Protein 3HRD (pdb70)

Solvent-accessible surface area: 78324 Å² total; per-residue (Å²): 105,134,116,43,17,9,9,10,106,91,56,53,16,51,12,2,74,10,5,0,24,6,61,3,48,3,0,17,8,47,72,58,114,115,19,6,51,12,11,12,30,31,1,79,15,5,0,0,104,44,82,55,50,52,10,65,115,0,130,86,32,140,10,17,74,12,2,20,26,82,131,19,18,63,30,85,22,71,3,2,36,70,72,103,13,24,23,9,0,4,46,73,25,0,16,24,57,1,2,9,1,0,0,0,0,0,101,56,83,81,35,10,68,85,0,26,81,25,10,66,40,95,42,88,115,48,79,24,0,32,69,23,122,59,4,60,87,122,116,8,42,31,0,27,78,120,43,4,64,23,37,87,52,50,0,55,34,52,68,0,86,47,8,25,168,119,24,79,38,55,19,117,53,53,2,20,8,18,26,2,3,1,3,4,4,1,8,1,1,0,0,0,31,76,32,46,81,38,16,4,1,0,2,0,2,0,3,2,2,15,42,0,12,28,5,0,2,18,0,5,72,63,32,24,5,62,3,44,0,36,12,4,33,2,0,1,1,32,8,5,4,0,8,40,15,0,1,7,12,0,0,0,0,0,77,76,26,83,76,20,0,12,7,75,11,61,9,108,44,1,4,20,10,12,1,0,4,1,19,0,42,0,71,4,68,3,0,0,35,151,77,0,113,6,44,0,5,54,2,86,1,42,0,6,0,0,0,2,0,0,15,0,14,28,2,0,19,4,0,0,1,0,1,7,0,0,3,52,4,58,25,0,50,0,59,3,62,0,0,16,0,0,4,10,8,0,2,3,5,14,0,10,1,0,0,1,0,0,6,0,7,0,12,2,3,22,16,0,2,163,69,47,68,56,43,38,0,59,0,0,41,58,6,5,5,101,88,46,16,110,5,9,5,34,16,68,8,136,48,2,25,9,0,44,60,0,0,88,78,0,63,119,60,0,80,124,25,15,57,64,140,112,76,144,3,66,5,1,0,0,0,5,0,0,1,0,52,17,7,105,49,12,26,0,0,0,0,1,5,7,5,56,57,3,0,0,3,0,2,0,1,0,0,6,21,2,49,2,5,0,0,6,0,0,0,0,0,0,22,20,0,0,0,48,13,99,59,2,28,14,15,50,0,14,1,28,5,1,0,46,0,25,24,11,20,1,18,4,9,35,0,0,0,0,13,0,0,10,63,0,0,133,38,1,37,111,40,0,28,122,4,0,11,104,62,140,52,75,79,89,16,88,16,14,76,176,37,30,0,21,18,47,54,95,47,85,118,110,51,25,67,4,49,102,0,10,61,40,1,160,79,40,9,50,22,1,10,0,9,5,34,48,42,3,119,32,68,45,41,32,109,118,51,5,45,13,60,0,0,29,4,5,0,1,0,0,0,0,0,9,0,32,0,2,9,54,0,0,38,30,41,3,45,56,0,0,0,0,1,1,3,1,10,5,10,2,99,12,27,14,51,3,16,0,9,2,0,0,7,5,0,4,0,3,0,14,13,1,59,9,88,27,30,93,158,39,3,12,12,116,6,11,23,0,18,118,1,15,1,2,0,21,76,9,24,8,87,20,41,30,28,32,0,64,12,109,56,14,48,8,0,57,14,2,8,4,18,22,20,1,0,0,0,0,0,0,5,0,0,11,8,0,0,20,88,11,8,55,40,88,21,15,95,9,16,3,24,34,126,44,0,7,62,19,20,95,80,85,95,213,46,73,81,5,36,20,52,30,5,128,60,32,120,88,0,26,33,28,1,74,116,48,72,129,59,59,6,16,57,3,14,3,7,29,58,24,0,31,48,5,52,98,122,77,64,132,12,73,9,0,0,3,9,40,41,0,135,84,8,44,42,33,125,51,88,141,104,39,0,39,0,0,4,1,0,10,4,31,72,0,27,72,41,95,35,0,95,69,98,1,69,0,0,38,52,0,0,16,64,18,20,0,17,0,23,7,25,6,5,5,0,6,25,24,0,21,27,0,44,45,19,7,12,0,0,1,0,0,3,0,24,56,0,23,0,15,0,32,7,68,154,36,96,87,119,40,72,1,33,70,0,5,103,22,121,24,74,71,194,67,2,8,18,67,15,6,11,3,8,5,22,0,22,3,85,92,32,74,104,63,20,6,6,0,9,52,21,3,22,84,10,112,10,9,12,91,5,27,0,1,0,0,0,4,2,69,17,50,135,92,28,52,2,78,75,10,7,0,28,0,2,13,1,13,98,46,5,16,73,1,115,99,0,16,100,82,1,69,58,36,85,21,53,59,136,32,0,56,54,0,11,78,31,0,39,82,20,0,98,68,125,1,165,100,65,137,47,12,112,23,17,26,27,0,0,36,0,0,0,57,51,2,0,74,52,0,31,96,65,48,157,89,104,123,32,75,0,74,9,49,4,43,66,100,91,88,76,33,95,5,58,0,17,32,14,0,1,36,0,0,31,107,62,28,50,22,20,0,2,3,54,1,10,22,32,2,21,3,1,1,5,1,0,6,32,80,35,46,11,2,0,0,3,0,4,0,0,4,16,0,32,126,3,66,0,41,0,0,56,29,11,31,101,109,44,112,37,8,67,12,0,54,0,1,15,67,19,20,2,3,15,6,3,10,9,2,3,0,2,0,1,2,0,41,3,27,32,94,125,47,86,96,2,77,74,117,78,0,29,45,18,8,1,0,1,0,7,11,10,3,1,12,55,23,4,42,44,0,0,56,91,2,3,90,88,65,58,122,82,91,144,113,128,114,50,0,5,7,9,103,89,58,54,18,50,10,2,77,8,6,0,22,5,66,3,65,2,0,15,8,39,74,60,113,118,22,8,49,12,11,12,30,30,2,81,14,5,0,0,104,48,85,52,52,48,10,64,110,0,121,86,29,141,6,14,71,12,1,22,26,84,132,20,18,66,30,77,23,67,3,3,33,72,70,99,13,26,22,6,0,5,58,71,22,0,12,27,59,3,2,10,1,0,0,0,0,0,93,56,81,74,33,10,67,91,0,27,86,25,12,63,45,97,47,84,114,58,77,22,0,31,65,24,114,52,3,55,85,169,109,14,41,31,1,26,76,137,61,8,62,24,35,87,59,61,0,49,32,56,76,0,81,48,9,33,161,133,22,93,39,52,21,106,55,55,0,23,4,18,24,1,3,0,2,4,5,1,8,2,1,0,0,0,30,74,30,58,88,37,17,3,1,0,3,0,2,0,3,3,1,16,41,0,12,25,4,0,1,23,0,7,74,61,33,25,4,61,2,43,0,39,11,4,32,2,0,1,0,33,9,6,5,1,9,41,19,0,2,7,12,0,0,0,0,0,74,77,25,79,72,21,0,14,6,71,9,59,4,98,43,1,4,20,12,12,0,0,3,1,19,0,34,0,75,7,66,5,0,0,21,150,75,0,122,7,46,0,5,56,1,80,1,42,0,7,0,0,0,2,0,0,14,0,14,17,2,0,15,1,0,0,2,0,1,8,2,0,6,51,6,59,22,0,57,0,51,3,62,0,2,16,0,0,6,10,9,0,2,2,4,15,0,6,2,0,0,0,0,0,2,0,9,1,9,2,4,21,10,0,5,148,56,49,79,48,46,35,0,61,0,0,35,62,5,3,6,92,92,51,21,102,5,11,4,32,14,64,6,135,46,3,28,8,0,42,61,0,0,77,89,0,62,110,59,0,78,124,32,13,50,74,150,101,66,136,0,65,3,2,0,0,0,4,0,0,1,1,44,10,8,106,48,11,24,0,0,0,1,0,4,9,7,59,60,4,0,0,3,0,4,0,1,0,0,6,22,2,48,2,4,0,0,6,0,0,0,0,0,0,9,19,0,0,0,36,15,89,63,1,31,14,17,48,0,16,1,29,4,1,0,41,1,20,23,11,17,0,19,2,10,35,0,0,0,0,12,0,0,10,66,0,0,130,38,0,32,112,35,0,26,112,2,1,10,100,105,138,41,89,99,56,10,75,9,26,86,116,37,36,2,47,26,87,98,59,83,92,70,168,33,16,59,5,53,84,0,14,62,22,3,156,76,41,5,50,26,3,11,0,6,6,34,48,37,2,120,34,66,48,37,27,122,126,45,5,40,14,62,0,0,31,4,4,1,1,0,0,0,0,0,0,0,39,0,3,8,47,0,0,29,30,34,9,41,41,0,0,0,0,2,1,3,1,14,5,11,2,98,14,27,15,52,4,19,0,11,2,0,0,9,4,0,7,0,2,0,16,14,1,60,10,83,26,36,90,156,40,2,11,14,108,6,12,23,0,24,113,0,13,1,3,0,22,82,15,28,6,100,24,50,33,31,34,2,76,16,120,40,29,44,7,0,56,8,1,8,5,18,24,21,1,0,0,0,0,0,0,4,0,0,8,10,0,0,15,86,6,6,44,43,71,27,20,100,12,14,3,33,29,122,48,0,5,62,15,28,84,86,74,118,230,50,67,88,4,39,20,50,34,2,129,69,26,136,90,0,29,34,28,2,72,120,58,57,132,56,65,12,20,55,2,13,5,7,27,67,26,0,34,55,4,57,94,124,65,69,136,14,74,11,0,0,3,10,32,47,0,130,89,2,46,42,21,117,53,83,147,95,46,0,37,1,0,3,2,0,8,6,32,75,0,32,92,37,108,29,0,122,72,77,0,78,0,2,26,58,1,0,21,65,18,20,0,19,0,27,10,28,6,7,3,1,6,30,29,0,23,28,1,53,59,23,10,12,1,1,1,0,0,5,0,17,40,0,17,0,19,0,34,8,69,128,39,93,90,108,41,68,0,38,75,0,6,102,20,115,25,77,68,200,62,0,11,18,65,13,3,7,4,9,7,21,1,21,3,70,96,15,72,114,83,16,6,2,0,5,44,17,4,23,63,10,106,12,9,11,87,2,32,0,2,0,0,0,9,2,50,15,56,130,102,33,46,4,78,88,2,6,1,36,0,4,22,5,21,106,54,9,13,67,2,109,127,0,19,96,84,5,49,55,38,79,24,59,57,127,33,1,66,60,0,18,75,36,0,42,81,20,1,95,99,107,19,136,102,115,116,46,7,128,28,20,36,25,0,0,29,0,0,0,62,56,2,0,76,55,1,37,98,66,53,107,124,82,106,127,31,80,0,72,9,50,5,38,68,94,95,98,73,40,88,8,61,0,20,40,13,0,0,37,0,0,26,105,57,33,48,20,25,0,2,3,53,1,9,22,33,2,21,4,1,1,4,1,0,5,29,73,36,43,14,1,0,0,4,0,2,0,0,5,17,0,31,122,6,61,0,42,0,0,58,30,13,28,103,115,41,114,33,10,65,14,0,56,0,1,16,75,20,21,2,4,16,6,3,7,10,2,3,0,2,0,1,3,0,47,4,27,25,96,128,41,87,108,2,72,76,105,78,0,26,41,19,8,1,0,2,0,7,12,9,3,2,12,55,22,4,40,46,0,0,48,96,0,4,93,94,60,84,167

Foldseek 3Di:
DDDDPPPPDPDDDPPVVCVVVVNADAAVNDDDPPAWEKDFQWAQALKWFWPDKDQPQLCPDPFWDDKAFLVLFPFDQFDFPPDRHAGPADDGIHHAGGRTGIMTIGRDPVSNVVSSVRMDTDTDDDDFFDDVVLQQPQVHDDLDDRGQFDDKDKFWFADQVVQQVVFPDKDWDKAKFDKAFQPQVFFWKKKWAQDPVRATEMETQADDQLSLLVVQCRRNVHDSVRYYYHHGPHRDDQFQRHDDDCSNVQSSVCVVVNHMYIYGDDNVSRRQATAIAWIKMKIKMWGHYLVLETAEIEIEMETEQESDCAAVVQQQVVLQQDLLHQFQYNTYIYIYIYGYGSYHGHYGGNQSNVVRSCVRNLVRLVVSCVVSVHDSLVSCLVGGQDQQGQGSNRDGHHDDGDPNVCSVVVVVVCCVPPVD/DKFKFKFKFKDKAFADFFQDWFKWKKKKFADLQGAIEIATAEDDPPLQLQLLLLLLLCQLQQGDSVRYHYDYNDVVPHTGGGYPDRLHRQFRVVVNSNQFQVQLCQLLQQLLCVQPHGDQFCQHHNQWGASPNPDSPPIGGVNRSSVSCVVVVHTRMGMGMDTFDWHAADPPPRDTGGHNDMKMKMKMWMWMADQPQLDIATAEMEIEIAFQDDSDVVSLVVLLQVQLQQLVCFAEFADFDADPVVGDTPQPDDVRGDGDDPVRRYHYHYHYHHDDDASGSNRGGGDNNVSNPGSNRGSQRRLCRRQVHHDPDGRCYSVNSNVVSVVVPD/DAEAAEEEDQEPQVLLVVLVVCLPLQEAEDFLCPPPVVCVVVPVDHHRHYYYHPNHCVQQDWDDDDWKIKGWQNHFLVNQLPDVLCVPAVALSNVLSPADAAVSRRVRHGLNVLLVVLALQRSSLQSLVQLQKKWWKDHPVGIDIGTSVQQCCDAEPHNRGNDHSSIGTTIIMGTGADPFKHKHWDFDFDDRHRTGGCWTWIKIWDADVVQQTAFIFTWTRNLASGTDTLPVLGVQRHGGHQDLVSNLVCLVSLLVVSCVRSVPPPCSVPCSPVVSVRVSVRSVRSVVVND/DAWAKAWEAELNRIDIDTGRFPDFLLCCCCPVVVPPQQDDDDLPQQAQLNWKQKQLATDRRSVGTNNVSHPIYIYFLVSCADPNHQDLLRVLCVPLVVDDPCSLVRRLSRLLVSCCVVPLADDLVVSCVSSVSHDDDPDPCPSSSVSSVVSSVVVVVPPD/DPDDDPPPDPDDDPPVVCVVVVVADAQVNDDDPVEKEKDFQWAQALWWAWPDKDLPQLCPDVFWPDKDFLVLFPFDQFDFPPDRHAGPADDPIHHAGRRGHMMTIGRDPVSNVVSNVRMDTDTGGDDFFDDVVLQQPLPHDDLDDNHFWDDKDKFWFDDQVPLLPVFPDKDWDKAWFDKFFQPQVFFWKKKWAQDPVRATEMETAADDQLSLLVVQCRRRVHPSVRYYYHNGPHRDCQFQRHTDDCSNVQSSVCVVSNHMYIYGDDSVSRRQATAIAKIKMKIKMWGHYQVQATAEIEIAMETEQESDCHQVNQLQVVLQQPLQDQFFYNTYIYIYIYGYGSPGGHYGGNQSNNVSSCCNNLVVLVVVCVVNVHDSLVSCLVRHADQQGAGSVRDGRHDDGCVNVCSVVVVVVCCVPPND/DKFKFKFKFKDKAFADFFADWFKWKKKKFADLVRAIEIATAEDDPPLQLQLLLLLLLCALQAHDSVSYYYDYNDVVPHTGGGYNDSLHSQFRVVVNSSQFQVQLCQLLQVLQCVQPHGPFWDNHHNAWTAGNVGPPPGTGGNNRSSVSCVVVVHTRMGMGMDIFDWHHADPPPGDTGGHPDMKMKMKMWMWIADLPQGDIATAEMEMEIEQQDDSDVVSLVVLLQVQLQQLCCFAEQADWDADVPVRDTDPPDDVRGDGDDPVRRHHYHYHYHHDDDDDGSVRGGGDNNVSNPRNNVNVQNRLCRRQVHHDDDGHRYSVNSNVSSVVVDD/DAEAAEAEDQEPVRQLCVLVVCQVLFEAEDFLCPVVVVCVVVPVDRGRYYYYHNNHPVQADWDDDPWKIKGWQNHFLVNQLPPPQCVPFVALQNVLSPAPAAPSRRVRHGLNVLLVVLAQQRSSQLSLVLQQKKWWKDHPVGIDMDTSVQQCPAAEVHNRGNDGSSIGTTIIMGTRGDLQKHWHWDFDFDDRHRTGGCKTWIKIWGADPPQATAWIWTFIGSQPSGGQTLPVLTVQRHGGHQDLVSNLVSLVSLLCSQCPVPVVPPCNVPCSPVVNVGVSVVSVVRVVSNDD/DAWAKAWEAELNRTDIDTGRQPAFLLCCCCPVVVNPQQDDDDLPQAAQLNWWCKQLRTGRRSPGTNRVRHHIYIYWLVSCADVNHQDLLRVLCVVLVVDDPSSQVRRLSRLLVSCCVPPLADDLVCSCVSRVSHDDPPDPCVSSSVSSNVSSVVSVD

GO terms:
  GO:1901848 nicotinate catabolic process (P, IDA)
  GO:0050138 nicotinate dehydrogenase activity (F, IDA)

Organism: Eubacterium barkeri (NCBI:txid1528)

InterPro domains:
  IPR000674 Aldehyde oxidase/xanthine dehydrogenase, a/b hammerhead [PF01315] (23-128)
  IPR000674 Aldehyde oxidase/xanthine dehydrogenase, a/b hammerhead [SM01008] (22-128)
  IPR008274 Aldehyde oxidase/xanthine dehydrogenase, first molybdopterin binding domain [PF02738] (149-385)
  IPR016208 Aldehyde oxidase/xanthine dehydrogenase-like [PTHR11908] (3-413)
  IPR036856 Aldehyde oxidase/xanthine dehydrogenase, a/b hammerhead superfamily [SSF54665] (3-148)
  IPR037165 Aldehyde oxidase/xanthine dehydrogenase, molybdopterin binding domain superfamily [SSF56003] (120-415)

Secondary structure (DSSP, 8-state):
----SSTB--PPPTTHHHHHHT---BGGG---TT-EEEEEEE-SSSSEEEEEEE-HHHHTSTTEEEEE-GGG-SS---B-SSS--B-SS-SS-B-STT-EEEEEEESSHHHHHHHHHH-EEEEEE-PPP--HHHHHSTTS--SSTT-SEEEEEEEEES-HHHHHHT-SEEEEEEEEE-------SS--EEEEEE-TT--EEEEE--S-HHHHHHHHHHHTT--GGGEEEEEPBP---TTTTSS-SSHHHHHHHHHHH-S-EEEE--HHHHHHHS-BPPPEEEEEEEEE-TT--EEEEEEEEEEEEESS-TTHHHHHHHHHHHTT-SB--S-EEEEEEEEE-SSSPB---TTTTHHHHHHHHHHHHHHHHHHTT--HHHHHHHHB--TTPBPTTS-B--S---HHHHHHHHHHHHHHHH--/-EEEEEEEEEEEEE-SSTTS---EEEEEEE-TTS-EEEEE----SSS-HHHHHHHHHHHHHT--GGGEEEEESBTTTS-----S-TT-HHHHHHHHHHHHHHHHHHHHHHHHHSSS--SSS---SSSB----SS-S-S--BHHHHHHHHHHTT--EEEEEEE-----PPPTTT--S---S-EEEEEEEEEEEEETTT--EEEEEEEEEEEEES-SBHHHHHHHHHHHHHHHHHHHHT----B-TTT--BS--STTTS----TTT--EEEEEEEE-S--SSGGG----TTTTTTTHHHHHHHHHHHHHTS---BS---HHHHHHHHHHH--/----EEE--SSHHHHHHHHHHTTTS--EEESS-TTHHHHHHTTS---SEEEE-TT-GGG--EEE-SSEEEEETT-BHHHHHH-HHHHHH-HHHHHHHHTSS-HHHHHH-BHHHHHHHT-TT-HHHHHHHHTT-EEEEEETTEEEEEEHHHHHH--SSSSSSS--TT-EEEEEEEEPP-TTEEEEEEEE-SSSSS---SEEEEEEEEEETTTEEEEEEEEEETSSSS-EE-HHHHHHHTTSB--HHHHHTTHHHHHHHHHHHTTT-TTHHHHHHHHHHHHHHHHHHHHHHH-/---EEEEEEETTEEEEEEE-SSSBHHHIIIIIS--TTS--SSSSSSS-TTEEEETTEEEEGGGSBGGGGTTEEEE-GGGTSBTTB--HHHHHHHHHT--SS-SSHHHHHHHHHHHHTT-SS--HHHHHHHHTT---SSS-SHHHHHHHHHHHHHHHH---/----SSTBS-PPPTTHHHHHHT---BGGG---TT-EEEEEEE-SSSSB-EEEEE-HHHHTSTTEEEEE-GGG-SS---B-SSS--B-SS-SS-B-STT-EEEEEEESSHHHHHHHHHT-EEEE-------SHHHHHSTTSPPSSTT-SEEEEEEEEES-HHHHTTS-SEEEEEEEEE-------SSPPEEEEEE-TTS-EEEEE--S-HHHHHHHHHHHHT--GGGEEEEE-B----TTTTSS-SSHHHHHHHHHHH-S-EEEE--HHHHHHHS-B---EEEEEEEEE-TT--EEEEEEEEEEEEESS-TTHHHHHHHHHHHSS-SB--S-EEEEEEEEE-SSS-B---TTTTHHHHHHHHHHHHHHHHHTTT--TTHHHHHHB--TT-B-TTS-B--S---HHHHHHHHHHHHHHHH--/-EEEEEEEEEEEEE-SSTTS---EEEEEEE-TTS-EEEEE----SSS-HHHHHHHHHHHHHT--GGGEEEEESBTTTS-----S-TT-HHHHHHHHHHHHHHHHHHHHHHHHHTTS-SS-----STTB---SSSSSS---BHHHHHHHHHHTT--EEEEEEE-----PPPTTT--S---S-EEEEEEEEEEEEETTT--EEEEEEEEEEE-SS-SBHHHHHHHHHHHHHHHHHHHHT----EETTTTEES--STTTS----TTTPPEEEEEEE---S--SGGG----TTTTTTTHHHHHHHHHHHHHT----BS---HHHHHHHHHTT--/----EEE--SSHHHHHHHHHHTSSS--EEESS-TTHHHHHHTTS---SEEEE-TT-GGG--EEE-SSEEEEETT-BHHHHHH-TTTTTT-HHHHHHHTTSS-HHHHHH-BHHHHHHHT-TT-HHHHHHHHTT-EEEEE-SS--B--BHHHHHH--SSBTTB---TT-EEEEEEEEPPPTTEEEEEEEE-SSSSS---SEEEEEEEEE-TTSBEEEEEEEETTSTTTTEE-HHHHHHHTTSB--HHHHHTSHHHHHHHHHHTTSSSTTHHHHHHHHHHHHHHHHHHHHHHH--/---EEEEEEETTEEEEEEE-SSSBHHHIIIIIS--TTS--SSSSSSS-TTEEEETTEEEEGGGSBGGGGTTEEEE-GGGTSBTTB--HHHHHHHHHT--SS-SSHHHHHHHHHHHHTT-SS--HHHHHHHHTT---SSS-SHHHHHHHHHHHHHHH-

B-factor: mean 35.69, std 20.02, range [1.0, 131.92]

CATH classification: 3.30.365.10

Structure (mmCIF, N/CA/C/O backbone):
data_3HRD
#
_entry.id   3HRD
#
_cell.length_a   97.069
_cell.length_b   71.700
_cell.length_c   214.485
_cell.angle_alpha   90.000
_cell.angle_beta   90.230
_cell.angle_gamma   90.000
#
_symmetry.space_group_name_H-M   'P 1 21 1'
#
loop_
_entity.id
_entity.type
_entity.pdbx_description
1 polymer 'Nicotinate dehydrogenase large molybdopterin subunit'
2 polymer 'Nicotinate dehydrogenase medium molybdopterin subunit'
3 polymer 'Nicotinate dehydrogenase FAD-subunit'
4 polymer 'Nicotinate dehydrogenase small FeS subunit'
5 non-polymer 'SELENIUM ATOM'
6 non-polymer 'NITRATE ION'
7 non-polymer 'MAGNESIUM ION'
8 non-polymer 'DIOXOTHIOMOLYBDENUM(VI) ION'
9 non-polymer 'PTERIN CYTOSINE DINUCLEOTIDE'
10 non-polymer 'NICOTINIC ACID'
11 non-polymer 'FLAVIN-ADENINE DINUCLEOTIDE'
12 non-polymer 'FE2/S2 (INORGANIC) CLUSTER'
13 non-polymer 'CALCIUM ION'
14 water water
#
loop_
_atom_site.group_PDB
_atom_site.id
_atom_site.type_symbol
_atom_site.label_atom_id
_atom_site.label_alt_id
_atom_site.label_comp_id
_atom_site.label_asym_id
_atom_site.label_entity_id
_atom_site.label_seq_id
_atom_site.pdbx_PDB_ins_code
_atom_site.Cartn_x
_atom_site.Cartn_y
_atom_site.Cartn_z
_atom_site.occupancy
_atom_site.B_iso_or_equiv
_atom_site.auth_seq_id
_atom_site.auth_comp_id
_atom_site.auth_asym_id
_atom_site.auth_atom_id
_atom_site.pdbx_PDB_model_num
ATOM 1 N N . GLY A 1 2 ? 11.030 20.916 -31.128 1.00 69.42 2 GLY A N 1
ATOM 2 C CA . GLY A 1 2 ? 10.704 19.503 -31.476 1.00 69.20 2 GLY A CA 1
ATOM 3 C C . GLY A 1 2 ? 10.187 19.355 -32.894 1.00 68.66 2 GLY A C 1
ATOM 4 O O . GLY A 1 2 ? 8.978 19.321 -33.118 1.00 69.11 2 GLY A O 1
ATOM 5 N N . LYS A 1 3 ? 11.107 19.265 -33.850 1.00 67.86 3 LYS A N 1
ATOM 6 C CA . LYS A 1 3 ? 10.761 19.120 -35.262 1.00 66.03 3 LYS A CA 1
ATOM 7 C C . LYS A 1 3 ? 9.893 20.275 -35.753 1.00 63.65 3 LYS A C 1
ATOM 8 O O . LYS A 1 3 ? 8.748 20.433 -35.330 1.00 63.93 3 LYS A O 1
ATOM 14 N N . ASP A 1 4 ? 10.450 21.079 -36.652 1.00 60.41 4 ASP A N 1
ATOM 15 C CA . ASP A 1 4 ? 9.743 22.230 -37.198 1.00 56.37 4 ASP A CA 1
ATOM 16 C C . ASP A 1 4 ? 8.780 21.838 -38.311 1.00 52.41 4 ASP A C 1
ATOM 17 O O . ASP A 1 4 ? 9.131 21.858 -39.491 1.00 52.17 4 ASP A O 1
ATOM 22 N N . TYR A 1 5 ? 7.559 21.488 -37.928 1.00 47.22 5 TYR A N 1
ATOM 23 C CA . TYR A 1 5 ? 6.546 21.100 -38.896 1.00 42.77 5 TYR A CA 1
ATOM 24 C C . TYR A 1 5 ? 5.947 22.323 -39.579 1.00 40.91 5 TYR A C 1
ATOM 25 O O . TYR A 1 5 ? 5.765 23.362 -38.957 1.00 41.36 5 TYR A O 1
ATOM 34 N N . GLN A 1 6 ? 5.647 22.187 -40.864 1.00 39.83 6 GLN A N 1
ATOM 35 C CA . GLN A 1 6 ? 5.051 23.263 -41.647 1.00 38.23 6 GLN A CA 1
ATOM 36 C C . GLN A 1 6 ? 3.663 23.618 -41.115 1.00 36.72 6 GLN A C 1
ATOM 37 O O . GLN A 1 6 ? 3.344 24.793 -40.931 1.00 35.07 6 GLN A O 1
ATOM 43 N N . VAL A 1 7 ? 2.842 22.600 -40.867 1.00 34.70 7 VAL A N 1
ATOM 44 C CA . VAL A 1 7 ? 1.490 22.825 -40.367 1.00 33.72 7 VAL A CA 1
ATOM 45 C C . VAL A 1 7 ? 1.094 21.908 -39.213 1.00 31.87 7 VAL A C 1
ATOM 46 O O . VAL A 1 7 ? 0.205 22.238 -38.437 1.00 32.34 7 VAL A O 1
ATOM 50 N N . LEU A 1 8 ? 1.755 20.762 -39.097 1.00 29.79 8 LEU A N 1
ATOM 51 C CA . LEU A 1 8 ? 1.432 19.817 -38.037 1.00 27.85 8 LEU A CA 1
ATOM 52 C C . LEU A 1 8 ? 1.507 20.458 -36.646 1.00 26.25 8 LEU A C 1
ATOM 53 O O . LEU A 1 8 ? 2.400 21.256 -36.360 1.00 23.30 8 LEU A O 1
ATOM 58 N N . GLY A 1 9 ? 0.555 20.098 -35.788 1.00 24.25 9 GLY A N 1
ATOM 59 C CA . GLY A 1 9 ? 0.516 20.635 -34.439 1.00 22.84 9 GLY A CA 1
ATOM 60 C C . GLY A 1 9 ? -0.260 21.937 -34.302 1.00 22.39 9 GLY A C 1
ATOM 61 O O . GLY A 1 9 ? -0.757 22.267 -33.218 1.00 22.52 9 GLY A O 1
ATOM 62 N N . LYS A 1 10 ? -0.375 22.681 -35.397 1.00 22.58 10 LYS A N 1
ATOM 63 C CA . LYS A 1 10 ? -1.081 23.957 -35.363 1.00 24.06 10 LYS A CA 1
ATOM 64 C C . LYS A 1 10 ? -2.588 23.864 -35.143 1.00 22.20 10 LYS A C 1
ATOM 65 O O . LYS A 1 10 ? -3.251 22.946 -35.622 1.00 22.67 10 LYS A O 1
ATOM 71 N N . ASN A 1 11 ? -3.116 24.834 -34.409 1.00 21.90 11 ASN A N 1
ATOM 72 C CA . ASN A 1 11 ? -4.536 24.879 -34.093 1.00 21.09 11 ASN A CA 1
ATOM 73 C C . ASN A 1 11 ? -5.336 25.420 -35.266 1.00 20.48 11 ASN A C 1
ATOM 74 O O . ASN A 1 11 ? -5.994 26.452 -35.164 1.00 19.63 11 ASN A O 1
ATOM 79 N N . LYS A 1 12 ? -5.260 24.702 -36.379 1.00 20.48 12 LYS A N 1
ATOM 80 C CA . LYS A 1 12 ? -5.964 25.070 -37.593 1.00 20.88 12 LYS A CA 1
ATOM 81 C C . LYS A 1 12 ? -7.465 24.887 -37.428 1.00 22.04 12 LYS A C 1
ATOM 82 O O . LYS A 1 12 ? -7.916 23.907 -36.823 1.00 22.32 12 LYS A O 1
ATOM 88 N N . VAL A 1 13 ? -8.235 25.831 -37.961 1.00 20.62 13 VAL A N 1
ATOM 89 C CA . VAL A 1 13 ? -9.687 25.747 -37.894 1.00 19.77 13 VAL A CA 1
ATOM 90 C C . VAL A 1 13 ? -10.083 24.495 -38.662 1.00 19.42 13 VAL A C 1
ATOM 91 O O . VAL A 1 13 ? -9.626 24.278 -39.786 1.00 18.98 13 VAL A O 1
ATOM 95 N N . LYS A 1 14 ? -10.922 23.670 -38.040 1.00 19.36 14 LYS A N 1
ATOM 96 C CA . LYS A 1 14 ? -11.364 22.407 -38.630 1.00 18.62 14 LYS A CA 1
ATOM 97 C C . LYS A 1 14 ? -12.077 22.585 -39.969 1.00 19.24 14 LYS A C 1
ATOM 98 O O . LYS A 1 14 ? -12.847 23.535 -40.153 1.00 19.97 14 LYS A O 1
ATOM 104 N N . VAL A 1 15 ? -11.819 21.671 -40.901 1.00 17.75 15 VAL A N 1
ATOM 105 C CA . VAL A 1 15 ? -12.421 21.749 -42.233 1.00 18.88 15 VAL A CA 1
ATOM 106 C C . VAL A 1 15 ? -13.940 21.642 -42.218 1.00 19.11 15 VAL A C 1
ATOM 107 O O . VAL A 1 15 ? -14.586 21.929 -43.226 1.00 19.73 15 VAL A O 1
ATOM 111 N N . ASP A 1 16 ? -14.506 21.233 -41.084 1.00 18.52 16 ASP A N 1
ATOM 112 C CA . ASP A 1 16 ? -15.953 21.073 -40.974 1.00 19.05 16 ASP A CA 1
ATOM 113 C C . ASP A 1 16 ? -16.620 21.945 -39.919 1.00 18.31 16 ASP A C 1
ATOM 114 O O . ASP A 1 16 ? -17.820 21.824 -39.680 1.00 20.66 16 ASP A O 1
ATOM 119 N N . SER A 1 17 ? -15.854 22.829 -39.296 1.00 17.76 17 SER A N 1
ATOM 120 C CA . SER A 1 17 ? -16.404 23.708 -38.271 1.00 18.10 17 SER A CA 1
ATOM 121 C C . SER A 1 17 ? -17.286 24.826 -38.819 1.00 17.71 17 SER A C 1
ATOM 122 O O . SER A 1 17 ? -18.233 25.261 -38.150 1.00 17.08 17 SER A O 1
ATOM 125 N N . LEU A 1 18 ? -16.989 25.292 -40.027 1.00 18.59 18 LEU A N 1
ATOM 126 C CA . LEU A 1 18 ? -17.784 26.369 -40.618 1.00 19.95 18 LEU A CA 1
ATOM 127 C C . LEU A 1 18 ? -19.280 26.052 -40.682 1.00 18.85 18 LEU A C 1
ATOM 128 O O . LEU A 1 18 ? -20.096 26.860 -40.234 1.00 17.39 18 LEU A O 1
ATOM 133 N N . GLU A 1 19 ? -19.634 24.888 -41.232 1.00 18.13 19 GLU A N 1
ATOM 134 C CA . GLU A 1 19 ? -21.044 24.494 -41.354 1.00 19.98 19 GLU A CA 1
ATOM 135 C C . GLU A 1 19 ? -21.700 24.344 -39.999 1.00 19.84 19 GLU A C 1
ATOM 136 O O . GLU A 1 19 ? -22.903 24.584 -39.851 1.00 18.71 19 GLU A O 1
ATOM 142 N N . LYS A 1 20 ? -20.908 23.930 -39.016 1.00 17.76 20 LYS A N 1
ATOM 143 C CA . LYS A 1 20 ? -21.433 23.740 -37.680 1.00 16.69 20 LYS A CA 1
ATOM 144 C C . LYS A 1 20 ? -21.748 25.066 -36.988 1.00 16.51 20 LYS A C 1
ATOM 145 O O . LYS A 1 20 ? -22.767 25.182 -36.308 1.00 16.96 20 LYS A O 1
ATOM 151 N N . VAL A 1 21 ? -20.897 26.072 -37.159 1.00 16.37 21 VAL A N 1
ATOM 152 C CA . VAL A 1 21 ? -21.168 27.355 -36.506 1.00 17.54 21 VAL A CA 1
ATOM 153 C C . VAL A 1 21 ? -22.206 28.195 -37.255 1.00 16.72 21 VAL A C 1
ATOM 154 O O . VAL A 1 21 ? -22.819 29.096 -36.677 1.00 16.75 21 VAL A O 1
ATOM 158 N N . MET A 1 22 ? -22.409 27.881 -38.531 1.00 16.75 22 MET A N 1
ATOM 159 C CA . MET A 1 22 ? -23.361 28.608 -39.370 1.00 18.39 22 MET A CA 1
ATOM 160 C C . MET A 1 22 ? -24.746 27.971 -39.371 1.00 19.29 22 MET A C 1
ATOM 161 O O . MET A 1 22 ? -25.708 28.575 -39.836 1.00 20.16 22 MET A O 1
ATOM 166 N N . GLY A 1 23 ? -24.845 26.752 -38.852 1.00 19.17 23 GLY A N 1
ATOM 167 C CA . GLY A 1 23 ? -26.131 26.081 -38.804 1.00 18.28 23 GLY A CA 1
ATOM 168 C C . GLY A 1 23 ? -26.575 25.450 -40.111 1.00 19.45 23 GLY A C 1
ATOM 169 O O . GLY A 1 23 ? -27.742 25.075 -40.253 1.00 18.34 23 GLY A O 1
ATOM 170 N N . THR A 1 24 ? -25.654 25.324 -41.064 1.00 18.69 24 THR A N 1
ATOM 171 C CA . THR A 1 24 ? -25.971 24.723 -42.356 1.00 17.73 24 THR A CA 1
ATOM 172 C C . THR A 1 24 ? -25.622 23.234 -42.358 1.00 17.76 24 THR A C 1
ATOM 173 O O . THR A 1 24 ? -26.149 22.465 -43.171 1.00 16.58 24 THR A O 1
ATOM 177 N N . ALA A 1 25 ? -24.722 22.837 -41.461 1.00 15.95 25 ALA A N 1
ATOM 178 C CA . ALA A 1 25 ? -24.319 21.440 -41.360 1.00 16.66 25 ALA A CA 1
ATOM 179 C C . ALA A 1 25 ? -25.572 20.608 -41.141 1.00 17.55 25 ALA A C 1
ATOM 180 O O . ALA A 1 25 ? -26.396 20.939 -40.292 1.00 16.69 25 ALA A O 1
ATOM 182 N N . LYS A 1 26 ? -25.721 19.538 -41.915 1.00 16.58 26 LYS A N 1
ATOM 183 C CA . LYS A 1 26 ? -26.885 18.685 -41.787 1.00 15.55 26 LYS A CA 1
ATOM 184 C C . LYS A 1 26 ? -26.614 17.331 -41.141 1.00 15.85 26 LYS A C 1
ATOM 185 O O . LYS A 1 26 ? -25.828 16.524 -41.639 1.00 14.71 26 LYS A O 1
ATOM 191 N N . PHE A 1 27 ? -27.276 17.097 -40.017 1.00 12.81 27 PHE A N 1
ATOM 192 C CA . PHE A 1 27 ? -27.162 15.832 -39.328 1.00 12.51 27 PHE A CA 1
ATOM 193 C C . PHE A 1 27 ? -28.272 14.992 -39.967 1.00 12.41 27 PHE A C 1
ATOM 194 O O . PHE A 1 27 ? -29.184 15.536 -40.591 1.00 14.15 27 PHE A O 1
ATOM 202 N N . ALA A 1 28 ? -28.194 13.677 -39.852 1.00 10.61 28 ALA A N 1
ATOM 203 C CA . ALA A 1 28 ? -29.196 12.827 -40.483 1.00 12.80 28 ALA A CA 1
ATOM 204 C C . ALA A 1 28 ? -30.654 13.306 -40.369 1.00 13.53 28 ALA A C 1
ATOM 205 O O . ALA A 1 28 ? -31.371 13.343 -41.371 1.00 15.80 28 ALA A O 1
ATOM 207 N N . ALA A 1 29 ? -31.103 13.674 -39.175 1.00 12.03 29 ALA A N 1
ATOM 208 C CA . ALA A 1 29 ? -32.494 14.107 -39.024 1.00 13.47 29 ALA A CA 1
ATOM 209 C C . ALA A 1 29 ? -32.831 15.400 -39.761 1.00 14.56 29 ALA A C 1
ATOM 210 O O . ALA A 1 29 ? -34.005 15.731 -39.919 1.00 14.89 29 ALA A O 1
ATOM 212 N N . ASP A 1 30 ? -31.812 16.125 -40.215 1.00 13.93 30 ASP A N 1
ATOM 213 C CA . ASP A 1 30 ? -32.033 17.383 -40.927 1.00 14.11 30 ASP A CA 1
ATOM 214 C C . ASP A 1 30 ? -32.308 17.178 -42.414 1.00 16.40 30 ASP A C 1
ATOM 215 O O . ASP A 1 30 ? -32.533 18.144 -43.144 1.00 15.16 30 ASP A O 1
ATOM 220 N N . TYR A 1 31 ? -32.284 15.924 -42.859 1.00 16.76 31 TYR A N 1
ATOM 221 C CA . TYR A 1 31 ? -32.534 15.608 -44.263 1.00 18.54 31 TYR A CA 1
ATOM 222 C C . TYR A 1 31 ? -34.002 15.321 -44.511 1.00 18.96 31 TYR A C 1
ATOM 223 O O . TYR A 1 31 ? -34.652 14.640 -43.722 1.00 19.61 31 TYR A O 1
ATOM 232 N N . SER A 1 32 ? -34.506 15.830 -45.628 1.00 20.38 32 SER A N 1
ATOM 233 C CA . SER A 1 32 ? -35.889 15.625 -46.028 1.00 23.54 32 SER A CA 1
ATOM 234 C C . SER A 1 32 ? -35.917 15.505 -47.541 1.00 23.64 32 SER A C 1
ATOM 235 O O . SER A 1 32 ? -35.182 16.203 -48.239 1.00 22.22 32 SER A O 1
ATOM 238 N N . PHE A 1 33 ? -36.758 14.614 -48.048 1.00 23.86 33 PHE A N 1
ATOM 239 C CA . PHE A 1 33 ? -36.856 14.413 -49.488 1.00 24.64 33 PHE A CA 1
ATOM 240 C C . PHE A 1 33 ? -38.305 14.398 -49.921 1.00 24.71 33 PHE A C 1
ATOM 241 O O . PHE A 1 33 ? -39.203 14.170 -49.111 1.00 24.53 33 PHE A O 1
ATOM 249 N N . PRO A 1 34 ? -38.557 14.659 -51.210 1.00 26.01 34 PRO A N 1
ATOM 250 C CA . PRO A 1 34 ? -39.934 14.654 -51.711 1.00 26.18 34 PRO A CA 1
ATOM 251 C C . PRO A 1 34 ? -40.503 13.239 -51.622 1.00 26.48 34 PRO A C 1
ATOM 252 O O . PRO A 1 34 ? -39.812 12.266 -51.947 1.00 24.64 34 PRO A O 1
ATOM 256 N N . ASP A 1 35 ? -41.746 13.138 -51.152 1.00 27.71 35 ASP A N 1
ATOM 257 C CA . ASP A 1 35 ? -42.461 11.865 -51.017 1.00 27.17 35 ASP A CA 1
ATOM 258 C C . ASP A 1 35 ? -41.901 10.949 -49.936 1.00 25.20 35 ASP A C 1
ATOM 259 O O . ASP A 1 35 ? -42.255 9.773 -49.854 1.00 24.28 35 ASP A O 1
ATOM 264 N N . MET A 1 36 ? -41.031 11.504 -49.108 1.00 23.63 36 MET A N 1
ATOM 265 C CA . MET A 1 36 ? -40.395 10.774 -48.024 1.00 21.51 36 MET A CA 1
ATOM 266 C C . MET A 1 36 ? -41.416 10.267 -46.999 1.00 22.47 36 MET A C 1
ATOM 267 O O . MET A 1 36 ? -42.333 10.989 -46.615 1.00 23.41 36 MET A O 1
ATOM 272 N N . LEU A 1 37 ? -41.264 9.016 -46.569 1.00 20.83 37 LEU A N 1
ATOM 273 C CA . LEU A 1 37 ? -42.158 8.442 -45.571 1.00 19.28 37 LEU A CA 1
ATOM 274 C C . LEU A 1 37 ? -41.409 8.424 -44.243 1.00 19.20 37 LEU A C 1
ATOM 275 O O . LEU A 1 37 ? -40.179 8.536 -44.211 1.00 19.91 37 LEU A O 1
ATOM 280 N N . TYR A 1 38 ? -42.145 8.289 -43.149 1.00 16.27 38 TYR A N 1
ATOM 281 C CA . TYR A 1 38 ? -41.531 8.247 -41.835 1.00 15.39 38 TYR A CA 1
ATOM 282 C C . TYR A 1 38 ? -41.630 6.814 -41.320 1.00 15.95 38 TYR A C 1
ATOM 283 O O . TYR A 1 38 ? -42.580 6.105 -41.638 1.00 13.62 38 TYR A O 1
ATOM 292 N N . ALA A 1 39 ? -40.650 6.379 -40.536 1.00 16.86 39 ALA A N 1
ATOM 293 C CA . ALA A 1 39 ? -40.667 5.010 -40.033 1.00 17.71 39 ALA A CA 1
ATOM 294 C C . ALA A 1 39 ? -40.478 4.865 -38.530 1.00 19.08 39 ALA A C 1
ATOM 295 O O . ALA A 1 39 ? -39.856 5.702 -37.874 1.00 19.66 39 ALA A O 1
ATOM 297 N N . GLY A 1 40 ? -41.016 3.768 -38.006 1.00 18.47 40 GLY A N 1
ATOM 298 C CA . GLY A 1 40 ? -40.911 3.469 -36.596 1.00 19.00 40 GLY A CA 1
ATOM 299 C C . GLY A 1 40 ? -40.763 1.971 -36.438 1.00 18.36 40 GLY A C 1
ATOM 300 O O . GLY A 1 40 ? -40.997 1.222 -37.380 1.00 17.51 40 GLY A O 1
ATOM 301 N N . VAL A 1 41 ? -40.399 1.528 -35.243 1.00 18.52 41 VAL A N 1
ATOM 302 C CA . VAL A 1 41 ? -40.214 0.112 -34.998 1.00 18.56 41 VAL A CA 1
ATOM 303 C C . VAL A 1 41 ? -41.098 -0.407 -33.868 1.00 20.37 41 VAL A C 1
ATOM 304 O O . VAL A 1 41 ? -41.258 0.252 -32.838 1.00 21.47 41 VAL A O 1
ATOM 308 N N . PHE A 1 42 ? -41.697 -1.577 -34.068 1.00 19.21 42 PHE A N 1
ATOM 309 C CA . PHE A 1 42 ? -42.514 -2.173 -33.018 1.00 18.75 42 PHE A CA 1
ATOM 310 C C . PHE A 1 42 ? -41.523 -3.037 -32.250 1.00 19.91 42 PHE A C 1
ATOM 311 O O . PHE A 1 42 ? -40.940 -3.963 -32.816 1.00 20.85 42 PHE A O 1
ATOM 319 N N . ARG A 1 43 ? -41.325 -2.741 -30.970 1.00 20.40 43 ARG A N 1
ATOM 320 C CA . ARG A 1 43 ? -40.355 -3.490 -30.179 1.00 19.42 43 ARG A CA 1
ATOM 321 C C . ARG A 1 43 ? -40.941 -4.285 -29.020 1.00 19.68 43 ARG A C 1
ATOM 322 O O . ARG A 1 43 ? -41.993 -3.945 -28.469 1.00 19.86 43 ARG A O 1
ATOM 330 N N . SER A 1 44 ? -40.233 -5.346 -28.651 1.00 19.19 44 SER A N 1
ATOM 331 C CA . SER A 1 44 ? -40.657 -6.219 -27.573 1.00 17.50 44 SER A CA 1
ATOM 332 C C . SER A 1 44 ? -40.692 -5.484 -26.247 1.00 18.46 44 SER A C 1
ATOM 333 O O . SER A 1 44 ? -39.873 -4.594 -25.996 1.00 17.12 44 SER A O 1
ATOM 336 N N . THR A 1 45 ? -41.637 -5.883 -25.398 1.00 17.68 45 THR A N 1
ATOM 337 C CA . THR A 1 45 ? -41.782 -5.310 -24.067 1.00 17.52 45 THR A CA 1
ATOM 338 C C . THR A 1 45 ? -41.450 -6.385 -23.030 1.00 17.90 45 THR A C 1
ATOM 339 O O . THR A 1 45 ? -41.634 -6.191 -21.826 1.00 20.34 45 THR A O 1
ATOM 343 N N . VAL A 1 46 ? -40.977 -7.529 -23.512 1.00 16.90 46 VAL A N 1
ATOM 344 C CA . VAL A 1 46 ? -40.575 -8.626 -22.642 1.00 16.88 46 VAL A CA 1
ATOM 345 C C . VAL A 1 46 ? -39.105 -8.912 -22.942 1.00 16.98 46 VAL A C 1
ATOM 346 O O . VAL A 1 46 ? -38.632 -8.653 -24.048 1.00 16.76 46 VAL A O 1
ATOM 350 N N . PRO A 1 47 ? -38.362 -9.440 -21.958 1.00 16.76 47 PRO A N 1
ATOM 351 C CA . PRO A 1 47 ? -36.934 -9.744 -22.109 1.00 17.15 47 PRO A CA 1
ATOM 352 C C . PRO A 1 47 ? -36.500 -11.021 -22.826 1.00 19.63 47 PRO A C 1
ATOM 353 O O . PRO A 1 47 ? -35.479 -11.032 -23.521 1.00 17.49 47 PRO A O 1
ATOM 357 N N . HIS A 1 48 ? -37.255 -12.097 -22.651 1.00 20.57 48 HIS A N 1
ATOM 358 C CA . HIS A 1 48 ? -36.911 -13.368 -23.272 1.00 20.47 48 HIS A CA 1
ATOM 359 C C . HIS A 1 48 ? -38.198 -14.109 -23.596 1.00 22.08 48 HIS A C 1
ATOM 360 O O . HIS A 1 48 ? -38.935 -14.498 -22.684 1.00 23.80 48 HIS A O 1
ATOM 367 N N . ALA A 1 49 ? -38.481 -14.311 -24.878 1.00 22.62 49 ALA A N 1
ATOM 368 C CA . ALA A 1 49 ? -39.714 -14.996 -25.238 1.00 23.09 49 ALA A CA 1
ATOM 369 C C . ALA A 1 49 ? -39.914 -15.266 -26.718 1.00 23.59 49 ALA A C 1
ATOM 370 O O . ALA A 1 49 ? -39.387 -14.567 -27.575 1.00 22.57 49 ALA A O 1
ATOM 372 N N . ARG A 1 50 ? -40.697 -16.299 -27.000 1.00 24.93 50 ARG A N 1
ATOM 373 C CA . ARG A 1 50 ? -41.032 -16.658 -28.366 1.00 26.42 50 ARG A CA 1
ATOM 374 C C . ARG A 1 50 ? -42.318 -15.911 -28.697 1.00 25.73 50 ARG A C 1
ATOM 375 O O . ARG A 1 50 ? -43.119 -15.612 -27.808 1.00 24.82 50 ARG A O 1
ATOM 383 N N . ILE A 1 51 ? -42.512 -15.595 -29.970 1.00 24.78 51 ILE A N 1
ATOM 384 C CA . ILE A 1 51 ? -43.713 -14.891 -30.378 1.00 26.88 51 ILE A CA 1
ATOM 385 C C . ILE A 1 51 ? -44.764 -15.904 -30.819 1.00 27.11 51 ILE A C 1
ATOM 386 O O . ILE A 1 51 ? -44.580 -16.604 -31.811 1.00 26.80 51 ILE A O 1
ATOM 391 N N . VAL A 1 52 ? -45.853 -15.985 -30.062 1.00 28.17 52 VAL A N 1
ATOM 392 C CA . VAL A 1 52 ? -46.942 -16.906 -30.365 1.00 30.12 52 VAL A CA 1
ATOM 393 C C . VAL A 1 52 ? -47.730 -16.384 -31.554 1.00 30.29 52 VAL A C 1
ATOM 394 O O . VAL A 1 52 ? -48.028 -17.122 -32.494 1.00 30.82 52 VAL A O 1
ATOM 398 N N . SER A 1 53 ? -48.070 -15.103 -31.511 1.00 29.41 53 SER A N 1
ATOM 399 C CA . SER A 1 53 ? -48.814 -14.501 -32.602 1.00 28.87 53 SER A CA 1
ATOM 400 C C . SER A 1 53 ? -48.470 -13.036 -32.770 1.00 26.29 53 SER A C 1
ATOM 401 O O . SER A 1 53 ? -48.103 -12.355 -31.819 1.00 26.98 53 SER A O 1
ATOM 404 N N . LEU A 1 54 ? -48.591 -12.566 -34.002 1.00 25.46 54 LEU A N 1
ATOM 405 C CA . LEU A 1 54 ? -48.310 -11.183 -34.344 1.00 24.86 54 LEU A CA 1
ATOM 406 C C . LEU A 1 54 ? -49.335 -10.738 -35.382 1.00 25.06 54 LEU A C 1
ATOM 407 O O . LEU A 1 54 ? -49.404 -11.306 -36.475 1.00 23.87 54 LEU A O 1
ATOM 412 N N . ASP A 1 55 ? -50.133 -9.732 -35.036 1.00 25.49 55 ASP A N 1
ATOM 413 C CA . ASP A 1 55 ? -51.145 -9.224 -35.950 1.00 26.89 55 ASP A CA 1
ATOM 414 C C . ASP A 1 55 ? -50.763 -7.844 -36.460 1.00 27.64 55 ASP A C 1
ATOM 415 O O . ASP A 1 55 ? -50.641 -6.891 -35.696 1.00 29.97 55 ASP A O 1
ATOM 420 N N . LEU A 1 56 ? -50.582 -7.751 -37.770 1.00 27.61 56 LEU A N 1
ATOM 421 C CA . LEU A 1 56 ? -50.194 -6.507 -38.408 1.00 28.05 56 LEU A CA 1
ATOM 422 C C . LEU A 1 56 ? -51.311 -5.986 -39.297 1.00 28.62 56 LEU A C 1
ATOM 423 O O . LEU A 1 56 ? -51.192 -4.904 -39.873 1.00 28.75 56 LEU A O 1
ATOM 428 N N . SER A 1 57 ? -52.395 -6.754 -39.399 1.00 29.44 57 SER A N 1
ATOM 429 C CA . SER A 1 57 ? -53.526 -6.388 -40.254 1.00 29.91 57 SER A CA 1
ATOM 430 C C . SER A 1 57 ? -54.156 -5.046 -39.909 1.00 29.37 57 SER A C 1
ATOM 431 O O . SER A 1 57 ? -54.387 -4.217 -40.787 1.00 28.74 57 SER A O 1
ATOM 434 N N . LYS A 1 58 ? -54.436 -4.823 -38.634 1.00 30.89 58 LYS A N 1
ATOM 435 C CA . LYS A 1 58 ? -55.046 -3.566 -38.232 1.00 31.95 58 LYS A CA 1
ATOM 436 C C . LYS A 1 58 ? -54.121 -2.371 -38.468 1.00 30.89 58 LYS A C 1
ATOM 437 O O . LYS A 1 58 ? -54.580 -1.266 -38.750 1.00 31.01 58 LYS A O 1
ATOM 443 N N . ALA A 1 59 ? -52.817 -2.596 -38.374 1.00 30.56 59 ALA A N 1
ATOM 444 C CA . ALA A 1 59 ? -51.858 -1.518 -38.586 1.00 28.59 59 ALA A CA 1
ATOM 445 C C . ALA A 1 59 ? -51.805 -1.184 -40.063 1.00 28.22 59 ALA A C 1
ATOM 446 O O . ALA A 1 59 ? -51.700 -0.019 -40.446 1.00 26.63 59 ALA A O 1
ATOM 448 N N . ARG A 1 60 ? -51.881 -2.226 -40.885 1.00 27.51 60 ARG A N 1
ATOM 449 C CA . ARG A 1 60 ? -51.838 -2.092 -42.329 1.00 27.47 60 ARG A CA 1
ATOM 450 C C . ARG A 1 60 ? -53.076 -1.409 -42.893 1.00 28.70 60 ARG A C 1
ATOM 451 O O . ARG A 1 60 ? -53.008 -0.739 -43.924 1.00 29.41 60 ARG A O 1
ATOM 459 N N . ALA A 1 61 ? -54.202 -1.572 -42.204 1.00 29.17 61 ALA A N 1
ATOM 460 C CA . ALA A 1 61 ? -55.469 -1.003 -42.645 1.00 28.73 61 ALA A CA 1
ATOM 461 C C . ALA A 1 61 ? -55.601 0.500 -42.446 1.00 28.20 61 ALA A C 1
ATOM 462 O O . ALA A 1 61 ? -56.499 1.116 -43.015 1.00 28.22 61 ALA A O 1
ATOM 464 N N . ILE A 1 62 ? -54.722 1.091 -41.641 1.00 28.00 62 ILE A N 1
ATOM 465 C CA . ILE A 1 62 ? -54.794 2.529 -41.388 1.00 28.53 62 ILE A CA 1
ATOM 466 C C . ILE A 1 62 ? -54.416 3.329 -42.624 1.00 30.50 62 ILE A C 1
ATOM 467 O O . ILE A 1 62 ? -53.334 3.152 -43.190 1.00 32.61 62 ILE A O 1
ATOM 472 N N . ASP A 1 63 ? -55.316 4.208 -43.047 1.00 31.57 63 ASP A N 1
ATOM 473 C CA . ASP A 1 63 ? -55.074 5.032 -44.223 1.00 33.61 63 ASP A CA 1
ATOM 474 C C . ASP A 1 63 ? -53.906 5.958 -43.945 1.00 31.97 63 ASP A C 1
ATOM 475 O O . ASP A 1 63 ? -53.975 6.797 -43.048 1.00 32.05 63 ASP A O 1
ATOM 480 N N . GLY A 1 64 ? -52.836 5.799 -44.714 1.00 30.74 64 GLY A N 1
ATOM 481 C CA . GLY A 1 64 ? -51.656 6.620 -44.515 1.00 29.56 64 GLY A CA 1
ATOM 482 C C . GLY A 1 64 ? -50.425 5.782 -44.201 1.00 29.81 64 GLY A C 1
ATOM 483 O O . GLY A 1 64 ? -49.300 6.287 -44.217 1.00 29.36 64 GLY A O 1
ATOM 484 N N . VAL A 1 65 ? -50.640 4.501 -43.907 1.00 28.19 65 VAL A N 1
ATOM 485 C CA . VAL A 1 65 ? -49.551 3.579 -43.609 1.00 27.89 65 VAL A CA 1
ATOM 486 C C . VAL A 1 65 ? -49.254 2.775 -44.878 1.00 27.81 65 VAL A C 1
ATOM 487 O O . VAL A 1 65 ? -50.115 2.062 -45.382 1.00 28.44 65 VAL A O 1
ATOM 491 N N . GLU A 1 66 ? -48.030 2.898 -45.383 1.00 27.99 66 GLU A N 1
ATOM 492 C CA . GLU A 1 66 ? -47.599 2.230 -46.613 1.00 26.57 66 GLU A CA 1
ATOM 493 C C . GLU A 1 66 ? -47.071 0.804 -46.441 1.00 25.57 66 GLU A C 1
ATOM 494 O O . GLU A 1 66 ? -47.207 -0.026 -47.342 1.00 24.57 66 GLU A O 1
ATOM 500 N N . ALA A 1 67 ? -46.446 0.526 -45.301 1.00 23.17 67 ALA A N 1
ATOM 501 C CA . ALA A 1 67 ? -45.894 -0.797 -45.058 1.00 21.74 67 ALA A CA 1
ATOM 502 C C . ALA A 1 67 ? -45.743 -1.115 -43.582 1.00 21.02 67 ALA A C 1
ATOM 503 O O . ALA A 1 67 ? -45.470 -0.236 -42.772 1.00 21.16 67 ALA A O 1
ATOM 505 N N . VAL A 1 68 ? -45.937 -2.387 -43.256 1.00 20.89 68 VAL A N 1
ATOM 506 C CA . VAL A 1 68 ? -45.801 -2.910 -41.903 1.00 20.72 68 VAL A CA 1
ATOM 507 C C . VAL A 1 68 ? -45.162 -4.273 -42.142 1.00 21.90 68 VAL A C 1
ATOM 508 O O . VAL A 1 68 ? -45.839 -5.226 -42.536 1.00 22.79 68 VAL A O 1
ATOM 512 N N . LEU A 1 69 ? -43.857 -4.359 -41.899 1.00 20.53 69 LEU A N 1
ATOM 513 C CA . LEU A 1 69 ? -43.118 -5.583 -42.170 1.00 20.61 69 LEU A CA 1
ATOM 514 C C . LEU A 1 69 ? -42.498 -6.301 -40.975 1.00 21.51 69 LEU A C 1
ATOM 515 O O . LEU A 1 69 ? -42.131 -5.675 -39.977 1.00 22.02 69 LEU A O 1
ATOM 520 N N . ASP A 1 70 ? -42.390 -7.625 -41.098 1.00 22.20 70 ASP A N 1
ATOM 521 C CA . ASP A 1 70 ? -41.745 -8.465 -40.093 1.00 20.24 70 ASP A CA 1
ATOM 522 C C . ASP A 1 70 ? -40.588 -9.170 -40.819 1.00 19.74 70 ASP A C 1
ATOM 523 O O . ASP A 1 70 ? -40.337 -8.881 -41.991 1.00 17.15 70 ASP A O 1
ATOM 528 N N . TYR A 1 71 ? -39.888 -10.086 -40.154 1.00 19.09 71 TYR A N 1
ATOM 529 C CA . TYR A 1 71 ? -38.751 -10.736 -40.799 1.00 20.36 71 TYR A CA 1
ATOM 530 C C . TYR A 1 71 ? -39.039 -11.359 -42.170 1.00 20.92 71 TYR A C 1
ATOM 531 O O . TYR A 1 71 ? -38.135 -11.485 -43.002 1.00 20.32 71 TYR A O 1
ATOM 540 N N . HIS A 1 72 ? -40.287 -11.731 -42.419 1.00 20.25 72 HIS A N 1
ATOM 541 C CA . HIS A 1 72 ? -40.634 -12.336 -43.705 1.00 22.44 72 HIS A CA 1
ATOM 542 C C . HIS A 1 72 ? -40.364 -11.419 -44.903 1.00 20.68 72 HIS A C 1
ATOM 543 O O . HIS A 1 72 ? -40.201 -11.895 -46.019 1.00 20.86 72 HIS A O 1
ATOM 550 N N . ALA A 1 73 ? -40.296 -10.111 -44.671 1.00 20.03 73 ALA A N 1
ATOM 551 C CA . ALA A 1 73 ? -40.063 -9.156 -45.754 1.00 18.02 73 ALA A CA 1
ATOM 552 C C . ALA A 1 73 ? -38.602 -9.021 -46.194 1.00 18.15 73 ALA A C 1
ATOM 553 O O . ALA A 1 73 ? -38.310 -8.415 -47.229 1.00 17.42 73 ALA A O 1
ATOM 555 N N . ILE A 1 74 ? -37.685 -9.582 -45.416 1.00 18.39 74 ILE A N 1
ATOM 556 C CA . ILE A 1 74 ? -36.266 -9.502 -45.750 1.00 19.59 74 ILE A CA 1
ATOM 557 C C . ILE A 1 74 ? -35.924 -10.514 -46.836 1.00 20.41 74 ILE A C 1
ATOM 558 O O . ILE A 1 74 ? -36.125 -11.712 -46.658 1.00 22.27 74 ILE A O 1
ATOM 563 N N . PRO A 1 75 ? -35.385 -10.045 -47.969 1.00 21.01 75 PRO A N 1
ATOM 564 C CA . PRO A 1 75 ? -35.017 -10.922 -49.082 1.00 21.70 75 PRO A CA 1
ATOM 565 C C . PRO A 1 75 ? -33.668 -11.615 -48.901 1.00 23.28 75 PRO A C 1
ATOM 566 O O . PRO A 1 75 ? -33.430 -12.679 -49.476 1.00 24.41 75 PRO A O 1
ATOM 570 N N . GLY A 1 76 ? -32.788 -11.010 -48.106 1.00 22.97 76 GLY A N 1
ATOM 571 C CA . GLY A 1 76 ? -31.474 -11.589 -47.883 1.00 21.61 76 GLY A CA 1
ATOM 572 C C . GLY A 1 76 ? -31.331 -12.233 -46.519 1.00 22.91 76 GLY A C 1
ATOM 573 O O . GLY A 1 76 ? -32.219 -12.964 -46.067 1.00 22.67 76 GLY A O 1
ATOM 574 N N . LYS A 1 77 ? -30.211 -11.969 -45.854 1.00 22.39 77 LYS A N 1
ATOM 575 C CA . LYS A 1 77 ? -29.978 -12.546 -44.538 1.00 24.71 77 LYS A CA 1
ATOM 576 C C . LYS A 1 77 ? -30.638 -11.741 -43.418 1.00 23.24 77 LYS A C 1
ATOM 577 O O . LYS A 1 77 ? -30.981 -10.571 -43.600 1.00 23.48 77 LYS A O 1
ATOM 583 N N . ASN A 1 78 ? -30.832 -12.386 -42.269 1.00 20.75 78 ASN A N 1
ATOM 584 C CA . ASN A 1 78 ? -31.442 -11.739 -41.111 1.00 18.62 78 ASN A CA 1
ATOM 585 C C . ASN A 1 78 ? -30.603 -11.923 -39.839 1.00 18.00 78 ASN A C 1
ATOM 586 O O . ASN A 1 78 ? -31.134 -12.044 -38.733 1.00 16.03 78 ASN A O 1
ATOM 591 N N . ARG A 1 79 ? -29.289 -11.965 -40.018 1.00 17.33 79 ARG A N 1
ATOM 592 C CA . ARG A 1 79 ? -28.350 -12.080 -38.909 1.00 17.35 79 ARG A CA 1
ATOM 593 C C . ARG A 1 79 ? -27.220 -11.092 -39.182 1.00 16.64 79 ARG A C 1
ATOM 594 O O . ARG A 1 79 ? -26.631 -11.089 -40.261 1.00 14.84 79 ARG A O 1
ATOM 602 N N . PHE A 1 80 ? -26.950 -10.236 -38.199 1.00 15.20 80 PHE A N 1
ATOM 603 C CA . PHE A 1 80 ? -25.937 -9.194 -38.315 1.00 14.52 80 PHE A CA 1
ATOM 604 C C . PHE A 1 80 ? -25.135 -9.081 -37.036 1.00 14.82 80 PHE A C 1
ATOM 605 O O . PHE A 1 80 ? -25.424 -9.759 -36.052 1.00 15.86 80 PHE A O 1
ATOM 613 N N . GLY A 1 81 ? -24.133 -8.211 -37.053 1.00 12.93 81 GLY A N 1
ATOM 614 C CA . GLY A 1 81 ? -23.305 -8.026 -35.882 1.00 14.15 81 GLY A CA 1
ATOM 615 C C . GLY A 1 81 ? -21.935 -7.526 -36.281 1.00 16.20 81 GLY A C 1
ATOM 616 O O . GLY A 1 81 ? -21.368 -7.982 -37.271 1.00 15.50 81 GLY A O 1
ATOM 617 N N . ILE A 1 82 ? -21.393 -6.596 -35.503 1.00 18.44 82 ILE A N 1
ATOM 618 C CA . ILE A 1 82 ? -20.095 -6.033 -35.812 1.00 21.01 82 ILE A CA 1
ATOM 619 C C . ILE A 1 82 ? -19.014 -7.109 -35.826 1.00 22.53 82 ILE A C 1
ATOM 620 O O . ILE A 1 82 ? -18.155 -7.110 -36.706 1.00 25.09 82 ILE A O 1
ATOM 625 N N . ILE A 1 83 ? -19.064 -8.036 -34.869 1.00 21.75 83 ILE A N 1
ATOM 626 C CA . ILE A 1 83 ? -18.072 -9.109 -34.797 1.00 19.04 83 ILE A CA 1
ATOM 627 C C . ILE A 1 83 ? -18.718 -10.488 -34.980 1.00 20.83 83 ILE A C 1
ATOM 628 O O . ILE A 1 83 ? -18.284 -11.273 -35.817 1.00 20.38 83 ILE A O 1
ATOM 633 N N . ILE A 1 84 ? -19.747 -10.779 -34.185 1.00 20.53 84 ILE A N 1
ATOM 634 C CA . ILE A 1 84 ? -20.457 -12.053 -34.260 1.00 21.38 84 ILE A CA 1
ATOM 635 C C . ILE A 1 84 ? -21.858 -11.786 -34.801 1.00 21.41 84 ILE A C 1
ATOM 636 O O . ILE A 1 84 ? -22.565 -10.919 -34.290 1.00 21.76 84 ILE A O 1
ATOM 641 N N . LYS A 1 85 ? -22.252 -12.537 -35.826 1.00 19.82 85 LYS A N 1
ATOM 642 C CA . LYS A 1 85 ? -23.564 -12.382 -36.441 1.00 19.05 85 LYS A CA 1
ATOM 643 C C . LYS A 1 85 ? -24.676 -13.019 -35.596 1.00 18.59 85 LYS A C 1
ATOM 644 O O . LYS A 1 85 ? -25.316 -13.976 -36.030 1.00 18.99 85 LYS A O 1
ATOM 650 N N . ASP A 1 86 ? -24.928 -12.482 -34.405 1.00 16.96 86 ASP A N 1
ATOM 651 C CA . ASP A 1 86 ? -25.964 -13.046 -33.544 1.00 15.92 86 ASP A CA 1
ATOM 652 C C . ASP A 1 86 ? -27.198 -12.146 -33.366 1.00 17.13 86 ASP A C 1
ATOM 653 O O . ASP A 1 86 ? -28.118 -12.479 -32.616 1.00 15.66 86 ASP A O 1
ATOM 658 N N . GLU A 1 87 ? -27.214 -11.019 -34.072 1.00 16.72 87 GLU A N 1
ATOM 659 C CA . GLU A 1 87 ? -28.316 -10.059 -34.011 1.00 13.26 87 GLU A CA 1
ATOM 660 C C . GLU A 1 87 ? -29.224 -10.137 -35.229 1.00 14.26 87 GLU A C 1
ATOM 661 O O . GLU A 1 87 ? -28.760 -10.189 -36.366 1.00 12.59 87 GLU A O 1
ATOM 667 N N . PRO A 1 88 ? -30.541 -10.133 -35.007 1.00 14.34 88 PRO A N 1
ATOM 668 C CA . PRO A 1 88 ? -31.451 -10.192 -36.150 1.00 16.58 88 PRO A CA 1
ATOM 669 C C . PRO A 1 88 ? -31.721 -8.758 -36.613 1.00 16.89 88 PRO A C 1
ATOM 670 O O . PRO A 1 88 ? -31.326 -7.799 -35.948 1.00 16.90 88 PRO A O 1
ATOM 674 N N . CYS A 1 89 ? -32.353 -8.611 -37.769 1.00 16.14 89 CYS A N 1
ATOM 675 C CA . CYS A 1 89 ? -32.735 -7.288 -38.226 1.00 17.41 89 CYS A CA 1
ATOM 676 C C . CYS A 1 89 ? -34.120 -7.151 -37.597 1.00 17.73 89 CYS A C 1
ATOM 677 O O . CYS A 1 89 ? -34.449 -6.152 -36.966 1.00 21.07 89 CYS A O 1
ATOM 680 N N . LEU A 1 90 ? -34.918 -8.193 -37.792 1.00 16.60 90 LEU A N 1
ATOM 681 C CA . LEU A 1 90 ? -36.253 -8.288 -37.236 1.00 17.25 90 LEU A CA 1
ATOM 682 C C . LEU A 1 90 ? -36.296 -9.678 -36.619 1.00 17.76 90 LEU A C 1
ATOM 683 O O . LEU A 1 90 ? -35.909 -10.662 -37.265 1.00 17.82 90 LEU A O 1
ATOM 688 N N . VAL A 1 91 ? -36.752 -9.759 -35.372 1.00 15.70 91 VAL A N 1
ATOM 689 C CA . VAL A 1 91 ? -36.814 -11.030 -34.665 1.00 18.44 91 VAL A CA 1
ATOM 690 C C . VAL A 1 91 ? -37.539 -12.143 -35.421 1.00 20.93 91 VAL A C 1
ATOM 691 O O . VAL A 1 91 ? -38.650 -11.943 -35.916 1.00 20.61 91 VAL A O 1
ATOM 695 N N . ASP A 1 92 ? -36.901 -13.311 -35.509 1.00 21.16 92 ASP A N 1
ATOM 696 C CA . ASP A 1 92 ? -37.534 -14.461 -36.136 1.00 21.00 92 ASP A CA 1
ATOM 697 C C . ASP A 1 92 ? -37.794 -15.571 -35.117 1.00 21.20 92 ASP A C 1
ATOM 698 O O . ASP A 1 92 ? -38.945 -15.830 -34.760 1.00 21.05 92 ASP A O 1
ATOM 703 N N . ASP A 1 93 ? -36.731 -16.202 -34.624 1.00 20.74 93 ASP A N 1
ATOM 704 C CA . ASP A 1 93 ? -36.877 -17.299 -33.670 1.00 19.57 93 ASP A CA 1
ATOM 705 C C . ASP A 1 93 ? -37.340 -16.876 -32.278 1.00 18.40 93 ASP A C 1
ATOM 706 O O . ASP A 1 93 ? -38.242 -17.498 -31.709 1.00 19.75 93 ASP A O 1
ATOM 711 N N . LYS A 1 94 ? -36.735 -15.835 -31.718 0.50 14.40 94 LYS A N 1
ATOM 712 C CA . LYS A 1 94 ? -37.156 -15.389 -30.400 0.50 10.62 94 LYS A CA 1
ATOM 713 C C . LYS A 1 94 ? -36.557 -14.079 -29.938 0.50 10.78 94 LYS A C 1
ATOM 714 O O . LYS A 1 94 ? -35.482 -13.664 -30.367 0.50 9.09 94 LYS A O 1
ATOM 720 N N . VAL A 1 95 ? -37.289 -13.444 -29.037 1.00 12.14 95 VAL A N 1
ATOM 721 C CA . VAL A 1 95 ? -36.892 -12.197 -28.411 1.00 14.61 95 VAL A CA 1
ATOM 722 C C . VAL A 1 95 ? -35.837 -12.529 -27.365 1.00 15.50 95 VAL A C 1
ATOM 723 O O . VAL A 1 95 ? -36.006 -13.469 -26.579 1.00 14.31 95 VAL A O 1
ATOM 727 N N . ARG A 1 96 ? -34.762 -11.744 -27.349 1.00 15.85 96 ARG A N 1
ATOM 728 C CA . ARG A 1 96 ? -33.676 -11.944 -26.407 1.00 14.54 96 ARG A CA 1
ATOM 729 C C . ARG A 1 96 ? -33.432 -10.766 -25.456 1.00 14.99 96 ARG A C 1
ATOM 730 O O . ARG A 1 96 ? -32.632 -10.861 -24.529 1.00 14.84 96 ARG A O 1
ATOM 738 N N . ARG A 1 97 ? -34.136 -9.662 -25.674 1.00 16.42 97 ARG A N 1
ATOM 739 C CA . ARG A 1 97 ? -33.986 -8.480 -24.828 1.00 14.84 97 ARG A CA 1
ATOM 740 C C . ARG A 1 97 ? -35.237 -7.622 -24.902 1.00 14.62 97 ARG A C 1
ATOM 741 O O . ARG A 1 97 ? -36.082 -7.820 -25.767 1.00 13.85 97 ARG A O 1
ATOM 749 N N . TYR A 1 98 ? -35.337 -6.657 -23.993 1.00 15.28 98 TYR A N 1
ATOM 750 C CA . TYR A 1 98 ? -36.445 -5.714 -24.010 1.00 14.78 98 TYR A CA 1
ATOM 751 C C . TYR A 1 98 ? -36.088 -4.764 -25.139 1.00 14.45 98 TYR A C 1
ATOM 752 O O . TYR A 1 98 ? -34.928 -4.388 -25.275 1.00 16.40 98 TYR A O 1
ATOM 761 N N . GLY A 1 99 ? -37.066 -4.375 -25.949 1.00 15.60 99 GLY A N 1
ATOM 762 C CA . GLY A 1 99 ? -36.785 -3.454 -27.040 1.00 15.90 99 GLY A CA 1
ATOM 763 C C . GLY A 1 99 ? -36.300 -4.122 -28.320 1.00 16.64 99 GLY A C 1
ATOM 764 O O . GLY A 1 99 ? -35.818 -3.446 -29.241 1.00 16.45 99 GLY A O 1
ATOM 765 N N . ASP A 1 100 ? -36.415 -5.447 -28.378 1.00 14.15 100 ASP A N 1
ATOM 766 C CA . ASP A 1 100 ? -36.010 -6.193 -29.556 1.00 13.81 100 ASP A CA 1
ATOM 767 C C . ASP A 1 100 ? -36.900 -5.752 -30.703 1.00 15.34 100 ASP A C 1
ATOM 768 O O . ASP A 1 100 ? -38.118 -5.621 -30.536 1.00 16.49 100 ASP A O 1
ATOM 773 N N . ALA A 1 101 ? -36.298 -5.525 -31.865 1.00 13.38 101 ALA A N 1
ATOM 774 C CA . ALA A 1 101 ? -37.040 -5.105 -33.045 1.00 13.61 101 ALA A CA 1
ATOM 775 C C . ALA A 1 101 ? -37.814 -6.276 -33.661 1.00 17.02 101 ALA A C 1
ATOM 776 O O . ALA A 1 101 ? -37.220 -7.266 -34.091 1.00 16.49 101 ALA A O 1
ATOM 778 N N . ILE A 1 102 ? -39.138 -6.146 -33.723 1.00 17.00 102 ILE A N 1
ATOM 779 C CA . ILE A 1 102 ? -39.992 -7.193 -34.261 1.00 16.15 102 ILE A CA 1
ATOM 780 C C . ILE A 1 102 ? -40.611 -6.870 -35.625 1.00 17.40 102 ILE A C 1
ATOM 781 O O . ILE A 1 102 ? -40.650 -7.720 -36.513 1.00 16.33 102 ILE A O 1
ATOM 786 N N . ALA A 1 103 ? -41.101 -5.647 -35.792 1.00 17.98 103 ALA A N 1
ATOM 787 C CA . ALA A 1 103 ? -41.707 -5.250 -37.053 1.00 15.89 103 ALA A CA 1
ATOM 788 C C . ALA A 1 103 ? -41.435 -3.773 -37.291 1.00 16.29 103 ALA A C 1
ATOM 789 O O . ALA A 1 103 ? -41.145 -3.038 -36.352 1.00 16.58 103 ALA A O 1
ATOM 791 N N . VAL A 1 104 ? -41.514 -3.342 -38.544 1.00 14.37 104 VAL A N 1
ATOM 792 C CA . VAL A 1 104 ? -41.277 -1.944 -38.857 1.00 16.42 104 VAL A CA 1
ATOM 793 C C . VAL A 1 104 ? -42.455 -1.356 -39.612 1.00 16.86 104 VAL A C 1
ATOM 794 O O . VAL A 1 104 ? -43.196 -2.071 -40.289 1.00 16.91 104 VAL A O 1
ATOM 798 N N . VAL A 1 105 ? -42.612 -0.044 -39.492 1.00 16.96 105 VAL A N 1
ATOM 799 C CA . VAL A 1 105 ? -43.700 0.667 -40.146 1.00 16.72 105 VAL A CA 1
ATOM 800 C C . VAL A 1 105 ? -43.208 1.883 -40.917 1.00 15.49 105 VAL A C 1
ATOM 801 O O . VAL A 1 105 ? -42.315 2.595 -40.469 1.00 15.63 105 VAL A O 1
ATOM 805 N N . ALA A 1 106 ? -43.804 2.115 -42.077 1.00 16.22 106 ALA A N 1
ATOM 806 C CA . ALA A 1 106 ? -43.483 3.271 -42.906 1.00 15.88 106 ALA A CA 1
ATOM 807 C C . ALA A 1 106 ? -44.823 3.955 -43.170 1.00 17.66 106 ALA A C 1
ATOM 808 O O . ALA A 1 106 ? -45.778 3.304 -43.599 1.00 18.98 106 ALA A O 1
ATOM 810 N N . ALA A 1 107 ? -44.902 5.257 -42.917 1.00 17.18 107 ALA A N 1
ATOM 811 C CA . ALA A 1 107 ? -46.148 5.981 -43.117 1.00 18.26 107 ALA A CA 1
ATOM 812 C C . ALA A 1 107 ? -45.899 7.419 -43.529 1.00 20.77 107 ALA A C 1
ATOM 813 O O . ALA A 1 107 ? -44.768 7.901 -43.474 1.00 21.59 107 ALA A O 1
ATOM 815 N N . GLN A 1 108 ? -46.968 8.107 -43.923 1.00 22.42 108 GLN A N 1
ATOM 816 C CA . GLN A 1 108 ? -46.873 9.487 -44.386 1.00 24.46 108 GLN A CA 1
ATOM 817 C C . GLN A 1 108 ? -46.493 10.515 -43.332 1.00 23.40 108 GLN A C 1
ATOM 818 O O . GLN A 1 108 ? -45.984 11.580 -43.675 1.00 25.38 108 GLN A O 1
ATOM 824 N N . THR A 1 109 ? -46.739 10.216 -42.058 1.00 22.85 109 THR A N 1
ATOM 825 C CA . THR A 1 109 ? -46.391 11.150 -40.981 1.00 23.16 109 THR A CA 1
ATOM 826 C C . THR A 1 109 ? -45.986 10.414 -39.714 1.00 22.66 109 THR A C 1
ATOM 827 O O . THR A 1 109 ? -46.358 9.261 -39.513 1.00 22.66 109 THR A O 1
ATOM 831 N N . PRO A 1 110 ? -45.221 11.080 -38.832 1.00 23.86 110 PRO A N 1
ATOM 832 C CA . PRO A 1 110 ? -44.790 10.454 -37.580 1.00 24.19 110 PRO A CA 1
ATOM 833 C C . PRO A 1 110 ? -45.999 9.993 -36.754 1.00 23.92 110 PRO A C 1
ATOM 834 O O . PRO A 1 110 ? -45.945 8.961 -36.085 1.00 24.66 110 PRO A O 1
ATOM 838 N N . ASP A 1 111 ? -47.088 10.758 -36.801 1.00 23.45 111 ASP A N 1
ATOM 839 C CA . ASP A 1 111 ? -48.290 10.387 -36.055 1.00 25.11 111 ASP A CA 1
ATOM 840 C C . ASP A 1 111 ? -48.910 9.103 -36.604 1.00 23.71 111 ASP A C 1
ATOM 841 O O . ASP A 1 111 ? -49.407 8.275 -35.844 1.00 24.30 111 ASP A O 1
ATOM 846 N N . LEU A 1 112 ? -48.891 8.937 -37.922 1.00 23.00 112 LEU A N 1
ATOM 847 C CA . LEU A 1 112 ? -49.442 7.725 -38.523 1.00 23.17 112 LEU A CA 1
ATOM 848 C C . LEU A 1 112 ? -48.599 6.513 -38.104 1.00 22.08 112 LEU A C 1
ATOM 849 O O . LEU A 1 112 ? -49.134 5.446 -37.779 1.00 22.34 112 LEU A O 1
ATOM 854 N N . VAL A 1 113 ? -47.281 6.690 -38.084 1.00 19.29 113 VAL A N 1
ATOM 855 C CA . VAL A 1 113 ? -46.395 5.618 -37.667 1.00 18.15 113 VAL A CA 1
ATOM 856 C C . VAL A 1 113 ? -46.774 5.156 -36.268 1.00 18.40 113 VAL A C 1
ATOM 857 O O . VAL A 1 113 ? -46.995 3.969 -36.037 1.00 17.87 113 VAL A O 1
ATOM 861 N N . GLN A 1 114 ? -46.851 6.101 -35.335 1.00 19.77 114 GLN A N 1
ATOM 862 C CA . GLN A 1 114 ? -47.199 5.777 -33.958 1.00 21.20 114 GLN A CA 1
ATOM 863 C C . GLN A 1 114 ? -48.560 5.094 -33.889 1.00 21.08 114 GLN A C 1
ATOM 864 O O . GLN A 1 114 ? -48.753 4.145 -33.136 1.00 20.02 114 GLN A O 1
ATOM 870 N N . GLU A 1 115 ? -49.498 5.574 -34.692 1.00 22.55 115 GLU A N 1
ATOM 871 C CA . GLU A 1 115 ? -50.835 5.001 -34.732 1.00 24.57 115 GLU A CA 1
ATOM 872 C C . GLU A 1 115 ? -50.752 3.532 -35.164 1.00 25.02 115 GLU A C 1
ATOM 873 O O . GLU A 1 115 ? -51.444 2.670 -34.612 1.00 24.24 115 GLU A O 1
ATOM 879 N N . ALA A 1 116 ? -49.895 3.266 -36.150 1.00 24.34 116 ALA A N 1
ATOM 880 C CA . ALA A 1 116 ? -49.677 1.918 -36.671 1.00 22.84 116 ALA A CA 1
ATOM 881 C C . ALA A 1 116 ? -49.086 1.015 -35.590 1.00 22.60 116 ALA A C 1
ATOM 882 O O . ALA A 1 116 ? -49.520 -0.123 -35.420 1.00 19.89 116 ALA A O 1
ATOM 884 N N . LEU A 1 117 ? -48.084 1.524 -34.875 1.00 22.88 117 LEU A N 1
ATOM 885 C CA . LEU A 1 117 ? -47.454 0.765 -33.798 1.00 25.46 117 LEU A CA 1
ATOM 886 C C . LEU A 1 117 ? -48.491 0.439 -32.719 1.00 26.29 117 LEU A C 1
ATOM 887 O O . LEU A 1 117 ? -48.555 -0.695 -32.240 1.00 28.12 117 LEU A O 1
ATOM 892 N N . ASP A 1 118 ? -49.301 1.428 -32.340 1.00 25.96 118 ASP A N 1
ATOM 893 C CA . ASP A 1 118 ? -50.330 1.220 -31.318 1.00 25.27 118 ASP A CA 1
ATOM 894 C C . ASP A 1 118 ? -51.366 0.173 -31.733 1.00 24.24 118 ASP A C 1
ATOM 895 O O . ASP A 1 118 ? -51.981 -0.473 -30.882 1.00 24.93 118 ASP A O 1
ATOM 900 N N . ALA A 1 119 ? -51.560 0.010 -33.037 1.00 22.42 119 ALA A N 1
ATOM 901 C CA . ALA A 1 119 ? -52.537 -0.945 -33.543 1.00 21.70 119 ALA A CA 1
ATOM 902 C C . ALA A 1 119 ? -52.010 -2.366 -33.681 1.00 22.87 119 ALA A C 1
ATOM 903 O O . ALA A 1 119 ? -52.783 -3.285 -33.926 1.00 25.17 119 ALA A O 1
ATOM 905 N N . ILE A 1 120 ? -50.703 -2.555 -33.540 1.00 23.10 120 ILE A N 1
ATOM 906 C CA . ILE A 1 120 ? -50.131 -3.895 -33.654 1.00 22.14 120 ILE A CA 1
ATOM 907 C C . ILE A 1 120 ? -50.299 -4.613 -32.328 1.00 22.79 120 ILE A C 1
ATOM 908 O O . ILE A 1 120 ? -50.040 -4.036 -31.278 1.00 24.12 120 ILE A O 1
ATOM 913 N N . THR A 1 121 ? -50.739 -5.865 -32.377 1.00 22.69 121 THR A N 1
ATOM 914 C CA . THR A 1 121 ? -50.905 -6.647 -31.162 1.00 24.57 121 THR A CA 1
ATOM 915 C C . THR A 1 121 ? -50.011 -7.873 -31.266 1.00 24.01 121 THR A C 1
ATOM 916 O O . THR A 1 121 ? -49.658 -8.295 -32.366 1.00 26.06 121 THR A O 1
ATOM 920 N N . ILE A 1 122 ? -49.636 -8.435 -30.122 1.00 25.16 122 ILE A N 1
ATOM 921 C CA . ILE A 1 122 ? -48.761 -9.598 -30.109 1.00 24.78 122 ILE A CA 1
ATOM 922 C C . ILE A 1 122 ? -48.954 -10.435 -28.850 1.00 25.19 122 ILE A C 1
ATOM 923 O O . ILE A 1 122 ? -49.391 -9.927 -27.818 1.00 25.03 122 ILE A O 1
ATOM 928 N N . GLU A 1 123 ? -48.626 -11.720 -28.948 1.00 27.02 123 GLU A N 1
ATOM 929 C CA . GLU A 1 123 ? -48.725 -12.634 -27.816 1.00 28.98 123 GLU A CA 1
ATOM 930 C C . GLU A 1 123 ? -47.392 -13.356 -27.641 1.00 26.64 123 GLU A C 1
ATOM 931 O O . GLU A 1 123 ? -46.896 -13.988 -28.564 1.00 24.99 123 GLU A O 1
ATOM 937 N N . TYR A 1 124 ? -46.811 -13.257 -26.453 1.00 26.67 124 TYR A N 1
ATOM 938 C CA . TYR A 1 124 ? -45.539 -13.911 -26.195 1.00 26.48 124 TYR A CA 1
ATOM 939 C C . TYR A 1 124 ? -45.697 -15.182 -25.376 1.00 27.62 124 TYR A C 1
ATOM 940 O O . TYR A 1 124 ? -46.691 -15.385 -24.684 1.00 27.58 124 TYR A O 1
ATOM 949 N N . GLU A 1 125 ? -44.692 -16.036 -25.481 1.00 27.66 125 GLU A N 1
ATOM 950 C CA . GLU A 1 125 ? -44.623 -17.258 -24.707 1.00 29.71 125 GLU A CA 1
ATOM 951 C C . GLU A 1 125 ? -43.326 -16.928 -23.974 1.00 29.01 125 GLU A C 1
ATOM 952 O O . GLU A 1 125 ? -42.239 -17.220 -24.466 1.00 29.74 125 GLU A O 1
ATOM 958 N N . GLU A 1 126 ? -43.442 -16.291 -22.816 1.00 29.11 126 GLU A N 1
ATOM 959 C CA . GLU A 1 126 ? -42.261 -15.873 -22.070 1.00 29.49 126 GLU A CA 1
ATOM 960 C C . GLU A 1 126 ? -41.372 -16.949 -21.470 1.00 29.70 126 GLU A C 1
ATOM 961 O O . GLU A 1 126 ? -41.837 -17.857 -20.774 1.00 30.66 126 GLU A O 1
ATOM 967 N N . LEU A 1 127 ? -40.079 -16.825 -21.747 1.00 26.60 127 LEU A N 1
ATOM 968 C CA . LEU A 1 127 ? -39.092 -17.740 -21.211 1.00 25.70 127 LEU A CA 1
ATOM 969 C C . LEU A 1 127 ? -38.506 -17.020 -20.001 1.00 25.08 127 LEU A C 1
ATOM 970 O O . LEU A 1 127 ? -38.898 -15.899 -19.695 1.00 24.30 127 LEU A O 1
ATOM 975 N N . GLU A 1 128 ? -37.574 -17.658 -19.308 1.00 25.80 128 GLU A N 1
ATOM 976 C CA . GLU A 1 128 ? -36.955 -17.046 -18.137 1.00 25.01 128 GLU A CA 1
ATOM 977 C C . GLU A 1 128 ? -35.978 -15.933 -18.525 1.00 25.37 128 GLU A C 1
ATOM 978 O O . GLU A 1 128 ? -35.046 -16.148 -19.310 1.00 25.31 128 GLU A O 1
ATOM 984 N N . GLY A 1 129 ? -36.199 -14.742 -17.982 1.00 23.27 129 GLY A N 1
ATOM 985 C CA . GLY A 1 129 ? -35.300 -13.637 -18.265 1.00 22.53 129 GLY A CA 1
ATOM 986 C C . GLY A 1 129 ? -34.083 -13.749 -17.361 1.00 21.81 129 GLY A C 1
ATOM 987 O O . GLY A 1 129 ? -34.217 -13.812 -16.139 1.00 21.01 129 GLY A O 1
ATOM 988 N N . ILE A 1 130 ? -32.894 -13.791 -17.956 1.00 20.81 130 ILE A N 1
ATOM 989 C CA . ILE A 1 130 ? -31.661 -13.906 -17.186 1.00 20.37 130 ILE A CA 1
ATOM 990 C C . ILE A 1 130 ? -31.045 -12.520 -16.987 1.00 20.92 130 ILE A C 1
ATOM 991 O O . ILE A 1 130 ? -30.764 -11.810 -17.961 1.00 21.31 130 ILE A O 1
ATOM 996 N N . PHE A 1 131 ? -30.833 -12.141 -15.728 1.00 19.68 131 PHE A N 1
ATOM 997 C CA . PHE A 1 131 ? -30.289 -10.824 -15.410 1.00 20.24 131 PHE A CA 1
ATOM 998 C C . PHE A 1 131 ? -29.044 -10.793 -14.532 1.00 18.98 131 PHE A C 1
ATOM 999 O O . PHE A 1 131 ? -28.550 -9.721 -14.190 1.00 20.71 131 PHE A O 1
ATOM 1007 N N . THR A 1 132 ? -28.539 -11.960 -14.163 1.00 19.79 132 THR A N 1
ATOM 1008 C CA . THR A 1 132 ? -27.340 -12.048 -13.336 1.00 21.23 132 THR A CA 1
ATOM 1009 C C . THR A 1 132 ? -26.366 -12.991 -14.027 1.00 21.97 132 THR A C 1
ATOM 1010 O O . THR A 1 132 ? -26.785 -13.952 -14.679 1.00 21.36 132 THR A O 1
ATOM 1014 N N . MET A 1 133 ? -25.071 -12.716 -13.901 1.00 21.87 133 MET A N 1
ATOM 1015 C CA . MET A 1 133 ? -24.077 -13.575 -14.527 1.00 24.03 133 MET A CA 1
ATOM 1016 C C . MET A 1 133 ? -24.054 -14.920 -13.812 1.00 24.33 133 MET A C 1
ATOM 1017 O O . MET A 1 133 ? -23.716 -15.948 -14.402 1.00 23.99 133 MET A O 1
ATOM 1022 N N . GLU A 1 134 ? -24.425 -14.906 -12.538 1.00 26.39 134 GLU A N 1
ATOM 1023 C CA . GLU A 1 134 ? -24.463 -16.124 -11.741 1.00 29.10 134 GLU A CA 1
ATOM 1024 C C . GLU A 1 134 ? -25.471 -17.107 -12.336 1.00 27.86 134 GLU A C 1
ATOM 1025 O O . GLU A 1 134 ? -25.168 -18.284 -12.535 1.00 26.66 134 GLU A O 1
ATOM 1031 N N . ARG A 1 135 ? -26.671 -16.622 -12.626 1.00 26.70 135 ARG A N 1
ATOM 1032 C CA . ARG A 1 135 ? -27.700 -17.479 -13.194 1.00 27.86 135 ARG A CA 1
ATOM 1033 C C . ARG A 1 135 ? -27.340 -17.885 -14.618 1.00 28.57 135 ARG A C 1
ATOM 1034 O O . ARG A 1 135 ? -27.623 -19.009 -15.048 1.00 28.86 135 ARG A O 1
ATOM 1042 N N . ALA A 1 136 ? -26.706 -16.970 -15.344 1.00 27.57 136 ALA A N 1
ATOM 1043 C CA . ALA A 1 136 ? -26.309 -17.234 -16.717 1.00 28.06 136 ALA A CA 1
ATOM 1044 C C . ALA A 1 136 ? -25.341 -18.404 -16.794 1.00 27.98 136 ALA A C 1
ATOM 1045 O O . ALA A 1 136 ? -25.421 -19.219 -17.710 1.00 28.50 136 ALA A O 1
ATOM 1047 N N . LEU A 1 137 ? -24.430 -18.487 -15.831 1.00 28.81 137 LEU A N 1
ATOM 1048 C CA . LEU A 1 137 ? -23.441 -19.561 -15.807 1.00 30.38 137 LEU A CA 1
ATOM 1049 C C . LEU A 1 137 ? -23.996 -20.912 -15.359 1.00 31.81 137 LEU A C 1
ATOM 1050 O O . LEU A 1 137 ? -23.370 -21.945 -15.576 1.00 30.05 137 LEU A O 1
ATOM 1055 N N . GLU A 1 138 ? -25.162 -20.909 -14.724 1.00 33.40 138 GLU A N 1
ATOM 1056 C CA . GLU A 1 138 ? -25.778 -22.162 -14.306 1.00 36.16 138 GLU A CA 1
ATOM 1057 C C . GLU A 1 138 ? -26.198 -22.864 -15.600 1.00 38.18 138 GLU A C 1
ATOM 1058 O O . GLU A 1 138 ? -27.029 -22.354 -16.350 1.00 37.55 138 GLU A O 1
ATOM 1064 N N . GLU A 1 139 ? -25.619 -24.030 -15.866 1.00 40.91 139 GLU A N 1
ATOM 1065 C CA . GLU A 1 139 ? -25.915 -24.741 -17.104 1.00 43.64 139 GLU A CA 1
ATOM 1066 C C . GLU A 1 139 ? -27.355 -25.209 -17.303 1.00 42.96 139 GLU A C 1
ATOM 1067 O O . GLU A 1 139 ? -27.734 -25.585 -18.414 1.00 42.11 139 GLU A O 1
ATOM 1073 N N . ASP A 1 140 ? -28.161 -25.192 -16.246 1.00 41.40 140 ASP A N 1
ATOM 1074 C CA . ASP A 1 140 ? -29.555 -25.595 -16.397 1.00 39.65 140 ASP A CA 1
ATOM 1075 C C . ASP A 1 140 ? -30.380 -24.387 -16.838 1.00 37.48 140 ASP A C 1
ATOM 1076 O O . ASP A 1 140 ? -31.554 -24.525 -17.169 1.00 35.35 140 ASP A O 1
ATOM 1081 N N . SER A 1 141 ? -29.767 -23.203 -16.824 1.00 34.43 141 SER A N 1
ATOM 1082 C CA . SER A 1 141 ? -30.460 -21.983 -17.238 1.00 32.31 141 SER A CA 1
ATOM 1083 C C . SER A 1 141 ? -30.618 -22.006 -18.756 1.00 30.06 141 SER A C 1
ATOM 1084 O O . SER A 1 141 ? -29.759 -22.534 -19.473 1.00 30.20 141 SER A O 1
ATOM 1087 N N . PRO A 1 142 ? -31.722 -21.441 -19.271 1.00 27.20 142 PRO A N 1
ATOM 1088 C CA . PRO A 1 142 ? -31.916 -21.440 -20.722 1.00 25.21 142 PRO A CA 1
ATOM 1089 C C . PRO A 1 142 ? -30.772 -20.766 -21.476 1.00 23.09 142 PRO A C 1
ATOM 1090 O O . PRO A 1 142 ? -30.173 -19.808 -20.991 1.00 22.83 142 PRO A O 1
ATOM 1094 N N . ALA A 1 143 ? -30.456 -21.288 -22.655 1.00 22.96 143 ALA A N 1
ATOM 1095 C CA . ALA A 1 143 ? -29.391 -20.713 -23.471 1.00 21.42 143 ALA A CA 1
ATOM 1096 C C . ALA A 1 143 ? -29.992 -19.663 -24.395 1.00 20.43 143 ALA A C 1
ATOM 1097 O O . ALA A 1 143 ? -30.795 -19.979 -25.272 1.00 17.99 143 ALA A O 1
ATOM 1099 N N . ILE A 1 144 ? -29.600 -18.411 -24.180 1.00 19.06 144 ILE A N 1
ATOM 1100 C CA . ILE A 1 144 ? -30.088 -17.302 -24.984 1.00 17.20 144 ILE A CA 1
ATOM 1101 C C . ILE A 1 144 ? -29.668 -17.481 -26.439 1.00 17.79 144 ILE A C 1
ATOM 1102 O O . ILE A 1 144 ? -30.409 -17.120 -27.351 1.00 18.68 144 ILE A O 1
ATOM 1107 N N . HIS A 1 145 ? -28.478 -18.043 -26.636 1.00 17.32 145 HIS A N 1
ATOM 1108 C CA . HIS A 1 145 ? -27.914 -18.323 -27.962 1.00 18.15 145 HIS A CA 1
ATOM 1109 C C . HIS A 1 145 ? -27.262 -19.699 -27.863 1.00 19.50 145 HIS A C 1
ATOM 1110 O O . HIS A 1 145 ? -26.615 -20.006 -26.862 1.00 19.24 145 HIS A O 1
ATOM 1117 N N . GLY A 1 146 ? -27.426 -20.519 -28.894 1.00 21.40 146 GLY A N 1
ATOM 1118 C CA . GLY A 1 146 ? -26.804 -21.832 -28.896 1.00 22.46 146 GLY A CA 1
ATOM 1119 C C . GLY A 1 146 ? -27.105 -22.721 -27.705 1.00 23.79 146 GLY A C 1
ATOM 1120 O O . GLY A 1 146 ? -28.263 -22.855 -27.289 1.00 23.18 146 GLY A O 1
ATOM 1121 N N . ASP A 1 147 ? -26.056 -23.314 -27.139 1.00 24.14 147 ASP A N 1
ATOM 1122 C CA . ASP A 1 147 ? -26.212 -24.238 -26.014 1.00 25.99 147 ASP A CA 1
ATOM 1123 C C . ASP A 1 147 ? -25.632 -23.783 -24.679 1.00 24.74 147 ASP A C 1
ATOM 1124 O O . ASP A 1 147 ? -25.637 -24.538 -23.705 1.00 23.71 147 ASP A O 1
ATOM 1129 N N . THR A 1 148 ? -25.129 -22.556 -24.629 1.00 23.98 148 THR A N 1
ATOM 1130 C CA . THR A 1 148 ? -24.541 -22.041 -23.399 1.00 21.03 148 THR A CA 1
ATOM 1131 C C . THR A 1 148 ? -24.651 -20.531 -23.371 1.00 21.36 148 THR A C 1
ATOM 1132 O O . THR A 1 148 ? -24.804 -19.901 -24.416 1.00 20.70 148 THR A O 1
ATOM 1136 N N . ASN A 1 149 ? -24.574 -19.953 -22.177 1.00 20.25 149 ASN A N 1
ATOM 1137 C CA . ASN A 1 149 ? -24.640 -18.504 -22.044 1.00 20.06 149 ASN A CA 1
ATOM 1138 C C . ASN A 1 149 ? -23.236 -17.931 -21.932 1.00 19.38 149 ASN A C 1
ATOM 1139 O O . ASN A 1 149 ? -23.044 -16.727 -21.778 1.00 16.48 149 ASN A O 1
ATOM 1144 N N . ILE A 1 150 ? -22.244 -18.811 -22.001 1.00 20.53 150 ILE A N 1
ATOM 1145 C CA . ILE A 1 150 ? -20.864 -18.358 -21.951 1.00 21.25 150 ILE A CA 1
ATOM 1146 C C . ILE A 1 150 ? -20.593 -17.829 -23.352 1.00 19.66 150 ILE A C 1
ATOM 1147 O O . ILE A 1 150 ? -20.733 -18.554 -24.335 1.00 19.35 150 ILE A O 1
ATOM 1152 N N . HIS A 1 151 ? -20.247 -16.550 -23.436 1.00 18.67 151 HIS A N 1
ATOM 1153 C CA . HIS A 1 151 ? -19.979 -15.907 -24.716 1.00 18.04 151 HIS A CA 1
ATOM 1154 C C . HIS A 1 151 ? -18.507 -15.954 -25.134 1.00 18.50 151 HIS A C 1
ATOM 1155 O O . HIS A 1 151 ? -18.188 -16.307 -26.273 1.00 18.48 151 HIS A O 1
ATOM 1162 N N . GLN A 1 152 ? -17.615 -15.583 -24.220 1.00 17.10 152 GLN A N 1
ATOM 1163 C CA . GLN A 1 152 ? -16.189 -15.570 -24.527 1.00 18.47 152 GLN A CA 1
ATOM 1164 C C . GLN A 1 152 ? -15.361 -15.947 -23.319 1.00 18.43 152 GLN A C 1
ATOM 1165 O O . GLN A 1 152 ? -15.767 -15.731 -22.177 1.00 17.68 152 GLN A O 1
ATOM 1171 N N . VAL A 1 153 ? -14.189 -16.507 -23.588 1.00 18.68 153 VAL A N 1
ATOM 1172 C CA . VAL A 1 153 ? -13.276 -16.912 -22.537 1.00 18.17 153 VAL A CA 1
ATOM 1173 C C . VAL A 1 153 ? -11.855 -16.660 -23.026 1.00 18.38 153 VAL A C 1
ATOM 1174 O O . VAL A 1 153 ? -11.513 -16.917 -24.184 1.00 14.63 153 VAL A O 1
ATOM 1178 N N . LYS A 1 154 ? -11.034 -16.120 -22.138 1.00 18.24 154 LYS A N 1
ATOM 1179 C CA . LYS A 1 154 ? -9.653 -15.836 -22.476 1.00 17.28 154 LYS A CA 1
ATOM 1180 C C . LYS A 1 154 ? -8.800 -16.204 -21.286 1.00 18.60 154 LYS A C 1
ATOM 1181 O O . LYS A 1 154 ? -9.259 -16.189 -20.130 1.00 17.87 154 LYS A O 1
ATOM 1187 N N . HIS A 1 155 ? -7.556 -16.551 -21.569 1.00 19.45 155 HIS A N 1
ATOM 1188 C CA . HIS A 1 155 ? -6.631 -16.873 -20.510 1.00 19.88 155 HIS A CA 1
ATOM 1189 C C . HIS A 1 155 ? -5.265 -16.401 -20.925 1.00 20.85 155 HIS A C 1
ATOM 1190 O O . HIS A 1 155 ? -4.758 -16.786 -21.981 1.00 18.79 155 HIS A O 1
ATOM 1197 N N . LEU A 1 156 ? -4.681 -15.544 -20.095 1.00 22.00 156 LEU A N 1
ATOM 1198 C CA . LEU A 1 156 ? -3.352 -15.031 -20.356 1.00 21.30 156 LEU A CA 1
ATOM 1199 C C . LEU A 1 156 ? -2.457 -15.622 -19.279 1.00 21.56 156 LEU A C 1
ATOM 1200 O O . LEU A 1 156 ? -2.705 -15.450 -18.090 1.00 19.69 156 LEU A O 1
ATOM 1205 N N . GLU A 1 157 ? -1.429 -16.342 -19.711 1.00 22.46 157 GLU A N 1
ATOM 1206 C CA . GLU A 1 157 ? -0.490 -16.963 -18.790 1.00 22.61 157 GLU A CA 1
ATOM 1207 C C . GLU A 1 157 ? 0.894 -16.455 -19.156 1.00 22.71 157 GLU A C 1
ATOM 1208 O O . GLU A 1 157 ? 1.374 -16.683 -20.271 1.00 21.50 157 GLU A O 1
ATOM 1214 N N . TYR A 1 158 ? 1.527 -15.761 -18.213 1.00 21.73 158 TYR A N 1
ATOM 1215 C CA . TYR A 1 158 ? 2.854 -15.198 -18.417 1.00 20.14 158 TYR A CA 1
ATOM 1216 C C . TYR A 1 158 ? 3.720 -15.488 -17.196 1.00 21.03 158 TYR A C 1
ATOM 1217 O O . TYR A 1 158 ? 3.286 -15.266 -16.064 1.00 17.99 158 TYR A O 1
ATOM 1226 N N . GLY A 1 159 ? 4.943 -15.973 -17.421 1.00 20.38 159 GLY A N 1
ATOM 1227 C CA . GLY A 1 159 ? 5.813 -16.294 -16.299 1.00 20.99 159 GLY A CA 1
ATOM 1228 C C . GLY A 1 159 ? 5.131 -17.305 -15.387 1.00 23.13 159 GLY A C 1
ATOM 1229 O O . GLY A 1 159 ? 4.495 -18.243 -15.876 1.00 22.87 159 GLY A O 1
ATOM 1230 N N . ASP A 1 160 ? 5.235 -17.114 -14.071 1.00 22.49 160 ASP A N 1
ATOM 1231 C CA . ASP A 1 160 ? 4.621 -18.040 -13.115 1.00 23.30 160 ASP A CA 1
ATOM 1232 C C . ASP A 1 160 ? 4.166 -17.346 -11.827 1.00 23.29 160 ASP A C 1
ATOM 1233 O O . ASP A 1 160 ? 4.950 -17.207 -10.890 1.00 20.50 160 ASP A O 1
ATOM 1238 N N . VAL A 1 161 ? 2.896 -16.945 -11.771 1.00 23.15 161 VAL A N 1
ATOM 1239 C CA . VAL A 1 161 ? 2.359 -16.262 -10.596 1.00 23.95 161 VAL A CA 1
ATOM 1240 C C . VAL A 1 161 ? 2.300 -17.096 -9.312 1.00 24.98 161 VAL A C 1
ATOM 1241 O O . VAL A 1 161 ? 2.406 -16.551 -8.212 1.00 24.21 161 VAL A O 1
ATOM 1245 N N . ASP A 1 162 ? 2.109 -18.404 -9.435 1.00 26.15 162 ASP A N 1
ATOM 1246 C CA . ASP A 1 162 ? 2.061 -19.252 -8.245 1.00 28.26 162 ASP A CA 1
ATOM 1247 C C . ASP A 1 162 ? 3.395 -19.178 -7.498 1.00 27.60 162 ASP A C 1
ATOM 1248 O O . ASP A 1 162 ? 3.428 -19.066 -6.276 1.00 26.96 162 ASP A O 1
ATOM 1253 N N . ALA A 1 163 ? 4.491 -19.241 -8.247 1.00 27.05 163 ALA A N 1
ATOM 1254 C CA . ALA A 1 163 ? 5.822 -19.162 -7.662 1.00 27.30 163 ALA A CA 1
ATOM 1255 C C . ALA A 1 163 ? 6.106 -17.732 -7.201 1.00 27.56 163 ALA A C 1
ATOM 1256 O O . ALA A 1 163 ? 6.628 -17.506 -6.107 1.00 27.88 163 ALA A O 1
ATOM 1258 N N . ALA A 1 164 ? 5.743 -16.768 -8.040 1.00 27.96 164 ALA A N 1
ATOM 1259 C CA . ALA A 1 164 ? 5.983 -15.362 -7.747 1.00 27.35 164 ALA A CA 1
ATOM 1260 C C . ALA A 1 164 ? 5.388 -14.878 -6.432 1.00 27.07 164 ALA A C 1
ATOM 1261 O O . ALA A 1 164 ? 6.107 -14.322 -5.601 1.00 27.82 164 ALA A O 1
ATOM 1263 N N . PHE A 1 165 ? 4.088 -15.084 -6.233 1.00 27.44 165 PHE A N 1
ATOM 1264 C CA . PHE A 1 165 ? 3.437 -14.637 -4.997 1.00 28.99 165 PHE A CA 1
ATOM 1265 C C . PHE A 1 165 ? 4.160 -15.081 -3.725 1.00 29.82 165 PHE A C 1
ATOM 1266 O O . PHE A 1 165 ? 4.093 -14.408 -2.699 1.00 30.42 165 PHE A O 1
ATOM 1274 N N . LYS A 1 166 ? 4.850 -16.213 -3.788 1.00 30.03 166 LYS A N 1
ATOM 1275 C CA . LYS A 1 166 ? 5.567 -16.708 -2.622 1.00 30.49 166 LYS A CA 1
ATOM 1276 C C . LYS A 1 166 ? 6.820 -15.885 -2.327 1.00 28.73 166 LYS A C 1
ATOM 1277 O O . LYS A 1 166 ? 7.319 -15.898 -1.202 1.00 29.17 166 LYS A O 1
ATOM 1283 N N . GLN A 1 167 ? 7.304 -15.149 -3.327 1.00 26.97 167 GLN A N 1
ATOM 1284 C CA . GLN A 1 167 ? 8.498 -14.310 -3.167 1.00 25.48 167 GLN A CA 1
ATOM 1285 C C . GLN A 1 167 ? 8.147 -12.866 -2.799 1.00 25.90 167 GLN A C 1
ATOM 1286 O O . GLN A 1 167 ? 9.038 -12.026 -2.664 1.00 26.21 167 GLN A O 1
ATOM 1292 N N . CYS A 1 168 ? 6.858 -12.573 -2.642 1.00 25.74 168 CYS A N 1
ATOM 1293 C CA . CYS A 1 168 ? 6.437 -11.205 -2.348 1.00 24.64 168 CYS A CA 1
ATOM 1294 C C . CYS A 1 168 ? 6.410 -10.824 -0.876 1.00 24.48 168 CYS A C 1
ATOM 1295 O O . CYS A 1 168 ? 6.124 -11.648 -0.009 1.00 22.32 168 CYS A O 1
ATOM 1298 N N . ASP A 1 169 ? 6.709 -9.553 -0.613 1.00 24.37 169 ASP A N 1
ATOM 1299 C CA . ASP A 1 169 ? 6.703 -9.017 0.742 1.00 25.88 169 ASP A CA 1
ATOM 1300 C C . ASP A 1 169 ? 5.323 -8.436 1.025 1.00 26.15 169 ASP A C 1
ATOM 1301 O O . ASP A 1 169 ? 4.903 -8.325 2.178 1.00 24.89 169 ASP A O 1
ATOM 1306 N N . ILE A 1 170 ? 4.623 -8.073 -0.048 1.00 26.34 170 ILE A N 1
ATOM 1307 C CA . ILE A 1 170 ? 3.289 -7.499 0.060 1.00 26.57 170 ILE A CA 1
ATOM 1308 C C . ILE A 1 170 ? 2.374 -7.986 -1.065 1.00 26.55 170 ILE A C 1
ATOM 1309 O O . ILE A 1 170 ? 2.788 -8.121 -2.225 1.00 26.18 170 ILE A O 1
ATOM 1314 N N . VAL A 1 171 ? 1.130 -8.266 -0.697 1.00 24.92 171 VAL A N 1
ATOM 1315 C CA . VAL A 1 171 ? 0.130 -8.719 -1.644 1.00 23.74 171 VAL A CA 1
ATOM 1316 C C . VAL A 1 171 ? -1.206 -8.069 -1.312 1.00 23.86 171 VAL A C 1
ATOM 1317 O O . VAL A 1 171 ? -1.722 -8.223 -0.205 1.00 25.79 171 VAL A O 1
ATOM 1321 N N . VAL A 1 172 ? -1.757 -7.315 -2.254 1.00 23.33 172 VAL A N 1
ATOM 1322 C CA . VAL A 1 172 ? -3.054 -6.690 -2.026 1.00 22.87 172 VAL A CA 1
ATOM 1323 C C . VAL A 1 172 ? -4.056 -7.444 -2.881 1.00 21.50 172 VAL A C 1
ATOM 1324 O O . VAL A 1 172 ? -3.779 -7.762 -4.036 1.00 17.78 172 VAL A O 1
ATOM 1328 N N . GLU A 1 173 ? -5.207 -7.749 -2.294 1.00 20.59 173 GLU A N 1
ATOM 1329 C CA . GLU A 1 173 ? -6.245 -8.497 -2.980 1.00 20.77 173 GLU A CA 1
ATOM 1330 C C . GLU A 1 173 ? -7.580 -7.824 -2.727 1.00 20.40 173 GLU A C 1
ATOM 1331 O O . GLU A 1 173 ? -7.925 -7.533 -1.589 1.00 18.64 173 GLU A O 1
ATOM 1337 N N . ASP A 1 174 ? -8.322 -7.579 -3.800 1.00 19.43 174 ASP A N 1
ATOM 1338 C CA . ASP A 1 174 ? -9.620 -6.928 -3.710 1.00 20.40 174 ASP A CA 1
ATOM 1339 C C . ASP A 1 174 ? -10.456 -7.258 -4.936 1.00 19.25 174 ASP A C 1
ATOM 1340 O O . ASP A 1 174 ? -9.926 -7.613 -5.992 1.00 17.77 174 ASP A O 1
ATOM 1345 N N . THR A 1 175 ? -11.770 -7.152 -4.784 1.00 18.32 175 THR A N 1
ATOM 1346 C CA . THR A 1 175 ? -12.685 -7.399 -5.888 1.00 17.43 175 THR A CA 1
ATOM 1347 C C . THR A 1 175 ? -13.182 -6.033 -6.333 1.00 17.43 175 THR A C 1
ATOM 1348 O O . THR A 1 175 ? -13.660 -5.244 -5.521 1.00 18.54 175 THR A O 1
ATOM 1352 N N . TYR A 1 176 ? -13.063 -5.763 -7.624 1.00 19.05 176 TYR A N 1
ATOM 1353 C CA . TYR A 1 176 ? -13.492 -4.497 -8.203 1.00 19.03 176 TYR A CA 1
ATOM 1354 C C . TYR A 1 176 ? -14.637 -4.740 -9.175 1.00 18.42 176 TYR A C 1
ATOM 1355 O O . TYR A 1 176 ? -14.767 -5.834 -9.730 1.00 17.95 176 TYR A O 1
ATOM 1364 N N . SER A 1 177 ? -15.464 -3.722 -9.378 1.00 15.22 177 SER A N 1
ATOM 1365 C CA . SER A 1 177 ? -16.558 -3.836 -10.322 1.00 13.96 177 SER A CA 1
ATOM 1366 C C . SER A 1 177 ? -16.984 -2.463 -10.795 1.00 14.59 177 SER A C 1
ATOM 1367 O O . SER A 1 177 ? -16.897 -1.476 -10.060 1.00 13.92 177 SER A O 1
ATOM 1370 N N . THR A 1 178 ? -17.411 -2.407 -12.051 1.00 14.46 178 THR A N 1
ATOM 1371 C CA . THR A 1 178 ? -17.877 -1.178 -12.643 1.00 14.54 178 THR A CA 1
ATOM 1372 C C . THR A 1 178 ? -19.300 -1.422 -13.120 1.00 15.58 178 THR A C 1
ATOM 1373 O O . THR A 1 178 ? -19.746 -2.568 -13.229 1.00 14.21 178 THR A O 1
ATOM 1377 N N . HIS A 1 179 ? -20.005 -0.337 -13.404 1.00 14.53 179 HIS A N 1
ATOM 1378 C CA . HIS A 1 179 ? -21.405 -0.408 -13.780 1.00 14.83 179 HIS A CA 1
ATOM 1379 C C . HIS A 1 179 ? -21.724 -0.325 -15.259 1.00 13.96 179 HIS A C 1
ATOM 1380 O O . HIS A 1 179 ? -20.846 -0.405 -16.121 1.00 13.71 179 HIS A O 1
ATOM 1387 N N . ARG A 1 180 ? -23.012 -0.163 -15.532 1.00 13.16 180 ARG A N 1
ATOM 1388 C CA . ARG A 1 180 ? -23.519 -0.063 -16.888 1.00 13.32 180 ARG A CA 1
ATOM 1389 C C . ARG A 1 180 ? -23.740 1.419 -17.199 1.00 12.41 180 ARG A C 1
ATOM 1390 O O . ARG A 1 180 ? -24.380 2.136 -16.432 1.00 11.90 180 ARG A O 1
ATOM 1398 N N . LEU A 1 181 ? -23.202 1.880 -18.321 1.00 13.35 181 LEU A N 1
ATOM 1399 C CA . LEU A 1 181 ? -23.354 3.280 -18.707 1.00 13.34 181 LEU A CA 1
ATOM 1400 C C . LEU A 1 181 ? -23.835 3.403 -20.145 1.00 14.29 181 LEU A C 1
ATOM 1401 O O . LEU A 1 181 ? -23.775 2.432 -20.907 1.00 14.08 181 LEU A O 1
ATOM 1406 N N . THR A 1 182 ? -24.322 4.588 -20.517 1.00 13.37 182 THR A N 1
ATOM 1407 C CA . THR A 1 182 ? -24.799 4.802 -21.884 1.00 14.30 182 THR A CA 1
ATOM 1408 C C . THR A 1 182 ? -24.033 5.983 -22.506 1.00 13.89 182 THR A C 1
ATOM 1409 O O . THR A 1 182 ? -23.716 6.951 -21.824 1.00 14.37 182 THR A O 1
ATOM 1413 N N . HIS A 1 183 ? -23.729 5.896 -23.796 1.00 13.37 183 HIS A N 1
ATOM 1414 C CA . HIS A 1 183 ? -22.950 6.939 -24.463 1.00 13.93 183 HIS A CA 1
ATOM 1415 C C . HIS A 1 183 ? -23.461 8.358 -24.326 1.00 14.70 183 HIS A C 1
ATOM 1416 O O . HIS A 1 183 ? -22.703 9.282 -24.057 1.00 16.25 183 HIS A O 1
ATOM 1423 N N . MET A 1 184 ? -24.754 8.522 -24.522 1.00 15.17 184 MET A N 1
ATOM 1424 C CA . MET A 1 184 ? -25.395 9.816 -24.427 1.00 14.87 184 MET A CA 1
ATOM 1425 C C . MET A 1 184 ? -24.776 10.913 -25.291 1.00 15.63 184 MET A C 1
ATOM 1426 O O . MET A 1 184 ? -24.470 12.013 -24.812 1.00 13.80 184 MET A O 1
ATOM 1431 N N . PHE A 1 185 ? -24.578 10.588 -26.566 1.00 13.93 185 PHE A N 1
ATOM 1432 C CA . PHE A 1 185 ? -24.096 11.550 -27.544 1.00 12.12 185 PHE A CA 1
ATOM 1433 C C . PHE A 1 185 ? -25.318 12.467 -27.593 1.00 11.87 185 PHE A C 1
ATOM 1434 O O . PHE A 1 185 ? -26.441 11.996 -27.388 1.00 10.85 185 PHE A O 1
ATOM 1442 N N . ILE A 1 186 ? -25.138 13.755 -27.860 1.00 11.36 186 ILE A N 1
ATOM 1443 C CA . ILE A 1 186 ? -26.292 14.647 -27.852 1.00 11.59 186 ILE A CA 1
ATOM 1444 C C . ILE A 1 186 ? -27.279 14.439 -29.011 1.00 14.65 186 ILE A C 1
ATOM 1445 O O . ILE A 1 186 ? -28.476 14.762 -28.878 1.00 13.25 186 ILE A O 1
ATOM 1450 N N . GLU A 1 187 ? -26.795 13.911 -30.138 1.00 11.15 187 GLU A N 1
ATOM 1451 C CA . GLU A 1 187 ? -27.677 13.652 -31.279 1.00 11.82 187 GLU A CA 1
ATOM 1452 C C . GLU A 1 187 ? -28.212 12.218 -31.287 1.00 13.56 187 GLU A C 1
ATOM 1453 O O . GLU A 1 187 ? -27.444 11.267 -31.445 1.00 12.54 187 GLU A O 1
ATOM 1459 N N . PRO A 1 188 ? -29.538 12.048 -31.133 1.00 13.03 188 PRO A N 1
ATOM 1460 C CA . PRO A 1 188 ? -30.169 10.721 -31.135 1.00 13.67 188 PRO A CA 1
ATOM 1461 C C . PRO A 1 188 ? -29.994 10.064 -32.504 1.00 15.52 188 PRO A C 1
ATOM 1462 O O . PRO A 1 188 ? -29.854 10.763 -33.509 1.00 15.90 188 PRO A O 1
ATOM 1466 N N . ASP A 1 189 ? -30.002 8.731 -32.540 1.00 13.97 189 ASP A N 1
ATOM 1467 C CA . ASP A 1 189 ? -29.854 7.993 -33.789 1.00 13.68 189 ASP A CA 1
ATOM 1468 C C . ASP A 1 189 ? -30.851 8.476 -34.826 1.00 12.90 189 ASP A C 1
ATOM 1469 O O . ASP A 1 189 ? -32.031 8.681 -34.526 1.00 12.40 189 ASP A O 1
ATOM 1474 N N . ALA A 1 190 ? -30.370 8.647 -36.053 1.00 13.27 190 ALA A N 1
ATOM 1475 C CA . ALA A 1 190 ? -31.210 9.111 -37.151 1.00 11.53 190 ALA A CA 1
ATOM 1476 C C . ALA A 1 190 ? -30.645 8.697 -38.505 1.00 12.43 190 ALA A C 1
ATOM 1477 O O . ALA A 1 190 ? -29.431 8.606 -38.700 1.00 13.47 190 ALA A O 1
ATOM 1479 N N . GLY A 1 191 ? -31.543 8.455 -39.446 1.00 14.42 191 GLY A N 1
ATOM 1480 C CA . GLY A 1 191 ? -31.129 8.062 -40.772 1.00 12.93 191 GLY A CA 1
ATOM 1481 C C . GLY A 1 191 ? -32.273 8.189 -41.751 1.00 14.90 191 GLY A C 1
ATOM 1482 O O . GLY A 1 191 ? -33.442 8.308 -41.361 1.00 14.12 191 GLY A O 1
ATOM 1483 N N . VAL A 1 192 ? -31.924 8.172 -43.033 1.00 15.37 192 VAL A N 1
ATOM 1484 C CA . VAL A 1 192 ? -32.889 8.266 -44.119 1.00 15.14 192 VAL A CA 1
ATOM 1485 C C . VAL A 1 192 ? -32.323 7.496 -45.300 1.00 16.48 192 VAL A C 1
ATOM 1486 O O . VAL A 1 192 ? -31.147 7.662 -45.651 1.00 16.33 192 VAL A O 1
ATOM 1490 N N . SER A 1 193 ? -33.145 6.648 -45.909 1.00 15.39 193 SER A N 1
ATOM 1491 C CA . SER A 1 193 ? -32.696 5.889 -47.062 1.00 15.82 193 SER A CA 1
ATOM 1492 C C . SER A 1 193 ? -33.579 6.226 -48.250 1.00 17.05 193 SER A C 1
ATOM 1493 O O . SER A 1 193 ? -34.698 6.735 -48.086 1.00 17.12 193 SER A O 1
ATOM 1496 N N . TYR A 1 194 ? -33.074 5.940 -49.446 1.00 16.86 194 TYR A N 1
ATOM 1497 C CA . TYR A 1 194 ? -33.807 6.207 -50.678 1.00 16.86 194 TYR A CA 1
ATOM 1498 C C . TYR A 1 194 ? -32.998 5.717 -51.871 1.00 16.95 194 TYR A C 1
ATOM 1499 O O . TYR A 1 194 ? -31.819 5.386 -51.743 1.00 16.80 194 TYR A O 1
ATOM 1508 N N . TYR A 1 195 ? -33.646 5.666 -53.030 1.00 16.96 195 TYR A N 1
ATOM 1509 C CA . TYR A 1 195 ? -32.975 5.290 -54.263 1.00 18.14 195 TYR A CA 1
ATOM 1510 C C . TYR A 1 195 ? -32.702 6.658 -54.881 1.00 19.16 195 TYR A C 1
ATOM 1511 O O . TYR A 1 195 ? -33.618 7.478 -54.962 1.00 16.91 195 TYR A O 1
ATOM 1520 N N . ASP A 1 196 ? -31.468 6.939 -55.294 1.00 18.83 196 ASP A N 1
ATOM 1521 C CA . ASP A 1 196 ? -31.230 8.254 -55.868 1.00 21.45 196 ASP A CA 1
ATOM 1522 C C . ASP A 1 196 ? -31.678 8.349 -57.316 1.00 23.80 196 ASP A C 1
ATOM 1523 O O . ASP A 1 196 ? -32.261 7.412 -57.859 1.00 24.31 196 ASP A O 1
ATOM 1528 N N . ASN A 1 197 ? -31.416 9.494 -57.931 1.00 26.05 197 ASN A N 1
ATOM 1529 C CA . ASN A 1 197 ? -31.819 9.733 -59.310 1.00 29.69 197 ASN A CA 1
ATOM 1530 C C . ASN A 1 197 ? -31.416 8.627 -60.272 1.00 29.65 197 ASN A C 1
ATOM 1531 O O . ASN A 1 197 ? -32.163 8.306 -61.195 1.00 28.57 197 ASN A O 1
ATOM 1536 N N . GLU A 1 198 ? -30.243 8.043 -60.055 1.00 29.53 198 GLU A N 1
ATOM 1537 C CA . GLU A 1 198 ? -29.765 6.976 -60.923 1.00 28.91 198 GLU A CA 1
ATOM 1538 C C . GLU A 1 198 ? -30.099 5.576 -60.409 1.00 26.74 198 GLU A C 1
ATOM 1539 O O . GLU A 1 198 ? -29.484 4.597 -60.831 1.00 27.81 198 GLU A O 1
ATOM 1545 N N . GLY A 1 199 ? -31.067 5.480 -59.500 1.00 25.46 199 GLY A N 1
ATOM 1546 C CA . GLY A 1 199 ? -31.463 4.184 -58.962 1.00 22.28 199 GLY A CA 1
ATOM 1547 C C . GLY A 1 199 ? -30.576 3.583 -57.877 1.00 22.07 199 GLY A C 1
ATOM 1548 O O . GLY A 1 199 ? -30.776 2.438 -57.476 1.00 20.71 199 GLY A O 1
ATOM 1549 N N . MET A 1 200 ? -29.605 4.351 -57.393 1.00 22.77 200 MET A N 1
ATOM 1550 C CA . MET A 1 200 ? -28.676 3.884 -56.361 1.00 24.15 200 MET A CA 1
ATOM 1551 C C . MET A 1 200 ? -29.301 3.822 -54.964 1.00 24.61 200 MET A C 1
ATOM 1552 O O . MET A 1 200 ? -29.737 4.837 -54.421 1.00 23.24 200 MET A O 1
ATOM 1557 N N . LEU A 1 201 ? -29.343 2.626 -54.385 1.00 25.10 201 LEU A N 1
ATOM 1558 C CA . LEU A 1 201 ? -29.905 2.455 -53.048 1.00 25.19 201 LEU A CA 1
ATOM 1559 C C . LEU A 1 201 ? -28.977 3.199 -52.104 1.00 23.51 201 LEU A C 1
ATOM 1560 O O . LEU A 1 201 ? -27.775 2.942 -52.083 1.00 21.43 201 LEU A O 1
ATOM 1565 N N . THR A 1 202 ? -29.533 4.112 -51.318 1.00 22.03 202 THR A N 1
ATOM 1566 C CA . THR A 1 202 ? -28.709 4.922 -50.437 1.00 21.44 202 THR A CA 1
ATOM 1567 C C . THR A 1 202 ? -29.229 5.082 -49.006 1.00 19.78 202 THR A C 1
ATOM 1568 O O . THR A 1 202 ? -30.429 5.037 -48.759 1.00 18.39 202 THR A O 1
ATOM 1572 N N . VAL A 1 203 ? -28.301 5.266 -48.072 1.00 18.54 203 VAL A N 1
ATOM 1573 C CA . VAL A 1 203 ? -28.639 5.472 -46.672 1.00 17.03 203 VAL A CA 1
ATOM 1574 C C . VAL A 1 203 ? -27.734 6.560 -46.080 1.00 18.12 203 VAL A C 1
ATOM 1575 O O . VAL A 1 203 ? -26.508 6.388 -46.022 1.00 17.01 203 VAL A O 1
ATOM 1579 N N . VAL A 1 204 ? -28.339 7.685 -45.688 1.00 15.73 204 VAL A N 1
ATOM 1580 C CA . VAL A 1 204 ? -27.626 8.795 -45.050 1.00 14.99 204 VAL A CA 1
ATOM 1581 C C . VAL A 1 204 ? -27.856 8.534 -43.575 1.00 15.51 204 VAL A C 1
ATOM 1582 O O . VAL A 1 204 ? -29.006 8.538 -43.112 1.00 17.24 204 VAL A O 1
ATOM 1586 N N . VAL A 1 205 ? -26.787 8.337 -42.819 1.00 13.86 205 VAL A N 1
ATOM 1587 C CA . VAL A 1 205 ? -26.976 8.000 -41.422 1.00 11.62 205 VAL A CA 1
ATOM 1588 C C . VAL A 1 205 ? -25.918 8.523 -40.453 1.00 11.56 205 VAL A C 1
ATOM 1589 O O . VAL A 1 205 ? -24.793 8.857 -40.841 1.00 9.93 205 VAL A O 1
ATOM 1593 N N . SER A 1 206 ? -26.316 8.600 -39.186 1.00 10.88 206 SER A N 1
ATOM 1594 C CA . SER A 1 206 ? -25.438 9.021 -38.102 1.00 12.23 206 SER A CA 1
ATOM 1595 C C . SER A 1 206 ? -24.703 7.732 -37.749 1.00 13.24 206 SER A C 1
ATOM 1596 O O . SER A 1 206 ? -25.288 6.821 -37.162 1.00 13.88 206 SER A O 1
ATOM 1599 N N . THR A 1 207 ? -23.429 7.646 -38.119 1.00 12.29 207 THR A N 1
ATOM 1600 C CA . THR A 1 207 ? -22.663 6.432 -37.879 1.00 12.91 207 THR A CA 1
ATOM 1601 C C . THR A 1 207 ? -21.168 6.688 -37.695 1.00 12.75 207 THR A C 1
ATOM 1602 O O . THR A 1 207 ? -20.672 7.792 -37.951 1.00 10.70 207 THR A O 1
ATOM 1606 N N . GLN A 1 208 ? -20.463 5.654 -37.246 1.00 11.88 208 GLN A N 1
ATOM 1607 C CA . GLN A 1 208 ? -19.024 5.737 -37.035 1.00 12.80 208 GLN A CA 1
ATOM 1608 C C . GLN A 1 208 ? -18.300 4.827 -38.036 1.00 14.65 208 GLN A C 1
ATOM 1609 O O . GLN A 1 208 ? -17.074 4.856 -38.131 1.00 15.81 208 GLN A O 1
ATOM 1615 N N . ASN A 1 209 ? -19.064 4.032 -38.781 1.00 13.76 209 ASN A N 1
ATOM 1616 C CA . ASN A 1 209 ? -18.497 3.059 -39.708 1.00 13.04 209 ASN A CA 1
ATOM 1617 C C . ASN A 1 209 ? -19.371 2.737 -40.925 1.00 12.24 209 ASN A C 1
ATOM 1618 O O . ASN A 1 209 ? -19.869 1.616 -41.067 1.00 11.20 209 ASN A O 1
ATOM 1623 N N . PRO A 1 210 ? -19.527 3.701 -41.841 1.00 13.24 210 PRO A N 1
ATOM 1624 C CA . PRO A 1 210 ? -20.340 3.527 -43.051 1.00 12.87 210 PRO A CA 1
ATOM 1625 C C . PRO A 1 210 ? -20.058 2.268 -43.878 1.00 14.34 210 PRO A C 1
ATOM 1626 O O . PRO A 1 210 ? -20.993 1.631 -44.366 1.00 11.56 210 PRO A O 1
ATOM 1630 N N . HIS A 1 211 ? -18.784 1.915 -44.046 1.00 12.63 211 HIS A N 1
ATOM 1631 C CA . HIS A 1 211 ? -18.448 0.727 -44.829 1.00 13.38 211 HIS A CA 1
ATOM 1632 C C . HIS A 1 211 ? -18.962 -0.559 -44.198 1.00 12.39 211 HIS A C 1
ATOM 1633 O O . HIS A 1 211 ? -19.333 -1.497 -44.893 1.00 14.67 211 HIS A O 1
ATOM 1640 N N . TYR A 1 212 ? -18.978 -0.611 -42.877 1.00 14.09 212 TYR A N 1
ATOM 1641 C CA . TYR A 1 212 ? -19.518 -1.779 -42.200 1.00 14.19 212 TYR A CA 1
ATOM 1642 C C . TYR A 1 212 ? -21.035 -1.800 -42.460 1.00 14.18 212 TYR A C 1
ATOM 1643 O O . TYR A 1 212 ? -21.599 -2.825 -42.843 1.00 14.78 212 TYR A O 1
ATOM 1652 N N . ASP A 1 213 ? -21.677 -0.656 -42.238 1.00 13.26 213 ASP A N 1
ATOM 1653 C CA . ASP A 1 213 ? -23.114 -0.505 -42.427 1.00 13.83 213 ASP A CA 1
ATOM 1654 C C . ASP A 1 213 ? -23.531 -1.016 -43.800 1.00 16.29 213 ASP A C 1
ATOM 1655 O O . ASP A 1 213 ? -24.555 -1.690 -43.946 1.00 14.29 213 ASP A O 1
ATOM 1660 N N . ARG A 1 214 ? -22.735 -0.661 -44.804 1.00 17.24 214 ARG A N 1
ATOM 1661 C CA . ARG A 1 214 ? -23.009 -1.040 -46.177 1.00 17.82 214 ARG A CA 1
ATOM 1662 C C . ARG A 1 214 ? -23.078 -2.553 -46.347 1.00 19.55 214 ARG A C 1
ATOM 1663 O O . ARG A 1 214 ? -24.063 -3.084 -46.862 1.00 18.89 214 ARG A O 1
ATOM 1671 N N . GLY A 1 215 ? -22.034 -3.246 -45.906 1.00 20.20 215 GLY A N 1
ATOM 1672 C CA . GLY A 1 215 ? -22.012 -4.691 -46.030 1.00 19.46 215 GLY A CA 1
ATOM 1673 C C . GLY A 1 215 ? -23.247 -5.338 -45.437 1.00 19.92 215 GLY A C 1
ATOM 1674 O O . GLY A 1 215 ? -23.778 -6.306 -45.980 1.00 19.11 215 GLY A O 1
ATOM 1675 N N . GLU A 1 216 ? -23.719 -4.801 -44.318 1.00 20.52 216 GLU A N 1
ATOM 1676 C CA . GLU A 1 216 ? -24.893 -5.367 -43.671 1.00 20.18 216 GLU A CA 1
ATOM 1677 C C . GLU A 1 216 ? -26.146 -5.134 -44.518 1.00 20.22 216 GLU A C 1
ATOM 1678 O O . GLU A 1 216 ? -26.913 -6.070 -44.778 1.00 19.22 216 GLU A O 1
ATOM 1684 N N . VAL A 1 217 ? -26.345 -3.896 -44.962 1.00 17.98 217 VAL A N 1
ATOM 1685 C CA . VAL A 1 217 ? -27.505 -3.566 -45.774 1.00 17.65 217 VAL A CA 1
ATOM 1686 C C . VAL A 1 217 ? -27.520 -4.385 -47.067 1.00 19.07 217 VAL A C 1
ATOM 1687 O O . VAL A 1 217 ? -28.555 -4.928 -47.460 1.00 19.16 217 VAL A O 1
ATOM 1691 N N . ALA A 1 218 ? -26.368 -4.469 -47.724 1.00 17.68 218 ALA A N 1
ATOM 1692 C CA . ALA A 1 218 ? -26.248 -5.231 -48.961 1.00 16.61 218 ALA A CA 1
ATOM 1693 C C . ALA A 1 218 ? -26.577 -6.697 -48.700 1.00 17.67 218 ALA A C 1
ATOM 1694 O O . ALA A 1 218 ? -27.190 -7.360 -49.536 1.00 18.09 218 ALA A O 1
ATOM 1696 N N . GLY A 1 219 ? -26.165 -7.195 -47.536 1.00 16.43 219 GLY A N 1
ATOM 1697 C CA . GLY A 1 219 ? -26.417 -8.580 -47.193 1.00 17.03 219 GLY A CA 1
ATOM 1698 C C . GLY A 1 219 ? -27.883 -8.829 -46.919 1.00 18.37 219 GLY A C 1
ATOM 1699 O O . GLY A 1 219 ? -28.401 -9.913 -47.182 1.00 18.29 219 GLY A O 1
ATOM 1700 N N . MET A 1 220 ? -28.561 -7.826 -46.383 1.00 18.21 220 MET A N 1
ATOM 1701 C CA . MET A 1 220 ? -29.971 -7.977 -46.092 1.00 19.75 220 MET A CA 1
ATOM 1702 C C . MET A 1 220 ? -30.755 -7.984 -47.388 1.00 20.07 220 MET A C 1
ATOM 1703 O O . MET A 1 220 ? -31.632 -8.813 -47.591 1.00 19.90 220 MET A O 1
ATOM 1708 N N . LEU A 1 221 ? -30.430 -7.053 -48.270 1.00 19.68 221 LEU A N 1
ATOM 1709 C CA . LEU A 1 221 ? -31.128 -6.952 -49.539 1.00 21.05 221 LEU A CA 1
ATOM 1710 C C . LEU A 1 221 ? -30.549 -7.835 -50.637 1.00 20.55 221 LEU A C 1
ATOM 1711 O O . LEU A 1 221 ? -30.996 -7.779 -51.776 1.00 21.70 221 LEU A O 1
ATOM 1716 N N . ALA A 1 222 ? -29.568 -8.659 -50.289 1.00 21.21 222 ALA A N 1
ATOM 1717 C CA . ALA A 1 222 ? -28.936 -9.547 -51.258 1.00 22.58 222 ALA A CA 1
ATOM 1718 C C . ALA A 1 222 ? -28.437 -8.745 -52.464 1.00 22.65 222 ALA A C 1
ATOM 1719 O O . ALA A 1 222 ? -28.804 -9.017 -53.605 1.00 23.95 222 ALA A O 1
ATOM 1721 N N . LEU A 1 223 ? -27.601 -7.748 -52.194 1.00 22.76 223 LEU A N 1
ATOM 1722 C CA . LEU A 1 223 ? -27.052 -6.894 -53.239 1.00 22.70 223 LEU A CA 1
ATOM 1723 C C . LEU A 1 223 ? -25.540 -6.810 -53.089 1.00 22.46 223 LEU A C 1
ATOM 1724 O O . LEU A 1 223 ? -25.008 -7.013 -52.001 1.00 24.28 223 LEU A O 1
ATOM 1729 N N . PRO A 1 224 ? -24.824 -6.541 -54.190 1.00 21.78 224 PRO A N 1
ATOM 1730 C CA . PRO A 1 224 ? -23.369 -6.439 -54.066 1.00 22.64 224 PRO A CA 1
ATOM 1731 C C . PRO A 1 224 ? -23.036 -5.128 -53.352 1.00 23.45 224 PRO A C 1
ATOM 1732 O O . PRO A 1 224 ? -23.803 -4.165 -53.413 1.00 23.07 224 PRO A O 1
ATOM 1736 N N . ASN A 1 225 ? -21.901 -5.097 -52.665 1.00 24.47 225 ASN A N 1
ATOM 1737 C CA . ASN A 1 225 ? -21.500 -3.913 -51.926 1.00 25.01 225 ASN A CA 1
ATOM 1738 C C . ASN A 1 225 ? -21.421 -2.660 -52.779 1.00 26.13 225 ASN A C 1
ATOM 1739 O O . ASN A 1 225 ? -21.710 -1.564 -52.299 1.00 25.04 225 ASN A O 1
ATOM 1744 N N . SER A 1 226 ? -21.051 -2.819 -54.045 1.00 25.72 226 SER A N 1
ATOM 1745 C CA . SER A 1 226 ? -20.931 -1.671 -54.935 1.00 26.86 226 SER A CA 1
ATOM 1746 C C . SER A 1 226 ? -22.278 -1.060 -55.306 1.00 25.60 226 SER A C 1
ATOM 1747 O O . SER A 1 226 ? -22.329 0.020 -55.893 1.00 27.64 226 SER A O 1
ATOM 1750 N N . LYS A 1 227 ? -23.364 -1.740 -54.958 1.00 24.13 227 LYS A N 1
ATOM 1751 C CA . LYS A 1 227 ? -24.692 -1.243 -55.281 1.00 22.20 227 LYS A CA 1
ATOM 1752 C C . LYS A 1 227 ? -25.477 -0.734 -54.072 1.00 22.57 227 LYS A C 1
ATOM 1753 O O . LYS A 1 227 ? -26.705 -0.591 -54.127 1.00 19.96 227 LYS A O 1
ATOM 1759 N N . VAL A 1 228 ? -24.774 -0.476 -52.973 1.00 21.13 228 VAL A N 1
ATOM 1760 C CA . VAL A 1 228 ? -25.417 0.061 -51.779 1.00 20.87 228 VAL A CA 1
ATOM 1761 C C . VAL A 1 228 ? -24.557 1.209 -51.286 1.00 21.15 228 VAL A C 1
ATOM 1762 O O . VAL A 1 228 ? -23.407 1.009 -50.897 1.00 21.92 228 VAL A O 1
ATOM 1766 N N . ARG A 1 229 ? -25.110 2.414 -51.302 1.00 19.85 229 ARG A N 1
ATOM 1767 C CA . ARG A 1 229 ? -24.350 3.577 -50.872 1.00 20.05 229 ARG A CA 1
ATOM 1768 C C . ARG A 1 229 ? -24.673 4.035 -49.462 1.00 19.33 229 ARG A C 1
ATOM 1769 O O . ARG A 1 229 ? -25.828 4.313 -49.126 1.00 21.27 229 ARG A O 1
ATOM 1777 N N . ILE A 1 230 ? -23.640 4.103 -48.633 1.00 19.01 230 ILE A N 1
ATOM 1778 C CA . ILE A 1 230 ? -23.802 4.565 -47.271 1.00 16.91 230 ILE A CA 1
ATOM 1779 C C . ILE A 1 230 ? -23.065 5.886 -47.150 1.00 18.73 230 ILE A C 1
ATOM 1780 O O . ILE A 1 230 ? -21.865 5.978 -47.452 1.00 18.53 230 ILE A O 1
ATOM 1785 N N . ILE A 1 231 ? -23.794 6.915 -46.732 1.00 16.82 231 ILE A N 1
ATOM 1786 C CA . ILE A 1 231 ? -23.211 8.232 -46.559 1.00 18.62 231 ILE A CA 1
ATOM 1787 C C . ILE A 1 231 ? -23.291 8.617 -45.089 1.00 17.91 231 ILE A C 1
ATOM 1788 O O . ILE A 1 231 ? -24.385 8.738 -44.524 1.00 16.92 231 ILE A O 1
ATOM 1793 N N . GLN A 1 232 ? -22.126 8.780 -44.468 1.00 16.69 232 GLN A N 1
ATOM 1794 C CA . GLN A 1 232 ? -22.067 9.166 -43.071 1.00 15.19 232 GLN A CA 1
ATOM 1795 C C . GLN A 1 232 ? -22.380 10.645 -43.029 1.00 15.46 232 GLN A C 1
ATOM 1796 O O . GLN A 1 232 ? -21.611 11.454 -43.541 1.00 15.29 232 GLN A O 1
ATOM 1802 N N . ALA A 1 233 ? -23.516 10.998 -42.438 1.00 14.28 233 ALA A N 1
ATOM 1803 C CA . ALA A 1 233 ? -23.909 12.398 -42.330 1.00 14.10 233 ALA A CA 1
ATOM 1804 C C . ALA A 1 233 ? -23.070 13.037 -41.232 1.00 12.85 233 ALA A C 1
ATOM 1805 O O . ALA A 1 233 ? -22.370 12.336 -40.502 1.00 13.25 233 ALA A O 1
ATOM 1807 N N . THR A 1 234 ? -23.124 14.362 -41.133 1.00 13.86 234 THR A N 1
ATOM 1808 C CA . THR A 1 234 ? -22.417 15.064 -40.071 1.00 14.29 234 THR A CA 1
ATOM 1809 C C . THR A 1 234 ? -22.980 14.343 -38.856 1.00 15.37 234 THR A C 1
ATOM 1810 O O . THR A 1 234 ? -24.203 14.318 -38.655 1.00 16.60 234 THR A O 1
ATOM 1814 N N . THR A 1 235 ? -22.093 13.757 -38.061 1.00 14.41 235 THR A N 1
ATOM 1815 C CA . THR A 1 235 ? -22.478 12.963 -36.907 1.00 13.87 235 THR A CA 1
ATOM 1816 C C . THR A 1 235 ? -22.301 13.638 -35.559 1.00 14.31 235 THR A C 1
ATOM 1817 O O . THR A 1 235 ? -21.200 14.080 -35.213 1.00 13.22 235 THR A O 1
ATOM 1821 N N . GLY A 1 236 ? -23.398 13.694 -34.800 1.00 12.40 236 GLY A N 1
ATOM 1822 C CA . GLY A 1 236 ? -23.381 14.326 -33.496 1.00 12.24 236 GLY A CA 1
ATOM 1823 C C . GLY A 1 236 ? -22.830 13.472 -32.369 1.00 13.15 236 GLY A C 1
ATOM 1824 O O . GLY A 1 236 ? -23.461 13.341 -31.320 1.00 10.37 236 GLY A O 1
ATOM 1825 N N . GLY A 1 237 ? -21.651 12.893 -32.584 1.00 13.83 237 GLY A N 1
ATOM 1826 C CA . GLY A 1 237 ? -21.028 12.066 -31.566 1.00 14.12 237 GLY A CA 1
ATOM 1827 C C . GLY A 1 237 ? -21.460 10.611 -31.588 1.00 14.91 237 GLY A C 1
ATOM 1828 O O . GLY A 1 237 ? -22.576 10.286 -32.008 1.00 16.62 237 GLY A O 1
ATOM 1829 N N . GLY A 1 238 ? -20.564 9.742 -31.123 1.00 14.27 238 GLY A N 1
ATOM 1830 C CA . GLY A 1 238 ? -20.823 8.315 -31.081 1.00 12.99 238 GLY A CA 1
ATOM 1831 C C . GLY A 1 238 ? -20.223 7.662 -29.848 1.00 14.22 238 GLY A C 1
ATOM 1832 O O . GLY A 1 238 ? -20.925 6.991 -29.100 1.00 15.89 238 GLY A O 1
ATOM 1833 N N . PHE A 1 239 ? -18.921 7.845 -29.642 1.00 14.43 239 PHE A N 1
ATOM 1834 C CA . PHE A 1 239 ? -18.225 7.288 -28.482 1.00 14.46 239 PHE A CA 1
ATOM 1835 C C . PHE A 1 239 ? -18.325 5.762 -28.430 1.00 14.50 239 PHE A C 1
ATOM 1836 O O . PHE A 1 239 ? -18.150 5.152 -27.374 1.00 14.78 239 PHE A O 1
ATOM 1844 N N . GLY A 1 240 ? -18.606 5.158 -29.581 1.00 13.96 240 GLY A N 1
ATOM 1845 C CA . GLY A 1 240 ? -18.701 3.714 -29.657 1.00 12.32 240 GLY A CA 1
ATOM 1846 C C . GLY A 1 240 ? -20.115 3.209 -29.815 1.00 13.30 240 GLY A C 1
ATOM 1847 O O . GLY A 1 240 ? -20.323 2.103 -30.312 1.00 13.56 240 GLY A O 1
ATOM 1848 N N . GLY A 1 241 ? -21.083 4.025 -29.400 1.00 12.72 241 GLY A N 1
ATOM 1849 C CA . GLY A 1 241 ? -22.483 3.650 -29.487 1.00 11.71 241 GLY A CA 1
ATOM 1850 C C . GLY A 1 241 ? -23.087 3.676 -30.880 1.00 13.05 241 GLY A C 1
ATOM 1851 O O . GLY A 1 241 ? -24.227 3.245 -31.069 1.00 13.11 241 GLY A O 1
ATOM 1852 N N . LYS A 1 242 ? -22.347 4.176 -31.862 1.00 12.73 242 LYS A N 1
ATOM 1853 C CA . LYS A 1 242 ? -22.868 4.214 -33.217 1.00 13.16 242 LYS A CA 1
ATOM 1854 C C . LYS A 1 242 ? -22.063 3.336 -34.188 1.00 14.20 242 LYS A C 1
ATOM 1855 O O . LYS A 1 242 ? -21.950 3.619 -35.378 1.00 15.81 242 LYS A O 1
ATOM 1861 N N . LEU A 1 243 ? -21.505 2.258 -33.655 1.00 14.17 243 LEU A N 1
ATOM 1862 C CA . LEU A 1 243 ? -20.763 1.295 -34.454 1.00 15.14 243 LEU A CA 1
ATOM 1863 C C . LEU A 1 243 ? -21.744 0.219 -34.888 1.00 15.68 243 LEU A C 1
ATOM 1864 O O . LEU A 1 243 ? -21.740 -0.216 -36.036 1.00 16.35 243 LEU A O 1
ATOM 1869 N N . ASP A 1 244 ? -22.600 -0.198 -33.959 1.00 17.36 244 ASP A N 1
ATOM 1870 C CA . ASP A 1 244 ? -23.609 -1.216 -34.248 1.00 16.47 244 ASP A CA 1
ATOM 1871 C C . ASP A 1 244 ? -24.668 -0.593 -35.147 1.00 17.22 244 ASP A C 1
ATOM 1872 O O . ASP A 1 244 ? -24.845 0.628 -35.167 1.00 19.49 244 ASP A O 1
ATOM 1877 N N . LEU A 1 245 ? -25.366 -1.434 -35.897 1.00 13.54 245 LEU A N 1
ATOM 1878 C CA . LEU A 1 245 ? -26.414 -0.952 -36.764 1.00 13.04 245 LEU A CA 1
ATOM 1879 C C . LEU A 1 245 ? -27.513 -0.305 -35.928 1.00 13.85 245 LEU A C 1
ATOM 1880 O O . LEU A 1 245 ? -27.906 -0.820 -34.880 1.00 10.80 245 LEU A O 1
ATOM 1885 N N . SER A 1 246 ? -27.993 0.845 -36.373 1.00 15.11 246 SER A N 1
ATOM 1886 C CA . SER A 1 246 ? -29.090 1.472 -35.671 1.00 14.82 246 SER A CA 1
ATOM 1887 C C . SER A 1 246 ? -30.299 1.383 -36.599 1.00 16.20 246 SER A C 1
ATOM 1888 O O . SER A 1 246 ? -31.044 0.402 -36.559 1.00 16.27 246 SER A O 1
ATOM 1891 N N . VAL A 1 247 ? -30.456 2.363 -37.480 1.00 16.37 247 VAL A N 1
ATOM 1892 C CA . VAL A 1 247 ? -31.612 2.400 -38.368 1.00 16.28 247 VAL A CA 1
ATOM 1893 C C . VAL A 1 247 ? -31.374 2.015 -39.822 1.00 16.36 247 VAL A C 1
ATOM 1894 O O . VAL A 1 247 ? -32.331 1.875 -40.579 1.00 15.15 247 VAL A O 1
ATOM 1898 N N . GLN A 1 248 ? -30.110 1.857 -40.211 1.00 17.15 248 GLN A N 1
ATOM 1899 C CA . GLN A 1 248 ? -29.754 1.537 -41.592 1.00 15.73 248 GLN A CA 1
ATOM 1900 C C . GLN A 1 248 ? -30.593 0.461 -42.284 1.00 16.77 248 GLN A C 1
ATOM 1901 O O . GLN A 1 248 ? -31.141 0.685 -43.366 1.00 17.49 248 GLN A O 1
ATOM 1907 N N . CYS A 1 249 ? -30.688 -0.709 -41.672 1.00 16.87 249 CYS A N 1
ATOM 1908 C CA . CYS A 1 249 ? -31.446 -1.795 -42.269 1.00 17.79 249 CYS A CA 1
ATOM 1909 C C . CYS A 1 249 ? -32.957 -1.587 -42.258 1.00 18.38 249 CYS A C 1
ATOM 1910 O O . CYS A 1 249 ? -33.624 -1.785 -43.274 1.00 18.95 249 CYS A O 1
ATOM 1913 N N . HIS A 1 250 ? -33.513 -1.185 -41.125 1.00 16.43 250 HIS A N 1
ATOM 1914 C CA . HIS A 1 250 ? -34.945 -0.970 -41.091 1.00 16.73 250 HIS A CA 1
ATOM 1915 C C . HIS A 1 250 ? -35.345 0.035 -42.176 1.00 17.80 250 HIS A C 1
ATOM 1916 O O . HIS A 1 250 ? -36.314 -0.186 -42.892 1.00 15.83 250 HIS A O 1
ATOM 1923 N N . CYS A 1 251 ? -34.587 1.123 -42.317 1.00 18.29 251 CYS A N 1
ATOM 1924 C CA . CYS A 1 251 ? -34.887 2.120 -43.342 1.00 17.76 251 CYS A CA 1
ATOM 1925 C C . CYS A 1 251 ? -34.738 1.537 -44.750 1.00 18.26 251 CYS A C 1
ATOM 1926 O O . CYS A 1 251 ? -35.659 1.606 -45.566 1.00 16.29 251 CYS A O 1
ATOM 1929 N N . ALA A 1 252 ? -33.568 0.969 -45.028 1.00 19.46 252 ALA A N 1
ATOM 1930 C CA . ALA A 1 252 ? -33.288 0.386 -46.338 1.00 20.14 252 ALA A CA 1
ATOM 1931 C C . ALA A 1 252 ? -34.355 -0.636 -46.732 1.00 20.55 252 ALA A C 1
ATOM 1932 O O . ALA A 1 252 ? -34.813 -0.669 -47.873 1.00 19.76 252 ALA A O 1
ATOM 1934 N N . LEU A 1 253 ? -34.750 -1.466 -45.778 1.00 21.10 253 LEU A N 1
ATOM 1935 C CA . LEU A 1 253 ? -35.769 -2.477 -46.027 1.00 21.38 253 LEU A CA 1
ATOM 1936 C C . LEU A 1 253 ? -37.110 -1.852 -46.403 1.00 21.55 253 LEU A C 1
ATOM 1937 O O . LEU A 1 253 ? -37.801 -2.337 -47.298 1.00 21.23 253 LEU A O 1
ATOM 1942 N N . LEU A 1 254 ? -37.483 -0.786 -45.706 1.00 20.30 254 LEU A N 1
ATOM 1943 C CA . LEU A 1 254 ? -38.748 -0.126 -45.990 1.00 20.65 254 LEU A CA 1
ATOM 1944 C C . LEU A 1 254 ? -38.688 0.597 -47.326 1.00 20.30 254 LEU A C 1
ATOM 1945 O O . LEU A 1 254 ? -39.704 0.772 -47.997 1.00 19.98 254 LEU A O 1
ATOM 1950 N N . THR A 1 255 ? -37.491 1.017 -47.709 1.00 19.68 255 THR A N 1
ATOM 1951 C CA . THR A 1 255 ? -37.312 1.702 -48.975 1.00 20.22 255 THR A CA 1
ATOM 1952 C C . THR A 1 255 ? -37.308 0.684 -50.107 1.00 19.97 255 THR A C 1
ATOM 1953 O O . THR A 1 255 ? -37.848 0.926 -51.178 1.00 20.05 255 THR A O 1
ATOM 1957 N N . TYR A 1 256 ? -36.694 -0.461 -49.857 1.00 21.81 256 TYR A N 1
ATOM 1958 C CA . TYR A 1 256 ? -36.631 -1.521 -50.851 1.00 22.15 256 TYR A CA 1
ATOM 1959 C C . TYR A 1 256 ? -38.053 -1.926 -51.234 1.00 22.55 256 TYR A C 1
ATOM 1960 O O . TYR A 1 256 ? -38.338 -2.170 -52.399 1.00 22.08 256 TYR A O 1
ATOM 1969 N N . HIS A 1 257 ? -38.942 -1.976 -50.244 1.00 21.36 257 HIS A N 1
ATOM 1970 C CA . HIS A 1 257 ? -40.328 -2.363 -50.474 1.00 21.24 257 HIS A CA 1
ATOM 1971 C C . HIS A 1 257 ? -41.263 -1.262 -50.969 1.00 21.95 257 HIS A C 1
ATOM 1972 O O . HIS A 1 257 ? -42.141 -1.528 -51.783 1.00 22.24 257 HIS A O 1
ATOM 1979 N N . THR A 1 258 ? -41.101 -0.035 -50.479 1.00 22.55 258 THR A N 1
ATOM 1980 C CA . THR A 1 258 ? -41.970 1.063 -50.912 1.00 22.29 258 THR A CA 1
ATOM 1981 C C . THR A 1 258 ? -41.361 1.856 -52.062 1.00 23.63 258 THR A C 1
ATOM 1982 O O . THR A 1 258 ? -42.061 2.594 -52.752 1.00 21.84 258 THR A O 1
ATOM 1986 N N . LYS A 1 259 ? -40.053 1.704 -52.243 1.00 24.60 259 LYS A N 1
ATOM 1987 C CA . LYS A 1 259 ? -39.305 2.403 -53.285 1.00 26.43 259 LYS A CA 1
ATOM 1988 C C . LYS A 1 259 ? -39.234 3.903 -53.015 1.00 25.59 259 LYS A C 1
ATOM 1989 O O . LYS A 1 259 ? -38.732 4.669 -53.837 1.00 27.33 259 LYS A O 1
ATOM 1995 N N . LYS A 1 260 ? -39.728 4.317 -51.854 1.00 23.50 260 LYS A N 1
ATOM 1996 C CA . LYS A 1 260 ? -39.724 5.725 -51.479 1.00 21.36 260 LYS A CA 1
ATOM 1997 C C . LYS A 1 260 ? -38.699 5.998 -50.390 1.00 19.94 260 LYS A C 1
ATOM 1998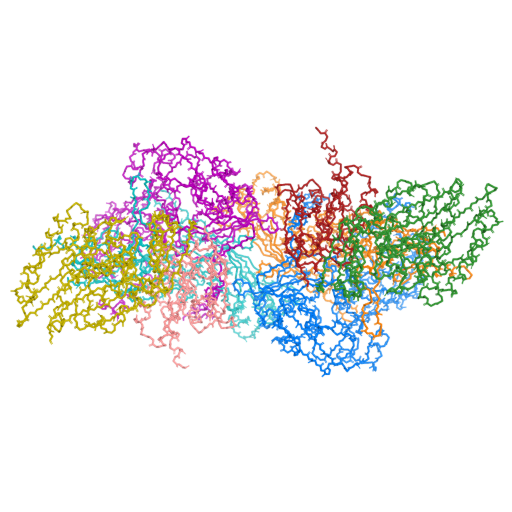 O O . LYS A 1 260 ? -38.177 5.072 -49.769 1.00 17.90 260 LYS A O 1
ATOM 2004 N N . PRO A 1 261 ? -38.384 7.283 -50.157 1.00 18.98 261 PRO A N 1
ATOM 2005 C CA . PRO A 1 261 ? -37.417 7.634 -49.114 1.00 17.63 261 PRO A CA 1
ATOM 2006 C C . PRO A 1 261 ? -38.061 7.317 -47.760 1.00 17.74 261 PRO A C 1
ATOM 2007 O O . PRO A 1 261 ? -39.268 7.530 -47.566 1.00 17.41 261 PRO A O 1
ATOM 2011 N N . VAL A 1 262 ? -37.266 6.792 -46.837 1.00 15.31 262 VAL A N 1
ATOM 2012 C CA . VAL A 1 262 ? -37.767 6.448 -45.515 1.00 14.29 262 VAL A CA 1
ATOM 2013 C C . VAL A 1 262 ? -36.882 7.079 -44.438 1.00 15.09 262 VAL A C 1
ATOM 2014 O O . VAL A 1 262 ? -35.697 6.761 -44.315 1.00 12.52 262 VAL A O 1
ATOM 2018 N N . LYS A 1 263 ? -37.470 7.972 -43.654 1.00 14.95 263 LYS A N 1
ATOM 2019 C CA . LYS A 1 263 ? -36.729 8.654 -42.606 1.00 16.73 263 LYS A CA 1
ATOM 2020 C C . LYS A 1 263 ? -37.071 8.093 -41.230 1.00 17.16 263 LYS A C 1
ATOM 2021 O O . LYS A 1 263 ? -38.244 7.886 -40.898 1.00 16.54 263 LYS A O 1
ATOM 2027 N N . MET A 1 264 ? -36.038 7.844 -40.434 1.00 17.13 264 MET A N 1
ATOM 2028 C CA . MET A 1 264 ? -36.227 7.315 -39.092 1.00 17.55 264 MET A CA 1
ATOM 2029 C C . MET A 1 264 ? -35.340 8.071 -38.109 1.00 16.89 264 MET A C 1
ATOM 2030 O O . MET A 1 264 ? -34.109 8.013 -38.171 1.00 18.59 264 MET A O 1
ATOM 2035 N N . VAL A 1 265 ? -35.984 8.810 -37.219 1.00 15.26 265 VAL A N 1
ATOM 2036 C CA . VAL A 1 265 ? -35.290 9.570 -36.199 1.00 15.09 265 VAL A CA 1
ATOM 2037 C C . VAL A 1 265 ? -35.764 8.990 -34.884 1.00 14.79 265 VAL A C 1
ATOM 2038 O O . VAL A 1 265 ? -36.954 8.958 -34.618 1.00 12.94 265 VAL A O 1
ATOM 2042 N N . ARG A 1 266 ? -34.836 8.514 -34.068 1.00 17.35 266 ARG A N 1
ATOM 2043 C CA . ARG A 1 266 ? -35.204 7.932 -32.789 1.00 16.08 266 ARG A CA 1
ATOM 2044 C C . ARG A 1 266 ? -35.377 8.964 -31.704 1.00 16.74 266 ARG A C 1
ATOM 2045 O O . ARG A 1 266 ? -34.694 9.985 -31.680 1.00 15.21 266 ARG A O 1
ATOM 2053 N N . SER A 1 267 ? -36.319 8.691 -30.813 1.00 17.16 267 SER A N 1
ATOM 2054 C CA . SER A 1 267 ? -36.544 9.553 -29.673 1.00 16.41 267 SER A CA 1
ATOM 2055 C C . SER A 1 267 ? -35.325 9.215 -28.819 1.00 16.07 267 SER A C 1
ATOM 2056 O O . SER A 1 267 ? -34.749 8.136 -28.963 1.00 15.69 267 SER A O 1
ATOM 2059 N N . ARG A 1 268 ? -34.924 10.132 -27.951 1.00 16.57 268 ARG A N 1
ATOM 2060 C CA . ARG A 1 268 ? -33.784 9.902 -27.081 1.00 15.45 268 ARG A CA 1
ATOM 2061 C C . ARG A 1 268 ? -33.990 8.592 -26.332 1.00 16.27 268 ARG A C 1
ATOM 2062 O O . ARG A 1 268 ? -33.076 7.777 -26.207 1.00 15.07 268 ARG A O 1
ATOM 2070 N N . GLU A 1 269 ? -35.209 8.402 -25.845 1.00 16.26 269 GLU A N 1
ATOM 2071 C CA . GLU A 1 269 ? -35.570 7.211 -25.092 1.00 17.33 269 GLU A CA 1
ATOM 2072 C C . GLU A 1 269 ? -35.289 5.912 -25.836 1.00 14.64 269 GLU A C 1
ATOM 2073 O O . GLU A 1 269 ? -34.582 5.039 -25.329 1.00 16.34 269 GLU A O 1
ATOM 2079 N N . GLU A 1 270 ? -35.864 5.766 -27.023 1.00 13.40 270 GLU A N 1
ATOM 2080 C CA . GLU A 1 270 ? -35.648 4.565 -27.812 1.00 14.17 270 GLU A CA 1
ATOM 2081 C C . GLU A 1 270 ? -34.166 4.417 -28.165 1.00 15.28 270 GLU A C 1
ATOM 2082 O O . GLU A 1 270 ? -33.638 3.301 -28.175 1.00 14.09 270 GLU A O 1
ATOM 2088 N N . SER A 1 271 ? -33.497 5.534 -28.449 1.00 14.40 271 SER A N 1
ATOM 2089 C CA . SER A 1 271 ? -32.074 5.481 -28.788 1.00 16.24 271 SER A CA 1
ATOM 2090 C C . SER A 1 271 ? -31.270 4.856 -27.646 1.00 16.23 271 SER A C 1
ATOM 2091 O O . SER A 1 271 ? -30.414 3.991 -27.864 1.00 16.73 271 SER A O 1
ATOM 2094 N N . THR A 1 272 ? -31.554 5.285 -26.423 1.00 15.77 272 THR A N 1
ATOM 2095 C CA . THR A 1 272 ? -30.842 4.755 -25.271 1.00 15.64 272 THR A CA 1
ATOM 2096 C C . THR A 1 272 ? -31.236 3.302 -24.998 1.00 17.91 272 THR A C 1
ATOM 2097 O O . THR A 1 272 ? -30.375 2.446 -24.762 1.00 18.10 272 THR A O 1
ATOM 2101 N N . THR A 1 273 ? -32.541 3.032 -25.048 1.00 15.96 273 THR A N 1
ATOM 2102 C CA . THR A 1 273 ? -33.075 1.700 -24.790 1.00 16.04 273 THR A CA 1
ATOM 2103 C C . THR A 1 273 ? -32.530 0.620 -25.719 1.00 15.91 273 THR A C 1
ATOM 2104 O O . THR A 1 273 ? -32.302 -0.520 -25.305 1.00 14.27 273 THR A O 1
ATOM 2108 N N . VAL A 1 274 ? -32.311 0.997 -26.969 1.00 14.77 274 VAL A N 1
ATOM 2109 C CA . VAL A 1 274 ? -31.869 0.066 -27.992 1.00 15.54 274 VAL A CA 1
ATOM 2110 C C . VAL A 1 274 ? -30.380 0.012 -28.334 1.00 12.87 274 VAL A C 1
ATOM 2111 O O . VAL A 1 274 ? -29.896 -1.023 -28.781 1.00 11.78 274 VAL A O 1
ATOM 2115 N N . SER A 1 275 ? -29.659 1.106 -28.125 1.00 13.32 275 SER A N 1
ATOM 2116 C CA . SER A 1 275 ? -28.230 1.143 -28.444 1.00 13.26 275 SER A CA 1
ATOM 2117 C C . SER A 1 275 ? -27.386 0.414 -27.400 1.00 14.01 275 SER A C 1
ATOM 2118 O O . SER A 1 275 ? -27.851 0.149 -26.289 1.00 12.03 275 SER A O 1
ATOM 2121 N N . SER A 1 276 ? -26.135 0.110 -27.746 1.00 11.59 276 SER A N 1
ATOM 2122 C CA . SER A 1 276 ? -25.268 -0.621 -26.831 1.00 13.02 276 SER A CA 1
ATOM 2123 C C . SER A 1 276 ? 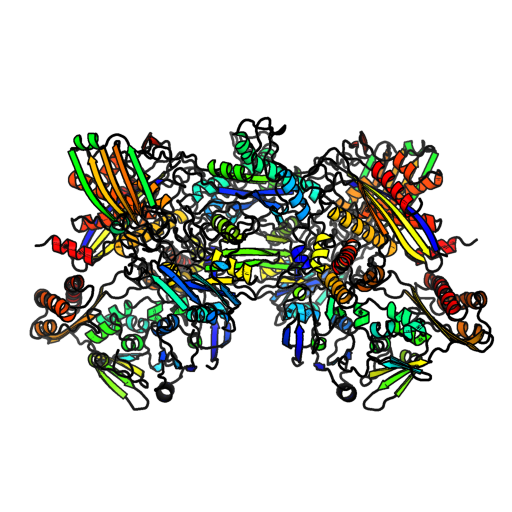-24.994 0.124 -25.531 1.00 12.14 276 SER A C 1
ATOM 2124 O O . SER A 1 276 ? -25.370 1.288 -25.374 1.00 11.82 276 SER A O 1
ATOM 2127 N N . LYS A 1 277 ? -24.344 -0.571 -24.600 1.00 10.72 277 LYS A N 1
ATOM 2128 C CA . LYS A 1 277 ? -23.984 -0.006 -23.300 1.00 12.70 277 LYS A CA 1
ATOM 2129 C C . LYS A 1 277 ? -22.586 -0.493 -22.920 1.00 12.78 277 LYS A C 1
ATOM 2130 O O . LYS A 1 277 ? -22.046 -1.409 -23.546 1.00 13.78 277 LYS A O 1
ATOM 2136 N N . ARG A 1 278 ? -21.988 0.125 -21.907 1.00 13.71 278 ARG A N 1
ATOM 2137 C CA . ARG A 1 278 ? -20.664 -0.303 -21.479 1.00 14.12 278 ARG A CA 1
ATOM 2138 C C . ARG A 1 278 ? -20.814 -1.572 -20.663 1.00 12.97 278 ARG A C 1
ATOM 2139 O O . ARG A 1 278 ? -21.707 -1.673 -19.821 1.00 14.34 278 ARG A O 1
ATOM 2147 N N . HIS A 1 279 ? -19.932 -2.533 -20.903 1.00 12.84 279 HIS A N 1
ATOM 2148 C CA . HIS A 1 279 ? -19.976 -3.794 -20.178 1.00 12.79 279 HIS A CA 1
ATOM 2149 C C . HIS A 1 279 ? -19.757 -3.662 -18.684 1.00 14.58 279 HIS A C 1
ATOM 2150 O O . HIS A 1 279 ? -18.718 -3.156 -18.247 1.00 13.43 279 HIS A O 1
ATOM 2157 N N . PRO A 1 280 ? -20.743 -4.065 -17.877 1.00 13.07 280 PRO A N 1
ATOM 2158 C CA . PRO A 1 280 ? -20.409 -3.933 -16.461 1.00 15.66 280 PRO A CA 1
ATOM 2159 C C . PRO A 1 280 ? -19.493 -5.149 -16.206 1.00 17.58 280 PRO A C 1
ATOM 2160 O O . PRO A 1 280 ? -19.710 -6.227 -16.776 1.00 16.24 280 PRO A O 1
ATOM 2164 N N . MET A 1 281 ? -18.459 -4.971 -15.387 1.00 17.61 281 MET A N 1
ATOM 2165 C CA . MET A 1 281 ? -17.516 -6.052 -15.105 1.00 17.67 281 MET A CA 1
ATOM 2166 C C . MET A 1 281 ? -17.173 -6.119 -13.621 1.00 16.92 281 MET A C 1
ATOM 2167 O O . MET A 1 281 ? -17.280 -5.126 -12.903 1.00 14.68 281 MET A O 1
ATOM 2172 N N . THR A 1 282 ? -16.788 -7.304 -13.163 1.00 17.75 282 THR A N 1
ATOM 2173 C CA . THR A 1 282 ? -16.364 -7.490 -11.782 1.00 18.46 282 THR A CA 1
ATOM 2174 C C . THR A 1 282 ? -15.008 -8.177 -11.914 1.00 17.32 282 THR A C 1
ATOM 2175 O O . THR A 1 282 ? -14.901 -9.233 -12.537 1.00 18.06 282 THR A O 1
ATOM 2179 N N . MET A 1 283 ? -13.975 -7.569 -11.343 1.00 17.48 283 MET A N 1
ATOM 2180 C CA . MET A 1 283 ? -12.617 -8.112 -11.429 1.00 19.57 283 MET A CA 1
ATOM 2181 C C . MET A 1 283 ? -11.996 -8.448 -10.066 1.00 20.22 283 MET A C 1
ATOM 2182 O O . MET A 1 283 ? -11.840 -7.577 -9.206 1.00 19.78 283 MET A O 1
ATOM 2187 N N . HIS A 1 284 ? -11.654 -9.721 -9.871 1.00 21.61 284 HIS A N 1
ATOM 2188 C CA . HIS A 1 284 ? -11.020 -10.170 -8.629 1.00 22.14 284 HIS A CA 1
ATOM 2189 C C . HIS A 1 284 ? -9.518 -10.095 -8.907 1.00 21.50 284 HIS A C 1
ATOM 2190 O O . HIS A 1 284 ? -9.021 -10.758 -9.814 1.00 19.33 284 HIS A O 1
ATOM 2197 N N . CYS A 1 285 ? -8.798 -9.285 -8.138 1.00 21.91 285 CYS A N 1
ATOM 2198 C CA . CYS A 1 285 ? -7.374 -9.148 -8.362 1.00 21.18 285 CYS A CA 1
ATOM 2199 C C . CYS A 1 285 ? -6.504 -9.347 -7.134 1.00 21.06 285 CYS A C 1
ATOM 2200 O O . CYS A 1 285 ? -6.855 -8.973 -6.020 1.00 17.43 285 CYS A O 1
ATOM 2203 N N . LYS A 1 286 ? -5.344 -9.935 -7.380 1.00 21.43 286 LYS A N 1
ATOM 2204 C CA . LYS A 1 286 ? -4.355 -10.210 -6.357 1.00 21.45 286 LYS A CA 1
ATOM 2205 C C . LYS A 1 286 ? -3.060 -9.684 -7.001 1.00 19.74 286 LYS A C 1
ATOM 2206 O O . LYS A 1 286 ? -2.643 -10.167 -8.055 1.00 15.18 286 LYS A O 1
ATOM 2212 N N . THR A 1 287 ? -2.456 -8.672 -6.384 1.00 19.24 287 THR A N 1
ATOM 2213 C CA . THR A 1 287 ? -1.237 -8.065 -6.919 1.00 21.36 287 THR A CA 1
ATOM 2214 C C . THR A 1 287 ? -0.116 -8.163 -5.900 1.00 23.04 287 THR A C 1
ATOM 2215 O O . THR A 1 287 ? -0.276 -7.735 -4.757 1.00 23.97 287 THR A O 1
ATOM 2219 N N . GLY A 1 288 ? 1.021 -8.718 -6.314 1.00 23.95 288 GLY A N 1
ATOM 2220 C CA . GLY A 1 288 ? 2.134 -8.865 -5.391 1.00 25.21 288 GLY A CA 1
ATOM 2221 C C . GLY A 1 288 ? 3.388 -8.094 -5.760 1.00 25.86 288 GLY A C 1
ATOM 2222 O O . GLY A 1 288 ? 3.659 -7.858 -6.939 1.00 25.82 288 GLY A O 1
ATOM 2223 N N . ALA A 1 289 ? 4.161 -7.717 -4.743 1.00 25.92 289 ALA A N 1
ATOM 2224 C CA . ALA A 1 289 ? 5.397 -6.964 -4.943 1.00 26.67 289 ALA A CA 1
ATOM 2225 C C . ALA A 1 289 ? 6.350 -7.090 -3.750 1.00 26.16 289 ALA A C 1
ATOM 2226 O O . ALA A 1 289 ? 5.953 -7.520 -2.668 1.00 25.51 289 ALA A O 1
ATOM 2228 N N . THR A 1 290 ? 7.609 -6.710 -3.960 1.00 28.64 290 THR A N 1
ATOM 2229 C CA . THR A 1 290 ? 8.614 -6.749 -2.900 1.00 29.83 290 THR A CA 1
ATOM 2230 C C . THR A 1 290 ? 8.570 -5.431 -2.129 1.00 31.01 290 THR A C 1
ATOM 2231 O O . THR A 1 290 ? 7.856 -4.509 -2.524 1.00 29.43 290 THR A O 1
ATOM 2235 N N . LYS A 1 291 ? 9.323 -5.348 -1.032 1.00 32.96 291 LYS A N 1
ATOM 2236 C CA . LYS A 1 291 ? 9.346 -4.150 -0.192 1.00 33.85 291 LYS A CA 1
ATOM 2237 C C . LYS A 1 291 ? 9.717 -2.867 -0.916 1.00 31.90 291 LYS A C 1
ATOM 2238 O O . LYS A 1 291 ? 9.186 -1.806 -0.599 1.00 33.78 291 LYS A O 1
ATOM 2244 N N . ASP A 1 292 ? 10.634 -2.953 -1.872 1.00 31.08 292 ASP A N 1
ATOM 2245 C CA . ASP A 1 292 ? 11.054 -1.776 -2.627 1.00 31.17 292 ASP A CA 1
ATOM 2246 C C . ASP A 1 292 ? 9.932 -1.280 -3.545 1.00 31.48 292 ASP A C 1
ATOM 2247 O O . ASP A 1 292 ? 10.117 -0.336 -4.320 1.00 32.06 292 ASP A O 1
ATOM 2252 N N . GLY A 1 293 ? 8.773 -1.927 -3.459 1.00 30.13 293 GLY A N 1
ATOM 2253 C CA . GLY A 1 293 ? 7.644 -1.527 -4.279 1.00 29.76 293 GLY A CA 1
ATOM 2254 C C . GLY A 1 293 ? 7.637 -2.059 -5.702 1.00 29.42 293 GLY A C 1
ATOM 2255 O O . GLY A 1 293 ? 6.824 -1.625 -6.513 1.00 29.09 293 GLY A O 1
ATOM 2256 N N . ARG A 1 294 ? 8.533 -2.988 -6.019 1.00 30.15 294 ARG A N 1
ATOM 2257 C CA . ARG A 1 294 ? 8.577 -3.554 -7.364 1.00 30.47 294 ARG A CA 1
ATOM 2258 C C . ARG A 1 294 ? 7.552 -4.667 -7.520 1.00 29.85 294 ARG A C 1
ATOM 2259 O O . ARG A 1 294 ? 7.448 -5.561 -6.666 1.00 26.75 294 ARG A O 1
ATOM 2267 N N . LEU A 1 295 ? 6.801 -4.599 -8.618 1.00 27.00 295 LEU A N 1
ATOM 2268 C CA . LEU A 1 295 ? 5.769 -5.582 -8.924 1.00 24.82 295 LEU A CA 1
ATOM 2269 C C . LEU A 1 295 ? 6.400 -6.916 -9.329 1.00 23.58 295 LEU A C 1
ATOM 2270 O O . LEU A 1 295 ? 7.361 -6.958 -10.107 1.00 22.60 295 LEU A O 1
ATOM 2275 N N . GLN A 1 296 ? 5.856 -8.003 -8.794 1.00 21.82 296 GLN A N 1
ATOM 2276 C CA . GLN A 1 296 ? 6.362 -9.332 -9.113 1.00 22.68 296 GLN A CA 1
ATOM 2277 C C . GLN A 1 296 ? 5.305 -10.165 -9.830 1.00 23.87 296 GLN A C 1
ATOM 2278 O O . GLN A 1 296 ? 5.625 -10.969 -10.703 1.00 23.97 296 GLN A O 1
ATOM 2284 N N . ALA A 1 297 ? 4.041 -9.964 -9.469 1.00 22.96 297 ALA A N 1
ATOM 2285 C CA . ALA A 1 297 ? 2.971 -10.738 -10.078 1.00 23.16 297 ALA A CA 1
ATOM 2286 C C . ALA A 1 297 ? 1.574 -10.137 -9.968 1.00 22.28 297 ALA A C 1
ATOM 2287 O O . ALA A 1 297 ? 1.218 -9.521 -8.961 1.00 21.57 297 ALA A O 1
ATOM 2289 N N . VAL A 1 298 ? 0.787 -10.340 -11.023 1.00 20.71 298 VAL A N 1
ATOM 2290 C CA . VAL A 1 298 ? -0.591 -9.877 -11.060 1.00 19.46 298 VAL A CA 1
ATOM 2291 C C . VAL A 1 298 ? -1.478 -11.034 -11.496 1.00 19.08 298 VAL A C 1
ATOM 2292 O O . VAL A 1 298 ? -1.168 -11.757 -12.444 1.00 18.66 298 VAL A O 1
ATOM 2296 N N . GLN A 1 299 ? -2.585 -11.204 -10.794 1.00 18.30 299 GLN A N 1
ATOM 2297 C CA . GLN A 1 299 ? -3.517 -12.260 -11.118 1.00 20.90 299 GLN A CA 1
ATOM 2298 C C . GLN A 1 299 ? -4.918 -11.680 -11.080 1.00 21.00 299 GLN A C 1
ATOM 2299 O O . GLN A 1 299 ? -5.343 -11.100 -10.073 1.00 22.12 299 GLN A O 1
ATOM 2305 N N . VAL A 1 300 ? -5.623 -11.828 -12.194 1.00 20.91 300 VAL A N 1
ATOM 2306 C CA . VAL A 1 300 ? -6.972 -11.315 -12.312 1.00 19.71 300 VAL A CA 1
ATOM 2307 C C . VAL A 1 300 ? -7.938 -12.392 -12.778 1.00 19.69 300 VAL A C 1
ATOM 2308 O O . VAL A 1 300 ? -7.621 -13.190 -13.646 1.00 19.12 300 VAL A O 1
ATOM 2312 N N . GLU A 1 301 ? -9.109 -12.423 -12.160 1.00 20.69 301 GLU A N 1
ATOM 2313 C CA . GLU A 1 301 ? -10.164 -13.347 -12.544 1.00 22.26 301 GLU A CA 1
ATOM 2314 C C . GLU A 1 301 ? -11.363 -12.429 -12.723 1.00 20.38 301 GLU A C 1
ATOM 2315 O O . GLU A 1 301 ? -11.907 -11.919 -11.742 1.00 19.98 301 GLU A O 1
ATOM 2321 N N . MET A 1 302 ? -11.767 -12.214 -13.971 1.00 19.64 302 MET A N 1
ATOM 2322 C CA . MET A 1 302 ? -12.869 -11.309 -14.242 1.00 19.87 302 MET A CA 1
ATOM 2323 C C . MET A 1 302 ? -14.043 -11.861 -15.045 1.00 18.76 302 MET A C 1
ATOM 2324 O O . MET A 1 302 ? -13.933 -12.851 -15.768 1.00 15.73 302 MET A O 1
ATOM 2329 N N . PHE A 1 303 ? -15.166 -11.165 -14.910 1.00 18.09 303 PHE A N 1
ATOM 2330 C CA . PHE A 1 303 ? -16.415 -11.522 -15.550 1.00 17.97 303 PHE A CA 1
ATOM 2331 C C . PHE A 1 303 ? -17.059 -10.295 -16.175 1.00 18.69 303 PHE A C 1
ATOM 2332 O O . PHE A 1 303 ? -16.992 -9.200 -15.622 1.00 17.37 303 PHE A O 1
ATOM 2340 N N . GLY A 1 304 ? -17.691 -10.497 -17.324 1.00 18.67 304 GLY A N 1
ATOM 2341 C CA . GLY A 1 304 ? -18.350 -9.408 -18.017 1.00 18.83 304 GLY A CA 1
ATOM 2342 C C . GLY A 1 304 ? -19.735 -9.804 -18.509 1.00 18.32 304 GLY A C 1
ATOM 2343 O O . GLY A 1 304 ? -19.944 -10.917 -19.001 1.00 19.05 304 GLY A O 1
ATOM 2344 N N . ASP A 1 305 ? -20.681 -8.885 -18.363 1.00 14.29 305 ASP A N 1
ATOM 2345 C CA . ASP A 1 305 ? -22.053 -9.096 -18.790 1.00 12.67 305 ASP A CA 1
ATOM 2346 C C . ASP A 1 305 ? -22.188 -8.453 -20.154 1.00 9.78 305 ASP A C 1
ATOM 2347 O O . ASP A 1 305 ? -22.290 -7.230 -20.268 1.00 9.73 305 ASP A O 1
ATOM 2352 N N . THR A 1 306 ? -22.200 -9.263 -21.200 1.00 11.20 306 THR A N 1
ATOM 2353 C CA . THR A 1 306 ? -22.293 -8.710 -22.546 1.00 10.62 306 THR A CA 1
ATOM 2354 C C . THR A 1 306 ? -23.719 -8.414 -22.981 1.00 11.90 306 THR A C 1
ATOM 2355 O O . THR A 1 306 ? -23.941 -7.882 -24.062 1.00 11.06 306 THR A O 1
ATOM 2359 N N . GLY A 1 307 ? -24.694 -8.740 -22.132 1.00 14.05 307 GLY A N 1
ATOM 2360 C CA . GLY A 1 307 ? -26.078 -8.476 -22.498 1.00 14.29 307 GLY A CA 1
ATOM 2361 C C . GLY A 1 307 ? -26.620 -9.472 -23.512 1.00 14.38 307 GLY A C 1
ATOM 2362 O O . GLY A 1 307 ? -26.030 -10.530 -23.726 1.00 13.67 307 GLY A O 1
ATOM 2363 N N . ALA A 1 308 ? -27.730 -9.117 -24.155 1.00 15.69 308 ALA A N 1
ATOM 2364 C CA . ALA A 1 308 ? -28.397 -9.988 -25.124 1.00 16.20 308 ALA A CA 1
ATOM 2365 C C . ALA A 1 308 ? -27.637 -10.339 -26.397 1.00 15.97 308 ALA A C 1
ATOM 2366 O O . ALA A 1 308 ? -27.831 -11.418 -26.950 1.00 17.13 308 ALA A O 1
ATOM 2368 N N . TYR A 1 309 ? -26.798 -9.437 -26.887 1.00 14.80 309 TYR A N 1
ATOM 2369 C CA . TYR A 1 309 ? -26.049 -9.732 -28.097 1.00 14.88 309 TYR A CA 1
ATOM 2370 C C . TYR A 1 309 ? -24.584 -9.423 -27.893 1.00 15.10 309 TYR A C 1
ATOM 2371 O O . TYR A 1 309 ? -24.228 -8.626 -27.032 1.00 14.99 309 TYR A O 1
ATOM 2380 N N . ALA A 1 310 ? -23.739 -10.058 -28.696 1.00 14.28 310 ALA A N 1
ATOM 2381 C CA . ALA A 1 310 ? -22.299 -9.894 -28.581 1.00 12.76 310 ALA A CA 1
ATOM 2382 C C . ALA A 1 310 ? -21.766 -8.482 -28.775 1.00 11.51 310 ALA A C 1
ATOM 2383 O O . ALA A 1 310 ? -21.006 -7.989 -27.951 1.00 13.03 310 ALA A O 1
ATOM 2385 N N . SER A 1 311 ? -22.179 -7.826 -29.851 1.00 11.89 311 SER A N 1
ATOM 2386 C CA . SER A 1 311 ? -21.665 -6.503 -30.169 1.00 13.09 311 SER A CA 1
ATOM 2387 C C . SER A 1 311 ? -20.153 -6.624 -29.994 1.00 14.68 311 SER A C 1
ATOM 2388 O O . SER A 1 311 ? -19.567 -7.624 -30.419 1.00 15.51 311 SER A O 1
ATOM 2391 N N . TYR A 1 312 ? -19.519 -5.651 -29.344 1.00 16.18 312 TYR A N 1
ATOM 2392 C CA . TYR A 1 312 ? -18.067 -5.715 -29.172 1.00 16.85 312 TYR A CA 1
ATOM 2393 C C . TYR A 1 312 ? -17.581 -6.608 -28.045 1.00 16.42 312 TYR A C 1
ATOM 2394 O O . TYR A 1 312 ? -16.421 -6.529 -27.650 1.00 17.27 312 TYR A O 1
ATOM 2403 N N . GLY A 1 313 ? -18.467 -7.463 -27.544 1.00 15.33 313 GLY A N 1
ATOM 2404 C CA . GLY A 1 313 ? -18.107 -8.375 -26.472 1.00 15.46 313 GLY A CA 1
ATOM 2405 C C . GLY A 1 313 ? -16.739 -9.002 -26.678 1.00 14.76 313 GLY A C 1
ATOM 2406 O O . GLY A 1 313 ? -15.934 -9.034 -25.748 1.00 15.81 313 GLY A O 1
ATOM 2407 N N . PRO A 1 314 ? -16.450 -9.527 -27.880 1.00 16.45 314 PRO A N 1
ATOM 2408 C CA . PRO A 1 314 ? -15.142 -10.144 -28.153 1.00 17.70 314 PRO A CA 1
ATOM 2409 C C . PRO A 1 314 ? -14.001 -9.157 -27.986 1.00 17.69 314 PRO A C 1
ATOM 2410 O O . PRO A 1 314 ? -13.013 -9.453 -27.328 1.00 20.95 314 PRO A O 1
ATOM 2414 N N . ALA A 1 315 ? -14.157 -7.976 -28.573 1.00 17.87 315 ALA A N 1
ATOM 2415 C CA . ALA A 1 315 ? -13.141 -6.930 -28.505 1.00 16.54 315 ALA A CA 1
ATOM 2416 C C . ALA A 1 315 ? -12.879 -6.449 -27.077 1.00 15.81 315 ALA A C 1
ATOM 2417 O O . ALA A 1 315 ? -11.752 -6.115 -26.715 1.00 16.38 315 ALA A O 1
ATOM 2419 N N . VAL A 1 316 ? -13.927 -6.422 -26.268 1.00 15.18 316 VAL A N 1
ATOM 2420 C CA . VAL A 1 316 ? -13.816 -5.958 -24.898 1.00 15.77 316 VAL A CA 1
ATOM 2421 C C . VAL A 1 316 ? -13.097 -6.945 -23.979 1.00 17.06 316 VAL A C 1
ATOM 2422 O O . VAL A 1 316 ? -12.185 -6.561 -23.244 1.00 17.87 316 VAL A O 1
ATOM 2426 N N . ILE A 1 317 ? -13.492 -8.214 -24.020 1.00 16.10 317 ILE A N 1
ATOM 2427 C CA . ILE A 1 317 ? -12.865 -9.204 -23.163 1.00 15.93 317 ILE A CA 1
ATOM 2428 C C . ILE A 1 317 ? -11.363 -9.358 -23.431 1.00 16.64 317 ILE A C 1
ATOM 2429 O O . ILE A 1 317 ? -10.587 -9.488 -22.481 1.00 18.12 317 ILE A O 1
ATOM 2434 N N . THR A 1 318 ? -10.940 -9.326 -24.697 1.00 14.70 318 THR A N 1
ATOM 2435 C CA . THR A 1 318 ? -9.516 -9.492 -24.981 1.00 17.51 318 THR A CA 1
ATOM 2436 C C . THR A 1 318 ? -8.721 -8.236 -24.661 1.00 18.43 318 THR A C 1
ATOM 2437 O O . THR A 1 318 ? -7.656 -8.315 -24.051 1.00 20.12 318 THR A O 1
ATOM 2441 N N . ARG A 1 319 ? -9.225 -7.075 -25.065 1.00 18.49 319 ARG A N 1
ATOM 2442 C CA . ARG A 1 319 ? -8.523 -5.839 -24.770 1.00 17.91 319 ARG A CA 1
ATOM 2443 C C . ARG A 1 319 ? -8.376 -5.726 -23.247 1.00 18.01 319 ARG A C 1
ATOM 2444 O O . ARG A 1 319 ? -7.283 -5.495 -22.741 1.00 19.52 319 ARG A O 1
ATOM 2452 N N . ALA A 1 320 ? -9.467 -5.915 -22.510 1.00 16.43 320 ALA A N 1
ATOM 2453 C CA . ALA A 1 320 ? -9.401 -5.837 -21.053 1.00 16.53 320 ALA A CA 1
ATOM 2454 C C . ALA A 1 320 ? -8.407 -6.854 -20.476 1.00 17.75 320 ALA A C 1
ATOM 2455 O O . ALA A 1 320 ? -7.741 -6.585 -19.469 1.00 15.68 320 ALA A O 1
ATOM 2457 N N . THR A 1 321 ? -8.322 -8.025 -21.106 1.00 16.82 321 THR A N 1
ATOM 2458 C CA . THR A 1 321 ? -7.416 -9.077 -20.650 1.00 17.57 321 THR A CA 1
ATOM 2459 C C . THR A 1 321 ? -5.961 -8.698 -20.902 1.00 17.39 321 THR A C 1
ATOM 2460 O O . THR A 1 321 ? -5.092 -8.934 -20.062 1.00 17.13 321 THR A O 1
ATOM 2464 N N . VAL A 1 322 ? -5.703 -8.094 -22.054 1.00 18.13 322 VAL A N 1
ATOM 2465 C CA . VAL A 1 322 ? -4.349 -7.683 -22.404 1.00 21.17 322 VAL A CA 1
ATOM 2466 C C . VAL A 1 322 ? -3.827 -6.476 -21.612 1.00 22.26 322 VAL A C 1
ATOM 2467 O O . VAL A 1 322 ? -2.614 -6.311 -21.477 1.00 21.71 322 VAL A O 1
ATOM 2471 N N . HIS A 1 323 ? -4.723 -5.642 -21.075 1.00 21.13 323 HIS A N 1
ATOM 2472 C CA . HIS A 1 323 ? -4.277 -4.449 -20.346 1.00 19.50 323 HIS A CA 1
ATOM 2473 C C . HIS A 1 323 ? -4.479 -4.461 -18.845 1.00 18.09 323 HIS A C 1
ATOM 2474 O O . HIS A 1 323 ? -3.955 -3.581 -18.164 1.00 16.79 323 HIS A O 1
ATOM 2481 N N . CYS A 1 324 ? -5.231 -5.428 -18.325 1.00 16.07 324 CYS A N 1
ATOM 2482 C CA . CYS A 1 324 ? -5.544 -5.428 -16.903 1.00 15.29 324 CYS A CA 1
ATOM 2483 C C . CYS A 1 324 ? -4.421 -5.460 -15.876 1.00 16.65 324 CYS A C 1
ATOM 2484 O O . CYS A 1 324 ? -4.709 -5.360 -14.682 1.00 14.71 324 CYS A O 1
ATOM 2487 N N . MET A 1 325 ? -3.160 -5.593 -16.301 1.00 15.52 325 MET A N 1
ATOM 2488 C CA . MET A 1 325 ? -2.076 -5.570 -15.316 1.00 14.77 325 MET A CA 1
ATOM 2489 C C . MET A 1 325 ? -1.620 -4.126 -15.170 1.00 15.11 325 MET A C 1
ATOM 2490 O O . MET A 1 325 ? -0.890 -3.784 -14.238 1.00 15.71 325 MET A O 1
ATOM 2495 N N . GLY A 1 326 ? -2.082 -3.279 -16.088 1.00 13.89 326 GLY A N 1
ATOM 2496 C CA . GLY A 1 326 ? -1.719 -1.874 -16.064 1.00 14.87 326 GLY A CA 1
ATOM 2497 C C . GLY A 1 326 ? -0.481 -1.576 -16.903 1.00 15.75 326 GLY A C 1
ATOM 2498 O O . GLY A 1 326 ? 0.169 -2.496 -17.406 1.00 15.98 326 GLY A O 1
ATOM 2499 N N . PRO A 1 327 ? -0.130 -0.293 -17.074 1.00 15.42 327 PRO A N 1
ATOM 2500 C CA . PRO A 1 327 ? 1.037 0.145 -17.858 1.00 16.78 327 PRO A CA 1
ATOM 2501 C C . PRO A 1 327 ? 2.351 -0.074 -17.095 1.00 17.59 327 PRO A C 1
ATOM 2502 O O . PRO A 1 327 ? 3.223 0.794 -17.077 1.00 16.21 327 PRO A O 1
ATOM 2506 N N . TYR A 1 328 ? 2.489 -1.254 -16.494 1.00 18.21 328 TYR A N 1
ATOM 2507 C CA . TYR A 1 328 ? 3.648 -1.578 -15.670 1.00 18.32 328 TYR A CA 1
ATOM 2508 C C . TYR A 1 328 ? 4.322 -2.895 -16.040 1.00 20.33 328 TYR A C 1
ATOM 2509 O O . TYR A 1 328 ? 3.661 -3.841 -16.478 1.00 22.02 328 TYR A O 1
ATOM 2518 N N . VAL A 1 329 ? 5.638 -2.950 -15.858 1.00 19.38 329 VAL A N 1
ATOM 2519 C CA . VAL A 1 329 ? 6.397 -4.163 -16.133 1.00 19.07 329 VAL A CA 1
ATOM 2520 C C . VAL A 1 329 ? 6.101 -5.131 -14.989 1.00 20.51 329 VAL A C 1
ATOM 2521 O O . VAL A 1 329 ? 6.442 -4.860 -13.840 1.00 19.94 329 VAL A O 1
ATOM 2525 N N . VAL A 1 330 ? 5.444 -6.245 -15.309 1.00 20.85 330 VAL A N 1
ATOM 2526 C CA . VAL A 1 330 ? 5.105 -7.273 -14.325 1.00 22.16 330 VAL A CA 1
ATOM 2527 C C . VAL A 1 330 ? 5.641 -8.576 -14.918 1.00 22.93 330 VAL A C 1
ATOM 2528 O O . VAL A 1 330 ? 5.119 -9.077 -15.912 1.00 25.99 330 VAL A O 1
ATOM 2532 N N . PRO A 1 331 ? 6.700 -9.138 -14.322 1.00 22.71 331 PRO A N 1
ATOM 2533 C CA . PRO A 1 331 ? 7.297 -10.380 -14.822 1.00 21.67 331 PRO A CA 1
ATOM 2534 C C . PRO A 1 331 ? 6.422 -11.639 -14.748 1.00 21.75 331 PRO A C 1
ATOM 2535 O O . PRO A 1 331 ? 6.729 -12.648 -15.380 1.00 23.07 331 PRO A O 1
ATOM 2539 N N . ASN A 1 332 ? 5.335 -11.580 -13.986 1.00 21.42 332 ASN A N 1
ATOM 2540 C CA . ASN A 1 332 ? 4.445 -12.731 -13.848 1.00 21.81 332 ASN A CA 1
ATOM 2541 C C . ASN A 1 332 ? 2.968 -12.297 -13.814 1.00 20.61 332 ASN A C 1
ATOM 2542 O O . ASN A 1 332 ? 2.536 -11.578 -12.904 1.00 19.19 332 ASN A O 1
ATOM 2547 N N . VAL A 1 333 ? 2.202 -12.750 -14.804 1.00 18.74 333 VAL A N 1
ATOM 2548 C CA . VAL A 1 333 ? 0.787 -12.415 -14.897 1.00 18.78 333 VAL A CA 1
ATOM 2549 C C . VAL A 1 333 ? -0.102 -13.586 -15.340 1.00 19.37 333 VAL A C 1
ATOM 2550 O O . VAL A 1 333 ? 0.265 -14.373 -16.205 1.00 18.37 333 VAL A O 1
ATOM 2554 N N . ARG A 1 334 ? -1.271 -13.691 -14.723 1.00 19.23 334 ARG A N 1
ATOM 2555 C CA . ARG A 1 334 ? -2.233 -14.712 -15.085 1.00 19.29 334 ARG A CA 1
ATOM 2556 C C . ARG A 1 334 ? -3.574 -14.012 -15.148 1.00 18.50 334 ARG A C 1
ATOM 2557 O O . ARG A 1 334 ? -3.937 -13.260 -14.244 1.00 18.47 334 ARG A O 1
ATOM 2565 N N . VAL A 1 335 ? -4.306 -14.249 -16.225 1.00 18.18 335 VAL A N 1
ATOM 2566 C CA . VAL A 1 335 ? -5.599 -13.626 -16.375 1.00 17.83 335 VAL A CA 1
ATOM 2567 C C . VAL A 1 335 ? -6.661 -14.584 -16.899 1.00 18.40 335 VAL A C 1
ATOM 2568 O O . VAL A 1 335 ? -6.478 -15.239 -17.924 1.00 18.16 335 VAL A O 1
ATOM 2572 N N . ASP A 1 336 ? -7.762 -14.670 -16.162 1.00 16.77 336 ASP A N 1
ATOM 2573 C CA . ASP A 1 336 ? -8.896 -15.488 -16.555 1.00 19.98 336 ASP A CA 1
ATOM 2574 C C . ASP A 1 336 ? -10.065 -14.520 -16.739 1.00 21.25 336 ASP A C 1
ATOM 2575 O O . ASP A 1 336 ? -10.373 -13.722 -15.844 1.00 22.66 336 ASP A O 1
ATOM 2580 N N . ALA A 1 337 ? -10.701 -14.579 -17.901 1.00 19.07 337 ALA A N 1
ATOM 2581 C CA . ALA A 1 337 ? -11.818 -13.699 -18.179 1.00 17.84 337 ALA A CA 1
ATOM 2582 C C . ALA A 1 337 ? -12.944 -14.474 -18.850 1.00 17.07 337 ALA A C 1
ATOM 2583 O O . ALA A 1 337 ? -12.718 -15.244 -19.777 1.00 15.46 337 ALA A O 1
ATOM 2585 N N . LYS A 1 338 ? -14.158 -14.259 -18.358 1.00 17.21 338 LYS A N 1
ATOM 2586 C CA . LYS A 1 338 ? -15.346 -14.928 -18.873 1.00 16.04 338 LYS A CA 1
ATOM 2587 C C . LYS A 1 338 ? -16.482 -13.914 -19.033 1.00 14.79 338 LYS A C 1
ATOM 2588 O O . LYS A 1 338 ? -16.921 -13.293 -18.058 1.00 10.91 338 LYS A O 1
ATOM 2594 N N . PHE A 1 339 ? -16.929 -13.734 -20.272 1.00 15.02 339 PHE A N 1
ATOM 2595 C CA . PHE A 1 339 ? -18.023 -12.817 -20.582 1.00 16.57 339 PHE A CA 1
ATOM 2596 C C . PHE A 1 339 ? -19.247 -13.675 -20.897 1.00 16.31 339 PHE A C 1
ATOM 2597 O O . PHE A 1 339 ? -19.147 -14.644 -21.638 1.00 17.60 339 PHE A O 1
ATOM 2605 N N . VAL A 1 340 ? -20.398 -13.326 -20.331 1.00 17.86 340 VAL A N 1
ATOM 2606 C CA . VAL A 1 340 ? -21.599 -14.125 -20.536 1.00 17.86 340 VAL A CA 1
ATOM 2607 C C . VAL A 1 340 ? -22.773 -13.367 -21.135 1.00 17.88 340 VAL A C 1
ATOM 2608 O O . VAL A 1 340 ? -22.896 -12.156 -20.955 1.00 18.31 340 VAL A O 1
ATOM 2612 N N . TYR A 1 341 ? -23.623 -14.100 -21.850 1.00 14.84 341 TYR A N 1
ATOM 2613 C CA . TYR A 1 341 ? -24.836 -13.551 -22.444 1.00 16.58 341 TYR A CA 1
ATOM 2614 C C . TYR A 1 341 ? -25.916 -13.497 -21.351 1.00 15.30 341 TYR A C 1
ATOM 2615 O O . TYR A 1 341 ? -26.036 -14.425 -20.553 1.00 15.62 341 TYR A O 1
ATOM 2624 N N . THR A 1 342 ? -26.696 -12.422 -21.326 1.00 14.13 342 THR A N 1
ATOM 2625 C CA . THR A 1 342 ? -27.809 -12.285 -20.385 1.00 13.92 342 THR A CA 1
ATOM 2626 C C . THR A 1 342 ? -28.886 -11.505 -21.141 1.00 14.23 342 THR A C 1
ATOM 2627 O O . THR A 1 342 ? -28.628 -11.005 -22.234 1.00 12.37 342 THR A O 1
ATOM 2631 N N . ASN A 1 343 ? -30.082 -11.394 -20.568 1.00 13.60 343 ASN A N 1
ATOM 2632 C CA . ASN A 1 343 ? -31.152 -10.653 -21.221 1.00 12.29 343 ASN A CA 1
ATOM 2633 C C . ASN A 1 343 ? -31.098 -9.184 -20.804 1.00 12.19 343 ASN A C 1
ATOM 2634 O O . ASN A 1 343 ? -32.066 -8.440 -20.956 1.00 8.77 343 ASN A O 1
ATOM 2639 N N . ASN A 1 344 ? -29.957 -8.778 -20.263 1.00 12.28 344 ASN A N 1
ATOM 2640 C CA . ASN A 1 344 ? -29.764 -7.388 -19.872 1.00 15.59 344 ASN A CA 1
ATOM 2641 C C . ASN A 1 344 ? -29.530 -6.651 -21.180 1.00 15.53 344 ASN A C 1
ATOM 2642 O O . ASN A 1 344 ? -29.345 -7.285 -22.220 1.00 15.65 344 ASN A O 1
ATOM 2647 N N . PRO A 1 345 ? -29.551 -5.309 -21.154 1.00 15.66 345 PRO A N 1
ATOM 2648 C CA . PRO A 1 345 ? -29.326 -4.547 -22.387 1.00 15.09 345 PRO A CA 1
ATOM 2649 C C . PRO A 1 345 ? -27.986 -4.931 -23.010 1.00 15.23 345 PRO A C 1
ATOM 2650 O O . PRO A 1 345 ? -27.034 -5.250 -22.297 1.00 14.84 345 PRO A O 1
ATOM 2654 N N . MET A 1 346 ? -27.926 -4.902 -24.337 1.00 14.11 346 MET A N 1
ATOM 2655 C CA . MET A 1 346 ? -26.719 -5.259 -25.090 1.00 14.36 346 MET A CA 1
ATOM 2656 C C . MET A 1 346 ? -25.481 -4.426 -24.728 1.00 15.35 346 MET A C 1
ATOM 2657 O O . MET A 1 346 ? -25.504 -3.190 -24.810 1.00 15.46 346 MET A O 1
ATOM 2662 N N . SER A 1 347 ? -24.408 -5.101 -24.321 1.00 13.20 347 SER A N 1
ATOM 2663 C CA . SER A 1 347 ? -23.160 -4.422 -23.981 1.00 13.47 347 SER A CA 1
ATOM 2664 C C . SER A 1 347 ? -22.292 -4.344 -25.231 1.00 14.01 347 SER A C 1
ATOM 2665 O O . SER A 1 347 ? -22.117 -5.335 -25.933 1.00 13.67 347 SER A O 1
ATOM 2668 N N . GLY A 1 348 ? -21.728 -3.182 -25.514 1.00 13.98 348 GLY A N 1
ATOM 2669 C CA . GLY A 1 348 ? -20.913 -3.094 -26.711 1.00 15.08 348 GLY A CA 1
ATOM 2670 C C . GLY A 1 348 ? -19.664 -2.276 -26.525 1.00 15.17 348 GLY A C 1
ATOM 2671 O O . GLY A 1 348 ? -18.939 -2.447 -25.546 1.00 14.52 348 GLY A O 1
ATOM 2672 N N . ALA A 1 349 ? -19.416 -1.380 -27.471 1.00 15.92 349 ALA A N 1
ATOM 2673 C CA . ALA A 1 349 ? -18.250 -0.516 -27.407 1.00 16.56 349 ALA A CA 1
ATOM 2674 C C . ALA A 1 349 ? -18.599 0.840 -26.813 1.00 16.93 349 ALA A C 1
ATOM 2675 O O . ALA A 1 349 ? -19.518 1.512 -27.273 1.00 18.61 349 ALA A O 1
ATOM 2677 N N . PHE A 1 350 ? -17.864 1.222 -25.774 1.00 16.92 350 PHE A N 1
ATOM 2678 C CA . PHE A 1 350 ? -18.028 2.521 -25.138 1.00 14.97 350 PHE A CA 1
ATOM 2679 C C . PHE A 1 350 ? -16.610 2.943 -24.793 1.00 13.87 350 PHE A C 1
ATOM 2680 O O . PHE A 1 350 ? -15.901 2.238 -24.082 1.00 14.52 350 PHE A O 1
ATOM 2688 N N . ARG A 1 351 ? -16.206 4.082 -25.341 1.00 13.95 351 ARG A N 1
ATOM 2689 C CA . ARG A 1 351 ? -14.878 4.673 -25.148 1.00 14.10 351 ARG A CA 1
ATOM 2690 C C . ARG A 1 351 ? -13.966 3.941 -24.152 1.00 14.12 351 ARG A C 1
ATOM 2691 O O . ARG A 1 351 ? -14.096 4.097 -22.938 1.00 10.14 351 ARG A O 1
ATOM 2699 N N . GLY A 1 352 ? -13.037 3.143 -24.666 1.00 14.93 352 GLY A N 1
ATOM 2700 C CA . GLY A 1 352 ? -12.153 2.427 -23.768 1.00 15.37 352 GLY A CA 1
ATOM 2701 C C . GLY A 1 352 ? -12.124 0.919 -23.955 1.00 16.01 352 GLY A C 1
ATOM 2702 O O . GLY A 1 352 ? -11.163 0.274 -23.535 1.00 14.08 352 GLY A O 1
ATOM 2703 N N . PHE A 1 353 ? -13.168 0.343 -24.550 1.00 17.11 353 PHE A N 1
ATOM 2704 C CA . PHE A 1 353 ? -13.190 -1.106 -24.805 1.00 20.02 353 PHE A CA 1
ATOM 2705 C C . PHE A 1 353 ? -12.733 -1.970 -23.632 1.00 19.94 353 PHE A C 1
ATOM 2706 O O . PHE A 1 353 ? -11.840 -2.802 -23.807 1.00 21.43 353 PHE A O 1
ATOM 2714 N N . GLY A 1 354 ? -13.318 -1.783 -22.453 1.00 17.97 354 GLY A N 1
ATOM 2715 C CA . GLY A 1 354 ? -12.932 -2.588 -21.306 1.00 17.68 354 GLY A CA 1
ATOM 2716 C C . GLY A 1 354 ? -11.754 -2.098 -20.479 1.00 18.73 354 GLY A C 1
ATOM 2717 O O . GLY A 1 354 ? -11.527 -2.593 -19.377 1.00 17.17 354 GLY A O 1
ATOM 2718 N N . VAL A 1 355 ? -10.993 -1.136 -20.990 1.00 18.01 355 VAL A N 1
ATOM 2719 C CA . VAL A 1 355 ? -9.848 -0.638 -20.230 1.00 17.08 355 VAL A CA 1
ATOM 2720 C C . VAL A 1 355 ? -10.256 0.302 -19.099 1.00 15.41 355 VAL A C 1
ATOM 2721 O O . VAL A 1 355 ? -9.592 0.366 -18.071 1.00 15.82 355 VAL A O 1
ATOM 2725 N N . PRO A 1 356 ? -11.348 1.059 -19.275 1.00 15.69 356 PRO A N 1
ATOM 2726 C CA . PRO A 1 356 ? -11.719 1.925 -18.158 1.00 13.82 356 PRO A CA 1
ATOM 2727 C C . PRO A 1 356 ? -11.977 1.035 -16.935 1.00 15.23 356 PRO A C 1
ATOM 2728 O O . PRO A 1 356 ? -11.560 1.350 -15.818 1.00 13.73 356 PRO A O 1
ATOM 2732 N N . GLN A 1 357 ? -12.664 -0.083 -17.166 1.00 14.42 357 GLN A N 1
ATOM 2733 C CA . GLN A 1 357 ? -12.986 -1.018 -16.099 1.00 14.16 357 GLN A CA 1
ATOM 2734 C C . GLN A 1 357 ? -11.698 -1.640 -15.578 1.00 14.74 357 GLN A C 1
ATOM 2735 O O . GLN A 1 357 ? -11.521 -1.813 -14.372 1.00 14.55 357 GLN A O 1
ATOM 2741 N N . ALA A 1 358 ? -10.791 -1.971 -16.487 1.00 14.48 358 ALA A N 1
ATOM 2742 C CA . ALA A 1 358 ? -9.523 -2.566 -16.084 1.00 15.74 358 ALA A CA 1
ATOM 2743 C C . ALA A 1 358 ? -8.665 -1.609 -15.248 1.00 15.53 358 ALA A C 1
ATOM 2744 O O . ALA A 1 358 ? -8.020 -2.028 -14.284 1.00 15.94 358 ALA A O 1
ATOM 2746 N N . SER A 1 359 ? -8.661 -0.330 -15.610 1.00 14.88 359 SER A N 1
ATOM 2747 C CA . SER A 1 359 ? -7.853 0.652 -14.897 1.00 15.20 359 SER A CA 1
ATOM 2748 C C . SER A 1 359 ? -8.344 0.824 -13.468 1.00 14.89 359 SER A C 1
ATOM 2749 O O . SER A 1 359 ? -7.546 0.995 -12.543 1.00 11.25 359 SER A O 1
ATOM 2752 N N . VAL A 1 360 ? -9.661 0.803 -13.284 1.00 14.91 360 VAL A N 1
ATOM 2753 C CA . VAL A 1 360 ? -10.203 0.920 -11.939 1.00 14.18 360 VAL A CA 1
ATOM 2754 C C . VAL A 1 360 ? -9.496 -0.137 -11.097 1.00 15.44 360 VAL A C 1
ATOM 2755 O O . VAL A 1 360 ? -9.115 0.103 -9.947 1.00 14.26 360 VAL A O 1
ATOM 2759 N N . CYS A 1 361 ? -9.295 -1.308 -11.693 1.00 15.46 361 CYS A N 1
ATOM 2760 C CA . CYS A 1 361 ? -8.629 -2.399 -11.002 1.00 16.47 361 CYS A CA 1
ATOM 2761 C C . CYS A 1 361 ? -7.120 -2.211 -10.827 1.00 15.82 361 CYS A C 1
ATOM 2762 O O . CYS A 1 361 ? -6.634 -2.145 -9.697 1.00 14.02 361 CYS A O 1
ATOM 2765 N N . HIS A 1 362 ? -6.366 -2.105 -11.921 1.00 16.08 362 HIS A N 1
ATOM 2766 C CA . HIS A 1 362 ? -4.915 -1.980 -11.758 1.00 17.51 362 HIS A CA 1
ATOM 2767 C C . HIS A 1 362 ? -4.437 -0.749 -10.984 1.00 17.51 362 HIS A C 1
ATOM 2768 O O . HIS A 1 362 ? -3.449 -0.828 -10.251 1.00 18.50 362 HIS A O 1
ATOM 2775 N N . GLU A 1 363 ? -5.148 0.371 -11.112 1.00 17.68 363 GLU A N 1
ATOM 2776 C CA . GLU A 1 363 ? -4.786 1.590 -10.394 1.00 15.85 363 GLU A CA 1
ATOM 2777 C C . GLU A 1 363 ? -5.201 1.508 -8.932 1.00 17.35 363 GLU A C 1
ATOM 2778 O O . GLU A 1 363 ? -4.552 2.087 -8.062 1.00 16.95 363 GLU A O 1
ATOM 2784 N N . GLY A 1 364 ? -6.297 0.802 -8.662 1.00 17.59 364 GLY A N 1
ATOM 2785 C CA . GLY A 1 364 ? -6.732 0.646 -7.288 1.00 16.13 364 GLY A CA 1
ATOM 2786 C C . GLY A 1 364 ? -5.661 -0.156 -6.569 1.00 16.77 364 GLY A C 1
ATOM 2787 O O . GLY A 1 364 ? -5.330 0.117 -5.411 1.00 17.11 364 GLY A O 1
ATOM 2788 N N . GLN A 1 365 ? -5.111 -1.147 -7.268 1.00 16.19 365 GLN A N 1
ATOM 2789 C CA . GLN A 1 365 ? -4.065 -1.999 -6.707 1.00 19.35 365 GLN A CA 1
ATOM 2790 C C . GLN A 1 365 ? -2.782 -1.188 -6.449 1.00 19.48 365 GLN A C 1
ATOM 2791 O O . GLN A 1 365 ? -2.201 -1.270 -5.370 1.00 19.93 365 GLN A O 1
ATOM 2797 N N . MET A 1 366 ? -2.354 -0.403 -7.435 1.00 20.12 366 MET A N 1
ATOM 2798 C CA . MET A 1 366 ? -1.144 0.404 -7.294 1.00 20.60 366 MET A CA 1
ATOM 2799 C C . MET A 1 366 ? -1.237 1.393 -6.138 1.00 21.74 366 MET A C 1
ATOM 2800 O O . MET A 1 366 ? -0.261 1.603 -5.409 1.00 21.53 366 MET A O 1
ATOM 2805 N N . ASN A 1 367 ? -2.406 2.001 -5.959 1.00 19.96 367 ASN A N 1
ATOM 2806 C CA . ASN A 1 367 ? -2.569 2.953 -4.876 1.00 19.97 367 ASN A CA 1
ATOM 2807 C C . ASN A 1 367 ? -2.566 2.284 -3.502 1.00 18.74 367 ASN A C 1
ATOM 2808 O O . ASN A 1 367 ? -2.106 2.876 -2.528 1.00 17.28 367 ASN A O 1
ATOM 2813 N N . ALA A 1 368 ? -3.060 1.050 -3.412 1.00 19.91 368 ALA A N 1
ATOM 2814 C CA . ALA A 1 368 ? -3.072 0.360 -2.118 1.00 18.44 368 ALA A CA 1
ATOM 2815 C C . ALA A 1 368 ? -1.644 -0.050 -1.800 1.00 18.39 368 ALA A C 1
ATOM 2816 O O . ALA A 1 368 ? -1.224 -0.046 -0.645 1.00 18.63 368 ALA A O 1
ATOM 2818 N N . LEU A 1 369 ? -0.894 -0.396 -2.840 1.00 18.39 369 LEU A N 1
ATOM 2819 C CA . LEU A 1 369 ? 0.501 -0.769 -2.666 1.00 18.49 369 LEU A CA 1
ATOM 2820 C C . LEU A 1 369 ? 1.290 0.432 -2.165 1.00 18.94 369 LEU A C 1
ATOM 2821 O O . LEU A 1 369 ? 2.005 0.353 -1.162 1.00 19.52 369 LEU A O 1
ATOM 2826 N N . ALA A 1 370 ? 1.145 1.550 -2.865 1.00 21.29 370 ALA A N 1
ATOM 2827 C CA . ALA A 1 370 ? 1.846 2.778 -2.507 1.00 23.19 370 ALA A CA 1
ATOM 2828 C C . ALA A 1 370 ? 1.523 3.215 -1.089 1.00 23.90 370 ALA A C 1
ATOM 2829 O O . ALA A 1 370 ? 2.405 3.638 -0.347 1.00 24.70 370 ALA A O 1
ATOM 2831 N N . LYS A 1 371 ? 0.255 3.111 -0.709 1.00 24.22 371 LYS A N 1
ATOM 2832 C CA . LYS A 1 371 ? -0.149 3.507 0.629 1.00 24.71 371 LYS A CA 1
ATOM 2833 C C . LYS A 1 371 ? 0.475 2.596 1.687 1.00 26.10 371 LYS A C 1
ATOM 2834 O O . LYS A 1 371 ? 1.064 3.072 2.662 1.00 25.13 371 LYS A O 1
ATOM 2840 N N . ALA A 1 372 ? 0.353 1.287 1.491 1.00 25.99 372 ALA A N 1
ATOM 2841 C CA . ALA A 1 372 ? 0.913 0.327 2.438 1.00 26.91 372 ALA A CA 1
ATOM 2842 C C . ALA A 1 372 ? 2.445 0.429 2.538 1.00 26.70 372 ALA A C 1
ATOM 2843 O O . ALA A 1 372 ? 3.001 0.348 3.634 1.00 27.79 372 ALA A O 1
ATOM 2845 N N . LEU A 1 373 ? 3.123 0.599 1.405 1.00 25.23 373 LEU A N 1
ATOM 2846 C CA . LEU A 1 373 ? 4.578 0.721 1.412 1.00 26.18 373 LEU A CA 1
ATOM 2847 C C . LEU A 1 373 ? 4.982 2.163 1.692 1.00 28.32 373 LEU A C 1
ATOM 2848 O O . LEU A 1 373 ? 6.159 2.516 1.611 1.00 29.90 373 LEU A O 1
ATOM 2853 N N . GLY A 1 374 ? 3.997 2.996 2.012 1.00 29.06 374 GLY A N 1
ATOM 2854 C CA . GLY A 1 374 ? 4.268 4.393 2.309 1.00 29.24 374 GLY A CA 1
ATOM 2855 C C . GLY A 1 374 ? 5.037 5.115 1.219 1.00 28.77 374 GLY A C 1
ATOM 2856 O O . GLY A 1 374 ? 5.891 5.952 1.502 1.00 28.07 374 GLY A O 1
ATOM 2857 N N . MET A 1 375 ? 4.746 4.783 -0.033 1.00 27.94 375 MET A N 1
ATOM 2858 C CA . MET A 1 375 ? 5.414 5.423 -1.154 1.00 28.28 375 MET A CA 1
ATOM 2859 C C . MET A 1 375 ? 4.486 6.450 -1.779 1.00 28.61 375 MET A C 1
ATOM 2860 O O . MET A 1 375 ? 3.279 6.431 -1.549 1.00 26.74 375 MET A O 1
ATOM 2865 N N . ASP A 1 376 ? 5.062 7.349 -2.571 1.00 28.48 376 ASP A N 1
ATOM 2866 C CA . ASP A 1 376 ? 4.275 8.355 -3.266 1.00 27.95 376 ASP A CA 1
ATOM 2867 C C . ASP A 1 376 ? 3.631 7.639 -4.457 1.00 25.37 376 ASP A C 1
ATOM 2868 O O . ASP A 1 376 ? 4.319 6.996 -5.250 1.00 25.91 376 ASP A O 1
ATOM 2873 N N . PRO A 1 377 ? 2.305 7.752 -4.602 1.00 23.32 377 PRO A N 1
ATOM 2874 C CA . PRO A 1 377 ? 1.634 7.082 -5.721 1.00 21.55 377 PRO A CA 1
ATOM 2875 C C . PRO A 1 377 ? 2.312 7.258 -7.095 1.00 18.96 377 PRO A C 1
ATOM 2876 O O . PRO A 1 377 ? 2.321 6.333 -7.903 1.00 15.79 377 PRO A O 1
ATOM 2880 N N . ILE A 1 378 ? 2.883 8.429 -7.353 1.00 17.46 378 ILE A N 1
ATOM 2881 C CA . ILE A 1 378 ? 3.564 8.672 -8.628 1.00 20.31 378 ILE A CA 1
ATOM 2882 C C . ILE A 1 378 ? 4.890 7.916 -8.724 1.00 20.30 378 ILE A C 1
ATOM 2883 O O . ILE A 1 378 ? 5.251 7.421 -9.796 1.00 20.57 378 ILE A O 1
ATOM 2888 N N . ASP A 1 379 ? 5.609 7.839 -7.604 1.00 20.73 379 ASP A N 1
ATOM 2889 C CA . ASP A 1 379 ? 6.896 7.140 -7.560 1.00 21.74 379 ASP A CA 1
ATOM 2890 C C . ASP A 1 379 ? 6.765 5.643 -7.777 1.00 20.11 379 ASP A C 1
ATOM 2891 O O . ASP A 1 379 ? 7.530 5.061 -8.537 1.00 21.95 379 ASP A O 1
ATOM 2896 N N . ILE A 1 380 ? 5.804 5.017 -7.103 1.00 19.98 380 ILE A N 1
ATOM 2897 C CA . ILE A 1 380 ? 5.617 3.581 -7.247 1.00 19.30 380 ILE A CA 1
ATOM 2898 C C . ILE A 1 380 ? 5.286 3.248 -8.697 1.00 19.16 380 ILE A C 1
ATOM 2899 O O . ILE A 1 380 ? 5.578 2.150 -9.167 1.00 19.94 380 ILE A O 1
ATOM 2904 N N . ARG A 1 381 ? 4.696 4.212 -9.406 1.00 18.74 381 ARG A N 1
ATOM 2905 C CA . ARG A 1 381 ? 4.357 4.033 -10.816 1.00 18.49 381 ARG A CA 1
ATOM 2906 C C . ARG A 1 381 ? 5.573 4.268 -11.727 1.00 17.78 381 ARG A C 1
ATOM 2907 O O . ARG A 1 381 ? 5.744 3.568 -12.728 1.00 17.40 381 ARG A O 1
ATOM 2915 N N . ILE A 1 382 ? 6.405 5.255 -11.395 1.00 18.26 382 ILE A N 1
ATOM 2916 C CA . ILE A 1 382 ? 7.605 5.548 -12.190 1.00 19.60 382 ILE A CA 1
ATOM 2917 C C . ILE A 1 382 ? 8.560 4.354 -12.103 1.00 20.20 382 ILE A C 1
ATOM 2918 O O . ILE A 1 382 ? 9.195 3.970 -13.084 1.00 21.78 382 ILE A O 1
ATOM 2923 N N . LEU A 1 383 ? 8.634 3.767 -10.916 1.00 20.87 383 LEU A N 1
ATOM 2924 C CA . LEU A 1 383 ? 9.478 2.606 -10.649 1.00 22.20 383 LEU A CA 1
ATOM 2925 C C . LEU A 1 383 ? 9.151 1.400 -11.521 1.00 21.99 383 LEU A C 1
ATOM 2926 O O . LEU A 1 383 ? 10.043 0.748 -12.049 1.00 21.62 383 LEU A O 1
ATOM 2931 N N . ASN A 1 384 ? 7.864 1.109 -11.669 1.00 23.07 384 ASN A N 1
ATOM 2932 C CA . ASN A 1 384 ? 7.407 -0.038 -12.451 1.00 22.99 384 ASN A CA 1
ATOM 2933 C C . ASN A 1 384 ? 6.979 0.315 -13.864 1.00 22.68 384 ASN A C 1
ATOM 2934 O O . ASN A 1 384 ? 6.590 -0.558 -14.637 1.00 23.70 384 ASN A O 1
ATOM 2939 N N . ALA A 1 385 ? 7.038 1.593 -14.202 1.00 22.18 385 ALA A N 1
ATOM 2940 C CA . ALA A 1 385 ? 6.602 2.035 -15.515 1.00 23.36 385 ALA A CA 1
ATOM 2941 C C . ALA A 1 385 ? 7.261 1.350 -16.698 1.00 25.55 385 ALA A C 1
ATOM 2942 O O . ALA A 1 385 ? 8.423 0.912 -16.636 1.00 24.95 385 ALA A O 1
ATOM 2944 N N . HIS A 1 386 ? 6.491 1.271 -17.781 1.00 25.59 386 HIS A N 1
ATOM 2945 C CA . HIS A 1 386 ? 6.960 0.699 -19.029 1.00 25.38 386 HIS A CA 1
ATOM 2946 C C . HIS A 1 386 ? 7.988 1.648 -19.605 1.00 24.54 386 HIS A C 1
ATOM 2947 O O . HIS A 1 386 ? 7.883 2.854 -19.436 1.00 25.00 386 HIS A O 1
ATOM 2954 N N . GLN A 1 387 ? 8.986 1.098 -20.279 1.00 26.34 387 GLN A N 1
ATOM 2955 C CA . GLN A 1 387 ? 10.017 1.907 -20.912 1.00 26.72 387 GLN A CA 1
ATOM 2956 C C . GLN A 1 387 ? 10.367 1.146 -22.171 1.00 26.76 387 GLN A C 1
ATOM 2957 O O . GLN A 1 387 ? 10.076 -0.043 -22.269 1.00 27.79 387 GLN A O 1
ATOM 2963 N N . VAL A 1 388 ? 10.976 1.820 -23.137 1.00 26.66 388 VAL A N 1
ATOM 2964 C CA . VAL A 1 388 ? 11.378 1.143 -24.354 1.00 27.11 388 VAL A CA 1
ATOM 2965 C C . VAL A 1 388 ? 12.243 -0.018 -23.887 1.00 27.39 388 VAL A C 1
ATOM 2966 O O . VAL A 1 388 ? 13.179 0.179 -23.113 1.00 29.16 388 VAL A O 1
ATOM 2970 N N . GLY A 1 389 ? 11.914 -1.227 -24.327 1.00 24.42 389 GLY A N 1
ATOM 2971 C CA . GLY A 1 389 ? 12.690 -2.382 -23.921 1.00 23.67 389 GLY A CA 1
ATOM 2972 C C . GLY A 1 389 ? 11.984 -3.318 -22.953 1.00 22.58 389 GLY A C 1
ATOM 2973 O O . GLY A 1 389 ? 12.360 -4.484 -22.830 1.00 21.30 389 GLY A O 1
ATOM 2974 N N . ALA A 1 390 ? 10.964 -2.823 -22.261 1.00 21.13 390 ALA A N 1
ATOM 2975 C CA . ALA A 1 390 ? 10.248 -3.662 -21.306 1.00 21.27 390 ALA A CA 1
ATOM 2976 C C . ALA A 1 390 ? 9.550 -4.831 -21.993 1.00 20.69 390 ALA A C 1
ATOM 2977 O O . ALA A 1 390 ? 9.098 -4.720 -23.137 1.00 22.40 390 ALA A O 1
ATOM 2979 N N . LYS A 1 391 ? 9.469 -5.955 -21.292 1.00 19.66 391 LYS A N 1
ATOM 2980 C CA . LYS A 1 391 ? 8.818 -7.134 -21.839 1.00 20.67 391 LYS A CA 1
ATOM 2981 C C . LYS A 1 391 ? 7.374 -7.184 -21.343 1.00 19.47 391 LYS A C 1
ATOM 2982 O O . LYS A 1 391 ? 7.112 -7.147 -20.140 1.00 18.33 391 LYS A O 1
ATOM 2988 N N . LEU A 1 392 ? 6.445 -7.267 -22.289 1.00 20.74 392 LEU A N 1
ATOM 2989 C CA . LEU A 1 392 ? 5.020 -7.305 -21.994 1.00 18.14 392 LEU A CA 1
ATOM 2990 C C . LEU A 1 392 ? 4.526 -8.715 -21.700 1.00 18.71 392 LEU A C 1
ATOM 2991 O O . LEU A 1 392 ? 5.145 -9.703 -22.098 1.00 16.50 392 LEU A O 1
ATOM 2996 N N . ALA A 1 393 ? 3.392 -8.786 -21.006 1.00 19.17 393 ALA A N 1
ATOM 2997 C CA . ALA A 1 393 ? 2.777 -10.042 -20.599 1.00 18.19 393 ALA A CA 1
ATOM 2998 C C . ALA A 1 393 ? 2.351 -10.954 -21.745 1.00 18.90 393 ALA A C 1
ATOM 2999 O O . ALA A 1 393 ? 1.941 -12.090 -21.513 1.00 19.87 393 ALA A O 1
ATOM 3001 N N . THR A 1 394 ? 2.435 -10.463 -22.977 1.00 19.87 394 THR A N 1
ATOM 3002 C CA . THR A 1 394 ? 2.082 -11.280 -24.133 1.00 19.75 394 THR A CA 1
ATOM 3003 C C . THR A 1 394 ? 3.361 -11.704 -24.859 1.00 21.08 394 THR A C 1
ATOM 3004 O O . THR A 1 394 ? 3.309 -12.311 -25.928 1.00 21.22 394 THR A O 1
ATOM 3008 N N . GLY A 1 395 ? 4.505 -11.367 -24.273 1.00 22.30 395 GLY A N 1
ATOM 3009 C CA . GLY A 1 395 ? 5.780 -11.729 -24.871 1.00 22.93 395 GLY A CA 1
ATOM 3010 C C . GLY A 1 395 ? 6.365 -10.599 -25.681 1.00 24.10 395 GLY A C 1
ATOM 3011 O O . GLY A 1 395 ? 7.543 -10.625 -26.049 1.00 24.59 395 GLY A O 1
ATOM 3012 N N . GLN A 1 396 ? 5.536 -9.596 -25.952 1.00 24.16 396 GLN A N 1
ATOM 3013 C CA . GLN A 1 396 ? 5.957 -8.439 -26.729 1.00 24.89 396 GLN A CA 1
ATOM 3014 C C . GLN A 1 396 ? 6.910 -7.512 -25.981 1.00 24.47 396 GLN A C 1
ATOM 3015 O O . GLN A 1 396 ? 6.721 -7.218 -24.800 1.00 23.94 396 GLN A O 1
ATOM 3021 N N . VAL A 1 397 ? 7.943 -7.060 -26.685 1.00 24.63 397 VAL A N 1
ATOM 3022 C CA . VAL A 1 397 ? 8.918 -6.132 -26.127 1.00 25.85 397 VAL A CA 1
ATOM 3023 C C . VAL A 1 397 ? 8.680 -4.763 -26.769 1.00 25.57 397 VAL A C 1
ATOM 3024 O O . VAL A 1 397 ? 8.579 -4.654 -27.995 1.00 25.08 397 VAL A O 1
ATOM 3028 N N . LEU A 1 398 ? 8.583 -3.723 -25.943 1.00 25.17 398 LEU A N 1
ATOM 3029 C CA . LEU A 1 398 ? 8.359 -2.366 -26.445 1.00 23.51 398 LEU A CA 1
ATOM 3030 C C . LEU A 1 398 ? 9.615 -1.875 -27.169 1.00 23.90 398 LEU A C 1
ATOM 3031 O O . LEU A 1 398 ? 10.700 -1.878 -26.602 1.00 23.26 398 LEU A O 1
ATOM 3036 N N . GLU A 1 399 ? 9.462 -1.455 -28.421 1.00 26.24 399 GLU A N 1
ATOM 3037 C CA . GLU A 1 399 ? 10.597 -0.982 -29.224 1.00 28.17 399 GLU A CA 1
ATOM 3038 C C . GLU A 1 399 ? 10.669 0.530 -29.441 1.00 27.24 399 GLU A C 1
ATOM 3039 O O . GLU A 1 399 ? 11.733 1.061 -29.767 1.00 25.35 399 GLU A O 1
ATOM 3045 N N . ASN A 1 400 ? 9.547 1.224 -29.256 1.00 25.49 400 ASN A N 1
ATOM 3046 C CA . ASN A 1 400 ? 9.522 2.661 -29.485 1.00 24.52 400 ASN A CA 1
ATOM 3047 C C . ASN A 1 400 ? 8.284 3.358 -28.914 1.00 23.44 400 ASN A C 1
ATOM 3048 O O . ASN A 1 400 ? 7.380 2.719 -28.388 1.00 22.32 400 ASN A O 1
ATOM 3053 N N . SER A 1 401 ? 8.276 4.682 -29.027 1.00 23.82 401 SER A N 1
ATOM 3054 C CA . SER A 1 401 ? 7.184 5.535 -28.569 1.00 24.06 401 SER A CA 1
ATOM 3055 C C . SER A 1 401 ? 6.561 5.147 -27.236 1.00 24.01 401 SER A C 1
ATOM 3056 O O . SER A 1 401 ? 5.418 4.682 -27.180 1.00 25.24 401 SER A O 1
ATOM 3059 N N . VAL A 1 402 ? 7.316 5.358 -26.165 1.00 24.59 402 VAL A N 1
ATOM 3060 C CA . VAL A 1 402 ? 6.873 5.044 -24.813 1.00 23.47 402 VAL A CA 1
ATOM 3061 C C . VAL A 1 402 ? 7.234 6.218 -23.914 1.00 24.80 402 VAL A C 1
ATOM 3062 O O . VAL A 1 402 ? 8.400 6.410 -23.577 1.00 25.98 402 VAL A O 1
ATOM 3066 N N . GLY A 1 403 ? 6.230 7.001 -23.530 1.00 25.81 403 GLY A N 1
ATOM 3067 C CA . GLY A 1 403 ? 6.476 8.155 -22.685 1.00 23.89 403 GLY A CA 1
ATOM 3068 C C . GLY A 1 403 ? 5.636 8.178 -21.426 1.00 23.57 403 GLY A C 1
ATOM 3069 O O . GLY A 1 403 ? 5.152 9.234 -21.013 1.00 23.67 403 GLY A O 1
ATOM 3070 N N . LEU A 1 404 ? 5.461 7.017 -20.806 1.00 22.30 404 LEU A N 1
ATOM 3071 C CA . LEU A 1 404 ? 4.674 6.932 -19.582 1.00 22.47 404 LEU A CA 1
ATOM 3072 C C . LEU A 1 404 ? 5.320 7.700 -18.427 1.00 22.99 404 LEU A C 1
ATOM 3073 O O . LEU A 1 404 ? 4.636 8.403 -17.676 1.00 22.86 404 LEU A O 1
ATOM 3078 N N . ILE A 1 405 ? 6.636 7.572 -18.283 1.00 21.60 405 ILE A N 1
ATOM 3079 C CA . ILE A 1 405 ? 7.324 8.264 -17.199 1.00 21.62 405 ILE A CA 1
ATOM 3080 C C . ILE A 1 405 ? 7.242 9.787 -17.344 1.00 21.20 405 ILE A C 1
ATOM 3081 O O . ILE A 1 405 ? 7.223 10.510 -16.350 1.00 20.79 405 ILE A O 1
ATOM 3086 N N . GLU A 1 406 ? 7.173 10.281 -18.573 1.00 21.72 406 GLU A N 1
ATOM 3087 C CA . GLU A 1 406 ? 7.072 11.721 -18.756 1.00 23.26 406 GLU A CA 1
ATOM 3088 C C . GLU A 1 406 ? 5.679 12.211 -18.321 1.00 22.60 406 GLU A C 1
ATOM 3089 O O . GLU A 1 406 ? 5.551 13.295 -17.746 1.00 22.85 406 GLU A O 1
ATOM 3095 N N . THR A 1 407 ? 4.637 11.421 -18.582 1.00 20.08 407 THR A N 1
ATOM 3096 C CA . THR A 1 407 ? 3.291 11.825 -18.170 1.00 18.08 407 THR A CA 1
ATOM 3097 C C . THR A 1 407 ? 3.285 11.888 -16.648 1.00 19.06 407 THR A C 1
ATOM 3098 O O . THR A 1 407 ? 2.781 12.837 -16.053 1.00 18.78 407 THR A O 1
ATOM 3102 N N . LEU A 1 408 ? 3.862 10.863 -16.027 1.00 20.51 408 LEU A N 1
ATOM 3103 C CA . LEU A 1 408 ? 3.956 10.781 -14.569 1.00 19.66 408 LEU A CA 1
ATOM 3104 C C . LEU A 1 408 ? 4.672 12.005 -13.982 1.00 19.63 408 LEU A C 1
ATOM 3105 O O . LEU A 1 408 ? 4.138 12.678 -13.105 1.00 18.73 408 LEU A O 1
ATOM 3110 N N . GLU A 1 409 ? 5.879 12.291 -14.464 1.00 20.01 409 GLU A N 1
ATOM 3111 C CA . GLU A 1 409 ? 6.631 13.438 -13.963 1.00 23.74 409 GLU A CA 1
ATOM 3112 C C . GLU A 1 409 ? 5.943 14.772 -14.268 1.00 22.30 409 GLU A C 1
ATOM 3113 O O . GLU A 1 409 ? 5.730 15.589 -13.368 1.00 23.54 409 GLU A O 1
ATOM 3119 N N . LYS A 1 410 ? 5.593 14.996 -15.530 1.00 20.59 410 LYS A N 1
ATOM 3120 C CA . LYS A 1 410 ? 4.943 16.248 -15.906 1.00 20.74 410 LYS A CA 1
ATOM 3121 C C . LYS A 1 410 ? 3.656 16.455 -15.116 1.00 20.62 410 LYS A C 1
ATOM 3122 O O . LYS A 1 410 ? 3.378 17.564 -14.658 1.00 20.55 410 LYS A O 1
ATOM 3128 N N . ALA A 1 411 ? 2.881 15.385 -14.947 1.00 18.87 411 ALA A N 1
ATOM 3129 C CA . ALA A 1 411 ? 1.619 15.470 -14.217 1.00 21.34 411 ALA A CA 1
ATOM 3130 C C . ALA A 1 411 ? 1.822 15.916 -12.773 1.00 20.55 411 ALA A C 1
ATOM 3131 O O . ALA A 1 411 ? 1.150 16.828 -12.296 1.00 20.25 411 ALA A O 1
ATOM 3133 N N . ARG A 1 412 ? 2.753 15.272 -12.080 1.00 21.69 412 ARG A N 1
ATOM 3134 C CA . ARG A 1 412 ? 3.041 15.612 -10.693 1.00 21.35 412 ARG A CA 1
ATOM 3135 C C . ARG A 1 412 ? 3.594 17.029 -10.605 1.00 21.75 412 ARG A C 1
ATOM 3136 O O . ARG A 1 412 ? 3.193 17.805 -9.743 1.00 22.17 412 ARG A O 1
ATOM 3144 N N . GLU A 1 413 ? 4.513 17.372 -11.497 1.00 23.60 413 GLU A N 1
ATOM 3145 C CA . GLU A 1 413 ? 5.081 18.711 -11.471 1.00 26.06 413 GLU A CA 1
ATOM 3146 C C . GLU A 1 413 ? 3.973 19.754 -11.597 1.00 25.47 413 GLU A C 1
ATOM 3147 O O . GLU A 1 413 ? 3.966 20.745 -10.871 1.00 25.24 413 GLU A O 1
ATOM 3153 N N . LYS A 1 414 ? 3.034 19.526 -12.514 1.00 25.57 414 LYS A N 1
ATOM 3154 C CA . LYS A 1 414 ? 1.927 20.461 -12.722 1.00 24.55 414 LYS A CA 1
ATOM 3155 C C . LYS A 1 414 ? 0.988 20.510 -11.511 1.00 24.50 414 LYS A C 1
ATOM 3156 O O . LYS A 1 414 ? 0.564 21.593 -11.086 1.00 23.60 414 LYS A O 1
ATOM 3162 N N . ALA A 1 415 ? 0.674 19.341 -10.952 1.00 22.19 415 ALA A N 1
ATOM 3163 C CA . ALA A 1 415 ? -0.217 19.261 -9.796 1.00 22.90 415 ALA A CA 1
ATOM 3164 C C . ALA A 1 415 ? 0.381 19.948 -8.563 1.00 23.80 415 ALA A C 1
ATOM 3165 O O . ALA A 1 415 ? -0.339 20.581 -7.780 1.00 24.14 415 ALA A O 1
ATOM 3167 N N . VAL A 1 416 ? 1.691 19.808 -8.379 1.00 23.67 416 VAL A N 1
ATOM 3168 C CA . VAL A 1 416 ? 2.366 20.441 -7.248 1.00 24.26 416 VAL A CA 1
ATOM 3169 C C . VAL A 1 416 ? 2.055 21.926 -7.340 1.00 25.19 416 VAL A C 1
ATOM 3170 O O . VAL A 1 416 ? 1.702 22.574 -6.358 1.00 25.89 416 VAL A O 1
ATOM 3174 N N . GLU A 1 417 ? 2.176 22.441 -8.556 1.00 27.01 417 GLU A N 1
ATOM 3175 C CA . GLU A 1 417 ? 1.944 23.846 -8.849 1.00 28.24 417 GLU A CA 1
ATOM 3176 C C . GLU A 1 417 ? 0.495 24.323 -8.808 1.00 28.14 417 GLU A C 1
ATOM 3177 O O . GLU A 1 417 ? 0.216 25.381 -8.247 1.00 28.51 417 GLU A O 1
ATOM 3183 N N . VAL A 1 418 ? -0.424 23.560 -9.400 1.00 27.06 418 VAL A N 1
ATOM 3184 C CA . VAL A 1 418 ? -1.819 23.986 -9.449 1.00 24.37 418 VAL A CA 1
ATOM 3185 C C . VAL A 1 418 ? -2.757 23.471 -8.368 1.00 24.77 418 VAL A C 1
ATOM 3186 O O . VAL A 1 418 ? -3.825 24.047 -8.168 1.00 24.32 418 VAL A O 1
ATOM 3190 N N . MET A 1 419 ? -2.395 22.392 -7.676 1.00 24.40 419 MET A N 1
ATOM 3191 C CA . MET A 1 419 ? -3.281 21.898 -6.628 1.00 24.28 419 MET A CA 1
ATOM 3192 C C . MET A 1 419 ? -2.589 21.614 -5.303 1.00 25.39 419 MET A C 1
ATOM 3193 O O . MET A 1 419 ? -3.222 21.153 -4.360 1.00 28.33 419 MET A O 1
ATOM 3198 N N . GLY A 1 420 ? -1.292 21.888 -5.226 1.00 26.68 420 GLY A N 1
ATOM 3199 C CA . GLY A 1 420 ? -0.577 21.666 -3.981 1.00 25.96 420 GLY A CA 1
ATOM 3200 C C . GLY A 1 420 ? -0.191 20.228 -3.694 1.00 26.80 420 GLY A C 1
ATOM 3201 O O . GLY A 1 420 ? -0.138 19.812 -2.533 1.00 25.89 420 GLY A O 1
ATOM 3202 N N . TYR A 1 421 ? 0.070 19.464 -4.749 1.00 27.15 421 TYR A N 1
ATOM 3203 C CA . TYR A 1 421 ? 0.480 18.073 -4.602 1.00 27.98 421 TYR A CA 1
ATOM 3204 C C . TYR A 1 421 ? 1.745 18.055 -3.741 1.00 27.94 421 TYR A C 1
ATOM 3205 O O . TYR A 1 421 ? 2.676 18.813 -4.074 1.00 27.25 421 TYR A O 1
ATOM 3214 N N . MET B 2 1 ? -18.804 17.429 7.239 1.00 31.39 1 MET B N 1
ATOM 3215 C CA . MET B 2 1 ? -17.735 18.415 6.910 1.00 31.50 1 MET B CA 1
ATOM 3216 C C . MET B 2 1 ? -17.163 18.150 5.523 1.00 29.14 1 MET B C 1
ATOM 3217 O O . MET B 2 1 ? -17.403 17.096 4.938 1.00 28.61 1 MET B O 1
ATOM 3222 N N . LYS B 2 2 ? -16.411 19.113 5.002 1.00 26.25 2 LYS B N 1
ATOM 3223 C CA . LYS B 2 2 ? -15.802 18.990 3.680 1.00 27.02 2 LYS B CA 1
ATOM 3224 C C . LYS B 2 2 ? -14.366 18.469 3.761 1.00 25.09 2 LYS B C 1
ATOM 3225 O O . LYS B 2 2 ? -13.540 19.010 4.490 1.00 25.32 2 LYS B O 1
ATOM 3231 N N . LYS B 2 3 ? -14.079 17.416 3.009 1.00 24.28 3 LYS B N 1
ATOM 3232 C CA . LYS B 2 3 ? -12.740 16.838 2.975 1.00 23.44 3 LYS B CA 1
ATOM 3233 C C . LYS B 2 3 ? -12.249 16.715 1.535 1.00 22.73 3 LYS B C 1
ATOM 3234 O O . LYS B 2 3 ? -12.950 16.180 0.680 1.00 20.90 3 LYS B O 1
ATOM 3240 N N . ARG B 2 4 ? -11.047 17.220 1.273 1.00 22.11 4 ARG B N 1
ATOM 3241 C CA . ARG B 2 4 ? -10.466 17.149 -0.062 1.00 22.51 4 ARG B CA 1
ATOM 3242 C C . ARG B 2 4 ? -9.414 16.064 -0.117 1.00 22.09 4 ARG B C 1
ATOM 3243 O O . ARG B 2 4 ? -8.841 15.684 0.906 1.00 23.16 4 ARG B O 1
ATOM 3251 N N . GLY B 2 5 ? -9.153 15.580 -1.323 1.00 21.61 5 GLY B N 1
ATOM 3252 C CA . GLY B 2 5 ? -8.148 14.550 -1.516 1.00 20.47 5 GLY B CA 1
ATOM 3253 C C . GLY B 2 5 ? -7.648 14.600 -2.945 1.00 19.51 5 GLY B C 1
ATOM 3254 O O . GLY B 2 5 ? -8.281 15.215 -3.801 1.00 17.77 5 GLY B O 1
ATOM 3255 N N . LYS B 2 6 ? -6.507 13.972 -3.200 1.00 18.33 6 LYS B N 1
ATOM 3256 C CA . LYS B 2 6 ? -5.932 13.931 -4.539 1.00 19.09 6 LYS B CA 1
ATOM 3257 C C . LYS B 2 6 ? -5.647 12.475 -4.874 1.00 18.99 6 LYS B C 1
ATOM 3258 O O . LYS B 2 6 ? -5.244 11.703 -4.000 1.00 19.86 6 LYS B O 1
ATOM 3264 N N . GLY B 2 7 ? -5.854 12.103 -6.132 1.00 18.32 7 GLY B N 1
ATOM 3265 C CA . GLY B 2 7 ? -5.612 10.733 -6.544 1.00 17.52 7 GLY B CA 1
ATOM 3266 C C . GLY B 2 7 ? -4.987 10.671 -7.924 1.00 19.10 7 GLY B C 1
ATOM 3267 O O . GLY B 2 7 ? -5.235 11.530 -8.771 1.00 18.89 7 GLY B O 1
ATOM 3268 N N . VAL B 2 8 ? -4.167 9.651 -8.150 1.00 18.94 8 VAL B N 1
ATOM 3269 C CA . VAL B 2 8 ? -3.503 9.482 -9.426 1.00 19.16 8 VAL B CA 1
ATOM 3270 C C . VAL B 2 8 ? -3.954 8.222 -10.158 1.00 19.60 8 VAL B C 1
ATOM 3271 O O . VAL B 2 8 ? -4.203 7.176 -9.550 1.00 18.87 8 VAL B O 1
ATOM 3275 N N . GLY B 2 9 ? -4.057 8.344 -11.477 1.00 18.81 9 GLY B N 1
ATOM 3276 C CA . GLY B 2 9 ? -4.461 7.228 -12.304 1.00 17.30 9 GLY B CA 1
ATOM 3277 C C . GLY B 2 9 ? -3.632 7.243 -13.566 1.00 17.09 9 GLY B C 1
ATOM 3278 O O . GLY B 2 9 ? -3.577 8.254 -14.264 1.00 16.94 9 GLY B O 1
ATOM 3279 N N . SER B 2 10 ? -2.956 6.139 -13.849 1.00 15.06 10 SER B N 1
ATOM 3280 C CA . SER B 2 10 ? -2.155 6.059 -15.056 1.00 17.04 10 SER B CA 1
ATOM 3281 C C . SER B 2 10 ? -2.720 4.937 -15.898 1.00 16.42 10 SER B C 1
ATOM 3282 O O . SER B 2 10 ? -3.282 3.979 -15.370 1.00 17.32 10 SER B O 1
ATOM 3285 N N . MET B 2 11 ? -2.573 5.049 -17.208 1.00 17.63 11 MET B N 1
ATOM 3286 C CA . MET B 2 11 ? -3.095 4.022 -18.085 1.00 17.02 11 MET B CA 1
ATOM 3287 C C . MET B 2 11 ? -2.241 3.760 -19.312 1.00 17.14 11 MET B C 1
ATOM 3288 O O . MET B 2 11 ? -1.339 4.515 -19.663 1.00 15.76 11 MET B O 1
ATOM 3293 N N . TRP B 2 12 ? -2.589 2.669 -19.967 1.00 17.24 12 TRP B N 1
ATOM 3294 C CA . TRP B 2 12 ? -1.915 2.160 -21.140 1.00 18.05 12 TRP B CA 1
ATOM 3295 C C . TRP B 2 12 ? -3.064 1.826 -22.099 1.00 17.54 12 TRP B C 1
ATOM 3296 O O . TRP B 2 12 ? -4.143 1.440 -21.652 1.00 18.73 12 TRP B O 1
ATOM 3307 N N . TYR B 2 13 ? -2.857 1.999 -23.399 1.00 16.22 13 TYR B N 1
ATOM 3308 C CA . TYR B 2 13 ? -3.908 1.697 -24.362 1.00 14.32 13 TYR B CA 1
ATOM 3309 C C . TYR B 2 13 ? -3.343 1.377 -25.734 1.00 14.97 13 TYR B C 1
ATOM 3310 O O . TYR B 2 13 ? -2.781 2.248 -26.400 1.00 15.69 13 TYR B O 1
ATOM 3319 N N . GLY B 2 14 ? -3.494 0.124 -26.152 1.00 14.87 14 GLY B N 1
ATOM 3320 C CA . GLY B 2 14 ? -3.021 -0.285 -27.463 1.00 15.60 14 GLY B CA 1
ATOM 3321 C C . GLY B 2 14 ? -3.834 0.409 -28.542 1.00 16.67 14 GLY B C 1
ATOM 3322 O O . GLY B 2 14 ? -5.058 0.544 -28.420 1.00 16.66 14 GLY B O 1
ATOM 3323 N N . ILE B 2 15 ? -3.155 0.855 -29.595 1.00 14.09 15 ILE B N 1
ATOM 3324 C CA . ILE B 2 15 ? -3.802 1.555 -30.691 1.00 15.32 15 ILE B CA 1
ATOM 3325 C C . ILE B 2 15 ? -4.118 0.618 -31.866 1.00 17.94 15 ILE B C 1
ATOM 3326 O O . ILE B 2 15 ? -3.252 -0.114 -32.347 1.00 18.74 15 ILE B O 1
ATOM 3331 N N . GLY B 2 16 ? -5.373 0.640 -32.314 1.00 16.60 16 GLY B N 1
ATOM 3332 C CA . GLY B 2 16 ? -5.786 -0.235 -33.397 1.00 17.47 16 GLY B CA 1
ATOM 3333 C C . GLY B 2 16 ? -6.428 -1.495 -32.830 1.00 17.23 16 GLY B C 1
ATOM 3334 O O . GLY B 2 16 ? -6.378 -1.731 -31.621 1.00 16.61 16 GLY B O 1
ATOM 3335 N N . ASN B 2 17 ? -7.040 -2.305 -33.686 1.00 18.29 17 ASN B N 1
ATOM 3336 C CA . ASN B 2 17 ? -7.679 -3.538 -33.229 1.00 20.62 17 ASN B CA 1
ATOM 3337 C C . ASN B 2 17 ? -6.641 -4.504 -32.648 1.00 21.18 17 ASN B C 1
ATOM 3338 O O . ASN B 2 17 ? -5.544 -4.662 -33.186 1.00 20.96 17 ASN B O 1
ATOM 3343 N N . THR B 2 18 ? -7.005 -5.151 -31.549 1.00 20.09 18 THR B N 1
ATOM 3344 C CA . THR B 2 18 ? -6.122 -6.079 -30.852 1.00 22.69 18 THR B CA 1
ATOM 3345 C C . THR B 2 18 ? -5.713 -7.334 -31.636 1.00 22.74 18 THR B C 1
ATOM 3346 O O . THR B 2 18 ? -6.507 -8.256 -31.807 1.00 23.78 18 THR B O 1
ATOM 3350 N N . GLY B 2 19 ? -4.464 -7.356 -32.098 1.00 24.29 19 GLY B N 1
ATOM 3351 C CA . GLY B 2 19 ? -3.938 -8.493 -32.842 1.00 23.41 19 GLY B CA 1
ATOM 3352 C C . GLY B 2 19 ? -4.829 -8.996 -33.959 1.00 23.66 19 GLY B C 1
ATOM 3353 O O . GLY B 2 19 ? -5.059 -10.197 -34.102 1.00 23.47 19 GLY B O 1
ATOM 3354 N N . LEU B 2 20 ? -5.326 -8.068 -34.763 1.00 23.98 20 LEU B N 1
ATOM 3355 C CA . LEU B 2 20 ? -6.204 -8.405 -35.870 1.00 23.28 20 LEU B CA 1
ATOM 3356 C C . LEU B 2 20 ? -5.932 -7.444 -37.007 1.00 21.92 20 LEU B C 1
ATOM 3357 O O . LEU B 2 20 ? -5.486 -6.324 -36.787 1.00 22.81 20 LEU B O 1
ATOM 3362 N N . PRO B 2 21 ? -6.165 -7.877 -38.246 1.00 22.52 21 PRO B N 1
ATOM 3363 C CA . PRO B 2 21 ? -5.913 -6.929 -39.331 1.00 21.85 21 PRO B CA 1
ATOM 3364 C C . PRO B 2 21 ? -7.054 -5.912 -39.310 1.00 21.96 21 PRO B C 1
ATOM 3365 O O . PRO B 2 21 ? -8.201 -6.258 -39.032 1.00 21.77 21 PRO B O 1
ATOM 3369 N N . ASN B 2 22 ? -6.735 -4.650 -39.553 1.00 21.72 22 ASN B N 1
ATOM 3370 C CA . ASN B 2 22 ? -7.753 -3.609 -39.569 1.00 20.75 22 ASN B CA 1
ATOM 3371 C C . ASN B 2 22 ? -7.172 -2.416 -40.292 1.00 19.83 22 ASN B C 1
ATOM 3372 O O . ASN B 2 22 ? -6.804 -1.415 -39.688 1.00 22.70 22 ASN B O 1
ATOM 3377 N N . PRO B 2 23 ? -7.078 -2.520 -41.622 1.00 19.32 23 PRO B N 1
ATOM 3378 C CA . PRO B 2 23 ? -6.535 -1.468 -42.472 1.00 19.42 23 PRO B CA 1
ATOM 3379 C C . PRO B 2 23 ? -7.508 -0.347 -42.793 1.00 18.26 23 PRO B C 1
ATOM 3380 O O . PRO B 2 23 ? -8.667 -0.343 -42.369 1.00 20.19 23 PRO B O 1
ATOM 3384 N N . ALA B 2 24 ? -7.001 0.611 -43.547 1.00 18.23 24 ALA B N 1
ATOM 3385 C CA . ALA B 2 24 ? -7.771 1.759 -43.986 1.00 18.64 24 ALA B CA 1
ATOM 3386 C C . ALA B 2 24 ? -7.085 2.218 -45.265 1.00 19.00 24 ALA B C 1
ATOM 3387 O O . ALA B 2 24 ? -5.887 1.974 -45.454 1.00 15.07 24 ALA B O 1
ATOM 3389 N N . ALA B 2 25 ? -7.833 2.879 -46.139 1.00 18.80 25 ALA B N 1
ATOM 3390 C CA . ALA B 2 25 ? -7.267 3.343 -47.390 1.00 20.05 25 ALA B CA 1
ATOM 3391 C C . ALA B 2 25 ? -7.611 4.798 -47.656 1.00 20.96 25 ALA B C 1
ATOM 3392 O O . ALA B 2 25 ? -8.459 5.384 -46.977 1.00 20.80 25 ALA B O 1
ATOM 3394 N N . ALA B 2 26 ? -6.942 5.376 -48.650 1.00 20.17 26 ALA B N 1
ATOM 3395 C CA . ALA B 2 26 ? -7.165 6.765 -49.017 1.00 19.84 26 ALA B CA 1
ATOM 3396 C C . ALA B 2 26 ? -6.735 7.031 -50.452 1.00 20.33 26 ALA B C 1
ATOM 3397 O O . ALA B 2 26 ? -5.929 6.281 -51.015 1.00 18.62 26 ALA B O 1
ATOM 3399 N N . PHE B 2 27 ? -7.291 8.092 -51.036 1.00 20.53 27 PHE B N 1
ATOM 3400 C CA . PHE B 2 27 ? -6.961 8.513 -52.397 1.00 22.97 27 PHE B CA 1
ATOM 3401 C C . PHE B 2 27 ? -6.540 9.978 -52.339 1.00 25.17 27 PHE B C 1
ATOM 3402 O O . PHE B 2 27 ? -7.044 10.733 -51.499 1.00 24.93 27 PHE B O 1
ATOM 3410 N N . VAL B 2 28 ? -5.626 10.378 -53.224 1.00 24.35 28 VAL B N 1
ATOM 3411 C CA . VAL B 2 28 ? -5.167 11.762 -53.269 1.00 25.91 28 VAL B CA 1
ATOM 3412 C C . VAL B 2 28 ? -4.890 12.239 -54.685 1.00 26.16 28 VAL B C 1
ATOM 3413 O O . VAL B 2 28 ? -4.445 11.467 -55.539 1.00 26.37 28 VAL B O 1
ATOM 3417 N N . GLU B 2 29 ? -5.167 13.518 -54.922 1.00 25.48 29 GLU B N 1
ATOM 3418 C CA . GLU B 2 29 ? -4.932 14.144 -56.217 1.00 26.54 29 GLU B CA 1
ATOM 3419 C C . GLU B 2 29 ? -4.494 15.587 -56.034 1.00 27.51 29 GLU B C 1
ATOM 3420 O O . GLU B 2 29 ? -5.190 16.379 -55.391 1.00 26.75 29 GLU B O 1
ATOM 3426 N N . ILE B 2 30 ? -3.340 15.928 -56.600 1.00 28.99 30 ILE B N 1
ATOM 3427 C CA . ILE B 2 30 ? -2.829 17.287 -56.504 1.00 29.44 30 ILE B CA 1
ATOM 3428 C C . ILE B 2 30 ? -3.232 17.993 -57.787 1.00 30.06 30 ILE B C 1
ATOM 3429 O O . ILE B 2 30 ? -2.972 17.492 -58.880 1.00 31.20 30 ILE B O 1
ATOM 3434 N N . HIS B 2 31 ? -3.875 19.149 -57.654 1.00 30.22 31 HIS B N 1
ATOM 3435 C CA . HIS B 2 31 ? -4.332 19.908 -58.815 1.00 31.32 31 HIS B CA 1
ATOM 3436 C C . HIS B 2 31 ? -3.241 20.799 -59.397 1.00 31.40 31 HIS B C 1
ATOM 3437 O O . HIS B 2 31 ? -2.240 21.081 -58.737 1.00 32.59 31 HIS B O 1
ATOM 3444 N N . GLY B 2 32 ? -3.467 21.249 -60.630 1.00 31.21 32 GLY B N 1
ATOM 3445 C CA . GLY B 2 32 ? -2.513 22.089 -61.333 1.00 30.82 32 GLY B CA 1
ATOM 3446 C C . GLY B 2 32 ? -2.165 23.416 -60.688 1.00 31.19 32 GLY B C 1
ATOM 3447 O O . GLY B 2 32 ? -1.160 24.022 -61.053 1.00 30.88 32 GLY B O 1
ATOM 3448 N N . ASP B 2 33 ? -2.978 23.873 -59.737 1.00 29.47 33 ASP B N 1
ATOM 3449 C CA . ASP B 2 33 ? -2.716 25.144 -59.069 1.00 27.64 33 ASP B CA 1
ATOM 3450 C C . ASP B 2 33 ? -2.130 24.946 -57.676 1.00 26.87 33 ASP B C 1
ATOM 3451 O O . ASP B 2 33 ? -2.145 25.857 -56.855 1.00 26.61 33 ASP B O 1
ATOM 3456 N N . GLY B 2 34 ? -1.627 23.750 -57.399 1.00 26.58 34 GLY B N 1
ATOM 3457 C CA . GLY B 2 34 ? -1.045 23.506 -56.096 1.00 27.26 34 GLY B CA 1
ATOM 3458 C C . GLY B 2 34 ? -2.014 23.263 -54.950 1.00 28.63 34 GLY B C 1
ATOM 3459 O O . GLY B 2 34 ? -1.654 23.466 -53.793 1.00 29.61 34 GLY B O 1
ATOM 3460 N N . SER B 2 35 ? -3.244 22.855 -55.252 1.00 28.76 35 SER B N 1
ATOM 3461 C CA . SER B 2 35 ? -4.215 22.548 -54.203 1.00 29.18 35 SER B CA 1
ATOM 3462 C C . SER B 2 35 ? -4.504 21.057 -54.362 1.00 29.71 35 SER B C 1
ATOM 3463 O O . SER B 2 35 ? -3.926 20.418 -55.241 1.00 30.29 35 SER B O 1
ATOM 3466 N N . ALA B 2 36 ? -5.374 20.484 -53.536 1.00 29.30 36 ALA B N 1
ATOM 3467 C CA . ALA B 2 36 ? -5.631 19.054 -53.675 1.00 28.20 36 ALA B CA 1
ATOM 3468 C C . ALA B 2 36 ? -6.862 18.481 -52.981 1.00 27.67 36 ALA B C 1
ATOM 3469 O O . ALA B 2 36 ? -7.469 19.109 -52.103 1.00 27.40 36 ALA B O 1
ATOM 3471 N N . ASN B 2 37 ? -7.210 17.264 -53.396 1.00 25.16 37 ASN B N 1
ATOM 3472 C CA . ASN B 2 37 ? -8.333 16.531 -52.832 1.00 24.71 37 ASN B CA 1
ATOM 3473 C C . ASN B 2 37 ? -7.814 15.282 -52.151 1.00 23.84 37 ASN B C 1
ATOM 3474 O O . ASN B 2 37 ? -6.835 14.677 -52.601 1.00 23.04 37 ASN B O 1
ATOM 3479 N N . VAL B 2 38 ? -8.491 14.895 -51.076 1.00 21.87 38 VAL B N 1
ATOM 3480 C CA . VAL B 2 38 ? -8.159 13.681 -50.354 1.00 21.25 38 VAL B CA 1
ATOM 3481 C C . VAL B 2 38 ? -9.489 12.969 -50.079 1.00 21.03 38 VAL B C 1
ATOM 3482 O O . VAL B 2 38 ? -10.473 13.600 -49.683 1.00 19.53 38 VAL B O 1
ATOM 3486 N N . MET B 2 39 ? -9.515 11.664 -50.332 1.00 20.10 39 MET B N 1
ATOM 3487 C CA . MET B 2 39 ? -10.695 10.840 -50.120 1.00 20.08 39 MET B CA 1
ATOM 3488 C C . MET B 2 39 ? -10.330 9.671 -49.206 1.00 21.48 39 MET B C 1
ATOM 3489 O O . MET B 2 39 ? -9.393 8.925 -49.487 1.00 20.32 39 MET B O 1
ATOM 3494 N N . PHE B 2 40 ? -11.063 9.518 -48.108 1.00 20.21 40 PHE B N 1
ATOM 3495 C CA . PHE B 2 40 ? -10.825 8.411 -47.195 1.00 19.02 40 PHE B CA 1
ATOM 3496 C C . PHE B 2 40 ? -12.130 8.054 -46.508 1.00 19.00 40 PHE B C 1
ATOM 3497 O O . PHE B 2 40 ? -12.954 8.925 -46.219 1.00 18.55 40 PHE B O 1
ATOM 3505 N N . GLY B 2 41 ? -12.322 6.767 -46.251 1.00 17.98 41 GLY B N 1
ATOM 3506 C CA . GLY B 2 41 ? -13.555 6.331 -45.631 1.00 17.41 41 GLY B CA 1
ATOM 3507 C C . GLY B 2 41 ? -13.740 6.649 -44.162 1.00 16.72 41 GLY B C 1
ATOM 3508 O O . GLY B 2 41 ? -14.873 6.695 -43.691 1.00 16.70 41 GLY B O 1
ATOM 3509 N N . ALA B 2 42 ? -12.642 6.870 -43.443 1.00 15.61 42 ALA B N 1
ATOM 3510 C CA . ALA B 2 42 ? -12.699 7.148 -42.017 1.00 14.01 42 ALA B CA 1
ATOM 3511 C C . ALA B 2 42 ? -13.758 8.172 -41.639 1.00 16.01 42 ALA B C 1
ATOM 3512 O O . ALA B 2 42 ? -13.762 9.311 -42.115 1.00 16.27 42 ALA B O 1
ATOM 3514 N N . ALA B 2 43 ? -14.665 7.746 -40.772 1.00 16.80 43 ALA B N 1
ATOM 3515 C CA . ALA B 2 43 ? -15.745 8.604 -40.313 1.00 17.88 43 ALA B CA 1
ATOM 3516 C C . ALA B 2 43 ? -15.262 9.592 -39.263 1.00 17.40 43 ALA B C 1
ATOM 3517 O O . ALA B 2 43 ? -14.539 9.219 -38.335 1.00 16.63 43 ALA B O 1
ATOM 3519 N N . ASP B 2 44 ? -15.642 10.858 -39.426 1.00 16.03 44 ASP B N 1
ATOM 3520 C CA . ASP B 2 44 ? -15.294 11.877 -38.444 1.00 16.09 44 ASP B CA 1
ATOM 3521 C C . ASP B 2 44 ? -16.573 12.010 -37.618 1.00 15.44 44 ASP B C 1
ATOM 3522 O O . ASP B 2 44 ? -17.614 12.406 -38.135 1.00 13.67 44 ASP B O 1
ATOM 3527 N N . ILE B 2 45 ? -16.502 11.666 -36.344 1.00 16.11 45 ILE B N 1
ATOM 3528 C CA . ILE B 2 45 ? -17.677 11.755 -35.492 1.00 17.54 45 ILE B CA 1
ATOM 3529 C C . ILE B 2 45 ? -17.519 12.855 -34.454 1.00 17.08 45 ILE B C 1
ATOM 3530 O O . ILE B 2 45 ? -18.075 12.777 -33.352 1.00 19.77 45 ILE B O 1
ATOM 3535 N N . GLY B 2 46 ? -16.760 13.885 -34.817 1.00 14.70 46 GLY B N 1
ATOM 3536 C CA . GLY B 2 46 ? -16.555 15.001 -33.913 1.00 14.71 46 GLY B CA 1
ATOM 3537 C C . GLY B 2 46 ? -15.144 15.128 -33.372 1.00 14.98 46 GLY B C 1
ATOM 3538 O O . GLY B 2 46 ? -14.738 16.215 -32.950 1.00 13.91 46 GLY B O 1
ATOM 3539 N N . GLN B 2 47 ? -14.399 14.022 -33.380 1.00 15.49 47 GLN B N 1
ATOM 3540 C CA . GLN B 2 47 ? -13.025 14.009 -32.875 1.00 16.22 47 GLN B CA 1
ATOM 3541 C C . GLN B 2 47 ? -12.069 14.798 -33.773 1.00 15.48 47 GLN B C 1
ATOM 3542 O O . GLN B 2 47 ? -11.048 15.292 -33.302 1.00 18.12 47 GLN B O 1
ATOM 3548 N N . GLY B 2 48 ? -12.384 14.900 -35.061 1.00 15.18 48 GLY B N 1
ATOM 3549 C CA . GLY B 2 48 ? -11.540 15.685 -35.951 1.00 16.80 48 GLY B CA 1
ATOM 3550 C C . GLY B 2 48 ? -10.679 14.993 -36.987 1.00 17.79 48 GLY B C 1
ATOM 3551 O O . GLY B 2 48 ? -9.770 15.611 -37.547 1.00 20.49 48 GLY B O 1
ATOM 3552 N N . SER B 2 49 ? -10.962 13.725 -37.252 1.00 16.72 49 SER B N 1
ATOM 3553 C CA . SER B 2 49 ? -10.207 12.941 -38.222 1.00 16.59 49 SER B CA 1
ATOM 3554 C C . SER B 2 49 ? -10.077 13.603 -39.601 1.00 17.86 49 SER B C 1
ATOM 3555 O O . SER B 2 49 ? -9.032 13.492 -40.245 1.00 17.09 49 SER B O 1
ATOM 3558 N N . GLY B 2 50 ? -11.135 14.275 -40.057 1.00 17.58 50 GLY B N 1
ATOM 3559 C CA . GLY B 2 50 ? -11.095 14.926 -41.357 1.00 17.30 50 GLY B CA 1
ATOM 3560 C C . GLY B 2 50 ? -10.048 16.029 -41.395 1.00 19.58 50 GLY B C 1
ATOM 3561 O O . GLY B 2 50 ? -9.306 16.197 -42.375 1.00 15.44 50 GLY B O 1
ATOM 3562 N N . THR B 2 51 ? -9.996 16.791 -40.310 1.00 19.40 51 THR B N 1
ATOM 3563 C CA . THR B 2 51 ? -9.036 17.883 -40.176 1.00 20.48 51 THR B CA 1
ATOM 3564 C C . THR B 2 51 ? -7.620 17.319 -40.037 1.00 20.34 51 THR B C 1
ATOM 3565 O O . THR B 2 51 ? -6.671 17.845 -40.623 1.00 20.63 51 THR B O 1
ATOM 3569 N N . ALA B 2 52 ? -7.484 16.246 -39.265 1.00 18.96 52 ALA B N 1
ATOM 3570 C CA . ALA B 2 52 ? -6.180 15.630 -39.059 1.00 19.59 52 ALA B CA 1
ATOM 3571 C C . ALA B 2 52 ? -5.594 15.159 -40.386 1.00 20.66 52 ALA B C 1
ATOM 3572 O O . ALA B 2 52 ? -4.427 15.410 -40.693 1.00 20.41 52 ALA B O 1
ATOM 3574 N N . MET B 2 53 ? -6.404 14.473 -41.178 1.00 19.92 53 MET B N 1
ATOM 3575 C CA . MET B 2 53 ? -5.935 13.993 -42.461 1.00 22.45 53 MET B CA 1
ATOM 3576 C C . MET B 2 53 ? -5.492 15.159 -43.350 1.00 23.91 53 MET B C 1
ATOM 3577 O O . MET B 2 53 ? -4.502 15.054 -44.080 1.00 22.93 53 MET B O 1
ATOM 3582 N N . ALA B 2 54 ? -6.220 16.270 -43.286 1.00 22.36 54 ALA B N 1
ATOM 3583 C CA . ALA B 2 54 ? -5.869 17.438 -44.084 1.00 21.68 54 ALA B CA 1
ATOM 3584 C C . ALA B 2 54 ? -4.505 17.987 -43.665 1.00 22.20 54 ALA B C 1
ATOM 3585 O O . ALA B 2 54 ? -3.655 18.250 -44.517 1.00 23.89 54 ALA B O 1
ATOM 3587 N N . GLN B 2 55 ? -4.292 18.161 -42.361 1.00 20.31 55 GLN B N 1
ATOM 3588 C CA . GLN B 2 55 ? -3.012 18.677 -41.879 1.00 20.08 55 GLN B CA 1
ATOM 3589 C C . GLN B 2 55 ? -1.875 17.724 -42.216 1.00 20.07 55 GLN B C 1
ATOM 3590 O O . GLN B 2 55 ? -0.766 18.156 -42.527 1.00 19.03 55 GLN B O 1
ATOM 3596 N N . ILE B 2 56 ? -2.161 16.428 -42.153 1.00 18.66 56 ILE B N 1
ATOM 3597 C CA . ILE B 2 56 ? -1.173 15.412 -42.455 1.00 19.85 56 ILE B CA 1
ATOM 3598 C C . ILE B 2 56 ? -0.810 15.484 -43.937 1.00 21.28 56 ILE B C 1
ATOM 3599 O O . ILE B 2 56 ? 0.371 15.489 -44.297 1.00 21.79 56 ILE B O 1
ATOM 3604 N N . ALA B 2 57 ? -1.826 15.567 -44.791 1.00 21.10 57 ALA B N 1
ATOM 3605 C CA . ALA B 2 57 ? -1.605 15.654 -46.224 1.00 22.37 57 ALA B CA 1
ATOM 3606 C C . ALA B 2 57 ? -0.838 16.938 -46.561 1.00 24.45 57 ALA B C 1
ATOM 3607 O O . ALA B 2 57 ? 0.037 16.945 -47.435 1.00 24.23 57 ALA B O 1
ATOM 3609 N N . ALA B 2 58 ? -1.175 18.020 -45.867 1.00 24.45 58 ALA B N 1
ATOM 3610 C CA . ALA B 2 58 ? -0.521 19.305 -46.085 1.00 25.87 58 ALA B CA 1
ATOM 3611 C C . ALA B 2 58 ? 0.971 19.218 -45.770 1.00 26.50 58 ALA B C 1
ATOM 3612 O O . ALA B 2 58 ? 1.818 19.605 -46.578 1.00 25.46 58 ALA B O 1
ATOM 3614 N N . GLU B 2 59 ? 1.278 18.705 -44.585 1.00 27.74 59 GLU B N 1
ATOM 3615 C CA . GLU B 2 59 ? 2.654 18.562 -44.134 1.00 29.16 59 GLU B CA 1
ATOM 3616 C C . GLU B 2 59 ? 3.450 17.675 -45.090 1.00 30.79 59 GLU B C 1
ATOM 3617 O O . GLU B 2 59 ? 4.526 18.046 -45.550 1.00 32.31 59 GLU B O 1
ATOM 3623 N N . GLU B 2 60 ? 2.900 16.503 -45.383 1.00 30.89 60 GLU B N 1
ATOM 3624 C CA . GLU B 2 60 ? 3.530 15.531 -46.261 1.00 30.12 60 GLU B CA 1
ATOM 3625 C C . GLU B 2 60 ? 3.748 16.020 -47.693 1.00 30.19 60 GLU B C 1
ATOM 3626 O O . GLU B 2 60 ? 4.786 15.728 -48.300 1.00 28.47 60 GLU B O 1
ATOM 3632 N N . LEU B 2 61 ? 2.769 16.745 -48.230 1.00 29.65 61 LEU B N 1
ATOM 3633 C CA . LEU B 2 61 ? 2.835 17.262 -49.600 1.00 30.21 61 LEU B CA 1
ATOM 3634 C C . LEU B 2 61 ? 3.537 18.612 -49.695 1.00 30.01 61 LEU B C 1
ATOM 3635 O O . LEU B 2 61 ? 4.000 19.005 -50.764 1.00 29.59 61 LEU B O 1
ATOM 3640 N N . GLY B 2 62 ? 3.609 19.322 -48.577 1.00 30.69 62 GLY B N 1
ATOM 3641 C CA . GLY B 2 62 ? 4.249 20.624 -48.578 1.00 31.42 62 GLY B CA 1
ATOM 3642 C C . GLY B 2 62 ? 3.359 21.695 -49.182 1.00 33.36 62 GLY B C 1
ATOM 3643 O O . GLY B 2 62 ? 3.847 22.614 -49.839 1.00 34.00 62 GLY B O 1
ATOM 3644 N N . LEU B 2 63 ? 2.051 21.570 -48.961 1.00 33.74 63 LEU B N 1
ATOM 3645 C CA . LEU B 2 63 ? 1.067 22.524 -49.465 1.00 32.88 63 LEU B CA 1
ATOM 3646 C C . LEU B 2 63 ? 0.368 23.167 -48.275 1.00 31.81 63 LEU B C 1
ATOM 3647 O O . LEU B 2 63 ? 0.471 22.671 -47.152 1.00 32.35 63 LEU B O 1
ATOM 3652 N N . ASP B 2 64 ? -0.339 24.266 -48.514 1.00 29.67 64 ASP B N 1
ATOM 3653 C CA . ASP B 2 64 ? -1.051 24.935 -47.434 1.00 29.08 64 ASP B CA 1
ATOM 3654 C C . ASP B 2 64 ? -2.253 24.113 -46.997 1.00 25.40 64 ASP B C 1
ATOM 3655 O O . ASP B 2 64 ? -2.944 23.514 -47.819 1.00 20.55 64 ASP B O 1
ATOM 3660 N N . TYR B 2 65 ? -2.492 24.103 -45.691 1.00 25.46 65 TYR B N 1
ATOM 3661 C CA . TYR B 2 65 ? -3.623 23.392 -45.112 1.00 24.10 65 TYR B CA 1
ATOM 3662 C C . TYR B 2 65 ? -4.906 23.848 -45.795 1.00 24.18 65 TYR B C 1
ATOM 3663 O O . TYR B 2 65 ? -5.739 23.033 -46.191 1.00 23.14 65 TYR B O 1
ATOM 3672 N N . GLU B 2 66 ? -5.046 25.166 -45.922 1.00 25.15 66 GLU B N 1
ATOM 3673 C CA . GLU B 2 66 ? -6.213 25.787 -46.534 1.00 27.25 66 GLU B CA 1
ATOM 3674 C C . GLU B 2 66 ? -6.431 25.374 -47.991 1.00 26.20 66 GLU B C 1
ATOM 3675 O O . GLU B 2 66 ? -7.508 25.583 -48.547 1.00 25.73 66 GLU B O 1
ATOM 3681 N N . LYS B 2 67 ? -5.409 24.798 -48.609 1.00 26.56 67 LYS B N 1
ATOM 3682 C CA . LYS B 2 67 ? -5.514 24.373 -49.998 1.00 27.37 67 LYS B CA 1
ATOM 3683 C C . LYS B 2 67 ? -5.964 22.921 -50.140 1.00 26.67 67 LYS B C 1
ATOM 3684 O O . LYS B 2 67 ? -6.189 22.441 -51.251 1.00 27.11 67 LYS B O 1
ATOM 3690 N N . ILE B 2 68 ? -6.097 22.217 -49.023 1.00 23.82 68 ILE B N 1
ATOM 3691 C CA . ILE B 2 68 ? -6.516 20.827 -49.082 1.00 23.43 68 ILE B CA 1
ATOM 3692 C C . ILE B 2 68 ? -8.020 20.663 -48.900 1.00 24.48 68 ILE B C 1
ATOM 3693 O O . ILE B 2 68 ? -8.611 21.258 -48.002 1.00 25.46 68 ILE B O 1
ATOM 3698 N N . HIS B 2 69 ? -8.653 19.884 -49.771 1.00 24.45 69 HIS B N 1
ATOM 3699 C CA . HIS B 2 69 ? -10.070 19.612 -49.576 1.00 23.83 69 HIS B CA 1
ATOM 3700 C C . HIS B 2 69 ? -10.183 18.126 -49.251 1.00 24.03 69 HIS B C 1
ATOM 3701 O O . HIS B 2 69 ? -9.443 17.296 -49.790 1.00 23.35 69 HIS B O 1
ATOM 3708 N N . VAL B 2 70 ? -11.115 17.800 -48.368 1.00 21.95 70 VAL B N 1
ATOM 3709 C CA . VAL B 2 70 ? -11.291 16.432 -47.924 1.00 20.70 70 VAL B CA 1
ATOM 3710 C C . VAL B 2 70 ? -12.735 15.945 -48.022 1.00 21.08 70 VAL B C 1
ATOM 3711 O O . VAL B 2 70 ? -13.684 16.698 -47.763 1.00 20.29 70 VAL B O 1
ATOM 3715 N N . THR B 2 71 ? -12.883 14.678 -48.402 1.00 20.73 71 THR B N 1
ATOM 3716 C CA . THR B 2 71 ? -14.183 14.024 -48.503 1.00 20.70 71 THR B CA 1
ATOM 3717 C C . THR B 2 71 ? -14.061 12.685 -47.785 1.00 20.87 71 THR B C 1
ATOM 3718 O O . THR B 2 71 ? -13.106 11.939 -48.004 1.00 21.58 71 THR B O 1
ATOM 3722 N N . TRP B 2 72 ? -15.027 12.369 -46.933 1.00 20.07 72 TRP B N 1
ATOM 3723 C CA . TRP B 2 72 ? -14.958 11.125 -46.186 1.00 18.75 72 TRP B CA 1
ATOM 3724 C C . TRP B 2 72 ? -16.320 10.477 -45.948 1.00 18.43 72 TRP B C 1
ATOM 3725 O O . TRP B 2 72 ? -17.357 11.086 -46.186 1.00 17.34 72 TRP B O 1
ATOM 3736 N N . GLY B 2 73 ? -16.290 9.230 -45.488 1.00 17.39 73 GLY B N 1
ATOM 3737 C CA . GLY B 2 73 ? -17.500 8.500 -45.142 1.00 18.24 73 GLY B CA 1
ATOM 3738 C C . GLY B 2 73 ? -18.601 8.290 -46.156 1.00 18.27 73 GLY B C 1
ATOM 3739 O O . GLY B 2 73 ? -19.775 8.215 -45.793 1.00 18.04 73 GLY B O 1
ATOM 3740 N N . ASP B 2 74 ? -18.227 8.189 -47.422 1.00 18.16 74 ASP B N 1
ATOM 3741 C CA . ASP B 2 74 ? -19.184 7.966 -48.500 1.00 18.76 74 ASP B CA 1
ATOM 3742 C C . ASP B 2 74 ? -18.675 6.720 -49.231 1.00 19.94 74 ASP B C 1
ATOM 3743 O O . ASP B 2 74 ? -17.713 6.796 -50.002 1.00 20.33 74 ASP B O 1
ATOM 3748 N N . THR B 2 75 ? -19.308 5.577 -48.986 1.00 18.60 75 THR B N 1
ATOM 3749 C CA . THR B 2 75 ? -18.859 4.328 -49.592 1.00 19.98 75 THR B CA 1
ATOM 3750 C C . THR B 2 75 ? -18.802 4.290 -51.115 1.00 21.33 75 THR B C 1
ATOM 3751 O O . THR B 2 75 ? -18.142 3.420 -51.681 1.00 20.44 75 THR B O 1
ATOM 3755 N N . MET B 2 76 ? -19.474 5.224 -51.782 1.00 22.15 76 MET B N 1
ATOM 3756 C CA . MET B 2 76 ? -19.474 5.229 -53.239 1.00 21.13 76 MET B CA 1
ATOM 3757 C C . MET B 2 76 ? -18.199 5.837 -53.839 1.00 22.30 76 MET B C 1
ATOM 3758 O O . MET B 2 76 ? -17.737 5.408 -54.905 1.00 20.98 76 MET B O 1
ATOM 3763 N N . VAL B 2 77 ? -17.622 6.823 -53.156 1.00 20.97 77 VAL B N 1
ATOM 3764 C CA . VAL B 2 77 ? -16.420 7.471 -53.669 1.00 21.95 77 VAL B CA 1
ATOM 3765 C C . VAL B 2 77 ? -15.212 7.546 -52.737 1.00 22.55 77 VAL B C 1
ATOM 3766 O O . VAL B 2 77 ? -14.216 8.162 -53.093 1.00 25.11 77 VAL B O 1
ATOM 3770 N N . THR B 2 78 ? -15.303 6.960 -51.546 1.00 21.16 78 THR B N 1
ATOM 3771 C CA . THR B 2 78 ? -14.164 6.941 -50.623 1.00 22.04 78 THR B CA 1
ATOM 3772 C C . THR B 2 78 ? -13.901 5.483 -50.270 1.00 23.17 78 THR B C 1
ATOM 3773 O O . THR B 2 78 ? -14.838 4.721 -50.019 1.00 23.90 78 THR B O 1
ATOM 3777 N N . PRO B 2 79 ? -12.621 5.068 -50.269 1.00 24.06 79 PRO B N 1
ATOM 3778 C CA . PRO B 2 79 ? -12.238 3.688 -49.950 1.00 23.88 79 PRO B CA 1
ATOM 3779 C C . PRO B 2 79 ? -12.439 3.379 -48.475 1.00 23.72 79 PRO B C 1
ATOM 3780 O O . PRO B 2 79 ? -12.332 4.267 -47.629 1.00 24.34 79 PRO B O 1
ATOM 3784 N N . ASP B 2 80 ? -12.718 2.111 -48.181 1.00 23.62 80 ASP B N 1
ATOM 3785 C CA . ASP B 2 80 ? -12.960 1.656 -46.819 1.00 21.88 80 ASP B CA 1
ATOM 3786 C C . ASP B 2 80 ? -11.919 2.201 -45.863 1.00 21.28 80 ASP B C 1
ATOM 3787 O O . ASP B 2 80 ? -10.721 2.071 -46.099 1.00 22.52 80 ASP B O 1
ATOM 3792 N N . GLY B 2 81 ? -12.381 2.811 -44.778 1.00 20.23 81 GLY B N 1
ATOM 3793 C CA . GLY B 2 81 ? -11.455 3.341 -43.797 1.00 19.09 81 GLY B CA 1
ATOM 3794 C C . GLY B 2 81 ? -11.524 2.564 -42.498 1.00 17.29 81 GLY B C 1
ATOM 3795 O O . GLY B 2 81 ? -10.948 2.963 -41.493 1.00 17.60 81 GLY B O 1
ATOM 3796 N N . GLY B 2 82 ? -12.215 1.432 -42.514 1.00 17.95 82 GLY B N 1
ATOM 3797 C CA . GLY B 2 82 ? -12.354 0.670 -41.289 1.00 16.92 82 GLY B CA 1
ATOM 3798 C C . GLY B 2 82 ? -13.219 1.492 -40.348 1.00 16.55 82 GLY B C 1
ATOM 3799 O O . GLY B 2 82 ? -13.590 2.626 -40.664 1.00 15.65 82 GLY B O 1
ATOM 3800 N N . ALA B 2 83 ? -13.536 0.945 -39.184 1.00 15.57 83 ALA B N 1
ATOM 3801 C CA . ALA B 2 83 ? -14.374 1.670 -38.246 1.00 13.56 83 ALA B CA 1
ATOM 3802 C C . ALA B 2 83 ? -13.607 2.739 -37.494 1.00 13.86 83 ALA B C 1
ATOM 3803 O O . ALA B 2 83 ? -12.412 2.610 -37.232 1.00 12.18 83 ALA B O 1
ATOM 3805 N N . THR B 2 84 ? -14.301 3.818 -37.168 1.00 14.07 84 THR B N 1
ATOM 3806 C CA . THR B 2 84 ? -13.687 4.862 -36.382 1.00 14.71 84 THR B CA 1
ATOM 3807 C C . THR B 2 84 ? -13.909 4.415 -34.939 1.00 15.25 84 THR B C 1
ATOM 3808 O O . THR B 2 84 ? -14.924 4.726 -34.318 1.00 14.64 84 THR B O 1
ATOM 3812 N N . SER B 2 85 ? -12.968 3.616 -34.448 1.00 17.98 85 SER B N 1
ATOM 3813 C CA . SER B 2 85 ? -12.989 3.091 -33.087 1.00 17.17 85 SER B CA 1
ATOM 3814 C C . SER B 2 85 ? -11.570 2.659 -32.773 1.00 17.22 85 SER B C 1
ATOM 3815 O O . SER B 2 85 ? -10.708 2.657 -33.654 1.00 15.18 85 SER B O 1
ATOM 3818 N N . ALA B 2 86 ? -11.332 2.305 -31.515 1.00 18.54 86 ALA B N 1
ATOM 3819 C CA . ALA B 2 86 ? -10.018 1.857 -31.069 1.00 19.70 86 ALA B CA 1
ATOM 3820 C C . ALA B 2 86 ? -8.956 2.942 -31.199 1.00 20.09 86 ALA B C 1
ATOM 3821 O O . ALA B 2 86 ? -7.762 2.636 -31.292 1.00 19.32 86 ALA B O 1
ATOM 3823 N N . SER B 2 87 ? -9.396 4.203 -31.199 1.00 20.08 87 SER B N 1
ATOM 3824 C CA . SER B 2 87 ? -8.488 5.347 -31.307 1.00 17.53 87 SER B CA 1
ATOM 3825 C C . SER B 2 87 ? -7.432 5.035 -32.367 1.00 17.51 87 SER B C 1
ATOM 3826 O O . SER B 2 87 ? -6.252 5.298 -32.173 1.00 18.27 87 SER B O 1
ATOM 3829 N N . ARG B 2 88 ? -7.886 4.499 -33.499 1.00 18.44 88 ARG B N 1
ATOM 3830 C CA . ARG B 2 88 ? -7.011 4.063 -34.596 1.00 17.67 88 ARG B CA 1
ATOM 3831 C C . ARG B 2 88 ? -6.887 4.924 -35.851 1.00 17.58 88 ARG B C 1
ATOM 3832 O O . ARG B 2 88 ? -5.918 4.779 -36.589 1.00 18.80 88 ARG B O 1
ATOM 3840 N N . GLN B 2 89 ? -7.850 5.800 -36.116 1.00 17.64 89 GLN B N 1
ATOM 3841 C CA . GLN B 2 89 ? -7.815 6.576 -37.358 1.00 20.02 89 GLN B CA 1
ATOM 3842 C C . GLN B 2 89 ? -6.598 7.453 -37.658 1.00 19.75 89 GLN B C 1
ATOM 3843 O O . GLN B 2 89 ? -6.121 7.478 -38.795 1.00 19.57 89 GLN B O 1
ATOM 3849 N N . THR B 2 90 ? -6.107 8.181 -36.662 1.00 20.28 90 THR B N 1
ATOM 3850 C CA . THR B 2 90 ? -4.959 9.047 -36.886 1.00 19.29 90 THR B CA 1
ATOM 3851 C C . THR B 2 90 ? -3.796 8.183 -37.328 1.00 19.19 90 THR B C 1
ATOM 3852 O O . THR B 2 90 ? -3.036 8.552 -38.203 1.00 17.70 90 THR B O 1
ATOM 3856 N N . LEU B 2 91 ? -3.668 7.022 -36.706 1.00 19.73 91 LEU B N 1
ATOM 3857 C CA . LEU B 2 91 ? -2.597 6.098 -37.043 1.00 19.52 91 LEU B CA 1
ATOM 3858 C C . LEU B 2 91 ? -2.785 5.427 -38.401 1.00 19.23 91 LEU B C 1
ATOM 3859 O O . LEU B 2 91 ? -1.988 5.617 -39.315 1.00 21.66 91 LEU B O 1
ATOM 3864 N N . ILE B 2 92 ? -3.853 4.652 -38.529 1.00 16.98 92 ILE B N 1
ATOM 3865 C CA . ILE B 2 92 ? -4.101 3.897 -39.744 1.00 16.45 92 ILE B CA 1
ATOM 3866 C C . ILE B 2 92 ? -4.520 4.681 -40.975 1.00 18.26 92 ILE B C 1
ATOM 3867 O O . ILE B 2 92 ? -3.911 4.538 -42.043 1.00 18.78 92 ILE B O 1
ATOM 3872 N N . THR B 2 93 ? -5.557 5.497 -40.859 1.00 18.34 93 THR B N 1
ATOM 3873 C CA . THR B 2 93 ? -5.977 6.278 -42.013 1.00 18.56 93 THR B CA 1
ATOM 3874 C C . THR B 2 93 ? -4.932 7.359 -42.248 1.00 18.76 93 THR B C 1
ATOM 3875 O O . THR B 2 93 ? -4.647 7.727 -43.390 1.00 18.69 93 THR B O 1
ATOM 3879 N N . GLY B 2 94 ? -4.347 7.844 -41.155 1.00 18.58 94 GLY B N 1
ATOM 3880 C CA . GLY B 2 94 ? -3.316 8.858 -41.256 1.00 19.77 94 GLY B CA 1
ATOM 3881 C C . GLY B 2 94 ? -2.153 8.368 -42.100 1.00 20.35 94 GLY B C 1
ATOM 3882 O O . GLY B 2 94 ? -1.659 9.089 -42.976 1.00 19.65 94 GLY B O 1
ATOM 3883 N N . ASN B 2 95 ? -1.702 7.142 -41.836 1.00 21.01 95 ASN B N 1
ATOM 3884 C CA . ASN B 2 95 ? -0.600 6.568 -42.603 1.00 20.50 95 ASN B CA 1
ATOM 3885 C C . ASN B 2 95 ? -1.058 6.283 -44.032 1.00 21.08 95 ASN B C 1
ATOM 3886 O O . ASN B 2 95 ? -0.281 6.402 -44.986 1.00 20.00 95 ASN B O 1
ATOM 3891 N N . ALA B 2 96 ? -2.330 5.914 -44.171 1.00 19.78 96 ALA B N 1
ATOM 3892 C CA . ALA B 2 96 ? -2.892 5.607 -45.481 1.00 18.82 96 ALA B CA 1
ATOM 3893 C C . ALA B 2 96 ? -2.911 6.860 -46.352 1.00 18.30 96 ALA B C 1
ATOM 3894 O O . ALA B 2 96 ? -2.838 6.781 -47.581 1.00 17.77 96 ALA B O 1
ATOM 3896 N N . VAL B 2 97 ? -3.019 8.018 -45.711 1.00 18.98 97 VAL B N 1
ATOM 3897 C CA . VAL B 2 97 ? -3.032 9.276 -46.443 1.00 18.56 97 VAL B CA 1
ATOM 3898 C C . VAL B 2 97 ? -1.608 9.604 -46.863 1.00 20.30 97 VAL B C 1
ATOM 3899 O O . VAL B 2 97 ? -1.375 10.065 -47.975 1.00 22.70 97 VAL B O 1
ATOM 3903 N N . ILE B 2 98 ? -0.658 9.353 -45.967 1.00 22.48 98 ILE B N 1
ATOM 3904 C CA . ILE B 2 98 ? 0.745 9.602 -46.258 1.00 22.92 98 ILE B CA 1
ATOM 3905 C C . ILE B 2 98 ? 1.199 8.754 -47.447 1.00 23.54 98 ILE B C 1
ATOM 3906 O O . ILE B 2 98 ? 1.841 9.258 -48.361 1.00 23.14 98 ILE B O 1
ATOM 3911 N N . LEU B 2 99 ? 0.856 7.469 -47.431 1.00 25.12 99 LEU B N 1
ATOM 3912 C CA . LEU B 2 99 ? 1.221 6.569 -48.518 1.00 25.96 99 LEU B CA 1
ATOM 3913 C C . LEU B 2 99 ? 0.598 7.063 -49.813 1.00 27.37 99 LEU B C 1
ATOM 3914 O O . LEU B 2 99 ? 1.241 7.080 -50.866 1.00 26.69 99 LEU B O 1
ATOM 3919 N N . ALA B 2 100 ? -0.662 7.472 -49.731 1.00 27.34 100 ALA B N 1
ATOM 3920 C CA . ALA B 2 100 ? -1.357 7.982 -50.901 1.00 27.23 100 ALA B CA 1
ATOM 3921 C C . ALA B 2 100 ? -0.607 9.191 -51.444 1.00 27.44 100 ALA B C 1
ATOM 3922 O O . ALA B 2 100 ? -0.416 9.320 -52.655 1.00 27.91 100 ALA B O 1
ATOM 3924 N N . CYS B 2 101 ? -0.182 10.075 -50.543 1.00 26.65 101 CYS B N 1
ATOM 3925 C CA . CYS B 2 101 ? 0.543 11.276 -50.948 1.00 26.29 101 CYS B CA 1
ATOM 3926 C C . CYS B 2 101 ? 1.911 10.939 -51.541 1.00 26.24 101 CYS B C 1
ATOM 3927 O O . CYS B 2 101 ? 2.374 11.614 -52.453 1.00 25.34 101 CYS B O 1
ATOM 3930 N N . ARG B 2 102 ? 2.550 9.892 -51.032 1.00 26.36 102 ARG B N 1
ATOM 3931 C CA . ARG B 2 102 ? 3.861 9.502 -51.533 1.00 28.51 102 ARG B CA 1
ATOM 3932 C C . ARG B 2 102 ? 3.807 9.027 -52.975 1.00 30.06 102 ARG B C 1
ATOM 3933 O O . ARG B 2 102 ? 4.667 9.383 -53.788 1.00 30.23 102 ARG B O 1
ATOM 3941 N N . GLN B 2 103 ? 2.803 8.223 -53.300 1.00 31.76 103 GLN B N 1
ATOM 3942 C CA . GLN B 2 103 ? 2.671 7.750 -54.669 1.00 33.31 103 GLN B CA 1
ATOM 3943 C C . GLN B 2 103 ? 2.489 8.978 -55.558 1.00 34.79 103 GLN B C 1
ATOM 3944 O O . GLN B 2 103 ? 3.170 9.139 -56.573 1.00 34.43 103 GLN B O 1
ATOM 3950 N N . ALA B 2 104 ? 1.574 9.854 -55.157 1.00 34.65 104 ALA B N 1
ATOM 3951 C CA . ALA B 2 104 ? 1.299 11.064 -55.920 1.00 35.41 104 ALA B CA 1
ATOM 3952 C C . ALA B 2 104 ? 2.559 11.903 -56.101 1.00 36.43 104 ALA B C 1
ATOM 3953 O O . ALA B 2 104 ? 2.738 12.546 -57.137 1.00 34.71 104 ALA B O 1
ATOM 3955 N N . LYS B 2 105 ? 3.429 11.894 -55.092 1.00 36.77 105 LYS B N 1
ATOM 3956 C CA . LYS B 2 105 ? 4.665 12.665 -55.147 1.00 38.75 105 LYS B CA 1
ATOM 3957 C C . LYS B 2 105 ? 5.698 12.087 -56.110 1.00 39.67 105 LYS B C 1
ATOM 3958 O O . LYS B 2 105 ? 6.621 12.786 -56.524 1.00 39.55 105 LYS B O 1
ATOM 3964 N N . GLU B 2 106 ? 5.541 10.817 -56.469 1.00 40.17 106 GLU B N 1
ATOM 3965 C CA . GLU B 2 106 ? 6.477 10.172 -57.384 1.00 40.70 106 GLU B CA 1
ATOM 3966 C C . GLU B 2 106 ? 6.696 11.028 -58.629 1.00 39.73 106 GLU B C 1
ATOM 3967 O O . GLU B 2 106 ? 7.825 11.407 -58.935 1.00 39.82 106 GLU B O 1
ATOM 3973 N N . THR B 2 107 ? 5.616 11.341 -59.340 1.00 38.52 107 THR B N 1
ATOM 3974 C CA . THR B 2 107 ? 5.719 12.160 -60.540 1.00 38.47 107 THR B CA 1
ATOM 3975 C C . THR B 2 107 ? 6.195 13.571 -60.204 1.00 38.63 107 THR B C 1
ATOM 3976 O O . THR B 2 107 ? 7.020 14.141 -60.915 1.00 37.91 107 THR B O 1
ATOM 3980 N N . LEU B 2 108 ? 5.668 14.134 -59.121 1.00 38.84 108 LEU B N 1
ATOM 3981 C CA . LEU B 2 108 ? 6.053 15.476 -58.696 1.00 38.81 108 LEU B CA 1
ATOM 3982 C C . LEU B 2 108 ? 7.555 15.526 -58.465 1.00 40.10 108 LEU B C 1
ATOM 3983 O O . LEU B 2 108 ? 8.228 16.472 -58.875 1.00 39.74 108 LEU B O 1
ATOM 3988 N N . ALA B 2 109 ? 8.073 14.500 -57.799 1.00 41.06 109 ALA B N 1
ATOM 3989 C CA . ALA B 2 109 ? 9.496 14.422 -57.506 1.00 42.46 109 ALA B CA 1
ATOM 3990 C C . ALA B 2 109 ? 10.304 14.219 -58.781 1.00 43.30 109 ALA B C 1
ATOM 3991 O O . ALA B 2 109 ? 11.389 14.777 -58.924 1.00 43.91 109 ALA B O 1
ATOM 3993 N N . LYS B 2 110 ? 9.776 13.425 -59.708 1.00 43.85 110 LYS B N 1
ATOM 3994 C CA . LYS B 2 110 ? 10.479 13.168 -60.960 1.00 44.57 110 LYS B CA 1
ATOM 3995 C C . LYS B 2 110 ? 10.557 14.427 -61.813 1.00 43.94 110 LYS B C 1
ATOM 3996 O O . LYS B 2 110 ? 11.578 14.688 -62.449 1.00 44.10 110 LYS B O 1
ATOM 4002 N N . THR B 2 111 ? 9.475 15.199 -61.829 1.00 42.00 111 THR B N 1
ATOM 4003 C CA . THR B 2 111 ? 9.435 16.429 -62.602 1.00 41.33 111 THR B CA 1
ATOM 4004 C C . THR B 2 111 ? 10.323 17.455 -61.912 1.00 42.48 111 THR B C 1
ATOM 4005 O O . THR B 2 111 ? 11.055 18.202 -62.563 1.00 42.10 111 THR B O 1
ATOM 4009 N N . ALA B 2 112 ? 10.248 17.495 -60.587 1.00 43.96 112 ALA B N 1
ATOM 4010 C CA . ALA B 2 112 ? 11.068 18.420 -59.816 1.00 46.63 112 ALA B CA 1
ATOM 4011 C C . ALA B 2 112 ? 12.514 18.003 -60.031 1.00 48.23 112 ALA B C 1
ATOM 4012 O O . ALA B 2 112 ? 13.405 18.842 -60.179 1.00 47.32 112 ALA B O 1
ATOM 4014 N N . ALA B 2 113 ? 12.729 16.691 -60.051 1.00 49.38 113 ALA B N 1
ATOM 4015 C CA . ALA B 2 113 ? 14.052 16.137 -60.258 1.00 51.41 113 ALA B CA 1
ATOM 4016 C C . ALA B 2 113 ? 14.616 16.740 -61.530 1.00 53.19 113 ALA B C 1
ATOM 4017 O O . ALA B 2 113 ? 15.737 17.250 -61.535 1.00 52.98 113 ALA B O 1
ATOM 4019 N N . GLU B 2 114 ? 13.828 16.679 -62.602 1.00 55.17 114 GLU B N 1
ATOM 4020 C CA . GLU B 2 114 ? 14.234 17.222 -63.893 1.00 57.14 114 GLU B CA 1
ATOM 4021 C C . GLU B 2 114 ? 14.605 18.685 -63.720 1.00 59.12 114 GLU B C 1
ATOM 4022 O O . GLU B 2 114 ? 13.864 19.596 -64.094 1.00 57.82 114 GLU B O 1
ATOM 4028 N N . LYS B 2 115 ? 15.781 18.877 -63.136 1.00 61.87 115 LYS B N 1
ATOM 4029 C CA . LYS B 2 115 ? 16.334 20.185 -62.840 1.00 64.39 115 LYS B CA 1
ATOM 4030 C C . LYS B 2 115 ? 17.614 19.896 -62.054 1.00 65.26 115 LYS B C 1
ATOM 4031 O O . LYS B 2 115 ? 17.975 20.626 -61.131 1.00 65.58 115 LYS B O 1
ATOM 4037 N N . LEU B 2 116 ? 18.272 18.798 -62.425 1.00 66.43 116 LEU B N 1
ATOM 4038 C CA . LEU B 2 116 ? 19.521 18.347 -61.811 1.00 67.16 116 LEU B CA 1
ATOM 4039 C C . LEU B 2 116 ? 19.383 17.736 -60.418 1.00 68.48 116 LEU B C 1
ATOM 4040 O O . LEU B 2 116 ? 19.410 18.443 -59.413 1.00 68.65 116 LEU B O 1
ATOM 4045 N N . ASP B 2 117 ? 19.238 16.410 -60.401 1.00 70.07 117 ASP B N 1
ATOM 4046 C CA . ASP B 2 117 ? 19.109 15.567 -59.205 1.00 71.98 117 ASP B CA 1
ATOM 4047 C C . ASP B 2 117 ? 17.985 14.558 -59.410 1.00 73.93 117 ASP B C 1
ATOM 4048 O O . ASP B 2 117 ? 17.514 14.373 -60.531 1.00 73.63 117 ASP B O 1
ATOM 4053 N N . CYS B 2 118 ? 17.557 13.903 -58.334 1.00 76.72 118 CYS B N 1
ATOM 4054 C CA . CYS B 2 118 ? 16.492 12.907 -58.437 1.00 79.50 118 CYS B CA 1
ATOM 4055 C C . CYS B 2 118 ? 15.757 12.698 -57.119 1.00 80.29 118 CYS B C 1
ATOM 4056 O O . CYS B 2 118 ? 15.174 13.632 -56.568 1.00 80.36 118 CYS B O 1
ATOM 4059 N N . ALA B 2 119 ? 15.783 11.465 -56.621 1.00 81.60 119 ALA B N 1
ATOM 4060 C CA . ALA B 2 119 ? 15.121 11.134 -55.367 1.00 83.14 119 ALA B CA 1
ATOM 4061 C C . ALA B 2 119 ? 15.572 12.075 -54.250 1.00 84.10 119 ALA B C 1
ATOM 4062 O O . ALA B 2 119 ? 14.833 12.984 -53.877 1.00 83.76 119 ALA B O 1
ATOM 4064 N N . PRO B 2 120 ? 16.794 11.886 -53.712 1.00 85.54 120 PRO B N 1
ATOM 4065 C CA . PRO B 2 120 ? 17.257 12.773 -52.638 1.00 86.45 120 PRO B CA 1
ATOM 4066 C C . PRO B 2 120 ? 16.987 14.250 -52.931 1.00 87.06 120 PRO B C 1
ATOM 4067 O O . PRO B 2 120 ? 17.727 14.905 -53.669 1.00 87.01 120 PRO B O 1
ATOM 4071 N N . GLU B 2 121 ? 15.913 14.756 -52.332 1.00 87.98 121 GLU B N 1
ATOM 4072 C CA . GLU B 2 121 ? 15.473 16.135 -52.508 1.00 88.61 121 GLU B CA 1
ATOM 4073 C C . GLU B 2 121 ? 14.248 16.380 -51.630 1.00 89.89 121 GLU B C 1
ATOM 4074 O O . GLU B 2 121 ? 13.185 15.817 -51.881 1.00 90.05 121 GLU B O 1
ATOM 4080 N N . GLU B 2 122 ? 14.393 17.217 -50.607 1.00 91.18 122 GLU B N 1
ATOM 4081 C CA . GLU B 2 122 ? 13.278 17.503 -49.709 1.00 92.25 122 GLU B CA 1
ATOM 4082 C C . GLU B 2 122 ? 12.176 18.335 -50.349 1.00 91.31 122 GLU B C 1
ATOM 4083 O O . GLU B 2 122 ? 12.053 19.533 -50.099 1.00 91.16 122 GLU B O 1
ATOM 4089 N N . LEU B 2 123 ? 11.381 17.680 -51.184 1.00 90.25 123 LEU B N 1
ATOM 4090 C CA . LEU B 2 123 ? 10.258 18.322 -51.849 1.00 88.58 123 LEU B CA 1
ATOM 4091 C C . LEU B 2 123 ? 9.234 18.566 -50.751 1.00 87.33 123 LEU B C 1
ATOM 4092 O O . LEU B 2 123 ? 9.273 17.908 -49.708 1.00 87.52 123 LEU B O 1
ATOM 4097 N N . SER B 2 124 ? 8.336 19.516 -50.977 1.00 85.46 124 SER B N 1
ATOM 4098 C CA . SER B 2 124 ? 7.291 19.817 -50.013 1.00 83.23 124 SER B CA 1
ATOM 4099 C C . SER B 2 124 ? 7.756 20.626 -48.807 1.00 80.47 124 SER B C 1
ATOM 4100 O O . SER B 2 124 ? 8.597 20.175 -48.033 1.00 80.12 124 SER B O 1
ATOM 4103 N N . PHE B 2 125 ? 7.179 21.817 -48.661 1.00 77.90 125 PHE B N 1
ATOM 4104 C CA . PHE B 2 125 ? 7.454 22.733 -47.558 1.00 74.81 125 PHE B CA 1
ATOM 4105 C C . PHE B 2 125 ? 7.152 24.152 -48.013 1.00 72.17 125 PHE B C 1
ATOM 4106 O O . PHE B 2 125 ? 7.868 24.715 -48.835 1.00 72.06 125 PHE B O 1
ATOM 4114 N N . ARG B 2 126 ? 6.070 24.712 -47.483 1.00 69.16 126 ARG B N 1
ATOM 4115 C CA . ARG B 2 126 ? 5.642 26.068 -47.804 1.00 66.35 126 ARG B CA 1
ATOM 4116 C C . ARG B 2 126 ? 5.393 26.319 -49.289 1.00 63.05 126 ARG B C 1
ATOM 4117 O O . ARG B 2 126 ? 5.784 27.351 -49.827 1.00 62.41 126 ARG B O 1
ATOM 4125 N N . ASP B 2 127 ? 4.740 25.367 -49.944 1.00 59.72 127 ASP B N 1
ATOM 4126 C CA . ASP B 2 127 ? 4.402 25.482 -51.359 1.00 57.13 127 ASP B CA 1
ATOM 4127 C C . ASP B 2 127 ? 5.561 25.564 -52.344 1.00 57.24 127 ASP B C 1
ATOM 4128 O O . ASP B 2 127 ? 5.513 26.340 -53.299 1.00 55.46 127 ASP B O 1
ATOM 4133 N N . ASN B 2 128 ? 6.599 24.767 -52.124 1.00 58.74 128 ASN B N 1
ATOM 4134 C CA . ASN B 2 128 ? 7.730 24.767 -53.040 1.00 61.03 128 ASN B CA 1
ATOM 4135 C C . ASN B 2 128 ? 8.660 23.579 -52.861 1.00 62.84 128 ASN B C 1
ATOM 4136 O O . ASN B 2 128 ? 8.949 23.155 -51.741 1.00 62.21 128 ASN B O 1
ATOM 4141 N N . THR B 2 129 ? 9.107 23.041 -53.992 1.00 66.17 129 THR B N 1
ATOM 4142 C CA . THR B 2 129 ? 10.008 21.902 -54.020 1.00 70.15 129 THR B CA 1
ATOM 4143 C C . THR B 2 129 ? 11.426 22.428 -53.933 1.00 74.50 129 THR B C 1
ATOM 4144 O O . THR B 2 129 ? 11.992 22.891 -54.924 1.00 74.10 129 THR B O 1
ATOM 4148 N N . VAL B 2 130 ? 11.989 22.365 -52.735 1.00 80.53 130 VAL B N 1
ATOM 4149 C CA . VAL B 2 130 ? 13.341 22.838 -52.505 1.00 87.36 130 VAL B CA 1
ATOM 4150 C C . VAL B 2 130 ? 14.328 21.738 -52.864 1.00 92.86 130 VAL B C 1
ATOM 4151 O O . VAL B 2 130 ? 14.145 20.581 -52.482 1.00 92.98 130 VAL B O 1
ATOM 4155 N N . PHE B 2 131 ? 15.367 22.099 -53.611 1.00 99.75 131 PHE B N 1
ATOM 4156 C CA . PHE B 2 131 ? 16.382 21.130 -53.997 1.00 106.73 131 PHE B CA 1
ATOM 4157 C C . PHE B 2 131 ? 17.074 20.610 -52.747 1.00 108.77 131 PHE B C 1
ATOM 4158 O O . PHE B 2 131 ? 17.774 19.598 -52.789 1.00 109.02 131 PHE B O 1
ATOM 4166 N N . ILE B 2 132 ? 16.871 21.314 -51.636 1.00 111.00 132 ILE B N 1
ATOM 4167 C CA . ILE B 2 132 ? 17.476 20.945 -50.364 1.00 113.16 132 ILE B CA 1
ATOM 4168 C C . ILE B 2 132 ? 17.749 19.454 -50.255 1.00 113.40 132 ILE B C 1
ATOM 4169 O O . ILE B 2 132 ? 16.916 18.616 -50.606 1.00 113.50 132 ILE B O 1
ATOM 4174 N N . THR B 2 133 ? 18.941 19.151 -49.761 1.00 113.47 133 THR B N 1
ATOM 4175 C CA . THR B 2 133 ? 19.429 17.795 -49.576 1.00 113.25 133 THR B CA 1
ATOM 4176 C C . THR B 2 133 ? 20.910 18.018 -49.321 1.00 112.82 133 THR B C 1
ATOM 4177 O O . THR B 2 133 ? 21.655 17.099 -48.978 1.00 113.23 133 THR B O 1
ATOM 4181 N N . ALA B 2 134 ? 21.306 19.276 -49.492 1.00 111.91 134 ALA B N 1
ATOM 4182 C CA . ALA B 2 134 ? 22.676 19.726 -49.301 1.00 110.71 134 ALA B CA 1
ATOM 4183 C C . ALA B 2 134 ? 22.747 21.192 -49.717 1.00 109.57 134 ALA B C 1
ATOM 4184 O O . ALA B 2 134 ? 23.670 21.912 -49.336 1.00 110.00 134 ALA B O 1
ATOM 4186 N N . ASP B 2 135 ? 21.760 21.627 -50.497 1.00 108.09 135 ASP B N 1
ATOM 4187 C CA . ASP B 2 135 ? 21.709 23.003 -50.977 1.00 106.53 135 ASP B CA 1
ATOM 4188 C C . ASP B 2 135 ? 20.276 23.496 -51.152 1.00 105.41 135 ASP B C 1
ATOM 4189 O O . ASP B 2 135 ? 19.674 23.324 -52.211 1.00 104.98 135 ASP B O 1
ATOM 4194 N N . PRO B 2 136 ? 19.713 24.122 -50.107 1.00 104.76 136 PRO B N 1
ATOM 4195 C CA . PRO B 2 136 ? 18.345 24.651 -50.131 1.00 103.99 136 PRO B CA 1
ATOM 4196 C C . PRO B 2 136 ? 18.092 25.578 -51.317 1.00 103.27 136 PRO B C 1
ATOM 4197 O O . PRO B 2 136 ? 16.958 25.984 -51.570 1.00 102.99 136 PRO B O 1
ATOM 4201 N N . GLU B 2 137 ? 19.155 25.917 -52.037 1.00 102.55 137 GLU B N 1
ATOM 4202 C CA . GLU B 2 137 ? 19.031 26.793 -53.191 1.00 101.51 137 GLU B CA 1
ATOM 4203 C C . GLU B 2 137 ? 18.489 25.988 -54.367 1.00 99.20 137 GLU B C 1
ATOM 4204 O O . GLU B 2 137 ? 18.125 24.821 -54.206 1.00 99.28 137 GLU B O 1
ATOM 4210 N N . ARG B 2 138 ? 18.442 26.605 -55.544 1.00 96.35 138 ARG B N 1
ATOM 4211 C CA . ARG B 2 138 ? 17.918 25.941 -56.734 1.00 92.69 138 ARG B CA 1
ATOM 4212 C C . ARG B 2 138 ? 16.492 25.480 -56.449 1.00 89.63 138 ARG B C 1
ATOM 4213 O O . ARG B 2 138 ? 16.075 24.396 -56.858 1.00 89.82 138 ARG B O 1
ATOM 4221 N N . SER B 2 139 ? 15.751 26.325 -55.740 1.00 85.40 139 SER B N 1
ATOM 4222 C CA . SER B 2 139 ? 14.374 26.035 -55.373 1.00 80.42 139 SER B CA 1
ATOM 4223 C C . SER B 2 139 ? 13.462 25.936 -56.587 1.00 76.21 139 SER B C 1
ATOM 4224 O O . SER B 2 139 ? 13.924 25.827 -57.722 1.00 76.41 139 SER B O 1
ATOM 4227 N N . MET B 2 140 ? 12.159 25.979 -56.328 1.00 70.59 140 MET B N 1
ATOM 4228 C CA . MET B 2 140 ? 11.140 25.892 -57.365 1.00 64.66 140 MET B CA 1
ATOM 4229 C C . MET B 2 140 ? 9.779 25.895 -56.678 1.00 60.82 140 MET B C 1
ATOM 4230 O O . MET B 2 140 ? 9.536 25.103 -55.768 1.00 60.06 140 MET B O 1
ATOM 4235 N N . THR B 2 141 ? 8.896 26.791 -57.103 1.00 56.74 141 THR B N 1
ATOM 4236 C CA . THR B 2 141 ? 7.568 26.876 -56.504 1.00 52.75 141 THR B CA 1
ATOM 4237 C C . THR B 2 141 ? 6.627 25.803 -57.041 1.00 49.85 141 THR B C 1
ATOM 4238 O O . THR B 2 141 ? 6.820 25.280 -58.142 1.00 49.05 141 THR B O 1
ATOM 4242 N N . TYR B 2 142 ? 5.611 25.482 -56.245 1.00 45.53 142 TYR B N 1
ATOM 4243 C CA . TYR B 2 142 ? 4.620 24.482 -56.617 1.00 42.70 142 TYR B CA 1
ATOM 4244 C C . TYR B 2 142 ? 3.883 24.962 -57.863 1.00 41.86 142 TYR B C 1
ATOM 4245 O O . TYR B 2 142 ? 3.410 24.158 -58.671 1.00 40.40 142 TYR B O 1
ATOM 4254 N N . GLY B 2 143 ? 3.784 26.281 -58.010 1.00 41.23 143 GLY B N 1
ATOM 4255 C CA . GLY B 2 143 ? 3.124 26.837 -59.174 1.00 42.20 143 GLY B CA 1
ATOM 4256 C C . GLY B 2 143 ? 3.974 26.512 -60.388 1.00 42.70 143 GLY B C 1
ATOM 4257 O O . GLY B 2 143 ? 3.467 26.153 -61.457 1.00 42.21 143 GLY B O 1
ATOM 4258 N N . GLU B 2 144 ? 5.286 26.630 -60.205 1.00 42.67 144 GLU B N 1
ATOM 4259 C CA . GLU B 2 144 ? 6.236 26.344 -61.266 1.00 43.11 144 GLU B CA 1
ATOM 4260 C C . GLU B 2 144 ? 6.332 24.846 -61.510 1.00 41.87 144 GLU B C 1
ATOM 4261 O O . GLU B 2 144 ? 6.507 24.409 -62.645 1.00 42.67 144 GLU B O 1
ATOM 4267 N N . LEU B 2 145 ? 6.228 24.058 -60.446 1.00 38.89 145 LEU B N 1
ATOM 4268 C CA . LEU B 2 145 ? 6.316 22.611 -60.595 1.00 37.83 145 LEU B CA 1
ATOM 4269 C C . LEU B 2 145 ? 5.131 22.018 -61.361 1.00 37.67 145 LEU B C 1
ATOM 4270 O O . LEU B 2 145 ? 5.310 21.120 -62.184 1.00 37.14 145 LEU B O 1
ATOM 4275 N N . MET B 2 146 ? 3.925 22.508 -61.092 1.00 38.04 146 MET B N 1
ATOM 4276 C CA . MET B 2 146 ? 2.749 21.988 -61.780 1.00 38.06 146 MET B CA 1
ATOM 4277 C C . MET B 2 146 ? 2.770 22.367 -63.256 1.00 38.58 146 MET B C 1
ATOM 4278 O O . MET B 2 146 ? 2.242 21.644 -64.104 1.00 38.05 146 MET B O 1
ATOM 4283 N N . ALA B 2 147 ? 3.382 23.506 -63.559 1.00 39.75 147 ALA B N 1
ATOM 4284 C CA . ALA B 2 147 ? 3.490 23.960 -64.937 1.00 40.08 147 ALA B CA 1
ATOM 4285 C C . ALA B 2 147 ? 4.311 22.923 -65.699 1.00 40.07 147 ALA B C 1
ATOM 4286 O O . ALA B 2 147 ? 3.967 22.535 -66.820 1.00 40.57 147 ALA B O 1
ATOM 4288 N N . ALA B 2 148 ? 5.394 22.475 -65.071 1.00 38.87 148 ALA B N 1
ATOM 4289 C CA . ALA B 2 148 ? 6.274 21.474 -65.657 1.00 39.11 148 ALA B CA 1
ATOM 4290 C C . ALA B 2 148 ? 5.543 20.138 -65.745 1.00 40.20 148 ALA B C 1
ATOM 4291 O O . ALA B 2 148 ? 5.664 19.409 -66.734 1.00 39.73 148 ALA B O 1
ATOM 4293 N N . MET B 2 149 ? 4.786 19.827 -64.696 1.00 40.58 149 MET B N 1
ATOM 4294 C CA . MET B 2 149 ? 4.016 18.592 -64.622 1.00 40.78 149 MET B CA 1
ATOM 4295 C C . MET B 2 149 ? 3.074 18.529 -65.826 1.00 40.75 149 MET B C 1
ATOM 4296 O O . MET B 2 149 ? 2.994 17.509 -66.516 1.00 41.38 149 MET B O 1
ATOM 4301 N N . LYS B 2 150 ? 2.367 19.626 -66.077 1.00 39.62 150 LYS B N 1
ATOM 4302 C CA . LYS B 2 150 ? 1.437 19.695 -67.201 1.00 39.78 150 LYS B CA 1
ATOM 4303 C C . LYS B 2 150 ? 2.167 19.530 -68.535 1.00 39.75 150 LYS B C 1
ATOM 4304 O O . LYS B 2 150 ? 1.778 18.715 -69.371 1.00 39.00 150 LYS B O 1
ATOM 4310 N N . ALA B 2 151 ? 3.227 20.307 -68.726 1.00 39.63 151 ALA B N 1
ATOM 4311 C CA . ALA B 2 151 ? 4.004 20.248 -69.959 1.00 39.55 151 ALA B CA 1
ATOM 4312 C C . ALA B 2 151 ? 4.510 18.835 -70.231 1.00 38.81 151 ALA B C 1
ATOM 4313 O O . ALA B 2 151 ? 4.780 18.478 -71.376 1.00 39.22 151 ALA B O 1
ATOM 4315 N N . ALA B 2 152 ? 4.620 18.028 -69.180 1.00 38.33 152 ALA B N 1
ATOM 4316 C CA . ALA B 2 152 ? 5.110 16.660 -69.326 1.00 39.16 152 ALA B CA 1
ATOM 4317 C C . ALA B 2 152 ? 4.007 15.613 -69.437 1.00 40.04 152 ALA B C 1
ATOM 4318 O O . ALA B 2 152 ? 4.288 14.431 -69.628 1.00 41.34 152 ALA B O 1
ATOM 4320 N N . GLY B 2 153 ? 2.755 16.040 -69.316 1.00 41.09 153 GLY B N 1
ATOM 4321 C CA . GLY B 2 153 ? 1.658 15.092 -69.394 1.00 39.91 153 GLY B CA 1
ATOM 4322 C C . GLY B 2 153 ? 1.672 14.154 -68.203 1.00 39.21 153 GLY B C 1
ATOM 4323 O O . GLY B 2 153 ? 1.480 12.952 -68.347 1.00 39.04 153 GLY B O 1
ATOM 4324 N N . ARG B 2 154 ? 1.910 14.710 -67.019 1.00 39.68 154 ARG B N 1
ATOM 4325 C CA . ARG B 2 154 ? 1.946 13.924 -65.792 1.00 39.79 154 ARG B CA 1
ATOM 4326 C C . ARG B 2 154 ? 0.916 14.440 -64.798 1.00 39.41 154 ARG B C 1
ATOM 4327 O O . ARG B 2 154 ? 0.653 15.642 -64.731 1.00 40.28 154 ARG B O 1
ATOM 4335 N N . MET B 2 155 ? 0.334 13.527 -64.029 1.00 37.04 155 MET B N 1
ATOM 4336 C CA . MET B 2 155 ? -0.656 13.890 -63.025 1.00 35.82 155 MET B CA 1
ATOM 4337 C C . MET B 2 155 ? -0.252 13.322 -61.683 1.00 34.31 155 MET B C 1
ATOM 4338 O O . MET B 2 155 ? 0.294 12.223 -61.602 1.00 35.83 155 MET B O 1
ATOM 4343 N N . ALA B 2 156 ? -0.528 14.072 -60.626 1.00 31.98 156 ALA B N 1
ATOM 4344 C CA . ALA B 2 156 ? -0.181 13.631 -59.291 1.00 28.87 156 ALA B CA 1
ATOM 4345 C C . ALA B 2 156 ? -1.374 12.985 -58.585 1.00 29.56 156 ALA B C 1
ATOM 4346 O O . ALA B 2 156 ? -2.181 13.661 -57.935 1.00 28.10 156 ALA B O 1
ATOM 4348 N N . VAL B 2 157 ? -1.480 11.668 -58.733 1.00 28.43 157 VAL B N 1
ATOM 4349 C CA . VAL B 2 157 ? -2.545 10.898 -58.104 1.00 26.90 157 VAL B CA 1
ATOM 4350 C C . VAL B 2 157 ? -1.937 9.749 -57.306 1.00 26.41 157 VAL B C 1
ATOM 4351 O O . VAL B 2 157 ? -0.866 9.245 -57.645 1.00 24.18 157 VAL B O 1
ATOM 4355 N N . GLY B 2 158 ? -2.621 9.339 -56.243 1.00 25.14 158 GLY B N 1
ATOM 4356 C CA . GLY B 2 158 ? -2.106 8.258 -55.432 1.00 23.46 158 GLY B CA 1
ATOM 4357 C C . GLY B 2 158 ? -3.172 7.525 -54.653 1.00 24.35 158 GLY B C 1
ATOM 4358 O O . GLY B 2 158 ? -4.231 8.070 -54.338 1.00 23.14 158 GLY B O 1
ATOM 4359 N N . ALA B 2 159 ? -2.883 6.268 -54.341 1.00 23.87 159 ALA B N 1
ATOM 4360 C CA . ALA B 2 159 ? -3.800 5.441 -53.576 1.00 22.02 159 ALA B CA 1
ATOM 4361 C C . ALA B 2 159 ? -2.963 4.755 -52.510 1.00 23.36 159 ALA B C 1
ATOM 4362 O O . ALA B 2 159 ? -1.856 4.290 -52.787 1.00 23.84 159 ALA B O 1
ATOM 4364 N N . GLY B 2 160 ? -3.480 4.708 -51.287 1.00 24.00 160 GLY B N 1
ATOM 4365 C CA . GLY B 2 160 ? -2.745 4.076 -50.210 1.00 22.60 160 GLY B CA 1
ATOM 4366 C C . GLY B 2 160 ? -3.621 3.333 -49.219 1.00 22.95 160 GLY B C 1
ATOM 4367 O O . GLY B 2 160 ? -4.824 3.584 -49.098 1.00 23.05 160 GLY B O 1
ATOM 4368 N N . SER B 2 161 ? -3.002 2.401 -48.512 1.00 21.47 161 SER B N 1
ATOM 4369 C CA . SER B 2 161 ? -3.686 1.603 -47.514 1.00 23.29 161 SER B CA 1
ATOM 4370 C C . SER B 2 161 ? -2.634 1.157 -46.509 1.00 23.36 161 SER B C 1
ATOM 4371 O O . SER B 2 161 ? -1.476 0.938 -46.864 1.00 22.84 161 SER B O 1
ATOM 4374 N N . TYR B 2 162 ? -3.032 1.035 -45.250 1.00 23.67 162 TYR B N 1
ATOM 4375 C CA . TYR B 2 162 ? -2.097 0.644 -44.210 1.00 23.94 162 TYR B CA 1
ATOM 4376 C C . TYR B 2 162 ? -2.735 -0.285 -43.192 1.00 25.03 162 TYR B C 1
ATOM 4377 O O . TYR B 2 162 ? -3.928 -0.193 -42.913 1.00 26.62 162 TYR B O 1
ATOM 4386 N N . ASN B 2 163 ? -1.929 -1.180 -42.638 1.00 24.19 163 ASN B N 1
ATOM 4387 C CA . ASN B 2 163 ? -2.403 -2.099 -41.623 1.00 25.40 163 ASN B CA 1
ATOM 4388 C C . ASN B 2 163 ? -1.337 -2.185 -40.551 1.00 25.53 163 ASN B C 1
ATOM 4389 O O . ASN B 2 163 ? -0.156 -2.375 -40.844 1.00 26.76 163 ASN B O 1
ATOM 4394 N N . PRO B 2 164 ? -1.734 -2.015 -39.287 1.00 25.11 164 PRO B N 1
ATOM 4395 C CA . PRO B 2 164 ? -0.736 -2.097 -38.221 1.00 25.00 164 PRO B CA 1
ATOM 4396 C C . PRO B 2 164 ? -0.034 -3.458 -38.282 1.00 24.51 164 PRO B C 1
ATOM 4397 O O . PRO B 2 164 ? -0.641 -4.462 -38.667 1.00 21.05 164 PRO B O 1
ATOM 4401 N N . ASN B 2 165 ? 1.244 -3.484 -37.917 1.00 24.53 165 ASN B N 1
ATOM 4402 C CA . ASN B 2 165 ? 2.006 -4.726 -37.920 1.00 25.55 165 ASN B CA 1
ATOM 4403 C C . ASN B 2 165 ? 1.769 -5.421 -36.583 1.00 23.43 165 ASN B C 1
ATOM 4404 O O . ASN B 2 165 ? 2.353 -5.046 -35.571 1.00 23.67 165 ASN B O 1
ATOM 4409 N N . THR B 2 166 ? 0.896 -6.421 -36.582 1.00 22.23 166 THR B N 1
ATOM 4410 C CA . THR B 2 166 ? 0.579 -7.151 -35.361 1.00 22.96 166 THR B CA 1
ATOM 4411 C C . THR B 2 166 ? 0.477 -8.647 -35.613 1.00 22.86 166 THR B C 1
ATOM 4412 O O . THR B 2 166 ? 0.432 -9.097 -36.751 1.00 23.58 166 THR B O 1
ATOM 4416 N N . THR B 2 167 ? 0.425 -9.401 -34.524 1.00 23.68 167 THR B N 1
ATOM 4417 C CA . THR B 2 167 ? 0.323 -10.853 -34.559 1.00 25.93 167 THR B CA 1
ATOM 4418 C C . THR B 2 167 ? -0.952 -11.249 -33.821 1.00 27.26 167 THR B C 1
ATOM 4419 O O . THR B 2 167 ? -1.420 -10.518 -32.946 1.00 29.21 167 THR B O 1
ATOM 4423 N N . GLY B 2 168 ? -1.533 -12.386 -34.183 1.00 26.21 168 GLY B N 1
ATOM 4424 C CA . GLY B 2 168 ? -2.719 -12.829 -33.482 1.00 25.32 168 GLY B CA 1
ATOM 4425 C C . GLY B 2 168 ? -2.254 -13.306 -32.119 1.00 24.92 168 GLY B C 1
ATOM 4426 O O . GLY B 2 168 ? -1.057 -13.478 -31.898 1.00 23.63 168 GLY B O 1
ATOM 4427 N N . LEU B 2 169 ? -3.181 -13.519 -31.196 1.00 26.03 169 LEU B N 1
ATOM 4428 C CA . LEU B 2 169 ? -2.814 -13.981 -29.866 1.00 27.03 169 LEU B CA 1
ATOM 4429 C C . LEU B 2 169 ? -3.129 -15.465 -29.713 1.00 28.51 169 LEU B C 1
ATOM 4430 O O . LEU B 2 169 ? -4.200 -15.922 -30.120 1.00 29.35 169 LEU B O 1
ATOM 4435 N N . ALA B 2 170 ? -2.192 -16.221 -29.143 1.00 29.24 170 ALA B N 1
ATOM 4436 C CA . ALA B 2 170 ? -2.395 -17.653 -28.935 1.00 29.49 170 ALA B CA 1
ATOM 4437 C C . ALA B 2 170 ? -3.497 -17.827 -27.889 1.00 31.04 170 ALA B C 1
ATOM 4438 O O . ALA B 2 170 ? -3.505 -17.142 -26.869 1.00 33.52 170 ALA B O 1
ATOM 4440 N N . PRO B 2 171 ? -4.440 -18.749 -28.127 1.00 31.47 171 PRO B N 1
ATOM 4441 C CA . PRO B 2 171 ? -5.546 -18.989 -27.193 1.00 32.93 171 PRO B CA 1
ATOM 4442 C C . PRO B 2 171 ? -5.190 -19.552 -25.817 1.00 33.38 171 PRO B C 1
ATOM 4443 O O . PRO B 2 171 ? -5.917 -19.333 -24.846 1.00 33.76 171 PRO B O 1
ATOM 4447 N N . GLU B 2 172 ? -4.073 -20.265 -25.730 1.00 33.18 172 GLU B N 1
ATOM 4448 C CA . GLU B 2 172 ? -3.650 -20.872 -24.473 1.00 32.74 172 GLU B CA 1
ATOM 4449 C C . GLU B 2 172 ? -3.107 -19.868 -23.456 1.00 31.00 172 GLU B C 1
ATOM 4450 O O . GLU B 2 172 ? -3.481 -19.898 -22.276 1.00 29.45 172 GLU B O 1
ATOM 4456 N N . ASN B 2 173 ? -2.235 -18.974 -23.918 1.00 28.00 173 ASN B N 1
ATOM 4457 C CA . ASN B 2 173 ? -1.619 -17.987 -23.036 1.00 25.60 173 ASN B CA 1
ATOM 4458 C C . ASN B 2 173 ? -1.747 -16.529 -23.475 1.00 23.31 173 ASN B C 1
ATOM 4459 O O . ASN B 2 173 ? -1.221 -15.645 -22.799 1.00 21.96 173 ASN B O 1
ATOM 4464 N N . MET B 2 174 ? -2.430 -16.291 -24.599 1.00 22.20 174 MET B N 1
ATOM 4465 C CA . MET B 2 174 ? -2.637 -14.945 -25.149 1.00 21.30 174 MET B CA 1
ATOM 4466 C C . MET B 2 174 ? -1.330 -14.302 -25.585 1.00 20.26 174 MET B C 1
ATOM 4467 O O . MET B 2 174 ? -1.216 -13.078 -25.607 1.00 17.67 174 MET B O 1
ATOM 4472 N N . SER B 2 175 ? -0.340 -15.120 -25.928 1.00 20.57 175 SER B N 1
ATOM 4473 C CA . SER B 2 175 ? 0.953 -14.583 -26.343 1.00 21.20 175 SER B CA 1
ATOM 4474 C C . SER B 2 175 ? 0.957 -14.111 -27.801 1.00 19.48 175 SER B C 1
ATOM 4475 O O . SER B 2 175 ? 0.281 -14.685 -28.654 1.00 19.54 175 SER B O 1
ATOM 4478 N N . GLY B 2 176 ? 1.720 -13.053 -28.071 1.00 19.52 176 GLY B N 1
ATOM 4479 C CA . GLY B 2 176 ? 1.799 -12.497 -29.414 1.00 18.61 176 GLY B CA 1
ATOM 4480 C C . GLY B 2 176 ? 2.043 -10.992 -29.411 1.00 19.31 176 GLY B C 1
ATOM 4481 O O . GLY B 2 176 ? 2.458 -10.428 -28.395 1.00 19.81 176 GLY B O 1
ATOM 4482 N N . ILE B 2 177 ? 1.763 -10.342 -30.539 1.00 20.62 177 ILE B N 1
ATOM 4483 C CA . ILE B 2 177 ? 1.965 -8.898 -30.695 1.00 21.99 177 ILE B CA 1
ATOM 4484 C C . ILE B 2 177 ? 0.650 -8.213 -31.053 1.00 22.58 177 ILE B C 1
ATOM 4485 O O . ILE B 2 177 ? 0.416 -7.873 -32.215 1.00 24.65 177 ILE B O 1
ATOM 4490 N N . PRO B 2 178 ? -0.214 -7.976 -30.051 1.00 22.41 178 PRO B N 1
ATOM 4491 C CA . PRO B 2 178 ? -1.524 -7.342 -30.232 1.00 20.97 178 PRO B CA 1
ATOM 4492 C C . PRO B 2 178 ? -1.566 -5.921 -30.798 1.00 21.01 178 PRO B C 1
ATOM 4493 O O . PRO B 2 178 ? -2.479 -5.594 -31.558 1.00 18.73 178 PRO B O 1
ATOM 4497 N N . PHE B 2 179 ? -0.597 -5.081 -30.438 1.00 19.94 179 PHE B N 1
ATOM 4498 C CA . PHE B 2 179 ? -0.569 -3.698 -30.936 1.00 20.90 179 PHE B CA 1
ATOM 4499 C C . PHE B 2 179 ? 0.839 -3.288 -31.368 1.00 20.89 179 PHE B C 1
ATOM 4500 O O . PHE B 2 179 ? 1.815 -3.744 -30.791 1.00 21.50 179 PHE B O 1
ATOM 4508 N N . GLU B 2 180 ? 0.944 -2.432 -32.381 1.00 20.89 180 GLU B N 1
ATOM 4509 C CA . GLU B 2 180 ? 2.258 -1.970 -32.832 1.00 21.35 180 GLU B CA 1
ATOM 4510 C C . GLU B 2 180 ? 2.655 -0.681 -32.120 1.00 19.65 180 GLU B C 1
ATOM 4511 O O . GLU B 2 180 ? 3.772 -0.188 -32.282 1.00 18.44 180 GLU B O 1
ATOM 4517 N N . VAL B 2 181 ? 1.733 -0.129 -31.337 1.00 17.51 181 VAL B N 1
ATOM 4518 C CA . VAL B 2 181 ? 2.022 1.086 -30.589 1.00 17.71 181 VAL B CA 1
ATOM 4519 C C . VAL B 2 181 ? 0.993 1.268 -29.472 1.00 18.50 181 VAL B C 1
ATOM 4520 O O . VAL B 2 181 ? -0.170 0.889 -29.621 1.00 18.67 181 VAL B O 1
ATOM 4524 N N . TYR B 2 182 ? 1.436 1.809 -28.339 1.00 19.03 182 TYR B N 1
ATOM 4525 C CA . TYR B 2 182 ? 0.555 2.017 -27.191 1.00 18.56 182 TYR B CA 1
ATOM 4526 C C . TYR B 2 182 ? 0.618 3.456 -26.707 1.00 19.74 182 TYR B C 1
ATOM 4527 O O . TYR B 2 182 ? 1.672 4.096 -26.763 1.00 20.72 182 TYR B O 1
ATOM 4536 N N . SER B 2 183 ? -0.508 3.962 -26.219 1.00 17.88 183 SER B N 1
ATOM 4537 C CA . SER B 2 183 ? -0.553 5.315 -25.692 1.00 15.76 183 SER B CA 1
ATOM 4538 C C . SER B 2 183 ? -0.504 5.226 -24.172 1.00 16.62 183 SER B C 1
ATOM 4539 O O . SER B 2 183 ? -0.917 4.216 -23.586 1.00 15.03 183 SER B O 1
ATOM 4542 N N . TYR B 2 184 ? 0.001 6.281 -23.542 1.00 14.90 184 TYR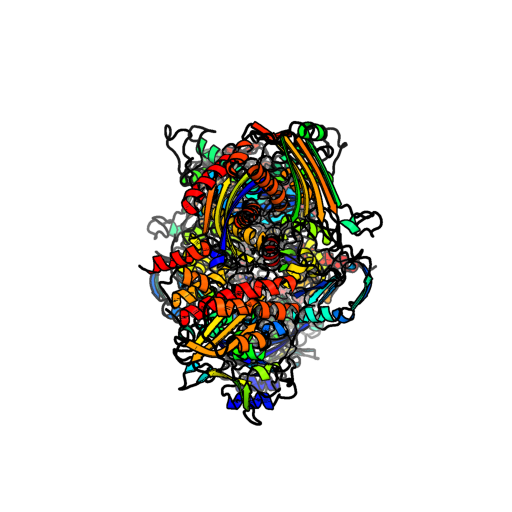 B N 1
ATOM 4543 C CA . TYR B 2 184 ? 0.124 6.318 -22.094 1.00 15.75 184 TYR B CA 1
ATOM 4544 C C . TYR B 2 184 ? -0.409 7.615 -21.519 1.00 15.55 184 TYR B C 1
ATOM 4545 O O . TYR B 2 184 ? -0.477 8.629 -22.207 1.00 16.09 184 TYR B O 1
ATOM 4554 N N . ALA B 2 185 ? -0.785 7.585 -20.248 1.00 16.33 185 ALA B N 1
ATOM 4555 C CA . ALA B 2 185 ? -1.300 8.784 -19.612 1.00 15.59 185 ALA B CA 1
ATOM 4556 C C . ALA B 2 185 ? -1.277 8.691 -18.098 1.00 16.70 185 ALA B C 1
ATOM 4557 O O . ALA B 2 185 ? -1.279 7.604 -17.514 1.00 15.84 185 ALA B O 1
ATOM 4559 N N . THR B 2 186 ? -1.240 9.855 -17.471 1.00 17.22 186 THR B N 1
ATOM 4560 C CA . THR B 2 186 ? -1.246 9.957 -16.028 1.00 18.41 186 THR B CA 1
ATOM 4561 C C . THR B 2 186 ? -2.102 11.162 -15.721 1.00 18.62 186 THR B C 1
ATOM 4562 O O . THR B 2 186 ? -1.868 12.241 -16.246 1.00 18.33 186 THR B O 1
ATOM 4566 N N . THR B 2 187 ? -3.116 10.975 -14.894 1.00 19.92 187 THR B N 1
ATOM 4567 C CA . THR B 2 187 ? -3.963 12.088 -14.529 1.00 19.40 187 THR B CA 1
ATOM 4568 C C . THR B 2 187 ? -4.048 12.105 -13.020 1.00 17.03 187 THR B C 1
ATOM 4569 O O . THR B 2 187 ? -4.153 11.053 -12.381 1.00 14.44 187 THR B O 1
ATOM 4573 N N . ILE B 2 188 ? -3.959 13.307 -12.461 1.00 15.85 188 ILE B N 1
ATOM 4574 C CA . ILE B 2 188 ? -4.036 13.504 -11.027 1.00 16.69 188 ILE B CA 1
ATOM 4575 C C . ILE B 2 188 ? -5.265 14.374 -10.818 1.00 18.41 188 ILE B C 1
ATOM 4576 O O . ILE B 2 188 ? -5.446 15.379 -11.507 1.00 19.72 188 ILE B O 1
ATOM 4581 N N . ALA B 2 189 ? -6.119 13.992 -9.879 1.00 19.22 189 ALA B N 1
ATOM 4582 C CA . ALA B 2 189 ? -7.334 14.754 -9.647 1.00 17.38 189 ALA B CA 1
ATOM 4583 C C . ALA B 2 189 ? -7.524 15.155 -8.203 1.00 17.30 189 ALA B C 1
ATOM 4584 O O . ALA B 2 189 ? -7.125 14.436 -7.287 1.00 17.17 189 ALA B O 1
ATOM 4586 N N . GLU B 2 190 ? -8.131 16.318 -8.006 1.00 15.09 190 GLU B N 1
ATOM 4587 C CA . GLU B 2 190 ? -8.421 16.795 -6.668 1.00 14.59 190 GLU B CA 1
ATOM 4588 C C . GLU B 2 190 ? -9.942 16.908 -6.546 1.00 14.66 190 GLU B C 1
ATOM 4589 O O . GLU B 2 190 ? -10.607 17.417 -7.448 1.00 13.85 190 GLU B O 1
ATOM 4595 N N . VAL B 2 191 ? -10.484 16.422 -5.432 1.00 14.21 191 VAL B N 1
ATOM 4596 C CA . VAL B 2 191 ? -11.920 16.465 -5.189 1.00 12.46 191 VAL B CA 1
ATOM 4597 C C . VAL B 2 191 ? -12.201 16.955 -3.785 1.00 13.82 191 VAL B C 1
ATOM 4598 O O . VAL B 2 191 ? -11.303 17.030 -2.955 1.00 13.51 191 VAL B O 1
ATOM 4602 N N . GLU B 2 192 ? -13.457 17.296 -3.529 1.00 13.67 192 GLU B N 1
ATOM 4603 C CA . GLU B 2 192 ? -13.863 17.711 -2.209 1.00 14.89 192 GLU B CA 1
ATOM 4604 C C . GLU B 2 192 ? -15.120 16.917 -1.892 1.00 15.83 192 GLU B C 1
ATOM 4605 O O . GLU B 2 192 ? -16.128 17.014 -2.586 1.00 12.66 192 GLU B O 1
ATOM 4611 N N . VAL B 2 193 ? -15.047 16.115 -0.841 1.00 15.89 193 VAL B N 1
ATOM 4612 C CA . VAL B 2 193 ? -16.167 15.296 -0.459 1.00 13.77 193 VAL B CA 1
ATOM 4613 C C . VAL B 2 193 ? -16.841 15.843 0.773 1.00 15.39 193 VAL B C 1
ATOM 4614 O O . VAL B 2 193 ? -16.185 16.205 1.754 1.00 16.71 193 VAL B O 1
ATOM 4618 N N . ASP B 2 194 ? -18.164 15.924 0.706 1.00 16.97 194 ASP B N 1
ATOM 4619 C CA . ASP B 2 194 ? -18.960 16.385 1.833 1.00 18.15 194 ASP B CA 1
ATOM 4620 C C . ASP B 2 194 ? -19.288 15.083 2.575 1.00 18.26 194 ASP B C 1
ATOM 4621 O O . ASP B 2 194 ? -19.974 14.220 2.034 1.00 16.37 194 ASP B O 1
ATOM 4626 N N . THR B 2 195 ? -18.773 14.937 3.793 1.00 18.74 195 THR B N 1
ATOM 4627 C CA . THR B 2 195 ? -18.980 13.723 4.576 1.00 20.39 195 THR B CA 1
ATOM 4628 C C . THR B 2 195 ? -20.392 13.499 5.091 1.00 20.62 195 THR B C 1
ATOM 4629 O O . THR B 2 195 ? -20.741 12.380 5.455 1.00 20.17 195 THR B O 1
ATOM 4633 N N . GLU B 2 196 ? -21.207 14.545 5.122 1.00 22.67 196 GLU B N 1
ATOM 4634 C CA . GLU B 2 196 ? -22.563 14.404 5.637 1.00 26.10 196 GLU B CA 1
ATOM 4635 C C . GLU B 2 196 ? -23.671 14.307 4.582 1.00 25.71 196 GLU B C 1
ATOM 4636 O O . GLU B 2 196 ? -24.734 13.729 4.847 1.00 26.62 196 GLU B O 1
ATOM 4642 N N . THR B 2 197 ? -23.433 14.871 3.397 1.00 23.46 197 THR B N 1
ATOM 4643 C CA . THR B 2 197 ? -24.419 14.807 2.319 1.00 19.26 197 THR B CA 1
ATOM 4644 C C . THR B 2 197 ? -23.946 13.836 1.260 1.00 17.57 197 THR B C 1
ATOM 4645 O O . THR B 2 197 ? -24.725 13.398 0.424 1.00 16.55 197 THR B O 1
ATOM 4649 N N . GLY B 2 198 ? -22.655 13.523 1.290 1.00 15.90 198 GLY B N 1
ATOM 4650 C CA . GLY B 2 198 ? -22.094 12.599 0.324 1.00 15.97 198 GLY B CA 1
ATOM 4651 C C . GLY B 2 198 ? -21.770 13.211 -1.024 1.00 15.58 198 GLY B C 1
ATOM 4652 O O . GLY B 2 198 ? -21.387 12.502 -1.947 1.00 14.37 198 GLY B O 1
ATOM 4653 N N . GLU B 2 199 ? -21.929 14.527 -1.141 1.00 16.56 199 GLU B N 1
ATOM 4654 C CA . GLU B 2 199 ? -21.646 15.232 -2.390 1.00 14.44 199 GLU B CA 1
ATOM 4655 C C . GLU B 2 199 ? -20.152 15.212 -2.718 1.00 14.44 199 GLU B C 1
ATOM 4656 O O . GLU B 2 199 ? -19.309 15.363 -1.831 1.00 12.21 199 GLU B O 1
ATOM 4662 N N . VAL B 2 200 ? -19.830 15.010 -3.991 1.00 13.47 200 VAL B N 1
ATOM 4663 C CA . VAL B 2 200 ? -18.443 14.997 -4.423 1.00 15.22 200 VAL B CA 1
ATOM 4664 C C . VAL B 2 200 ? -18.237 16.011 -5.526 1.00 16.65 200 VAL B C 1
ATOM 4665 O O . VAL B 2 200 ? -18.798 15.896 -6.620 1.00 17.72 200 VAL B O 1
ATOM 4669 N N . ASP B 2 201 ? -17.410 17.001 -5.224 1.00 17.56 201 ASP B N 1
ATOM 4670 C CA . ASP B 2 201 ? -17.092 18.077 -6.145 1.00 17.31 201 ASP B CA 1
ATOM 4671 C C . ASP B 2 201 ? -15.679 17.844 -6.697 1.00 14.17 201 ASP B C 1
ATOM 4672 O O . ASP B 2 201 ? -14.747 17.661 -5.928 1.00 13.32 201 ASP B O 1
ATOM 4677 N N . VAL B 2 202 ? -15.528 17.814 -8.019 1.00 13.56 202 VAL B N 1
ATOM 4678 C CA . VAL B 2 202 ? -14.206 17.624 -8.629 1.00 13.87 202 VAL B CA 1
ATOM 4679 C C . VAL B 2 202 ? -13.658 19.026 -8.858 1.00 15.35 202 VAL B C 1
ATOM 4680 O O . VAL B 2 202 ? -14.165 19.768 -9.698 1.00 16.43 202 VAL B O 1
ATOM 4684 N N . LEU B 2 203 ? -12.631 19.394 -8.098 1.00 14.74 203 LEU B N 1
ATOM 4685 C CA . LEU B 2 203 ? -12.065 20.737 -8.187 1.00 14.71 203 LEU B CA 1
ATOM 4686 C C . LEU B 2 203 ? -11.058 20.974 -9.297 1.00 14.49 203 LEU B C 1
ATOM 4687 O O . LEU B 2 203 ? -11.219 21.906 -10.085 1.00 14.94 203 LEU B O 1
ATOM 4692 N N . LYS B 2 204 ? -10.024 20.138 -9.355 1.00 15.52 204 LYS B N 1
ATOM 4693 C CA . LYS B 2 204 ? -8.965 20.292 -10.355 1.00 15.66 204 LYS B CA 1
ATOM 4694 C C . LYS B 2 204 ? -8.427 18.974 -10.890 1.00 15.31 204 LYS B C 1
ATOM 4695 O O . LYS B 2 204 ? -8.352 17.974 -10.172 1.00 16.66 204 LYS B O 1
ATOM 4701 N N . VAL B 2 205 ? -8.035 18.993 -12.158 1.00 13.82 205 VAL B N 1
ATOM 4702 C CA . VAL B 2 205 ? -7.490 17.820 -12.806 1.00 13.64 205 VAL B CA 1
ATOM 4703 C C . VAL B 2 205 ? -6.300 18.187 -13.685 1.00 14.93 205 VAL B C 1
ATOM 4704 O O . VAL B 2 205 ? -6.302 19.207 -14.372 1.00 14.16 205 VAL B O 1
ATOM 4708 N N . VAL B 2 206 ? -5.281 17.340 -13.648 1.00 15.76 206 VAL B N 1
ATOM 4709 C CA . VAL B 2 206 ? -4.106 17.514 -14.475 1.00 16.01 206 VAL B CA 1
ATOM 4710 C C . VAL B 2 206 ? -4.039 16.203 -15.236 1.00 15.61 206 VAL B C 1
ATOM 4711 O O . VAL B 2 206 ? -3.949 15.131 -14.637 1.00 16.31 206 VAL B O 1
ATOM 4715 N N . SER B 2 207 ? -4.110 16.283 -16.554 1.00 14.74 207 SER B N 1
ATOM 4716 C CA . SER B 2 207 ? -4.085 15.080 -17.359 1.00 15.49 207 SER B CA 1
ATOM 4717 C C . SER B 2 207 ? -2.993 15.159 -18.417 1.00 15.60 207 SER B C 1
ATOM 4718 O O . SER B 2 207 ? -3.037 16.014 -19.299 1.00 16.58 207 SER B O 1
ATOM 4721 N N . ALA B 2 208 ? -2.016 14.262 -18.322 1.00 16.12 208 ALA B N 1
ATOM 4722 C CA . ALA B 2 208 ? -0.897 14.216 -19.267 1.00 15.10 208 ALA B CA 1
ATOM 4723 C C . ALA B 2 208 ? -1.017 13.012 -20.195 1.00 15.05 208 ALA B C 1
ATOM 4724 O O . ALA B 2 208 ? -1.150 11.873 -19.742 1.00 14.48 208 ALA B O 1
ATOM 4726 N N . HIS B 2 209 ? -0.950 13.267 -21.499 1.00 15.90 209 HIS B N 1
ATOM 4727 C CA . HIS B 2 209 ? -1.076 12.201 -22.477 1.00 16.88 209 HIS B CA 1
ATOM 4728 C C . HIS B 2 209 ? 0.061 12.104 -23.502 1.00 18.20 209 HIS B C 1
ATOM 4729 O O . HIS B 2 209 ? 0.418 13.081 -24.164 1.00 17.75 209 HIS B O 1
ATOM 4736 N N . ASP B 2 210 ? 0.629 10.907 -23.615 1.00 17.97 210 ASP B N 1
ATOM 4737 C CA . ASP B 2 210 ? 1.689 10.646 -24.576 1.00 18.81 210 ASP B CA 1
ATOM 4738 C C . ASP B 2 210 ? 1.002 10.372 -25.907 1.00 19.47 210 ASP B C 1
ATOM 4739 O O . ASP B 2 210 ? 0.427 9.299 -26.114 1.00 21.88 210 ASP B O 1
ATOM 4744 N N . VAL B 2 211 ? 1.056 11.343 -26.809 1.00 19.13 211 VAL B N 1
ATOM 4745 C CA . VAL B 2 211 ? 0.407 11.197 -28.104 1.00 18.80 211 VAL B CA 1
ATOM 4746 C C . VAL B 2 211 ? 1.373 11.024 -29.273 1.00 19.47 211 VAL B C 1
ATOM 4747 O O . VAL B 2 211 ? 0.950 11.049 -30.429 1.00 20.42 211 VAL B O 1
ATOM 4751 N N . GLY B 2 212 ? 2.655 10.817 -28.978 1.00 18.79 212 GLY B N 1
ATOM 4752 C CA . GLY B 2 212 ? 3.642 10.680 -30.043 1.00 18.37 212 GLY B CA 1
ATOM 4753 C C . GLY B 2 212 ? 3.976 12.106 -30.435 1.00 20.04 212 GLY B C 1
ATOM 4754 O O . GLY B 2 212 ? 4.975 12.688 -29.992 1.00 17.45 212 GLY B O 1
ATOM 4755 N N . THR B 2 213 ? 3.113 12.666 -31.276 1.00 21.25 213 THR B N 1
ATOM 4756 C CA . THR B 2 213 ? 3.207 14.051 -31.715 1.00 21.62 213 THR B CA 1
ATOM 4757 C C . THR B 2 213 ? 1.768 14.436 -32.042 1.00 20.97 213 THR B C 1
ATOM 4758 O O . THR B 2 213 ? 1.037 13.662 -32.663 1.00 22.15 213 THR B O 1
ATOM 4762 N N . PRO B 2 214 ? 1.333 15.628 -31.618 1.00 20.45 214 PRO B N 1
ATOM 4763 C CA . PRO B 2 214 ? -0.048 16.036 -31.900 1.00 20.05 214 PRO B CA 1
ATOM 4764 C C . PRO B 2 214 ? -0.243 16.610 -33.300 1.00 20.33 214 PRO B C 1
ATOM 4765 O O . PRO B 2 214 ? 0.541 17.439 -33.746 1.00 22.60 214 PRO B O 1
ATOM 4769 N N . ILE B 2 215 ? -1.288 16.164 -33.992 1.00 18.16 215 ILE B N 1
ATOM 4770 C CA . ILE B 2 215 ? -1.572 16.657 -35.334 1.00 17.32 215 ILE B CA 1
ATOM 4771 C C . ILE B 2 215 ? -2.181 18.064 -35.228 1.00 19.29 215 ILE B C 1
ATOM 4772 O O . ILE B 2 215 ? -1.973 18.924 -36.090 1.00 17.28 215 ILE B O 1
ATOM 4777 N N . ASN B 2 216 ? -2.934 18.284 -34.156 1.00 19.13 216 ASN B N 1
ATOM 4778 C CA . ASN B 2 216 ? -3.575 19.571 -33.899 1.00 20.10 216 ASN B CA 1
ATOM 4779 C C . ASN B 2 216 ? -3.713 19.659 -32.384 1.00 20.65 216 ASN B C 1
ATOM 4780 O O . ASN B 2 216 ? -4.548 18.966 -31.788 1.00 20.35 216 ASN B O 1
ATOM 4785 N N . ARG B 2 217 ? -2.886 20.497 -31.763 1.00 19.75 217 ARG B N 1
ATOM 4786 C CA . ARG B 2 217 ? -2.897 20.639 -30.313 1.00 20.65 217 ARG B CA 1
ATOM 4787 C C . ARG B 2 217 ? -4.270 20.937 -29.722 1.00 19.82 217 ARG B C 1
ATOM 4788 O O . ARG B 2 217 ? -4.669 20.305 -28.738 1.00 18.25 217 ARG B O 1
ATOM 4796 N N . SER B 2 218 ? -4.988 21.882 -30.325 1.00 18.18 218 SER B N 1
ATOM 4797 C CA . SER B 2 218 ? -6.305 22.259 -29.834 1.00 18.04 218 SER B CA 1
ATOM 4798 C C . SER B 2 218 ? -7.280 21.087 -29.876 1.00 17.12 218 SER B C 1
ATOM 4799 O O . SER B 2 218 ? -8.030 20.879 -28.923 1.00 15.83 218 SER B O 1
ATOM 4802 N N . MET B 2 219 ? -7.276 20.328 -30.971 1.00 16.56 219 MET B N 1
ATOM 4803 C CA . MET B 2 219 ? -8.162 19.171 -31.062 1.00 17.59 219 MET B CA 1
ATOM 4804 C C . MET B 2 219 ? -7.795 18.116 -30.013 1.00 16.75 219 MET B C 1
ATOM 4805 O O . MET B 2 219 ? -8.678 17.492 -29.432 1.00 19.10 219 MET B O 1
ATOM 4810 N N . VAL B 2 220 ? -6.505 17.912 -29.760 1.00 16.67 220 VAL B N 1
ATOM 4811 C CA . VAL B 2 220 ? -6.095 16.926 -28.749 1.00 16.48 220 VAL B CA 1
ATOM 4812 C C . VAL B 2 220 ? -6.563 17.371 -27.362 1.00 15.99 220 VAL B C 1
ATOM 4813 O O . VAL B 2 220 ? -7.032 16.559 -26.557 1.00 17.03 220 VAL B O 1
ATOM 4817 N N . GLU B 2 221 ? -6.420 18.662 -27.084 1.00 14.39 221 GLU B N 1
ATOM 4818 C CA . GLU B 2 221 ? -6.839 19.206 -25.802 1.00 14.16 221 GLU B CA 1
ATOM 4819 C C . GLU B 2 221 ? -8.343 19.034 -25.588 1.00 13.13 221 GLU B C 1
ATOM 4820 O O . GLU B 2 221 ? -8.792 18.809 -24.464 1.00 10.86 221 GLU B O 1
ATOM 4826 N N . GLY B 2 222 ? -9.108 19.140 -26.676 1.00 14.45 222 GLY B N 1
ATOM 4827 C CA . GLY B 2 222 ? -10.547 18.990 -26.594 1.00 14.91 222 GLY B CA 1
ATOM 4828 C C . GLY B 2 222 ? -10.904 17.559 -26.259 1.00 13.26 222 GLY B C 1
ATOM 4829 O O . GLY B 2 222 ? -11.839 17.286 -25.500 1.00 10.92 222 GLY B O 1
ATOM 4830 N N . GLN B 2 223 ? -10.147 16.635 -26.832 1.00 14.34 223 GLN B N 1
ATOM 4831 C CA . GLN B 2 223 ? -10.371 15.225 -26.561 1.00 14.95 223 GLN B CA 1
ATOM 4832 C C . GLN B 2 223 ? -10.161 14.993 -25.079 1.00 16.08 223 GLN B C 1
ATOM 4833 O O . GLN B 2 223 ? -10.982 14.356 -24.418 1.00 17.65 223 GLN B O 1
ATOM 4839 N N . ILE B 2 224 ? -9.069 15.545 -24.555 1.00 16.00 224 ILE B N 1
ATOM 4840 C CA . ILE B 2 224 ? -8.722 15.395 -23.144 1.00 15.60 224 ILE B CA 1
ATOM 4841 C C . ILE B 2 224 ? -9.761 16.031 -22.202 1.00 17.31 224 ILE B C 1
ATOM 4842 O O . ILE B 2 224 ? -10.158 15.439 -21.188 1.00 16.25 224 ILE B O 1
ATOM 4847 N N . GLU B 2 225 ? -10.191 17.241 -22.538 1.00 15.56 225 GLU B N 1
ATOM 4848 C CA . GLU B 2 225 ? -11.152 17.950 -21.717 1.00 15.22 225 GLU B CA 1
ATOM 4849 C C . GLU B 2 225 ? -12.493 17.238 -21.741 1.00 15.67 225 GLU B C 1
ATOM 4850 O O . GLU B 2 225 ? -13.171 17.139 -20.713 1.00 15.98 225 GLU B O 1
ATOM 4856 N N . GLY B 2 226 ? -12.868 16.740 -22.915 1.00 16.56 226 GLY B N 1
ATOM 4857 C CA . GLY B 2 226 ? -14.111 16.005 -23.039 1.00 15.55 226 GLY B CA 1
ATOM 4858 C C . GLY B 2 226 ? -13.971 14.686 -22.291 1.00 15.08 226 GLY B C 1
ATOM 4859 O O . GLY B 2 226 ? -14.872 14.281 -21.556 1.00 15.48 226 GLY B O 1
ATOM 4860 N N . GLY B 2 227 ? -12.830 14.023 -22.466 1.00 13.28 227 GLY B N 1
ATOM 4861 C CA . GLY B 2 227 ? -12.594 12.758 -21.791 1.00 13.73 227 GLY B CA 1
ATOM 4862 C C . GLY B 2 227 ? -12.623 12.843 -20.270 1.00 16.22 227 GLY B C 1
ATOM 4863 O O . GLY B 2 227 ? -13.213 11.982 -19.612 1.00 16.35 227 GLY B O 1
ATOM 4864 N N . VAL B 2 228 ? -11.982 13.869 -19.707 1.00 16.15 228 VAL B N 1
ATOM 4865 C CA . VAL B 2 228 ? -11.935 14.069 -18.257 1.00 13.83 228 VAL B CA 1
ATOM 4866 C C . VAL B 2 228 ? -13.357 14.270 -17.714 1.00 14.80 228 VAL B C 1
ATOM 4867 O O . VAL B 2 228 ? -13.720 13.757 -16.645 1.00 11.57 228 VAL B O 1
ATOM 4871 N N . THR B 2 229 ? -14.154 15.028 -18.458 1.00 13.45 229 THR B N 1
ATOM 4872 C CA . THR B 2 229 ? -15.529 15.297 -18.068 1.00 14.00 229 THR B CA 1
ATOM 4873 C C . THR B 2 229 ? -16.352 14.004 -18.141 1.00 14.81 229 THR B C 1
ATOM 4874 O O . THR B 2 229 ? -17.187 13.734 -17.269 1.00 13.47 229 THR B O 1
ATOM 4878 N N . MET B 2 230 ? -16.102 13.201 -19.171 1.00 12.47 230 MET B N 1
ATOM 4879 C CA . MET B 2 230 ? -16.811 11.940 -19.327 1.00 15.10 230 MET B CA 1
ATOM 4880 C C . MET B 2 230 ? -16.407 11.009 -18.178 1.00 16.14 230 MET B C 1
ATOM 4881 O O . MET B 2 230 ? -17.196 10.174 -17.734 1.00 17.25 230 MET B O 1
ATOM 4886 N N . GLY B 2 231 ? -15.176 11.172 -17.699 1.00 15.76 231 GLY B N 1
ATOM 4887 C CA . GLY B 2 231 ? -14.680 10.357 -16.597 1.00 16.19 231 GLY B CA 1
ATOM 4888 C C . GLY B 2 231 ? -15.347 10.750 -15.290 1.00 16.05 231 GLY B C 1
ATOM 4889 O O . GLY B 2 231 ? -15.774 9.896 -14.508 1.00 15.48 231 GLY B O 1
ATOM 4890 N N . GLN B 2 232 ? -15.428 12.052 -15.049 1.00 13.18 232 GLN B N 1
ATOM 4891 C CA . GLN B 2 232 ? -16.081 12.557 -13.856 1.00 13.43 232 GLN B CA 1
ATOM 4892 C C . GLN B 2 232 ? -17.490 11.966 -13.792 1.00 11.71 232 GLN B C 1
ATOM 4893 O O . GLN B 2 232 ? -17.894 11.449 -12.765 1.00 13.17 232 GLN B O 1
ATOM 4899 N N . GLY B 2 233 ? -18.223 12.031 -14.902 1.00 12.19 233 GLY B N 1
ATOM 4900 C CA . GLY B 2 233 ? -19.576 11.497 -14.940 1.00 10.74 233 GLY B CA 1
ATOM 4901 C C . GLY B 2 233 ? -19.637 10.001 -14.689 1.00 11.46 233 GLY B C 1
ATOM 4902 O O . GLY B 2 233 ? -20.551 9.511 -14.024 1.00 11.66 233 GLY B O 1
ATOM 4903 N N . PHE B 2 234 ? -18.660 9.285 -15.240 1.00 11.69 234 PHE B N 1
ATOM 4904 C CA . PHE B 2 234 ? -18.531 7.834 -15.103 1.00 11.36 234 PHE B CA 1
ATOM 4905 C C . PHE B 2 234 ? -18.569 7.436 -13.634 1.00 12.27 234 PHE B C 1
ATOM 4906 O O . PHE B 2 234 ? -19.285 6.512 -13.229 1.00 10.42 234 PHE B O 1
ATOM 4914 N N . VAL B 2 235 ? -17.803 8.156 -12.828 1.00 12.92 235 VAL B N 1
ATOM 4915 C CA . VAL B 2 235 ? -17.699 7.821 -11.419 1.00 12.59 235 VAL B CA 1
ATOM 4916 C C . VAL B 2 235 ? -18.741 8.400 -10.465 1.00 12.41 235 VAL B C 1
ATOM 4917 O O . VAL B 2 235 ? -19.181 7.725 -9.535 1.00 8.82 235 VAL B O 1
ATOM 4921 N N . LEU B 2 236 ? -19.158 9.634 -10.715 1.00 13.36 236 LEU B N 1
ATOM 4922 C CA . LEU B 2 236 ? -20.073 10.307 -9.810 1.00 12.29 236 LEU B CA 1
ATOM 4923 C C . LEU B 2 236 ? -21.512 10.547 -10.228 1.00 12.73 236 LEU B C 1
ATOM 4924 O O . LEU B 2 236 ? -22.350 10.852 -9.377 1.00 11.68 236 LEU B O 1
ATOM 4929 N N . MET B 2 237 ? -21.815 10.406 -11.512 1.00 11.75 237 MET B N 1
ATOM 4930 C CA . MET B 2 237 ? -23.160 10.713 -11.966 1.00 12.18 237 MET B CA 1
ATOM 4931 C C . MET B 2 237 ? -23.875 9.702 -12.837 1.00 12.09 237 MET B C 1
ATOM 4932 O O . MET B 2 237 ? -25.063 9.473 -12.656 1.00 10.99 237 MET B O 1
ATOM 4937 N N . GLU B 2 238 ? -23.159 9.127 -13.797 1.00 14.23 238 GLU B N 1
ATOM 4938 C CA . GLU B 2 238 ? -23.748 8.192 -14.751 1.00 14.48 238 GLU B CA 1
ATOM 4939 C C . GLU B 2 238 ? -23.997 6.772 -14.281 1.00 15.28 238 GLU B C 1
ATOM 4940 O O . GLU B 2 238 ? -23.091 6.088 -13.833 1.00 13.68 238 GLU B O 1
ATOM 4946 N N . GLU B 2 239 ? -25.239 6.321 -14.413 1.00 17.30 239 GLU B N 1
ATOM 4947 C CA . GLU B 2 239 ? -25.572 4.962 -14.019 1.00 19.81 239 GLU B CA 1
ATOM 4948 C C . GLU B 2 239 ? -26.883 4.512 -14.629 1.00 18.95 239 GLU B C 1
ATOM 4949 O O . GLU B 2 239 ? -27.940 5.048 -14.304 1.00 19.24 239 GLU B O 1
ATOM 4955 N N . ILE B 2 240 ? -26.807 3.541 -15.530 1.00 16.21 240 ILE B N 1
ATOM 4956 C CA . ILE B 2 240 ? -28.001 2.990 -16.152 1.00 15.90 240 ILE B CA 1
ATOM 4957 C C . ILE B 2 240 ? -28.586 1.963 -15.181 1.00 17.03 240 ILE B C 1
ATOM 4958 O O . ILE B 2 240 ? -27.862 1.118 -14.654 1.00 16.87 240 ILE B O 1
ATOM 4963 N N . GLU B 2 241 ? -29.889 2.056 -14.936 1.00 17.81 241 GLU B N 1
ATOM 4964 C CA . GLU B 2 241 ? -30.583 1.122 -14.052 1.00 18.32 241 GLU B CA 1
ATOM 4965 C C . GLU B 2 241 ? -31.460 0.206 -14.903 1.00 17.14 241 GLU B C 1
ATOM 4966 O O . GLU B 2 241 ? -32.082 0.645 -15.871 1.00 13.92 241 GLU B O 1
ATOM 4972 N N . VAL B 2 242 ? -31.501 -1.073 -14.546 1.00 16.51 242 VAL B N 1
ATOM 4973 C CA . VAL B 2 242 ? -32.283 -2.033 -15.310 1.00 15.51 242 VAL B CA 1
ATOM 4974 C C . VAL B 2 242 ? -33.393 -2.712 -14.515 1.00 15.09 242 VAL B C 1
ATOM 4975 O O . VAL B 2 242 ? -33.176 -3.191 -13.402 1.00 13.90 242 VAL B O 1
ATOM 4979 N N . ASN B 2 243 ? -34.584 -2.729 -15.105 1.00 14.69 243 ASN B N 1
ATOM 4980 C CA . ASN B 2 243 ? -35.760 -3.360 -14.515 1.00 16.31 243 ASN B CA 1
ATOM 4981 C C . ASN B 2 243 ? -35.583 -4.863 -14.744 1.00 17.15 243 ASN B C 1
ATOM 4982 O O . ASN B 2 243 ? -35.736 -5.337 -15.867 1.00 17.66 243 ASN B O 1
ATOM 4987 N N . THR B 2 244 ? -35.247 -5.612 -13.695 1.00 20.45 244 THR B N 1
ATOM 4988 C CA . THR B 2 244 ? -35.031 -7.055 -13.830 1.00 22.44 244 THR B CA 1
ATOM 4989 C C . THR B 2 244 ? -36.328 -7.850 -13.992 1.00 25.34 244 THR B C 1
ATOM 4990 O O . THR B 2 244 ? -36.334 -9.084 -13.950 1.00 25.46 244 THR B O 1
ATOM 4994 N N . LYS B 2 245 ? -37.429 -7.138 -14.180 1.00 26.43 245 LYS B N 1
ATOM 4995 C CA . LYS B 2 245 ? -38.713 -7.785 -14.369 1.00 28.21 245 LYS B CA 1
ATOM 4996 C C . LYS B 2 245 ? -38.902 -7.935 -15.880 1.00 26.35 245 LYS B C 1
ATOM 4997 O O . LYS B 2 245 ? -39.122 -9.039 -16.378 1.00 26.06 245 LYS B O 1
ATOM 5003 N N . ASN B 2 246 ? -38.790 -6.829 -16.612 1.00 23.48 246 ASN B N 1
ATOM 5004 C CA . ASN B 2 246 ? -38.943 -6.876 -18.064 1.00 21.49 246 ASN B CA 1
ATOM 5005 C C . ASN B 2 246 ? -37.636 -6.601 -18.817 1.00 18.84 246 ASN B C 1
ATOM 5006 O O . ASN B 2 246 ? -37.592 -6.672 -20.046 1.00 18.35 246 ASN B O 1
ATOM 5011 N N . GLY B 2 247 ? -36.577 -6.297 -18.071 1.00 16.16 247 GLY B N 1
ATOM 5012 C CA . GLY B 2 247 ? -35.283 -6.035 -18.679 1.00 17.21 247 GLY B CA 1
ATOM 5013 C C . GLY B 2 247 ? -35.113 -4.683 -19.346 1.00 16.44 247 GLY B C 1
ATOM 5014 O O . GLY B 2 247 ? -34.150 -4.465 -20.084 1.00 15.94 247 GLY B O 1
ATOM 5015 N N . ALA B 2 248 ? -36.046 -3.772 -19.090 1.00 15.31 248 ALA B N 1
ATOM 5016 C CA . ALA B 2 248 ? -35.987 -2.443 -19.675 1.00 16.10 248 ALA B CA 1
ATOM 5017 C C . ALA B 2 248 ? -35.061 -1.517 -18.893 1.00 15.79 248 ALA B C 1
ATOM 5018 O O . ALA B 2 248 ? -34.897 -1.658 -17.680 1.00 14.60 248 ALA B O 1
ATOM 5020 N N . ILE B 2 249 ? -34.437 -0.581 -19.598 1.00 16.54 249 ILE B N 1
ATOM 5021 C CA . ILE B 2 249 ? -33.587 0.391 -18.933 1.00 14.76 249 ILE B CA 1
ATOM 5022 C C . ILE B 2 249 ? -34.599 1.340 -18.314 1.00 15.36 249 ILE B C 1
ATOM 5023 O O . ILE B 2 249 ? -35.569 1.729 -18.965 1.00 15.47 249 ILE B O 1
ATOM 5028 N N . LYS B 2 250 ? -34.397 1.692 -17.052 1.00 17.41 250 LYS B N 1
ATOM 5029 C CA . LYS B 2 250 ? -35.341 2.562 -16.367 1.00 17.94 250 LYS B CA 1
ATOM 5030 C C . LYS B 2 250 ? -35.141 4.044 -16.595 1.00 18.31 250 LYS B C 1
ATOM 5031 O O . LYS B 2 250 ? -36.096 4.814 -16.549 1.00 19.63 250 LYS B O 1
ATOM 5037 N N . ASN B 2 251 ? -33.900 4.445 -16.839 1.00 17.04 251 ASN B N 1
ATOM 5038 C CA . ASN B 2 251 ? -33.584 5.854 -17.003 1.00 15.58 251 ASN B CA 1
ATOM 5039 C C . ASN B 2 251 ? -32.869 6.148 -18.319 1.00 15.14 251 ASN B C 1
ATOM 5040 O O . ASN B 2 251 ? -31.696 6.510 -18.340 1.00 16.02 251 ASN B O 1
ATOM 5045 N N . PRO B 2 252 ? -33.586 6.010 -19.440 1.00 13.41 252 PRO B N 1
ATOM 5046 C CA . PRO B 2 252 ? -33.047 6.249 -20.778 1.00 13.37 252 PRO B CA 1
ATOM 5047 C C . PRO B 2 252 ? -33.024 7.718 -21.199 1.00 14.84 252 PRO B C 1
ATOM 5048 O O . PRO B 2 252 ? -32.400 8.056 -22.200 1.00 16.68 252 PRO B O 1
ATOM 5052 N N . SER B 2 253 ? -33.700 8.581 -20.444 1.00 13.95 253 SER B N 1
ATOM 5053 C CA . SER B 2 253 ? -33.771 9.997 -20.784 1.00 13.70 253 SER B CA 1
ATOM 5054 C C . SER B 2 253 ? -32.640 10.845 -20.227 1.00 14.33 253 SER B C 1
ATOM 5055 O O . SER B 2 253 ? -31.970 10.467 -19.267 1.00 13.39 253 SER B O 1
ATOM 5058 N N . MET B 2 254 ? -32.456 12.011 -20.837 1.00 15.79 254 MET B N 1
ATOM 5059 C CA . MET B 2 254 ? -31.425 12.950 -20.425 1.00 17.81 254 MET B CA 1
ATOM 5060 C C . MET B 2 254 ? -31.672 13.516 -19.028 1.00 16.19 254 MET B C 1
ATOM 5061 O O . MET B 2 254 ? -30.741 13.960 -18.363 1.00 17.48 254 MET B O 1
ATOM 5066 N N . SER B 2 255 ? -32.922 13.512 -18.579 1.00 14.21 255 SER B N 1
ATOM 5067 C CA . SER B 2 255 ? -33.205 14.048 -17.259 1.00 14.58 255 SER B CA 1
ATOM 5068 C C . SER B 2 255 ? -32.953 13.021 -16.165 1.00 15.11 255 SER B C 1
ATOM 5069 O O . SER B 2 255 ? -32.851 13.381 -14.992 1.00 18.99 255 SER B O 1
ATOM 5072 N N . LYS B 2 256 ? -32.847 11.749 -16.536 1.00 16.44 256 LYS B N 1
ATOM 5073 C CA . LYS B 2 256 ? -32.627 10.701 -15.544 1.00 18.37 256 LYS B CA 1
ATOM 5074 C C . LYS B 2 256 ? -31.278 9.990 -15.630 1.00 17.71 256 LYS B C 1
ATOM 5075 O O . LYS B 2 256 ? -30.909 9.263 -14.709 1.00 20.12 256 LYS B O 1
ATOM 5081 N N . TYR B 2 257 ? -30.556 10.173 -16.731 1.00 14.22 257 TYR B N 1
ATOM 5082 C CA . TYR B 2 257 ? -29.212 9.601 -16.860 1.00 15.25 257 TYR B CA 1
ATOM 5083 C C . TYR B 2 257 ? -28.344 10.844 -16.870 1.00 14.47 257 TYR B C 1
ATOM 5084 O O . TYR B 2 257 ? -28.259 11.528 -17.885 1.00 15.78 257 TYR B O 1
ATOM 5093 N N . ILE B 2 258 ? -27.702 11.111 -15.737 1.00 12.95 258 ILE B N 1
ATOM 5094 C CA . ILE B 2 258 ? -26.904 12.312 -15.515 1.00 12.08 258 ILE B CA 1
ATOM 5095 C C . ILE B 2 258 ? -25.472 12.405 -16.038 1.00 11.77 258 ILE B C 1
ATOM 5096 O O . ILE B 2 258 ? -24.618 11.611 -15.672 1.00 11.22 258 ILE B O 1
ATOM 5101 N N . ILE B 2 259 ? -25.223 13.401 -16.882 1.00 11.08 259 ILE B N 1
ATOM 5102 C CA . ILE B 2 259 ? -23.884 13.666 -17.396 1.00 10.60 259 ILE B CA 1
ATOM 5103 C C . ILE B 2 259 ? -23.566 15.076 -16.895 1.00 11.43 259 ILE B C 1
ATOM 5104 O O . ILE B 2 259 ? -24.480 15.869 -16.627 1.00 9.89 259 ILE B O 1
ATOM 5109 N N . PRO B 2 260 ? -22.273 15.407 -16.771 1.00 8.70 260 PRO B N 1
ATOM 5110 C CA . PRO B 2 260 ? -21.839 16.722 -16.293 1.00 9.68 260 PRO B CA 1
ATOM 5111 C C . PRO B 2 260 ? -22.349 17.905 -17.092 1.00 9.12 260 PRO B C 1
ATOM 5112 O O . PRO B 2 260 ? -22.451 17.828 -18.310 1.00 7.03 260 PRO B O 1
ATOM 5116 N N . SER B 2 261 ? -22.684 18.983 -16.381 1.00 9.01 261 SER B N 1
ATOM 5117 C CA . SER B 2 261 ? -23.124 20.236 -16.994 1.00 10.11 261 SER B CA 1
ATOM 5118 C C . SER B 2 261 ? -21.857 21.077 -16.950 1.00 10.82 261 SER B C 1
ATOM 5119 O O . SER B 2 261 ? -20.881 20.662 -16.337 1.00 9.58 261 SER B O 1
ATOM 5122 N N . ASN B 2 262 ? -21.866 22.255 -17.566 1.00 13.41 262 ASN B N 1
ATOM 5123 C CA . ASN B 2 262 ? -20.663 23.091 -17.572 1.00 14.18 262 ASN B CA 1
ATOM 5124 C C . ASN B 2 262 ? -20.257 23.613 -16.191 1.00 14.53 262 ASN B C 1
ATOM 5125 O O . ASN B 2 262 ? -19.097 23.984 -15.988 1.00 15.76 262 ASN B O 1
ATOM 5130 N N . ARG B 2 263 ? -21.195 23.624 -15.243 1.00 12.06 263 ARG B N 1
ATOM 5131 C CA . ARG B 2 263 ? -20.908 24.103 -13.896 1.00 12.81 263 ARG B CA 1
ATOM 5132 C C . ARG B 2 263 ? -20.356 23.003 -12.990 1.00 13.01 263 ARG B C 1
ATOM 5133 O O . ARG B 2 263 ? -20.060 23.246 -11.816 1.00 13.82 263 ARG B O 1
ATOM 5141 N N . ASP B 2 264 ? -20.226 21.795 -13.531 1.00 14.32 264 ASP B N 1
ATOM 5142 C CA . ASP B 2 264 ? -19.706 20.654 -12.772 1.00 13.00 264 ASP B CA 1
ATOM 5143 C C . ASP B 2 264 ? -18.239 20.407 -13.082 1.00 14.22 264 ASP B C 1
ATOM 5144 O O . ASP B 2 264 ? -17.479 19.954 -12.229 1.00 14.48 264 ASP B O 1
ATOM 5149 N N . VAL B 2 265 ? -17.861 20.692 -14.321 1.00 14.57 265 VAL B N 1
ATOM 5150 C CA . VAL B 2 265 ? -16.502 20.480 -14.781 1.00 15.10 265 VAL B CA 1
ATOM 5151 C C . VAL B 2 265 ? -15.470 21.204 -13.947 1.00 15.01 265 VAL B C 1
ATOM 5152 O O . VAL B 2 265 ? -15.657 22.352 -13.565 1.00 17.10 265 VAL B O 1
ATOM 5156 N N . PRO B 2 266 ? -14.355 20.534 -13.648 1.00 15.84 266 PRO B N 1
ATOM 5157 C CA . PRO B 2 266 ? -13.306 21.166 -12.848 1.00 15.69 266 PRO B CA 1
ATOM 5158 C C . PRO B 2 266 ? -12.341 21.941 -13.719 1.00 14.30 266 PRO B C 1
ATOM 5159 O O . PRO B 2 266 ? -12.488 22.023 -14.942 1.00 13.62 266 PRO B O 1
ATOM 5163 N N . GLU B 2 267 ? -11.346 22.498 -13.057 1.00 15.30 267 GLU B N 1
ATOM 5164 C CA . GLU B 2 267 ? -10.270 23.213 -13.713 1.00 17.91 267 GLU B CA 1
ATOM 5165 C C . GLU B 2 267 ? -9.485 22.072 -14.366 1.00 17.27 267 GLU B C 1
ATOM 5166 O O . GLU B 2 267 ? -9.073 21.129 -13.688 1.00 16.81 267 GLU B O 1
ATOM 5172 N N . ILE B 2 268 ? -9.288 22.133 -15.673 1.00 18.25 268 ILE B N 1
ATOM 5173 C CA . ILE B 2 268 ? -8.564 21.067 -16.344 1.00 18.81 268 ILE B CA 1
ATOM 5174 C C . ILE B 2 268 ? -7.244 21.514 -16.972 1.00 21.18 268 ILE B C 1
ATOM 5175 O O . ILE B 2 268 ? -7.226 22.301 -17.915 1.00 23.80 268 ILE B O 1
ATOM 5180 N N . HIS B 2 269 ? -6.136 21.010 -16.451 1.00 21.31 269 HIS B N 1
ATOM 5181 C CA . HIS B 2 269 ? -4.837 21.351 -17.015 1.00 20.47 269 HIS B CA 1
ATOM 5182 C C . HIS B 2 269 ? -4.349 20.139 -17.771 1.00 19.65 269 HIS B C 1
ATOM 5183 O O . HIS B 2 269 ? -3.983 19.130 -17.164 1.00 19.84 269 HIS B O 1
ATOM 5190 N N . SER B 2 270 ? -4.365 20.237 -19.096 1.00 18.21 270 SER B N 1
ATOM 5191 C CA . SER B 2 270 ? -3.920 19.146 -19.944 1.00 18.88 270 SER B CA 1
ATOM 5192 C C . SER B 2 270 ? -2.450 19.332 -20.322 1.00 18.69 270 SER B C 1
ATOM 5193 O O . SER B 2 270 ? -1.961 20.457 -20.453 1.00 18.22 270 SER B O 1
ATOM 5196 N N . ILE B 2 271 ? -1.754 18.216 -20.491 1.00 17.96 271 ILE B N 1
ATOM 5197 C CA . ILE B 2 271 ? -0.343 18.235 -20.855 1.00 18.68 271 ILE B CA 1
ATOM 5198 C C . ILE B 2 271 ? -0.124 17.265 -21.999 1.00 18.02 271 ILE B C 1
ATOM 5199 O O . ILE B 2 271 ? -0.384 16.065 -21.868 1.00 17.57 271 ILE B O 1
ATOM 5204 N N . LEU B 2 272 ? 0.358 17.786 -23.118 1.00 18.06 272 LEU B N 1
ATOM 5205 C CA . LEU B 2 272 ? 0.628 16.961 -24.279 1.00 19.00 272 LEU B CA 1
ATOM 5206 C C . LEU B 2 272 ? 2.071 16.468 -24.273 1.00 19.43 272 LEU B C 1
ATOM 5207 O O . LEU B 2 272 ? 3.011 17.256 -24.381 1.00 18.00 272 LEU B O 1
ATOM 5212 N N . VAL B 2 273 ? 2.233 15.154 -24.148 1.00 20.27 273 VAL B N 1
ATOM 5213 C CA . VAL B 2 273 ? 3.555 14.537 -24.132 1.00 19.59 273 VAL B CA 1
ATOM 5214 C C . VAL B 2 273 ? 3.887 13.880 -25.464 1.00 20.00 273 VAL B C 1
ATOM 5215 O O . VAL B 2 273 ? 3.082 13.140 -26.018 1.00 17.76 273 VAL B O 1
ATOM 5219 N N . GLU B 2 274 ? 5.086 14.149 -25.969 1.00 21.38 274 GLU B N 1
ATOM 5220 C CA . GLU B 2 274 ? 5.530 13.560 -27.223 1.00 22.59 274 GLU B CA 1
ATOM 5221 C C . GLU B 2 274 ? 6.502 12.418 -26.946 1.00 23.21 274 GLU B C 1
ATOM 5222 O O . GLU B 2 274 ? 7.206 12.431 -25.941 1.00 23.17 274 GLU B O 1
ATOM 5228 N N . SER B 2 275 ? 6.524 11.434 -27.842 1.00 24.79 275 SER B N 1
ATOM 5229 C CA . SER B 2 275 ? 7.421 10.283 -27.745 1.00 24.56 275 SER B CA 1
ATOM 5230 C C . SER B 2 275 ? 7.903 9.984 -29.165 1.00 25.06 275 SER B C 1
ATOM 5231 O O . SER B 2 275 ? 7.164 10.193 -30.121 1.00 24.97 275 SER B O 1
ATOM 5234 N N . GLU B 2 276 ? 9.133 9.498 -29.311 1.00 26.80 276 GLU B N 1
ATOM 5235 C CA . GLU B 2 276 ? 9.680 9.234 -30.639 1.00 27.66 276 GLU B CA 1
ATOM 5236 C C . GLU B 2 276 ? 9.653 7.784 -31.101 1.00 27.09 276 GLU B C 1
ATOM 5237 O O . GLU B 2 276 ? 9.490 6.867 -30.302 1.00 26.91 276 GLU B O 1
ATOM 5243 N N . GLY B 2 277 ? 9.810 7.600 -32.411 1.00 26.52 277 GLY B N 1
ATOM 5244 C CA . GLY B 2 277 ? 9.848 6.274 -32.997 1.00 26.02 277 GLY B CA 1
ATOM 5245 C C . GLY B 2 277 ? 8.541 5.690 -33.486 1.00 27.11 277 GLY B C 1
ATOM 5246 O O . GLY B 2 277 ? 8.545 4.733 -34.265 1.00 27.66 277 GLY B O 1
ATOM 5247 N N . GLY B 2 278 ? 7.427 6.258 -33.028 1.00 27.33 278 GLY B N 1
ATOM 5248 C CA . GLY B 2 278 ? 6.109 5.773 -33.409 1.00 23.78 278 GLY B CA 1
ATOM 5249 C C . GLY B 2 278 ? 5.916 5.487 -34.886 1.00 22.87 278 GLY B C 1
ATOM 5250 O O . GLY B 2 278 ? 6.402 6.236 -35.726 1.00 24.39 278 GLY B O 1
ATOM 5251 N N . PRO B 2 279 ? 5.195 4.405 -35.230 1.00 23.04 279 PRO B N 1
ATOM 5252 C CA . PRO B 2 279 ? 4.918 3.990 -36.609 1.00 20.82 279 PRO B CA 1
ATOM 5253 C C . PRO B 2 279 ? 3.835 4.805 -37.326 1.00 21.75 279 PRO B C 1
ATOM 5254 O O . PRO B 2 279 ? 3.610 4.620 -38.529 1.00 21.26 279 PRO B O 1
ATOM 5258 N N . GLY B 2 280 ? 3.173 5.696 -36.587 1.00 21.19 280 GLY B N 1
ATOM 5259 C CA . GLY B 2 280 ? 2.115 6.521 -37.157 1.00 20.10 280 GLY B CA 1
ATOM 5260 C C . GLY B 2 280 ? 2.543 7.740 -37.959 1.00 20.70 280 GLY B C 1
ATOM 5261 O O . GLY B 2 280 ? 3.731 8.020 -38.091 1.00 23.56 280 GLY B O 1
ATOM 5262 N N . PRO B 2 281 ? 1.587 8.501 -38.512 1.00 21.27 281 PRO B N 1
ATOM 5263 C CA . PRO B 2 281 ? 1.962 9.682 -39.295 1.00 20.68 281 PRO B CA 1
ATOM 5264 C C . PRO B 2 281 ? 2.822 10.651 -38.489 1.00 19.40 281 PRO B C 1
ATOM 5265 O O . PRO B 2 281 ? 2.382 11.207 -37.483 1.00 19.06 281 PRO B O 1
ATOM 5269 N N . PHE B 2 282 ? 4.063 10.832 -38.937 1.00 19.96 282 PHE B N 1
ATOM 5270 C CA . PHE B 2 282 ? 5.009 11.710 -38.261 1.00 18.49 282 PHE B CA 1
ATOM 5271 C C . PHE B 2 282 ? 5.202 11.268 -36.802 1.00 16.70 282 PHE B C 1
ATOM 5272 O O . PHE B 2 282 ? 5.597 12.058 -35.948 1.00 15.06 282 PHE B O 1
ATOM 5280 N N . GLY B 2 283 ? 4.928 9.990 -36.542 1.00 15.06 283 GLY B N 1
ATOM 5281 C CA . GLY B 2 283 ? 5.068 9.437 -35.204 1.00 17.70 283 GLY B CA 1
ATOM 5282 C C . GLY B 2 283 ? 3.871 9.649 -34.281 1.00 19.28 283 GLY B C 1
ATOM 5283 O O . GLY B 2 283 ? 3.993 9.499 -33.068 1.00 19.11 283 GLY B O 1
ATOM 5284 N N . ALA B 2 284 ? 2.712 9.985 -34.839 1.00 20.05 284 ALA B N 1
ATOM 5285 C CA . ALA B 2 284 ? 1.526 10.229 -34.012 1.00 20.61 284 ALA B CA 1
ATOM 5286 C C . ALA B 2 284 ? 0.728 8.976 -33.664 1.00 18.24 284 ALA B C 1
ATOM 5287 O O . ALA B 2 284 ? 0.596 8.072 -34.482 1.00 18.34 284 ALA B O 1
ATOM 5289 N N . LYS B 2 285 ? 0.197 8.932 -32.445 1.00 17.47 285 LYS B N 1
ATOM 5290 C CA . LYS B 2 285 ? -0.623 7.803 -32.003 1.00 17.26 285 LYS B CA 1
ATOM 5291 C C . LYS B 2 285 ? -1.929 8.314 -31.393 1.00 16.62 285 LYS B C 1
ATOM 5292 O O . LYS B 2 285 ? -2.062 9.497 -31.102 1.00 15.23 285 LYS B O 1
ATOM 5298 N N . GLY B 2 286 ? -2.888 7.417 -31.201 1.00 16.63 286 GLY B N 1
ATOM 5299 C CA . GLY B 2 286 ? -4.199 7.807 -30.695 1.00 17.77 286 GLY B CA 1
ATOM 5300 C C . GLY B 2 286 ? -4.397 8.358 -29.296 1.00 17.99 286 GLY B C 1
ATOM 5301 O O . GLY B 2 286 ? -3.634 8.065 -28.380 1.00 19.65 286 GLY B O 1
ATOM 5302 N N . VAL B 2 287 ? -5.460 9.148 -29.133 1.00 16.55 287 VAL B N 1
ATOM 5303 C CA . VAL B 2 287 ? -5.782 9.752 -27.847 1.00 16.22 287 VAL B CA 1
ATOM 5304 C C . VAL B 2 287 ? -7.302 9.784 -27.570 1.00 15.07 287 VAL B C 1
ATOM 5305 O O . VAL B 2 287 ? -7.726 10.088 -26.460 1.00 13.12 287 VAL B O 1
ATOM 5309 N N . GLY B 2 288 ? -8.103 9.451 -28.578 1.00 13.86 288 GLY B N 1
ATOM 5310 C CA . GLY B 2 288 ? -9.549 9.472 -28.439 1.00 12.84 288 GLY B CA 1
ATOM 5311 C C . GLY B 2 288 ? -10.080 8.849 -27.162 1.00 12.93 288 GLY B C 1
ATOM 5312 O O . GLY B 2 288 ? -10.796 9.486 -26.390 1.00 10.76 288 GLY B O 1
ATOM 5313 N N . GLU B 2 289 ? -9.725 7.588 -26.952 1.00 10.85 289 GLU B N 1
ATOM 5314 C CA . GLU B 2 289 ? -10.142 6.853 -25.782 1.00 11.37 289 GLU B CA 1
ATOM 5315 C C . GLU B 2 289 ? -9.174 7.057 -24.622 1.00 11.97 289 GLU B C 1
ATOM 5316 O O . GLU B 2 289 ? -9.590 7.115 -23.465 1.00 11.93 289 GLU B O 1
ATOM 5322 N N . PRO B 2 290 ? -7.866 7.162 -24.911 1.00 12.33 290 PRO B N 1
ATOM 5323 C CA . PRO B 2 290 ? -6.916 7.375 -23.817 1.00 12.65 290 PRO B CA 1
ATOM 5324 C C . PRO B 2 290 ? -7.319 8.595 -22.988 1.00 12.26 290 PRO B C 1
ATOM 5325 O O . PRO B 2 290 ? -7.104 8.635 -21.782 1.00 12.49 290 PRO B O 1
ATOM 5329 N N . ALA B 2 291 ? -7.903 9.590 -23.655 1.00 13.77 291 ALA B N 1
ATOM 5330 C CA . ALA B 2 291 ? -8.326 10.834 -23.006 1.00 14.57 291 ALA B CA 1
ATOM 5331 C C . ALA B 2 291 ? -9.311 10.625 -21.852 1.00 15.40 291 ALA B C 1
ATOM 5332 O O . ALA B 2 291 ? -9.370 11.440 -20.930 1.00 16.93 291 ALA B O 1
ATOM 5334 N N . LEU B 2 292 ? -10.081 9.542 -21.909 1.00 14.33 292 LEU B N 1
ATOM 5335 C CA . LEU B 2 292 ? -11.072 9.232 -20.872 1.00 14.16 292 LEU B CA 1
ATOM 5336 C C . LEU B 2 292 ? -10.572 8.371 -19.709 1.00 13.77 292 LEU B C 1
ATOM 5337 O O . LEU B 2 292 ? -10.755 8.705 -18.535 1.00 12.42 292 LEU B O 1
ATOM 5342 N N . ILE B 2 293 ? -9.942 7.260 -20.066 1.00 13.51 293 ILE B N 1
ATOM 5343 C CA . ILE B 2 293 ? -9.469 6.260 -19.125 1.00 13.05 293 ILE B CA 1
ATOM 5344 C C . ILE B 2 293 ? -8.841 6.636 -17.780 1.00 13.46 293 ILE B C 1
ATOM 5345 O O . ILE B 2 293 ? -9.403 6.319 -16.727 1.00 13.68 293 ILE B O 1
ATOM 5350 N N . PRO B 2 294 ? -7.686 7.325 -17.784 1.00 13.77 294 PRO B N 1
ATOM 5351 C CA . PRO B 2 294 ? -7.025 7.702 -16.523 1.00 14.28 294 PRO B CA 1
ATOM 5352 C C . PRO B 2 294 ? -7.830 8.524 -15.511 1.00 15.44 294 PRO B C 1
ATOM 5353 O O . PRO B 2 294 ? -7.617 8.417 -14.307 1.00 15.57 294 PRO B O 1
ATOM 5357 N N . MET B 2 295 ? -8.757 9.338 -15.995 1.00 16.24 295 MET B N 1
ATOM 5358 C CA . MET B 2 295 ? -9.579 10.151 -15.106 1.00 16.46 295 MET B CA 1
ATOM 5359 C C . MET B 2 295 ? -10.351 9.308 -14.098 1.00 14.11 295 MET B C 1
ATOM 5360 O O . MET B 2 295 ? -10.436 9.637 -12.915 1.00 12.80 295 MET B O 1
ATOM 5365 N N . ILE B 2 296 ? -10.912 8.210 -14.574 1.00 14.61 296 ILE B N 1
ATOM 5366 C CA . ILE B 2 296 ? -11.717 7.349 -13.715 1.00 14.09 296 ILE B CA 1
ATOM 5367 C C . ILE B 2 296 ? -11.003 6.857 -12.449 1.00 13.43 296 ILE B C 1
ATOM 5368 O O . ILE B 2 296 ? -11.487 7.079 -11.340 1.00 10.46 296 ILE B O 1
ATOM 5373 N N . PRO B 2 297 ? -9.844 6.194 -12.594 1.00 13.92 297 PRO B N 1
ATOM 5374 C CA . PRO B 2 297 ? -9.139 5.718 -11.400 1.00 16.72 297 PRO B CA 1
ATOM 5375 C C . PRO B 2 297 ? -8.621 6.842 -10.498 1.00 15.61 297 PRO B C 1
ATOM 5376 O O . PRO B 2 297 ? -8.503 6.672 -9.287 1.00 17.78 297 PRO B O 1
ATOM 5380 N N . ALA B 2 298 ? -8.324 7.991 -11.094 1.00 17.32 298 ALA B N 1
ATOM 5381 C CA . ALA B 2 298 ? -7.824 9.140 -10.346 1.00 15.05 298 ALA B CA 1
ATOM 5382 C C . ALA B 2 298 ? -8.914 9.700 -9.434 1.00 14.76 298 ALA B C 1
ATOM 5383 O O . ALA B 2 298 ? -8.671 9.984 -8.261 1.00 17.17 298 ALA B O 1
ATOM 5385 N N . VAL B 2 299 ? -10.120 9.861 -9.966 1.00 15.87 299 VAL B N 1
ATOM 5386 C CA . VAL B 2 299 ? -11.219 10.377 -9.156 1.00 14.55 299 VAL B CA 1
ATOM 5387 C C . VAL B 2 299 ? -11.493 9.436 -7.985 1.00 13.93 299 VAL B C 1
ATOM 5388 O O . VAL B 2 299 ? -11.703 9.882 -6.854 1.00 13.57 299 VAL B O 1
ATOM 5392 N N . VAL B 2 300 ? -11.487 8.135 -8.258 1.00 12.71 300 VAL B N 1
ATOM 5393 C CA . VAL B 2 300 ? -11.734 7.153 -7.214 1.00 12.33 300 VAL B CA 1
ATOM 5394 C C . VAL B 2 300 ? -10.671 7.308 -6.126 1.00 13.16 300 VAL B C 1
ATOM 5395 O O . VAL B 2 300 ? -10.989 7.474 -4.944 1.00 11.75 300 VAL B O 1
ATOM 5399 N N . ALA B 2 301 ? -9.407 7.261 -6.539 1.00 12.50 301 ALA B N 1
ATOM 5400 C CA . ALA B 2 301 ? -8.299 7.383 -5.605 1.00 13.14 301 ALA B CA 1
ATOM 5401 C C . ALA B 2 301 ? -8.404 8.684 -4.819 1.00 12.75 301 ALA B C 1
ATOM 5402 O O . ALA B 2 301 ? -8.141 8.717 -3.611 1.00 13.99 301 ALA B O 1
ATOM 5404 N N . ALA B 2 302 ? -8.798 9.755 -5.500 1.00 10.46 302 ALA B N 1
ATOM 5405 C CA . ALA B 2 302 ? -8.918 11.045 -4.842 1.00 12.27 302 ALA B CA 1
ATOM 5406 C C . ALA B 2 302 ? -9.963 11.017 -3.725 1.00 14.76 302 ALA B C 1
ATOM 5407 O O . ALA B 2 302 ? -9.769 11.633 -2.675 1.00 14.91 302 ALA B O 1
ATOM 5409 N N . ILE B 2 303 ? -11.067 10.303 -3.943 1.00 15.57 303 ILE B N 1
ATOM 5410 C CA . ILE B 2 303 ? -12.114 10.207 -2.929 1.00 15.59 303 ILE B CA 1
ATOM 5411 C C . ILE B 2 303 ? -11.608 9.368 -1.761 1.00 17.07 303 ILE B C 1
ATOM 5412 O O . ILE B 2 303 ? -11.912 9.649 -0.606 1.00 17.36 303 ILE B O 1
ATOM 5417 N N . GLU B 2 304 ? -10.835 8.331 -2.064 1.00 17.64 304 GLU B N 1
ATOM 5418 C CA . GLU B 2 304 ? -10.292 7.472 -1.016 1.00 19.72 304 GLU B CA 1
ATOM 5419 C C . GLU B 2 304 ? -9.369 8.293 -0.125 1.00 21.03 304 GLU B C 1
ATOM 5420 O O . GLU B 2 304 ? -9.395 8.172 1.100 1.00 21.11 304 GLU B O 1
ATOM 5426 N N . ASP B 2 305 ? -8.550 9.123 -0.766 1.00 22.19 305 ASP B N 1
ATOM 5427 C CA . ASP B 2 305 ? -7.597 9.984 -0.079 1.00 20.62 305 ASP B CA 1
ATOM 5428 C C . ASP B 2 305 ? -8.296 11.008 0.810 1.00 20.26 305 ASP B C 1
ATOM 5429 O O . ASP B 2 305 ? -7.831 11.317 1.904 1.00 22.73 305 ASP B O 1
ATOM 5434 N N . ALA B 2 306 ? -9.419 11.535 0.344 1.00 19.52 306 ALA B N 1
ATOM 5435 C CA . ALA B 2 306 ? -10.163 12.521 1.125 1.00 19.44 306 ALA B CA 1
ATOM 5436 C C . ALA B 2 306 ? -10.831 11.882 2.343 1.00 19.91 306 ALA B C 1
ATOM 5437 O O . ALA B 2 306 ? -10.863 12.465 3.427 1.00 19.81 306 ALA B O 1
ATOM 5439 N N . LEU B 2 307 ? -11.347 10.674 2.160 1.00 18.83 307 LEU B N 1
ATOM 5440 C CA . LEU B 2 307 ? -12.043 9.987 3.231 1.00 19.86 307 LEU B CA 1
ATOM 5441 C C . LEU B 2 307 ? -11.233 9.007 4.066 1.00 19.76 307 LEU B C 1
ATOM 5442 O O . LEU B 2 307 ? -11.597 8.732 5.204 1.00 20.17 307 LEU B O 1
ATOM 5447 N N . GLY B 2 308 ? -10.151 8.470 3.515 1.00 20.33 308 GLY B N 1
ATOM 5448 C CA . GLY B 2 308 ? -9.368 7.511 4.274 1.00 22.92 308 GLY B CA 1
ATOM 5449 C C . GLY B 2 308 ? -9.928 6.089 4.231 1.00 24.99 308 GLY B C 1
ATOM 5450 O O . GLY B 2 308 ? -9.748 5.317 5.175 1.00 26.34 308 GLY B O 1
ATOM 5451 N N . THR B 2 309 ? -10.622 5.741 3.149 1.00 24.25 309 THR B N 1
ATOM 5452 C CA . THR B 2 309 ? -11.168 4.393 2.986 1.00 25.24 309 THR B CA 1
ATOM 5453 C C . THR B 2 309 ? -11.027 3.949 1.550 1.00 23.74 309 THR B C 1
ATOM 5454 O O . THR B 2 309 ? -10.557 4.695 0.703 1.00 25.24 309 THR B O 1
ATOM 5458 N N . ARG B 2 310 ? -11.453 2.725 1.285 1.00 23.50 310 ARG B N 1
ATOM 5459 C CA . ARG B 2 310 ? -11.383 2.169 -0.051 1.00 22.52 310 ARG B CA 1
ATOM 5460 C C . ARG B 2 310 ? -12.737 2.136 -0.745 1.00 21.69 310 ARG B C 1
ATOM 5461 O O . ARG B 2 310 ? -13.773 1.965 -0.107 1.00 22.09 310 ARG B O 1
ATOM 5469 N N . PHE B 2 311 ? -12.699 2.310 -2.061 1.00 20.42 311 PHE B N 1
ATOM 5470 C CA . PHE B 2 311 ? -13.877 2.233 -2.921 1.00 19.12 311 PHE B CA 1
ATOM 5471 C C . PHE B 2 311 ? -13.391 1.419 -4.117 1.00 18.86 311 PHE B C 1
ATOM 5472 O O . PHE B 2 311 ? -12.559 1.896 -4.891 1.00 20.68 311 PHE B O 1
ATOM 5480 N N . THR B 2 312 ? -13.877 0.187 -4.253 1.00 16.99 312 THR B N 1
ATOM 5481 C CA . THR B 2 312 ? -13.465 -0.660 -5.368 1.00 18.69 312 THR B CA 1
ATOM 5482 C C . THR B 2 312 ? -14.613 -0.901 -6.354 1.00 18.90 312 THR B C 1
ATOM 5483 O O . THR B 2 312 ? -14.503 -1.726 -7.266 1.00 20.42 312 THR B O 1
ATOM 5487 N N . HIS B 2 313 ? -15.711 -0.181 -6.159 1.00 17.93 313 HIS B N 1
ATOM 5488 C CA . HIS B 2 313 ? -16.880 -0.310 -7.019 1.00 18.29 313 HIS B CA 1
ATOM 5489 C C . HIS B 2 313 ? -17.375 1.063 -7.477 1.00 17.23 313 HIS B C 1
ATOM 5490 O O . HIS B 2 313 ? -17.394 2.012 -6.690 1.00 16.34 313 HIS B O 1
ATOM 5497 N N . THR B 2 314 ? -17.752 1.168 -8.751 1.00 16.02 314 THR B N 1
ATOM 5498 C CA . THR B 2 314 ? -18.293 2.412 -9.301 1.00 14.33 314 THR B CA 1
ATOM 5499 C C . THR B 2 314 ? -19.757 2.119 -9.626 1.00 13.87 314 THR B C 1
ATOM 5500 O O . THR B 2 314 ? -20.122 0.976 -9.879 1.00 12.49 314 THR B O 1
ATOM 5504 N N . PRO B 2 315 ? -20.615 3.146 -9.623 1.00 15.36 315 PRO B N 1
ATOM 5505 C CA . PRO B 2 315 ? -20.289 4.542 -9.335 1.00 15.85 315 PRO B CA 1
ATOM 5506 C C . PRO B 2 315 ? -20.226 4.759 -7.827 1.00 15.15 315 PRO B C 1
ATOM 5507 O O . PRO B 2 315 ? -20.678 3.921 -7.048 1.00 15.70 315 PRO B O 1
ATOM 5511 N N . ILE B 2 316 ? -19.649 5.882 -7.425 1.00 14.01 316 ILE B N 1
ATOM 5512 C CA . ILE B 2 316 ? -19.555 6.217 -6.020 1.00 12.66 316 ILE B CA 1
ATOM 5513 C C . ILE B 2 316 ? -20.546 7.357 -5.832 1.00 12.91 316 ILE B C 1
ATOM 5514 O O . ILE B 2 316 ? -20.228 8.518 -6.095 1.00 10.63 316 ILE B O 1
ATOM 5519 N N . MET B 2 317 ? -21.756 7.001 -5.407 1.00 12.92 317 MET B N 1
ATOM 5520 C CA . MET B 2 317 ? -22.834 7.963 -5.201 1.00 13.88 317 MET B CA 1
ATOM 5521 C C . MET B 2 317 ? -22.872 8.481 -3.769 1.00 14.21 317 MET B C 1
ATOM 5522 O O . MET B 2 317 ? -22.246 7.914 -2.878 1.00 16.94 317 MET B O 1
ATOM 5527 N N . PRO B 2 318 ? -23.604 9.578 -3.530 1.00 15.60 318 PRO B N 1
ATOM 5528 C CA . PRO B 2 318 ? -23.684 10.149 -2.178 1.00 15.80 318 PRO B CA 1
ATOM 5529 C C . PRO B 2 318 ? -23.979 9.127 -1.085 1.00 15.98 318 PRO B C 1
ATOM 5530 O O . PRO B 2 318 ? -23.374 9.162 -0.011 1.00 16.58 318 PRO B O 1
ATOM 5534 N N . LYS B 2 319 ? -24.903 8.217 -1.367 1.00 15.53 319 LYS B N 1
ATOM 5535 C CA . LYS B 2 319 ? -25.279 7.188 -0.409 1.00 17.13 319 LYS B CA 1
ATOM 5536 C C . LYS B 2 319 ? -24.084 6.299 -0.064 1.00 16.23 319 LYS B C 1
ATOM 5537 O O . LYS B 2 319 ? -23.954 5.829 1.065 1.00 13.90 319 LYS B O 1
ATOM 5543 N N . ASP B 2 320 ? -23.206 6.084 -1.036 1.00 16.66 320 ASP B N 1
ATOM 5544 C CA . ASP B 2 320 ? -22.022 5.264 -0.825 1.00 17.70 320 ASP B CA 1
ATOM 5545 C C . ASP B 2 320 ? -21.002 6.026 0.024 1.00 18.03 320 ASP B C 1
ATOM 5546 O O . ASP B 2 320 ? -20.244 5.428 0.784 1.00 19.76 320 ASP B O 1
ATOM 5551 N N . ILE B 2 321 ? -20.983 7.348 -0.120 1.00 15.98 321 ILE B N 1
ATOM 5552 C CA . ILE B 2 321 ? -20.065 8.187 0.639 1.00 15.75 321 ILE B CA 1
ATOM 5553 C C . ILE B 2 321 ? -20.496 8.161 2.104 1.00 15.53 321 ILE B C 1
ATOM 5554 O O . ILE B 2 321 ? -19.695 7.921 2.997 1.00 15.42 321 ILE B O 1
ATOM 5559 N N . VAL B 2 322 ? -21.776 8.419 2.343 1.00 16.12 322 VAL B N 1
ATOM 5560 C CA . VAL B 2 322 ? -22.299 8.416 3.698 1.00 15.69 322 VAL B CA 1
ATOM 5561 C C . VAL B 2 322 ? -22.133 7.048 4.370 1.00 16.72 322 VAL B C 1
ATOM 5562 O O . VAL B 2 322 ? -21.705 6.968 5.519 1.00 16.90 322 VAL B O 1
ATOM 5566 N N . ALA B 2 323 ? -22.457 5.969 3.662 1.00 16.14 323 ALA B N 1
ATOM 5567 C CA . ALA B 2 323 ? -22.310 4.640 4.251 1.00 18.32 323 ALA B CA 1
ATOM 5568 C C . ALA B 2 323 ? -20.868 4.409 4.709 1.00 20.01 323 ALA B C 1
ATOM 5569 O O . ALA B 2 323 ? -20.626 3.902 5.811 1.00 20.85 323 ALA B O 1
ATOM 5571 N N . ALA B 2 324 ? -19.911 4.783 3.862 1.00 20.70 324 ALA B N 1
ATOM 5572 C CA . ALA B 2 324 ? -18.502 4.613 4.191 1.00 22.51 324 ALA B CA 1
ATOM 5573 C C . ALA B 2 324 ? -18.150 5.439 5.417 1.00 24.67 324 ALA B C 1
ATOM 5574 O O . ALA B 2 324 ? -17.489 4.952 6.335 1.00 27.02 324 ALA B O 1
ATOM 5576 N N . VAL B 2 325 ? -18.593 6.691 5.436 1.00 25.47 325 VAL B N 1
ATOM 5577 C CA . VAL B 2 325 ? -18.297 7.560 6.562 1.00 27.65 325 VAL B CA 1
ATOM 5578 C C . VAL B 2 325 ? -18.905 7.004 7.852 1.00 29.34 325 VAL B C 1
ATOM 5579 O O . VAL B 2 325 ? -18.241 6.937 8.887 1.00 27.83 325 VAL B O 1
ATOM 5583 N N . LYS B 2 326 ? -20.167 6.597 7.790 1.00 32.05 326 LYS B N 1
ATOM 5584 C CA . LYS B 2 326 ? -20.827 6.044 8.966 1.00 35.48 326 LYS B CA 1
ATOM 5585 C C . LYS B 2 326 ? -20.114 4.774 9.426 1.00 37.01 326 LYS B C 1
ATOM 5586 O O . LYS B 2 326 ? -20.076 4.470 10.616 1.00 36.86 326 LYS B O 1
ATOM 5592 N N . ALA B 2 327 ? -19.545 4.039 8.475 1.00 39.68 327 ALA B N 1
ATOM 5593 C CA . ALA B 2 327 ? -18.845 2.797 8.783 1.00 42.99 327 ALA B CA 1
ATOM 5594 C C . ALA B 2 327 ? -17.497 3.027 9.461 1.00 45.79 327 ALA B C 1
ATOM 5595 O O . ALA B 2 327 ? -16.888 2.084 9.974 1.00 45.91 327 ALA B O 1
ATOM 5597 N N . GLN B 2 328 ? -17.028 4.272 9.453 1.00 47.90 328 GLN B N 1
ATOM 5598 C CA . GLN B 2 328 ? -15.755 4.599 10.082 1.00 51.76 328 GLN B CA 1
ATOM 5599 C C . GLN B 2 328 ? -15.979 5.023 11.526 1.00 53.92 328 GLN B C 1
ATOM 5600 O O . GLN B 2 328 ? -15.078 4.935 12.355 1.00 54.25 328 GLN B O 1
ATOM 5606 N N . GLU B 2 329 ? -17.189 5.476 11.824 1.00 56.85 329 GLU B N 1
ATOM 5607 C CA . GLU B 2 329 ? -17.522 5.915 13.170 1.00 61.16 329 GLU B CA 1
ATOM 5608 C C . GLU B 2 329 ? -17.657 4.697 14.083 1.00 63.45 329 GLU B C 1
ATOM 5609 O O . GLU B 2 329 ? -16.715 3.914 14.221 1.00 64.64 329 GLU B O 1
ATOM 5615 N N . LYS B 2 330 ? -18.823 4.529 14.698 1.00 65.37 330 LYS B N 1
ATOM 5616 C CA . LYS B 2 330 ? -19.050 3.398 15.593 1.00 66.27 330 LYS B CA 1
ATOM 5617 C C . LYS B 2 330 ? -18.792 2.077 14.871 1.00 66.73 330 LYS B C 1
ATOM 5618 O O . LYS B 2 330 ? -18.946 1.982 13.651 1.00 66.92 330 LYS B O 1
ATOM 5624 N N . MET C 3 1 ? -48.500 15.532 -32.658 1.00 25.26 1 MET C N 1
ATOM 5625 C CA . MET C 3 1 ? -49.138 15.291 -31.333 1.00 25.67 1 MET C CA 1
ATOM 5626 C C . MET C 3 1 ? -50.667 15.305 -31.417 1.00 25.44 1 MET C C 1
ATOM 5627 O O . MET C 3 1 ? -51.251 15.621 -32.455 1.00 23.62 1 MET C O 1
ATOM 5632 N N . LYS C 3 2 ? -51.303 14.944 -30.310 1.00 27.07 2 LYS C N 1
ATOM 5633 C CA . LYS C 3 2 ? -52.756 14.902 -30.223 1.00 27.94 2 LYS C CA 1
ATOM 5634 C C . LYS C 3 2 ? -53.388 16.212 -30.670 1.00 27.82 2 LYS C C 1
ATOM 5635 O O . LYS C 3 2 ? -52.889 17.289 -30.351 1.00 26.52 2 LYS C O 1
ATOM 5641 N N . ASP C 3 3 ? -54.490 16.120 -31.405 1.00 27.84 3 ASP C N 1
ATOM 5642 C CA . ASP C 3 3 ? -55.182 17.319 -31.856 1.00 29.23 3 ASP C CA 1
ATOM 5643 C C . ASP C 3 3 ? -55.846 17.980 -30.656 1.00 26.94 3 ASP C C 1
ATOM 5644 O O . ASP C 3 3 ? -56.156 17.313 -29.673 1.00 25.91 3 ASP C O 1
ATOM 5649 N N . PHE C 3 4 ? -56.036 19.294 -30.729 1.00 25.25 4 PHE C N 1
ATOM 5650 C CA . PHE C 3 4 ? -56.711 20.033 -29.665 1.00 24.12 4 PHE C CA 1
ATOM 5651 C C . PHE C 3 4 ? -56.953 21.485 -30.052 1.00 24.27 4 PHE C C 1
ATOM 5652 O O . PHE C 3 4 ? -56.285 22.028 -30.933 1.00 21.25 4 PHE C O 1
ATOM 5660 N N . GLU C 3 5 ? -57.938 22.097 -29.404 1.00 24.16 5 GLU C N 1
ATOM 5661 C CA . GLU C 3 5 ? -58.275 23.487 -29.665 1.00 26.75 5 GLU C CA 1
ATOM 5662 C C . GLU C 3 5 ? -57.317 24.343 -28.844 1.00 23.37 5 GLU C C 1
ATOM 5663 O O . GLU C 3 5 ? -57.044 24.039 -27.687 1.00 22.89 5 GLU C O 1
ATOM 5669 N N . PHE C 3 6 ? -56.812 25.413 -29.445 1.00 22.05 6 PHE C N 1
ATOM 5670 C CA . PHE C 3 6 ? -55.848 26.277 -28.782 1.00 21.56 6 PHE C CA 1
ATOM 5671 C C . PHE C 3 6 ? -56.318 27.721 -28.647 1.00 21.65 6 PHE C C 1
ATOM 5672 O O . PHE C 3 6 ? -56.528 28.409 -29.644 1.00 19.58 6 PHE C O 1
ATOM 5680 N N . PHE C 3 7 ? -56.474 28.179 -27.407 1.00 21.52 7 PHE C N 1
ATOM 5681 C CA . PHE C 3 7 ? -56.900 29.552 -27.157 1.00 22.28 7 PHE C CA 1
ATOM 5682 C C . PHE C 3 7 ? -55.791 30.312 -26.430 1.00 22.02 7 PHE C C 1
ATOM 5683 O O . PHE C 3 7 ? -55.019 29.729 -25.672 1.00 22.12 7 PHE C O 1
ATOM 5691 N N . ALA C 3 8 ? -55.711 31.612 -26.684 1.00 21.47 8 ALA C N 1
ATOM 5692 C CA . ALA C 3 8 ? -54.714 32.473 -26.060 1.00 20.65 8 ALA C CA 1
ATOM 5693 C C . ALA C 3 8 ? -55.391 33.786 -25.669 1.00 20.05 8 ALA C C 1
ATOM 5694 O O . ALA C 3 8 ? -55.196 34.809 -26.321 1.00 20.34 8 ALA C O 1
ATOM 5696 N N . PRO C 3 9 ? -56.195 33.770 -24.591 1.00 19.58 9 PRO C N 1
ATOM 5697 C CA . PRO C 3 9 ? -56.901 34.971 -24.122 1.00 19.89 9 PRO C CA 1
ATOM 5698 C C . PRO C 3 9 ? -55.958 36.158 -23.910 1.00 20.55 9 PRO C C 1
ATOM 5699 O O . PRO C 3 9 ? -54.805 35.985 -23.502 1.00 19.63 9 PRO C O 1
ATOM 5703 N N . LYS C 3 10 ? -56.455 37.358 -24.190 1.00 20.75 10 LYS C N 1
ATOM 5704 C CA . LYS C 3 10 ? -55.661 38.571 -24.038 1.00 23.18 10 LYS C CA 1
ATOM 5705 C C . LYS C 3 10 ? -55.878 39.266 -22.700 1.00 22.99 10 LYS C C 1
ATOM 5706 O O . LYS C 3 10 ? -55.143 40.188 -22.355 1.00 24.32 10 LYS C O 1
ATOM 5712 N N . THR C 3 11 ? -56.892 38.839 -21.953 1.00 22.41 11 THR C N 1
ATOM 5713 C CA . THR C 3 11 ? -57.168 39.423 -20.643 1.00 21.04 11 THR C CA 1
ATOM 5714 C C . THR C 3 11 ? -57.560 38.319 -19.678 1.00 21.47 11 THR C C 1
ATOM 5715 O O . THR C 3 11 ? -57.968 37.236 -20.091 1.00 22.16 11 THR C O 1
ATOM 5719 N N . LEU C 3 12 ? -57.450 38.614 -18.390 1.00 20.40 12 LEU C N 1
ATOM 5720 C CA . LEU C 3 12 ? -57.786 37.662 -17.345 1.00 22.17 12 LEU C CA 1
ATOM 5721 C C . LEU C 3 12 ? -59.261 37.256 -17.426 1.00 22.76 12 LEU C C 1
ATOM 5722 O O . LEU C 3 12 ? -59.620 36.104 -17.169 1.00 20.51 12 LEU C O 1
ATOM 5727 N N . GLU C 3 13 ? -60.109 38.211 -17.798 1.00 24.59 13 GLU C N 1
ATOM 5728 C CA . GLU C 3 13 ? -61.541 37.975 -17.918 1.00 25.37 13 GLU C CA 1
ATOM 5729 C C . GLU C 3 13 ? -61.825 36.931 -18.996 1.00 24.02 13 GLU C C 1
ATOM 5730 O O . GLU C 3 13 ? -62.596 35.996 -18.775 1.00 23.48 13 GLU C O 1
ATOM 5736 N N . GLU C 3 14 ? -61.204 37.096 -20.160 1.00 23.01 14 GLU C N 1
ATOM 5737 C CA . GLU C 3 14 ? -61.378 36.147 -21.250 1.00 23.10 14 GLU C CA 1
ATOM 5738 C C . GLU C 3 14 ? -60.872 34.765 -20.838 1.00 21.25 14 GLU C C 1
ATOM 5739 O O . GLU C 3 14 ? -61.463 33.755 -21.208 1.00 20.80 14 GLU C O 1
ATOM 5745 N N . ALA C 3 15 ? -59.774 34.719 -20.084 1.00 20.11 15 ALA C N 1
ATOM 5746 C CA . ALA C 3 15 ? -59.221 33.437 -19.649 1.00 19.07 15 ALA C CA 1
ATOM 5747 C C . ALA C 3 15 ? -60.208 32.750 -18.718 1.00 18.66 15 ALA C C 1
ATOM 5748 O O . ALA C 3 15 ? -60.463 31.549 -18.844 1.00 18.58 15 ALA C O 1
ATOM 5750 N N . LYS C 3 16 ? -60.767 33.514 -17.784 1.00 17.33 16 LYS C N 1
ATOM 5751 C CA . LYS C 3 16 ? -61.739 32.965 -16.853 1.00 16.96 16 LYS C CA 1
ATOM 5752 C C . LYS C 3 16 ? -62.946 32.444 -17.626 1.00 17.71 16 LYS C C 1
ATOM 5753 O O . LYS C 3 16 ? -63.465 31.369 -17.327 1.00 16.91 16 LYS C O 1
ATOM 5759 N N . GLY C 3 17 ? -63.375 33.203 -18.631 1.00 16.56 17 GLY C N 1
ATOM 5760 C CA . GLY C 3 17 ? -64.515 32.790 -19.435 1.00 18.53 17 GLY C CA 1
ATOM 5761 C C . GLY C 3 17 ? -64.240 31.478 -20.145 1.00 18.99 17 GLY C C 1
ATOM 5762 O O . GLY C 3 17 ? -65.092 30.589 -20.203 1.00 17.46 17 GLY C O 1
ATOM 5763 N N . LEU C 3 18 ? -63.036 31.358 -20.692 1.00 19.35 18 LEU C N 1
ATOM 5764 C CA . LEU C 3 18 ? -62.647 30.146 -21.391 1.00 19.45 18 LEU C CA 1
ATOM 5765 C C . LEU C 3 18 ? -62.586 28.978 -20.413 1.00 19.30 18 LEU C C 1
ATOM 5766 O O . LEU C 3 18 ? -63.153 27.912 -20.671 1.00 22.46 18 LEU C O 1
ATOM 5771 N N . LEU C 3 19 ? -61.905 29.176 -19.288 1.00 18.86 19 LEU C N 1
ATOM 5772 C CA . LEU C 3 19 ? -61.790 28.119 -18.292 1.00 19.50 19 LEU C CA 1
ATOM 5773 C C . LEU C 3 19 ? -63.178 27.619 -17.904 1.00 21.52 19 LEU C C 1
ATOM 5774 O O . LEU C 3 19 ? -63.399 26.409 -17.789 1.00 21.01 19 LEU C O 1
ATOM 5779 N N . HIS C 3 20 ? -64.118 28.543 -17.723 1.00 21.31 20 HIS C N 1
ATOM 5780 C CA . HIS C 3 20 ? -65.479 28.157 -17.357 1.00 24.38 20 HIS C CA 1
ATOM 5781 C C . HIS C 3 20 ? -66.184 27.392 -18.477 1.00 23.49 20 HIS C C 1
ATOM 5782 O O . HIS C 3 20 ? -66.792 26.352 -18.236 1.00 23.93 20 HIS C O 1
ATOM 5789 N N . GLN C 3 21 ? -66.105 27.912 -19.698 1.00 23.64 21 GLN C N 1
ATOM 5790 C CA . GLN C 3 21 ? -66.757 27.271 -20.834 1.00 24.70 21 GLN C CA 1
ATOM 5791 C C . GLN C 3 21 ? -66.327 25.817 -21.011 1.00 24.96 21 GLN C C 1
ATOM 5792 O O . GLN C 3 21 ? -67.158 24.925 -21.194 1.00 23.89 21 GLN C O 1
ATOM 5798 N N . TYR C 3 22 ? -65.021 25.585 -20.944 1.00 22.76 22 TYR C N 1
ATOM 5799 C CA . TYR C 3 22 ? -64.475 24.252 -21.138 1.00 21.72 22 TYR C CA 1
ATOM 5800 C C . TYR C 3 22 ? -64.126 23.509 -19.856 1.00 22.76 22 TYR C C 1
ATOM 5801 O O . TYR C 3 22 ? -63.367 22.540 -19.881 1.00 25.01 22 TYR C O 1
ATOM 5810 N N . LYS C 3 23 ? -64.695 23.942 -18.738 1.00 22.44 23 LYS C N 1
ATOM 5811 C CA . LYS C 3 23 ? -64.404 23.316 -17.459 1.00 23.68 23 LYS C CA 1
ATOM 5812 C C . LYS C 3 23 ? -64.723 21.831 -17.388 1.00 25.35 23 LYS C C 1
ATOM 5813 O O . LYS C 3 23 ? -64.167 21.115 -16.557 1.00 25.18 23 LYS C O 1
ATOM 5819 N N . ASP C 3 24 ? -65.616 21.353 -18.242 1.00 25.28 24 ASP C N 1
ATOM 5820 C CA . ASP C 3 24 ? -65.959 19.942 -18.182 1.00 27.59 24 ASP C CA 1
ATOM 5821 C C . ASP C 3 24 ? -65.139 19.078 -19.126 1.00 26.33 24 ASP C C 1
ATOM 5822 O O . ASP C 3 24 ? -65.259 17.858 -19.107 1.00 26.88 24 ASP C O 1
ATOM 5827 N N . VAL C 3 25 ? -64.284 19.701 -19.926 1.00 25.42 25 VAL C N 1
ATOM 5828 C CA . VAL C 3 25 ? -63.462 18.948 -20.867 1.00 25.43 25 VAL C CA 1
ATOM 5829 C C . VAL C 3 25 ? -62.456 17.980 -20.215 1.00 24.15 25 VAL C C 1
ATOM 5830 O O . VAL C 3 25 ? -62.409 16.805 -20.574 1.00 24.93 25 VAL C O 1
ATOM 5834 N N . PRO C 3 26 ? -61.634 18.453 -19.261 1.00 22.96 26 PRO C N 1
ATOM 5835 C CA . PRO C 3 26 ? -61.535 19.814 -18.724 1.00 21.91 26 PRO C CA 1
ATOM 5836 C C . PRO C 3 26 ? -60.478 20.561 -19.528 1.00 20.72 26 PRO C C 1
ATOM 5837 O O . PRO C 3 26 ? -59.855 19.992 -20.422 1.00 21.29 26 PRO C O 1
ATOM 5841 N N . PRO C 3 27 ? -60.265 21.845 -19.225 1.00 19.13 27 PRO C N 1
ATOM 5842 C CA . PRO C 3 27 ? -59.256 22.572 -19.989 1.00 19.04 27 PRO C CA 1
ATOM 5843 C C . PRO C 3 27 ? -57.847 22.335 -19.461 1.00 17.03 27 PRO C C 1
ATOM 5844 O O . PRO C 3 27 ? -57.656 21.887 -18.327 1.00 17.58 27 PRO C O 1
ATOM 5848 N N . ALA C 3 28 ? -56.861 22.614 -20.300 1.00 15.26 28 ALA C N 1
ATOM 5849 C CA . ALA C 3 28 ? -55.472 22.465 -19.898 1.00 15.37 28 ALA C CA 1
ATOM 5850 C C . ALA C 3 28 ? -54.791 23.804 -20.105 1.00 15.59 28 ALA C C 1
ATOM 5851 O O . ALA C 3 28 ? -54.572 24.238 -21.236 1.00 15.04 28 ALA C O 1
ATOM 5853 N N . ILE C 3 29 ? -54.491 24.476 -19.001 1.00 15.12 29 ILE C N 1
ATOM 5854 C CA . ILE C 3 29 ? -53.814 25.752 -19.065 1.00 14.65 29 ILE C CA 1
ATOM 5855 C C . ILE C 3 29 ? -52.357 25.500 -19.443 1.00 14.87 29 ILE C C 1
ATOM 5856 O O . ILE C 3 29 ? -51.807 24.431 -19.167 1.00 15.45 29 ILE C O 1
ATOM 5861 N N . ILE C 3 30 ? -51.747 26.463 -20.113 1.00 12.03 30 ILE C N 1
ATOM 5862 C CA . ILE C 3 30 ? -50.334 26.354 -20.417 1.00 11.94 30 ILE C CA 1
ATOM 5863 C C . ILE C 3 30 ? -49.717 27.724 -20.220 1.00 10.97 30 ILE C C 1
ATOM 5864 O O . ILE C 3 30 ? -50.213 28.744 -20.704 1.00 11.41 30 ILE C O 1
ATOM 5869 N N . ALA C 3 31 ? -48.648 27.729 -19.449 1.00 9.96 31 ALA C N 1
ATOM 5870 C CA . ALA C 3 31 ? -47.895 28.924 -19.165 1.00 8.82 31 ALA C CA 1
ATOM 5871 C C . ALA C 3 31 ? -46.552 28.723 -19.881 1.00 9.60 31 ALA C C 1
ATOM 5872 O O . ALA C 3 31 ? -46.497 28.756 -21.111 1.00 12.04 31 ALA C O 1
ATOM 5874 N N . GLY C 3 32 ? -45.483 28.494 -19.127 1.00 10.04 32 GLY C N 1
ATOM 5875 C CA . GLY C 3 32 ? -44.186 28.302 -19.748 1.00 13.20 32 GLY C CA 1
ATOM 5876 C C . GLY C 3 32 ? -44.111 26.995 -20.514 1.00 13.37 32 GLY C C 1
ATOM 5877 O O . GLY C 3 32 ? -43.266 26.823 -21.392 1.00 14.52 32 GLY C O 1
ATOM 5878 N N . GLY C 3 33 ? -44.993 26.064 -20.170 1.00 11.84 33 GLY C N 1
ATOM 5879 C CA . GLY C 3 33 ? -45.017 24.781 -20.844 1.00 12.56 33 GLY C CA 1
ATOM 5880 C C . GLY C 3 33 ? -43.922 23.796 -20.484 1.00 12.83 33 GLY C C 1
ATOM 5881 O O . GLY C 3 33 ? -43.902 22.684 -21.018 1.00 13.93 33 GLY C O 1
ATOM 5882 N N . THR C 3 34 ? -43.029 24.162 -19.570 1.00 13.97 34 THR C N 1
ATOM 5883 C CA . THR C 3 34 ? -41.934 23.261 -19.215 1.00 14.92 34 THR C CA 1
ATOM 5884 C C . THR C 3 34 ? -42.340 21.930 -18.557 1.00 16.13 34 THR C C 1
ATOM 5885 O O . THR C 3 34 ? -41.509 21.029 -18.446 1.00 15.46 34 THR C O 1
ATOM 5889 N N . ASP C 3 35 ? -43.601 21.812 -18.129 1.00 14.99 35 ASP C N 1
ATOM 5890 C CA . ASP C 3 35 ? -44.136 20.558 -17.572 1.00 14.98 35 ASP C CA 1
ATOM 5891 C C . ASP C 3 35 ? -45.117 19.964 -18.590 1.00 16.09 35 ASP C C 1
ATOM 5892 O O . ASP C 3 35 ? -44.963 18.826 -19.041 1.00 18.75 35 ASP C O 1
ATOM 5897 N N . LEU C 3 36 ? -46.131 20.744 -18.947 1.00 16.18 36 LEU C N 1
ATOM 5898 C CA . LEU C 3 36 ? -47.176 20.299 -19.872 1.00 16.21 36 LEU C CA 1
ATOM 5899 C C . LEU C 3 36 ? -46.751 19.835 -21.264 1.00 16.75 36 LEU C C 1
ATOM 5900 O O . LEU C 3 36 ? -47.089 18.728 -21.682 1.00 16.59 36 LEU C O 1
ATOM 5905 N N . VAL C 3 37 ? -46.040 20.678 -22.003 1.00 18.23 37 VAL C N 1
ATOM 5906 C CA . VAL C 3 37 ? -45.621 20.282 -23.339 1.00 17.75 37 VAL C CA 1
ATOM 5907 C C . VAL C 3 37 ? -44.948 18.915 -23.329 1.00 18.79 37 VAL C C 1
ATOM 5908 O O . VAL C 3 37 ? -45.170 18.104 -24.226 1.00 20.90 37 VAL C O 1
ATOM 5912 N N . ILE C 3 38 ? -44.132 18.651 -22.316 1.00 19.23 38 ILE C N 1
ATOM 5913 C CA . ILE C 3 38 ? -43.457 17.363 -22.222 1.00 19.86 38 ILE C CA 1
ATOM 5914 C C . ILE C 3 38 ? -44.464 16.262 -21.896 1.00 21.03 38 ILE C C 1
ATOM 5915 O O . ILE C 3 38 ? -44.412 15.176 -22.475 1.00 20.50 38 ILE C O 1
ATOM 5920 N N . GLU C 3 39 ? -45.384 16.544 -20.976 1.00 20.16 39 GLU C N 1
ATOM 5921 C CA . GLU C 3 39 ? -46.418 15.570 -20.615 1.00 21.55 39 GLU C CA 1
ATOM 5922 C C . GLU C 3 39 ? -47.237 15.210 -21.862 1.00 21.49 39 GLU C C 1
ATOM 5923 O O . GLU C 3 39 ? -47.658 14.063 -22.035 1.00 20.41 39 GLU C O 1
ATOM 5929 N N . ILE C 3 40 ? -47.461 16.200 -22.723 1.00 20.59 40 ILE C N 1
ATOM 5930 C CA . ILE C 3 40 ? -48.218 15.991 -23.955 1.00 20.52 40 ILE C CA 1
ATOM 5931 C C . ILE C 3 40 ? -47.396 15.219 -24.987 1.00 21.26 40 ILE C C 1
ATOM 5932 O O . ILE C 3 40 ? -47.884 14.270 -25.599 1.00 18.94 40 ILE C O 1
ATOM 5937 N N . ASN C 3 41 ? -46.146 15.637 -25.168 1.00 23.33 41 ASN C N 1
ATOM 5938 C CA . ASN C 3 41 ? -45.245 15.004 -26.120 1.00 24.19 41 ASN C CA 1
ATOM 5939 C C . ASN C 3 41 ? -45.014 13.539 -25.754 1.00 26.35 41 ASN C C 1
ATOM 5940 O O . ASN C 3 41 ? -44.996 12.676 -26.631 1.00 27.94 41 ASN C O 1
ATOM 5945 N N . ASP C 3 42 ? -44.842 13.252 -24.466 1.00 27.21 42 ASP C N 1
ATOM 5946 C CA . ASP C 3 42 ? -44.634 11.871 -24.034 1.00 29.67 42 ASP C CA 1
ATOM 5947 C C . ASP C 3 42 ? -45.967 11.156 -23.861 1.00 29.61 42 ASP C C 1
ATOM 5948 O O . ASP C 3 42 ? -46.017 10.034 -23.370 1.00 33.09 42 ASP C O 1
ATOM 5953 N N . ARG C 3 43 ? -47.040 11.820 -24.273 1.00 30.21 43 ARG C N 1
ATOM 5954 C CA . ARG C 3 43 ? -48.400 11.289 -24.193 1.00 30.07 43 ARG C CA 1
ATOM 5955 C C . ARG C 3 43 ? -48.934 10.974 -22.799 1.00 29.70 43 ARG C C 1
ATOM 5956 O O . ARG C 3 43 ? -49.826 10.135 -22.653 1.00 31.24 43 ARG C O 1
ATOM 5964 N N . TRP C 3 44 ? -48.407 11.641 -21.777 1.00 28.19 44 TRP C N 1
ATOM 5965 C CA . TRP C 3 44 ? -48.895 11.426 -20.416 1.00 25.85 44 TRP C CA 1
ATOM 5966 C C . TRP C 3 44 ? -50.160 12.261 -20.198 0.40 25.14 44 TRP C C 1
ATOM 5967 O O . TRP C 3 44 ? -50.961 11.974 -19.315 0.40 23.90 44 TRP C O 1
ATOM 5969 N N . GLU C 3 45 ? -50.321 13.299 -21.014 1.00 24.41 45 GLU C N 1
ATOM 5970 C CA . GLU C 3 45 ? -51.476 14.194 -20.945 1.00 25.12 45 GLU C CA 1
ATOM 5971 C C . GLU C 3 45 ? -52.070 14.297 -22.330 1.00 23.91 45 GLU C C 1
ATOM 5972 O O . GLU C 3 45 ? -51.344 14.515 -23.290 1.00 24.44 45 GLU C O 1
ATOM 5978 N N . LYS C 3 46 ? -53.383 14.141 -22.436 1.00 24.73 46 LYS C N 1
ATOM 5979 C CA . LYS C 3 46 ? -54.051 14.227 -23.726 1.00 24.92 46 LYS C CA 1
ATOM 5980 C C . LYS C 3 46 ? -55.193 15.242 -23.662 1.00 24.74 46 LYS C C 1
ATOM 5981 O O . LYS C 3 46 ? -56.364 14.874 -23.556 1.00 24.25 46 LYS C O 1
ATOM 5987 N N . PRO C 3 47 ? -54.860 16.537 -23.716 1.00 23.78 47 PRO C N 1
ATOM 5988 C CA . PRO C 3 47 ? -55.857 17.609 -23.665 1.00 22.16 47 PRO C CA 1
ATOM 5989 C C . PRO C 3 47 ? -56.630 17.772 -24.973 1.00 22.65 47 PRO C C 1
ATOM 5990 O O . PRO C 3 47 ? -56.137 17.417 -26.045 1.00 23.85 47 PRO C O 1
ATOM 5994 N N . ASP C 3 48 ? -57.847 18.302 -24.874 1.00 23.05 48 ASP C N 1
ATOM 5995 C CA . ASP C 3 48 ? -58.685 18.553 -26.045 1.00 21.61 48 ASP C CA 1
ATOM 5996 C C . ASP C 3 48 ? -58.788 20.065 -26.228 1.00 20.24 48 ASP C C 1
ATOM 5997 O O . ASP C 3 48 ? -59.121 20.559 -27.307 1.00 20.47 48 ASP C O 1
ATOM 6002 N N . VAL C 3 49 ? -58.492 20.789 -25.155 1.00 18.46 49 VAL C N 1
ATOM 6003 C CA . VAL C 3 49 ? -58.538 22.239 -25.167 1.00 19.63 49 VAL C CA 1
ATOM 6004 C C . VAL C 3 49 ? -57.395 22.804 -24.337 1.00 19.02 49 VAL C C 1
ATOM 6005 O O . VAL C 3 49 ? -57.292 22.555 -23.138 1.00 20.30 49 VAL C O 1
ATOM 6009 N N . VAL C 3 50 ? -56.547 23.581 -24.993 1.00 17.53 50 VAL C N 1
ATOM 6010 C CA . VAL C 3 50 ? -55.391 24.180 -24.359 1.00 16.10 50 VAL C CA 1
ATOM 6011 C C . VAL C 3 50 ? -55.573 25.689 -24.274 1.00 16.00 50 VAL C C 1
ATOM 6012 O O . VAL C 3 50 ? -55.919 26.333 -25.261 1.00 16.44 50 VAL C O 1
ATOM 6016 N N . ILE C 3 51 ? -55.343 26.248 -23.092 1.00 14.88 51 ILE C N 1
ATOM 6017 C CA . ILE C 3 51 ? -55.491 27.685 -22.899 1.00 14.11 51 ILE C CA 1
ATOM 6018 C C . ILE C 3 51 ? -54.150 28.302 -22.516 1.00 11.98 51 ILE C C 1
ATOM 6019 O O . ILE C 3 51 ? -53.688 28.166 -21.391 1.00 12.79 51 ILE C O 1
ATOM 6024 N N . ASP C 3 52 ? -53.534 28.971 -23.480 1.00 10.82 52 ASP C N 1
ATOM 6025 C CA . ASP C 3 52 ? -52.245 29.622 -23.293 1.00 12.49 52 ASP C CA 1
ATOM 6026 C C . ASP C 3 52 ? -52.481 30.956 -22.614 1.00 12.22 52 ASP C C 1
ATOM 6027 O O . ASP C 3 52 ? -53.283 31.761 -23.088 1.00 10.02 52 ASP C O 1
ATOM 6032 N N . ILE C 3 53 ? -51.793 31.182 -21.497 1.00 12.72 53 ILE C N 1
ATOM 6033 C CA . ILE C 3 53 ? -51.971 32.422 -20.756 1.00 14.23 53 ILE C CA 1
ATOM 6034 C C . ILE C 3 53 ? -50.746 33.319 -20.744 1.00 14.59 53 ILE C C 1
ATOM 6035 O O . ILE C 3 53 ? -50.693 34.276 -19.974 1.00 15.16 53 ILE C O 1
ATOM 6040 N N . LYS C 3 54 ? -49.774 33.023 -21.602 1.00 13.87 54 LYS C N 1
ATOM 6041 C CA . LYS C 3 54 ? -48.546 33.814 -21.669 1.00 15.90 54 LYS C CA 1
ATOM 6042 C C . LYS C 3 54 ? -48.744 35.273 -22.084 1.00 16.85 54 LYS C C 1
ATOM 6043 O O . LYS C 3 54 ? -47.878 36.108 -21.836 1.00 17.19 54 LYS C O 1
ATOM 6049 N N . LYS C 3 55 ? -49.871 35.589 -22.714 1.00 16.40 55 LYS C N 1
ATOM 6050 C CA . LYS C 3 55 ? -50.111 36.964 -23.123 1.00 18.02 55 LYS C CA 1
ATOM 6051 C C . LYS C 3 55 ? -50.603 37.808 -21.945 1.00 19.37 55 LYS C C 1
ATOM 6052 O O . LYS C 3 55 ? -50.721 39.028 -22.055 1.00 20.31 55 LYS C O 1
ATOM 6058 N N . LEU C 3 56 ? -50.873 37.165 -20.811 1.00 19.72 56 LEU C N 1
ATOM 6059 C CA . LEU C 3 56 ? -51.365 37.891 -19.642 1.00 18.78 56 LEU C CA 1
ATOM 6060 C C . LEU C 3 56 ? -50.241 38.528 -18.834 1.00 18.58 56 LEU C C 1
ATOM 6061 O O . LEU C 3 56 ? -50.029 38.212 -17.669 1.00 16.66 56 LEU C O 1
ATOM 6066 N N . LYS C 3 57 ? -49.535 39.449 -19.475 1.00 20.16 57 LYS C N 1
ATOM 6067 C CA . LYS C 3 57 ? -48.425 40.160 -18.859 1.00 20.20 57 LYS C CA 1
ATOM 6068 C C . LYS C 3 57 ? -48.816 40.763 -17.512 1.00 21.81 57 LYS C C 1
ATOM 6069 O O . LYS C 3 57 ? -47.963 40.990 -16.654 1.00 21.66 57 LYS C O 1
ATOM 6075 N N . GLU C 3 58 ? -50.108 41.016 -17.325 1.00 21.00 58 GLU C N 1
ATOM 6076 C CA . GLU C 3 58 ? -50.598 41.589 -16.074 1.00 21.70 58 GLU C CA 1
ATOM 6077 C C . GLU C 3 58 ? -50.342 40.672 -14.884 1.00 20.51 58 GLU C C 1
ATOM 6078 O O . GLU C 3 58 ? -50.348 41.114 -13.739 1.00 19.06 58 GLU C O 1
ATOM 6084 N N . LEU C 3 59 ? -50.118 39.391 -15.155 1.00 20.29 59 LEU C N 1
ATOM 6085 C CA . LEU C 3 59 ? -49.870 38.439 -14.086 1.00 18.76 59 LEU C CA 1
ATOM 6086 C C . LEU C 3 59 ? -48.387 38.326 -13.768 1.00 18.64 59 LEU C C 1
ATOM 6087 O O . LEU C 3 59 ? -47.981 37.552 -12.900 1.00 17.04 59 LEU C O 1
ATOM 6092 N N . GLU C 3 60 ? -47.578 39.110 -14.473 1.00 19.16 60 GLU C N 1
ATOM 6093 C CA . GLU C 3 60 ? -46.135 39.131 -14.234 1.00 19.41 60 GLU C CA 1
ATOM 6094 C C . GLU C 3 60 ? -45.799 40.349 -13.377 1.00 20.04 60 GLU C C 1
ATOM 6095 O O . GLU C 3 60 ? -45.777 41.479 -13.877 1.00 20.86 60 GLU C O 1
ATOM 6101 N N . TYR C 3 61 ? -45.550 40.126 -12.091 1.00 18.00 61 TYR C N 1
ATOM 6102 C CA . TYR C 3 61 ? -45.213 41.228 -11.205 1.00 17.71 61 TYR C CA 1
ATOM 6103 C C . TYR C 3 61 ? -44.681 40.778 -9.857 1.00 19.19 61 TYR C C 1
ATOM 6104 O O . TYR C 3 61 ? -44.902 39.647 -9.415 1.00 18.70 61 TYR C O 1
ATOM 6113 N N . ILE C 3 62 ? -43.946 41.678 -9.221 1.00 19.51 62 ILE C N 1
ATOM 6114 C CA . ILE C 3 62 ? -43.388 41.441 -7.903 1.00 20.26 62 ILE C CA 1
ATOM 6115 C C . ILE C 3 62 ? -43.621 42.753 -7.163 1.00 21.43 62 ILE C C 1
ATOM 6116 O O . ILE C 3 62 ? -42.953 43.753 -7.426 1.00 20.61 62 ILE C O 1
ATOM 6121 N N . ARG C 3 63 ? -44.606 42.748 -6.267 1.00 21.83 63 ARG C N 1
ATOM 6122 C CA . ARG C 3 63 ? -44.959 43.933 -5.493 1.00 22.67 63 ARG C CA 1
ATOM 6123 C C . ARG C 3 63 ? -44.542 43.751 -4.044 1.00 22.41 63 ARG C C 1
ATOM 6124 O O . ARG C 3 63 ? -45.123 42.937 -3.324 1.00 23.00 63 ARG C O 1
ATOM 6132 N N . VAL C 3 64 ? -43.529 44.499 -3.618 1.00 21.31 64 VAL C N 1
ATOM 6133 C CA . VAL C 3 64 ? -43.060 44.410 -2.241 1.00 21.58 64 VAL C CA 1
ATOM 6134 C C . VAL C 3 64 ? -43.807 45.439 -1.397 1.00 22.27 64 VAL C C 1
ATOM 6135 O O . VAL C 3 64 ? -43.627 46.640 -1.575 1.00 21.89 64 VAL C O 1
ATOM 6139 N N . GLU C 3 65 ? -44.667 44.953 -0.502 1.00 24.04 65 GLU C N 1
ATOM 6140 C CA . GLU C 3 65 ? -45.460 45.809 0.387 1.00 24.15 65 GLU C CA 1
ATOM 6141 C C . GLU C 3 65 ? -44.744 45.941 1.718 1.00 22.08 65 GLU C C 1
ATOM 6142 O O . GLU C 3 65 ? -43.623 45.461 1.879 1.00 22.60 65 GLU C O 1
ATOM 6148 N N . GLU C 3 66 ? -45.406 46.575 2.681 1.00 20.70 66 GLU C N 1
ATOM 6149 C CA . GLU C 3 66 ? -44.817 46.764 4.001 1.00 19.15 66 GLU C CA 1
ATOM 6150 C C . GLU C 3 66 ? -44.589 45.449 4.759 1.00 18.70 66 GLU C C 1
ATOM 6151 O O . GLU C 3 66 ? -43.526 45.243 5.339 1.00 17.57 66 GLU C O 1
ATOM 6157 N N . ASN C 3 67 ? -45.580 44.560 4.749 1.00 19.03 67 ASN C N 1
ATOM 6158 C CA . ASN C 3 67 ? -45.461 43.295 5.468 1.00 20.73 67 ASN C CA 1
ATOM 6159 C C . ASN C 3 67 ? -45.579 42.044 4.610 1.00 21.94 67 ASN C C 1
ATOM 6160 O O . ASN C 3 67 ? -45.255 40.952 5.067 1.00 23.81 67 ASN C O 1
ATOM 6165 N N . THR C 3 68 ? -46.049 42.196 3.377 1.00 21.13 68 THR C N 1
ATOM 6166 C CA . THR C 3 68 ? -46.198 41.051 2.493 1.00 20.65 68 THR C CA 1
ATOM 6167 C C . THR C 3 68 ? -45.541 41.305 1.146 1.00 19.89 68 THR C C 1
ATOM 6168 O O . THR C 3 68 ? -45.264 42.451 0.783 1.00 19.90 68 THR C O 1
ATOM 6172 N N . ILE C 3 69 ? -45.289 40.219 0.422 1.00 18.91 69 ILE C N 1
ATOM 6173 C CA . ILE C 3 69 ? -44.709 40.276 -0.912 1.00 18.52 69 ILE C CA 1
ATOM 6174 C C . ILE C 3 69 ? -45.655 39.503 -1.807 1.00 19.36 69 ILE C C 1
ATOM 6175 O O . ILE C 3 69 ? -45.908 38.323 -1.570 1.00 21.57 69 ILE C O 1
ATOM 6180 N N . HIS C 3 70 ? -46.178 40.169 -2.830 1.00 18.82 70 HIS C N 1
ATOM 6181 C CA . HIS C 3 70 ? -47.125 39.554 -3.745 1.00 18.45 70 HIS C CA 1
ATOM 6182 C C . HIS C 3 70 ? -46.498 39.280 -5.109 1.00 18.42 70 HIS C C 1
ATOM 6183 O O . HIS C 3 70 ? -46.051 40.198 -5.793 1.00 17.22 70 HIS C O 1
ATOM 6190 N N . ILE C 3 71 ? -46.476 38.008 -5.504 1.00 18.57 71 ILE C N 1
ATOM 6191 C CA . ILE C 3 71 ? -45.884 37.609 -6.780 1.00 17.29 71 ILE C CA 1
ATOM 6192 C C . ILE C 3 71 ? -46.917 37.041 -7.746 1.00 18.96 71 ILE C C 1
ATOM 6193 O O . ILE C 3 71 ? -47.586 36.048 -7.441 1.00 21.79 71 ILE C O 1
ATOM 6198 N N . GLY C 3 72 ? -47.047 37.685 -8.907 1.00 17.82 72 GLY C N 1
ATOM 6199 C CA . GLY C 3 72 ? -47.991 37.240 -9.918 1.00 18.80 72 GLY C CA 1
ATOM 6200 C C . GLY C 3 72 ? -47.680 35.828 -10.387 1.00 18.24 72 GLY C C 1
ATOM 6201 O O . GLY C 3 72 ? -46.515 35.468 -10.524 1.00 17.79 72 GLY C O 1
ATOM 6202 N N . ALA C 3 73 ? -48.717 35.036 -10.643 1.00 17.62 73 ALA C N 1
ATOM 6203 C CA . ALA C 3 73 ? -48.545 33.645 -11.069 1.00 18.85 73 ALA C CA 1
ATOM 6204 C C . ALA C 3 73 ? -47.681 33.453 -12.310 1.00 17.23 73 ALA C C 1
ATOM 6205 O O . ALA C 3 73 ? -46.987 32.447 -12.419 1.00 17.75 73 ALA C O 1
ATOM 6207 N N . LEU C 3 74 ? -47.728 34.399 -13.247 1.00 17.66 74 LEU C N 1
ATOM 6208 C CA . LEU C 3 74 ? -46.929 34.285 -14.468 1.00 16.85 74 LEU C CA 1
ATOM 6209 C C . LEU C 3 74 ? -45.472 34.715 -14.333 1.00 15.40 74 LEU C C 1
ATOM 6210 O O . LEU C 3 74 ? -44.719 34.671 -15.305 1.00 15.90 74 LEU C O 1
ATOM 6215 N N . SER C 3 75 ? -45.071 35.130 -13.136 1.00 14.60 75 SER C N 1
ATOM 6216 C CA . SER C 3 75 ? -43.691 35.545 -12.909 1.00 14.59 75 SER C CA 1
ATOM 6217 C C . SER C 3 75 ? -42.754 34.365 -13.178 1.00 13.95 75 SER C C 1
ATOM 6218 O O . SER C 3 75 ? -42.936 33.295 -12.615 1.00 15.58 75 SER C O 1
ATOM 6221 N N . THR C 3 76 ? -41.755 34.548 -14.032 1.00 13.02 76 THR C N 1
ATOM 6222 C CA . THR C 3 76 ? -40.835 33.451 -14.310 1.00 12.06 76 THR C CA 1
ATOM 6223 C C . THR C 3 76 ? -39.804 33.355 -13.189 1.00 10.89 76 THR C C 1
ATOM 6224 O O . THR C 3 76 ? -39.608 34.296 -12.426 1.00 12.07 76 THR C O 1
ATOM 6228 N N . PHE C 3 77 ? -39.142 32.216 -13.074 1.00 9.84 77 PHE C N 1
ATOM 6229 C CA . PHE C 3 77 ? -38.127 32.097 -12.048 1.00 10.07 77 PHE C CA 1
ATOM 6230 C C . PHE C 3 77 ? -36.991 33.061 -12.344 1.00 10.17 77 PHE C C 1
ATOM 6231 O O . PHE C 3 77 ? -36.319 33.523 -11.428 1.00 11.22 77 PHE C O 1
ATOM 6239 N N . THR C 3 78 ? -36.786 33.388 -13.616 1.00 9.54 78 THR C N 1
ATOM 6240 C CA . THR C 3 78 ? -35.725 34.327 -13.961 1.00 13.70 78 THR C CA 1
ATOM 6241 C C . THR C 3 78 ? -36.077 35.702 -13.385 1.00 14.95 78 THR C C 1
ATOM 6242 O O . THR C 3 78 ? -35.227 36.375 -12.796 1.00 16.11 78 THR C O 1
ATOM 6246 N N . GLN C 3 79 ? -37.332 36.114 -13.539 1.00 14.33 79 GLN C N 1
ATOM 6247 C CA . GLN C 3 79 ? -37.760 37.401 -12.992 1.00 13.75 79 GLN C CA 1
ATOM 6248 C C . GLN C 3 79 ? -37.662 37.381 -11.466 1.00 12.69 79 GLN C C 1
ATOM 6249 O O . GLN C 3 79 ? -37.338 38.388 -10.846 1.00 11.60 79 GLN C O 1
ATOM 6255 N N . ILE C 3 80 ? -37.919 36.225 -10.865 1.00 12.20 80 ILE C N 1
ATOM 6256 C CA . ILE C 3 80 ? -37.856 36.093 -9.414 1.00 12.95 80 ILE C CA 1
ATOM 6257 C C . ILE C 3 80 ? -36.433 36.151 -8.855 1.00 14.80 80 ILE C C 1
ATOM 6258 O O . ILE C 3 80 ? -36.170 36.873 -7.893 1.00 16.59 80 ILE C O 1
ATOM 6263 N N . GLU C 3 81 ? -35.510 35.405 -9.449 1.00 16.11 81 GLU C N 1
ATOM 6264 C CA . GLU C 3 81 ? -34.140 35.413 -8.953 1.00 18.10 81 GLU C CA 1
ATOM 6265 C C . GLU C 3 81 ? -33.429 36.731 -9.237 1.00 18.48 81 GLU C C 1
ATOM 6266 O O . GLU C 3 81 ? -32.469 37.073 -8.555 1.00 20.54 81 GLU C O 1
ATOM 6272 N N . ASN C 3 82 ? -33.891 37.467 -10.242 1.00 19.80 82 ASN C N 1
ATOM 6273 C CA . ASN C 3 82 ? -33.268 38.743 -10.583 1.00 20.46 82 ASN C CA 1
ATOM 6274 C C . ASN C 3 82 ? -33.794 39.936 -9.793 1.00 19.65 82 ASN C C 1
ATOM 6275 O O . ASN C 3 82 ? -33.206 41.010 -9.844 1.00 20.26 82 ASN C O 1
ATOM 6280 N N . HIS C 3 83 ? -34.896 39.755 -9.069 1.00 20.94 83 HIS C N 1
ATOM 6281 C CA . HIS C 3 83 ? -35.465 40.845 -8.277 1.00 20.06 83 HIS C CA 1
ATOM 6282 C C . HIS C 3 83 ? -34.556 41.173 -7.098 1.00 20.68 83 HIS C C 1
ATOM 6283 O O . HIS C 3 83 ? -34.368 40.357 -6.198 1.00 22.45 83 HIS C O 1
ATOM 6290 N N . PRO C 3 84 ? -33.986 42.388 -7.084 1.00 22.67 84 PRO C N 1
ATOM 6291 C CA . PRO C 3 84 ? -33.084 42.815 -6.010 1.00 21.47 84 PRO C CA 1
ATOM 6292 C C . PRO C 3 84 ? -33.567 42.573 -4.580 1.00 21.83 84 PRO C C 1
ATOM 6293 O O . PRO C 3 84 ? -32.781 42.172 -3.720 1.00 22.23 84 PRO C O 1
ATOM 6297 N N . PHE C 3 85 ? -34.844 42.811 -4.303 1.00 20.95 85 PHE C N 1
ATOM 6298 C CA . PHE C 3 85 ? -35.320 42.577 -2.947 1.00 19.90 85 PHE C CA 1
ATOM 6299 C C . PHE C 3 85 ? -35.344 41.085 -2.642 1.00 19.04 85 PHE C C 1
ATOM 6300 O O . PHE C 3 85 ? -34.942 40.657 -1.550 1.00 19.02 85 PHE C O 1
ATOM 6308 N N . ILE C 3 86 ? -35.838 40.298 -3.596 1.00 16.30 86 ILE C N 1
ATOM 6309 C CA . ILE C 3 86 ? -35.902 38.854 -3.419 1.00 16.78 86 ILE C CA 1
ATOM 6310 C C . ILE C 3 86 ? -34.478 38.359 -3.188 1.00 18.12 86 ILE C C 1
ATOM 6311 O O . ILE C 3 86 ? -34.195 37.681 -2.200 1.00 17.31 86 ILE C O 1
ATOM 6316 N N . ARG C 3 87 ? -33.582 38.730 -4.095 1.00 19.78 87 ARG C N 1
ATOM 6317 C CA . ARG C 3 87 ? -32.189 38.316 -4.006 1.00 23.69 87 ARG C CA 1
ATOM 6318 C C . ARG C 3 87 ? -31.509 38.775 -2.720 1.00 25.29 87 ARG C C 1
ATOM 6319 O O . ARG C 3 87 ? -30.614 38.103 -2.210 1.00 27.18 87 ARG C O 1
ATOM 6327 N N . SER C 3 88 ? -31.943 39.909 -2.187 1.00 25.75 88 SER C N 1
ATOM 6328 C CA . SER C 3 88 ? -31.344 40.444 -0.968 1.00 27.32 88 SER C CA 1
ATOM 6329 C C . SER C 3 88 ? -31.939 39.972 0.345 1.00 24.59 88 SER C C 1
ATOM 6330 O O . SER C 3 88 ? -31.206 39.640 1.268 1.00 24.84 88 SER C O 1
ATOM 6333 N N . HIS C 3 89 ? -33.262 39.939 0.439 1.00 25.04 89 HIS C N 1
ATOM 6334 C CA . HIS C 3 89 ? -33.878 39.587 1.707 1.00 25.25 89 HIS C CA 1
ATOM 6335 C C . HIS C 3 89 ? -34.699 38.318 1.843 1.00 26.26 89 HIS C C 1
ATOM 6336 O O . HIS C 3 89 ? -35.103 37.982 2.956 1.00 27.06 89 HIS C O 1
ATOM 6343 N N . VAL C 3 90 ? -34.963 37.614 0.744 1.00 24.93 90 VAL C N 1
ATOM 6344 C CA . VAL C 3 90 ? -35.711 36.365 0.848 1.00 24.78 90 VAL C CA 1
ATOM 6345 C C . VAL C 3 90 ? -34.882 35.246 0.200 1.00 23.52 90 VAL C C 1
ATOM 6346 O O . VAL C 3 90 ? -35.244 34.661 -0.818 1.00 23.84 90 VAL C O 1
ATOM 6350 N N . ARG C 3 91 ? -33.753 34.970 0.849 1.00 23.02 91 ARG C N 1
ATOM 6351 C CA . ARG C 3 91 ? -32.760 33.979 0.441 1.00 24.10 91 ARG C CA 1
ATOM 6352 C C . ARG C 3 91 ? -33.291 32.594 0.052 1.00 23.37 91 ARG C C 1
ATOM 6353 O O . ARG C 3 91 ? -32.763 31.958 -0.863 1.00 22.83 91 ARG C O 1
ATOM 6361 N N . ALA C 3 92 ? -34.312 32.120 0.758 1.00 20.80 92 ALA C N 1
ATOM 6362 C CA . ALA C 3 92 ? -34.884 30.812 0.468 1.00 19.94 92 ALA C CA 1
ATOM 6363 C C . ALA C 3 92 ? -35.489 30.800 -0.935 1.00 19.00 92 ALA C C 1
ATOM 6364 O O . ALA C 3 92 ? -35.316 29.844 -1.687 1.00 17.16 92 ALA C O 1
ATOM 6366 N N . LEU C 3 93 ? -36.202 31.864 -1.287 1.00 17.24 93 LEU C N 1
ATOM 6367 C CA . LEU C 3 93 ? -36.801 31.923 -2.603 1.00 17.01 93 LEU C CA 1
ATOM 6368 C C . LEU C 3 93 ? -35.715 32.173 -3.650 1.00 16.76 93 LEU C C 1
ATOM 6369 O O . LEU C 3 93 ? -35.723 31.556 -4.712 1.00 18.21 93 LEU C O 1
ATOM 6374 N N . TYR C 3 94 ? -34.777 33.064 -3.346 1.00 14.36 94 TYR C N 1
ATOM 6375 C CA . TYR C 3 94 ? -33.706 33.369 -4.291 1.00 15.29 94 TYR C CA 1
ATOM 6376 C C . TYR C 3 94 ? -32.939 32.125 -4.728 1.00 13.51 94 TYR C C 1
ATOM 6377 O O . TYR C 3 94 ? -32.772 31.876 -5.922 1.00 13.35 94 TYR C O 1
ATOM 6386 N N . LYS C 3 95 ? -32.456 31.365 -3.752 1.00 14.36 95 LYS C N 1
ATOM 6387 C CA . LYS C 3 95 ? -31.699 30.153 -4.028 1.00 18.22 95 LYS C CA 1
ATOM 6388 C C . LYS C 3 95 ? -32.521 29.119 -4.792 1.00 16.04 95 LYS C C 1
ATOM 6389 O O . LYS C 3 95 ? -32.020 28.497 -5.719 1.00 17.82 95 LYS C O 1
ATOM 6395 N N . ALA C 3 96 ? -33.777 28.937 -4.399 1.00 12.82 96 ALA C N 1
ATOM 6396 C CA . ALA C 3 96 ? -34.644 27.975 -5.066 1.00 12.90 96 ALA C CA 1
ATOM 6397 C C . ALA C 3 96 ? -34.882 28.380 -6.518 1.00 11.95 96 ALA C C 1
ATOM 6398 O O . ALA C 3 96 ? -34.708 27.578 -7.422 1.00 12.35 96 ALA C O 1
ATOM 6400 N N . ALA C 3 97 ? -35.291 29.625 -6.734 1.00 11.34 97 ALA C N 1
ATOM 6401 C CA . ALA C 3 97 ? -35.544 30.121 -8.081 1.00 12.14 97 ALA C CA 1
ATOM 6402 C C . ALA C 3 97 ? -34.312 30.049 -8.991 1.00 14.20 97 ALA C C 1
ATOM 6403 O O . ALA C 3 97 ? -34.419 29.662 -10.153 1.00 16.40 97 ALA C O 1
ATOM 6405 N N . SER C 3 98 ? -33.152 30.433 -8.464 1.00 14.88 98 SER C N 1
ATOM 6406 C CA . SER C 3 98 ? -31.916 30.429 -9.242 1.00 17.08 98 SER C CA 1
ATOM 6407 C C . SER C 3 98 ? -31.399 29.018 -9.537 1.00 17.84 98 SER C C 1
ATOM 6408 O O . SER C 3 98 ? -30.481 28.840 -10.343 1.00 16.36 98 SER C O 1
ATOM 6411 N N . GLN C 3 99 ? -31.986 28.018 -8.887 1.00 16.79 99 GLN C N 1
ATOM 6412 C CA . GLN C 3 99 ? -31.550 26.650 -9.102 1.00 17.08 99 GLN C CA 1
ATOM 6413 C C . GLN C 3 99 ? -32.589 25.747 -9.758 1.00 16.77 99 GLN C C 1
ATOM 6414 O O . GLN C 3 99 ? -32.472 24.519 -9.741 1.00 16.56 99 GLN C O 1
ATOM 6420 N N . VAL C 3 100 ? -33.614 26.357 -10.339 1.00 15.07 100 VAL C N 1
ATOM 6421 C CA . VAL C 3 100 ? -34.625 25.580 -11.043 1.00 13.60 100 VAL C CA 1
ATOM 6422 C C . VAL C 3 100 ? -34.123 25.348 -12.468 1.00 14.15 100 VAL C C 1
ATOM 6423 O O . VAL C 3 100 ? -33.851 26.300 -13.204 1.00 12.48 100 VAL C O 1
ATOM 6427 N N . GLY C 3 101 ? -33.984 24.076 -12.831 1.00 12.65 101 GLY C N 1
ATOM 6428 C CA . GLY C 3 101 ? -33.532 23.704 -14.158 1.00 11.57 101 GLY C CA 1
ATOM 6429 C C . GLY C 3 101 ? -32.285 24.400 -14.661 1.00 11.48 101 GLY C C 1
ATOM 6430 O O . GLY C 3 101 ? -31.176 24.165 -14.173 1.00 9.28 101 GLY C O 1
ATOM 6431 N N . SER C 3 102 ? -32.481 25.262 -15.654 1.00 12.65 102 SER C N 1
ATOM 6432 C CA . SER C 3 102 ? -31.402 26.020 -16.270 1.00 13.15 102 SER C CA 1
ATOM 6433 C C . SER C 3 102 ? -31.978 27.383 -16.619 1.00 12.56 102 SER C C 1
ATOM 6434 O O . SER C 3 102 ? -33.160 27.631 -16.384 1.00 12.81 102 SER C O 1
ATOM 6437 N N . PRO C 3 103 ? -31.160 28.280 -17.199 1.00 12.21 103 PRO C N 1
ATOM 6438 C CA . PRO C 3 103 ? -31.679 29.604 -17.558 1.00 13.09 103 PRO C CA 1
ATOM 6439 C C . PRO C 3 103 ? -32.823 29.505 -18.558 1.00 14.14 103 PRO C C 1
ATOM 6440 O O . PRO C 3 103 ? -33.789 30.258 -18.470 1.00 13.41 103 PRO C O 1
ATOM 6444 N N . GLN C 3 104 ? -32.712 28.588 -19.520 1.00 14.91 104 GLN C N 1
ATOM 6445 C CA . GLN C 3 104 ? -33.777 28.444 -20.509 1.00 14.26 104 GLN C CA 1
ATOM 6446 C C . GLN C 3 104 ? -35.093 28.076 -19.823 1.00 14.23 104 GLN C C 1
ATOM 6447 O O . GLN C 3 104 ? -36.139 28.627 -20.143 1.00 16.12 104 GLN C O 1
ATOM 6453 N N . ILE C 3 105 ? -35.034 27.148 -18.876 1.00 13.76 105 ILE C N 1
ATOM 6454 C CA . ILE C 3 105 ? -36.235 26.720 -18.161 1.00 13.28 105 ILE C CA 1
ATOM 6455 C C . ILE C 3 105 ? -36.730 27.834 -17.251 1.00 13.31 105 ILE C C 1
ATOM 6456 O O . ILE C 3 105 ? -37.934 28.008 -17.072 1.00 13.09 105 ILE C O 1
ATOM 6461 N N . ARG C 3 106 ? -35.791 28.585 -16.679 1.00 14.17 106 ARG C N 1
ATOM 6462 C CA . ARG C 3 106 ? -36.125 29.692 -15.793 1.00 14.51 106 ARG C CA 1
ATOM 6463 C C . ARG C 3 106 ? -36.761 30.842 -16.565 1.00 13.86 106 ARG C C 1
ATOM 6464 O O . ARG C 3 106 ? -37.616 31.553 -16.026 1.00 16.16 106 ARG C O 1
ATOM 6472 N N . ASN C 3 107 ? -36.372 31.004 -17.830 1.00 11.60 107 ASN C N 1
ATOM 6473 C CA . ASN C 3 107 ? -36.933 32.058 -18.673 1.00 11.03 107 ASN C CA 1
ATOM 6474 C C . ASN C 3 107 ? -38.357 31.747 -19.098 1.00 12.50 107 ASN C C 1
ATOM 6475 O O . ASN C 3 107 ? -39.123 32.657 -19.419 1.00 12.99 107 ASN C O 1
ATOM 6480 N N . LEU C 3 108 ? -38.702 30.463 -19.139 1.00 10.88 108 LEU C N 1
ATOM 6481 C CA . LEU C 3 108 ? -40.048 30.053 -19.527 1.00 11.62 108 LEU C CA 1
ATOM 6482 C C . LEU C 3 108 ? -40.919 29.732 -18.316 1.00 12.40 108 LEU C C 1
ATOM 6483 O O . LEU C 3 108 ? -42.063 30.181 -18.225 1.00 13.59 108 LEU C O 1
ATOM 6488 N N . GLY C 3 109 ? -40.361 28.954 -17.392 1.00 12.84 109 GLY C N 1
ATOM 6489 C CA . GLY C 3 109 ? -41.091 28.510 -16.213 1.00 14.80 109 GLY C CA 1
ATOM 6490 C C . GLY C 3 109 ? -41.597 29.546 -15.232 1.00 14.39 109 GLY C C 1
ATOM 6491 O O . GLY C 3 109 ? -40.839 30.400 -14.778 1.00 14.48 109 GLY C O 1
ATOM 6492 N N . THR C 3 110 ? -42.875 29.440 -14.877 1.00 13.98 110 THR C N 1
ATOM 6493 C CA . THR C 3 110 ? -43.500 30.380 -13.946 1.00 14.87 110 THR C CA 1
ATOM 6494 C C . THR C 3 110 ? -43.771 29.768 -12.578 1.00 15.44 110 THR C C 1
ATOM 6495 O O . THR C 3 110 ? -43.908 28.553 -12.449 1.00 15.70 110 THR C O 1
ATOM 6499 N N . ILE C 3 111 ? -43.849 30.613 -11.554 1.00 15.70 111 ILE C N 1
ATOM 6500 C CA . ILE C 3 111 ? -44.109 30.129 -10.203 1.00 14.73 111 ILE C CA 1
ATOM 6501 C C . ILE C 3 111 ? -45.510 29.523 -10.133 1.00 14.93 111 ILE C C 1
ATOM 6502 O O . ILE C 3 111 ? -45.761 28.604 -9.358 1.00 15.89 111 ILE C O 1
ATOM 6507 N N . GLY C 3 112 ? -46.425 30.047 -10.940 1.00 14.35 112 GLY C N 1
ATOM 6508 C CA . GLY C 3 112 ? -47.773 29.510 -10.954 1.00 16.33 112 GLY C CA 1
ATOM 6509 C C . GLY C 3 112 ? -47.748 28.084 -11.494 1.00 15.95 112 GLY C C 1
ATOM 6510 O O . GLY C 3 112 ? -48.485 27.209 -11.026 1.00 12.48 112 GLY C O 1
ATOM 6511 N N . GLY C 3 113 ? -46.888 27.852 -12.484 1.00 13.85 113 GLY C N 1
ATOM 6512 C CA . GLY C 3 113 ? -46.781 26.531 -13.072 1.00 12.83 113 GLY C CA 1
ATOM 6513 C C . GLY C 3 113 ? -46.193 25.548 -12.088 1.00 13.51 113 GLY C C 1
ATOM 6514 O O . GLY C 3 113 ? -46.683 24.428 -11.931 1.00 13.64 113 GLY C O 1
ATOM 6515 N N . ASN C 3 114 ? -45.131 25.977 -11.420 1.00 14.47 114 ASN C N 1
ATOM 6516 C CA . ASN C 3 114 ? -44.450 25.148 -10.444 1.00 13.87 114 ASN C CA 1
ATOM 6517 C C . ASN C 3 114 ? -45.391 24.718 -9.333 1.00 15.02 114 ASN C C 1
ATOM 6518 O O . ASN C 3 114 ? -45.460 23.539 -8.989 1.00 14.51 114 ASN C O 1
ATOM 6523 N N . LEU C 3 115 ? -46.113 25.680 -8.770 1.00 15.29 115 LEU C N 1
ATOM 6524 C CA . LEU C 3 115 ? -47.027 25.397 -7.676 1.00 15.10 115 LEU C CA 1
ATOM 6525 C C . LEU C 3 115 ? -48.245 24.619 -8.157 1.00 15.34 115 LEU C C 1
ATOM 6526 O O . LEU C 3 115 ? -48.796 23.800 -7.416 1.00 13.96 115 LEU C O 1
ATOM 6531 N N . SER C 3 116 ? -48.656 24.862 -9.399 1.00 13.94 116 SER C N 1
ATOM 6532 C CA . SER C 3 116 ? -49.811 24.171 -9.953 1.00 12.22 116 SER C CA 1
ATOM 6533 C C . SER C 3 116 ? -49.476 22.731 -10.347 1.00 12.74 116 SER C C 1
ATOM 6534 O O . SER C 3 116 ? -50.357 21.871 -10.393 1.00 11.10 116 SER C O 1
ATOM 6537 N N . THR C 3 117 ? -48.204 22.471 -10.634 1.00 13.14 117 THR C N 1
ATOM 6538 C CA . THR C 3 117 ? -47.774 21.124 -10.972 1.00 12.89 117 THR C CA 1
ATOM 6539 C C . THR C 3 117 ? -47.658 20.381 -9.654 1.00 12.82 117 THR C C 1
ATOM 6540 O O . THR C 3 117 ? -47.994 19.207 -9.567 1.00 16.45 117 THR C O 1
ATOM 6544 N N . SER C 3 118 ? -47.179 21.084 -8.632 1.00 13.08 118 SER C N 1
ATOM 6545 C CA . SER C 3 118 ? -47.033 20.520 -7.292 1.00 13.91 118 SER C CA 1
ATOM 6546 C C . SER C 3 118 ? -46.186 19.251 -7.302 1.00 15.51 118 SER C C 1
ATOM 6547 O O . SER C 3 118 ? -46.547 18.245 -6.688 1.00 14.64 118 SER C O 1
ATOM 6550 N N . SER C 3 119 ? -45.057 19.300 -7.998 1.00 14.19 119 SER C N 1
ATOM 6551 C CA . SER C 3 119 ? -44.166 18.153 -8.075 1.00 13.00 119 SER C CA 1
ATOM 6552 C C . SER C 3 119 ? -43.548 17.826 -6.723 1.00 14.35 119 SER C C 1
ATOM 6553 O O . SER C 3 119 ? -43.290 18.717 -5.910 1.00 13.49 119 SER C O 1
ATOM 6556 N N . VAL C 3 120 ? -43.313 16.541 -6.489 1.00 13.51 120 VAL C N 1
ATOM 6557 C CA . VAL C 3 120 ? -42.690 16.069 -5.259 1.00 12.31 120 VAL C CA 1
ATOM 6558 C C . VAL C 3 120 ? -41.347 16.777 -5.065 1.00 13.05 120 VAL C C 1
ATOM 6559 O O . VAL C 3 120 ? -40.948 17.084 -3.945 1.00 14.85 120 VAL C O 1
ATOM 6563 N N . ALA C 3 121 ? -40.652 17.039 -6.168 1.00 11.00 121 ALA C N 1
ATOM 6564 C CA . ALA C 3 121 ? -39.348 17.674 -6.092 1.00 11.43 121 ALA C CA 1
ATOM 6565 C C . ALA C 3 121 ? -39.348 19.152 -6.504 1.00 11.36 121 ALA C C 1
ATOM 6566 O O . ALA C 3 121 ? -38.288 19.721 -6.764 1.00 12.71 121 ALA C O 1
ATOM 6568 N N . GLY C 3 122 ? -40.531 19.762 -6.561 1.00 9.93 122 GLY C N 1
ATOM 6569 C CA . GLY C 3 122 ? -40.641 21.165 -6.938 1.00 11.61 122 GLY C CA 1
ATOM 6570 C C . GLY C 3 122 ? -39.866 22.089 -6.011 1.00 14.00 122 GLY C C 1
ATOM 6571 O O . GLY C 3 122 ? -40.098 22.114 -4.795 1.00 14.74 122 GLY C O 1
ATOM 6572 N N . ASP C 3 123 ? -38.941 22.855 -6.579 1.00 12.31 123 ASP C N 1
ATOM 6573 C CA . ASP C 3 123 ? -38.124 23.762 -5.783 1.00 12.64 123 ASP C CA 1
ATOM 6574 C C . ASP C 3 123 ? -38.874 25.040 -5.411 1.00 12.88 123 ASP C C 1
ATOM 6575 O O . ASP C 3 123 ? -38.645 25.608 -4.342 1.00 11.08 123 ASP C O 1
ATOM 6580 N N . GLY C 3 124 ? -39.756 25.496 -6.296 1.00 12.22 124 GLY C N 1
ATOM 6581 C CA . GLY C 3 124 ? -40.557 26.664 -5.984 1.00 13.64 124 GLY C CA 1
ATOM 6582 C C . GLY C 3 124 ? -41.493 26.187 -4.883 1.00 14.12 124 GLY C C 1
ATOM 6583 O O . GLY C 3 124 ? -41.714 26.859 -3.889 1.00 13.44 124 GLY C O 1
ATOM 6584 N N . VAL C 3 125 ? -42.018 24.982 -5.078 1.00 15.48 125 VAL C N 1
ATOM 6585 C CA . VAL C 3 125 ? -42.920 24.333 -4.143 1.00 16.03 125 VAL C CA 1
ATOM 6586 C C . VAL C 3 125 ? -42.307 24.284 -2.746 1.00 17.88 125 VAL C C 1
ATOM 6587 O O . VAL C 3 125 ? -42.928 24.662 -1.752 1.00 17.79 125 VAL C O 1
ATOM 6591 N N . SER C 3 126 ? -41.071 23.811 -2.683 1.00 17.65 126 SER C N 1
ATOM 6592 C CA . SER C 3 126 ? -40.369 23.682 -1.417 1.00 18.13 126 SER C CA 1
ATOM 6593 C C . SER C 3 126 ? -40.102 25.031 -0.741 1.00 18.06 126 SER C C 1
ATOM 6594 O O . SER C 3 126 ? -40.312 25.187 0.468 1.00 17.60 126 SER C O 1
ATOM 6597 N N . ALA C 3 127 ? -39.628 26.000 -1.518 1.00 17.72 127 ALA C N 1
ATOM 6598 C CA . ALA C 3 127 ? -39.334 27.319 -0.970 1.00 17.09 127 ALA C CA 1
ATOM 6599 C C . ALA C 3 127 ? -40.614 27.976 -0.461 1.00 16.31 127 ALA C C 1
ATOM 6600 O O . ALA C 3 127 ? -40.674 28.415 0.683 1.00 17.61 127 ALA C O 1
ATOM 6602 N N . MET C 3 128 ? -41.638 28.036 -1.303 1.00 14.11 128 MET C N 1
ATOM 6603 C CA . MET C 3 128 ? -42.900 28.650 -0.902 1.00 15.52 128 MET C CA 1
ATOM 6604 C C . MET C 3 128 ? -43.567 27.957 0.275 1.00 15.77 128 MET C C 1
ATOM 6605 O O . MET C 3 128 ? -44.326 28.579 1.009 1.00 16.52 128 MET C O 1
ATOM 6610 N N . THR C 3 129 ? -43.284 26.671 0.452 1.00 14.95 129 THR C N 1
ATOM 6611 C CA . THR C 3 129 ? -43.850 25.915 1.561 1.00 15.33 129 THR C CA 1
ATOM 6612 C C . THR C 3 129 ? -43.093 26.318 2.833 1.00 16.48 129 THR C C 1
ATOM 6613 O O . THR C 3 129 ? -43.672 26.485 3.908 1.00 15.35 129 THR C O 1
ATOM 6617 N N . THR C 3 130 ? -41.785 26.477 2.686 1.00 16.18 130 THR C N 1
ATOM 6618 C CA . THR C 3 130 ? -40.935 26.881 3.782 1.00 14.22 130 THR C CA 1
ATOM 6619 C C . THR C 3 130 ? -41.332 28.283 4.252 1.00 15.71 130 THR C C 1
ATOM 6620 O O . THR C 3 130 ? -41.330 28.572 5.455 1.00 14.36 130 THR C O 1
ATOM 6624 N N . LEU C 3 131 ? -41.669 29.148 3.299 1.00 14.50 131 LEU C N 1
ATOM 6625 C CA . LEU C 3 131 ? -42.044 30.524 3.614 1.00 17.42 131 LEU C CA 1
ATOM 6626 C C . LEU C 3 131 ? -43.526 30.641 3.941 1.00 18.73 131 LEU C C 1
ATOM 6627 O O . LEU C 3 131 ? -44.038 31.741 4.121 1.00 20.43 131 LEU C O 1
ATOM 6632 N N . ASP C 3 132 ? -44.204 29.496 3.986 1.00 17.94 132 ASP C N 1
ATOM 6633 C CA . ASP C 3 132 ? -45.617 29.422 4.326 1.00 16.87 132 ASP C CA 1
ATOM 6634 C C . ASP C 3 132 ? -46.496 30.340 3.493 1.00 17.08 132 ASP C C 1
ATOM 6635 O O . ASP C 3 132 ? -47.377 31.031 4.011 1.00 16.40 132 ASP C O 1
ATOM 6640 N N . ALA C 3 133 ? -46.262 30.315 2.187 1.00 15.91 133 ALA C N 1
ATOM 6641 C CA . ALA C 3 133 ? -46.993 31.134 1.235 1.00 13.28 133 ALA C CA 1
ATOM 6642 C C . ALA C 3 133 ? -48.497 30.890 1.166 1.00 14.36 133 ALA C C 1
ATOM 6643 O O . ALA C 3 133 ? -49.012 29.864 1.617 1.00 16.57 133 ALA C O 1
ATOM 6645 N N . THR C 3 134 ? -49.184 31.856 0.572 1.00 12.28 134 THR C N 1
ATOM 6646 C CA . THR C 3 134 ? -50.616 31.800 0.358 1.00 12.32 134 THR C CA 1
ATOM 6647 C C . THR C 3 134 ? -50.844 32.012 -1.132 1.00 13.06 134 THR C C 1
ATOM 6648 O O . THR C 3 134 ? -50.171 32.838 -1.750 1.00 12.88 134 THR C O 1
ATOM 6652 N N . VAL C 3 135 ? -51.779 31.269 -1.718 1.00 13.21 135 VAL C N 1
ATOM 6653 C CA . VAL C 3 135 ? -52.073 31.447 -3.135 1.00 12.88 135 VAL C CA 1
ATOM 6654 C C . VAL C 3 135 ? -53.491 31.955 -3.326 1.00 16.33 135 VAL C C 1
ATOM 6655 O O . VAL C 3 135 ? -54.383 31.702 -2.501 1.00 13.69 135 VAL C O 1
ATOM 6659 N N . VAL C 3 136 ? -53.677 32.683 -4.424 1.00 16.46 136 VAL C N 1
ATOM 6660 C CA . VAL C 3 136 ? -54.961 33.250 -4.792 1.00 13.71 136 VAL C CA 1
ATOM 6661 C C . VAL C 3 136 ? -55.454 32.525 -6.049 1.00 15.09 136 VAL C C 1
ATOM 6662 O O . VAL C 3 136 ? -54.763 32.495 -7.073 1.00 13.74 136 VAL C O 1
ATOM 6666 N N . LEU C 3 137 ? -56.643 31.940 -5.963 1.00 12.38 137 LEU C N 1
ATOM 6667 C CA . LEU C 3 137 ? -57.230 31.221 -7.080 1.00 12.65 137 LEU C CA 1
ATOM 6668 C C . LEU C 3 137 ? -58.491 31.961 -7.481 1.00 14.37 137 LEU C C 1
ATOM 6669 O O . LEU C 3 137 ? -59.328 32.273 -6.627 1.00 12.40 137 LEU C O 1
ATOM 6674 N N . GLU C 3 138 ? -58.626 32.226 -8.778 1.00 14.99 138 GLU C N 1
ATOM 6675 C CA . GLU C 3 138 ? -59.772 32.956 -9.287 1.00 16.99 138 GLU C CA 1
ATOM 6676 C C . GLU C 3 138 ? -60.434 32.217 -10.440 1.00 19.05 138 GLU C C 1
ATOM 6677 O O . GLU C 3 138 ? -59.819 31.363 -11.080 1.00 18.58 138 GLU C O 1
ATOM 6683 N N . SER C 3 139 ? -61.691 32.568 -10.691 1.00 17.43 139 SER C N 1
ATOM 6684 C CA . SER C 3 139 ? -62.488 31.975 -11.751 1.00 18.82 139 SER C CA 1
ATOM 6685 C C . SER C 3 139 ? -63.679 32.900 -11.931 1.00 19.66 139 SER C C 1
ATOM 6686 O O . SER C 3 139 ? -63.764 33.938 -11.277 1.00 21.95 139 SER C O 1
ATOM 6689 N N . VAL C 3 140 ? -64.600 32.531 -12.809 1.00 18.78 140 VAL C N 1
ATOM 6690 C CA . VAL C 3 140 ? -65.773 33.355 -13.028 1.00 20.94 140 VAL C CA 1
ATOM 6691 C C . VAL C 3 140 ? -66.659 33.386 -11.785 1.00 20.92 140 VAL C C 1
ATOM 6692 O O . VAL C 3 140 ? -67.552 34.225 -11.680 1.00 21.98 140 VAL C O 1
ATOM 6696 N N . ARG C 3 141 ? -66.407 32.480 -10.847 1.00 20.73 141 ARG C N 1
ATOM 6697 C CA . ARG C 3 141 ? -67.197 32.404 -9.622 1.00 22.49 141 ARG C CA 1
ATOM 6698 C C . ARG C 3 141 ? -66.685 33.311 -8.508 1.00 23.49 141 ARG C C 1
ATOM 6699 O O . ARG C 3 141 ? -67.319 33.443 -7.461 1.00 26.47 141 ARG C O 1
ATOM 6707 N N . GLY C 3 142 ? -65.539 33.942 -8.731 1.00 23.81 142 GLY C N 1
ATOM 6708 C CA . GLY C 3 142 ? -64.981 34.822 -7.719 1.00 20.79 142 GLY C CA 1
ATOM 6709 C C . GLY C 3 142 ? -63.507 34.567 -7.468 1.00 19.40 142 GLY C C 1
ATOM 6710 O O . GLY C 3 142 ? -62.739 34.355 -8.399 1.00 17.57 142 GLY C O 1
ATOM 6711 N N . THR C 3 143 ? -63.114 34.583 -6.199 1.00 20.27 143 THR C N 1
ATOM 6712 C CA . THR C 3 143 ? -61.728 34.356 -5.831 1.00 19.04 143 THR C CA 1
ATOM 6713 C C . THR C 3 143 ? -61.643 33.845 -4.412 1.00 18.70 143 THR C C 1
ATOM 6714 O O . THR C 3 143 ? -62.496 34.128 -3.583 1.00 20.18 143 THR C O 1
ATOM 6718 N N . ARG C 3 144 ? -60.600 33.079 -4.143 1.00 18.46 144 ARG C N 1
ATOM 6719 C CA . ARG C 3 144 ? -60.368 32.542 -2.822 1.00 17.31 144 ARG C CA 1
ATOM 6720 C C . ARG C 3 144 ? -58.869 32.494 -2.600 1.00 17.15 144 ARG C C 1
ATOM 6721 O O . ARG C 3 144 ? -58.089 32.506 -3.555 1.00 15.03 144 ARG C O 1
ATOM 6729 N N . GLN C 3 145 ? -58.473 32.451 -1.336 1.00 18.60 145 GLN C N 1
ATOM 6730 C CA . GLN C 3 145 ? -57.069 32.368 -0.979 1.00 20.18 145 GLN C CA 1
ATOM 6731 C C . GLN C 3 145 ? -56.944 31.170 -0.064 1.00 20.18 145 GLN C C 1
ATOM 6732 O O . GLN C 3 145 ? -57.894 30.813 0.634 1.00 22.16 145 GLN C O 1
ATOM 6738 N N . MET C 3 146 ? -55.778 30.544 -0.059 1.00 20.09 146 MET C N 1
ATOM 6739 C CA . MET C 3 146 ? -55.553 29.423 0.835 1.00 20.56 146 MET C CA 1
ATOM 6740 C C . MET C 3 146 ? -54.063 29.251 1.063 1.00 20.36 146 MET C C 1
ATOM 6741 O O . MET C 3 146 ? -53.252 29.640 0.228 1.00 20.34 146 MET C O 1
ATOM 6746 N N . LYS C 3 147 ? -53.698 28.731 2.227 1.00 20.77 147 LYS C N 1
ATOM 6747 C CA . LYS C 3 147 ? -52.298 28.523 2.526 1.00 22.29 147 LYS C CA 1
ATOM 6748 C C . LYS C 3 147 ? -51.827 27.464 1.544 1.00 21.13 147 LYS C C 1
ATOM 6749 O O . LYS C 3 147 ? -52.568 26.527 1.243 1.00 18.87 147 LYS C O 1
ATOM 6755 N N . LEU C 3 148 ? -50.604 27.620 1.040 1.00 20.08 148 LEU C N 1
ATOM 6756 C CA . LEU C 3 148 ? -50.045 26.666 0.091 1.00 19.40 148 LEU C CA 1
ATOM 6757 C C . LEU C 3 148 ? -50.159 25.240 0.637 1.00 18.50 148 LEU C C 1
ATOM 6758 O O . LEU C 3 148 ? -50.378 24.290 -0.115 1.00 18.92 148 LEU C O 1
ATOM 6763 N N . THR C 3 149 ? -50.009 25.103 1.950 1.00 18.12 149 THR C N 1
ATOM 6764 C CA . THR C 3 149 ? -50.108 23.806 2.600 1.00 19.83 149 THR C CA 1
ATOM 6765 C C . THR C 3 149 ? -51.489 23.199 2.402 1.00 20.39 149 THR C C 1
ATOM 6766 O O . THR C 3 149 ? -51.608 21.996 2.189 1.00 20.33 149 THR C O 1
ATOM 6770 N N . ASP C 3 150 ? -52.530 24.030 2.462 1.00 20.30 150 ASP C N 1
ATOM 6771 C CA . ASP C 3 150 ? -53.900 23.551 2.284 1.00 21.24 150 ASP C CA 1
ATOM 6772 C C . ASP C 3 150 ? -54.203 23.354 0.803 1.00 21.52 150 ASP C C 1
ATOM 6773 O O . ASP C 3 150 ? -54.970 22.464 0.422 1.00 21.08 150 ASP C O 1
ATOM 6778 N N . PHE C 3 151 ? -53.596 24.193 -0.029 1.00 20.24 151 PHE C N 1
ATOM 6779 C CA . PHE C 3 151 ? -53.758 24.095 -1.474 1.00 19.53 151 PHE C CA 1
ATOM 6780 C C . PHE C 3 151 ? -53.244 22.710 -1.878 1.00 18.56 151 PHE C C 1
ATOM 6781 O O . PHE C 3 151 ? -53.869 22.017 -2.680 1.00 20.31 151 PHE C O 1
ATOM 6789 N N . PHE C 3 152 ? -52.108 22.305 -1.317 1.00 17.75 152 PHE C N 1
ATOM 6790 C CA . PHE C 3 152 ? -51.552 20.986 -1.629 1.00 19.19 152 PHE C CA 1
ATOM 6791 C C . PHE C 3 152 ? -52.408 19.850 -1.046 1.00 19.24 152 PHE C C 1
ATOM 6792 O O . PHE C 3 152 ? -52.713 18.884 -1.740 1.00 17.91 152 PHE C O 1
ATOM 6800 N N . ASP C 3 153 ? -52.796 19.965 0.224 1.00 20.39 153 ASP C N 1
ATOM 6801 C CA . ASP C 3 153 ? -53.617 18.931 0.862 1.00 22.12 153 ASP C CA 1
ATOM 6802 C C . ASP C 3 153 ? -54.972 18.714 0.181 1.00 19.54 153 ASP C C 1
ATOM 6803 O O . ASP C 3 153 ? -55.490 17.604 0.165 1.00 17.99 153 ASP C O 1
ATOM 6808 N N . GLY C 3 154 ? -55.541 19.778 -0.375 1.00 18.49 154 GLY C N 1
ATOM 6809 C CA . GLY C 3 154 ? -56.834 19.662 -1.029 1.00 18.07 154 GLY C CA 1
ATOM 6810 C C . GLY C 3 154 ? -56.802 18.894 -2.336 1.00 17.85 154 GLY C C 1
ATOM 6811 O O . GLY C 3 154 ? -55.738 18.547 -2.837 1.00 16.48 154 GLY C O 1
ATOM 6812 N N . GLU C 3 155 ? -57.982 18.629 -2.886 1.00 17.64 155 GLU C N 1
ATOM 6813 C CA . GLU C 3 155 ? -58.104 17.904 -4.143 1.00 19.42 155 GLU C CA 1
ATOM 6814 C C . GLU C 3 155 ? -59.257 18.482 -4.954 1.00 20.89 155 GLU C C 1
ATOM 6815 O O . GLU C 3 155 ? -60.413 18.416 -4.533 1.00 22.24 155 GLU C O 1
ATOM 6821 N N . GLY C 3 156 ? -58.926 19.050 -6.113 1.00 21.18 156 GLY C N 1
ATOM 6822 C CA . GLY C 3 156 ? -59.915 19.641 -6.995 1.00 19.47 156 GLY C CA 1
ATOM 6823 C C . GLY C 3 156 ? -60.211 18.729 -8.166 1.00 20.38 156 GLY C C 1
ATOM 6824 O O . GLY C 3 156 ? -60.495 17.549 -7.966 1.00 21.23 156 GLY C O 1
ATOM 6825 N N . PHE C 3 157 ? -60.158 19.249 -9.391 1.00 19.23 157 PHE C N 1
ATOM 6826 C CA . PHE C 3 157 ? -60.425 18.388 -10.531 1.00 19.20 157 PHE C CA 1
ATOM 6827 C C . PHE C 3 157 ? -59.276 17.391 -10.697 1.00 18.09 157 PHE C C 1
ATOM 6828 O O . PHE C 3 157 ? -59.378 16.426 -11.447 1.00 21.89 157 PHE C O 1
ATOM 6836 N N . LYS C 3 158 ? -58.193 17.621 -9.965 1.00 18.57 158 LYS C N 1
ATOM 6837 C CA . LYS C 3 158 ? -57.035 16.729 -9.957 1.00 19.01 158 LYS C CA 1
ATOM 6838 C C . LYS C 3 158 ? -56.648 16.576 -8.493 1.00 19.12 158 LYS C C 1
ATOM 6839 O O . LYS C 3 158 ? -56.981 17.440 -7.685 1.00 19.47 158 LYS C O 1
ATOM 6845 N N . ARG C 3 159 ? -55.952 15.494 -8.144 1.00 19.59 159 ARG C N 1
ATOM 6846 C CA . ARG C 3 159 ? -55.564 15.254 -6.749 1.00 18.25 159 ARG C CA 1
ATOM 6847 C C . ARG C 3 159 ? -54.342 16.026 -6.270 1.00 19.19 159 ARG C C 1
ATOM 6848 O O . ARG C 3 159 ? -54.197 16.283 -5.067 1.00 18.37 159 ARG C O 1
ATOM 6856 N N . ARG C 3 160 ? -53.457 16.381 -7.196 1.00 16.31 160 ARG C N 1
ATOM 6857 C CA . ARG C 3 160 ? -52.239 17.073 -6.817 1.00 17.40 160 ARG C CA 1
ATOM 6858 C C . ARG C 3 160 ? -52.467 18.309 -5.940 1.00 17.21 160 ARG C C 1
ATOM 6859 O O . ARG C 3 160 ? -51.668 18.593 -5.048 1.00 18.55 160 ARG C O 1
ATOM 6867 N N . ASN C 3 161 ? -53.549 19.040 -6.179 1.00 16.73 161 ASN C N 1
ATOM 6868 C CA . ASN C 3 161 ? -53.856 20.207 -5.357 1.00 16.82 161 ASN C CA 1
ATOM 6869 C C . ASN C 3 161 ? -55.334 20.593 -5.470 1.00 17.51 161 ASN C C 1
ATOM 6870 O O . ASN C 3 161 ? -56.098 19.936 -6.175 1.00 16.73 161 ASN C O 1
ATOM 6875 N N . ALA C 3 162 ? -55.732 21.661 -4.782 1.00 18.29 162 ALA C N 1
ATOM 6876 C CA . ALA C 3 162 ? -57.134 22.077 -4.772 1.00 18.82 162 ALA C CA 1
ATOM 6877 C C . ALA C 3 162 ? -57.689 22.794 -6.009 1.00 19.41 162 ALA C C 1
ATOM 6878 O O . ALA C 3 162 ? -58.882 23.087 -6.059 1.00 19.00 162 ALA C O 1
ATOM 6880 N N . LEU C 3 163 ? -56.857 23.074 -7.008 1.00 18.08 163 LEU C N 1
ATOM 6881 C CA . LEU C 3 163 ? -57.360 23.769 -8.195 1.00 19.13 163 LEU C CA 1
ATOM 6882 C C . LEU C 3 163 ? -58.622 23.151 -8.793 1.00 19.39 163 LEU C C 1
ATOM 6883 O O . LEU C 3 163 ? -58.748 21.927 -8.885 1.00 19.36 163 LEU C O 1
ATOM 6888 N N . GLU C 3 164 ? -59.556 24.007 -9.200 1.00 18.10 164 GLU C N 1
ATOM 6889 C CA . GLU C 3 164 ? -60.779 23.541 -9.835 1.00 18.05 164 GLU C CA 1
ATOM 6890 C C . GLU C 3 164 ? -60.544 23.685 -11.332 1.00 17.26 164 GLU C C 1
ATOM 6891 O O . GLU C 3 164 ? -59.633 24.396 -11.752 1.00 16.63 164 GLU C O 1
ATOM 6897 N N . ALA C 3 165 ? -61.352 23.008 -12.136 1.00 16.37 165 ALA C N 1
ATOM 6898 C CA . ALA C 3 165 ? -61.181 23.050 -13.580 1.00 16.68 165 ALA C CA 1
ATOM 6899 C C . ALA C 3 165 ? -61.318 24.436 -14.195 1.00 18.24 165 ALA C C 1
ATOM 6900 O O . ALA C 3 165 ? -60.765 24.695 -15.266 1.00 18.45 165 ALA C O 1
ATOM 6902 N N . ASP C 3 166 ? -62.041 25.329 -13.522 1.00 17.00 166 ASP C N 1
ATOM 6903 C CA . ASP C 3 166 ? -62.253 26.677 -14.046 1.00 17.38 166 ASP C CA 1
ATOM 6904 C C . ASP C 3 166 ? -61.415 27.725 -13.337 1.00 16.28 166 ASP C C 1
ATOM 6905 O O . ASP C 3 166 ? -61.606 28.923 -13.538 1.00 15.52 166 ASP C O 1
ATOM 6910 N N . GLU C 3 167 ? -60.489 27.279 -12.505 1.00 15.28 167 GLU C N 1
ATOM 6911 C CA . GLU C 3 167 ? -59.660 28.212 -11.770 1.00 17.82 167 GLU C CA 1
ATOM 6912 C C . GLU C 3 167 ? -58.297 28.487 -12.395 1.00 19.44 167 GLU C C 1
ATOM 6913 O O . GLU C 3 167 ? -57.760 27.686 -13.166 1.00 20.81 167 GLU C O 1
ATOM 6919 N N . ILE C 3 168 ? -57.751 29.642 -12.045 1.00 18.64 168 ILE C N 1
ATOM 6920 C CA . ILE C 3 168 ? -56.436 30.049 -12.494 1.00 18.05 168 ILE C CA 1
ATOM 6921 C C . ILE C 3 168 ? -55.759 30.713 -11.299 1.00 17.50 168 ILE C C 1
ATOM 6922 O O . ILE C 3 168 ? -56.333 31.608 -10.674 1.00 19.03 168 ILE C O 1
ATOM 6927 N N . MET C 3 169 ? -54.567 30.236 -10.949 1.00 14.81 169 MET C N 1
ATOM 6928 C CA . MET C 3 169 ? -53.811 30.817 -9.850 1.00 14.34 169 MET C CA 1
ATOM 6929 C C . MET C 3 169 ? -53.337 32.149 -10.412 1.00 15.31 169 MET C C 1
ATOM 6930 O O . MET C 3 169 ? -52.827 32.207 -11.522 1.00 17.08 169 MET C O 1
ATOM 6935 N N . THR C 3 170 ? -53.524 33.224 -9.660 1.00 16.79 170 THR C N 1
ATOM 6936 C CA . THR C 3 170 ? -53.137 34.544 -10.135 1.00 17.15 170 THR C CA 1
ATOM 6937 C C . THR C 3 170 ? -51.997 35.160 -9.354 1.00 18.33 170 THR C C 1
ATOM 6938 O O . THR C 3 170 ? -51.301 36.028 -9.870 1.00 19.80 170 THR C O 1
ATOM 6942 N N . GLU C 3 171 ? -51.798 34.715 -8.119 1.00 16.66 171 GLU C N 1
ATOM 6943 C CA . GLU C 3 171 ? -50.764 35.314 -7.296 1.00 18.20 171 GLU C CA 1
ATOM 6944 C C . GLU C 3 171 ? -50.364 34.461 -6.092 1.00 18.96 171 GLU C C 1
ATOM 6945 O O . GLU C 3 171 ? -51.163 33.677 -5.567 1.00 19.58 171 GLU C O 1
ATOM 6951 N N . VAL C 3 172 ? -49.111 34.622 -5.675 1.00 17.39 172 VAL C N 1
ATOM 6952 C CA . VAL C 3 172 ? -48.556 33.924 -4.521 1.00 16.50 172 VAL C CA 1
ATOM 6953 C C . VAL C 3 172 ? -48.143 35.053 -3.581 1.00 17.65 172 VAL C C 1
ATOM 6954 O O . VAL C 3 172 ? -47.608 36.063 -4.034 1.00 16.27 172 VAL C O 1
ATOM 6958 N N . ILE C 3 173 ? -48.402 34.885 -2.286 1.00 19.77 173 ILE C N 1
ATOM 6959 C CA . ILE C 3 173 ? -48.071 35.898 -1.285 1.00 19.21 173 ILE C CA 1
ATOM 6960 C C . ILE C 3 173 ? -47.250 35.292 -0.164 1.00 20.06 173 ILE C C 1
ATOM 6961 O O . ILE C 3 173 ? -47.547 34.193 0.304 1.00 20.47 173 ILE C O 1
ATOM 6966 N N . ILE C 3 174 ? -46.230 36.016 0.278 1.00 21.76 174 ILE C N 1
ATOM 6967 C CA . ILE C 3 174 ? -45.389 35.572 1.383 1.00 23.51 174 ILE C CA 1
ATOM 6968 C C . ILE C 3 174 ? -45.189 36.775 2.294 1.00 26.93 174 ILE C C 1
ATOM 6969 O O . ILE C 3 174 ? -45.305 37.916 1.845 1.00 28.74 174 ILE C O 1
ATOM 6974 N N . ASP C 3 175 ? -44.918 36.533 3.573 1.00 28.74 175 ASP C N 1
ATOM 6975 C CA . ASP C 3 175 ? -44.689 37.632 4.500 1.00 31.27 175 ASP C CA 1
ATOM 6976 C C . ASP C 3 175 ? -43.332 38.238 4.173 1.00 33.22 175 ASP C C 1
ATOM 6977 O O . ASP C 3 175 ? -42.417 37.535 3.740 1.00 34.94 175 ASP C O 1
ATOM 6982 N N . ARG C 3 176 ? -43.201 39.545 4.362 1.00 34.25 176 ARG C N 1
ATOM 6983 C CA . ARG C 3 176 ? -41.935 40.207 4.096 1.00 33.91 176 ARG C CA 1
ATOM 6984 C C . ARG C 3 176 ? -41.062 40.031 5.333 1.00 36.81 176 ARG C C 1
ATOM 6985 O O . ARG C 3 176 ? -41.544 40.168 6.458 1.00 36.25 176 ARG C O 1
ATOM 6993 N N . PRO C 3 177 ? -39.770 39.702 5.140 1.00 39.95 177 PRO C N 1
ATOM 6994 C CA . PRO C 3 177 ? -38.815 39.499 6.234 1.00 43.65 177 PRO C CA 1
ATOM 6995 C C . PRO C 3 177 ? -38.639 40.766 7.060 1.00 47.92 177 PRO C C 1
ATOM 6996 O O . PRO C 3 177 ? -38.313 41.818 6.510 1.00 48.66 177 PRO C O 1
ATOM 7000 N N . ASP C 3 178 ? -38.846 40.678 8.371 1.00 52.42 178 ASP C N 1
ATOM 7001 C CA . ASP C 3 178 ? -38.674 41.860 9.203 1.00 57.40 178 ASP C CA 1
ATOM 7002 C C . ASP C 3 178 ? -37.189 42.062 9.497 1.00 58.90 178 ASP C C 1
ATOM 7003 O O . ASP C 3 178 ? -36.341 41.324 8.984 1.00 58.75 178 ASP C O 1
ATOM 7008 N N . ALA C 3 179 ? -36.880 43.069 10.310 1.00 60.21 179 ALA C N 1
ATOM 7009 C CA . ALA C 3 179 ? -35.500 43.379 10.665 1.00 60.85 179 ALA C CA 1
ATOM 7010 C C . ALA C 3 179 ? -34.685 42.115 10.918 1.00 60.35 179 ALA C C 1
ATOM 7011 O O . ALA C 3 179 ? -33.705 41.847 10.222 1.00 60.16 179 ALA C O 1
ATOM 7013 N N . HIS C 3 180 ? -35.102 41.335 11.909 1.00 59.34 180 HIS C N 1
ATOM 7014 C CA . HIS C 3 180 ? -34.400 40.109 12.253 1.00 57.58 180 HIS C CA 1
ATOM 7015 C C . HIS C 3 180 ? -35.195 38.825 12.016 1.00 54.69 180 HIS C C 1
ATOM 7016 O O . HIS C 3 180 ? -35.755 38.234 12.942 1.00 55.71 180 HIS C O 1
ATOM 7023 N N . SER C 3 181 ? -35.245 38.414 10.755 1.00 49.05 181 SER C N 1
ATOM 7024 C CA . SER C 3 181 ? -35.914 37.185 10.351 1.00 43.92 181 SER C CA 1
ATOM 7025 C C . SER C 3 181 ? -35.026 36.678 9.231 1.00 41.33 181 SER C C 1
ATOM 7026 O O . SER C 3 181 ? -34.277 37.456 8.636 1.00 40.54 181 SER C O 1
ATOM 7029 N N . ALA C 3 182 ? -35.085 35.383 8.948 1.00 37.98 182 ALA C N 1
ATOM 7030 C CA . ALA C 3 182 ? -34.248 34.838 7.890 1.00 34.50 182 ALA C CA 1
ATOM 7031 C C . ALA C 3 182 ? -34.796 33.556 7.292 1.00 31.85 182 ALA C C 1
ATOM 7032 O O . ALA C 3 182 ? -35.615 32.867 7.896 1.00 32.00 182 ALA C O 1
ATOM 7034 N N . SER C 3 183 ? -34.337 33.248 6.089 1.00 28.71 183 SER C N 1
ATOM 7035 C CA . SER C 3 183 ? -34.761 32.043 5.401 1.00 24.29 183 SER C CA 1
ATOM 7036 C C . SER C 3 183 ? -33.576 31.516 4.614 1.00 22.57 183 SER C C 1
ATOM 7037 O O . SER C 3 183 ? -32.704 32.279 4.192 1.00 20.00 183 SER C O 1
ATOM 7040 N N . ALA C 3 184 ? -33.543 30.203 4.434 1.00 21.17 184 ALA C N 1
ATOM 7041 C CA . ALA C 3 184 ? -32.465 29.570 3.705 1.00 18.88 184 ALA C CA 1
ATOM 7042 C C . ALA C 3 184 ? -33.002 28.399 2.897 1.00 19.05 184 ALA C C 1
ATOM 7043 O O . ALA C 3 184 ? -34.028 27.807 3.238 1.00 18.63 184 ALA C O 1
ATOM 7045 N N . PHE C 3 185 ? -32.304 28.082 1.817 1.00 15.82 185 PHE C N 1
ATOM 7046 C CA . PHE C 3 185 ? -32.679 26.973 0.962 1.00 16.07 185 PHE C CA 1
ATOM 7047 C C . PHE C 3 185 ? -31.407 26.322 0.448 1.00 14.80 185 PHE C C 1
ATOM 7048 O O . PHE C 3 185 ? -30.448 27.006 0.079 1.00 13.70 185 PHE C O 1
ATOM 7056 N N . TYR C 3 186 ? -31.394 24.998 0.438 1.00 14.17 186 TYR C N 1
ATOM 7057 C CA . TYR C 3 186 ? -30.242 24.276 -0.059 1.00 15.48 186 TYR C CA 1
ATOM 7058 C C . TYR C 3 186 ? -30.737 23.155 -0.970 1.00 15.57 186 TYR C C 1
ATOM 7059 O O . TYR C 3 186 ? -31.564 22.330 -0.576 1.00 14.85 186 TYR C O 1
ATOM 7068 N N . LYS C 3 187 ? -30.226 23.130 -2.193 1.00 16.02 187 LYS C N 1
ATOM 7069 C CA . LYS C 3 187 ? -30.613 22.111 -3.150 1.00 14.67 187 LYS C CA 1
ATOM 7070 C C . LYS C 3 187 ? -29.569 21.000 -3.217 1.00 15.66 187 LYS C C 1
ATOM 7071 O O . LYS C 3 187 ? -28.457 21.192 -3.726 1.00 14.67 187 LYS C O 1
ATOM 7077 N N . LEU C 3 188 ? -29.936 19.844 -2.673 1.00 13.93 188 LEU C N 1
ATOM 7078 C CA . LEU C 3 188 ? -29.074 18.675 -2.687 1.00 14.68 188 LEU C CA 1
ATOM 7079 C C . LEU C 3 188 ? -29.409 17.962 -3.993 1.00 15.70 188 LEU C C 1
ATOM 7080 O O . LEU C 3 188 ? -30.544 17.532 -4.192 1.00 14.75 188 LEU C O 1
ATOM 7085 N N . ALA C 3 189 ? -28.437 17.858 -4.892 1.00 15.97 189 ALA C N 1
ATOM 7086 C CA . ALA C 3 189 ? -28.681 17.215 -6.177 1.00 17.70 189 ALA C CA 1
ATOM 7087 C C . ALA C 3 189 ? -27.399 16.701 -6.813 1.00 16.75 189 ALA C C 1
ATOM 7088 O O . ALA C 3 189 ? -26.307 17.100 -6.428 1.00 14.96 189 ALA C O 1
ATOM 7090 N N . LYS C 3 190 ? -27.553 15.833 -7.807 1.00 18.23 190 LYS C N 1
ATOM 7091 C CA . LYS C 3 190 ? -26.419 15.217 -8.496 1.00 20.93 190 LYS C CA 1
ATOM 7092 C C . LYS C 3 190 ? -25.482 16.077 -9.343 1.00 19.88 190 LYS C C 1
ATOM 7093 O O . LYS C 3 190 ? -24.316 15.729 -9.486 1.00 22.27 190 LYS C O 1
ATOM 7099 N N . ARG C 3 191 ? -25.967 17.173 -9.919 1.00 19.59 191 ARG C N 1
ATOM 7100 C CA . ARG C 3 191 ? -25.092 18.062 -10.699 1.00 18.39 191 ARG C CA 1
ATOM 7101 C C . ARG C 3 191 ? -25.500 19.519 -10.462 1.00 17.97 191 ARG C C 1
ATOM 7102 O O . ARG C 3 191 ? -26.609 19.790 -9.995 1.00 17.73 191 ARG C O 1
ATOM 7110 N N . LYS C 3 192 ? -24.607 20.451 -10.783 1.00 15.80 192 LYS C N 1
ATOM 7111 C CA . LYS C 3 192 ? -24.850 21.872 -10.525 1.00 16.87 192 LYS C CA 1
ATOM 7112 C C . LYS C 3 192 ? -25.721 22.668 -11.491 1.00 15.93 192 LYS C C 1
ATOM 7113 O O . LYS C 3 192 ? -25.724 23.897 -11.467 1.00 17.33 192 LYS C O 1
ATOM 7119 N N . SER C 3 193 ? -26.454 21.966 -12.339 1.00 16.55 193 SER C N 1
ATOM 7120 C CA . SER C 3 193 ? -27.349 22.592 -13.294 1.00 14.79 193 SER C CA 1
ATOM 7121 C C . SER C 3 193 ? -28.221 21.486 -13.869 1.00 14.68 193 SER C C 1
ATOM 7122 O O . SER C 3 193 ? -27.768 20.342 -14.020 1.00 13.84 193 SER C O 1
ATOM 7125 N N . LEU C 3 194 ? -29.475 21.815 -14.163 1.00 13.59 194 LEU C N 1
ATOM 7126 C CA . LEU C 3 194 ? -30.396 20.841 -14.734 1.00 11.56 194 LEU C CA 1
ATOM 7127 C C . LEU C 3 194 ? -30.460 19.587 -13.869 1.00 10.52 194 LEU C C 1
ATOM 7128 O O . LEU C 3 194 ? -30.385 18.469 -14.373 1.00 9.30 194 LEU C O 1
ATOM 7133 N N . ALA C 3 195 ? -30.577 19.778 -12.562 1.00 9.61 195 ALA C N 1
ATOM 7134 C CA . ALA C 3 195 ? -30.652 18.652 -11.643 1.00 9.74 195 ALA C CA 1
ATOM 7135 C C . ALA C 3 195 ? -31.997 18.633 -10.936 1.00 10.21 195 ALA C C 1
ATOM 7136 O O . ALA C 3 195 ? -32.591 19.675 -10.673 1.00 9.84 195 ALA C O 1
ATOM 7138 N N . ILE C 3 196 ? -32.476 17.430 -10.643 1.00 11.68 196 ILE C N 1
ATOM 7139 C CA . ILE C 3 196 ? -33.733 17.248 -9.940 1.00 10.50 196 ILE C CA 1
ATOM 7140 C C . ILE C 3 196 ? -33.335 17.129 -8.480 1.00 12.89 196 ILE C C 1
ATOM 7141 O O . ILE C 3 196 ? -32.424 16.365 -8.142 1.00 14.95 196 ILE C O 1
ATOM 7146 N N . SER C 3 197 ? -33.992 17.887 -7.610 1.00 12.88 197 SER C N 1
ATOM 7147 C CA . SER C 3 197 ? -33.660 17.845 -6.190 1.00 13.53 197 SER C CA 1
ATOM 7148 C C . SER C 3 197 ? -33.848 16.474 -5.545 1.00 13.51 197 SER C C 1
ATOM 7149 O O . SER C 3 197 ? -34.809 15.766 -5.837 1.00 12.62 197 SER C O 1
ATOM 7152 N N . VAL C 3 198 ? -32.904 16.102 -4.684 1.00 14.36 198 VAL C N 1
ATOM 7153 C CA . VAL C 3 198 ? -32.969 14.842 -3.943 1.00 14.31 198 VAL C CA 1
ATOM 7154 C C . VAL C 3 198 ? -33.589 15.235 -2.609 1.00 13.95 198 VAL C C 1
ATOM 7155 O O . VAL C 3 198 ? -34.410 14.510 -2.039 1.00 14.14 198 VAL C O 1
ATOM 7159 N N . ILE C 3 199 ? -33.155 16.396 -2.127 1.00 13.64 199 ILE C N 1
ATOM 7160 C CA . ILE C 3 199 ? -33.668 17.013 -0.913 1.00 14.27 199 ILE C CA 1
ATOM 7161 C C . ILE C 3 199 ? -33.649 18.520 -1.181 1.00 15.65 199 ILE C C 1
ATOM 7162 O O . ILE C 3 199 ? -32.607 19.091 -1.517 1.00 15.24 199 ILE C O 1
ATOM 7167 N N . GLY C 3 200 ? -34.812 19.149 -1.083 1.00 15.06 200 GLY C N 1
ATOM 7168 C CA . GLY C 3 200 ? -34.884 20.587 -1.264 1.00 14.35 200 GLY C CA 1
ATOM 7169 C C . GLY C 3 200 ? -35.074 21.136 0.137 1.00 14.25 200 GLY C C 1
ATOM 7170 O O . GLY C 3 200 ? -36.206 21.311 0.576 1.00 12.51 200 GLY C O 1
ATOM 7171 N N . GLY C 3 201 ? -33.970 21.388 0.839 1.00 14.42 201 GLY C N 1
ATOM 7172 C CA . GLY C 3 201 ? -34.034 21.880 2.210 1.00 14.65 201 GLY C CA 1
ATOM 7173 C C . GLY C 3 201 ? -34.388 23.349 2.407 1.00 15.86 201 GLY C C 1
ATOM 7174 O O . GLY C 3 201 ? -33.679 24.246 1.939 1.00 15.03 201 GLY C O 1
ATOM 7175 N N . GLY C 3 202 ? -35.491 23.597 3.108 1.00 15.00 202 GLY C N 1
ATOM 7176 C CA . GLY C 3 202 ? -35.905 24.962 3.357 1.00 16.22 202 GLY C CA 1
ATOM 7177 C C . GLY C 3 202 ? -36.064 25.279 4.836 1.00 17.58 202 GLY C C 1
ATOM 7178 O O . GLY C 3 202 ? -36.628 24.492 5.594 1.00 18.93 202 GLY C O 1
ATOM 7179 N N . MET C 3 203 ? -35.558 26.431 5.258 1.00 19.00 203 MET C N 1
ATOM 7180 C CA . MET C 3 203 ? -35.693 26.846 6.650 1.00 19.93 203 MET C CA 1
ATOM 7181 C C . MET C 3 203 ? -35.889 28.355 6.789 1.00 20.59 203 MET C C 1
ATOM 7182 O O . MET C 3 203 ? -35.231 29.152 6.110 1.00 20.52 203 MET C O 1
ATOM 7187 N N . ALA C 3 204 ? -36.811 28.739 7.665 1.00 21.21 204 ALA C N 1
ATOM 7188 C CA . ALA C 3 204 ? -37.103 30.149 7.902 1.00 21.89 204 ALA C CA 1
ATOM 7189 C C . ALA C 3 204 ? -37.457 30.377 9.369 1.00 24.71 204 ALA C C 1
ATOM 7190 O O . ALA C 3 204 ? -38.107 29.533 10.002 1.00 24.94 204 ALA C O 1
ATOM 7192 N N . VAL C 3 205 ? -37.030 31.517 9.908 1.00 27.04 205 VAL C N 1
ATOM 7193 C CA . VAL C 3 205 ? -37.294 31.840 11.306 1.00 29.19 205 VAL C CA 1
ATOM 7194 C C . VAL C 3 205 ? -37.538 33.316 11.605 1.00 31.45 205 VAL C C 1
ATOM 7195 O O . VAL C 3 205 ? -37.245 34.200 10.796 1.00 30.41 205 VAL C O 1
ATOM 7199 N N . LYS C 3 206 ? -38.090 33.558 12.787 1.00 35.15 206 LYS C N 1
ATOM 7200 C CA . LYS C 3 206 ? -38.358 34.905 13.277 1.00 38.16 206 LYS C CA 1
ATOM 7201 C C . LYS C 3 206 ? -37.854 34.935 14.714 1.00 39.85 206 LYS C C 1
ATOM 7202 O O . LYS C 3 206 ? -37.852 33.910 15.400 1.00 39.07 206 LYS C O 1
ATOM 7208 N N . VAL C 3 207 ? -37.404 36.102 15.155 1.00 43.04 207 VAL C N 1
ATOM 7209 C CA . VAL C 3 207 ? -36.910 36.262 16.514 1.00 45.62 207 VAL C CA 1
ATOM 7210 C C . VAL C 3 207 ? -37.467 37.551 17.108 1.00 48.03 207 VAL C C 1
ATOM 7211 O O . VAL C 3 207 ? -37.851 38.464 16.375 1.00 45.80 207 VAL C O 1
ATOM 7215 N N . ASP C 3 208 ? -37.522 37.613 18.436 1.00 52.00 208 ASP C N 1
ATOM 7216 C CA . ASP C 3 208 ? -38.047 38.783 19.134 1.00 55.37 208 ASP C CA 1
ATOM 7217 C C . ASP C 3 208 ? -36.969 39.499 19.932 1.00 57.60 208 ASP C C 1
ATOM 7218 O O . ASP C 3 208 ? -36.541 39.010 20.978 1.00 58.97 208 ASP C O 1
ATOM 7220 N N . ASP C 3 209 ? -36.551 40.655 19.415 1.00 59.41 209 ASP C N 1
ATOM 7221 C CA . ASP C 3 209 ? -35.536 41.532 20.007 1.00 60.28 209 ASP C CA 1
ATOM 7222 C C . ASP C 3 209 ? -34.492 40.855 20.888 1.00 59.86 209 ASP C C 1
ATOM 7223 O O . ASP C 3 209 ? -33.300 40.866 20.571 1.00 60.36 209 ASP C O 1
ATOM 7228 N N . ALA C 3 210 ? -34.935 40.285 22.003 1.00 58.46 210 ALA C N 1
ATOM 7229 C CA . ALA C 3 210 ? -34.032 39.593 22.911 1.00 57.21 210 ALA C CA 1
ATOM 7230 C C . ALA C 3 210 ? -33.243 38.524 22.151 1.00 55.99 210 ALA C C 1
ATOM 7231 O O . ALA C 3 210 ? -32.215 38.044 22.628 1.00 56.24 210 ALA C O 1
ATOM 7233 N N . GLY C 3 211 ? -33.732 38.158 20.968 1.00 54.10 211 GLY C N 1
ATOM 7234 C CA . GLY C 3 211 ? -33.066 37.149 20.163 1.00 51.96 211 GLY C CA 1
ATOM 7235 C C . GLY C 3 211 ? -33.738 35.796 20.296 1.00 49.85 211 GLY C C 1
ATOM 7236 O O . GLY C 3 211 ? -33.251 34.787 19.779 1.00 49.93 211 GLY C O 1
ATOM 7237 N N . VAL C 3 212 ? -34.866 35.782 20.997 1.00 48.05 212 VAL C N 1
ATOM 7238 C CA . VAL C 3 212 ? -35.630 34.563 21.219 1.00 45.92 212 VAL C CA 1
ATOM 7239 C C . VAL C 3 212 ? -36.340 34.166 19.930 1.00 44.19 212 VAL C C 1
ATOM 7240 O O . VAL C 3 212 ? -36.918 35.016 19.255 1.00 43.14 212 VAL C O 1
ATOM 7244 N N . CYS C 3 213 ? -36.296 32.879 19.588 1.00 41.95 213 CYS C N 1
ATOM 7245 C CA . CYS C 3 213 ? -36.959 32.398 18.381 1.00 38.87 213 CYS C CA 1
ATOM 7246 C C . CYS C 3 213 ? -38.466 32.400 18.602 1.00 37.44 213 CYS C C 1
ATOM 7247 O O . CYS C 3 213 ? -38.968 31.789 19.546 1.00 37.11 213 CYS C O 1
ATOM 7250 N N . THR C 3 214 ? -39.181 33.081 17.714 1.00 36.60 214 THR C N 1
ATOM 7251 C CA . THR C 3 214 ? -40.630 33.211 17.816 1.00 37.35 214 THR C CA 1
ATOM 7252 C C . THR C 3 214 ? -41.403 32.325 16.845 1.00 36.00 214 THR C C 1
ATOM 7253 O O . THR C 3 214 ? -42.501 31.849 17.150 1.00 36.00 214 THR C O 1
ATOM 7257 N N . TRP C 3 215 ? -40.818 32.111 15.674 1.00 33.87 215 TRP C N 1
ATOM 7258 C CA . TRP C 3 215 ? -41.443 31.319 14.624 1.00 30.69 215 TRP C CA 1
ATOM 7259 C C . TRP C 3 215 ? -40.371 30.474 13.929 1.00 29.20 215 TRP C C 1
ATOM 7260 O O . TRP C 3 215 ? -39.223 30.907 13.782 1.00 26.06 215 TRP C O 1
ATOM 7271 N N . ALA C 3 216 ? -40.749 29.267 13.515 1.00 27.40 216 ALA C N 1
ATOM 7272 C CA . ALA C 3 216 ? -39.820 28.369 12.840 1.00 26.48 216 ALA C CA 1
ATOM 7273 C C . ALA C 3 216 ? -40.490 27.547 11.747 1.00 24.46 216 ALA C C 1
ATOM 7274 O O . ALA C 3 216 ? -41.605 27.051 11.911 1.00 23.73 216 ALA C O 1
ATOM 7276 N N . SER C 3 217 ? -39.796 27.412 10.624 1.00 23.32 217 SER C N 1
ATOM 7277 C CA . SER C 3 217 ? -40.297 26.635 9.508 1.00 21.61 217 SER C CA 1
ATOM 7278 C C . SER C 3 217 ? -39.146 25.806 8.960 1.00 22.57 217 SER C C 1
ATOM 7279 O O . SER C 3 217 ? -38.105 26.338 8.562 1.00 23.70 217 SER C O 1
ATOM 7282 N N . MET C 3 218 ? -39.327 24.494 8.968 1.00 21.43 218 MET C N 1
ATOM 7283 C CA . MET C 3 218 ? -38.300 23.595 8.475 1.00 21.32 218 MET C CA 1
ATOM 7284 C C . MET C 3 218 ? -38.990 22.586 7.583 1.00 20.33 218 MET C C 1
ATOM 7285 O O . MET C 3 218 ? -39.848 21.813 8.036 1.00 21.46 218 MET C O 1
ATOM 7290 N N . ARG C 3 219 ? -38.624 22.610 6.305 1.00 16.75 219 ARG C N 1
ATOM 7291 C CA . ARG C 3 219 ? -39.247 21.725 5.334 1.00 16.20 219 ARG C CA 1
ATOM 7292 C C . ARG C 3 219 ? -38.263 20.857 4.585 1.00 15.22 219 ARG C C 1
ATOM 7293 O O . ARG C 3 219 ? -37.154 21.287 4.248 1.00 14.57 219 ARG C O 1
ATOM 7301 N N . GLY C 3 220 ? -38.688 19.621 4.348 1.00 13.01 220 GLY C N 1
ATOM 7302 C CA . GLY C 3 220 ? -37.874 18.667 3.628 1.00 15.31 220 GLY C CA 1
ATOM 7303 C C . GLY C 3 220 ? -38.438 18.437 2.239 1.00 16.21 220 GLY C C 1
ATOM 7304 O O . GLY C 3 220 ? -39.164 17.463 2.004 1.00 15.46 220 GLY C O 1
ATOM 7305 N N . GLY C 3 221 ? -38.123 19.344 1.317 1.00 16.37 221 GLY C N 1
ATOM 7306 C CA . GLY C 3 221 ? -38.603 19.194 -0.043 1.00 16.53 221 GLY C CA 1
ATOM 7307 C C . GLY C 3 221 ? -38.101 17.879 -0.616 1.00 18.64 221 GLY C C 1
ATOM 7308 O O . GLY C 3 221 ? -36.923 17.527 -0.449 1.00 17.80 221 GLY C O 1
ATOM 7309 N N . CYS C 3 222 ? -39.004 17.153 -1.272 1.00 17.77 222 CYS C N 1
ATOM 7310 C CA . CYS C 3 222 ? -38.716 15.865 -1.892 1.00 21.02 222 CYS C CA 1
ATOM 7311 C C . CYS C 3 222 ? -38.633 14.682 -0.911 1.00 20.33 222 CYS C C 1
ATOM 7312 O O . CYS C 3 222 ? -38.331 13.557 -1.310 1.00 19.03 222 CYS C O 1
ATOM 7315 N N . ILE C 3 223 ? -38.910 14.922 0.371 1.00 21.94 223 ILE C N 1
ATOM 7316 C CA . ILE C 3 223 ? -38.886 13.837 1.355 1.00 21.03 223 ILE C CA 1
ATOM 7317 C C . ILE C 3 223 ? -40.318 13.531 1.803 1.00 22.27 223 ILE C C 1
ATOM 7318 O O . ILE C 3 223 ? -40.562 13.131 2.939 1.00 24.18 223 ILE C O 1
ATOM 7323 N N . GLY C 3 224 ? -41.256 13.730 0.886 1.00 21.67 224 GLY C N 1
ATOM 7324 C CA . GLY C 3 224 ? -42.660 13.476 1.148 1.00 20.21 224 GLY C CA 1
ATOM 7325 C C . GLY C 3 224 ? -43.370 13.902 -0.115 1.00 18.61 224 GLY C C 1
ATOM 7326 O O . GLY C 3 224 ? -42.738 14.525 -0.967 1.00 21.33 224 GLY C O 1
ATOM 7327 N N . ARG C 3 225 ? -44.651 13.572 -0.257 1.00 17.55 225 ARG C N 1
ATOM 7328 C CA . ARG C 3 225 ? -45.415 13.954 -1.443 1.00 15.23 225 ARG C CA 1
ATOM 7329 C C . ARG C 3 225 ? -45.281 15.454 -1.609 1.00 15.28 225 ARG C C 1
ATOM 7330 O O . ARG C 3 225 ? -45.092 15.966 -2.715 1.00 16.49 225 ARG C O 1
ATOM 7338 N N . TYR C 3 226 ? -45.401 16.152 -0.491 1.00 13.31 226 TYR C N 1
ATOM 7339 C CA . TYR C 3 226 ? -45.261 17.593 -0.463 1.00 13.91 226 TYR C CA 1
ATOM 7340 C C . TYR C 3 226 ? -44.118 17.794 0.529 1.00 14.26 226 TYR C C 1
ATOM 7341 O O . TYR C 3 226 ? -43.768 16.865 1.252 1.00 14.58 226 TYR C O 1
ATOM 7350 N N . PRO C 3 227 ? -43.507 18.990 0.567 1.00 14.25 227 PRO C N 1
ATOM 7351 C CA . PRO C 3 227 ? -42.398 19.199 1.507 1.00 14.95 227 PRO C CA 1
ATOM 7352 C C . PRO C 3 227 ? -42.656 18.728 2.939 1.00 16.48 227 PRO C C 1
ATOM 7353 O O . PRO C 3 227 ? -43.604 19.162 3.601 1.00 16.57 227 PRO C O 1
ATOM 7357 N N . LEU C 3 228 ? -41.792 17.836 3.410 1.00 16.40 228 LEU C N 1
ATOM 7358 C CA . LEU C 3 228 ? -41.925 17.270 4.746 1.00 18.00 228 LEU C CA 1
ATOM 7359 C C . LEU C 3 228 ? -41.835 18.308 5.864 1.00 18.94 228 LEU C C 1
ATOM 7360 O O . LEU C 3 228 ? -40.816 18.984 6.047 1.00 15.98 228 LEU C O 1
ATOM 7365 N N . HIS C 3 229 ? -42.926 18.405 6.613 1.00 18.65 229 HIS C N 1
ATOM 7366 C CA . HIS C 3 229 ? -43.055 19.334 7.718 1.00 19.33 229 HIS C CA 1
ATOM 7367 C C . HIS C 3 229 ? -42.362 18.813 8.974 1.00 21.50 229 HIS C C 1
ATOM 7368 O O . HIS C 3 229 ? -42.834 17.871 9.614 1.00 19.97 229 HIS C O 1
ATOM 7375 N N . PHE C 3 230 ? -41.238 19.432 9.321 1.00 21.10 230 PHE C N 1
ATOM 7376 C CA . PHE C 3 230 ? -40.491 19.059 10.507 1.00 21.95 230 PHE C CA 1
ATOM 7377 C C . PHE C 3 230 ? -41.048 19.818 11.722 1.00 22.20 230 PHE C C 1
ATOM 7378 O O . PHE C 3 230 ? -40.349 20.599 12.368 1.00 20.73 230 PHE C O 1
ATOM 7386 N N . LYS C 3 231 ? -42.319 19.558 12.017 1.00 24.48 231 LYS C N 1
ATOM 7387 C CA . LYS C 3 231 ? -43.055 20.198 13.110 1.00 25.67 231 LYS C CA 1
ATOM 7388 C C . LYS C 3 231 ? -42.360 20.113 14.466 1.00 26.59 231 LYS C C 1
ATOM 7389 O O . LYS C 3 231 ? -42.110 21.132 15.111 1.00 27.74 231 LYS C O 1
ATOM 7395 N N . GLN C 3 232 ? -42.056 18.898 14.904 1.00 26.95 232 GLN C N 1
ATOM 7396 C CA . GLN C 3 232 ? -41.397 18.706 16.187 1.00 26.83 232 GLN C CA 1
ATOM 7397 C C . GLN C 3 232 ? -40.132 19.556 16.280 1.00 27.32 232 GLN C C 1
ATOM 7398 O O . GLN C 3 232 ? -39.877 20.188 17.308 1.00 28.17 232 GLN C O 1
ATOM 7404 N N . ALA C 3 233 ? -39.348 19.577 15.204 1.00 24.54 233 ALA C N 1
ATOM 7405 C CA . ALA C 3 233 ? -38.111 20.347 15.181 1.00 24.23 233 ALA C CA 1
ATOM 7406 C C . ALA C 3 233 ? -38.366 21.851 15.330 1.00 25.38 233 ALA C C 1
ATOM 7407 O O . ALA C 3 233 ? -37.644 22.542 16.054 1.00 24.05 233 ALA C O 1
ATOM 7409 N N . GLU C 3 234 ? -39.388 22.356 14.642 1.00 24.75 234 GLU C N 1
ATOM 7410 C CA . GLU C 3 234 ? -39.713 23.774 14.720 1.00 25.84 234 GLU C CA 1
ATOM 7411 C C . GLU C 3 234 ? -40.073 24.121 16.167 1.00 28.21 234 GLU C C 1
ATOM 7412 O O . GLU C 3 234 ? -39.540 25.074 16.745 1.00 26.84 234 GLU C O 1
ATOM 7418 N N . GLU C 3 235 ? -40.965 23.328 16.753 1.00 29.02 235 GLU C N 1
ATOM 7419 C CA . GLU C 3 235 ? -41.397 23.562 18.124 1.00 31.00 235 GLU C CA 1
ATOM 7420 C C . GLU C 3 235 ? -40.245 23.538 19.118 1.00 31.62 235 GLU C C 1
ATOM 7421 O O . GLU C 3 235 ? -40.324 24.164 20.176 1.00 31.54 235 GLU C O 1
ATOM 7427 N N . MET C 3 236 ? -39.169 22.836 18.774 1.00 31.18 236 MET C N 1
ATOM 7428 C CA . MET C 3 236 ? -38.004 22.776 19.650 1.00 32.24 236 MET C CA 1
ATOM 7429 C C . MET C 3 236 ? -37.280 24.121 19.655 1.00 32.40 236 MET C C 1
ATOM 7430 O O . MET C 3 236 ? -36.630 24.495 20.639 1.00 31.12 236 MET C O 1
ATOM 7435 N N . LEU C 3 237 ? -37.393 24.843 18.546 1.00 32.83 237 LEU C N 1
ATOM 7436 C CA . LEU C 3 237 ? -36.723 26.131 18.408 1.00 33.79 237 LEU C CA 1
ATOM 7437 C C . LEU C 3 237 ? -37.511 27.292 18.984 1.00 34.45 237 LEU C C 1
ATOM 7438 O O . LEU C 3 237 ? -36.934 28.204 19.573 1.00 34.89 237 LEU C O 1
ATOM 7443 N N . VAL C 3 238 ? -38.826 27.260 18.813 1.00 36.18 238 VAL C N 1
ATOM 7444 C CA . VAL C 3 238 ? -39.676 28.322 19.327 1.00 38.35 238 VAL C CA 1
ATOM 7445 C C . VAL C 3 238 ? -39.553 28.390 20.844 1.00 39.83 238 VAL C C 1
ATOM 7446 O O . VAL C 3 238 ? -39.765 27.391 21.537 1.00 40.03 238 VAL C O 1
ATOM 7450 N N . GLY C 3 239 ? -39.196 29.563 21.357 1.00 40.61 239 GLY C N 1
ATOM 7451 C CA . GLY C 3 239 ? -39.082 29.723 22.796 1.00 41.70 239 GLY C CA 1
ATOM 7452 C C . GLY C 3 239 ? -37.677 29.882 23.330 1.00 41.93 239 GLY C C 1
ATOM 7453 O O . GLY C 3 239 ? -37.492 30.078 24.529 1.00 43.06 239 GLY C O 1
ATOM 7454 N N . ALA C 3 240 ? -36.683 29.807 22.453 1.00 42.10 240 ALA C N 1
ATOM 7455 C CA . ALA C 3 240 ? -35.300 29.944 22.887 1.00 43.01 240 ALA C CA 1
ATOM 7456 C C . ALA C 3 240 ? -34.432 30.600 21.823 1.00 43.25 240 ALA C C 1
ATOM 7457 O O . ALA C 3 240 ? -34.824 30.701 20.665 1.00 43.81 240 ALA C O 1
ATOM 7459 N N . PRO C 3 241 ? -33.236 31.067 22.211 1.00 43.82 241 PRO C N 1
ATOM 7460 C CA . PRO C 3 241 ? -32.310 31.716 21.279 1.00 43.92 241 PRO C CA 1
ATOM 7461 C C . PRO C 3 241 ? -31.856 30.753 20.185 1.00 44.48 241 PRO C C 1
ATOM 7462 O O . PRO C 3 241 ? -31.969 29.532 20.334 1.00 44.99 241 PRO C O 1
ATOM 7466 N N . LEU C 3 242 ? -31.342 31.302 19.091 1.00 43.12 242 LEU C N 1
ATOM 7467 C CA . LEU C 3 242 ? -30.874 30.472 17.995 1.00 42.68 242 LEU C CA 1
ATOM 7468 C C . LEU C 3 242 ? -29.356 30.408 17.943 1.00 42.77 242 LEU C C 1
ATOM 7469 O O . LEU C 3 242 ? -28.686 31.392 17.652 1.00 42.90 242 LEU C O 1
ATOM 7474 N N . THR C 3 243 ? -28.827 29.229 18.232 1.00 43.79 243 THR C N 1
ATOM 7475 C CA . THR C 3 243 ? -27.394 28.991 18.215 1.00 44.78 243 THR C CA 1
ATOM 7476 C C . THR C 3 243 ? -27.149 27.668 17.510 1.00 44.64 243 THR C C 1
ATOM 7477 O O . THR C 3 243 ? -28.041 26.826 17.441 1.00 43.76 243 THR C O 1
ATOM 7481 N N . MET C 3 244 ? -25.943 27.483 16.989 1.00 45.38 244 MET C N 1
ATOM 7482 C CA . MET C 3 244 ? -25.614 26.243 16.312 1.00 47.01 244 MET C CA 1
ATOM 7483 C C . MET C 3 244 ? -25.990 25.047 17.168 1.00 48.24 244 MET C C 1
ATOM 7484 O O . MET C 3 244 ? -26.644 24.120 16.695 1.00 49.18 244 MET C O 1
ATOM 7489 N N . GLU C 3 245 ? -25.600 25.066 18.435 1.00 49.63 245 GLU C N 1
ATOM 7490 C CA . GLU C 3 245 ? -25.920 23.939 19.296 1.00 50.88 245 GLU C CA 1
ATOM 7491 C C . GLU C 3 245 ? -27.415 23.753 19.548 1.00 48.14 245 GLU C C 1
ATOM 7492 O O . GLU C 3 245 ? -27.867 22.630 19.776 1.00 48.82 245 GLU C O 1
ATOM 7498 N N . THR C 3 246 ? -28.195 24.829 19.497 1.00 44.12 246 THR C N 1
ATOM 7499 C CA . THR C 3 246 ? -29.627 24.677 19.722 1.00 41.37 246 THR C CA 1
ATOM 7500 C C . THR C 3 246 ? -30.304 24.161 18.454 1.00 39.87 246 THR C C 1
ATOM 7501 O O . THR C 3 246 ? -31.285 23.421 18.515 1.00 39.03 246 THR C O 1
ATOM 7505 N N . MET C 3 247 ? -29.772 24.549 17.301 1.00 37.74 247 MET C N 1
ATOM 7506 C CA . MET C 3 247 ? -30.347 24.116 16.036 1.00 36.97 247 MET C CA 1
ATOM 7507 C C . MET C 3 247 ? -29.922 22.687 15.738 1.00 35.53 247 MET C C 1
ATOM 7508 O O . MET C 3 247 ? -30.718 21.881 15.252 1.00 35.37 247 MET C O 1
ATOM 7513 N N . GLU C 3 248 ? -28.666 22.370 16.040 1.00 34.82 248 GLU C N 1
ATOM 7514 C CA . GLU C 3 248 ? -28.160 21.027 15.805 1.00 33.10 248 GLU C CA 1
ATOM 7515 C C . GLU C 3 248 ? -28.880 20.040 16.717 1.00 31.45 248 GLU C C 1
ATOM 7516 O O . GLU C 3 248 ? -29.059 18.876 16.367 1.00 31.28 248 GLU C O 1
ATOM 7522 N N . ALA C 3 249 ? -29.321 20.517 17.876 1.00 29.20 249 ALA C N 1
ATOM 7523 C CA . ALA C 3 249 ? -30.031 19.657 18.812 1.00 29.30 249 ALA C CA 1
ATOM 7524 C C . ALA C 3 249 ? -31.282 19.053 18.166 1.00 28.48 249 ALA C C 1
ATOM 7525 O O . ALA C 3 249 ? -31.791 18.031 18.622 1.00 29.30 249 ALA C O 1
ATOM 7527 N N . THR C 3 250 ? -31.775 19.682 17.105 1.00 27.61 250 THR C N 1
ATOM 7528 C CA . THR C 3 250 ? -32.962 19.181 16.416 1.00 26.98 250 THR C CA 1
ATOM 7529 C C . THR C 3 250 ? -32.601 18.104 15.383 1.00 25.98 250 THR C C 1
ATOM 7530 O O . THR C 3 250 ? -33.471 17.374 14.912 1.00 25.97 250 THR C O 1
ATOM 7534 N N . LEU C 3 251 ? -31.318 18.008 15.043 1.00 25.52 251 LEU C N 1
ATOM 7535 C CA . LEU C 3 251 ? -30.851 17.049 14.048 1.00 25.06 251 LEU C CA 1
ATOM 7536 C C . LEU C 3 251 ? -31.366 15.623 14.240 1.00 25.42 251 LEU C C 1
ATOM 7537 O O . LEU C 3 251 ? -31.882 15.014 13.300 1.00 25.40 251 LEU C O 1
ATOM 7542 N N . PRO C 3 252 ? -31.238 15.066 15.455 1.00 25.10 252 PRO C N 1
ATOM 7543 C CA . PRO C 3 252 ? -31.740 13.700 15.631 1.00 24.67 252 PRO C CA 1
ATOM 7544 C C . PRO C 3 252 ? -33.235 13.667 15.350 1.00 24.54 252 PRO C C 1
ATOM 7545 O O . PRO C 3 252 ? -33.789 12.640 14.944 1.00 24.60 252 PRO C O 1
ATOM 7549 N N . ILE C 3 253 ? -33.886 14.804 15.556 1.00 23.20 253 ILE C N 1
ATOM 7550 C CA . ILE C 3 253 ? -35.321 14.887 15.318 1.00 24.19 253 ILE C CA 1
ATOM 7551 C C . ILE C 3 253 ? -35.615 14.822 13.821 1.00 23.91 253 ILE C C 1
ATOM 7552 O O . ILE C 3 253 ? -36.538 14.133 13.395 1.00 22.61 253 ILE C O 1
ATOM 7557 N N . LEU C 3 254 ? -34.832 15.534 13.019 1.00 22.83 254 LEU C N 1
ATOM 7558 C CA . LEU C 3 254 ? -35.045 15.498 11.576 1.00 21.90 254 LEU C CA 1
ATOM 7559 C C . LEU C 3 254 ? -34.828 14.055 11.119 1.00 20.57 254 LEU C C 1
ATOM 7560 O O . LEU C 3 254 ? -35.605 13.513 10.342 1.00 20.40 254 LEU C O 1
ATOM 7565 N N . HIS C 3 255 ? -33.763 13.440 11.614 1.00 22.04 255 HIS C N 1
ATOM 7566 C CA . HIS C 3 255 ? -33.457 12.055 11.274 1.00 24.00 255 HIS C CA 1
ATOM 7567 C C . HIS C 3 255 ? -34.692 11.192 11.542 1.00 24.14 255 HIS C C 1
ATOM 7568 O O . HIS C 3 255 ? -35.285 10.637 10.620 1.00 24.17 255 HIS C O 1
ATOM 7575 N N . ASP C 3 256 ? -35.096 11.114 12.806 1.00 24.49 256 ASP C N 1
ATOM 7576 C CA . ASP C 3 256 ? -36.253 10.311 13.181 1.00 23.93 256 ASP C CA 1
ATOM 7577 C C . ASP C 3 256 ? -37.524 10.590 12.380 1.00 22.38 256 ASP C C 1
ATOM 7578 O O . ASP C 3 256 ? -38.209 9.653 11.972 1.00 22.24 256 ASP C O 1
ATOM 7583 N N . THR C 3 257 ? -37.865 11.853 12.132 1.00 21.00 257 THR C N 1
ATOM 7584 C CA . THR C 3 257 ? -39.093 12.084 11.375 1.00 19.54 257 THR C CA 1
ATOM 7585 C C . THR C 3 257 ? -39.000 11.760 9.877 1.00 18.87 257 THR C C 1
ATOM 7586 O O . THR C 3 257 ? -40.010 11.474 9.242 1.00 16.04 257 THR C O 1
ATOM 7590 N N . VAL C 3 258 ? -37.796 11.780 9.310 1.00 18.73 258 VAL C N 1
ATOM 7591 C CA . VAL C 3 258 ? -37.633 11.417 7.902 1.00 18.02 258 VAL C CA 1
ATOM 7592 C C . VAL C 3 258 ? -37.849 9.894 7.793 1.00 19.28 258 VAL C C 1
ATOM 7593 O O . VAL C 3 258 ? -38.544 9.407 6.902 1.00 18.38 258 VAL C O 1
ATOM 7597 N N . TYR C 3 259 ? -37.258 9.145 8.715 1.00 20.08 259 TYR C N 1
ATOM 7598 C CA . TYR C 3 259 ? -37.381 7.690 8.711 1.00 24.21 259 TYR C CA 1
ATOM 7599 C C . TYR C 3 259 ? -38.813 7.240 9.010 1.00 27.71 259 TYR C C 1
ATOM 7600 O O . TYR C 3 259 ? -39.272 6.216 8.506 1.00 28.22 259 TYR C O 1
ATOM 7609 N N . ASP C 3 260 ? -39.518 8.012 9.832 1.00 31.54 260 ASP C N 1
ATOM 7610 C CA . ASP C 3 260 ? -40.893 7.692 10.188 1.00 32.60 260 ASP C CA 1
ATOM 7611 C C . ASP C 3 260 ? -41.852 8.058 9.054 1.00 33.82 260 ASP C C 1
ATOM 7612 O O . ASP C 3 260 ? -42.563 7.195 8.527 1.00 33.37 260 ASP C O 1
ATOM 7617 N N . MET C 3 261 ? -41.851 9.331 8.664 1.00 32.78 261 MET C N 1
ATOM 7618 C CA . MET C 3 261 ? -42.736 9.813 7.606 1.00 31.57 261 MET C CA 1
ATOM 7619 C C . MET C 3 261 ? -42.335 9.407 6.185 1.00 30.18 261 MET C C 1
ATOM 7620 O O . MET C 3 261 ? -43.176 9.368 5.292 1.00 29.84 261 MET C O 1
ATOM 7625 N N . ALA C 3 262 ? -41.057 9.114 5.966 1.00 29.49 262 ALA C N 1
ATOM 7626 C CA . ALA C 3 262 ? -40.587 8.718 4.634 1.00 29.85 262 ALA C CA 1
ATOM 7627 C C . ALA C 3 262 ? -40.310 7.218 4.586 1.00 28.48 262 ALA C C 1
ATOM 7628 O O . ALA C 3 262 ? -39.587 6.718 3.726 1.00 28.62 262 ALA C O 1
ATOM 7630 N N . ARG C 3 263 ? -40.908 6.518 5.536 1.00 28.62 263 ARG C N 1
ATOM 7631 C CA . ARG C 3 263 ? -40.797 5.074 5.687 1.00 27.45 263 ARG C CA 1
ATOM 7632 C C . ARG C 3 263 ? -40.773 4.293 4.371 1.00 26.94 263 ARG C C 1
ATOM 7633 O O . ARG C 3 263 ? -39.919 3.431 4.170 1.00 25.49 263 ARG C O 1
ATOM 7641 N N . ALA C 3 264 ? -41.709 4.604 3.481 1.00 27.61 264 ALA C N 1
ATOM 7642 C CA . ALA C 3 264 ? -41.819 3.910 2.205 1.00 29.97 264 ALA C CA 1
ATOM 7643 C C . ALA C 3 264 ? -41.008 4.499 1.046 1.00 29.99 264 ALA C C 1
ATOM 7644 O O . ALA C 3 264 ? -41.052 3.976 -0.067 1.00 29.33 264 ALA C O 1
ATOM 7646 N N . ARG C 3 265 ? -40.278 5.582 1.294 1.00 31.40 265 ARG C N 1
ATOM 7647 C CA . ARG C 3 265 ? -39.471 6.186 0.238 1.00 31.88 265 ARG C CA 1
ATOM 7648 C C . ARG C 3 265 ? -38.304 5.241 -0.022 1.00 30.45 265 ARG C C 1
ATOM 7649 O O . ARG C 3 265 ? -37.761 4.647 0.908 1.00 29.51 265 ARG C O 1
ATOM 7657 N N . PRO C 3 266 ? -37.903 5.094 -1.294 1.00 30.61 266 PRO C N 1
ATOM 7658 C CA . PRO C 3 266 ? -36.797 4.216 -1.707 1.00 30.03 266 PRO C CA 1
ATOM 7659 C C . PRO C 3 266 ? -35.410 4.534 -1.148 1.00 27.35 266 PRO C C 1
ATOM 7660 O O . PRO C 3 266 ? -34.610 3.626 -0.916 1.00 27.22 266 PRO C O 1
ATOM 7664 N N . SER C 3 267 ? -35.124 5.814 -0.930 1.00 26.07 267 SER C N 1
ATOM 7665 C CA . SER C 3 267 ? -33.811 6.226 -0.427 1.00 24.40 267 SER C CA 1
ATOM 7666 C C . SER C 3 267 ? -33.844 6.743 0.998 1.00 22.72 267 SER C C 1
ATOM 7667 O O . SER C 3 267 ? -32.959 7.505 1.403 1.00 21.62 267 SER C O 1
ATOM 7670 N N . VAL C 3 268 ? -34.852 6.322 1.756 1.00 19.55 268 VAL C N 1
ATOM 7671 C CA . VAL C 3 268 ? -35.014 6.771 3.130 1.00 18.37 268 VAL C CA 1
ATOM 7672 C C . VAL C 3 268 ? -33.760 6.592 3.975 1.00 18.02 268 VAL C C 1
ATOM 7673 O O . VAL C 3 268 ? -33.392 7.486 4.732 1.00 19.28 268 VAL C O 1
ATOM 7677 N N . LEU C 3 269 ? -33.092 5.453 3.838 1.00 18.14 269 LEU C N 1
ATOM 7678 C CA . LEU C 3 269 ? -31.881 5.192 4.614 1.00 17.32 269 LEU C CA 1
ATOM 7679 C C . LEU C 3 269 ? -30.779 6.217 4.351 1.00 17.66 269 LEU C C 1
ATOM 7680 O O . LEU C 3 269 ? -29.972 6.519 5.240 1.00 17.81 269 LEU C O 1
ATOM 7685 N N . TYR C 3 270 ? -30.731 6.746 3.133 1.00 15.94 270 TYR C N 1
ATOM 7686 C CA . TYR C 3 270 ? -29.731 7.759 2.819 1.00 16.34 270 TYR C CA 1
ATOM 7687 C C . TYR C 3 270 ? -30.213 9.153 3.237 1.00 14.13 270 TYR C C 1
ATOM 7688 O O . TYR C 3 270 ? -29.472 9.903 3.859 1.00 16.35 270 TYR C O 1
ATOM 7697 N N . LYS C 3 271 ? -31.452 9.496 2.902 1.00 13.86 271 LYS C N 1
ATOM 7698 C CA . LYS C 3 271 ? -31.974 10.821 3.235 1.00 14.42 271 LYS C CA 1
ATOM 7699 C C . LYS C 3 271 ? -32.102 11.122 4.727 1.00 17.11 271 LYS C C 1
ATOM 7700 O O . LYS C 3 271 ? -31.998 12.282 5.132 1.00 18.38 271 LYS C O 1
ATOM 7706 N N . LYS C 3 272 ? -32.344 10.103 5.547 1.00 15.78 272 LYS C N 1
ATOM 7707 C CA . LYS C 3 272 ? -32.453 10.343 6.983 1.00 16.39 272 LYS C CA 1
ATOM 7708 C C . LYS C 3 272 ? -31.086 10.792 7.499 1.00 17.04 272 LYS C C 1
ATOM 7709 O O . LYS C 3 272 ? -30.972 11.359 8.583 1.00 16.96 272 LYS C O 1
ATOM 7715 N N . GLU C 3 273 ? -30.044 10.535 6.717 1.00 16.73 273 GLU C N 1
ATOM 7716 C CA . GLU C 3 273 ? -28.712 10.957 7.116 1.00 18.33 273 GLU C CA 1
ATOM 7717 C C . GLU C 3 273 ? -28.410 12.316 6.475 1.00 18.70 273 GLU C C 1
ATOM 7718 O O . GLU C 3 273 ? -28.235 13.314 7.174 1.00 18.02 273 GLU C O 1
ATOM 7724 N N . SER C 3 274 ? -28.378 12.352 5.144 1.00 18.52 274 SER C N 1
ATOM 7725 C CA . SER C 3 274 ? -28.068 13.579 4.407 1.00 19.52 274 SER C CA 1
ATOM 7726 C C . SER C 3 274 ? -28.922 14.799 4.758 1.00 18.57 274 SER C C 1
ATOM 7727 O O . SER C 3 274 ? -28.466 15.932 4.611 1.00 17.30 274 SER C O 1
ATOM 7730 N N . VAL C 3 275 ? -30.157 14.574 5.204 1.00 17.41 275 VAL C N 1
ATOM 7731 C CA . VAL C 3 275 ? -31.027 15.680 5.585 1.00 17.44 275 VAL C CA 1
ATOM 7732 C C . VAL C 3 275 ? -30.367 16.452 6.744 1.00 18.01 275 VAL C C 1
ATOM 7733 O O . VAL C 3 275 ? -30.643 17.639 6.959 1.00 15.57 275 VAL C O 1
ATOM 7737 N N . GLN C 3 276 ? -29.490 15.766 7.477 1.00 18.18 276 GLN C N 1
ATOM 7738 C CA . GLN C 3 276 ? -28.774 16.365 8.598 1.00 19.10 276 GLN C CA 1
ATOM 7739 C C . GLN C 3 276 ? -27.627 17.233 8.089 1.00 21.15 276 GLN C C 1
ATOM 7740 O O . GLN C 3 276 ? -27.325 18.289 8.660 1.00 21.21 276 GLN C O 1
ATOM 7746 N N . GLY C 3 277 ? -26.977 16.782 7.020 1.00 21.12 277 GLY C N 1
ATOM 7747 C CA . GLY C 3 277 ? -25.897 17.564 6.446 1.00 20.22 277 GLY C CA 1
ATOM 7748 C C . GLY C 3 277 ? -26.504 18.801 5.801 1.00 20.76 277 GLY C C 1
ATOM 7749 O O . GLY C 3 277 ? -25.950 19.901 5.874 1.00 19.45 277 GLY C O 1
ATOM 7750 N N . VAL C 3 278 ? -27.661 18.612 5.172 1.00 19.27 278 VAL C N 1
ATOM 7751 C CA . VAL C 3 278 ? -28.374 19.698 4.509 1.00 18.64 278 VAL C CA 1
ATOM 7752 C C . VAL C 3 278 ? -28.734 20.827 5.471 1.00 19.40 278 VAL C C 1
ATOM 7753 O O . VAL C 3 278 ? -28.370 21.984 5.256 1.00 20.43 278 VAL C O 1
ATOM 7757 N N . PHE C 3 279 ? -29.447 20.491 6.538 1.00 19.57 279 PHE C N 1
ATOM 7758 C CA . PHE C 3 279 ? -29.869 21.500 7.491 1.00 19.69 279 PHE C CA 1
ATOM 7759 C C . PHE C 3 279 ? -28.753 22.172 8.269 1.00 20.68 279 PHE C C 1
ATOM 7760 O O . PHE C 3 279 ? -28.917 23.300 8.724 1.00 21.38 279 PHE C O 1
ATOM 7768 N N . LYS C 3 280 ? -27.617 21.501 8.418 1.00 21.79 280 LYS C N 1
ATOM 7769 C CA . LYS C 3 280 ? -26.498 22.107 9.121 1.00 22.55 280 LYS C CA 1
ATOM 7770 C C . LYS C 3 280 ? -26.071 23.320 8.300 1.00 23.51 280 LYS C C 1
ATOM 7771 O O . LYS C 3 280 ? -25.756 24.382 8.844 1.00 22.63 280 LYS C O 1
ATOM 7777 N N . LYS C 3 281 ? -26.068 23.148 6.982 1.00 23.36 281 LYS C N 1
ATOM 7778 C CA . LYS C 3 281 ? -25.704 24.221 6.070 1.00 22.97 281 LYS C CA 1
ATOM 7779 C C . LYS C 3 281 ? -26.758 25.312 6.180 1.00 24.04 281 LYS C C 1
ATOM 7780 O O . LYS C 3 281 ? -26.444 26.500 6.128 1.00 23.03 281 LYS C O 1
ATOM 7786 N N . LEU C 3 282 ? -28.014 24.893 6.320 1.00 22.58 282 LEU C N 1
ATOM 7787 C CA . LEU C 3 282 ? -29.108 25.829 6.464 1.00 21.47 282 LEU C CA 1
ATOM 7788 C C . LEU C 3 282 ? -28.897 26.609 7.759 1.00 23.02 282 LEU C C 1
ATOM 7789 O O . LEU C 3 282 ? -29.106 27.824 7.793 1.00 22.02 282 LEU C O 1
ATOM 7794 N N . PHE C 3 283 ? -28.474 25.914 8.819 1.00 22.76 283 PHE C N 1
ATOM 7795 C CA . PHE C 3 283 ? -28.230 26.565 10.110 1.00 23.71 283 PHE C CA 1
ATOM 7796 C C . PHE C 3 283 ? -27.201 27.678 9.939 1.00 24.12 283 PHE C C 1
ATOM 7797 O O . PHE C 3 283 ? -27.397 28.794 10.415 1.00 24.13 283 PHE C O 1
ATOM 7805 N N . VAL C 3 284 ? -26.107 27.365 9.255 1.00 24.97 284 VAL C N 1
ATOM 7806 C CA . VAL C 3 284 ? -25.055 28.341 9.002 1.00 27.14 284 VAL C CA 1
ATOM 7807 C C . VAL C 3 284 ? -25.653 29.575 8.318 1.00 28.49 284 VAL C C 1
ATOM 7808 O O . VAL C 3 284 ? -25.485 30.704 8.781 1.00 28.49 284 VAL C O 1
ATOM 7812 N N . ASP C 3 285 ? -26.355 29.336 7.216 1.00 29.36 285 ASP C N 1
ATOM 7813 C CA . ASP C 3 285 ? -26.994 30.383 6.427 1.00 30.92 285 ASP C CA 1
ATOM 7814 C C . ASP C 3 285 ? -27.865 31.299 7.285 1.00 30.45 285 ASP C C 1
ATOM 7815 O O . ASP C 3 285 ? -27.707 32.520 7.277 1.00 29.81 285 ASP C O 1
ATOM 7820 N N . ILE C 3 286 ? -28.792 30.692 8.014 1.00 30.80 286 ILE C N 1
ATOM 7821 C CA . ILE C 3 286 ? -29.722 31.412 8.877 1.00 31.89 286 ILE C CA 1
ATOM 7822 C C . ILE C 3 286 ? -29.009 32.288 9.896 1.00 34.52 286 ILE C C 1
ATOM 7823 O O . ILE C 3 286 ? -29.342 33.461 10.076 1.00 32.80 286 ILE C O 1
ATOM 7828 N N . LEU C 3 287 ? -28.028 31.690 10.560 1.00 37.10 287 LEU C N 1
ATOM 7829 C CA . LEU C 3 287 ? -27.251 32.352 11.594 1.00 39.29 287 LEU C CA 1
ATOM 7830 C C . LEU C 3 287 ? -26.467 33.561 11.076 1.00 39.74 287 LEU C C 1
ATOM 7831 O O . LEU C 3 287 ? -26.464 34.621 11.700 1.00 39.85 287 LEU C O 1
ATOM 7836 N N . ASP C 3 288 ? -25.804 33.401 9.937 1.00 40.09 288 ASP C N 1
ATOM 7837 C CA . ASP C 3 288 ? -25.024 34.490 9.362 1.00 40.23 288 ASP C CA 1
ATOM 7838 C C . ASP C 3 288 ? -25.914 35.654 8.941 1.00 39.45 288 ASP C C 1
ATOM 7839 O O . ASP C 3 288 ? -25.495 36.806 8.978 1.00 38.27 288 ASP C O 1
ATOM 7844 N N . GLN C 3 289 ? -27.143 35.348 8.542 1.00 38.66 289 GLN C N 1
ATOM 7845 C CA . GLN C 3 289 ? -28.075 36.385 8.123 1.00 38.54 289 GLN C CA 1
ATOM 7846 C C . GLN C 3 289 ? -28.526 37.214 9.315 1.00 40.13 289 GLN C C 1
ATOM 7847 O O . GLN C 3 289 ? -28.631 38.436 9.230 1.00 41.09 289 GLN C O 1
ATOM 7853 N N . LEU C 3 290 ? -28.794 36.541 10.428 1.00 40.83 290 LEU C N 1
ATOM 7854 C CA . LEU C 3 290 ? -29.248 37.218 11.631 1.00 42.06 290 LEU C CA 1
ATOM 7855 C C . LEU C 3 290 ? -28.136 38.017 12.309 1.00 43.82 290 LEU C C 1
ATOM 7856 O O . LEU C 3 290 ? -28.403 38.927 13.094 1.00 42.79 290 LEU C O 1
ATOM 7861 N N . GLU C 3 291 ? -26.892 37.680 11.989 1.00 45.10 291 GLU C N 1
ATOM 7862 C CA . GLU C 3 291 ? -25.738 38.355 12.567 1.00 46.97 291 GLU C CA 1
ATOM 7863 C C . GLU C 3 291 ? -25.127 39.340 11.579 1.00 48.40 291 GLU C C 1
ATOM 7864 O O . GLU C 3 291 ? -25.843 39.979 10.805 1.00 49.70 291 GLU C O 1
ATOM 7870 N N . MET D 4 1 ? -60.366 20.623 -34.201 1.00 37.34 1 MET D N 1
ATOM 7871 C CA . MET D 4 1 ? -59.219 21.564 -34.025 1.00 37.14 1 MET D CA 1
ATOM 7872 C C . MET D 4 1 ? -59.103 22.554 -35.181 1.00 37.08 1 MET D C 1
ATOM 7873 O O . MET D 4 1 ? -58.891 22.162 -36.330 1.00 37.52 1 MET D O 1
ATOM 7878 N N . ASN D 4 2 ? -59.241 23.838 -34.872 1.00 35.73 2 ASN D N 1
ATOM 7879 C CA . ASN D 4 2 ? -59.124 24.880 -35.888 1.00 35.06 2 ASN D CA 1
ATOM 7880 C C . ASN D 4 2 ? -57.675 25.345 -35.961 1.00 32.27 2 ASN D C 1
ATOM 7881 O O . ASN D 4 2 ? -56.970 25.336 -34.958 1.00 32.22 2 ASN D O 1
ATOM 7886 N N . LYS D 4 3 ? -57.229 25.744 -37.145 1.00 30.23 3 LYS D N 1
ATOM 7887 C CA . LYS D 4 3 ? -55.865 26.230 -37.297 1.00 30.24 3 LYS D CA 1
ATOM 7888 C C . LYS D 4 3 ? -55.768 27.621 -36.687 1.00 28.47 3 LYS D C 1
ATOM 7889 O O . LYS D 4 3 ? -56.784 28.282 -36.472 1.00 29.15 3 LYS D O 1
ATOM 7895 N N . ILE D 4 4 ? -54.547 28.063 -36.407 1.00 25.83 4 ILE D N 1
ATOM 7896 C CA . ILE D 4 4 ? -54.330 29.391 -35.845 1.00 22.27 4 ILE D CA 1
ATOM 7897 C C . ILE D 4 4 ? -53.371 30.172 -36.725 1.00 23.68 4 ILE D C 1
ATOM 7898 O O . ILE D 4 4 ? -52.698 29.603 -37.586 1.00 23.82 4 ILE D O 1
ATOM 7903 N N . THR D 4 5 ? -53.316 31.480 -36.506 1.00 24.31 5 THR D N 1
ATOM 7904 C CA . THR D 4 5 ? -52.432 32.342 -37.269 1.00 24.87 5 THR D CA 1
ATOM 7905 C C . THR D 4 5 ? -51.349 32.806 -36.312 1.00 24.52 5 THR D C 1
ATOM 7906 O O . THR D 4 5 ? -51.645 33.347 -35.246 1.00 23.71 5 THR D O 1
ATOM 7910 N N . ILE D 4 6 ? -50.094 32.581 -36.689 1.00 23.29 6 ILE D N 1
ATOM 7911 C CA . ILE D 4 6 ? -48.971 32.969 -35.849 1.00 22.62 6 ILE D CA 1
ATOM 7912 C C . ILE D 4 6 ? -48.161 34.077 -36.522 1.00 23.28 6 ILE D C 1
ATOM 7913 O O . ILE D 4 6 ? -47.621 33.894 -37.616 1.00 23.18 6 ILE D O 1
ATOM 7918 N N . ASN D 4 7 ? -48.088 35.229 -35.868 1.00 22.98 7 ASN D N 1
ATOM 7919 C CA . ASN D 4 7 ? -47.328 36.357 -36.395 1.00 23.38 7 ASN D CA 1
ATOM 7920 C C . ASN D 4 7 ? -46.075 36.542 -35.555 1.00 21.72 7 ASN D C 1
ATOM 7921 O O . ASN D 4 7 ? -46.153 36.691 -34.339 1.00 22.15 7 ASN D O 1
ATOM 7926 N N . LEU D 4 8 ? -44.918 36.532 -36.206 1.00 20.84 8 LEU D N 1
ATOM 7927 C CA . LEU D 4 8 ? -43.665 36.689 -35.489 1.00 21.12 8 LEU D CA 1
ATOM 7928 C C . LEU D 4 8 ? -42.558 37.257 -36.357 1.00 21.02 8 LEU D C 1
ATOM 7929 O O . LEU D 4 8 ? -42.632 37.246 -37.588 1.00 19.64 8 LEU D O 1
ATOM 7934 N N . ASN D 4 9 ? -41.520 37.750 -35.697 1.00 21.01 9 ASN D N 1
ATOM 7935 C CA . ASN D 4 9 ? -40.367 38.267 -36.402 1.00 22.12 9 ASN D CA 1
ATOM 7936 C C . ASN D 4 9 ? -39.301 37.159 -36.307 1.00 21.54 9 ASN D C 1
ATOM 7937 O O . ASN D 4 9 ? -38.737 36.910 -35.240 1.00 20.64 9 ASN D O 1
ATOM 7942 N N . LEU D 4 10 ? -39.065 36.479 -37.428 1.00 21.23 10 LEU D N 1
ATOM 7943 C CA . LEU D 4 10 ? -38.110 35.372 -37.487 1.00 21.69 10 LEU D CA 1
ATOM 7944 C C . LEU D 4 10 ? -36.834 35.712 -38.256 1.00 21.73 10 LEU D C 1
ATOM 7945 O O . LEU D 4 10 ? -36.861 35.964 -39.463 1.00 20.24 10 LEU D O 1
ATOM 7950 N N . ASN D 4 11 ? -35.720 35.697 -37.534 1.00 22.42 11 ASN D N 1
ATOM 7951 C CA . ASN D 4 11 ? -34.410 35.997 -38.090 1.00 23.89 11 ASN D CA 1
ATOM 7952 C C . ASN D 4 11 ? -34.367 37.314 -38.840 1.00 24.50 11 ASN D C 1
ATOM 7953 O O . ASN D 4 11 ? -33.816 37.407 -39.936 1.00 24.84 11 ASN D O 1
ATOM 7958 N N . GLY D 4 12 ? -34.960 38.333 -38.231 1.00 25.26 12 GLY D N 1
ATOM 7959 C CA . GLY D 4 12 ? -34.962 39.650 -38.827 1.00 27.25 12 GLY D CA 1
ATOM 7960 C C . GLY D 4 12 ? -36.174 40.042 -39.646 1.00 28.73 12 GLY D C 1
ATOM 7961 O O . GLY D 4 12 ? -36.398 41.230 -39.868 1.00 27.71 12 GLY D O 1
ATOM 7962 N N . GLU D 4 13 ? -36.960 39.074 -40.110 1.00 29.99 13 GLU D N 1
ATOM 7963 C CA . GLU D 4 13 ? -38.125 39.431 -40.909 1.00 31.27 13 GLU D CA 1
ATOM 7964 C C . GLU D 4 13 ? -39.466 39.002 -40.350 1.00 29.96 13 GLU D C 1
ATOM 7965 O O . GLU D 4 13 ? -39.589 37.982 -39.676 1.00 29.93 13 GLU D O 1
ATOM 7971 N N . ALA D 4 14 ? -40.474 39.817 -40.633 1.00 29.05 14 ALA D N 1
ATOM 7972 C CA . ALA D 4 14 ? -41.824 39.550 -40.178 1.00 28.50 14 ALA D CA 1
ATOM 7973 C C . ALA D 4 14 ? -42.383 38.392 -40.982 1.00 28.32 14 ALA D C 1
ATOM 7974 O O . ALA D 4 14 ? -42.462 38.458 -42.207 1.00 26.89 14 ALA D O 1
ATOM 7976 N N . ARG D 4 15 ? -42.752 37.323 -40.289 1.00 27.36 15 ARG D N 1
ATOM 7977 C CA . ARG D 4 15 ? -43.316 36.160 -40.948 1.00 26.15 15 ARG D CA 1
ATOM 7978 C C . ARG D 4 15 ? -44.737 35.974 -40.431 1.00 27.22 15 ARG D C 1
ATOM 7979 O O . ARG D 4 15 ? -45.103 36.494 -39.369 1.00 28.04 15 ARG D O 1
ATOM 7987 N N . SER D 4 16 ? -45.539 35.246 -41.194 1.00 26.43 16 SER D N 1
ATOM 7988 C CA . SER D 4 16 ? -46.909 34.974 -40.808 1.00 26.74 16 SER D CA 1
ATOM 7989 C C . SER D 4 16 ? -47.274 33.601 -41.357 1.00 27.15 16 SER D C 1
ATOM 7990 O O . SER D 4 16 ? -47.029 33.303 -42.529 1.00 28.73 16 SER D O 1
ATOM 7993 N N . ILE D 4 17 ? -47.849 32.761 -40.507 1.00 26.02 17 ILE D N 1
ATOM 7994 C CA . ILE D 4 17 ? -48.224 31.424 -40.929 1.00 23.64 17 ILE D CA 1
ATOM 7995 C C . ILE D 4 17 ? -49.509 30.971 -40.274 1.00 24.10 17 ILE D C 1
ATOM 7996 O O . ILE D 4 17 ? -49.748 31.231 -39.094 1.00 26.20 17 ILE D O 1
ATOM 8001 N N . VAL D 4 18 ? -50.339 30.297 -41.058 1.00 22.68 18 VAL D N 1
ATOM 8002 C CA . VAL D 4 18 ? -51.615 29.775 -40.581 1.00 23.66 18 VAL D CA 1
ATOM 8003 C C . VAL D 4 18 ? -51.365 28.280 -40.473 1.00 23.33 18 VAL D C 1
ATOM 8004 O O . VAL D 4 18 ? -51.172 27.619 -41.495 1.00 23.64 18 VAL D O 1
ATOM 8008 N N . THR D 4 19 ? -51.348 27.744 -39.254 1.00 21.39 19 THR D N 1
ATOM 8009 C CA . THR D 4 19 ? -51.056 26.325 -39.083 1.00 22.43 19 THR D CA 1
ATOM 8010 C C . THR D 4 19 ? -51.797 25.679 -37.912 1.00 21.81 19 THR D C 1
ATOM 8011 O O . THR D 4 19 ? -52.455 26.365 -37.119 1.00 21.83 19 THR D O 1
ATOM 8015 N N . GLU D 4 20 ? -51.706 24.356 -37.811 1.00 21.46 20 GLU D N 1
ATOM 8016 C CA . GLU D 4 20 ? -52.359 23.642 -36.719 1.00 21.26 20 GLU D CA 1
ATOM 8017 C C . GLU D 4 20 ? -51.616 23.991 -35.432 1.00 19.27 20 GLU D C 1
ATOM 8018 O O . GLU D 4 20 ? -50.383 24.030 -35.393 1.00 18.22 20 GLU D O 1
ATOM 8024 N N . PRO D 4 21 ? -52.362 24.239 -34.357 1.00 17.33 21 PRO D N 1
ATOM 8025 C CA . PRO D 4 21 ? -51.774 24.591 -33.066 1.00 17.57 21 PRO D CA 1
ATOM 8026 C C . PRO D 4 21 ? -51.098 23.447 -32.304 1.00 17.15 21 PRO D C 1
ATOM 8027 O O . PRO D 4 21 ? -50.253 23.691 -31.442 1.00 17.31 21 PRO D O 1
ATOM 8031 N N . ASN D 4 22 ? -51.459 22.206 -32.619 1.00 16.48 22 ASN D N 1
ATOM 8032 C CA . ASN D 4 22 ? -50.893 21.061 -31.914 1.00 18.29 22 ASN D CA 1
ATOM 8033 C C . ASN D 4 22 ? -49.494 20.629 -32.360 1.00 19.56 22 ASN D C 1
ATOM 8034 O O . ASN D 4 22 ? -49.295 19.526 -32.872 1.00 20.52 22 ASN D O 1
ATOM 8039 N N . LYS D 4 23 ? -48.526 21.513 -32.157 1.00 17.80 23 LYS D N 1
ATOM 8040 C CA . LYS D 4 23 ? -47.139 21.227 -32.482 1.00 17.06 23 LYS D CA 1
ATOM 8041 C C . LYS D 4 23 ? -46.288 22.115 -31.592 1.00 16.00 23 LYS D C 1
ATOM 8042 O O . LYS D 4 23 ? -46.729 23.171 -31.139 1.00 14.92 23 LYS D O 1
ATOM 8048 N N . ARG D 4 24 ? -45.063 21.694 -31.340 1.00 16.59 24 ARG D N 1
ATOM 8049 C CA . ARG D 4 24 ? -44.180 22.488 -30.506 1.00 15.37 24 ARG D CA 1
ATOM 8050 C C . ARG D 4 24 ? -43.539 23.570 -31.368 1.00 15.84 24 ARG D C 1
ATOM 8051 O O . ARG D 4 24 ? -43.560 23.488 -32.602 1.00 16.06 24 ARG D O 1
ATOM 8059 N N . LEU D 4 25 ? -42.992 24.596 -30.724 1.00 14.35 25 LEU D N 1
ATOM 8060 C CA . LEU D 4 25 ? -42.324 25.663 -31.459 1.00 13.88 25 LEU D CA 1
ATOM 8061 C C . LEU D 4 25 ? -41.116 25.061 -32.190 1.00 13.74 25 LEU D C 1
ATOM 8062 O O . LEU D 4 25 ? -40.729 25.537 -33.263 1.00 15.67 25 LEU D O 1
ATOM 8067 N N . LEU D 4 26 ? -40.525 24.019 -31.603 1.00 11.83 26 LEU D N 1
ATOM 8068 C CA . LEU D 4 26 ? -39.385 23.324 -32.203 1.00 12.68 26 LEU D CA 1
ATOM 8069 C C . LEU D 4 26 ? -39.787 22.773 -33.576 1.00 14.38 26 LEU D C 1
ATOM 8070 O O . LEU D 4 26 ? -39.041 22.891 -34.561 1.00 13.92 26 LEU D O 1
ATOM 8075 N N . ASP D 4 27 ? -40.975 22.180 -33.636 1.00 13.86 27 ASP D N 1
ATOM 8076 C CA . ASP D 4 27 ? -41.485 21.610 -34.876 1.00 15.39 27 ASP D CA 1
ATOM 8077 C C . ASP D 4 27 ? -41.785 22.701 -35.888 1.00 14.52 27 ASP D C 1
ATOM 8078 O O . ASP D 4 27 ? -41.504 22.545 -37.072 1.00 15.98 27 ASP D O 1
ATOM 8083 N N . LEU D 4 28 ? -42.355 23.809 -35.418 1.00 16.22 28 LEU D N 1
ATOM 8084 C CA . LEU D 4 28 ? -42.679 24.943 -36.286 1.00 14.16 28 LEU D CA 1
ATOM 8085 C C . LEU D 4 28 ? -41.416 25.462 -36.978 1.00 15.04 28 LEU D C 1
ATOM 8086 O O . LEU D 4 28 ? -41.395 25.646 -38.194 1.00 13.35 28 LEU D O 1
ATOM 8091 N N . LEU D 4 29 ? -40.371 25.694 -36.184 1.00 14.99 29 LEU D N 1
ATOM 8092 C CA . LEU D 4 29 ? -39.102 26.213 -36.692 1.00 15.55 29 LEU D CA 1
ATOM 8093 C C . LEU D 4 29 ? -38.406 25.246 -37.649 1.00 15.14 29 LEU D C 1
ATOM 8094 O O . LEU D 4 29 ? -37.977 25.635 -38.737 1.00 15.54 29 LEU D O 1
ATOM 8099 N N . ARG D 4 30 ? -38.312 23.983 -37.249 1.00 16.01 30 ARG D N 1
ATOM 8100 C CA . ARG D 4 30 ? -37.669 22.966 -38.070 1.00 16.02 30 ARG D CA 1
ATOM 8101 C C . ARG D 4 30 ? -38.449 22.558 -39.323 1.00 17.88 30 ARG D C 1
ATOM 8102 O O . ARG D 4 30 ? -37.907 22.549 -40.432 1.00 16.11 30 ARG D O 1
ATOM 8110 N N . GLU D 4 31 ? -39.715 22.201 -39.143 1.00 19.23 31 GLU D N 1
ATOM 8111 C CA . GLU D 4 31 ? -40.537 21.754 -40.261 1.00 21.79 31 GLU D CA 1
ATOM 8112 C C . GLU D 4 31 ? -41.152 22.855 -41.130 1.00 22.78 31 GLU D C 1
ATOM 8113 O O . GLU D 4 31 ? -40.935 22.889 -42.343 1.00 24.13 31 GLU D O 1
ATOM 8119 N N . ASP D 4 32 ? -41.910 23.757 -40.520 1.00 21.32 32 ASP D N 1
ATOM 8120 C CA . ASP D 4 32 ? -42.558 24.815 -41.288 1.00 21.39 32 ASP D CA 1
ATOM 8121 C C . ASP D 4 32 ? -41.625 25.920 -41.779 1.00 21.23 32 ASP D C 1
ATOM 8122 O O . ASP D 4 32 ? -41.849 26.481 -42.854 1.00 20.61 32 ASP D O 1
ATOM 8127 N N . PHE D 4 33 ? -40.577 26.233 -41.019 1.00 20.23 33 PHE D N 1
ATOM 8128 C CA . PHE D 4 33 ? -39.650 27.282 -41.450 1.00 19.19 33 PHE D CA 1
ATOM 8129 C C . PHE D 4 33 ? -38.288 26.783 -41.934 1.00 18.98 33 PHE D C 1
ATOM 8130 O O . PHE D 4 33 ? -37.422 27.582 -42.296 1.00 18.01 33 PHE D O 1
ATOM 8138 N N . GLY D 4 34 ? -38.107 25.463 -41.932 1.00 18.60 34 GLY D N 1
ATOM 8139 C CA . GLY D 4 34 ? -36.866 24.863 -42.413 1.00 18.29 34 GLY D CA 1
ATOM 8140 C C . GLY D 4 34 ? -35.545 25.212 -41.746 1.00 18.06 34 GLY D C 1
ATOM 8141 O O . GLY D 4 34 ? -34.479 25.066 -42.355 1.00 18.75 34 GLY D O 1
ATOM 8142 N N . LEU D 4 35 ? -35.598 25.654 -40.497 1.00 18.03 35 LEU D N 1
ATOM 8143 C CA . LEU D 4 35 ? -34.385 26.022 -39.772 1.00 18.48 35 LEU D CA 1
ATOM 8144 C C . LEU D 4 35 ? -33.862 24.807 -39.011 1.00 18.04 35 LEU D C 1
ATOM 8145 O O . LEU D 4 35 ? -34.056 24.683 -37.801 1.00 19.17 35 LEU D O 1
ATOM 8150 N N . THR D 4 36 ? -33.186 23.920 -39.734 1.00 16.99 36 THR D N 1
ATOM 8151 C CA . THR D 4 36 ? -32.664 22.689 -39.161 1.00 15.85 36 THR D CA 1
ATOM 8152 C C . THR D 4 36 ? -31.527 22.867 -38.175 1.00 15.53 36 THR D C 1
ATOM 8153 O O . THR D 4 36 ? -31.088 21.895 -37.559 1.00 16.64 36 THR D O 1
ATOM 8157 N N . SER D 4 37 ? -31.050 24.099 -38.018 1.00 15.25 37 SER D N 1
ATOM 8158 C CA . SER D 4 37 ? -29.976 24.371 -37.067 1.00 13.87 37 SER D CA 1
ATOM 8159 C C . SER D 4 37 ? -30.523 24.135 -35.667 1.00 12.87 37 SER D C 1
ATOM 8160 O O . SER D 4 37 ? -29.765 23.888 -34.734 1.00 12.41 37 SER D O 1
ATOM 8163 N N . VAL D 4 38 ? -31.846 24.230 -35.529 1.00 12.63 38 VAL D N 1
ATOM 8164 C CA . VAL D 4 38 ? -32.504 24.012 -34.245 1.00 13.07 38 VAL D CA 1
ATOM 8165 C C . VAL D 4 38 ? -32.627 22.495 -34.048 1.00 13.64 38 VAL D C 1
ATOM 8166 O O . VAL D 4 38 ? -33.478 21.840 -34.661 1.00 12.55 38 VAL D O 1
ATOM 8170 N N . LYS D 4 39 ? -31.778 21.958 -33.175 1.00 11.73 39 LYS D N 1
ATOM 8171 C CA . LYS D 4 39 ? -31.707 20.521 -32.923 1.00 12.52 39 LYS D CA 1
ATOM 8172 C C . LYS D 4 39 ? -32.603 19.953 -31.830 1.00 12.85 39 LYS D C 1
ATOM 8173 O O . LYS D 4 39 ? -33.000 20.647 -30.901 1.00 14.87 39 LYS D O 1
ATOM 8179 N N . GLU D 4 40 ? -32.927 18.672 -31.959 1.00 14.14 40 GLU D N 1
ATOM 8180 C CA . GLU D 4 40 ? -33.726 17.996 -30.953 1.00 13.26 40 GLU D CA 1
ATOM 8181 C C . GLU D 4 40 ? -32.859 16.887 -30.389 1.00 12.44 40 GLU D C 1
ATOM 8182 O O . GLU D 4 40 ? -32.741 15.811 -30.974 1.00 11.25 40 GLU D O 1
ATOM 8188 N N . GLY D 4 41 ? -32.243 17.157 -29.243 1.00 11.56 41 GLY D N 1
ATOM 8189 C CA . GLY D 4 41 ? -31.379 16.163 -28.645 1.00 10.19 41 GLY D CA 1
ATOM 8190 C C . GLY D 4 41 ? -32.022 15.372 -27.525 1.00 11.92 41 GLY D C 1
ATOM 8191 O O . GLY D 4 41 ? -31.510 14.304 -27.170 1.00 8.48 41 GLY D O 1
ATOM 8192 N N . CYS D 4 42 ? -33.152 15.852 -26.992 1.00 10.70 42 CYS D N 1
ATOM 8193 C CA . CYS D 4 42 ? -33.771 15.155 -25.863 1.00 11.37 42 CYS D CA 1
ATOM 8194 C C . CYS D 4 42 ? -35.297 15.253 -25.712 1.00 11.54 42 CYS D C 1
ATOM 8195 O O . CYS D 4 42 ? -35.907 14.392 -25.073 1.00 10.58 42 CYS D O 1
ATOM 8198 N N . SER D 4 43 ? -35.899 16.309 -26.252 1.00 10.04 43 SER D N 1
ATOM 8199 C CA . SER D 4 43 ? -37.350 16.495 -26.181 1.00 13.39 43 SER D CA 1
ATOM 8200 C C . SER D 4 43 ? -37.885 16.838 -24.781 1.00 13.91 43 SER D C 1
ATOM 8201 O O . SER D 4 43 ? -39.093 16.828 -24.565 1.00 13.59 43 SER D O 1
ATOM 8204 N N . GLU D 4 44 ? -37.005 17.140 -23.833 1.00 16.99 44 GLU D N 1
ATOM 8205 C CA . GLU D 4 44 ? -37.463 17.451 -22.481 1.00 18.19 44 GLU D CA 1
ATOM 8206 C C . GLU D 4 44 ? -36.755 18.615 -21.778 1.00 17.65 44 GLU D C 1
ATOM 8207 O O . GLU D 4 44 ? -36.658 18.637 -20.556 1.00 17.07 44 GLU D O 1
ATOM 8213 N N . GLY D 4 45 ? -36.255 19.573 -22.554 1.00 17.20 45 GLY D N 1
ATOM 8214 C CA . GLY D 4 45 ? -35.605 20.743 -21.979 1.00 16.22 45 GLY D CA 1
ATOM 8215 C C . GLY D 4 45 ? -34.213 20.603 -21.391 1.00 16.20 45 GLY D C 1
ATOM 8216 O O . GLY D 4 45 ? -33.611 21.594 -20.978 1.00 15.20 45 GLY D O 1
ATOM 8217 N N . GLU D 4 46 ? -33.684 19.388 -21.360 1.00 16.14 46 GLU D N 1
ATOM 8218 C CA . GLU D 4 46 ? -32.372 19.165 -20.770 1.00 16.10 46 GLU D CA 1
ATOM 8219 C C . GLU D 4 46 ? -31.134 19.544 -21.600 1.00 14.88 46 GLU D C 1
ATOM 8220 O O . GLU D 4 46 ? -30.275 20.271 -21.109 1.00 15.06 46 GLU D O 1
ATOM 8226 N N . CYS D 4 47 ? -31.048 19.086 -22.849 1.00 13.41 47 CYS D N 1
ATOM 8227 C CA . CYS D 4 47 ? -29.849 19.346 -23.663 1.00 13.51 47 CYS D CA 1
ATOM 8228 C C . CYS D 4 47 ? -29.605 20.773 -24.182 1.00 13.69 47 CYS D C 1
ATOM 8229 O O . CYS D 4 47 ? -28.469 21.133 -24.487 1.00 12.62 47 CYS D O 1
ATOM 8232 N N . GLY D 4 48 ? -30.662 21.575 -24.290 1.00 14.38 48 GLY D N 1
ATOM 8233 C CA . GLY D 4 48 ? -30.508 22.941 -24.759 1.00 13.38 48 GLY D CA 1
ATOM 8234 C C . GLY D 4 48 ? -30.183 23.094 -26.235 1.00 14.70 48 GLY D C 1
ATOM 8235 O O . GLY D 4 48 ? -30.036 24.218 -26.725 1.00 14.41 48 GLY D O 1
ATOM 8236 N N . ALA D 4 49 ? -30.093 21.976 -26.953 1.00 12.85 49 ALA D N 1
ATOM 8237 C CA . ALA D 4 49 ? -29.766 22.011 -28.375 1.00 13.86 49 ALA D CA 1
ATOM 8238 C C . ALA D 4 49 ? -30.836 22.692 -29.238 1.00 13.54 49 ALA D C 1
ATOM 8239 O O . ALA D 4 49 ? -30.551 23.133 -30.350 1.00 9.26 49 ALA D O 1
ATOM 8241 N N . CYS D 4 50 ? -32.060 22.782 -28.713 1.00 12.92 50 CYS D N 1
ATOM 8242 C CA . CYS D 4 50 ? -33.175 23.398 -29.434 1.00 11.56 50 CYS D CA 1
ATOM 8243 C C . CYS D 4 50 ? -33.368 24.856 -29.026 1.00 13.75 50 CYS D C 1
ATOM 8244 O O . CYS D 4 50 ? -34.428 25.448 -29.278 1.00 15.31 50 CYS D O 1
ATOM 8247 N N . THR D 4 51 ? -32.356 25.421 -28.380 1.00 13.28 51 THR D N 1
ATOM 8248 C CA . THR D 4 51 ? -32.413 26.795 -27.902 1.00 12.17 51 THR D CA 1
ATOM 8249 C C . THR D 4 51 ? -32.508 27.814 -29.016 1.00 13.32 51 THR D C 1
ATOM 8250 O O . THR D 4 51 ? -31.879 27.671 -30.063 1.00 14.01 51 THR D O 1
ATOM 8254 N N . VAL D 4 52 ? -33.311 28.843 -28.785 1.00 13.65 52 VAL D N 1
ATOM 8255 C CA . VAL D 4 52 ? -33.440 29.939 -29.735 1.00 13.29 52 VAL D CA 1
ATOM 8256 C C . VAL D 4 52 ? -33.527 31.198 -28.879 1.00 13.13 52 VAL D C 1
ATOM 8257 O O . VAL D 4 52 ? -33.834 31.127 -27.688 1.00 13.39 52 VAL D O 1
ATOM 8261 N N . ILE D 4 53 ? -33.216 32.345 -29.459 1.00 12.74 53 ILE D N 1
ATOM 8262 C CA . ILE D 4 53 ? -33.333 33.578 -28.707 1.00 13.93 53 ILE D CA 1
ATOM 8263 C C . ILE D 4 53 ? -34.784 33.990 -28.931 1.00 15.12 53 ILE D C 1
ATOM 8264 O O . ILE D 4 53 ? -35.220 34.168 -30.071 1.00 16.53 53 ILE D O 1
ATOM 8269 N N . PHE D 4 54 ? -35.528 34.087 -27.828 1.00 16.86 54 PHE D N 1
ATOM 8270 C CA . PHE D 4 54 ? -36.959 34.407 -27.811 1.00 14.10 54 PHE D CA 1
ATOM 8271 C C . PHE D 4 54 ? -37.149 35.717 -27.045 1.00 16.21 54 PHE D C 1
ATOM 8272 O O . PHE D 4 54 ? -36.897 35.775 -25.839 1.00 14.89 54 PHE D O 1
ATOM 8280 N N . ASN D 4 55 ? -37.594 36.761 -27.748 1.00 15.55 55 ASN D N 1
ATOM 8281 C CA . ASN D 4 55 ? -37.785 38.076 -27.150 1.00 16.58 55 ASN D CA 1
ATOM 8282 C C . ASN D 4 55 ? -36.574 38.410 -26.279 1.00 17.13 55 ASN D C 1
ATOM 8283 O O . ASN D 4 55 ? -36.711 38.909 -25.161 1.00 17.63 55 ASN D O 1
ATOM 8288 N N . GLY D 4 56 ? -35.389 38.106 -26.802 1.00 17.46 56 GLY D N 1
ATOM 8289 C CA . GLY D 4 56 ? -34.156 38.408 -26.095 1.00 16.53 56 GLY D CA 1
ATOM 8290 C C . GLY D 4 56 ? -33.624 37.376 -25.122 1.00 16.21 56 GLY D C 1
ATOM 8291 O O . GLY D 4 56 ? -32.522 37.530 -24.603 1.00 17.39 56 GLY D O 1
ATOM 8292 N N . ASP D 4 57 ? -34.382 36.320 -24.868 1.00 14.72 57 ASP D N 1
ATOM 8293 C CA . ASP D 4 57 ? -33.921 35.318 -23.929 1.00 13.90 57 ASP D CA 1
ATOM 8294 C C . ASP D 4 57 ? -33.828 33.937 -24.525 1.00 13.57 57 ASP D C 1
ATOM 8295 O O . ASP D 4 57 ? -34.629 33.554 -25.375 1.00 14.35 57 ASP D O 1
ATOM 8300 N N . PRO D 4 58 ? -32.834 33.167 -24.084 1.00 13.96 58 PRO D N 1
ATOM 8301 C CA . PRO D 4 58 ? -32.655 31.804 -24.577 1.00 13.77 58 PRO D CA 1
ATOM 8302 C C . PRO D 4 58 ? -33.739 30.912 -23.974 1.00 15.46 58 PRO D C 1
ATOM 8303 O O . PRO D 4 58 ? -33.934 30.902 -22.756 1.00 15.62 58 PRO D O 1
ATOM 8307 N N . VAL D 4 59 ? -34.467 30.197 -24.829 1.00 15.23 59 VAL D N 1
ATOM 8308 C CA . VAL D 4 59 ? -35.510 29.284 -24.370 1.00 15.83 59 VAL D CA 1
ATOM 8309 C C . VAL D 4 59 ? -35.407 27.961 -25.127 1.00 15.20 59 VAL D C 1
ATOM 8310 O O . VAL D 4 59 ? -34.859 27.903 -26.232 1.00 13.29 59 VAL D O 1
ATOM 8314 N N . THR D 4 60 ? -35.917 26.900 -24.511 1.00 14.50 60 THR D N 1
ATOM 8315 C CA . THR D 4 60 ? -35.909 25.571 -25.113 1.00 13.34 60 THR D CA 1
ATOM 8316 C C . THR D 4 60 ? -37.205 25.442 -25.900 1.00 14.97 60 THR D C 1
ATOM 8317 O O . THR D 4 60 ? -38.289 25.387 -25.319 1.00 14.61 60 THR D O 1
ATOM 8321 N N . THR D 4 61 ? -37.088 25.405 -27.226 1.00 14.98 61 THR D N 1
ATOM 8322 C CA . THR D 4 61 ? -38.261 25.334 -28.087 1.00 11.46 61 THR D CA 1
ATOM 8323 C C . THR D 4 61 ? -39.052 24.037 -28.009 1.00 13.47 61 THR D C 1
ATOM 8324 O O . THR D 4 61 ? -40.203 23.997 -28.438 1.00 11.87 61 THR D O 1
ATOM 8328 N N . CYS D 4 62 ? -38.453 22.981 -27.461 1.00 13.68 62 CYS D N 1
ATOM 8329 C CA . CYS D 4 62 ? -39.154 21.702 -27.340 1.00 13.29 62 CYS D CA 1
ATOM 8330 C C . CYS D 4 62 ? -40.162 21.746 -26.180 1.00 14.67 62 CYS D C 1
ATOM 8331 O O . CYS D 4 62 ? -40.995 20.843 -26.037 1.00 11.31 62 CYS D O 1
ATOM 8334 N N . CYS D 4 63 ? -40.070 22.785 -25.351 1.00 10.51 63 CYS D N 1
ATOM 8335 C CA . CYS D 4 63 ? -40.964 22.926 -24.206 1.00 14.42 63 CYS D CA 1
ATOM 8336 C C . CYS D 4 63 ? -42.096 23.892 -24.523 1.00 14.50 63 CYS D C 1
ATOM 8337 O O . CYS D 4 63 ? -42.915 24.196 -23.659 1.00 13.56 63 CYS D O 1
ATOM 8340 N N . MET D 4 64 ? -42.155 24.358 -25.766 1.00 15.45 64 MET D N 1
ATOM 8341 C CA . MET D 4 64 ? -43.156 25.343 -26.147 1.00 14.50 64 MET D CA 1
ATOM 8342 C C . MET D 4 64 ? -44.074 24.943 -27.283 1.00 15.60 64 MET D C 1
ATOM 8343 O O . MET D 4 64 ? -43.665 24.260 -28.218 1.00 17.56 64 MET D O 1
ATOM 8348 N N . LEU D 4 65 ? -45.321 25.390 -27.197 1.00 14.02 65 LEU D N 1
ATOM 8349 C CA . LEU D 4 65 ? -46.304 25.138 -28.242 1.00 14.93 65 LEU D CA 1
ATOM 8350 C C . LEU D 4 65 ? -46.092 26.214 -29.308 1.00 14.18 65 LEU D C 1
ATOM 8351 O O . LEU D 4 65 ? -45.724 27.349 -28.990 1.00 11.67 65 LEU D O 1
ATOM 8356 N N . ALA D 4 66 ? -46.313 25.852 -30.568 1.00 13.85 66 ALA D N 1
ATOM 8357 C CA . ALA D 4 66 ? -46.128 26.769 -31.696 1.00 13.91 66 ALA D CA 1
ATOM 8358 C C . ALA D 4 66 ? -46.805 28.136 -31.540 1.00 15.19 66 ALA D C 1
ATOM 8359 O O . ALA D 4 66 ? -46.205 29.179 -31.829 1.00 13.67 66 ALA D O 1
ATOM 8361 N N . GLY D 4 67 ? -48.056 28.122 -31.095 1.00 14.95 67 GLY D N 1
ATOM 8362 C CA . GLY D 4 67 ? -48.797 29.359 -30.929 1.00 16.12 67 GLY D CA 1
ATOM 8363 C C . GLY D 4 67 ? -48.185 30.338 -29.950 1.00 15.96 67 GLY D C 1
ATOM 8364 O O . GLY D 4 67 ? -48.459 31.539 -29.992 1.00 16.53 67 GLY D O 1
ATOM 8365 N N . GLN D 4 68 ? -47.347 29.841 -29.056 1.00 15.88 68 GLN D N 1
ATOM 8366 C CA . GLN D 4 68 ? -46.725 30.723 -28.089 1.00 15.04 68 GLN D CA 1
ATOM 8367 C C . GLN D 4 68 ? -45.651 31.624 -28.701 1.00 15.37 68 GLN D C 1
ATOM 8368 O O . GLN D 4 68 ? -45.123 32.497 -28.034 1.00 15.00 68 GLN D O 1
ATOM 8374 N N . ALA D 4 69 ? -45.340 31.422 -29.978 1.00 16.29 69 ALA D N 1
ATOM 8375 C CA . ALA D 4 69 ? -44.347 32.261 -30.641 1.00 17.07 69 ALA D CA 1
ATOM 8376 C C . ALA D 4 69 ? -45.038 33.479 -31.256 1.00 17.18 69 ALA D C 1
ATOM 8377 O O . ALA D 4 69 ? -44.399 34.313 -31.898 1.00 17.84 69 ALA D O 1
ATOM 8379 N N . ASP D 4 70 ? -46.347 33.577 -31.052 1.00 17.49 70 ASP D N 1
ATOM 8380 C CA . ASP D 4 70 ? -47.125 34.695 -31.581 1.00 19.30 70 ASP D CA 1
ATOM 8381 C C . ASP D 4 70 ? -46.651 36.007 -30.940 1.00 17.82 70 ASP D C 1
ATOM 8382 O O . ASP D 4 70 ? -46.354 36.055 -29.751 1.00 16.57 70 ASP D O 1
ATOM 8387 N N . GLU D 4 71 ? -46.575 37.060 -31.749 1.00 19.02 71 GLU D N 1
ATOM 8388 C CA . GLU D 4 71 ? -46.114 38.379 -31.311 1.00 19.45 71 GLU D CA 1
ATOM 8389 C C . GLU D 4 71 ? -44.659 38.362 -30.811 1.00 18.72 71 GLU D C 1
ATOM 8390 O O . GLU D 4 71 ? -44.205 39.320 -30.185 1.00 18.71 71 GLU D O 1
ATOM 8396 N N . SER D 4 72 ? -43.915 37.295 -31.100 1.00 16.32 72 SER D N 1
ATOM 8397 C CA . SER D 4 72 ? -42.532 37.230 -30.629 1.00 15.79 72 SER D CA 1
ATOM 8398 C C . SER D 4 72 ? -41.460 37.523 -31.671 1.00 15.88 72 SER D C 1
ATOM 8399 O O . SER D 4 72 ? -41.710 37.536 -32.881 1.00 15.52 72 SER D O 1
ATOM 8402 N N . THR D 4 73 ? -40.255 37.756 -31.170 1.00 16.57 73 THR D N 1
ATOM 8403 C CA . THR D 4 73 ? -39.087 38.008 -31.999 1.00 16.48 73 THR D CA 1
ATOM 8404 C C . THR D 4 73 ? -38.164 36.838 -31.694 1.00 16.06 73 THR D C 1
ATOM 8405 O O . THR D 4 73 ? -37.725 36.663 -30.558 1.00 15.82 73 THR D O 1
ATOM 8409 N N . ILE D 4 74 ? -37.883 36.034 -32.713 1.00 15.16 74 ILE D N 1
ATOM 8410 C CA . ILE D 4 74 ? -37.037 34.859 -32.558 1.00 14.34 74 ILE D CA 1
ATOM 8411 C C . ILE D 4 74 ? -35.788 34.888 -33.444 1.00 15.95 74 ILE D C 1
ATOM 8412 O O . ILE D 4 74 ? -35.842 35.308 -34.607 1.00 15.46 74 ILE D O 1
ATOM 8417 N N . ILE D 4 75 ? -34.667 34.445 -32.882 1.00 15.95 75 ILE D N 1
ATOM 8418 C CA . ILE D 4 75 ? -33.410 34.378 -33.624 1.00 16.84 75 ILE D CA 1
ATOM 8419 C C . ILE D 4 75 ? -32.823 32.968 -33.508 1.00 15.94 75 ILE D C 1
ATOM 8420 O O . ILE D 4 75 ? -32.518 32.503 -32.406 1.00 14.05 75 ILE D O 1
ATOM 8425 N N . THR D 4 76 ? -32.685 32.283 -34.639 1.00 13.41 76 THR D N 1
ATOM 8426 C CA . THR D 4 76 ? -32.104 30.945 -34.637 1.00 14.09 76 THR D CA 1
ATOM 8427 C C . THR D 4 76 ? -30.684 31.123 -35.145 1.00 14.42 76 THR D C 1
ATOM 8428 O O . THR D 4 76 ? -30.302 32.233 -35.528 1.00 12.83 76 THR D O 1
ATOM 8432 N N . LEU D 4 77 ? -29.895 30.056 -35.156 1.00 13.95 77 LEU D N 1
ATOM 8433 C CA . LEU D 4 77 ? -28.517 30.192 -35.611 1.00 14.85 77 LEU D CA 1
ATOM 8434 C C . LEU D 4 77 ? -28.453 30.824 -36.995 1.00 14.40 77 LEU D C 1
ATOM 8435 O O . LEU D 4 77 ? -27.623 31.687 -37.244 1.00 13.01 77 LEU D O 1
ATOM 8440 N N . GLU D 4 78 ? -29.342 30.405 -37.888 1.00 15.84 78 GLU D N 1
ATOM 8441 C CA . GLU D 4 78 ? -29.360 30.952 -39.239 1.00 18.03 78 GLU D CA 1
ATOM 8442 C C . GLU D 4 78 ? -29.390 32.483 -39.244 1.00 19.17 78 GLU D C 1
ATOM 8443 O O . GLU D 4 78 ? -28.914 33.110 -40.190 1.00 20.10 78 GLU D O 1
ATOM 8449 N N . GLY D 4 79 ? -29.934 33.076 -38.183 1.00 17.67 79 GLY D N 1
ATOM 8450 C CA . GLY D 4 79 ? -30.045 34.521 -38.116 1.00 18.32 79 GLY D CA 1
ATOM 8451 C C . GLY D 4 79 ? -28.903 35.255 -37.451 1.00 21.29 79 GLY D C 1
ATOM 8452 O O . GLY D 4 79 ? -28.985 36.464 -37.225 1.00 22.73 79 GLY D O 1
ATOM 8453 N N . VAL D 4 80 ? -27.836 34.533 -37.133 1.00 22.13 80 VAL D N 1
ATOM 8454 C CA . VAL D 4 80 ? -26.680 35.137 -36.494 1.00 22.08 80 VAL D CA 1
ATOM 8455 C C . VAL D 4 80 ? -25.689 35.651 -37.536 1.00 23.21 80 VAL D C 1
ATOM 8456 O O . VAL D 4 80 ? -25.062 36.692 -37.350 1.00 23.10 80 VAL D O 1
ATOM 8460 N N . ALA D 4 81 ? -25.559 34.915 -38.634 1.00 23.39 81 ALA D N 1
ATOM 8461 C CA . ALA D 4 81 ? -24.645 35.293 -39.707 1.00 26.41 81 ALA D CA 1
ATOM 8462 C C . ALA D 4 81 ? -24.881 36.722 -40.174 1.00 28.44 81 ALA D C 1
ATOM 8463 O O . ALA D 4 81 ? -26.013 37.204 -40.210 1.00 28.33 81 ALA D O 1
ATOM 8465 N N . GLU D 4 82 ? -23.795 37.394 -40.528 1.00 30.02 82 GLU D N 1
ATOM 8466 C CA . GLU D 4 82 ? -23.865 38.757 -41.026 1.00 32.26 82 GLU D CA 1
ATOM 8467 C C . GLU D 4 82 ? -23.524 38.713 -42.513 1.00 33.68 82 GLU D C 1
ATOM 8468 O O . GLU D 4 82 ? -22.383 38.443 -42.895 1.00 31.80 82 GLU D O 1
ATOM 8474 N N . ASP D 4 83 ? -24.542 38.960 -43.336 1.00 36.49 83 ASP D N 1
ATOM 8475 C CA . ASP D 4 83 ? -24.431 38.924 -44.790 1.00 40.42 83 ASP D CA 1
ATOM 8476 C C . ASP D 4 83 ? -23.743 37.650 -45.272 1.00 39.37 83 ASP D C 1
ATOM 8477 O O . ASP D 4 83 ? -22.826 37.690 -46.090 1.00 40.03 83 ASP D O 1
ATOM 8482 N N . GLY D 4 84 ? -24.199 36.512 -44.759 1.00 37.78 84 GLY D N 1
ATOM 8483 C CA . GLY D 4 84 ? -23.625 35.239 -45.157 1.00 36.01 84 GLY D CA 1
ATOM 8484 C C . GLY D 4 84 ? -22.218 34.989 -44.642 1.00 34.77 84 GLY D C 1
ATOM 8485 O O . GLY D 4 84 ? -21.528 34.090 -45.115 1.00 35.92 84 GLY D O 1
ATOM 8486 N N . LYS D 4 85 ? -21.785 35.788 -43.675 1.00 32.73 85 LYS D N 1
ATOM 8487 C CA . LYS D 4 85 ? -20.458 35.628 -43.100 1.00 30.98 85 LYS D CA 1
ATOM 8488 C C . LYS D 4 85 ? -20.570 35.384 -41.594 1.00 28.79 85 LYS D C 1
ATOM 8489 O O . LYS D 4 85 ? -21.550 35.787 -40.955 1.00 26.72 85 LYS D O 1
ATOM 8495 N N . PRO D 4 86 ? -19.564 34.716 -41.012 1.00 26.27 86 PRO D N 1
ATOM 8496 C CA . PRO D 4 86 ? -19.535 34.412 -39.578 1.00 25.01 86 PRO D CA 1
ATOM 8497 C C . PRO D 4 86 ? -19.422 35.674 -38.728 1.00 24.77 86 PRO D C 1
ATOM 8498 O O . PRO D 4 86 ? -18.538 36.501 -38.944 1.00 23.95 86 PRO D O 1
ATOM 8502 N N . SER D 4 87 ? -20.330 35.824 -37.771 1.00 22.17 87 SER D N 1
ATOM 8503 C CA . SER D 4 87 ? -20.293 36.967 -36.885 1.00 20.20 87 SER D CA 1
ATOM 8504 C C . SER D 4 87 ? -19.016 36.792 -36.086 1.00 19.14 87 SER D C 1
ATOM 8505 O O . SER D 4 87 ? -18.352 35.763 -36.198 1.00 20.97 87 SER D O 1
ATOM 8508 N N . LEU D 4 88 ? -18.680 37.781 -35.271 1.00 17.64 88 LEU D N 1
ATOM 8509 C CA . LEU D 4 88 ? -17.490 37.702 -34.441 1.00 17.00 88 LEU D CA 1
ATOM 8510 C C . LEU D 4 88 ? -17.585 36.480 -33.529 1.00 17.12 88 LEU D C 1
ATOM 8511 O O . LEU D 4 88 ? -16.654 35.673 -33.454 1.00 16.95 88 LEU D O 1
ATOM 8516 N N . LEU D 4 89 ? -18.714 36.354 -32.832 1.00 16.82 89 LEU D N 1
ATOM 8517 C CA . LEU D 4 89 ? -18.935 35.227 -31.928 1.00 16.30 89 LEU D CA 1
ATOM 8518 C C . LEU D 4 89 ? -18.717 33.894 -32.650 1.00 15.17 89 LEU D C 1
ATOM 8519 O O . LEU D 4 89 ? -18.047 33.002 -32.132 1.00 15.08 89 LEU D O 1
ATOM 8524 N N . GLN D 4 90 ? -19.289 33.769 -33.847 1.00 15.33 90 GLN D N 1
ATOM 8525 C CA . GLN D 4 90 ? -19.162 32.554 -34.647 1.00 15.95 90 GLN D CA 1
ATOM 8526 C C . GLN D 4 90 ? -17.714 32.304 -35.062 1.00 17.20 90 GLN D C 1
ATOM 8527 O O . GLN D 4 90 ? -17.248 31.160 -35.054 1.00 14.51 90 GLN D O 1
ATOM 8533 N N . GLN D 4 91 ? -17.006 33.373 -35.415 1.00 18.34 91 GLN D N 1
ATOM 8534 C CA . GLN D 4 91 ? -15.604 33.265 -35.815 1.00 20.53 91 GLN D CA 1
ATOM 8535 C C . GLN D 4 91 ? -14.777 32.772 -34.618 1.00 20.49 91 GLN D C 1
ATOM 8536 O O . GLN D 4 91 ? -13.784 32.039 -34.772 1.00 20.14 91 GLN D O 1
ATOM 8542 N N . CYS D 4 92 ? -15.194 33.177 -33.424 1.00 17.67 92 CYS D N 1
ATOM 8543 C CA . CYS D 4 92 ? -14.496 32.774 -32.214 1.00 18.28 92 CYS D CA 1
ATOM 8544 C C . CYS D 4 92 ? -14.696 31.299 -31.891 1.00 18.26 92 CYS D C 1
ATOM 8545 O O . CYS D 4 92 ? -13.781 30.650 -31.377 1.00 16.41 92 CYS D O 1
ATOM 8548 N N . PHE D 4 93 ? -15.884 30.764 -32.186 1.00 18.37 93 PHE D N 1
ATOM 8549 C CA . PHE D 4 93 ? -16.134 29.341 -31.942 1.00 18.13 93 PHE D CA 1
ATOM 8550 C C . PHE D 4 93 ? -15.243 28.576 -32.913 1.00 18.15 93 PHE D C 1
ATOM 8551 O O . PHE D 4 93 ? -14.650 27.556 -32.568 1.00 19.89 93 PHE D O 1
ATOM 8559 N N . LEU D 4 94 ? -15.124 29.095 -34.125 1.00 18.72 94 LEU D N 1
ATOM 8560 C CA . LEU D 4 94 ? -14.283 28.459 -35.134 1.00 20.19 94 LEU D CA 1
ATOM 8561 C C . LEU D 4 94 ? -12.834 28.314 -34.685 1.00 18.85 94 LEU D C 1
ATOM 8562 O O . LEU D 4 94 ? -12.227 27.254 -34.823 1.00 19.07 94 LEU D O 1
ATOM 8567 N N . GLU D 4 95 ? -12.300 29.390 -34.126 1.00 18.77 95 GLU D N 1
ATOM 8568 C CA . GLU D 4 95 ? -10.910 29.444 -33.715 1.00 20.93 95 GLU D CA 1
ATOM 8569 C C . GLU D 4 95 ? -10.526 28.921 -32.329 1.00 21.24 95 GLU D C 1
ATOM 8570 O O . GLU D 4 95 ? -9.402 28.452 -32.139 1.00 22.60 95 GLU D O 1
ATOM 8576 N N . ALA D 4 96 ? -11.445 28.988 -31.372 1.00 18.83 96 ALA D N 1
ATOM 8577 C CA . ALA D 4 96 ? -11.163 28.542 -30.014 1.00 17.35 96 ALA D CA 1
ATOM 8578 C C . ALA D 4 96 ? -11.175 27.021 -29.813 1.00 16.85 96 ALA D C 1
ATOM 8579 O O . ALA D 4 96 ? -10.772 26.532 -28.758 1.00 17.27 96 ALA D O 1
ATOM 8581 N N . GLY D 4 97 ? -11.623 26.279 -30.817 1.00 16.20 97 GLY D N 1
ATOM 8582 C CA . GLY D 4 97 ? -11.678 24.833 -30.697 1.00 16.71 97 GLY D CA 1
ATOM 8583 C C . GLY D 4 97 ? -12.897 24.395 -29.900 1.00 16.59 97 GLY D C 1
ATOM 8584 O O . GLY D 4 97 ? -12.925 23.311 -29.308 1.00 16.77 97 GLY D O 1
ATOM 8585 N N . ALA D 4 98 ? -13.912 25.250 -29.890 1.00 14.48 98 ALA D N 1
ATOM 8586 C CA . ALA D 4 98 ? -15.142 24.978 -29.164 1.00 14.18 98 ALA D CA 1
ATOM 8587 C C . ALA D 4 98 ? -16.044 23.997 -29.904 1.00 14.73 98 ALA D C 1
ATOM 8588 O O . ALA D 4 98 ? -17.057 23.539 -29.367 1.00 14.80 98 ALA D O 1
ATOM 8590 N N . VAL D 4 99 ? -15.667 23.666 -31.129 1.00 13.10 99 VAL D N 1
ATOM 8591 C CA . VAL D 4 99 ? -16.481 22.785 -31.942 1.00 14.69 99 VAL D CA 1
ATOM 8592 C C . VAL D 4 99 ? -15.924 21.391 -32.214 1.00 15.25 99 VAL D C 1
ATOM 8593 O O . VAL D 4 99 ? -14.885 21.248 -32.853 1.00 16.50 99 VAL D O 1
ATOM 8597 N N . GLN D 4 100 ? -16.620 20.366 -31.725 1.00 13.27 100 GLN D N 1
ATOM 8598 C CA . GLN D 4 100 ? -16.217 18.997 -32.002 1.00 13.65 100 GLN D CA 1
ATOM 8599 C C . GLN D 4 100 ? -17.301 18.398 -32.896 1.00 13.99 100 GLN D C 1
ATOM 8600 O O . GLN D 4 100 ? -17.282 18.633 -34.108 1.00 12.95 100 GLN D O 1
ATOM 8606 N N . CYS D 4 101 ? -18.269 17.664 -32.351 1.00 14.00 101 CYS D N 1
ATOM 8607 C CA . CYS D 4 101 ? -19.287 17.114 -33.243 1.00 12.13 101 CYS D CA 1
ATOM 8608 C C . CYS D 4 101 ? -20.191 18.232 -33.807 1.00 12.11 101 CYS D C 1
ATOM 8609 O O . CYS D 4 101 ? -20.761 18.092 -34.881 1.00 10.28 101 CYS D O 1
ATOM 8612 N N . GLY D 4 102 ? -20.284 19.347 -33.088 1.00 13.59 102 GLY D N 1
ATOM 8613 C CA . GLY D 4 102 ? -21.080 20.482 -33.540 1.00 12.60 102 GLY D CA 1
ATOM 8614 C C . GLY D 4 102 ? -22.593 20.456 -33.350 1.00 12.46 102 GLY D C 1
ATOM 8615 O O . GLY D 4 102 ? -23.289 21.372 -33.779 1.00 9.91 102 GLY D O 1
ATOM 8616 N N . TYR D 4 103 ? -23.107 19.428 -32.690 1.00 13.32 103 TYR D N 1
ATOM 8617 C CA . TYR D 4 103 ? -24.545 19.307 -32.493 1.00 13.81 103 TYR D CA 1
ATOM 8618 C C . TYR D 4 103 ? -25.116 20.252 -31.435 1.00 14.13 103 TYR D C 1
ATOM 8619 O O . TYR D 4 103 ? -26.259 20.695 -31.542 1.00 16.06 103 TYR D O 1
ATOM 8628 N N . CYS D 4 104 ? -24.331 20.546 -30.406 1.00 13.23 104 CYS D N 1
ATOM 8629 C CA . CYS D 4 104 ? -24.766 21.440 -29.338 1.00 12.36 104 CYS D CA 1
ATOM 8630 C C . CYS D 4 104 ? -24.424 22.889 -29.687 1.00 12.67 104 CYS D C 1
ATOM 8631 O O . CYS D 4 104 ? -24.856 23.814 -29.004 1.00 12.66 104 CYS D O 1
ATOM 8634 N N . THR D 4 105 ? -23.631 23.067 -30.740 1.00 11.47 105 THR D N 1
ATOM 8635 C CA . THR D 4 105 ? -23.156 24.384 -31.157 1.00 11.66 105 THR D CA 1
ATOM 8636 C C . THR D 4 105 ? -24.197 25.457 -31.465 1.00 11.26 105 THR D C 1
ATOM 8637 O O . THR D 4 105 ? -24.034 26.599 -31.057 1.00 14.12 105 THR D O 1
ATOM 8641 N N . PRO D 4 106 ? -25.268 25.118 -32.196 1.00 11.20 106 PRO D N 1
ATOM 8642 C CA . PRO D 4 106 ? -26.242 26.185 -32.458 1.00 11.96 106 PRO D CA 1
ATOM 8643 C C . PRO D 4 106 ? -26.746 26.743 -31.133 1.00 14.31 106 PRO D C 1
ATOM 8644 O O . PRO D 4 106 ? -26.836 27.956 -30.947 1.00 14.45 106 PRO D O 1
ATOM 8648 N N . GLY D 4 107 ? -27.060 25.837 -30.209 1.00 15.32 107 GLY D N 1
ATOM 8649 C CA . GLY D 4 107 ? -27.545 26.242 -28.903 1.00 14.77 107 GLY D CA 1
ATOM 8650 C C . GLY D 4 107 ? -26.521 27.044 -28.121 1.00 14.79 107 GLY D C 1
ATOM 8651 O O . GLY D 4 107 ? -26.860 28.061 -27.506 1.00 13.02 107 GLY D O 1
ATOM 8652 N N . MET D 4 108 ? -25.269 26.593 -28.143 1.00 13.00 108 MET D N 1
ATOM 8653 C CA . MET D 4 108 ? -24.205 27.278 -27.422 1.00 14.22 108 MET D CA 1
ATOM 8654 C C . MET D 4 108 ? -24.026 28.702 -27.938 1.00 15.24 108 MET D C 1
ATOM 8655 O O . MET D 4 108 ? -23.955 29.649 -27.156 1.00 14.56 108 MET D O 1
ATOM 8660 N N . ILE D 4 109 ? -23.969 28.849 -29.256 1.00 15.34 109 ILE D N 1
ATOM 8661 C CA . ILE D 4 109 ? -23.785 30.163 -29.860 1.00 15.85 109 ILE D CA 1
ATOM 8662 C C . ILE D 4 109 ? -24.931 31.127 -29.537 1.00 15.93 109 ILE D C 1
ATOM 8663 O O . ILE D 4 109 ? -24.692 32.282 -29.176 1.00 16.31 109 ILE D O 1
ATOM 8668 N N . LEU D 4 110 ? -26.165 30.642 -29.643 1.00 13.07 110 LEU D N 1
ATOM 8669 C CA . LEU D 4 110 ? -27.337 31.460 -29.360 1.00 13.31 110 LEU D CA 1
ATOM 8670 C C . LEU D 4 110 ? -27.378 31.921 -27.907 1.00 13.89 110 LEU D C 1
ATOM 8671 O O . LEU D 4 110 ? -27.680 33.077 -27.628 1.00 14.88 110 LEU D O 1
ATOM 8676 N N . THR D 4 111 ? -27.064 31.015 -26.987 1.00 13.30 111 THR D N 1
ATOM 8677 C CA . THR D 4 111 ? -27.046 31.347 -25.574 1.00 15.35 111 THR D CA 1
ATOM 8678 C C . THR D 4 111 ? -25.954 32.381 -25.295 1.00 13.91 111 THR D C 1
ATOM 8679 O O . THR D 4 111 ? -26.155 33.321 -24.526 1.00 15.14 111 THR D O 1
ATOM 8683 N N . ALA D 4 112 ? -24.790 32.199 -25.913 1.00 12.67 112 ALA D N 1
ATOM 8684 C CA . ALA D 4 112 ? -23.692 33.137 -25.734 1.00 10.52 112 ALA D CA 1
ATOM 8685 C C . ALA D 4 112 ? -24.132 34.517 -26.253 1.00 12.14 112 ALA D C 1
ATOM 8686 O O . ALA D 4 112 ? -24.036 35.521 -25.538 1.00 13.41 112 ALA D O 1
ATOM 8688 N N . LYS D 4 113 ? -24.620 34.554 -27.492 1.00 11.20 113 LYS D N 1
ATOM 8689 C CA . LYS D 4 113 ? -25.085 35.789 -28.113 1.00 12.45 113 LYS D CA 1
ATOM 8690 C C . LYS D 4 113 ? -26.174 36.480 -27.281 1.00 15.42 113 LYS D C 1
ATOM 8691 O O . LYS D 4 113 ? -26.151 37.703 -27.111 1.00 15.18 113 LYS D O 1
ATOM 8697 N N . ALA D 4 114 ? -27.128 35.708 -26.769 1.00 14.81 114 ALA D N 1
ATOM 8698 C CA . ALA D 4 114 ? -28.206 36.288 -25.967 1.00 17.30 114 ALA D CA 1
ATOM 8699 C C . ALA D 4 114 ? -27.635 37.047 -24.768 1.00 17.43 114 ALA D C 1
ATOM 8700 O O . ALA D 4 114 ? -28.148 38.103 -24.384 1.00 17.60 114 ALA D O 1
ATOM 8702 N N . LEU D 4 115 ? -26.562 36.502 -24.197 1.00 17.30 115 LEU D N 1
ATOM 8703 C CA . LEU D 4 115 ? -25.874 37.104 -23.061 1.00 17.07 115 LEU D CA 1
ATOM 8704 C C . LEU D 4 115 ? -25.140 38.370 -23.489 1.00 18.50 115 LEU D C 1
ATOM 8705 O O . LEU D 4 115 ? -25.308 39.422 -22.884 1.00 17.97 115 LEU D O 1
ATOM 8710 N N . LEU D 4 116 ? -24.321 38.261 -24.530 1.00 19.94 116 LEU D N 1
ATOM 8711 C CA . LEU D 4 116 ? -23.550 39.406 -25.013 1.00 20.78 116 LEU D CA 1
ATOM 8712 C C . LEU D 4 116 ? -24.404 40.589 -25.491 1.00 21.24 116 LEU D C 1
ATOM 8713 O O . LEU D 4 116 ? -23.967 41.737 -25.428 1.00 22.40 116 LEU D O 1
ATOM 8718 N N . ASP D 4 117 ? -25.617 40.315 -25.960 1.00 22.30 117 ASP D N 1
ATOM 8719 C CA . ASP D 4 117 ? -26.513 41.376 -26.420 1.00 21.71 117 ASP D CA 1
ATOM 8720 C C . ASP D 4 117 ? -27.078 42.142 -25.235 1.00 22.23 117 ASP D C 1
ATOM 8721 O O . ASP D 4 117 ? -27.565 43.260 -25.381 1.00 24.13 117 ASP D O 1
ATOM 8726 N N . LYS D 4 118 ? -27.019 41.528 -24.064 1.00 20.78 118 LYS D N 1
ATOM 8727 C CA . LYS D 4 118 ? -27.519 42.154 -22.858 1.00 23.07 118 LYS D CA 1
ATOM 8728 C C . LYS D 4 118 ? -26.357 42.718 -22.061 1.00 23.54 118 LYS D C 1
ATOM 8729 O O . LYS D 4 118 ? -26.432 43.830 -21.546 1.00 27.72 118 LYS D O 1
ATOM 8735 N N . ASN D 4 119 ? -25.288 41.937 -21.958 1.00 22.11 119 ASN D N 1
ATOM 8736 C CA . ASN D 4 119 ? -24.103 42.328 -21.207 1.00 23.34 119 ASN D CA 1
ATOM 8737 C C . ASN D 4 119 ? -22.853 42.027 -22.028 1.00 22.67 119 ASN D C 1
ATOM 8738 O O . ASN D 4 119 ? -22.334 40.906 -22.018 1.00 22.06 119 ASN D O 1
ATOM 8743 N N . PRO D 4 120 ? -22.356 43.042 -22.751 1.00 22.54 120 PRO D N 1
ATOM 8744 C CA . PRO D 4 120 ? -21.177 43.007 -23.627 1.00 21.95 120 PRO D CA 1
ATOM 8745 C C . PRO D 4 120 ? -19.876 42.619 -22.951 1.00 21.47 120 PRO D C 1
ATOM 8746 O O . PRO D 4 120 ? -18.937 42.193 -23.622 1.00 21.85 120 PRO D O 1
ATOM 8750 N N . ASP D 4 121 ? -19.812 42.774 -21.632 1.00 21.21 121 ASP D N 1
ATOM 8751 C CA . ASP D 4 121 ? -18.587 42.466 -20.902 1.00 22.28 121 ASP D CA 1
ATOM 8752 C C . ASP D 4 121 ? -18.858 41.661 -19.634 1.00 21.37 121 ASP D C 1
ATOM 8753 O O . ASP D 4 121 ? -18.614 42.126 -18.525 1.00 22.65 121 ASP D O 1
ATOM 8758 N N . PRO D 4 122 ? -19.345 40.426 -19.786 1.00 21.64 122 PRO D N 1
ATOM 8759 C CA . PRO D 4 122 ? -19.655 39.550 -18.654 1.00 20.51 122 PRO D CA 1
ATOM 8760 C C . PRO D 4 122 ? -18.433 38.951 -17.969 1.00 19.84 122 PRO D C 1
ATOM 8761 O O . PRO D 4 122 ? -17.373 38.833 -18.575 1.00 19.88 122 PRO D O 1
ATOM 8765 N N . THR D 4 123 ? -18.587 38.581 -16.701 1.00 19.72 123 THR D N 1
ATOM 8766 C CA . THR D 4 123 ? -17.498 37.948 -15.966 1.00 20.15 123 THR D CA 1
ATOM 8767 C C . THR D 4 123 ? -17.521 36.492 -16.391 1.00 20.29 123 THR D C 1
ATOM 8768 O O . THR D 4 123 ? -18.530 36.015 -16.911 1.00 19.30 123 THR D O 1
ATOM 8772 N N . ASP D 4 124 ? -16.419 35.785 -16.172 1.00 19.10 124 ASP D N 1
ATOM 8773 C CA . ASP D 4 124 ? -16.360 34.377 -16.535 1.00 20.50 124 ASP D CA 1
ATOM 8774 C C . ASP D 4 124 ? -17.488 33.589 -15.863 1.00 22.02 124 ASP D C 1
ATOM 8775 O O . ASP D 4 124 ? -18.097 32.719 -16.488 1.00 21.23 124 ASP D O 1
ATOM 8780 N N . GLU D 4 125 ? -17.758 33.906 -14.594 1.00 22.42 125 GLU D N 1
ATOM 8781 C CA . GLU D 4 125 ? -18.813 33.249 -13.818 1.00 22.39 125 GLU D CA 1
ATOM 8782 C C . GLU D 4 125 ? -20.174 33.476 -14.485 1.00 19.71 125 GLU D C 1
ATOM 8783 O O . GLU D 4 125 ? -20.982 32.560 -14.589 1.00 17.45 125 GLU D O 1
ATOM 8789 N N . GLU D 4 126 ? -20.413 34.697 -14.950 1.00 18.70 126 GLU D N 1
ATOM 8790 C CA . GLU D 4 126 ? -21.667 35.022 -15.617 1.00 18.50 126 GLU D CA 1
ATOM 8791 C C . GLU D 4 126 ? -21.802 34.275 -16.946 1.00 16.93 126 GLU D C 1
ATOM 8792 O O . GLU D 4 126 ? -22.905 33.901 -17.347 1.00 17.14 126 GLU D O 1
ATOM 8798 N N . ILE D 4 127 ? -20.683 34.056 -17.628 1.00 13.33 127 ILE D N 1
ATOM 8799 C CA . ILE D 4 127 ? -20.697 33.343 -18.901 1.00 12.08 127 ILE D CA 1
ATOM 8800 C C . ILE D 4 127 ? -21.112 31.889 -18.665 1.00 12.17 127 ILE D C 1
ATOM 8801 O O . ILE D 4 127 ? -21.915 31.329 -19.409 1.00 13.57 127 ILE D O 1
ATOM 8806 N N . THR D 4 128 ? -20.555 31.295 -17.621 1.00 11.69 128 THR D N 1
ATOM 8807 C CA . THR D 4 128 ? -20.838 29.915 -17.264 1.00 15.92 128 THR D CA 1
ATOM 8808 C C . THR D 4 128 ? -22.318 29.720 -16.935 1.00 16.20 128 THR D C 1
ATOM 8809 O O . THR D 4 128 ? -23.005 28.917 -17.566 1.00 17.19 128 THR D O 1
ATOM 8813 N N . VAL D 4 129 ? -22.811 30.467 -15.958 1.00 17.26 129 VAL D N 1
ATOM 8814 C CA . VAL D 4 129 ? -24.210 30.354 -15.571 1.00 17.56 129 VAL D CA 1
ATOM 8815 C C . VAL D 4 129 ? -25.129 30.547 -16.780 1.00 19.48 129 VAL D C 1
ATOM 8816 O O . VAL D 4 129 ? -26.115 29.820 -16.949 1.00 17.59 129 VAL D O 1
ATOM 8820 N N . ALA D 4 130 ? -24.786 31.509 -17.634 1.00 20.05 130 ALA D N 1
ATOM 8821 C CA . ALA D 4 130 ? -25.594 31.804 -18.815 1.00 19.60 130 ALA D CA 1
ATOM 8822 C C . ALA D 4 130 ? -25.700 30.640 -19.782 1.00 18.99 130 ALA D C 1
ATOM 8823 O O . ALA D 4 130 ? -26.699 30.506 -20.480 1.00 20.14 130 ALA D O 1
ATOM 8825 N N . MET D 4 131 ? -24.677 29.798 -19.826 1.00 18.63 131 MET D N 1
ATOM 8826 C CA . MET D 4 131 ? -24.683 28.683 -20.757 1.00 18.29 131 MET D CA 1
ATOM 8827 C C . MET D 4 131 ? -24.902 27.333 -20.091 1.00 16.25 131 MET D C 1
ATOM 8828 O O . MET D 4 131 ? -24.788 26.298 -20.736 1.00 16.90 131 MET D O 1
ATOM 8833 N N . SER D 4 132 ? -25.249 27.352 -18.807 1.00 14.98 132 SER D N 1
ATOM 8834 C CA . SER D 4 132 ? -25.460 26.122 -18.054 1.00 14.05 132 SER D CA 1
ATOM 8835 C C . SER D 4 132 ? -26.662 25.281 -18.504 1.00 13.42 132 SER D C 1
ATOM 8836 O O . SER D 4 132 ? -26.867 24.172 -18.007 1.00 12.67 132 SER D O 1
ATOM 8839 N N . GLY D 4 133 ? -27.436 25.791 -19.460 1.00 13.50 133 GLY D N 1
ATOM 8840 C CA . GLY D 4 133 ? -28.593 25.061 -19.942 1.00 10.45 133 GLY D CA 1
ATOM 8841 C C . GLY D 4 133 ? -28.285 24.290 -21.212 1.00 12.18 133 GLY D C 1
ATOM 8842 O O . GLY D 4 133 ? -29.172 23.713 -21.839 1.00 8.00 133 GLY D O 1
ATOM 8843 N N . ASN D 4 134 ? -27.015 24.280 -21.595 1.00 11.85 134 ASN D N 1
ATOM 8844 C CA . ASN D 4 134 ? -26.599 23.589 -22.803 1.00 12.21 134 ASN D CA 1
ATOM 8845 C C . ASN D 4 134 ? -25.601 22.484 -22.473 1.00 13.02 134 ASN D C 1
ATOM 8846 O O . ASN D 4 134 ? -24.513 22.740 -21.959 1.00 14.28 134 ASN D O 1
ATOM 8851 N N . LEU D 4 135 ? -25.995 21.248 -22.757 1.00 12.46 135 LEU D N 1
ATOM 8852 C CA . LEU D 4 135 ? -25.150 20.096 -22.486 1.00 12.60 135 LEU D CA 1
ATOM 8853 C C . LEU D 4 135 ? -24.294 19.716 -23.682 1.00 11.73 135 LEU D C 1
ATOM 8854 O O . LEU D 4 135 ? -24.751 19.754 -24.826 1.00 11.87 135 LEU D O 1
ATOM 8859 N N . CYS D 4 136 ? -23.058 19.331 -23.398 1.00 12.00 136 CYS D N 1
ATOM 8860 C CA . CYS D 4 136 ? -22.113 18.916 -24.425 1.00 11.24 136 CYS D CA 1
ATOM 8861 C C . CYS D 4 136 ? -21.433 17.626 -23.983 1.00 11.51 136 CYS D C 1
ATOM 8862 O O . CYS D 4 136 ? -20.991 17.500 -22.835 1.00 12.08 136 CYS D O 1
ATOM 8865 N N . ARG D 4 137 ? -21.346 16.666 -24.893 1.00 11.52 137 ARG D N 1
ATOM 8866 C CA . ARG D 4 137 ? -20.727 15.391 -24.568 1.00 12.72 137 ARG D CA 1
ATOM 8867 C C . ARG D 4 137 ? -19.331 15.249 -25.191 1.00 13.29 137 ARG D C 1
ATOM 8868 O O . ARG D 4 137 ? -18.655 14.248 -24.973 1.00 16.92 137 ARG D O 1
ATOM 8876 N N . CYS D 4 138 ? -18.889 16.257 -25.937 1.00 10.79 138 CYS D N 1
ATOM 8877 C CA . CYS D 4 138 ? -17.589 16.192 -26.601 1.00 11.42 138 CYS D CA 1
ATOM 8878 C C . CYS D 4 138 ? -16.467 17.047 -26.025 1.00 12.20 138 CYS D C 1
ATOM 8879 O O . CYS D 4 138 ? -15.359 16.567 -25.826 1.00 12.99 138 CYS D O 1
ATOM 8882 N N . THR D 4 139 ? -16.767 18.319 -25.772 1.00 12.58 139 THR D N 1
ATOM 8883 C CA . THR D 4 139 ? -15.769 19.293 -25.339 1.00 11.55 139 THR D CA 1
ATOM 8884 C C . THR D 4 139 ? -15.396 19.422 -23.883 1.00 12.86 139 THR D C 1
ATOM 8885 O O . THR D 4 139 ? -14.273 19.818 -23.565 1.00 13.19 139 THR D O 1
ATOM 8889 N N . GLY D 4 140 ? -16.323 19.105 -22.994 1.00 13.16 140 GLY D N 1
ATOM 8890 C CA . GLY D 4 140 ? -16.030 19.271 -21.591 1.00 12.53 140 GLY D CA 1
ATOM 8891 C C . GLY D 4 140 ? -16.178 20.757 -21.314 1.00 13.00 140 GLY D C 1
ATOM 8892 O O . GLY D 4 140 ? -15.655 21.260 -20.331 1.00 14.04 140 GLY D O 1
ATOM 8893 N N . TYR D 4 141 ? -16.867 21.455 -22.220 1.00 13.51 141 TYR D N 1
ATOM 8894 C CA . TYR D 4 141 ? -17.159 22.887 -22.104 1.00 13.04 141 TYR D CA 1
ATOM 8895 C C . TYR D 4 141 ? -15.984 23.866 -22.075 1.00 13.67 141 TYR D C 1
ATOM 8896 O O . TYR D 4 141 ? -16.166 25.048 -22.381 1.00 14.24 141 TYR D O 1
ATOM 8905 N N . ILE D 4 142 ? -14.794 23.392 -21.717 1.00 15.00 142 ILE D N 1
ATOM 8906 C CA . ILE D 4 142 ? -13.617 24.262 -21.620 1.00 15.51 142 ILE D CA 1
ATOM 8907 C C . ILE D 4 142 ? -13.453 25.256 -22.770 1.00 15.33 142 ILE D C 1
ATOM 8908 O O . ILE D 4 142 ? -13.485 26.473 -22.568 1.00 15.91 142 ILE D O 1
ATOM 8913 N N . LYS D 4 143 ? -13.302 24.745 -23.984 1.00 16.20 143 LYS D N 1
ATOM 8914 C CA . LYS D 4 143 ? -13.106 25.621 -25.127 1.00 15.75 143 LYS D CA 1
ATOM 8915 C C . LYS D 4 143 ? -14.344 26.378 -25.590 1.00 15.70 143 LYS D C 1
ATOM 8916 O O . LYS D 4 143 ? -14.231 27.405 -26.258 1.00 13.39 143 LYS D O 1
ATOM 8922 N N . ILE D 4 144 ? -15.526 25.889 -25.238 1.00 15.91 144 ILE D N 1
ATOM 8923 C CA . ILE D 4 144 ? -16.739 26.597 -25.615 1.00 16.91 144 I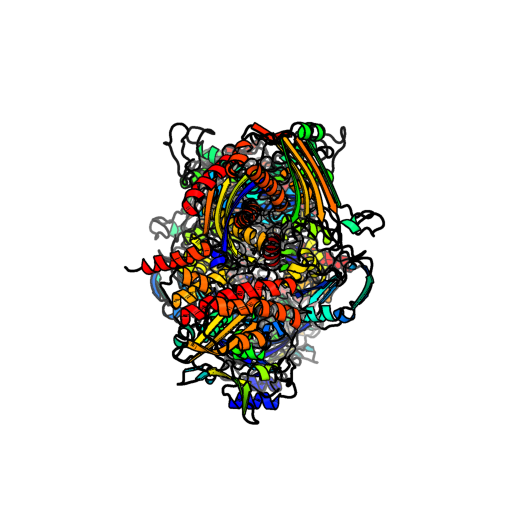LE D CA 1
ATOM 8924 C C . ILE D 4 144 ? -16.747 27.887 -24.799 1.00 16.58 144 ILE D C 1
ATOM 8925 O O . ILE D 4 144 ? -17.055 28.962 -25.316 1.00 18.80 144 ILE D O 1
ATOM 8930 N N . HIS D 4 145 ? -16.387 27.777 -23.523 1.00 16.51 145 HIS D N 1
ATOM 8931 C CA . HIS D 4 145 ? -16.340 28.938 -22.645 1.00 16.34 145 HIS D CA 1
ATOM 8932 C C . HIS D 4 145 ? -15.232 29.889 -23.108 1.00 17.48 145 HIS D C 1
ATOM 8933 O O . HIS D 4 145 ? -15.386 31.111 -23.043 1.00 17.27 145 HIS D O 1
ATOM 8940 N N . ALA D 4 146 ? -14.124 29.324 -23.584 1.00 16.68 146 ALA D N 1
ATOM 8941 C CA . ALA D 4 146 ? -13.009 30.136 -24.061 1.00 16.59 146 ALA D CA 1
ATOM 8942 C C . ALA D 4 146 ? -13.460 30.963 -25.253 1.00 17.28 146 ALA D C 1
ATOM 8943 O O . ALA D 4 146 ? -13.165 32.159 -25.338 1.00 19.53 146 ALA D O 1
ATOM 8945 N N . ALA D 4 147 ? -14.191 30.332 -26.167 1.00 15.57 147 ALA D N 1
ATOM 8946 C CA . ALA D 4 147 ? -14.665 31.028 -27.353 1.00 15.84 147 ALA D CA 1
ATOM 8947 C C . ALA D 4 147 ? -15.448 32.286 -26.980 1.00 17.41 147 ALA D C 1
ATOM 8948 O O . ALA D 4 147 ? -15.243 33.357 -27.574 1.00 16.29 147 ALA D O 1
ATOM 8950 N N . VAL D 4 148 ? -16.344 32.162 -26.003 1.00 14.20 148 VAL D N 1
ATOM 8951 C CA . VAL D 4 148 ? -17.133 33.315 -25.593 1.00 15.22 148 VAL D CA 1
ATOM 8952 C C . VAL D 4 148 ? -16.233 34.390 -24.984 1.00 18.26 148 VAL D C 1
ATOM 8953 O O . VAL D 4 148 ? -16.380 35.579 -25.291 1.00 18.59 148 VAL D O 1
ATOM 8957 N N . ARG D 4 149 ? -15.309 33.971 -24.122 1.00 19.05 149 ARG D N 1
ATOM 8958 C CA . ARG D 4 149 ? -14.386 34.904 -23.482 1.00 21.73 149 ARG D CA 1
ATOM 8959 C C . ARG D 4 149 ? -13.551 35.640 -24.538 1.00 22.85 149 ARG D C 1
ATOM 8960 O O . ARG D 4 149 ? -13.313 36.844 -24.431 1.00 22.58 149 ARG D O 1
ATOM 8968 N N . TYR D 4 150 ? -13.123 34.907 -25.558 1.00 22.83 150 TYR D N 1
ATOM 8969 C CA . TYR D 4 150 ? -12.328 35.471 -26.638 1.00 25.12 150 TYR D CA 1
ATOM 8970 C C . TYR D 4 150 ? -13.156 36.497 -27.426 1.00 24.81 150 TYR D C 1
ATOM 8971 O O . TYR D 4 150 ? -12.648 37.532 -27.860 1.00 24.09 150 TYR D O 1
ATOM 8980 N N . ALA D 4 151 ? -14.441 36.213 -27.592 1.00 22.99 151 ALA D N 1
ATOM 8981 C CA . ALA D 4 151 ? -15.321 37.115 -28.321 1.00 22.10 151 ALA D CA 1
ATOM 8982 C C . ALA D 4 151 ? -15.490 38.411 -27.534 1.00 22.46 151 ALA D C 1
ATOM 8983 O O . ALA D 4 151 ? -15.506 39.502 -28.114 1.00 20.52 151 ALA D O 1
ATOM 8985 N N . VAL D 4 152 ? -15.603 38.284 -26.213 1.00 21.38 152 VAL D N 1
ATOM 8986 C CA . VAL D 4 152 ? -15.763 39.445 -25.347 1.00 22.63 152 VAL D CA 1
ATOM 8987 C C . VAL D 4 152 ? -14.515 40.334 -25.386 1.00 23.71 152 VAL D C 1
ATOM 8988 O O . VAL D 4 152 ? -14.619 41.563 -25.396 1.00 20.66 152 VAL D O 1
ATOM 8992 N N . GLU D 4 153 ? -13.339 39.710 -25.409 1.00 23.97 153 GLU D N 1
ATOM 8993 C CA . GLU D 4 153 ? -12.096 40.464 -25.452 1.00 27.51 153 GLU D CA 1
ATOM 8994 C C . GLU D 4 153 ? -11.895 41.141 -26.802 1.00 27.81 153 GLU D C 1
ATOM 8995 O O . GLU D 4 153 ? -11.509 42.300 -26.856 1.00 27.21 153 GLU D O 1
ATOM 9001 N N . ARG D 4 154 ? -12.154 40.419 -27.887 1.00 30.65 154 ARG D N 1
ATOM 9002 C CA . ARG D 4 154 ? -11.994 40.994 -29.217 1.00 33.33 154 ARG D CA 1
ATOM 9003 C C . ARG D 4 154 ? -13.005 42.106 -29.447 1.00 35.26 154 ARG D C 1
ATOM 9004 O O . ARG D 4 154 ? -12.731 43.069 -30.164 1.00 33.13 154 ARG D O 1
ATOM 9012 N N . CYS D 4 155 ? -14.178 41.972 -28.838 1.00 36.90 155 CYS D N 1
ATOM 9013 C CA . CYS D 4 155 ? -15.207 42.986 -28.978 1.00 39.62 155 CYS D CA 1
ATOM 9014 C C . CYS D 4 155 ? -14.689 44.273 -28.340 1.00 40.49 155 CYS D C 1
ATOM 9015 O O . CYS D 4 155 ? -14.782 45.352 -28.929 1.00 40.25 155 CYS D O 1
ATOM 9018 N N . ALA D 4 156 ? -14.143 44.149 -27.131 1.00 41.39 156 ALA D N 1
ATOM 9019 C CA . ALA D 4 156 ? -13.595 45.293 -26.418 1.00 42.71 156 ALA D CA 1
ATOM 9020 C C . ALA D 4 156 ? -12.420 45.818 -27.233 1.00 44.89 156 ALA D C 1
ATOM 9021 O O . ALA D 4 156 ? -12.231 47.027 -27.367 1.00 44.12 156 ALA D O 1
ATOM 9023 N N . ASN D 4 157 ? -11.646 44.889 -27.787 1.00 47.30 157 ASN D N 1
ATOM 9024 C CA . ASN D 4 157 ? -10.485 45.206 -28.615 1.00 49.73 157 ASN D CA 1
ATOM 9025 C C . ASN D 4 157 ? -10.895 46.207 -29.694 1.00 49.71 157 ASN D C 1
ATOM 9026 O O . ASN D 4 157 ? -10.168 47.156 -29.988 1.00 50.11 157 ASN D O 1
ATOM 9031 N N . ALA D 4 158 ? -12.065 45.985 -30.284 1.00 48.87 158 ALA D N 1
ATOM 9032 C CA . ALA D 4 158 ? -12.561 46.861 -31.333 1.00 49.25 158 ALA D CA 1
ATOM 9033 C C . ALA D 4 158 ? -12.886 48.256 -30.797 1.00 50.12 158 ALA D C 1
ATOM 9034 O O . ALA D 4 158 ? -13.893 48.850 -31.167 1.00 49.45 158 ALA D O 1
ATOM 9036 N N . ALA D 4 159 ? -12.020 48.768 -29.923 1.00 51.44 159 ALA D N 1
ATOM 9037 C CA . ALA D 4 159 ? -12.176 50.096 -29.332 1.00 50.80 159 ALA D CA 1
ATOM 9038 C C . ALA D 4 159 ? -11.260 51.058 -30.076 1.00 50.81 159 ALA D C 1
ATOM 9039 O O . ALA D 4 159 ? -10.493 51.802 -29.466 1.00 49.90 159 ALA D O 1
ATOM 9041 N N . ALA D 4 160 ? -11.343 51.023 -31.401 1.00 51.26 160 ALA D N 1
ATOM 9042 C CA . ALA D 4 160 ? -10.529 51.877 -32.252 1.00 51.09 160 ALA D CA 1
ATOM 9043 C C . ALA D 4 160 ? -11.388 52.994 -32.834 1.00 50.71 160 ALA D C 1
ATOM 9044 O O . ALA D 4 160 ? -12.586 53.073 -32.561 1.00 50.16 160 ALA D O 1
ATOM 9046 N N . GLY E 1 2 ? -13.214 -13.961 -81.578 1.00 81.49 2 GLY E N 1
ATOM 9047 C CA . GLY E 1 2 ? -11.758 -13.728 -81.795 1.00 81.33 2 GLY E CA 1
ATOM 9048 C C . GLY E 1 2 ? -11.096 -13.062 -80.604 1.00 80.86 2 GLY E C 1
ATOM 9049 O O . GLY E 1 2 ? -11.541 -12.005 -80.152 1.00 81.09 2 GLY E O 1
ATOM 9050 N N . LYS E 1 3 ? -10.031 -13.682 -80.101 1.00 79.95 3 LYS E N 1
ATOM 9051 C CA . LYS E 1 3 ? -9.284 -13.171 -78.952 1.00 78.44 3 LYS E CA 1
ATOM 9052 C C . LYS E 1 3 ? -10.166 -13.182 -77.706 1.00 76.01 3 LYS E C 1
ATOM 9053 O O . LYS E 1 3 ? -10.174 -12.235 -76.921 1.00 76.55 3 LYS E O 1
ATOM 9059 N N . ASP E 1 4 ? -10.901 -14.279 -77.549 1.00 72.88 4 ASP E N 1
ATOM 9060 C CA . ASP E 1 4 ? -11.823 -14.513 -76.440 1.00 69.10 4 ASP E CA 1
ATOM 9061 C C . ASP E 1 4 ? -11.723 -13.541 -75.264 1.00 66.10 4 ASP E C 1
ATOM 9062 O O . ASP E 1 4 ? -10.702 -13.482 -74.576 1.00 66.18 4 ASP E O 1
ATOM 9067 N N . TYR E 1 5 ? -12.797 -12.785 -75.045 1.00 61.77 5 TYR E N 1
ATOM 9068 C CA . TYR E 1 5 ? -12.872 -11.813 -73.954 1.00 57.47 5 TYR E CA 1
ATOM 9069 C C . TYR E 1 5 ? -14.017 -12.159 -73.007 1.00 55.27 5 TYR E C 1
ATOM 9070 O O . TYR E 1 5 ? -15.046 -12.687 -73.430 1.00 54.93 5 TYR E O 1
ATOM 9079 N N . GLN E 1 6 ? -13.836 -11.854 -71.726 1.00 52.68 6 GLN E N 1
ATOM 9080 C CA . GLN E 1 6 ? -14.855 -12.134 -70.720 1.00 50.30 6 GLN E CA 1
ATOM 9081 C C . GLN E 1 6 ? -16.095 -11.250 -70.885 1.00 47.47 6 GLN E C 1
ATOM 9082 O O . GLN E 1 6 ? -17.222 -11.749 -70.911 1.00 45.75 6 GLN E O 1
ATOM 9088 N N . VAL E 1 7 ? -15.882 -9.940 -70.997 1.00 44.33 7 VAL E N 1
ATOM 9089 C CA . VAL E 1 7 ? -16.983 -8.995 -71.138 1.00 42.20 7 VAL E CA 1
ATOM 9090 C C . VAL E 1 7 ? -16.805 -8.024 -72.296 1.00 40.34 7 VAL E C 1
ATOM 9091 O O . VAL E 1 7 ? -17.785 -7.554 -72.877 1.00 40.71 7 VAL E O 1
ATOM 9095 N N . LEU E 1 8 ? -15.557 -7.715 -72.628 1.00 38.16 8 LEU E N 1
ATOM 9096 C CA . LEU E 1 8 ? -15.278 -6.795 -73.722 1.00 36.08 8 LEU E CA 1
ATOM 9097 C C . LEU E 1 8 ? -16.035 -7.192 -74.992 1.00 35.04 8 LEU E C 1
ATOM 9098 O O . LEU E 1 8 ? -16.272 -8.372 -75.241 1.00 35.38 8 LEU E O 1
ATOM 9103 N N . GLY E 1 9 ? -16.417 -6.201 -75.791 1.00 33.99 9 GLY E N 1
ATOM 9104 C CA . GLY E 1 9 ? -17.142 -6.483 -77.017 1.00 32.67 9 GLY E CA 1
ATOM 9105 C C . GLY E 1 9 ? -18.632 -6.680 -76.804 1.00 32.38 9 GLY E C 1
ATOM 9106 O O . GLY E 1 9 ? -19.447 -6.177 -77.573 1.00 31.72 9 GLY E O 1
ATOM 9107 N N . LYS E 1 10 ? -18.996 -7.406 -75.753 1.00 32.60 10 LYS E N 1
ATOM 9108 C CA . LYS E 1 10 ? -20.403 -7.668 -75.458 1.00 32.18 10 LYS E CA 1
ATOM 9109 C C . LYS E 1 10 ? -21.264 -6.408 -75.388 1.00 31.91 10 LYS E C 1
ATOM 9110 O O . LYS E 1 10 ? -20.789 -5.334 -75.018 1.00 31.26 10 LYS E O 1
ATOM 9116 N N . ASN E 1 11 ? -22.536 -6.552 -75.747 1.00 31.79 11 ASN E N 1
ATOM 9117 C CA . ASN E 1 11 ? -23.474 -5.438 -75.728 1.00 31.81 11 ASN E CA 1
ATOM 9118 C C . ASN E 1 11 ? -24.177 -5.339 -74.376 1.00 31.87 11 ASN E C 1
ATOM 9119 O O . ASN E 1 11 ? -25.376 -5.600 -74.272 1.00 30.22 11 ASN E O 1
ATOM 9124 N N . LYS E 1 12 ? -23.429 -4.959 -73.345 1.00 30.64 12 LYS E N 1
ATOM 9125 C CA . LYS E 1 12 ? -23.986 -4.827 -72.007 1.00 29.34 12 LYS E CA 1
ATOM 9126 C C . LYS E 1 12 ? -24.867 -3.584 -71.886 1.00 28.20 12 LYS E C 1
ATOM 9127 O O . LYS E 1 12 ? -24.564 -2.543 -72.464 1.00 27.94 12 LYS E O 1
ATOM 9133 N N . VAL E 1 13 ? -25.963 -3.696 -71.141 1.00 28.14 13 VAL E N 1
ATOM 9134 C CA . VAL E 1 13 ? -26.840 -2.551 -70.929 1.00 26.82 13 VAL E CA 1
ATOM 9135 C C . VAL E 1 13 ? -25.974 -1.488 -70.251 1.00 26.57 13 VAL E C 1
ATOM 9136 O O . VAL E 1 13 ? -25.300 -1.764 -69.255 1.00 26.86 13 VAL E O 1
ATOM 9140 N N . LYS E 1 14 ? -25.981 -0.283 -70.801 1.00 25.75 14 LYS E N 1
ATOM 9141 C CA . LYS E 1 14 ? -25.177 0.807 -70.264 1.00 26.08 14 LYS E CA 1
ATOM 9142 C C . LYS E 1 14 ? -25.457 1.074 -68.782 1.00 26.89 14 LYS E C 1
ATOM 9143 O O . LYS E 1 14 ? -26.574 0.867 -68.296 1.00 26.67 14 LYS E O 1
ATOM 9149 N N . VAL E 1 15 ? -24.436 1.535 -68.065 1.00 26.52 15 VAL E N 1
ATOM 9150 C CA . VAL E 1 15 ? -24.571 1.788 -66.636 1.00 27.27 15 VAL E CA 1
ATOM 9151 C C . VAL E 1 15 ? -25.516 2.924 -66.278 1.00 26.91 15 VAL E C 1
ATOM 9152 O O . VAL E 1 15 ? -25.950 3.024 -65.138 1.00 27.66 15 VAL E O 1
ATOM 9156 N N . ASP E 1 16 ? -25.849 3.763 -67.253 1.00 27.15 16 ASP E N 1
ATOM 9157 C CA . ASP E 1 16 ? -26.721 4.911 -67.006 1.00 26.93 16 ASP E CA 1
ATOM 9158 C C . ASP E 1 16 ? -28.004 4.929 -67.841 1.00 28.41 16 ASP E C 1
ATOM 9159 O O . ASP E 1 16 ? -28.717 5.939 -67.870 1.00 28.27 16 ASP E O 1
ATOM 9164 N N . SER E 1 17 ? -28.304 3.817 -68.508 1.00 28.14 17 SER E N 1
ATOM 9165 C CA . SER E 1 17 ? -29.504 3.738 -69.338 1.00 28.93 17 SER E CA 1
ATOM 9166 C C . SER E 1 17 ? -30.783 3.597 -68.521 1.00 28.94 17 SER E C 1
ATOM 9167 O O . SER E 1 17 ? -31.810 4.181 -68.863 1.00 29.79 17 SER E O 1
ATOM 9170 N N . LEU E 1 18 ? -30.723 2.827 -67.441 1.00 29.20 18 LEU E N 1
ATOM 9171 C CA . LEU E 1 18 ? -31.900 2.616 -66.607 1.00 30.72 18 LEU E CA 1
ATOM 9172 C C . LEU E 1 18 ? -32.600 3.907 -66.200 1.00 29.52 18 LEU E C 1
ATOM 9173 O O . LEU E 1 18 ? -33.807 4.043 -66.381 1.00 30.76 18 LEU E O 1
ATOM 9178 N N . GLU E 1 19 ? -31.850 4.855 -65.651 1.00 28.86 19 GLU E N 1
ATOM 9179 C CA . GLU E 1 19 ? -32.446 6.114 -65.215 1.00 28.34 19 GLU E CA 1
ATOM 9180 C C . GLU E 1 19 ? -32.921 6.986 -66.379 1.00 28.37 19 GLU E C 1
ATOM 9181 O O . GLU E 1 19 ? -33.776 7.857 -66.209 1.00 29.08 19 GLU E O 1
ATOM 9187 N N . LYS E 1 20 ? -32.375 6.743 -67.564 1.00 28.29 20 LYS E N 1
ATOM 9188 C CA . LYS E 1 20 ? -32.767 7.505 -68.739 1.00 27.34 20 LYS E CA 1
ATOM 9189 C C . LYS E 1 20 ? -34.105 7.004 -69.277 1.00 27.88 20 LYS E C 1
ATOM 9190 O O . LYS E 1 20 ? -34.947 7.803 -69.680 1.00 28.32 20 LYS E O 1
ATOM 9196 N N . VAL E 1 21 ? -34.316 5.689 -69.265 1.00 28.78 21 VAL E N 1
ATOM 9197 C CA . VAL E 1 21 ? -35.576 5.133 -69.756 1.00 29.35 21 VAL E CA 1
ATOM 9198 C C . VAL E 1 21 ? -36.668 5.181 -68.694 1.00 30.12 21 VAL E C 1
ATOM 9199 O O . VAL E 1 21 ? -37.846 5.026 -69.001 1.00 30.44 21 VAL E O 1
ATOM 9203 N N . MET E 1 22 ? -36.280 5.394 -67.442 1.00 29.13 22 MET E N 1
ATOM 9204 C CA . MET E 1 22 ? -37.257 5.460 -66.371 1.00 28.95 22 MET E CA 1
ATOM 9205 C C . MET E 1 22 ? -37.669 6.906 -66.154 1.00 28.86 22 MET E C 1
ATOM 9206 O O . MET E 1 22 ? -38.679 7.189 -65.501 1.00 29.45 22 MET E O 1
ATOM 9211 N N . GLY E 1 23 ? -36.884 7.816 -66.720 1.00 27.03 23 GLY E N 1
ATOM 9212 C CA . GLY E 1 23 ? -37.179 9.230 -66.598 1.00 27.44 23 GLY E CA 1
ATOM 9213 C C . GLY E 1 23 ? -36.731 9.883 -65.302 1.00 27.12 23 GLY E C 1
ATOM 9214 O O . GLY E 1 23 ? -37.032 11.054 -65.070 1.00 25.99 23 GLY E O 1
ATOM 9215 N N . THR E 1 24 ? -36.020 9.143 -64.455 1.00 26.43 24 THR E N 1
ATOM 9216 C CA . THR E 1 24 ? -35.548 9.706 -63.191 1.00 27.61 24 THR E CA 1
ATOM 9217 C C . THR E 1 24 ? -34.232 10.467 -63.381 1.00 28.03 24 THR E C 1
ATOM 9218 O O . THR E 1 24 ? -33.867 11.310 -62.558 1.00 28.30 24 THR E O 1
ATOM 9222 N N . ALA E 1 25 ? -33.527 10.164 -64.469 1.00 26.57 25 ALA E N 1
ATOM 9223 C CA . ALA E 1 25 ? -32.265 10.824 -64.771 1.00 25.69 25 ALA E CA 1
ATOM 9224 C C . ALA E 1 25 ? -32.487 12.324 -64.818 1.00 24.33 25 ALA E C 1
ATOM 9225 O O . ALA E 1 25 ? -33.445 12.793 -65.427 1.00 24.35 25 ALA E O 1
ATOM 9227 N N . LYS E 1 26 ? -31.599 13.071 -64.172 1.00 24.53 26 LYS E N 1
ATOM 9228 C CA . LYS E 1 26 ? -31.707 14.520 -64.135 1.00 25.88 26 LYS E CA 1
ATOM 9229 C C . LYS E 1 26 ? -30.634 15.266 -64.913 1.00 26.34 26 LYS E C 1
ATOM 9230 O O . LYS E 1 26 ? -29.452 15.193 -64.586 1.00 26.62 26 LYS E O 1
ATOM 9236 N N . PHE E 1 27 ? -31.060 15.984 -65.947 1.00 25.97 27 PHE E N 1
ATOM 9237 C CA . PHE E 1 27 ? -30.152 16.805 -66.746 1.00 25.86 27 PHE E CA 1
ATOM 9238 C C . PHE E 1 27 ? -30.118 18.159 -66.022 1.00 25.06 27 PHE E C 1
ATOM 9239 O O . PHE E 1 27 ? -31.019 18.464 -65.241 1.00 24.87 27 PHE E O 1
ATOM 9247 N N . ALA E 1 28 ? -29.091 18.962 -66.267 1.00 23.47 28 ALA E N 1
ATOM 9248 C CA . ALA E 1 28 ? -28.968 20.258 -65.607 1.00 24.67 28 ALA E CA 1
ATOM 9249 C C . ALA E 1 28 ? -30.281 21.000 -65.339 1.00 25.92 28 ALA E C 1
ATOM 9250 O O . ALA E 1 28 ? -30.558 21.382 -64.205 1.00 26.31 28 ALA E O 1
ATOM 9252 N N . ALA E 1 29 ? -31.087 21.203 -66.376 1.00 27.47 29 ALA E N 1
ATOM 9253 C CA . ALA E 1 29 ? -32.347 21.929 -66.229 1.00 27.55 29 ALA E CA 1
ATOM 9254 C C . ALA E 1 29 ? -33.373 21.238 -65.337 1.00 28.21 29 ALA E C 1
ATOM 9255 O O . ALA E 1 29 ? -34.394 21.832 -64.977 1.00 27.37 29 ALA E O 1
ATOM 9257 N N . ASP E 1 30 ? -33.107 19.990 -64.977 1.00 27.91 30 ASP E N 1
ATOM 9258 C CA . ASP E 1 30 ? -34.032 19.249 -64.131 1.00 29.68 30 ASP E CA 1
ATOM 9259 C C . ASP E 1 30 ? -33.818 19.493 -62.645 1.00 30.69 30 ASP E C 1
ATOM 9260 O O . ASP E 1 30 ? -34.636 19.077 -61.826 1.00 29.99 30 ASP E O 1
ATOM 9265 N N . TYR E 1 31 ? -32.727 20.177 -62.310 1.00 30.53 31 TYR E N 1
ATOM 9266 C CA . TYR E 1 31 ? -32.386 20.480 -60.923 1.00 30.42 31 TYR E CA 1
ATOM 9267 C C . TYR E 1 31 ? -33.078 21.729 -60.359 1.00 30.54 31 TYR E C 1
ATOM 9268 O O . TYR E 1 31 ? -33.121 22.779 -61.003 1.00 30.36 31 TYR E O 1
ATOM 9277 N N . SER E 1 32 ? -33.623 21.600 -59.153 1.00 31.25 32 SER E N 1
ATOM 9278 C CA . SER E 1 32 ? -34.289 22.706 -58.470 1.00 32.52 32 SER E CA 1
ATOM 9279 C C . SER E 1 32 ? -33.879 22.704 -57.001 1.00 32.07 32 SER E C 1
ATOM 9280 O O . SER E 1 32 ? -33.776 21.648 -56.382 1.00 32.22 32 SER E O 1
ATOM 9283 N N . PHE E 1 33 ? -33.640 23.889 -56.450 1.00 31.27 33 PHE E N 1
ATOM 9284 C CA . PHE E 1 33 ? -33.229 24.015 -55.057 1.00 30.25 33 PHE E CA 1
ATOM 9285 C C . PHE E 1 33 ? -34.042 25.083 -54.341 1.00 31.13 33 PHE E C 1
ATOM 9286 O O . PHE E 1 33 ? -34.630 25.960 -54.979 1.00 32.48 33 PHE E O 1
ATOM 9294 N N . PRO E 1 34 ? -34.093 25.019 -53.002 1.00 31.12 34 PRO E N 1
ATOM 9295 C CA . PRO E 1 34 ? -34.842 26.009 -52.222 1.00 32.09 34 PRO E CA 1
ATOM 9296 C C . PRO E 1 34 ? -34.194 27.381 -52.368 1.00 32.80 34 PRO E C 1
ATOM 9297 O O . PRO E 1 34 ? -32.975 27.477 -52.504 1.00 33.19 34 PRO E O 1
ATOM 9301 N N . ASP E 1 35 ? -35.014 28.431 -52.342 1.00 34.09 35 ASP E N 1
ATOM 9302 C CA . ASP E 1 35 ? -34.545 29.812 -52.465 1.00 33.76 35 ASP E CA 1
ATOM 9303 C C . ASP E 1 35 ? -33.739 30.022 -53.731 1.00 33.52 35 ASP E C 1
ATOM 9304 O O . ASP E 1 35 ? -32.978 30.979 -53.847 1.00 33.77 35 ASP E O 1
ATOM 9309 N N . MET E 1 36 ? -33.916 29.117 -54.682 1.00 33.80 36 MET E N 1
ATOM 9310 C CA . MET E 1 36 ? -33.200 29.176 -55.945 1.00 32.66 36 MET E CA 1
ATOM 9311 C C . MET E 1 36 ? -33.643 30.355 -56.800 1.00 32.15 36 MET E C 1
ATOM 9312 O O . MET E 1 36 ? -34.835 30.567 -57.018 1.00 32.52 36 MET E O 1
ATOM 9317 N N . LEU E 1 37 ? -32.676 31.129 -57.271 1.00 31.19 37 LEU E N 1
ATOM 9318 C CA . LEU E 1 37 ? -32.972 32.272 -58.115 1.00 31.90 37 LEU E CA 1
ATOM 9319 C C . LEU E 1 37 ? -32.782 31.869 -59.571 1.00 32.73 37 LEU E C 1
ATOM 9320 O O . LEU E 1 37 ? -32.186 30.830 -59.867 1.00 32.29 37 LEU E O 1
ATOM 9325 N N . TYR E 1 38 ? -33.304 32.678 -60.480 1.00 32.26 38 TYR E N 1
ATOM 9326 C CA . TYR E 1 38 ? -33.154 32.388 -61.895 1.00 33.79 38 TYR E CA 1
ATOM 9327 C C . TYR E 1 38 ? -32.248 33.432 -62.515 1.00 33.91 38 TYR E C 1
ATOM 9328 O O . TYR E 1 38 ? -32.218 34.582 -62.072 1.00 34.32 38 TYR E O 1
ATOM 9337 N N . ALA E 1 39 ? -31.506 33.030 -63.537 1.00 33.89 39 ALA E N 1
ATOM 9338 C CA . ALA E 1 39 ? -30.586 33.943 -64.189 1.00 34.21 39 ALA E CA 1
ATOM 9339 C C . ALA E 1 39 ? -30.766 34.024 -65.697 1.00 34.39 39 ALA E C 1
ATOM 9340 O O . ALA E 1 39 ? -31.203 33.073 -66.349 1.00 33.57 39 ALA E O 1
ATOM 9342 N N . GLY E 1 40 ? -30.414 35.189 -66.229 1.00 35.00 40 GLY E N 1
ATOM 9343 C CA . GLY E 1 40 ? -30.492 35.447 -67.651 1.00 34.55 40 GLY E CA 1
ATOM 9344 C C . GLY E 1 40 ? -29.326 36.345 -68.005 1.00 33.85 40 GLY E C 1
ATOM 9345 O O . GLY E 1 40 ? -28.809 37.057 -67.144 1.00 33.26 40 GLY E O 1
ATOM 9346 N N . VAL E 1 41 ? -28.911 36.316 -69.266 1.00 33.85 41 VAL E N 1
ATOM 9347 C CA . VAL E 1 41 ? -27.785 37.119 -69.726 1.00 33.66 41 VAL E CA 1
ATOM 9348 C C . VAL E 1 41 ? -28.181 38.197 -70.737 1.00 34.29 41 VAL E C 1
ATOM 9349 O O . VAL E 1 41 ? -28.834 37.910 -71.737 1.00 33.94 41 VAL E O 1
ATOM 9353 N N . PHE E 1 42 ? -27.785 39.438 -70.463 1.00 35.07 42 PHE E N 1
ATOM 9354 C CA . PHE E 1 42 ? -28.061 40.548 -71.367 1.00 35.89 42 PHE E CA 1
ATOM 9355 C C . PHE E 1 42 ? -26.901 40.569 -72.347 1.00 36.81 42 PHE E C 1
ATOM 9356 O O . PHE E 1 42 ? -25.763 40.824 -71.955 1.00 37.78 42 PHE E O 1
ATOM 9364 N N . ARG E 1 43 ? -27.190 40.308 -73.617 1.00 36.52 43 ARG E N 1
ATOM 9365 C CA . ARG E 1 43 ? -26.156 40.265 -74.643 1.00 36.50 43 ARG E CA 1
ATOM 9366 C C . ARG E 1 43 ? -26.218 41.389 -75.680 1.00 36.36 43 ARG E C 1
ATOM 9367 O O . ARG E 1 43 ? -27.185 42.149 -75.749 1.00 35.52 43 ARG E O 1
ATOM 9375 N N . SER E 1 44 ? -25.167 41.477 -76.488 1.00 36.12 44 SER E N 1
ATOM 9376 C CA . SER E 1 44 ? -25.061 42.499 -77.516 1.00 36.22 44 SER E CA 1
ATOM 9377 C C . SER E 1 44 ? -25.904 42.172 -78.741 1.00 37.02 44 SER E C 1
ATOM 9378 O O . SER E 1 44 ? -26.154 41.004 -79.046 1.00 35.36 44 SER E O 1
ATOM 9381 N N . THR E 1 45 ? -26.342 43.223 -79.430 1.00 37.75 45 THR E N 1
ATOM 9382 C CA . THR E 1 45 ? -27.135 43.084 -80.642 1.00 39.20 45 THR E CA 1
ATOM 9383 C C . THR E 1 45 ? -26.297 43.548 -81.836 1.00 40.85 45 THR E C 1
ATOM 9384 O O . THR E 1 45 ? -26.708 43.423 -82.991 1.00 40.74 45 THR E O 1
ATOM 9388 N N . VAL E 1 46 ? -25.116 44.088 -81.542 1.00 41.91 46 VAL E N 1
ATOM 9389 C CA . VAL E 1 46 ? -24.187 44.536 -82.575 1.00 42.85 46 VAL E CA 1
ATOM 9390 C C . VAL E 1 46 ? -23.066 43.501 -82.616 1.00 43.88 46 VAL E C 1
ATOM 9391 O O . VAL E 1 46 ? -22.882 42.746 -81.660 1.00 44.80 46 VAL E O 1
ATOM 9395 N N . PRO E 1 47 ? -22.305 43.447 -83.722 1.00 44.06 47 PRO E N 1
ATOM 9396 C CA . PRO E 1 47 ? -21.208 42.486 -83.874 1.00 43.96 47 PRO E CA 1
ATOM 9397 C C . PRO E 1 47 ? -19.820 42.970 -83.461 1.00 44.72 47 PRO E C 1
ATOM 9398 O O . PRO E 1 47 ? -18.961 42.169 -83.098 1.00 44.59 47 PRO E O 1
ATOM 9402 N N . HIS E 1 48 ? -19.598 44.276 -83.534 1.00 45.74 48 HIS E N 1
ATOM 9403 C CA . HIS E 1 48 ? -18.303 44.854 -83.188 1.00 46.26 48 HIS E CA 1
ATOM 9404 C C . HIS E 1 48 ? -18.527 46.300 -82.776 1.00 46.90 48 HIS E C 1
ATOM 9405 O O . HIS E 1 48 ? -19.036 47.102 -83.564 1.00 47.16 48 HIS E O 1
ATOM 9412 N N . ALA E 1 49 ? -18.146 46.639 -81.548 1.00 47.52 49 ALA E N 1
ATOM 9413 C CA . ALA E 1 49 ? -18.335 48.001 -81.069 1.00 49.03 49 ALA E CA 1
ATOM 9414 C C . ALA E 1 49 ? -17.665 48.268 -79.734 1.00 49.54 49 ALA E C 1
ATOM 9415 O O . ALA E 1 49 ? -16.858 47.478 -79.248 1.00 50.35 49 ALA E O 1
ATOM 9417 N N . ARG E 1 50 ? -18.022 49.406 -79.153 1.00 50.20 50 ARG E N 1
ATOM 9418 C CA . ARG E 1 50 ? -17.505 49.832 -77.865 1.00 50.46 50 ARG E CA 1
ATOM 9419 C C . ARG E 1 50 ? -18.736 50.218 -77.058 1.00 49.43 50 ARG E C 1
ATOM 9420 O O . ARG E 1 50 ? -19.684 50.780 -77.603 1.00 47.70 50 ARG E O 1
ATOM 9428 N N . ILE E 1 51 ? -18.741 49.906 -75.770 1.00 48.61 51 ILE E N 1
ATOM 9429 C CA . ILE E 1 51 ? -19.885 50.254 -74.942 1.00 48.15 51 ILE E CA 1
ATOM 9430 C C . ILE E 1 51 ? -19.701 51.659 -74.381 1.00 47.91 51 ILE E C 1
ATOM 9431 O O . ILE E 1 51 ? -18.923 51.881 -73.451 1.00 47.13 51 ILE E O 1
ATOM 9436 N N . VAL E 1 52 ? -20.419 52.605 -74.973 1.00 47.34 52 VAL E N 1
ATOM 9437 C CA . VAL E 1 52 ? -20.350 53.996 -74.562 1.00 46.92 52 VAL E CA 1
ATOM 9438 C C . VAL E 1 52 ? -21.105 54.216 -73.266 1.00 46.77 52 VAL E C 1
ATOM 9439 O O . VAL E 1 52 ? -20.622 54.905 -72.369 1.00 47.41 52 VAL E O 1
ATOM 9443 N N . SER E 1 53 ? -22.293 53.628 -73.172 1.00 46.35 53 SER E N 1
ATOM 9444 C CA . SER E 1 53 ? -23.123 53.794 -71.987 1.00 45.27 53 SER E CA 1
ATOM 9445 C C . SER E 1 53 ? -23.943 52.555 -71.654 1.00 45.00 53 SER E C 1
ATOM 9446 O O . SER E 1 53 ? -24.570 51.956 -72.529 1.00 45.83 53 SER E O 1
ATOM 9449 N N . LEU E 1 54 ? -23.934 52.181 -70.378 1.00 44.46 54 LEU E N 1
ATOM 9450 C CA . LEU E 1 54 ? -24.682 51.022 -69.908 1.00 43.30 54 LEU E CA 1
ATOM 9451 C C . LEU E 1 54 ? -25.384 51.361 -68.600 1.00 42.78 54 LEU E C 1
ATOM 9452 O O . LEU E 1 54 ? -24.735 51.701 -67.610 1.00 43.18 54 LEU E O 1
ATOM 9457 N N . ASP E 1 55 ? -26.708 51.274 -68.601 1.00 41.62 55 ASP E N 1
ATOM 9458 C CA . ASP E 1 55 ? -27.478 51.569 -67.402 1.00 41.53 55 ASP E CA 1
ATOM 9459 C C . ASP E 1 55 ? -28.201 50.331 -66.884 1.00 40.06 55 ASP E C 1
ATOM 9460 O O . ASP E 1 55 ? -28.992 49.710 -67.594 1.00 37.80 55 ASP E O 1
ATOM 9465 N N . LEU E 1 56 ? -27.925 49.984 -65.633 1.00 39.83 56 LEU E N 1
ATOM 9466 C CA . LEU E 1 56 ? -28.528 48.815 -65.012 1.00 40.37 56 LEU E CA 1
ATOM 9467 C C . LEU E 1 56 ? -29.385 49.241 -63.828 1.00 42.23 56 LEU E C 1
ATOM 9468 O O . LEU E 1 56 ? -29.984 48.401 -63.154 1.00 43.23 56 LEU E O 1
ATOM 9473 N N . SER E 1 57 ? -29.447 50.548 -63.585 1.00 44.16 57 SER E N 1
ATOM 9474 C CA . SER E 1 57 ? -30.205 51.090 -62.457 1.00 46.32 57 SER E CA 1
ATOM 9475 C C . SER E 1 57 ? -31.682 50.713 -62.441 1.00 46.68 57 SER E C 1
ATOM 9476 O O . SER E 1 57 ? -32.210 50.311 -61.405 1.00 47.02 57 SER E O 1
ATOM 9479 N N . LYS E 1 58 ? -32.346 50.840 -63.584 1.00 48.30 58 LYS E N 1
ATOM 9480 C CA . LYS E 1 58 ? -33.767 50.519 -63.675 1.00 49.95 58 LYS E CA 1
ATOM 9481 C C . LYS E 1 58 ? -34.034 49.024 -63.506 1.00 49.05 58 LYS E C 1
ATOM 9482 O O . LYS E 1 58 ? -35.055 48.626 -62.941 1.00 49.13 58 LYS E O 1
ATOM 9488 N N . ALA E 1 59 ? -33.115 48.199 -63.994 1.00 46.74 59 ALA E N 1
ATOM 9489 C CA . ALA E 1 59 ? -33.260 46.756 -63.869 1.00 45.14 59 ALA E CA 1
ATOM 9490 C C . ALA E 1 59 ? -33.236 46.373 -62.387 1.00 43.86 59 ALA E C 1
ATOM 9491 O O . ALA E 1 59 ? -34.161 45.732 -61.885 1.00 42.59 59 ALA E O 1
ATOM 9493 N N . ARG E 1 60 ? -32.177 46.785 -61.695 1.00 42.95 60 ARG E N 1
ATOM 9494 C CA . ARG E 1 60 ? -32.007 46.496 -60.274 1.00 43.20 60 ARG E CA 1
ATOM 9495 C C . ARG E 1 60 ? -33.180 46.975 -59.423 1.00 43.37 60 ARG E C 1
ATOM 9496 O O . ARG E 1 60 ? -33.520 46.351 -58.417 1.00 43.20 60 ARG E O 1
ATOM 9504 N N . ALA E 1 61 ? -33.802 48.076 -59.830 1.00 43.15 61 ALA E N 1
ATOM 9505 C CA . ALA E 1 61 ? -34.918 48.641 -59.084 1.00 42.98 61 ALA E CA 1
ATOM 9506 C C . ALA E 1 61 ? -36.205 47.825 -59.143 1.00 43.79 61 ALA E C 1
ATOM 9507 O O . ALA E 1 61 ? -37.193 48.186 -58.496 1.00 44.48 61 ALA E O 1
ATOM 9509 N N . ILE E 1 62 ? -36.211 46.739 -59.911 1.00 43.66 62 ILE E N 1
ATOM 9510 C CA . ILE E 1 62 ? -37.414 45.916 -60.008 1.00 44.34 62 ILE E CA 1
ATOM 9511 C C . ILE E 1 62 ? -37.579 45.023 -58.784 1.00 44.90 62 ILE E C 1
ATOM 9512 O O . ILE E 1 62 ? -36.668 44.279 -58.418 1.00 45.34 62 ILE E O 1
ATOM 9517 N N . ASP E 1 63 ? -38.744 45.098 -58.151 1.00 44.96 63 ASP E N 1
ATOM 9518 C CA . ASP E 1 63 ? -39.007 44.274 -56.982 1.00 45.27 63 ASP E CA 1
ATOM 9519 C C . ASP E 1 63 ? -39.023 42.823 -57.438 1.00 43.75 63 ASP E C 1
ATOM 9520 O O . ASP E 1 63 ? -39.927 42.398 -58.153 1.00 42.23 63 ASP E O 1
ATOM 9525 N N . GLY E 1 64 ? -38.013 42.067 -57.029 1.00 42.61 64 GLY E N 1
ATOM 9526 C CA . GLY E 1 64 ? -37.937 40.676 -57.429 1.00 41.53 64 GLY E CA 1
ATOM 9527 C C . GLY E 1 64 ? -36.593 40.359 -58.055 1.00 39.95 64 GLY E C 1
ATOM 9528 O O . GLY E 1 64 ? -36.212 39.194 -58.152 1.00 39.88 64 GLY E O 1
ATOM 9529 N N . VAL E 1 65 ? -35.882 41.395 -58.494 1.00 38.26 65 VAL E N 1
ATOM 9530 C CA . VAL E 1 65 ? -34.561 41.218 -59.090 1.00 37.87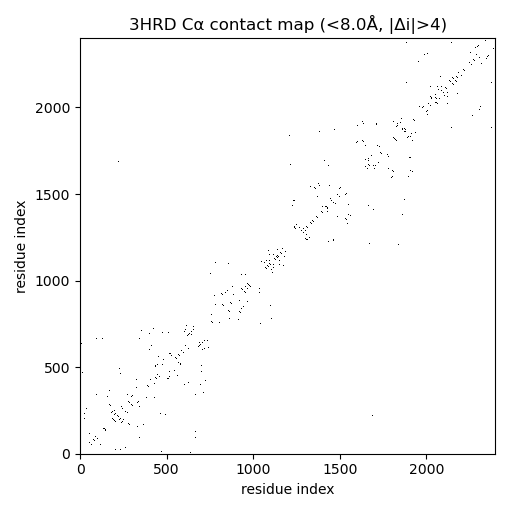 65 VAL E CA 1
ATOM 9531 C C . VAL E 1 65 ? -33.532 41.368 -57.967 1.00 38.10 65 VAL E C 1
ATOM 9532 O O . VAL E 1 65 ? -33.441 42.418 -57.329 1.00 37.81 65 VAL E O 1
ATOM 9536 N N . GLU E 1 66 ? -32.768 40.307 -57.726 1.00 38.10 66 GLU E N 1
ATOM 9537 C CA . GLU E 1 66 ? -31.782 40.299 -56.653 1.00 38.38 66 GLU E CA 1
ATOM 9538 C C . GLU E 1 66 ? -30.409 40.811 -57.049 1.00 37.05 66 GLU E C 1
ATOM 9539 O O . GLU E 1 66 ? -29.636 41.241 -56.192 1.00 37.00 66 GLU E O 1
ATOM 9545 N N . ALA E 1 67 ? -30.095 40.766 -58.338 1.00 36.15 67 ALA E N 1
ATOM 9546 C CA . ALA E 1 67 ? -28.791 41.233 -58.789 1.00 34.07 67 ALA E CA 1
ATOM 9547 C C . ALA E 1 67 ? -28.674 41.396 -60.297 1.00 33.26 67 ALA E C 1
ATOM 9548 O O . ALA E 1 67 ? -29.314 40.681 -61.063 1.00 33.21 67 ALA E O 1
ATOM 9550 N N . VAL E 1 68 ? -27.848 42.360 -60.696 1.00 33.15 68 VAL E N 1
ATOM 9551 C CA . VAL E 1 68 ? -27.564 42.677 -62.092 1.00 33.78 68 VAL E CA 1
ATOM 9552 C C . VAL E 1 68 ? -26.096 43.086 -62.075 1.00 34.61 68 VAL E C 1
ATOM 9553 O O . VAL E 1 68 ? -25.736 44.062 -61.416 1.00 36.40 68 VAL E O 1
ATOM 9557 N N . LEU E 1 69 ? -25.248 42.364 -62.798 1.00 34.18 69 LEU E N 1
ATOM 9558 C CA . LEU E 1 69 ? -23.825 42.675 -62.764 1.00 36.10 69 LEU E CA 1
ATOM 9559 C C . LEU E 1 69 ? -23.117 42.785 -64.107 1.00 35.96 69 LEU E C 1
ATOM 9560 O O . LEU E 1 69 ? -23.563 42.221 -65.110 1.00 36.66 69 LEU E O 1
ATOM 9565 N N . ASP E 1 70 ? -22.005 43.521 -64.100 1.00 36.20 70 ASP E N 1
ATOM 9566 C CA . ASP E 1 70 ? -21.154 43.696 -65.273 1.00 38.51 70 ASP E CA 1
ATOM 9567 C C . ASP E 1 70 ? -19.769 43.225 -64.848 1.00 39.13 70 ASP E C 1
ATOM 9568 O O . ASP E 1 70 ? -19.592 42.795 -63.707 1.00 40.23 70 ASP E O 1
ATOM 9573 N N . TYR E 1 71 ? -18.787 43.320 -65.737 1.00 39.99 71 TYR E N 1
ATOM 9574 C CA . TYR E 1 71 ? -17.441 42.845 -65.418 1.00 41.94 71 TYR E CA 1
ATOM 9575 C C . TYR E 1 71 ? -16.859 43.359 -64.103 1.00 41.92 71 TYR E C 1
ATOM 9576 O O . TYR E 1 71 ? -16.069 42.666 -63.463 1.00 42.45 71 TYR E O 1
ATOM 9585 N N . HIS E 1 72 ? -17.238 44.566 -63.698 1.00 41.44 72 HIS E N 1
ATOM 9586 C CA . HIS E 1 72 ? -16.730 45.129 -62.449 1.00 40.61 72 HIS E CA 1
ATOM 9587 C C . HIS E 1 72 ? -16.979 44.162 -61.287 1.00 39.12 72 HIS E C 1
ATOM 9588 O O . HIS E 1 72 ? -16.173 44.062 -60.364 1.00 38.62 72 HIS E O 1
ATOM 9595 N N . ALA E 1 73 ? -18.097 43.442 -61.353 1.00 37.48 73 ALA E N 1
ATOM 9596 C CA . ALA E 1 73 ? -18.490 42.512 -60.298 1.00 35.61 73 ALA E CA 1
ATOM 9597 C C . ALA E 1 73 ? -17.588 41.295 -60.131 1.00 35.22 73 ALA E C 1
ATOM 9598 O O . ALA E 1 73 ? -17.712 40.562 -59.149 1.00 34.79 73 ALA E O 1
ATOM 9600 N N . ILE E 1 74 ? -16.681 41.080 -61.078 1.00 33.95 74 ILE E N 1
ATOM 9601 C CA . ILE E 1 74 ? -15.783 39.936 -61.009 1.00 34.28 74 ILE E CA 1
ATOM 9602 C C . ILE E 1 74 ? -14.546 40.217 -60.157 1.00 36.00 74 ILE E C 1
ATOM 9603 O O . ILE E 1 74 ? -13.755 41.107 -60.467 1.00 36.51 74 ILE E O 1
ATOM 9608 N N . PRO E 1 75 ? -14.364 39.450 -59.067 1.00 36.95 75 PRO E N 1
ATOM 9609 C CA . PRO E 1 75 ? -13.222 39.608 -58.159 1.00 36.91 75 PRO E CA 1
ATOM 9610 C C . PRO E 1 75 ? -11.901 39.053 -58.705 1.00 36.58 75 PRO E C 1
ATOM 9611 O O . PRO E 1 75 ? -10.823 39.537 -58.355 1.00 37.50 75 PRO E O 1
ATOM 9615 N N . GLY E 1 76 ? -11.987 38.040 -59.559 1.00 36.15 76 GLY E N 1
ATOM 9616 C CA . GLY E 1 76 ? -10.783 37.452 -60.116 1.00 35.68 76 GLY E CA 1
ATOM 9617 C C . GLY E 1 76 ? -10.487 37.913 -61.526 1.00 35.57 76 GLY E C 1
ATOM 9618 O O . GLY E 1 76 ? -10.571 39.104 -61.830 1.00 35.76 76 GLY E O 1
ATOM 9619 N N . LYS E 1 77 ? -10.145 36.963 -62.392 1.00 35.05 77 LYS E N 1
ATOM 9620 C CA . LYS E 1 77 ? -9.829 37.265 -63.783 1.00 35.97 77 LYS E CA 1
ATOM 9621 C C . LYS E 1 77 ? -11.092 37.314 -64.646 1.00 35.41 77 LYS E C 1
ATOM 9622 O O . LYS E 1 77 ? -12.131 36.758 -64.279 1.00 34.07 77 LYS E O 1
ATOM 9628 N N . ASN E 1 78 ? -10.997 37.985 -65.791 1.00 34.67 78 ASN E N 1
ATOM 9629 C CA . ASN E 1 78 ? -12.128 38.089 -66.706 1.00 34.21 78 ASN E CA 1
ATOM 9630 C C . ASN E 1 78 ? -11.751 37.679 -68.126 1.00 32.92 78 ASN E C 1
ATOM 9631 O O . ASN E 1 78 ? -12.334 38.153 -69.099 1.00 32.07 78 ASN E O 1
ATOM 9636 N N . ARG E 1 79 ? -10.762 36.800 -68.236 1.00 32.29 79 ARG E N 1
ATOM 9637 C CA . ARG E 1 79 ? -10.323 36.286 -69.527 1.00 31.86 79 ARG E CA 1
ATOM 9638 C C . ARG E 1 79 ? -10.244 34.765 -69.452 1.00 32.74 79 ARG E C 1
ATOM 9639 O O . ARG E 1 79 ? -9.575 34.204 -68.582 1.00 32.82 79 ARG E O 1
ATOM 9647 N N . PHE E 1 80 ? -10.943 34.106 -70.370 1.00 32.64 80 PHE E N 1
ATOM 9648 C CA . PHE E 1 80 ? -11.007 32.654 -70.403 1.00 33.63 80 PHE E CA 1
ATOM 9649 C C . PHE E 1 80 ? -10.829 32.124 -71.816 1.00 34.61 80 PHE E C 1
ATOM 9650 O O . PHE E 1 80 ? -10.652 32.890 -72.760 1.00 35.23 80 PHE E O 1
ATOM 9658 N N . GLY E 1 81 ? -10.890 30.805 -71.950 1.00 35.51 81 GLY E N 1
ATOM 9659 C CA . GLY E 1 81 ? -10.728 30.181 -73.246 1.00 36.88 81 GLY E CA 1
ATOM 9660 C C . GLY E 1 81 ? -10.148 28.790 -73.100 1.00 38.26 81 GLY E C 1
ATOM 9661 O O . GLY E 1 81 ? -9.251 28.561 -72.291 1.00 38.81 81 GLY E O 1
ATOM 9662 N N . ILE E 1 82 ? -10.660 27.857 -73.890 1.00 40.19 82 ILE E N 1
ATOM 9663 C CA . ILE E 1 82 ? -10.194 26.483 -73.838 1.00 41.57 82 ILE E CA 1
ATOM 9664 C C . ILE E 1 82 ? -8.711 26.381 -74.190 1.00 42.05 82 ILE E C 1
ATOM 9665 O O . ILE E 1 82 ? -8.022 25.471 -73.732 1.00 42.73 82 ILE E O 1
ATOM 9670 N N . ILE E 1 83 ? -8.219 27.313 -75.002 1.00 41.80 83 ILE E N 1
ATOM 9671 C CA . ILE E 1 83 ? -6.814 27.305 -75.402 1.00 40.63 83 ILE E CA 1
ATOM 9672 C C . ILE E 1 83 ? -6.179 28.676 -75.256 1.00 40.09 83 ILE E C 1
ATOM 9673 O O . ILE E 1 83 ? -5.120 28.814 -74.654 1.00 39.26 83 ILE E O 1
ATOM 9678 N N . ILE E 1 84 ? -6.825 29.686 -75.827 1.00 40.40 84 ILE E N 1
ATOM 9679 C CA . ILE E 1 84 ? -6.333 31.054 -75.747 1.00 40.22 84 ILE E CA 1
ATOM 9680 C C . ILE E 1 84 ? -7.286 31.841 -74.855 1.00 39.31 84 ILE E C 1
ATOM 9681 O O . ILE E 1 84 ? -8.501 31.800 -75.050 1.00 39.92 84 ILE E O 1
ATOM 9686 N N . LYS E 1 85 ? -6.743 32.551 -73.875 1.00 37.84 85 LYS E N 1
ATOM 9687 C CA . LYS E 1 85 ? -7.581 33.331 -72.978 1.00 37.61 85 LYS E CA 1
ATOM 9688 C C . LYS E 1 85 ? -7.934 34.662 -73.637 1.00 37.99 85 LYS E C 1
ATOM 9689 O O . LYS E 1 85 ? -7.350 35.697 -73.323 1.00 38.50 85 LYS E O 1
ATOM 9695 N N . ASP E 1 86 ? -8.888 34.624 -74.559 1.00 38.40 86 ASP E N 1
ATOM 9696 C CA . ASP E 1 86 ? -9.321 35.823 -75.269 1.00 38.42 86 ASP E CA 1
ATOM 9697 C C . ASP E 1 86 ? -10.809 36.063 -75.049 1.00 38.04 86 ASP E C 1
ATOM 9698 O O . ASP E 1 86 ? -11.378 37.018 -75.581 1.00 38.33 86 ASP E O 1
ATOM 9703 N N . GLU E 1 87 ? -11.434 35.194 -74.260 1.00 37.31 87 GLU E N 1
ATOM 9704 C CA . GLU E 1 87 ? -12.857 35.307 -73.985 1.00 36.44 87 GLU E CA 1
ATOM 9705 C C . GLU E 1 87 ? -13.183 35.913 -72.632 1.00 36.72 87 GLU E C 1
ATOM 9706 O O . GLU E 1 87 ? -12.757 35.416 -71.591 1.00 38.11 87 GLU E O 1
ATOM 9712 N N . PRO E 1 88 ? -13.952 37.003 -72.625 1.00 36.51 88 PRO E N 1
ATOM 9713 C CA . PRO E 1 88 ? -14.299 37.605 -71.339 1.00 36.25 88 PRO E CA 1
ATOM 9714 C C . PRO E 1 88 ? -15.511 36.871 -70.768 1.00 35.57 88 PRO E C 1
ATOM 9715 O O . PRO E 1 88 ? -16.170 36.111 -71.480 1.00 34.14 88 PRO E O 1
ATOM 9719 N N . CYS E 1 89 ? -15.789 37.069 -69.484 1.00 35.02 89 CYS E N 1
ATOM 9720 C CA . CYS E 1 89 ? -16.960 36.453 -68.879 1.00 33.40 89 CYS E CA 1
ATOM 9721 C C . CYS E 1 89 ? -18.071 37.440 -69.196 1.00 33.00 89 CYS E C 1
ATOM 9722 O O . CYS E 1 89 ? -19.192 37.063 -69.544 1.00 32.66 89 CYS E O 1
ATOM 9725 N N . LEU E 1 90 ? -17.722 38.715 -69.059 1.00 30.96 90 LEU E N 1
ATOM 9726 C CA . LEU E 1 90 ? -18.612 39.828 -69.343 1.00 31.21 90 LEU E CA 1
ATOM 9727 C C . LEU E 1 90 ? -17.773 40.895 -70.025 1.00 31.61 90 LEU E C 1
ATOM 9728 O O . LEU E 1 90 ? -16.723 41.303 -69.520 1.00 30.67 90 LEU E O 1
ATOM 9733 N N . VAL E 1 91 ? -18.236 41.326 -71.191 1.00 32.93 91 VAL E N 1
ATOM 9734 C CA . VAL E 1 91 ? -17.540 42.335 -71.961 1.00 33.18 91 VAL E CA 1
ATOM 9735 C C . VAL E 1 91 ? -17.036 43.468 -71.085 1.00 34.63 91 VAL E C 1
ATOM 9736 O O . VAL E 1 91 ? -17.773 44.025 -70.271 1.00 32.86 91 VAL E O 1
ATOM 9740 N N . ASP E 1 92 ? -15.761 43.787 -71.264 1.00 36.91 92 ASP E N 1
ATOM 9741 C CA . ASP E 1 92 ? -15.104 44.863 -70.546 1.00 40.07 92 ASP E CA 1
ATOM 9742 C C . ASP E 1 92 ? -14.429 45.697 -71.629 1.00 42.58 92 ASP E C 1
ATOM 9743 O O . ASP E 1 92 ? -14.669 46.899 -71.760 1.00 42.83 92 ASP E O 1
ATOM 9748 N N . ASP E 1 93 ? -13.612 45.017 -72.426 1.00 44.12 93 ASP E N 1
ATOM 9749 C CA . ASP E 1 93 ? -12.864 45.609 -73.523 1.00 44.12 93 ASP E CA 1
ATOM 9750 C C . ASP E 1 93 ? -13.803 46.197 -74.574 1.00 44.34 93 ASP E C 1
ATOM 9751 O O . ASP E 1 93 ? -13.899 47.419 -74.728 1.00 43.69 93 ASP E O 1
ATOM 9756 N N . LYS E 1 94 ? -14.496 45.314 -75.288 1.00 43.40 94 LYS E N 1
ATOM 9757 C CA . LYS E 1 94 ? -15.424 45.725 -76.332 1.00 42.23 94 LYS E CA 1
ATOM 9758 C C . LYS E 1 94 ? -16.175 44.519 -76.879 1.00 40.89 94 LYS E C 1
ATOM 9759 O O . LYS E 1 94 ? -15.759 43.378 -76.689 1.00 40.10 94 LYS E O 1
ATOM 9765 N N . VAL E 1 95 ? -17.282 44.784 -77.562 1.00 39.82 95 VAL E N 1
ATOM 9766 C CA . VAL E 1 95 ? -18.083 43.730 -78.167 1.00 39.33 95 VAL E CA 1
ATOM 9767 C C . VAL E 1 95 ? -17.360 43.242 -79.420 1.00 39.89 95 VAL E C 1
ATOM 9768 O O . VAL E 1 95 ? -16.941 44.047 -80.255 1.00 40.35 95 VAL E O 1
ATOM 9772 N N . ARG E 1 96 ? -17.217 41.926 -79.547 1.00 39.26 96 ARG E N 1
ATOM 9773 C CA . ARG E 1 96 ? -16.534 41.342 -80.693 1.00 38.15 96 ARG E CA 1
ATOM 9774 C C . ARG E 1 96 ? -17.425 40.393 -81.481 1.00 37.71 96 ARG E C 1
ATOM 9775 O O . ARG E 1 96 ? -16.968 39.750 -82.423 1.00 38.90 96 ARG E O 1
ATOM 9783 N N . ARG E 1 97 ? -18.692 40.308 -81.096 1.00 36.42 97 ARG E N 1
ATOM 9784 C CA . ARG E 1 97 ? -19.636 39.428 -81.772 1.00 34.79 97 ARG E CA 1
ATOM 9785 C C . ARG E 1 97 ? -21.055 39.740 -81.322 1.00 35.08 97 ARG E C 1
ATOM 9786 O O . ARG E 1 97 ? -21.277 40.556 -80.423 1.00 33.58 97 ARG E O 1
ATOM 9794 N N . TYR E 1 98 ? -22.014 39.072 -81.954 1.00 34.29 98 TYR E N 1
ATOM 9795 C CA . TYR E 1 98 ? -23.415 39.240 -81.611 1.00 33.40 98 TYR E CA 1
ATOM 9796 C C . TYR E 1 98 ? -23.691 38.277 -80.467 1.00 33.50 98 TYR E C 1
ATOM 9797 O O . TYR E 1 98 ? -23.223 37.138 -80.482 1.00 31.57 98 TYR E O 1
ATOM 9806 N N . GLY E 1 99 ? -24.448 38.737 -79.478 1.00 34.67 99 GLY E N 1
ATOM 9807 C CA . GLY E 1 99 ? -24.770 37.888 -78.346 1.00 35.01 99 GLY E CA 1
ATOM 9808 C C . GLY E 1 99 ? -23.668 37.842 -77.304 1.00 34.75 99 GLY E C 1
ATOM 9809 O O . GLY E 1 99 ? -23.673 36.974 -76.429 1.00 34.20 99 GLY E O 1
ATOM 9810 N N . ASP E 1 100 ? -22.714 38.765 -77.400 1.00 33.68 100 ASP E N 1
ATOM 9811 C CA . ASP E 1 100 ? -21.622 38.812 -76.436 1.00 33.73 100 ASP E CA 1
ATOM 9812 C C . ASP E 1 100 ? -22.245 39.048 -75.066 1.00 34.74 100 ASP E C 1
ATOM 9813 O O . ASP E 1 100 ? -23.242 39.763 -74.946 1.00 34.45 100 ASP E O 1
ATOM 9818 N N . ALA E 1 101 ? -21.664 38.448 -74.033 1.00 34.32 101 ALA E N 1
ATOM 9819 C CA . ALA E 1 101 ? -22.193 38.618 -72.689 1.00 33.69 101 ALA E CA 1
ATOM 9820 C C . ALA E 1 101 ? -21.784 39.980 -72.147 1.00 33.29 101 ALA E C 1
ATOM 9821 O O . ALA E 1 101 ? -20.601 40.252 -71.935 1.00 32.88 101 ALA E O 1
ATOM 9823 N N . ILE E 1 102 ? -22.771 40.840 -71.934 1.00 33.16 102 ILE E N 1
ATOM 9824 C CA . ILE E 1 102 ? -22.508 42.174 -71.418 1.00 33.50 102 ILE E CA 1
ATOM 9825 C C . ILE E 1 102 ? -22.810 42.252 -69.922 1.00 33.08 102 ILE E C 1
ATOM 9826 O O . ILE E 1 102 ? -22.002 42.764 -69.144 1.00 32.62 102 ILE E O 1
ATOM 9831 N N . ALA E 1 103 ? -23.970 41.738 -69.522 1.00 31.75 103 ALA E N 1
ATOM 9832 C CA . ALA E 1 103 ? -24.357 41.740 -68.119 1.00 31.59 103 ALA E CA 1
ATOM 9833 C C . ALA E 1 103 ? -25.191 40.502 -67.798 1.00 31.09 103 ALA E C 1
ATOM 9834 O O . ALA E 1 103 ? -25.699 39.839 -68.697 1.00 30.71 103 ALA E O 1
ATOM 9836 N N . VAL E 1 104 ? -25.322 40.186 -66.515 1.00 29.96 104 VAL E N 1
ATOM 9837 C CA . VAL E 1 104 ? -26.107 39.030 -66.107 1.00 29.73 104 VAL E CA 1
ATOM 9838 C C . VAL E 1 104 ? -27.065 39.439 -65.000 1.00 30.15 104 VAL E C 1
ATOM 9839 O O . VAL E 1 104 ? -26.748 40.300 -64.175 1.00 30.98 104 VAL E O 1
ATOM 9843 N N . VAL E 1 105 ? -28.238 38.817 -64.992 1.00 29.12 105 VAL E N 1
ATOM 9844 C CA . VAL E 1 105 ? -29.267 39.119 -64.013 1.00 28.54 105 VAL E CA 1
ATOM 9845 C C . VAL E 1 105 ? -29.720 37.881 -63.253 1.00 29.68 105 VAL E C 1
ATOM 9846 O O . VAL E 1 105 ? -29.689 36.769 -63.777 1.00 30.84 105 VAL E O 1
ATOM 9850 N N . ALA E 1 106 ? -30.146 38.088 -62.013 1.00 30.01 106 ALA E N 1
ATOM 9851 C CA . ALA E 1 106 ? -30.647 37.013 -61.177 1.00 29.28 106 ALA E CA 1
ATOM 9852 C C . ALA E 1 106 ? -31.921 37.526 -60.530 1.00 29.59 106 ALA E C 1
ATOM 9853 O O . ALA E 1 106 ? -31.930 38.615 -59.958 1.00 29.38 106 ALA E O 1
ATOM 9855 N N . ALA E 1 107 ? -32.995 36.749 -60.631 1.00 30.40 107 ALA E N 1
ATOM 9856 C CA . ALA E 1 107 ? -34.277 37.138 -60.057 1.00 30.90 107 ALA E CA 1
ATOM 9857 C C . ALA E 1 107 ? -35.041 35.928 -59.531 1.00 32.65 107 ALA E C 1
ATOM 9858 O O . ALA E 1 107 ? -34.660 34.779 -59.777 1.00 32.41 107 ALA E O 1
ATOM 9860 N N . GLN E 1 108 ? -36.129 36.201 -58.816 1.00 33.73 108 GLN E N 1
ATOM 9861 C CA . GLN E 1 108 ? -36.961 35.162 -58.221 1.00 35.62 108 GLN E CA 1
ATOM 9862 C C . GLN E 1 108 ? -37.750 34.322 -59.223 1.00 35.70 108 GLN E C 1
ATOM 9863 O O . GLN E 1 108 ? -38.101 33.180 -58.934 1.00 35.34 108 GLN E O 1
ATOM 9869 N N . THR E 1 109 ? -38.033 34.877 -60.396 1.00 35.47 109 THR E N 1
ATOM 9870 C CA . THR E 1 109 ? -38.771 34.134 -61.415 1.00 36.35 109 THR E CA 1
ATOM 9871 C C . THR E 1 109 ? -38.191 34.411 -62.790 1.00 36.10 109 THR E C 1
ATOM 9872 O O . THR E 1 109 ? -37.556 35.444 -63.005 1.00 35.99 109 THR E O 1
ATOM 9876 N N . PRO E 1 110 ? -38.397 33.484 -63.741 1.00 36.31 110 PRO E N 1
ATOM 9877 C CA . PRO E 1 110 ? -37.893 33.636 -65.110 1.00 36.96 110 PRO E CA 1
ATOM 9878 C C . PRO E 1 110 ? -38.393 34.931 -65.757 1.00 37.04 110 PRO E C 1
ATOM 9879 O O . PRO E 1 110 ? -37.641 35.620 -66.439 1.00 38.42 110 PRO E O 1
ATOM 9883 N N . ASP E 1 111 ? -39.661 35.258 -65.540 1.00 37.74 111 ASP E N 1
ATOM 9884 C CA . ASP E 1 111 ? -40.229 36.473 -66.110 1.00 38.83 111 ASP E CA 1
ATOM 9885 C C . ASP E 1 111 ? -39.541 37.701 -65.541 1.00 38.56 111 ASP E C 1
ATOM 9886 O O . ASP E 1 111 ? -39.226 38.636 -66.277 1.00 38.41 111 ASP E O 1
ATOM 9891 N N . LEU E 1 112 ? -39.313 37.702 -64.230 1.00 37.77 112 LEU E N 1
ATOM 9892 C CA . LEU E 1 112 ? -38.641 38.825 -63.591 1.00 36.58 112 LEU E CA 1
ATOM 9893 C C . LEU E 1 112 ? -37.240 38.956 -64.177 1.00 35.79 112 LEU E C 1
ATOM 9894 O O . LEU E 1 112 ? -36.655 40.036 -64.179 1.00 36.59 112 LEU E O 1
ATOM 9899 N N . VAL E 1 113 ? -36.701 37.852 -64.679 1.00 35.26 113 VAL E N 1
ATOM 9900 C CA . VAL E 1 113 ? -35.387 37.901 -65.292 1.00 35.08 113 VAL E CA 1
ATOM 9901 C C . VAL E 1 113 ? -35.547 38.705 -66.571 1.00 35.44 113 VAL E C 1
ATOM 9902 O O . VAL E 1 113 ? -34.859 39.702 -66.781 1.00 35.71 113 VAL E O 1
ATOM 9906 N N . GLN E 1 114 ? -36.476 38.268 -67.416 1.00 35.96 114 GLN E N 1
ATOM 9907 C CA . GLN E 1 114 ? -36.726 38.933 -68.686 1.00 36.70 114 GLN E CA 1
ATOM 9908 C C . GLN E 1 114 ? -37.156 40.385 -68.493 1.00 37.09 114 GLN E C 1
ATOM 9909 O O . GLN E 1 114 ? -36.814 41.247 -69.299 1.00 38.55 114 GLN E O 1
ATOM 9915 N N . GLU E 1 115 ? -37.901 40.662 -67.428 1.00 37.23 115 GLU E N 1
ATOM 9916 C CA . GLU E 1 115 ? -38.345 42.028 -67.180 1.00 37.86 115 GLU E CA 1
ATOM 9917 C C . GLU E 1 115 ? -37.113 42.883 -66.907 1.00 38.83 115 GLU E C 1
ATOM 9918 O O . GLU E 1 115 ? -36.961 43.973 -67.455 1.00 38.93 115 GLU E O 1
ATOM 9924 N N . ALA E 1 116 ? -36.228 42.368 -66.063 1.00 39.63 116 ALA E N 1
ATOM 9925 C CA . ALA E 1 116 ? -35.007 43.076 -65.716 1.00 39.59 116 ALA E CA 1
ATOM 9926 C C . ALA E 1 116 ? -34.120 43.261 -66.945 1.00 39.67 116 ALA E C 1
ATOM 9927 O O . ALA E 1 116 ? -33.365 44.230 -67.031 1.00 40.91 116 ALA E O 1
ATOM 9929 N N . LEU E 1 117 ? -34.219 42.336 -67.896 1.00 38.94 117 LEU E N 1
ATOM 9930 C CA . LEU E 1 117 ? -33.417 42.405 -69.117 1.00 39.44 117 LEU E CA 1
ATOM 9931 C C . LEU E 1 117 ? -33.930 43.458 -70.096 1.00 40.26 117 LEU E C 1
ATOM 9932 O O . LEU E 1 117 ? -33.144 44.144 -70.745 1.00 40.75 117 LEU E O 1
ATOM 9937 N N . ASP E 1 118 ? -35.248 43.586 -70.200 1.00 41.36 118 ASP E N 1
ATOM 9938 C CA . ASP E 1 118 ? -35.835 44.565 -71.105 1.00 42.24 118 ASP E CA 1
ATOM 9939 C C . ASP E 1 118 ? -35.725 45.988 -70.555 1.00 42.66 118 ASP E C 1
ATOM 9940 O O . ASP E 1 118 ? -35.975 46.957 -71.272 1.00 42.60 118 ASP E O 1
ATOM 9945 N N . ALA E 1 119 ? -35.346 46.106 -69.284 1.00 42.94 119 ALA E N 1
ATOM 9946 C CA . ALA E 1 119 ? -35.203 47.407 -68.633 1.00 42.22 119 ALA E CA 1
ATOM 9947 C C . ALA E 1 119 ? -33.788 47.967 -68.764 1.00 41.83 119 ALA E C 1
ATOM 9948 O O . ALA E 1 119 ? -33.545 49.136 -68.463 1.00 42.05 119 ALA E O 1
ATOM 9950 N N . ILE E 1 120 ? -32.853 47.138 -69.207 1.00 41.25 120 ILE E N 1
ATOM 9951 C CA . ILE E 1 120 ? -31.487 47.603 -69.369 1.00 41.30 120 ILE E CA 1
ATOM 9952 C C . ILE E 1 120 ? -31.371 48.349 -70.688 1.00 42.09 120 ILE E C 1
ATOM 9953 O O . ILE E 1 120 ? -31.939 47.931 -71.698 1.00 42.77 120 ILE E O 1
ATOM 9958 N N . THR E 1 121 ? -30.644 49.459 -70.671 1.00 41.28 121 THR E N 1
ATOM 9959 C CA . THR E 1 121 ? -30.428 50.241 -71.875 1.00 41.73 121 THR E CA 1
ATOM 9960 C C . THR E 1 121 ? -28.929 50.263 -72.109 1.00 41.72 121 THR E C 1
ATOM 9961 O O . THR E 1 121 ? -28.150 50.079 -71.178 1.00 42.12 121 THR E O 1
ATOM 9965 N N . ILE E 1 122 ? -28.522 50.478 -73.351 1.00 43.74 122 ILE E N 1
ATOM 9966 C CA . ILE E 1 122 ? -27.101 50.498 -73.675 1.00 45.32 122 ILE E CA 1
ATOM 9967 C C . ILE E 1 122 ? -26.842 51.333 -74.924 1.00 48.26 122 ILE E C 1
ATOM 9968 O O . ILE E 1 122 ? -27.709 51.454 -75.791 1.00 49.16 122 ILE E O 1
ATOM 9973 N N . GLU E 1 123 ? -25.648 51.911 -75.008 1.00 51.50 123 GLU E N 1
ATOM 9974 C CA . GLU E 1 123 ? -25.273 52.736 -76.148 1.00 54.64 123 GLU E CA 1
ATOM 9975 C C . GLU E 1 123 ? -23.980 52.190 -76.745 1.00 54.69 123 GLU E C 1
ATOM 9976 O O . GLU E 1 123 ? -23.023 51.921 -76.024 1.00 54.43 123 GLU E O 1
ATOM 9982 N N . TYR E 1 124 ? -23.960 52.026 -78.064 1.00 55.85 124 TYR E N 1
ATOM 9983 C CA . TYR E 1 124 ? -22.788 51.496 -78.749 1.00 56.40 124 TYR E CA 1
ATOM 9984 C C . TYR E 1 124 ? -22.088 52.509 -79.641 1.00 58.12 124 TYR E C 1
ATOM 9985 O O . TYR E 1 124 ? -22.681 53.493 -80.078 1.00 58.48 124 TYR E O 1
ATOM 9994 N N . GLU E 1 125 ? -20.814 52.236 -79.902 1.00 59.74 125 GLU E N 1
ATOM 9995 C CA . GLU E 1 125 ? -19.981 53.047 -80.780 1.00 60.77 125 GLU E CA 1
ATOM 9996 C C . GLU E 1 125 ? -19.453 52.008 -81.757 1.00 59.19 125 GLU E C 1
ATOM 9997 O O . GLU E 1 125 ? -18.277 51.642 -81.726 1.00 58.98 125 GLU E O 1
ATOM 10003 N N . GLU E 1 126 ? -20.350 51.526 -82.612 1.00 56.87 126 GLU E N 1
ATOM 10004 C CA . GLU E 1 126 ? -20.035 50.493 -83.586 1.00 54.25 126 GLU E CA 1
ATOM 10005 C C . GLU E 1 126 ? -18.747 50.675 -84.370 1.00 54.06 126 GLU E C 1
ATOM 10006 O O . GLU E 1 126 ? -18.350 51.792 -84.699 1.00 53.88 126 GLU E O 1
ATOM 10012 N N . LEU E 1 127 ? -18.099 49.550 -84.656 1.00 53.60 127 LEU E N 1
ATOM 10013 C CA . LEU E 1 127 ? -16.861 49.532 -85.422 1.00 53.79 127 LEU E CA 1
ATOM 10014 C C . LEU E 1 127 ? -17.143 48.774 -86.712 1.00 53.14 127 LEU E C 1
ATOM 10015 O O . LEU E 1 127 ? -18.280 48.388 -86.975 1.00 52.75 127 LEU E O 1
ATOM 10020 N N . GLU E 1 128 ? -16.113 48.549 -87.515 1.00 53.40 128 GLU E N 1
ATOM 10021 C CA . GLU E 1 128 ? -16.309 47.832 -88.765 1.00 53.78 128 GLU E CA 1
ATOM 10022 C C . GLU E 1 128 ? -16.433 46.334 -88.519 1.00 53.28 128 GLU E C 1
ATOM 10023 O O . GLU E 1 128 ? -15.438 45.659 -88.250 1.00 53.11 128 GLU E O 1
ATOM 10029 N N . GLY E 1 129 ? -17.655 45.819 -88.608 1.00 51.96 129 GLY E N 1
ATOM 10030 C CA . GLY E 1 129 ? -17.858 44.398 -88.404 1.00 50.97 129 GLY E CA 1
ATOM 10031 C C . GLY E 1 129 ? -17.266 43.597 -89.549 1.00 50.34 129 GLY E C 1
ATOM 10032 O O . GLY E 1 129 ? -17.760 43.662 -90.674 1.00 50.60 129 GLY E O 1
ATOM 10033 N N . ILE E 1 130 ? -16.203 42.847 -89.268 1.00 49.77 130 ILE E N 1
ATOM 10034 C CA . ILE E 1 130 ? -15.539 42.026 -90.279 1.00 48.84 130 ILE E CA 1
ATOM 10035 C C . ILE E 1 130 ? -16.284 40.701 -90.414 1.00 49.22 130 ILE E C 1
ATOM 10036 O O . ILE E 1 130 ? -16.519 40.016 -89.416 1.00 49.71 130 ILE E O 1
ATOM 10041 N N . PHE E 1 131 ? -16.646 40.335 -91.642 1.00 48.58 131 PHE E N 1
ATOM 10042 C CA . PHE E 1 131 ? -17.390 39.101 -91.868 1.00 48.82 131 PHE E CA 1
ATOM 10043 C C . PHE E 1 131 ? -16.818 38.188 -92.936 1.00 49.10 131 PHE E C 1
ATOM 10044 O O . PHE E 1 131 ? -17.329 37.091 -93.147 1.00 49.14 131 PHE E O 1
ATOM 10052 N N . THR E 1 132 ? -15.768 38.636 -93.614 1.00 50.26 132 THR E N 1
ATOM 10053 C CA . THR E 1 132 ? -15.142 37.826 -94.656 1.00 51.56 132 THR E CA 1
ATOM 10054 C C . THR E 1 132 ? -13.668 37.657 -94.321 1.00 53.43 132 THR E C 1
ATOM 10055 O O . THR E 1 132 ? -13.059 38.553 -93.739 1.00 54.21 132 THR E O 1
ATOM 10059 N N . MET E 1 133 ? -13.093 36.510 -94.669 1.00 55.10 133 MET E N 1
ATOM 10060 C CA . MET E 1 133 ? -11.680 36.282 -94.386 1.00 57.74 133 MET E CA 1
ATOM 10061 C C . MET E 1 133 ? -10.839 37.275 -95.182 1.00 59.08 133 MET E C 1
ATOM 10062 O O . MET E 1 133 ? -9.760 37.684 -94.748 1.00 58.09 133 MET E O 1
ATOM 10067 N N . GLU E 1 134 ? -11.350 37.666 -96.345 1.00 60.68 134 GLU E N 1
ATOM 10068 C CA . GLU E 1 134 ? -10.661 38.614 -97.210 1.00 62.91 134 GLU E CA 1
ATOM 10069 C C . GLU E 1 134 ? -10.428 39.913 -96.454 1.00 62.74 134 GLU E C 1
ATOM 10070 O O . GLU E 1 134 ? -9.292 40.274 -96.150 1.00 63.80 134 GLU E O 1
ATOM 10076 N N . ARG E 1 135 ? -11.516 40.609 -96.148 1.00 61.77 135 ARG E N 1
ATOM 10077 C CA . ARG E 1 135 ? -11.440 41.867 -95.424 1.00 60.97 135 ARG E CA 1
ATOM 10078 C C . ARG E 1 135 ? -10.675 41.718 -94.113 1.00 60.83 135 ARG E C 1
ATOM 10079 O O . ARG E 1 135 ? -10.070 42.671 -93.630 1.00 60.47 135 ARG E O 1
ATOM 10087 N N . ALA E 1 136 ? -10.696 40.518 -93.543 1.00 61.34 136 ALA E N 1
ATOM 10088 C CA . ALA E 1 136 ? -10.005 40.264 -92.284 1.00 61.82 136 ALA E CA 1
ATOM 10089 C C . ALA E 1 136 ? -8.489 40.208 -92.461 1.00 62.48 136 ALA E C 1
ATOM 10090 O O . ALA E 1 136 ? -7.743 40.570 -91.554 1.00 62.29 136 ALA E O 1
ATOM 10092 N N . LEU E 1 137 ? -8.035 39.756 -93.626 1.00 63.83 137 LEU E N 1
ATOM 10093 C CA . LEU E 1 137 ? -6.602 39.666 -93.901 1.00 65.24 137 LEU E CA 1
ATOM 10094 C C . LEU E 1 137 ? -6.004 41.015 -94.293 1.00 67.02 137 LEU E C 1
ATOM 10095 O O . LEU E 1 137 ? -4.801 41.235 -94.138 1.00 66.67 137 LEU E O 1
ATOM 10100 N N . GLU E 1 138 ? -6.844 41.910 -94.806 1.00 69.20 138 GLU E N 1
ATOM 10101 C CA . GLU E 1 138 ? -6.394 43.239 -95.210 1.00 71.66 138 GLU E CA 1
ATOM 10102 C C . GLU E 1 138 ? -5.687 43.936 -94.056 1.00 73.48 138 GLU E C 1
ATOM 10103 O O . GLU E 1 138 ? -6.300 44.217 -93.025 1.00 74.36 138 GLU E O 1
ATOM 10109 N N . GLU E 1 139 ? -4.397 44.215 -94.231 1.00 75.24 139 GLU E N 1
ATOM 10110 C CA . GLU E 1 139 ? -3.607 44.891 -93.206 1.00 76.57 139 GLU E CA 1
ATOM 10111 C C . GLU E 1 139 ? -4.277 46.214 -92.848 1.00 75.52 139 GLU E C 1
ATOM 10112 O O . GLU E 1 139 ? -3.826 46.940 -91.963 1.00 76.00 139 GLU E O 1
ATOM 10118 N N . ASP E 1 140 ? -5.364 46.510 -93.550 1.00 74.03 140 ASP E N 1
ATOM 10119 C CA . ASP E 1 140 ? -6.125 47.733 -93.354 1.00 71.74 140 ASP E CA 1
ATOM 10120 C C . ASP E 1 140 ? -7.254 47.560 -92.334 1.00 69.79 140 ASP E C 1
ATOM 10121 O O . ASP E 1 140 ? -7.557 48.480 -91.578 1.00 69.48 140 ASP E O 1
ATOM 10126 N N . SER E 1 141 ? -7.859 46.374 -92.310 1.00 67.69 141 SER E N 1
ATOM 10127 C CA . SER E 1 141 ? -8.971 46.070 -91.403 1.00 64.68 141 SER E CA 1
ATOM 10128 C C . SER E 1 141 ? -8.672 46.279 -89.919 1.00 62.46 141 SER E C 1
ATOM 10129 O O . SER E 1 141 ? -7.535 46.110 -89.472 1.00 61.85 141 SER E O 1
ATOM 10132 N N . PRO E 1 142 ? -9.706 46.641 -89.135 1.00 60.23 142 PRO E N 1
ATOM 10133 C CA . PRO E 1 142 ? -9.623 46.888 -87.689 1.00 58.65 142 PRO E CA 1
ATOM 10134 C C . PRO E 1 142 ? -9.434 45.605 -86.874 1.00 57.09 142 PRO E C 1
ATOM 10135 O O . PRO E 1 142 ? -10.250 44.683 -86.945 1.00 56.10 142 PRO E O 1
ATOM 10139 N N . ALA E 1 143 ? -8.354 45.565 -86.096 1.00 54.65 143 ALA E N 1
ATOM 10140 C CA . ALA E 1 143 ? -8.020 44.406 -85.275 1.00 53.26 143 ALA E CA 1
ATOM 10141 C C . ALA E 1 143 ? -9.076 44.052 -84.234 1.00 52.49 143 ALA E C 1
ATOM 10142 O O . ALA E 1 143 ? -9.382 44.845 -83.341 1.00 52.21 143 ALA E O 1
ATOM 10144 N N . ILE E 1 144 ? -9.631 42.852 -84.350 1.00 52.19 144 ILE E N 1
ATOM 10145 C CA . ILE E 1 144 ? -10.634 42.400 -83.395 1.00 51.29 144 ILE E CA 1
ATOM 10146 C C . ILE E 1 144 ? -9.898 42.016 -82.117 1.00 51.10 144 ILE E C 1
ATOM 10147 O O . ILE E 1 144 ? -10.401 42.212 -81.012 1.00 51.12 144 ILE E O 1
ATOM 10152 N N . HIS E 1 145 ? -8.696 41.474 -82.289 1.00 50.83 145 HIS E N 1
ATOM 10153 C CA . HIS E 1 145 ? -7.847 41.064 -81.176 1.00 51.17 145 HIS E CA 1
ATOM 10154 C C . HIS E 1 145 ? -6.436 41.565 -81.440 1.00 51.72 145 HIS E C 1
ATOM 10155 O O . HIS E 1 145 ? -5.944 41.478 -82.565 1.00 51.98 145 HIS E O 1
ATOM 10162 N N . GLY E 1 146 ? -5.787 42.091 -80.407 1.00 52.08 146 GLY E N 1
ATOM 10163 C CA . GLY E 1 146 ? -4.432 42.585 -80.568 1.00 51.92 146 GLY E CA 1
ATOM 10164 C C . GLY E 1 146 ? -4.302 43.572 -81.710 1.00 51.99 146 GLY E C 1
ATOM 10165 O O . GLY E 1 146 ? -5.167 44.429 -81.894 1.00 52.09 146 GLY E O 1
ATOM 10166 N N . ASP E 1 147 ? -3.225 43.455 -82.483 1.00 52.20 147 ASP E N 1
ATOM 10167 C CA . ASP E 1 147 ? -3.003 44.360 -83.605 1.00 52.55 147 ASP E CA 1
ATOM 10168 C C . ASP E 1 147 ? -3.062 43.663 -84.959 1.00 51.95 147 ASP E C 1
ATOM 10169 O O . ASP E 1 147 ? -2.624 44.215 -85.967 1.00 51.97 147 ASP E O 1
ATOM 10174 N N . THR E 1 148 ? -3.611 42.453 -84.979 1.00 51.60 148 THR E N 1
ATOM 10175 C CA . THR E 1 148 ? -3.746 41.694 -86.216 1.00 51.61 148 THR E CA 1
ATOM 10176 C C . THR E 1 148 ? -4.941 40.748 -86.174 1.00 52.55 148 THR E C 1
ATOM 10177 O O . THR E 1 148 ? -5.387 40.342 -85.099 1.00 53.18 148 THR E O 1
ATOM 10181 N N . ASN E 1 149 ? -5.460 40.407 -87.349 1.00 52.57 149 ASN E N 1
ATOM 10182 C CA . ASN E 1 149 ? -6.591 39.494 -87.447 1.00 52.50 149 ASN E CA 1
ATOM 10183 C C . ASN E 1 149 ? -6.127 38.116 -87.901 1.00 52.90 149 ASN E C 1
ATOM 10184 O O . ASN E 1 149 ? -6.908 37.330 -88.437 1.00 53.65 149 ASN E O 1
ATOM 10189 N N . ILE E 1 150 ? -4.845 37.834 -87.695 1.00 52.99 150 ILE E N 1
ATOM 10190 C CA . ILE E 1 150 ? -4.283 36.538 -88.053 1.00 53.22 150 ILE E CA 1
ATOM 10191 C C . ILE E 1 150 ? -4.152 35.717 -86.778 1.00 53.14 150 ILE E C 1
ATOM 10192 O O . ILE E 1 150 ? -3.210 35.897 -86.005 1.00 53.95 150 ILE E O 1
ATOM 10197 N N . HIS E 1 151 ? -5.109 34.821 -86.561 1.00 52.98 151 HIS E N 1
ATOM 10198 C CA . HIS E 1 151 ? -5.118 33.971 -85.376 1.00 51.87 151 HIS E CA 1
ATOM 10199 C C . HIS E 1 151 ? -4.009 32.922 -85.405 1.00 51.47 151 HIS E C 1
ATOM 10200 O O . HIS E 1 151 ? -3.048 32.987 -84.635 1.00 49.95 151 HIS E O 1
ATOM 10207 N N . GLN E 1 152 ? -4.165 31.949 -86.296 1.00 51.38 152 GLN E N 1
ATOM 10208 C CA . GLN E 1 152 ? -3.206 30.862 -86.439 1.00 50.33 152 GLN E CA 1
ATOM 10209 C C . GLN E 1 152 ? -2.620 30.771 -87.846 1.00 49.66 152 GLN E C 1
ATOM 10210 O O . GLN E 1 152 ? -3.263 31.129 -88.835 1.00 48.31 152 GLN E O 1
ATOM 10216 N N . VAL E 1 153 ? -1.390 30.276 -87.913 1.00 49.43 153 VAL E N 1
ATOM 10217 C CA . VAL E 1 153 ? -0.679 30.096 -89.171 1.00 48.21 153 VAL E CA 1
ATOM 10218 C C . VAL E 1 153 ? 0.252 28.912 -89.005 1.00 48.00 153 VAL E C 1
ATOM 10219 O O . VAL E 1 153 ? 1.185 28.955 -88.205 1.00 47.85 153 VAL E O 1
ATOM 10223 N N . LYS E 1 154 ? -0.013 27.848 -89.749 1.00 48.28 154 LYS E N 1
ATOM 10224 C CA . LYS E 1 154 ? 0.821 26.659 -89.688 1.00 48.30 154 LYS E CA 1
ATOM 10225 C C . LYS E 1 154 ? 1.371 26.393 -91.083 1.00 49.54 154 LYS E C 1
ATOM 10226 O O . LYS E 1 154 ? 0.770 26.792 -92.082 1.00 48.96 154 LYS E O 1
ATOM 10232 N N . HIS E 1 155 ? 2.522 25.733 -91.145 1.00 50.98 155 HIS E N 1
ATOM 10233 C CA . HIS E 1 155 ? 3.137 25.386 -92.420 1.00 51.40 155 HIS E CA 1
ATOM 10234 C C . HIS E 1 155 ? 3.859 24.052 -92.317 1.00 50.71 155 HIS E C 1
ATOM 10235 O O . HIS E 1 155 ? 4.828 23.908 -91.564 1.00 49.84 155 HIS E O 1
ATOM 10242 N N . LEU E 1 156 ? 3.377 23.079 -93.079 1.00 50.53 156 LEU E N 1
ATOM 10243 C CA . LEU E 1 156 ? 3.971 21.754 -93.090 1.00 51.36 156 LEU E CA 1
ATOM 10244 C C . LEU E 1 156 ? 4.697 21.542 -94.411 1.00 52.63 156 LEU E C 1
ATOM 10245 O O . LEU E 1 156 ? 4.126 21.747 -95.485 1.00 51.91 156 LEU E O 1
ATOM 10250 N N . GLU E 1 157 ? 5.960 21.136 -94.318 1.00 54.05 157 GLU E N 1
ATOM 10251 C CA . GLU E 1 157 ? 6.781 20.882 -95.494 1.00 55.57 157 GLU E CA 1
ATOM 10252 C C . GLU E 1 157 ? 7.408 19.495 -95.391 1.00 56.13 157 GLU E C 1
ATOM 10253 O O . GLU E 1 157 ? 8.254 19.239 -94.530 1.00 54.76 157 GLU E O 1
ATOM 10259 N N . TYR E 1 158 ? 6.979 18.602 -96.275 1.00 57.50 158 TYR E N 1
ATOM 10260 C CA . TYR E 1 158 ? 7.476 17.234 -96.304 1.00 59.09 158 TYR E CA 1
ATOM 10261 C C . TYR E 1 158 ? 8.088 16.963 -97.676 1.00 61.08 158 TYR E C 1
ATOM 10262 O O . TYR E 1 158 ? 7.436 17.155 -98.705 1.00 60.77 158 TYR E O 1
ATOM 10271 N N . GLY E 1 159 ? 9.346 16.531 -97.683 1.00 62.94 159 GLY E N 1
ATOM 10272 C CA . GLY E 1 159 ? 10.022 16.244 -98.934 1.00 65.40 159 GLY E CA 1
ATOM 10273 C C . GLY E 1 159 ? 10.194 17.470 -99.812 1.00 67.16 159 GLY E C 1
ATOM 10274 O O . GLY E 1 159 ? 10.627 18.523 -99.346 1.00 67.10 159 GLY E O 1
ATOM 10275 N N . ASP E 1 160 ? 9.850 17.329 -101.088 1.00 69.01 160 ASP E N 1
ATOM 10276 C CA . ASP E 1 160 ? 9.969 18.420 -102.051 1.00 71.09 160 ASP E CA 1
ATOM 10277 C C . ASP E 1 160 ? 8.877 18.309 -103.116 1.00 71.65 160 ASP E C 1
ATOM 10278 O O . ASP E 1 160 ? 9.017 17.568 -104.091 1.00 71.27 160 ASP E O 1
ATOM 10283 N N . VAL E 1 161 ? 7.795 19.059 -102.926 1.00 72.13 161 VAL E N 1
ATOM 10284 C CA . VAL E 1 161 ? 6.669 19.040 -103.856 1.00 72.55 161 VAL E CA 1
ATOM 10285 C C . VAL E 1 161 ? 6.936 19.771 -105.172 1.00 71.96 161 VAL E C 1
ATOM 10286 O O . VAL E 1 161 ? 6.396 19.391 -106.212 1.00 72.06 161 VAL E O 1
ATOM 10290 N N . ASP E 1 162 ? 7.758 20.817 -105.129 1.00 70.85 162 ASP E N 1
ATOM 10291 C CA . ASP E 1 162 ? 8.080 21.573 -106.337 1.00 69.74 162 ASP E CA 1
ATOM 10292 C C . ASP E 1 162 ? 8.733 20.666 -107.376 1.00 69.36 162 ASP E C 1
ATOM 10293 O O . ASP E 1 162 ? 8.659 20.925 -108.577 1.00 68.67 162 ASP E O 1
ATOM 10298 N N . ALA E 1 163 ? 9.374 19.602 -106.902 1.00 69.33 163 ALA E N 1
ATOM 10299 C CA . ALA E 1 163 ? 10.040 18.652 -107.780 1.00 69.61 163 ALA E CA 1
ATOM 10300 C C . ALA E 1 163 ? 9.068 17.567 -108.223 1.00 70.14 163 ALA E C 1
ATOM 10301 O O . ALA E 1 163 ? 8.803 17.408 -109.414 1.00 70.29 163 ALA E O 1
ATOM 10303 N N . ALA E 1 164 ? 8.541 16.827 -107.253 1.00 70.75 164 ALA E N 1
ATOM 10304 C CA . ALA E 1 164 ? 7.599 15.745 -107.520 1.00 71.49 164 ALA E CA 1
ATOM 10305 C C . ALA E 1 164 ? 6.525 16.124 -108.538 1.00 71.72 164 ALA E C 1
ATOM 10306 O O . ALA E 1 164 ? 6.105 15.290 -109.338 1.00 71.51 164 ALA E O 1
ATOM 10308 N N . PHE E 1 165 ? 6.078 17.376 -108.503 1.00 72.34 165 PHE E N 1
ATOM 10309 C CA . PHE E 1 165 ? 5.057 17.844 -109.437 1.00 73.63 165 PHE E CA 1
ATOM 10310 C C . PHE E 1 165 ? 5.558 17.798 -110.878 1.00 74.46 165 PHE E C 1
ATOM 10311 O O . PHE E 1 165 ? 4.898 18.295 -111.792 1.00 74.82 165 PHE E O 1
ATOM 10319 N N . LYS E 1 166 ? 6.725 17.196 -111.076 1.00 74.98 166 LYS E N 1
ATOM 10320 C CA . LYS E 1 166 ? 7.310 17.089 -112.405 1.00 75.55 166 LYS E CA 1
ATOM 10321 C C . LYS E 1 166 ? 7.482 15.625 -112.795 1.00 76.89 166 LYS E C 1
ATOM 10322 O O . LYS E 1 166 ? 7.777 15.307 -113.948 1.00 76.86 166 LYS E O 1
ATOM 10328 N N . GLN E 1 167 ? 7.286 14.739 -111.823 1.00 78.53 167 GLN E N 1
ATOM 10329 C CA . GLN E 1 167 ? 7.402 13.302 -112.049 1.00 80.33 167 GLN E CA 1
ATOM 10330 C C . GLN E 1 167 ? 6.003 12.701 -112.160 1.00 80.69 167 GLN E C 1
ATOM 10331 O O . GLN E 1 167 ? 5.838 11.480 -112.189 1.00 80.53 167 GLN E O 1
ATOM 10337 N N . CYS E 1 168 ? 5.003 13.574 -112.227 1.00 81.46 168 CYS E N 1
ATOM 10338 C CA . CYS E 1 168 ? 3.608 13.156 -112.318 1.00 82.41 168 CYS E CA 1
ATOM 10339 C C . CYS E 1 168 ? 3.058 13.201 -113.740 1.00 82.26 168 CYS E C 1
ATOM 10340 O O . CYS E 1 168 ? 3.296 14.158 -114.480 1.00 82.35 168 CYS E O 1
ATOM 10343 N N . ASP E 1 169 ? 2.315 12.162 -114.110 1.00 81.93 169 ASP E N 1
ATOM 10344 C CA . ASP E 1 169 ? 1.708 12.088 -115.433 1.00 81.60 169 ASP E CA 1
ATOM 10345 C C . ASP E 1 169 ? 0.318 12.713 -115.365 1.00 80.20 169 ASP E C 1
ATOM 10346 O O . ASP E 1 169 ? -0.320 12.959 -116.389 1.00 79.49 169 ASP E O 1
ATOM 10351 N N . ILE E 1 170 ? -0.138 12.968 -114.142 1.00 79.27 170 ILE E N 1
ATOM 10352 C CA . ILE E 1 170 ? -1.445 13.572 -113.902 1.00 78.03 170 ILE E CA 1
ATOM 10353 C C . ILE E 1 170 ? -1.385 14.493 -112.684 1.00 77.33 170 ILE E C 1
ATOM 10354 O O . ILE E 1 170 ? -0.704 14.201 -111.700 1.00 76.85 170 ILE E O 1
ATOM 10359 N N . VAL E 1 171 ? -2.094 15.613 -112.767 1.00 76.92 171 VAL E N 1
ATOM 10360 C CA . VAL E 1 171 ? -2.143 16.588 -111.684 1.00 76.49 171 VAL E CA 1
ATOM 10361 C C . VAL E 1 171 ? -3.499 17.281 -111.689 1.00 76.11 171 VAL E C 1
ATOM 10362 O O . VAL E 1 171 ? -3.890 17.882 -112.689 1.00 76.45 171 VAL E O 1
ATOM 10366 N N . VAL E 1 172 ? -4.218 17.193 -110.575 1.00 75.27 172 VAL E N 1
ATOM 10367 C CA . VAL E 1 172 ? -5.530 17.821 -110.477 1.00 74.46 172 VAL E CA 1
ATOM 10368 C C . VAL E 1 172 ? -5.530 18.949 -109.454 1.00 73.80 172 VAL E C 1
ATOM 10369 O O . VAL E 1 172 ? -4.982 18.815 -108.361 1.00 73.82 172 VAL E O 1
ATOM 10373 N N . GLU E 1 173 ? -6.143 20.067 -109.826 1.00 72.77 173 GLU E N 1
ATOM 10374 C CA . GLU E 1 173 ? -6.229 21.228 -108.952 1.00 71.54 173 GLU E CA 1
ATOM 10375 C C . GLU E 1 173 ? -7.689 21.614 -108.798 1.00 70.75 173 GLU E C 1
ATOM 10376 O O . GLU E 1 173 ? -8.460 21.543 -109.754 1.00 71.02 173 GLU E O 1
ATOM 10382 N N . ASP E 1 174 ? -8.060 22.031 -107.595 1.00 69.15 174 ASP E N 1
ATOM 10383 C CA . ASP E 1 174 ? -9.427 22.446 -107.316 1.00 67.33 174 ASP E CA 1
ATOM 10384 C C . ASP E 1 174 ? -9.516 23.133 -105.962 1.00 66.08 174 ASP E C 1
ATOM 10385 O O . ASP E 1 174 ? -8.707 22.884 -105.066 1.00 66.19 174 ASP E O 1
ATOM 10390 N N . THR E 1 175 ? -10.498 24.012 -105.826 1.00 64.30 175 THR E N 1
ATOM 10391 C CA . THR E 1 175 ? -10.708 24.726 -104.580 1.00 62.42 175 THR E CA 1
ATOM 10392 C C . THR E 1 175 ? -11.934 24.139 -103.892 1.00 61.45 175 THR E C 1
ATOM 10393 O O . THR E 1 175 ? -12.992 23.989 -104.509 1.00 61.89 175 THR E O 1
ATOM 10397 N N . TYR E 1 176 ? -11.781 23.793 -102.617 1.00 59.55 176 TYR E N 1
ATOM 10398 C CA . TYR E 1 176 ? -12.871 23.223 -101.836 1.00 57.23 176 TYR E CA 1
ATOM 10399 C C . TYR E 1 176 ? -13.307 24.204 -100.755 1.00 55.85 176 TYR E C 1
ATOM 10400 O O . TYR E 1 176 ? -12.529 25.056 -100.325 1.00 54.57 176 TYR E O 1
ATOM 10409 N N . SER E 1 177 ? -14.555 24.080 -100.316 1.00 54.24 177 SER E N 1
ATOM 10410 C CA . SER E 1 177 ? -15.080 24.973 -99.297 1.00 53.26 177 SER E CA 1
ATOM 10411 C C . SER E 1 177 ? -16.198 24.311 -98.497 1.00 52.54 177 SER E C 1
ATOM 10412 O O . SER E 1 177 ? -17.123 23.735 -99.070 1.00 52.23 177 SER E O 1
ATOM 10415 N N . THR E 1 178 ? -16.095 24.391 -97.172 1.00 51.16 178 THR E N 1
ATOM 10416 C CA . THR E 1 178 ? -17.090 23.815 -96.268 1.00 49.57 178 THR E CA 1
ATOM 10417 C C . THR E 1 178 ? -17.753 24.952 -95.494 1.00 47.94 178 THR E C 1
ATOM 10418 O O . THR E 1 178 ? -17.095 25.928 -95.138 1.00 48.75 178 THR E O 1
ATOM 10422 N N . HIS E 1 179 ? -19.048 24.814 -95.227 1.00 45.35 179 HIS E N 1
ATOM 10423 C CA . HIS E 1 179 ? -19.825 25.848 -94.538 1.00 42.77 179 HIS E CA 1
ATOM 10424 C C . HIS E 1 179 ? -19.787 25.885 -93.006 1.00 41.94 179 HIS E C 1
ATOM 10425 O O . HIS E 1 179 ? -18.949 25.253 -92.365 1.00 41.21 179 HIS E O 1
ATOM 10432 N N . ARG E 1 180 ? -20.720 26.645 -92.437 1.00 41.58 180 ARG E N 1
ATOM 10433 C CA . ARG E 1 180 ? -20.841 26.816 -90.993 1.00 40.95 180 ARG E CA 1
ATOM 10434 C C . ARG E 1 180 ? -22.008 25.986 -90.468 1.00 40.03 180 ARG E C 1
ATOM 10435 O O . ARG E 1 180 ? -23.120 26.077 -90.985 1.00 38.81 180 ARG E O 1
ATOM 10443 N N . LEU E 1 181 ? -21.751 25.180 -89.441 1.00 39.66 181 LEU E N 1
ATOM 10444 C CA . LEU E 1 181 ? -22.789 24.339 -88.854 1.00 40.36 181 LEU E CA 1
ATOM 10445 C C . LEU E 1 181 ? -22.818 24.452 -87.328 1.00 39.23 181 LEU E C 1
ATOM 10446 O O . LEU E 1 181 ? -21.871 24.941 -86.715 1.00 40.48 181 LEU E O 1
ATOM 10451 N N . THR E 1 182 ? -23.911 24.003 -86.720 1.00 37.74 182 THR E N 1
ATOM 10452 C CA . THR E 1 182 ? -24.039 24.044 -85.270 1.00 37.45 182 THR E CA 1
ATOM 10453 C C . THR E 1 182 ? -24.438 22.667 -84.734 1.00 36.75 182 THR E C 1
ATOM 10454 O O . THR E 1 182 ? -25.338 22.015 -85.264 1.00 38.69 182 THR E O 1
ATOM 10458 N N . HIS E 1 183 ? -23.756 22.241 -83.677 1.00 35.28 183 HIS E N 1
ATOM 10459 C CA . HIS E 1 183 ? -23.967 20.933 -83.054 1.00 33.17 183 HIS E CA 1
ATOM 10460 C C . HIS E 1 183 ? -25.408 20.476 -82.923 1.00 31.82 183 HIS E C 1
ATOM 10461 O O . HIS E 1 183 ? -25.724 19.308 -83.151 1.00 32.02 183 HIS E O 1
ATOM 10468 N N . MET E 1 184 ? -26.279 21.394 -82.541 1.00 31.84 184 MET E N 1
ATOM 10469 C CA . MET E 1 184 ? -27.689 21.080 -82.385 1.00 32.52 184 MET E CA 1
ATOM 10470 C C . MET E 1 184 ? -27.965 19.853 -81.508 1.00 31.98 184 MET E C 1
ATOM 10471 O O . MET E 1 184 ? -28.667 18.926 -81.916 1.00 32.53 184 MET E O 1
ATOM 10476 N N . PHE E 1 185 ? -27.387 19.838 -80.311 1.00 30.20 185 PHE E N 1
ATOM 10477 C CA . PHE E 1 185 ? -27.632 18.754 -79.367 1.00 27.61 185 PHE E CA 1
ATOM 10478 C C . PHE E 1 185 ? -29.077 19.016 -78.959 1.00 27.00 185 PHE E C 1
ATOM 10479 O O . PHE E 1 185 ? -29.525 20.164 -78.974 1.00 26.03 185 PHE E O 1
ATOM 10487 N N . ILE E 1 186 ? -29.812 17.975 -78.594 1.00 27.17 186 ILE E N 1
ATOM 10488 C CA . ILE E 1 186 ? -31.210 18.164 -78.242 1.00 27.60 186 ILE E CA 1
ATOM 10489 C C . ILE E 1 186 ? -31.443 18.883 -76.917 1.00 28.40 186 ILE E C 1
ATOM 10490 O O . ILE E 1 186 ? -32.485 19.521 -76.728 1.00 29.82 186 ILE E O 1
ATOM 10495 N N . GLU E 1 187 ? -30.479 18.793 -76.006 1.00 28.21 187 GLU E N 1
ATOM 10496 C CA . GLU E 1 187 ? -30.596 19.474 -74.719 1.00 27.90 187 GLU E CA 1
ATOM 10497 C C . GLU E 1 187 ? -29.914 20.840 -74.763 1.00 27.78 187 GLU E C 1
ATOM 10498 O O . GLU E 1 187 ? -28.710 20.926 -74.979 1.00 28.47 187 GLU E O 1
ATOM 10504 N N . PRO E 1 188 ? -30.678 21.925 -74.567 1.00 27.35 188 PRO E N 1
ATOM 10505 C CA . PRO E 1 188 ? -30.097 23.273 -74.582 1.00 28.30 188 PRO E CA 1
ATOM 10506 C C . PRO E 1 188 ? -29.157 23.424 -73.384 1.00 28.96 188 PRO E C 1
ATOM 10507 O O . PRO E 1 188 ? -29.241 22.648 -72.432 1.00 29.88 188 PRO E O 1
ATOM 10511 N N . ASP E 1 189 ? -28.273 24.417 -73.431 1.00 29.40 189 ASP E N 1
ATOM 10512 C CA . ASP E 1 189 ? -27.327 24.656 -72.344 1.00 29.82 189 ASP E CA 1
ATOM 10513 C C . ASP E 1 189 ? -28.053 24.993 -71.056 1.00 29.82 189 ASP E C 1
ATOM 10514 O O . ASP E 1 189 ? -28.946 25.844 -71.030 1.00 28.93 189 ASP E O 1
ATOM 10519 N N . ALA E 1 190 ? -27.646 24.331 -69.981 1.00 29.21 190 ALA E N 1
ATOM 10520 C CA . ALA E 1 190 ? -28.257 24.554 -68.689 1.00 29.06 190 ALA E CA 1
ATOM 10521 C C . ALA E 1 190 ? -27.241 24.308 -67.588 1.00 28.09 190 ALA E C 1
ATOM 10522 O O . ALA E 1 190 ? -26.285 23.556 -67.764 1.00 28.60 190 ALA E O 1
ATOM 10524 N N . GLY E 1 191 ? -27.455 24.957 -66.453 1.00 28.32 191 GLY E N 1
ATOM 10525 C CA . GLY E 1 191 ? -26.561 24.795 -65.324 1.00 27.12 191 GLY E CA 1
ATOM 10526 C C . GLY E 1 191 ? -27.203 25.386 -64.092 1.00 27.15 191 GLY E C 1
ATOM 10527 O O . GLY E 1 191 ? -28.171 26.141 -64.192 1.00 27.45 191 GLY E O 1
ATOM 10528 N N . VAL E 1 192 ? -26.676 25.031 -62.926 1.00 27.84 192 VAL E N 1
ATOM 10529 C CA . VAL E 1 192 ? -27.184 25.544 -61.662 1.00 26.53 192 VAL E CA 1
ATOM 10530 C C . VAL E 1 192 ? -26.024 25.601 -60.700 1.00 25.58 192 VAL E C 1
ATOM 10531 O O . VAL E 1 192 ? -25.335 24.606 -60.502 1.00 26.04 192 VAL E O 1
ATOM 10535 N N . SER E 1 193 ? -25.807 26.762 -60.099 1.00 25.23 193 SER E N 1
ATOM 10536 C CA . SER E 1 193 ? -24.714 26.924 -59.156 1.00 23.91 193 SER E CA 1
ATOM 10537 C C . SER E 1 193 ? -25.244 27.224 -57.761 1.00 24.78 193 SER E C 1
ATOM 10538 O O . SER E 1 193 ? -26.300 27.841 -57.607 1.00 24.80 193 SER E O 1
ATOM 10541 N N . TYR E 1 194 ? -24.493 26.805 -56.750 1.00 23.41 194 TYR E N 1
ATOM 10542 C CA . TYR E 1 194 ? -24.886 27.025 -55.369 1.00 22.89 194 TYR E CA 1
ATOM 10543 C C . TYR E 1 194 ? -23.757 26.691 -54.405 1.00 23.23 194 TYR E C 1
ATOM 10544 O O . TYR E 1 194 ? -22.778 26.045 -54.769 1.00 21.88 194 TYR E O 1
ATOM 10553 N N . TYR E 1 195 ? -23.903 27.147 -53.169 1.00 23.51 195 TYR E N 1
ATOM 10554 C CA . TYR E 1 195 ? -22.947 26.827 -52.118 1.00 22.92 195 TYR E CA 1
ATOM 10555 C C . TYR E 1 195 ? -23.664 25.674 -51.427 1.00 24.12 195 TYR E C 1
ATOM 10556 O O . TYR E 1 195 ? -24.813 25.845 -51.001 1.00 24.89 195 TYR E O 1
ATOM 10565 N N . ASP E 1 196 ? -23.037 24.501 -51.329 1.00 22.10 196 ASP E N 1
ATOM 10566 C CA . ASP E 1 196 ? -23.731 23.399 -50.681 1.00 22.82 196 ASP E CA 1
ATOM 10567 C C . ASP E 1 196 ? -23.764 23.548 -49.159 1.00 23.95 196 ASP E C 1
ATOM 10568 O O . ASP E 1 196 ? -23.264 24.530 -48.615 1.00 23.07 196 ASP E O 1
ATOM 10573 N N . ASN E 1 197 ? -24.360 22.573 -48.484 1.00 24.05 197 ASN E N 1
ATOM 10574 C CA . ASN E 1 197 ? -24.488 22.603 -47.031 1.00 27.30 197 ASN E CA 1
ATOM 10575 C C . ASN E 1 197 ? -23.188 22.821 -46.289 1.00 27.50 197 ASN E C 1
ATOM 10576 O O . ASN E 1 197 ? -23.175 23.440 -45.219 1.00 29.01 197 ASN E O 1
ATOM 10581 N N . GLU E 1 198 ? -22.097 22.310 -46.849 1.00 26.94 198 GLU E N 1
ATOM 10582 C CA . GLU E 1 198 ? -20.795 22.461 -46.223 1.00 24.58 198 GLU E CA 1
ATOM 10583 C C . GLU E 1 198 ? -20.044 23.711 -46.704 1.00 23.41 198 GLU E C 1
ATOM 10584 O O . GLU E 1 198 ? -18.859 23.888 -46.419 1.00 21.97 198 GLU E O 1
ATOM 10590 N N . GLY E 1 199 ? -20.740 24.579 -47.431 1.00 22.91 199 GLY E N 1
ATOM 10591 C CA . GLY E 1 199 ? -20.125 25.804 -47.917 1.00 21.34 199 GLY E CA 1
ATOM 10592 C C . GLY E 1 199 ? -19.348 25.699 -49.217 1.00 21.25 199 GLY E C 1
ATOM 10593 O O . GLY E 1 199 ? -18.705 26.653 -49.641 1.00 19.75 199 GLY E O 1
ATOM 10594 N N . MET E 1 200 ? -19.417 24.546 -49.866 1.00 22.78 200 MET E N 1
ATOM 10595 C CA . MET E 1 200 ? -18.698 24.330 -51.121 1.00 24.37 200 MET E CA 1
ATOM 10596 C C . MET E 1 200 ? -19.381 24.972 -52.335 1.00 24.00 200 MET E C 1
ATOM 10597 O O . MET E 1 200 ? -20.527 24.653 -52.653 1.00 21.59 200 MET E O 1
ATOM 10602 N N . LEU E 1 201 ? -18.675 25.878 -53.007 1.00 22.81 201 LEU E N 1
ATOM 10603 C CA . LEU E 1 201 ? -19.219 26.505 -54.207 1.00 23.89 201 LEU E CA 1
ATOM 10604 C C . LEU E 1 201 ? -19.321 25.383 -55.244 1.00 23.17 201 LEU E C 1
ATOM 10605 O O . LEU E 1 201 ? -18.319 24.753 -55.593 1.00 22.29 201 LEU E O 1
ATOM 10610 N N . THR E 1 202 ? -20.533 25.138 -55.730 1.00 23.16 202 THR E N 1
ATOM 10611 C CA . THR E 1 202 ? -20.764 24.065 -56.682 1.00 22.82 202 THR E CA 1
ATOM 10612 C C . THR E 1 202 ? -21.552 24.512 -57.909 1.00 24.03 202 THR E C 1
ATOM 10613 O O . THR E 1 202 ? -22.354 25.446 -57.850 1.00 21.27 202 THR E O 1
ATOM 10617 N N . VAL E 1 203 ? -21.304 23.827 -59.020 1.00 24.03 203 VAL E N 1
ATOM 10618 C CA . VAL E 1 203 ? -21.997 24.100 -60.265 1.00 23.56 203 VAL E CA 1
ATOM 10619 C C . VAL E 1 203 ? -22.351 22.779 -60.919 1.00 23.36 203 VAL E C 1
ATOM 10620 O O . VAL E 1 203 ? -21.478 21.971 -61.230 1.00 23.52 203 VAL E O 1
ATOM 10624 N N . VAL E 1 204 ? -23.645 22.552 -61.091 1.00 23.71 204 VAL E N 1
ATOM 10625 C CA . VAL E 1 204 ? -24.132 21.355 -61.757 1.00 22.54 204 VAL E CA 1
ATOM 10626 C C . VAL E 1 204 ? -24.341 21.860 -63.173 1.00 23.19 204 VAL E C 1
ATOM 10627 O O . VAL E 1 204 ? -24.991 22.888 -63.373 1.00 22.14 204 VAL E O 1
ATOM 10631 N N . VAL E 1 205 ? -23.800 21.157 -64.160 1.00 23.09 205 VAL E N 1
ATOM 10632 C CA . VAL E 1 205 ? -23.939 21.649 -65.516 1.00 23.10 205 VAL E CA 1
ATOM 10633 C C . VAL E 1 205 ? -23.785 20.630 -66.642 1.00 23.35 205 VAL E C 1
ATOM 10634 O O . VAL E 1 205 ? -23.208 19.551 -66.466 1.00 21.69 205 VAL E O 1
ATOM 10638 N N . SER E 1 206 ? -24.332 20.991 -67.800 1.00 23.16 206 SER E N 1
ATOM 10639 C CA . SER E 1 206 ? -24.232 20.168 -69.002 1.00 23.13 206 SER E CA 1
ATOM 10640 C C . SER E 1 206 ? -22.888 20.562 -69.597 1.00 21.43 206 SER E C 1
ATOM 10641 O O . SER E 1 206 ? -22.733 21.671 -70.101 1.00 22.06 206 SER E O 1
ATOM 10644 N N . THR E 1 207 ? -21.915 19.661 -69.529 1.00 20.39 207 THR E N 1
ATOM 10645 C CA . THR E 1 207 ? -20.581 19.961 -70.028 1.00 19.76 207 THR E CA 1
ATOM 10646 C C . THR E 1 207 ? -19.872 18.710 -70.541 1.00 21.59 207 THR E C 1
ATOM 10647 O O . THR E 1 207 ? -20.367 17.597 -70.368 1.00 22.03 207 THR E O 1
ATOM 10651 N N . GLN E 1 208 ? -18.712 18.897 -71.170 1.00 23.20 208 GLN E N 1
ATOM 10652 C CA . GLN E 1 208 ? -17.936 17.782 -71.707 1.00 23.98 208 GLN E CA 1
ATOM 10653 C C . GLN E 1 208 ? -16.608 17.668 -70.976 1.00 25.31 208 GLN E C 1
ATOM 10654 O O . GLN E 1 208 ? -15.913 16.653 -71.076 1.00 24.96 208 GLN E O 1
ATOM 10660 N N . ASN E 1 209 ? -16.273 18.723 -70.238 1.00 26.08 209 ASN E N 1
ATOM 10661 C CA . ASN E 1 209 ? -15.028 18.806 -69.487 1.00 25.82 209 ASN E CA 1
ATOM 10662 C C . ASN E 1 209 ? -15.234 19.563 -68.177 1.00 24.98 209 ASN E C 1
ATOM 10663 O O . ASN E 1 209 ? -14.982 20.767 -68.091 1.00 25.24 209 ASN E O 1
ATOM 10668 N N . PRO E 1 210 ? -15.693 18.855 -67.133 1.00 24.30 210 PRO E N 1
ATOM 10669 C CA . PRO E 1 210 ? -15.938 19.456 -65.821 1.00 22.58 210 PRO E CA 1
ATOM 10670 C C . PRO E 1 210 ? -14.694 20.070 -65.182 1.00 22.61 210 PRO E C 1
ATOM 10671 O O . PRO E 1 210 ? -14.761 21.156 -64.609 1.00 21.96 210 PRO E O 1
ATOM 10675 N N . HIS E 1 211 ? -13.559 19.385 -65.280 1.00 21.84 211 HIS E N 1
ATOM 10676 C CA . HIS E 1 211 ? -12.329 19.907 -64.689 1.00 23.31 211 HIS E CA 1
ATOM 10677 C C . HIS E 1 211 ? -11.832 21.199 -65.320 1.00 23.02 211 HIS E C 1
ATOM 10678 O O . HIS E 1 211 ? -11.271 22.054 -64.633 1.00 22.97 211 HIS E O 1
ATOM 10685 N N . TYR E 1 212 ? -12.018 21.346 -66.626 1.00 22.82 212 TYR E N 1
ATOM 10686 C CA . TYR E 1 212 ? -11.592 22.574 -67.280 1.00 23.46 212 TYR E CA 1
ATOM 10687 C C . TYR E 1 212 ? -12.487 23.689 -66.758 1.00 23.90 212 TYR E C 1
ATOM 10688 O O . TYR E 1 212 ? -12.022 24.785 -66.441 1.00 24.80 212 TYR E O 1
ATOM 10697 N N . ASP E 1 213 ? -13.779 23.397 -66.663 1.00 24.88 213 ASP E N 1
ATOM 10698 C CA . ASP E 1 213 ? -14.742 24.374 -66.175 1.00 25.80 213 ASP E CA 1
ATOM 10699 C C . ASP E 1 213 ? -14.367 24.853 -64.771 1.00 25.88 213 ASP E C 1
ATOM 10700 O O . ASP E 1 213 ? -14.493 26.039 -64.461 1.00 25.25 213 ASP E O 1
ATOM 10705 N N . ARG E 1 214 ? -13.902 23.926 -63.933 1.00 25.49 214 ARG E N 1
ATOM 10706 C CA . ARG E 1 214 ? -13.508 24.245 -62.559 1.00 25.78 214 ARG E CA 1
ATOM 10707 C C . ARG E 1 214 ? -12.433 25.321 -62.504 1.00 24.68 214 ARG E C 1
ATOM 10708 O O . ARG E 1 214 ? -12.543 26.285 -61.748 1.00 25.05 214 ARG E O 1
ATOM 10716 N N . GLY E 1 215 ? -11.392 25.154 -63.309 1.00 24.55 215 GLY E N 1
ATOM 10717 C CA . GLY E 1 215 ? -10.312 26.123 -63.315 1.00 23.73 215 GLY E CA 1
ATOM 10718 C C . GLY E 1 215 ? -10.785 27.531 -63.620 1.00 23.34 215 GLY E C 1
ATOM 10719 O O . GLY E 1 215 ? -10.426 28.491 -62.927 1.00 25.04 215 GLY E O 1
ATOM 10720 N N . GLU E 1 216 ? -11.604 27.653 -64.653 1.00 21.23 216 GLU E N 1
ATOM 10721 C CA . GLU E 1 216 ? -12.112 28.946 -65.070 1.00 23.80 216 GLU E CA 1
ATOM 10722 C C . GLU E 1 216 ? -12.926 29.618 -63.973 1.00 25.78 216 GLU E C 1
ATOM 10723 O O . GLU E 1 216 ? -12.710 30.791 -63.667 1.00 28.00 216 GLU E O 1
ATOM 10729 N N . VAL E 1 217 ? -13.860 28.878 -63.381 1.00 26.40 217 VAL E N 1
ATOM 10730 C CA . VAL E 1 217 ? -14.700 29.414 -62.312 1.00 26.17 217 VAL E CA 1
ATOM 10731 C C . VAL E 1 217 ? -13.832 29.864 -61.140 1.00 27.66 217 VAL E C 1
ATOM 10732 O O . VAL E 1 217 ? -13.972 30.987 -60.645 1.00 28.37 217 VAL E O 1
ATOM 10736 N N . ALA E 1 218 ? -12.938 28.983 -60.699 1.00 27.64 218 ALA E N 1
ATOM 10737 C CA . ALA E 1 218 ? -12.036 29.299 -59.599 1.00 29.04 218 ALA E CA 1
ATOM 10738 C C . ALA E 1 218 ? -11.219 30.537 -59.961 1.00 29.26 218 ALA E C 1
ATOM 10739 O O . ALA E 1 218 ? -10.954 31.393 -59.111 1.00 28.70 218 ALA E O 1
ATOM 10741 N N . GLY E 1 219 ? -10.815 30.627 -61.227 1.00 29.86 219 GLY E N 1
ATOM 10742 C CA . GLY E 1 219 ? -10.052 31.780 -61.663 1.00 29.55 219 GLY E CA 1
ATOM 10743 C C . GLY E 1 219 ? -10.898 33.033 -61.522 1.00 29.34 219 GLY E C 1
ATOM 10744 O O . GLY E 1 219 ? -10.464 34.038 -60.954 1.00 30.16 219 GLY E O 1
ATOM 10745 N N . MET E 1 220 ? -12.120 32.970 -62.034 1.00 29.71 220 MET E N 1
ATOM 10746 C CA . MET E 1 220 ? -13.027 34.107 -61.960 1.00 31.16 220 MET E CA 1
ATOM 10747 C C . MET E 1 220 ? -13.273 34.575 -60.535 1.00 30.69 220 MET E C 1
ATOM 10748 O O . MET E 1 220 ? -13.440 35.770 -60.293 1.00 31.04 220 MET E O 1
ATOM 10753 N N . LEU E 1 221 ? -13.302 33.637 -59.595 1.00 29.75 221 LEU E N 1
ATOM 10754 C CA . LEU E 1 221 ? -13.561 33.984 -58.202 1.00 29.63 221 LEU E CA 1
ATOM 10755 C C . LEU E 1 221 ? -12.310 34.000 -57.328 1.00 29.21 221 LEU E C 1
ATOM 10756 O O . LEU E 1 221 ? -12.394 34.235 -56.119 1.00 30.36 221 LEU E O 1
ATOM 10761 N N . ALA E 1 222 ? -11.150 33.769 -57.941 1.00 27.70 222 ALA E N 1
ATOM 10762 C CA . ALA E 1 222 ? -9.884 33.748 -57.205 1.00 27.51 222 ALA E CA 1
ATOM 10763 C C . ALA E 1 222 ? -9.948 32.748 -56.050 1.00 27.20 222 ALA E C 1
ATOM 10764 O O . ALA E 1 222 ? -9.671 33.083 -54.899 1.00 26.48 222 ALA E O 1
ATOM 10766 N N . LEU E 1 223 ? -10.326 31.519 -56.366 1.00 25.46 223 LEU E N 1
ATOM 10767 C CA . LEU E 1 223 ? -10.414 30.483 -55.361 1.00 25.72 223 LEU E CA 1
ATOM 10768 C C . LEU E 1 223 ? -9.546 29.324 -55.800 1.00 25.39 223 LEU E C 1
ATOM 10769 O O . LEU E 1 223 ? -9.401 29.068 -56.994 1.00 25.10 223 LEU E O 1
ATOM 10774 N N . PRO E 1 224 ? -8.938 28.615 -54.842 1.00 25.40 224 PRO E N 1
ATOM 10775 C CA . PRO E 1 224 ? -8.111 27.487 -55.262 1.00 25.63 224 PRO E CA 1
ATOM 10776 C C . PRO E 1 224 ? -9.050 26.450 -55.866 1.00 26.24 224 PRO E C 1
ATOM 10777 O O . PRO E 1 224 ? -10.193 26.309 -55.422 1.00 24.64 224 PRO E O 1
ATOM 10781 N N . ASN E 1 225 ? -8.571 25.747 -56.887 1.00 25.65 225 ASN E N 1
ATOM 10782 C CA . ASN E 1 225 ? -9.364 24.734 -57.564 1.00 25.44 225 ASN E CA 1
ATOM 10783 C C . ASN E 1 225 ? -10.078 23.779 -56.628 1.00 25.33 225 ASN E C 1
ATOM 10784 O O . ASN E 1 225 ? -11.232 23.429 -56.858 1.00 25.55 225 ASN E O 1
ATOM 10789 N N . SER E 1 226 ? -9.396 23.358 -55.570 1.00 24.98 226 SER E N 1
ATOM 10790 C CA . SER E 1 226 ? -9.982 22.419 -54.626 1.00 25.44 226 SER E CA 1
ATOM 10791 C C . SER E 1 226 ? -11.225 22.961 -53.924 1.00 24.73 226 SER E C 1
ATOM 10792 O O . SER E 1 226 ? -11.975 22.194 -53.324 1.00 23.21 226 SER E O 1
ATOM 10795 N N . LYS E 1 227 ? -11.452 24.270 -54.008 1.00 24.34 227 LYS E N 1
ATOM 10796 C CA . LYS E 1 227 ? -12.620 24.867 -53.363 1.00 24.89 227 LYS E CA 1
ATOM 10797 C C . LYS E 1 227 ? -13.770 25.160 -54.315 1.00 25.35 227 LYS E C 1
ATOM 10798 O O . LYS E 1 227 ? -14.738 25.829 -53.948 1.00 24.80 227 LYS E O 1
ATOM 10804 N N . VAL E 1 228 ? -13.658 24.662 -55.542 1.00 24.80 228 VAL E N 1
ATOM 10805 C CA . VAL E 1 228 ? -14.715 24.833 -56.525 1.00 23.40 228 VAL E CA 1
ATOM 10806 C C . VAL E 1 228 ? -15.081 23.452 -57.045 1.00 24.15 228 VAL E C 1
ATOM 10807 O O . VAL E 1 228 ? -14.227 22.714 -57.538 1.00 24.16 228 VAL E O 1
ATOM 10811 N N . ARG E 1 229 ? -16.357 23.100 -56.908 1.00 25.21 229 ARG E N 1
ATOM 10812 C CA . ARG E 1 229 ? -16.849 21.803 -57.350 1.00 22.89 229 ARG E CA 1
ATOM 10813 C C . ARG E 1 229 ? -17.725 21.893 -58.595 1.00 24.58 229 ARG E C 1
ATOM 10814 O O . ARG E 1 229 ? -18.701 22.648 -58.637 1.00 26.21 229 ARG E O 1
ATOM 10822 N N . ILE E 1 230 ? -17.362 21.119 -59.610 1.00 22.30 230 ILE E N 1
ATOM 10823 C CA . ILE E 1 230 ? -18.132 21.065 -60.831 1.00 21.21 230 ILE E CA 1
ATOM 10824 C C . ILE E 1 230 ? -18.696 19.655 -60.928 1.00 20.80 230 ILE E C 1
ATOM 10825 O O . ILE E 1 230 ? -17.963 18.673 -60.826 1.00 17.98 230 ILE E O 1
ATOM 10830 N N . ILE E 1 231 ? -20.007 19.558 -61.099 1.00 20.66 231 ILE E N 1
ATOM 10831 C CA . ILE E 1 231 ? -20.641 18.262 -61.232 1.00 21.87 231 ILE E CA 1
ATOM 10832 C C . ILE E 1 231 ? -21.193 18.197 -62.643 1.00 23.28 231 ILE E C 1
ATOM 10833 O O . ILE E 1 231 ? -22.055 18.991 -63.013 1.00 24.89 231 ILE E O 1
ATOM 10838 N N . GLN E 1 232 ? -20.672 17.281 -63.448 1.00 24.90 232 GLN E N 1
ATOM 10839 C CA . GLN E 1 232 ? -21.171 17.134 -64.803 1.00 24.18 232 GLN E CA 1
ATOM 10840 C C . GLN E 1 232 ? -22.456 16.351 -64.639 1.00 24.78 232 GLN E C 1
ATOM 10841 O O . GLN E 1 232 ? -22.417 15.169 -64.304 1.00 25.92 232 GLN E O 1
ATOM 10847 N N . ALA E 1 233 ? -23.592 17.010 -64.842 1.00 24.47 233 ALA E N 1
ATOM 10848 C CA . ALA E 1 233 ? -24.885 16.346 -64.726 1.00 25.26 233 ALA E CA 1
ATOM 10849 C C . ALA E 1 233 ? -25.097 15.472 -65.951 1.00 25.84 233 ALA E C 1
ATOM 10850 O O . ALA E 1 233 ? -24.307 15.507 -66.896 1.00 26.46 233 ALA E O 1
ATOM 10852 N N . THR E 1 234 ? -26.156 14.677 -65.934 1.00 27.19 234 THR E N 1
ATOM 10853 C CA . THR E 1 234 ? -26.460 13.838 -67.080 1.00 28.18 234 THR E CA 1
ATOM 10854 C C . THR E 1 234 ? -26.541 14.819 -68.251 1.00 28.48 234 THR E C 1
ATOM 10855 O O . THR E 1 234 ? -27.331 15.768 -68.222 1.00 28.09 234 THR E O 1
ATOM 10859 N N . THR E 1 235 ? -25.712 14.600 -69.270 1.00 28.73 235 THR E N 1
ATOM 10860 C CA . THR E 1 235 ? -25.662 15.505 -70.414 1.00 28.04 235 THR E CA 1
ATOM 10861 C C . THR E 1 235 ? -26.336 15.022 -71.696 1.00 27.54 235 THR E C 1
ATOM 10862 O O . THR E 1 235 ? -26.064 13.928 -72.197 1.00 25.92 235 THR E O 1
ATOM 10866 N N . GLY E 1 236 ? -27.219 15.866 -72.221 1.00 27.54 236 GLY E N 1
ATOM 10867 C CA . GLY E 1 236 ? -27.942 15.531 -73.435 1.00 28.14 236 GLY E CA 1
ATOM 10868 C C . GLY E 1 236 ? -27.225 15.910 -74.716 1.00 28.11 236 GLY E C 1
ATOM 10869 O O . GLY E 1 236 ? -27.706 16.742 -75.479 1.00 27.04 236 GLY E O 1
ATOM 10870 N N . GLY E 1 237 ? -26.069 15.298 -74.951 1.00 29.06 237 GLY E N 1
ATOM 10871 C CA . GLY E 1 237 ? -25.314 15.577 -76.159 1.00 28.67 237 GLY E CA 1
ATOM 10872 C C . GLY E 1 237 ? -24.454 16.821 -76.081 1.00 29.46 237 GLY E C 1
ATOM 10873 O O . GLY E 1 237 ? -24.786 17.782 -75.387 1.00 29.30 237 GLY E O 1
ATOM 10874 N N . GLY E 1 238 ? -23.337 16.798 -76.799 1.00 28.51 238 GLY E N 1
ATOM 10875 C CA . GLY E 1 238 ? -22.440 17.937 -76.809 1.00 29.54 238 GLY E CA 1
ATOM 10876 C C . GLY E 1 238 ? -21.815 18.073 -78.181 1.00 29.57 238 GLY E C 1
ATOM 10877 O O . GLY E 1 238 ? -21.813 19.154 -78.779 1.00 29.52 238 GLY E O 1
ATOM 10878 N N . PHE E 1 239 ? -21.279 16.961 -78.673 1.00 28.70 239 PHE E N 1
ATOM 10879 C CA . PHE E 1 239 ? -20.663 16.916 -79.992 1.00 29.08 239 PHE E CA 1
ATOM 10880 C C . PHE E 1 239 ? -19.623 18.007 -80.186 1.00 28.70 239 PHE E C 1
ATOM 10881 O O . PHE E 1 239 ? -19.332 18.403 -81.315 1.00 30.21 239 PHE E O 1
ATOM 10889 N N . GLY E 1 240 ? -19.062 18.483 -79.079 1.00 28.57 240 GLY E N 1
ATOM 10890 C CA . GLY E 1 240 ? -18.050 19.520 -79.149 1.00 28.08 240 GLY E CA 1
ATOM 10891 C C . GLY E 1 240 ? -18.541 20.906 -78.774 1.00 27.39 240 GLY E C 1
ATOM 10892 O O . GLY E 1 240 ? -17.747 21.782 -78.441 1.00 27.91 240 GLY E O 1
ATOM 10893 N N . GLY E 1 241 ? -19.850 21.111 -78.821 1.00 27.97 241 GLY E N 1
ATOM 10894 C CA . GLY E 1 241 ? -20.393 22.415 -78.488 1.00 28.03 241 GLY E CA 1
ATOM 10895 C C . GLY E 1 241 ? -20.414 22.734 -77.003 1.00 28.20 241 GLY E C 1
ATOM 10896 O O . GLY E 1 241 ? -20.728 23.865 -76.611 1.00 26.56 241 GLY E O 1
ATOM 10897 N N . LYS E 1 242 ? -20.074 21.755 -76.170 1.00 27.91 242 LYS E N 1
ATOM 10898 C CA . LYS E 1 242 ? -20.084 21.978 -74.730 1.00 29.93 242 LYS E CA 1
ATOM 10899 C C . LYS E 1 242 ? -18.718 21.856 -74.056 1.00 29.99 242 LYS E C 1
ATOM 10900 O O . LYS E 1 242 ? -18.622 21.481 -72.886 1.00 28.37 242 LYS E O 1
ATOM 10906 N N . LEU E 1 243 ? -17.667 22.182 -74.805 1.00 30.66 243 LEU E N 1
ATOM 10907 C CA . LEU E 1 243 ? -16.301 22.156 -74.286 1.00 30.97 243 LEU E CA 1
ATOM 10908 C C . LEU E 1 243 ? -15.977 23.553 -73.767 1.00 30.53 243 LEU E C 1
ATOM 10909 O O . LEU E 1 243 ? -15.277 23.714 -72.765 1.00 30.15 243 LEU E O 1
ATOM 10914 N N . ASP E 1 244 ? -16.491 24.561 -74.465 1.00 30.40 244 ASP E N 1
ATOM 10915 C CA . ASP E 1 244 ? -16.285 25.952 -74.078 1.00 30.58 244 ASP E CA 1
ATOM 10916 C C . ASP E 1 244 ? -17.196 26.230 -72.890 1.00 31.09 244 ASP E C 1
ATOM 10917 O O . ASP E 1 244 ? -18.135 25.474 -72.630 1.00 30.67 244 ASP E O 1
ATOM 10922 N N . LEU E 1 245 ? -16.933 27.318 -72.180 1.00 30.61 245 LEU E N 1
ATOM 10923 C CA . LEU E 1 245 ? -17.762 27.684 -71.044 1.00 30.42 245 LEU E CA 1
ATOM 10924 C C . LEU E 1 245 ? -19.092 28.176 -71.580 1.00 31.57 245 LEU E C 1
ATOM 10925 O O . LEU E 1 245 ? -19.146 28.794 -72.643 1.00 32.23 245 LEU E O 1
ATOM 10930 N N . SER E 1 246 ? -20.166 27.896 -70.849 1.00 31.66 246 SER E N 1
ATOM 10931 C CA . SER E 1 246 ? -21.485 28.349 -71.255 1.00 30.94 246 SER E CA 1
ATOM 10932 C C . SER E 1 246 ? -22.074 29.197 -70.138 1.00 29.60 246 SER E C 1
ATOM 10933 O O . SER E 1 246 ? -22.012 30.421 -70.190 1.00 30.08 246 SER E O 1
ATOM 10936 N N . VAL E 1 247 ? -22.618 28.543 -69.117 1.00 28.64 247 VAL E N 1
ATOM 10937 C CA . VAL E 1 247 ? -23.229 29.246 -67.994 1.00 27.47 247 VAL E CA 1
ATOM 10938 C C . VAL E 1 247 ? -22.461 29.145 -66.674 1.00 26.86 247 VAL E C 1
ATOM 10939 O O . VAL E 1 247 ? -22.798 29.832 -65.712 1.00 27.03 247 VAL E O 1
ATOM 10943 N N . GLN E 1 248 ? -21.436 28.301 -66.627 1.00 25.67 248 GLN E N 1
ATOM 10944 C CA . GLN E 1 248 ? -20.666 28.109 -65.400 1.00 26.52 248 GLN E CA 1
ATOM 10945 C C . GLN E 1 248 ? -20.265 29.373 -64.655 1.00 25.55 248 GLN E C 1
ATOM 10946 O O . GLN E 1 248 ? -20.597 29.536 -63.481 1.00 26.23 248 GLN E O 1
ATOM 10952 N N . CYS E 1 249 ? -19.542 30.259 -65.325 1.00 25.46 249 CYS E N 1
ATOM 10953 C CA . CYS E 1 249 ? -19.106 31.493 -64.689 1.00 25.54 249 CYS E CA 1
ATOM 10954 C C . CYS E 1 249 ? -20.250 32.464 -64.401 1.00 25.91 249 CYS E C 1
ATOM 10955 O O . CYS E 1 249 ? -20.265 33.103 -63.355 1.00 26.41 249 CYS E O 1
ATOM 10958 N N . HIS E 1 250 ? -21.216 32.572 -65.306 1.00 25.17 250 HIS E N 1
ATOM 10959 C CA . HIS E 1 250 ? -22.326 33.482 -65.067 1.00 26.38 250 HIS E CA 1
ATOM 10960 C C . HIS E 1 250 ? -23.143 33.063 -63.851 1.00 28.06 250 HIS E C 1
ATOM 10961 O O . HIS E 1 250 ? -23.505 33.904 -63.024 1.00 29.39 250 HIS E O 1
ATOM 10968 N N . CYS E 1 251 ? -23.426 31.768 -63.732 1.00 27.99 251 CYS E N 1
ATOM 10969 C CA . CYS E 1 251 ? -24.175 31.260 -62.585 1.00 28.11 251 CYS E CA 1
ATOM 10970 C C . CYS E 1 251 ? -23.351 31.445 -61.305 1.00 26.99 251 CYS E C 1
ATOM 10971 O O . CYS E 1 251 ? -23.811 32.072 -60.351 1.00 25.77 251 CYS E O 1
ATOM 10974 N N . ALA E 1 252 ? -22.132 30.908 -61.301 1.00 26.79 252 ALA E N 1
ATOM 10975 C CA . ALA E 1 252 ? -21.239 31.001 -60.143 1.00 27.14 252 ALA E CA 1
ATOM 10976 C C . ALA E 1 252 ? -21.066 32.441 -59.676 1.00 28.14 252 ALA E C 1
ATOM 10977 O O . ALA E 1 252 ? -21.151 32.738 -58.485 1.00 28.14 252 ALA E O 1
ATOM 10979 N N . LEU E 1 253 ? -20.823 33.336 -60.624 1.00 29.50 253 LEU E N 1
ATOM 10980 C CA . LEU E 1 253 ? -20.645 34.747 -60.309 1.00 28.74 253 LEU E CA 1
ATOM 10981 C C . LEU E 1 253 ? -21.833 35.282 -59.515 1.00 28.64 253 LEU E C 1
ATOM 10982 O O . LEU E 1 253 ? -21.661 36.030 -58.550 1.00 29.39 253 LEU E O 1
ATOM 10987 N N . LEU E 1 254 ? -23.037 34.901 -59.928 1.00 26.33 254 LEU E N 1
ATOM 10988 C CA . LEU E 1 254 ? -24.244 35.357 -59.257 1.00 25.75 254 LEU E CA 1
ATOM 10989 C C . LEU E 1 254 ? -24.450 34.695 -57.892 1.00 25.07 254 LEU E C 1
ATOM 10990 O O . LEU E 1 254 ? -24.931 35.328 -56.955 1.00 24.94 254 LEU E O 1
ATOM 10995 N N . THR E 1 255 ? -24.084 33.424 -57.783 1.00 26.11 255 THR E N 1
ATOM 10996 C CA . THR E 1 255 ? -24.217 32.704 -56.523 1.00 27.51 255 THR E CA 1
ATOM 10997 C C . THR E 1 255 ? -23.195 33.265 -55.538 1.00 27.95 255 THR E C 1
ATOM 10998 O O . THR E 1 255 ? -23.419 33.279 -54.329 1.00 29.79 255 THR E O 1
ATOM 11002 N N . TYR E 1 256 ? -22.074 33.736 -56.071 1.00 28.02 256 TYR E N 1
ATOM 11003 C CA . TYR E 1 256 ? -21.014 34.318 -55.260 1.00 28.33 256 TYR E CA 1
ATOM 11004 C C . TYR E 1 256 ? -21.509 35.608 -54.612 1.00 29.96 256 TYR E C 1
ATOM 11005 O O . TYR E 1 256 ? -21.247 35.865 -53.436 1.00 28.74 256 TYR E O 1
ATOM 11014 N N . HIS E 1 257 ? -22.230 36.417 -55.383 1.00 30.14 257 HIS E N 1
ATOM 11015 C CA . HIS E 1 257 ? -22.741 37.678 -54.865 1.00 31.03 257 HIS E CA 1
ATOM 11016 C C . HIS E 1 257 ? -24.043 37.583 -54.084 1.00 29.73 257 HIS E C 1
ATOM 11017 O O . HIS E 1 257 ? -24.221 38.309 -53.114 1.00 30.94 257 HIS E O 1
ATOM 11024 N N . THR E 1 258 ? -24.947 36.692 -54.483 1.00 28.59 258 THR E N 1
ATOM 11025 C CA . THR E 1 258 ? -26.216 36.554 -53.765 1.00 27.88 258 THR E CA 1
ATOM 11026 C C . THR E 1 258 ? -26.158 35.440 -52.725 1.00 28.28 258 THR E C 1
ATOM 11027 O O . THR E 1 258 ? -26.988 35.382 -51.821 1.00 27.39 258 THR E O 1
ATOM 11031 N N . LYS E 1 259 ? -25.181 34.554 -52.872 1.00 29.07 259 LYS E N 1
ATOM 11032 C CA . LYS E 1 259 ? -25.005 33.432 -51.959 1.00 31.09 259 LYS E CA 1
ATOM 11033 C C . LYS E 1 259 ? -26.161 32.440 -52.042 1.00 30.78 259 LYS E C 1
ATOM 11034 O O . LYS E 1 259 ? -26.269 31.530 -51.225 1.00 31.94 259 LYS E O 1
ATOM 11040 N N . LYS E 1 260 ? -27.014 32.615 -53.046 1.00 30.50 260 LYS E N 1
ATOM 11041 C CA . LYS E 1 260 ? -28.154 31.729 -53.263 1.00 30.59 260 LYS E CA 1
ATOM 11042 C C . LYS E 1 260 ? -27.918 30.883 -54.520 1.00 29.66 260 LYS E C 1
ATOM 11043 O O . LYS E 1 260 ? -27.024 31.178 -55.318 1.00 29.31 260 LYS E O 1
ATOM 11049 N N . PRO E 1 261 ? -28.706 29.809 -54.698 1.00 27.62 261 PRO E N 1
ATOM 11050 C CA . PRO E 1 261 ? -28.572 28.942 -55.875 1.00 26.88 261 PRO E CA 1
ATOM 11051 C C . PRO E 1 261 ? -29.041 29.723 -57.103 1.00 28.09 261 PRO E C 1
ATOM 11052 O O . PRO E 1 261 ? -30.059 30.412 -57.055 1.00 29.58 261 PRO E O 1
ATOM 11056 N N . VAL E 1 262 ? -28.300 29.627 -58.197 1.00 27.59 262 VAL E N 1
ATOM 11057 C CA . VAL E 1 262 ? -28.659 30.341 -59.413 1.00 27.99 262 VAL E CA 1
ATOM 11058 C C . VAL E 1 262 ? -28.800 29.374 -60.585 1.00 28.17 262 VAL E C 1
ATOM 11059 O O . VAL E 1 262 ? -27.837 28.718 -60.986 1.00 27.85 262 VAL E O 1
ATOM 11063 N N . LYS E 1 263 ? -30.012 29.287 -61.120 1.00 28.52 263 LYS E N 1
ATOM 11064 C CA . LYS E 1 263 ? -30.306 28.400 -62.239 1.00 28.61 263 LYS E CA 1
ATOM 11065 C C . LYS E 1 263 ? -30.394 29.174 -63.546 1.00 28.77 263 LYS E C 1
ATOM 11066 O O . LYS E 1 263 ? -31.067 30.202 -63.626 1.00 27.65 263 LYS E O 1
ATOM 11072 N N . MET E 1 264 ? -29.702 28.672 -64.563 1.00 28.09 264 MET E N 1
ATOM 11073 C CA . MET E 1 264 ? -29.703 29.302 -65.871 1.00 29.51 264 MET E CA 1
ATOM 11074 C C . MET E 1 264 ? -29.942 28.236 -66.930 1.00 28.84 264 MET E C 1
ATOM 11075 O O . MET E 1 264 ? -29.139 27.319 -67.099 1.00 28.33 264 MET E O 1
ATOM 11080 N N . VAL E 1 265 ? -31.065 28.360 -67.628 1.00 28.80 265 VAL E N 1
ATOM 11081 C CA . VAL E 1 265 ? -31.430 27.422 -68.680 1.00 27.15 265 VAL E CA 1
ATOM 11082 C C . VAL E 1 265 ? -31.632 28.174 -69.986 1.00 27.84 265 VAL E C 1
ATOM 11083 O O . VAL E 1 265 ? -32.623 28.895 -70.153 1.00 27.90 265 VAL E O 1
ATOM 11087 N N . ARG E 1 266 ? -30.688 28.007 -70.908 1.00 28.09 266 ARG E N 1
ATOM 11088 C CA . ARG E 1 266 ? -30.762 28.680 -72.197 1.00 27.85 266 ARG E CA 1
ATOM 11089 C C . ARG E 1 266 ? -31.882 28.166 -73.082 1.00 29.34 266 ARG E C 1
ATOM 11090 O O . ARG E 1 266 ? -32.152 26.964 -73.137 1.00 29.77 266 ARG E O 1
ATOM 11098 N N . SER E 1 267 ? -32.539 29.094 -73.767 1.00 28.95 267 SER E N 1
ATOM 11099 C CA . SER E 1 267 ? -33.586 28.739 -74.705 1.00 29.51 267 SER E CA 1
ATOM 11100 C C . SER E 1 267 ? -32.810 28.192 -75.897 1.00 30.90 267 SER E C 1
ATOM 11101 O O . SER E 1 267 ? -31.612 28.460 -76.037 1.00 32.70 267 SER E O 1
ATOM 11104 N N . ARG E 1 268 ? -33.470 27.428 -76.756 1.00 31.39 268 ARG E N 1
ATOM 11105 C CA . ARG E 1 268 ? -32.790 26.890 -77.929 1.00 32.83 268 ARG E CA 1
ATOM 11106 C C . ARG E 1 268 ? -32.087 28.007 -78.693 1.00 32.32 268 ARG E C 1
ATOM 11107 O O . ARG E 1 268 ? -30.921 27.886 -79.065 1.00 32.22 268 ARG E O 1
ATOM 11115 N N . GLU E 1 269 ? -32.815 29.097 -78.905 1.00 33.77 269 GLU E N 1
ATOM 11116 C CA . GLU E 1 269 ? -32.319 30.256 -79.635 1.00 35.67 269 GLU E CA 1
ATOM 11117 C C . GLU E 1 269 ? -31.019 30.823 -79.079 1.00 34.33 269 GLU E C 1
ATOM 11118 O O . GLU E 1 269 ? -30.038 30.961 -79.808 1.00 34.47 269 GLU E O 1
ATOM 11124 N N . GLU E 1 270 ? -31.004 31.156 -77.793 1.00 33.61 270 GLU E N 1
ATOM 11125 C CA . GLU E 1 270 ? -29.794 31.701 -77.193 1.00 33.53 270 GLU E CA 1
ATOM 11126 C C . GLU E 1 270 ? -28.664 30.669 -77.188 1.00 31.98 270 GLU E C 1
ATOM 11127 O O . GLU E 1 270 ? -27.497 31.020 -77.350 1.00 31.37 270 GLU E O 1
ATOM 11133 N N . SER E 1 271 ? -29.012 29.398 -77.004 1.00 30.94 271 SER E N 1
ATOM 11134 C CA . SER E 1 271 ? -28.012 28.332 -76.989 1.00 29.72 271 SER E CA 1
ATOM 11135 C C . SER E 1 271 ? -27.253 28.262 -78.305 1.00 30.58 271 SER E C 1
ATOM 11136 O O . SER E 1 271 ? -26.025 28.163 -78.328 1.00 30.74 271 SER E O 1
ATOM 11139 N N . THR E 1 272 ? -27.997 28.301 -79.406 1.00 31.37 272 THR E N 1
ATOM 11140 C CA . THR E 1 272 ? -27.401 28.240 -80.732 1.00 29.56 272 THR E CA 1
ATOM 11141 C C . THR E 1 272 ? -26.667 29.532 -81.051 1.00 29.38 272 THR E C 1
ATOM 11142 O O . THR E 1 272 ? -25.581 29.515 -81.613 1.00 30.64 272 THR E O 1
ATOM 11146 N N . THR E 1 273 ? -27.262 30.657 -80.684 1.00 29.17 273 THR E N 1
ATOM 11147 C CA . THR E 1 273 ? -26.655 31.957 -80.949 1.00 29.98 273 THR E CA 1
ATOM 11148 C C . THR E 1 273 ? -25.283 32.155 -80.293 1.00 30.91 273 THR E C 1
ATOM 11149 O O . THR E 1 273 ? -24.376 32.730 -80.898 1.00 30.64 273 THR E O 1
ATOM 11153 N N . VAL E 1 274 ? -25.142 31.662 -79.065 1.00 31.24 274 VAL E N 1
ATOM 11154 C CA . VAL E 1 274 ? -23.923 31.821 -78.272 1.00 32.01 274 VAL E CA 1
ATOM 11155 C C . VAL E 1 274 ? -22.852 30.729 -78.360 1.00 32.42 274 VAL E C 1
ATOM 11156 O O . VAL E 1 274 ? -21.659 31.029 -78.284 1.00 31.78 274 VAL E O 1
ATOM 11160 N N . SER E 1 275 ? -23.261 29.471 -78.498 1.00 33.24 275 SER E N 1
ATOM 11161 C CA . SER E 1 275 ? -22.290 28.378 -78.567 1.00 33.42 275 SER E CA 1
ATOM 11162 C C . SER E 1 275 ? -21.409 28.473 -79.806 1.00 33.67 275 SER E C 1
ATOM 11163 O O . SER E 1 275 ? -21.695 29.245 -80.717 1.00 34.37 275 SER E O 1
ATOM 11166 N N . SER E 1 276 ? -20.335 27.690 -79.836 1.00 33.66 276 SER E N 1
ATOM 11167 C CA . SER E 1 276 ? -19.420 27.717 -80.968 1.00 34.23 276 SER E CA 1
ATOM 11168 C C . SER E 1 276 ? -20.010 27.018 -82.184 1.00 34.50 276 SER E C 1
ATOM 11169 O O . SER E 1 276 ? -21.029 26.332 -82.090 1.00 33.91 276 SER E O 1
ATOM 11172 N N . LYS E 1 277 ? -19.357 27.206 -83.326 1.00 34.64 277 LYS E N 1
ATOM 11173 C CA . LYS E 1 277 ? -19.795 26.614 -84.582 1.00 34.45 277 LYS E CA 1
ATOM 11174 C C . LYS E 1 277 ? -18.608 25.966 -85.267 1.00 34.85 277 LYS E C 1
ATOM 11175 O O . LYS E 1 277 ? -17.459 26.245 -84.917 1.00 34.80 277 LYS E O 1
ATOM 11181 N N . ARG E 1 278 ? -18.877 25.099 -86.238 1.00 35.54 278 ARG E N 1
ATOM 11182 C CA . ARG E 1 278 ? -17.796 24.443 -86.961 1.00 36.41 278 ARG E CA 1
ATOM 11183 C C . ARG E 1 278 ? -17.068 25.485 -87.798 1.00 36.81 278 ARG E C 1
ATOM 11184 O O . ARG E 1 278 ? -17.681 26.433 -88.293 1.00 35.09 278 ARG E O 1
ATOM 11192 N N . HIS E 1 279 ? -15.760 25.308 -87.945 1.00 37.89 279 HIS E N 1
ATOM 11193 C CA . HIS E 1 279 ? -14.946 26.233 -88.721 1.00 39.80 279 HIS E CA 1
ATOM 11194 C C . HIS E 1 279 ? -15.204 26.143 -90.213 1.00 41.42 279 HIS E C 1
ATOM 11195 O O . HIS E 1 279 ? -14.840 25.156 -90.851 1.00 41.82 279 HIS E O 1
ATOM 11202 N N . PRO E 1 280 ? -15.848 27.165 -90.792 1.00 42.64 280 PRO E N 1
ATOM 11203 C CA . PRO E 1 280 ? -16.097 27.113 -92.234 1.00 44.33 280 PRO E CA 1
ATOM 11204 C C . PRO E 1 280 ? -14.732 27.286 -92.892 1.00 45.19 280 PRO E C 1
ATOM 11205 O O . PRO E 1 280 ? -14.009 28.231 -92.582 1.00 45.55 280 PRO E O 1
ATOM 11209 N N . MET E 1 281 ? -14.368 26.373 -93.782 1.00 46.12 281 MET E N 1
ATOM 11210 C CA . MET E 1 281 ? -13.059 26.454 -94.417 1.00 47.39 281 MET E CA 1
ATOM 11211 C C . MET E 1 281 ? -13.073 26.427 -95.941 1.00 48.23 281 MET E C 1
ATOM 11212 O O . MET E 1 281 ? -14.039 25.983 -96.565 1.00 48.09 281 MET E O 1
ATOM 11217 N N . THR E 1 282 ? -11.982 26.921 -96.520 1.00 48.91 282 THR E N 1
ATOM 11218 C CA . THR E 1 282 ? -11.779 26.958 -97.964 1.00 49.86 282 THR E CA 1
ATOM 11219 C C . THR E 1 282 ? -10.381 26.385 -98.170 1.00 50.08 282 THR E C 1
ATOM 11220 O O . THR E 1 282 ? -9.413 26.853 -97.565 1.00 49.52 282 THR E O 1
ATOM 11224 N N . MET E 1 283 ? -10.272 25.372 -99.018 1.00 50.47 283 MET E N 1
ATOM 11225 C CA . MET E 1 283 ? -8.988 24.726 -99.234 1.00 51.65 283 MET E CA 1
ATOM 11226 C C . MET E 1 283 ? -8.564 24.624 -100.695 1.00 52.93 283 MET E C 1
ATOM 11227 O O . MET E 1 283 ? -9.220 23.957 -101.497 1.00 52.83 283 MET E O 1
ATOM 11232 N N . HIS E 1 284 ? -7.464 25.288 -101.034 1.00 53.78 284 HIS E N 1
ATOM 11233 C CA . HIS E 1 284 ? -6.935 25.241 -102.393 1.00 54.86 284 HIS E CA 1
ATOM 11234 C C . HIS E 1 284 ? -6.016 24.026 -102.433 1.00 55.31 284 HIS E C 1
ATOM 11235 O O . HIS E 1 284 ? -5.061 23.945 -101.660 1.00 55.36 284 HIS E O 1
ATOM 11242 N N . CYS E 1 285 ? -6.300 23.079 -103.320 1.00 55.19 285 CYS E N 1
ATOM 11243 C CA . CYS E 1 285 ? -5.478 21.881 -103.389 1.00 55.68 285 CYS E CA 1
ATOM 11244 C C . CYS E 1 285 ? -5.035 21.490 -104.792 1.00 56.40 285 CYS E C 1
ATOM 11245 O O . CYS E 1 285 ? -5.690 21.801 -105.788 1.00 56.70 285 CYS E O 1
ATOM 11248 N N . LYS E 1 286 ? -3.903 20.795 -104.841 1.00 57.03 286 LYS E N 1
ATOM 11249 C CA . LYS E 1 286 ? -3.301 20.323 -106.077 1.00 57.20 286 LYS E CA 1
ATOM 11250 C C . LYS E 1 286 ? -2.573 19.030 -105.733 1.00 56.43 286 LYS E C 1
ATOM 11251 O O . LYS E 1 286 ? -1.630 19.032 -104.940 1.00 55.57 286 LYS E O 1
ATOM 11257 N N . THR E 1 287 ? -3.024 17.927 -106.317 1.00 56.75 287 THR E N 1
ATOM 11258 C CA . THR E 1 287 ? -2.416 16.626 -106.066 1.00 57.57 287 THR E CA 1
ATOM 11259 C C . THR E 1 287 ? -1.839 16.046 -107.354 1.00 58.71 287 THR E C 1
ATOM 11260 O O . THR E 1 287 ? -2.498 16.049 -108.393 1.00 58.99 287 THR E O 1
ATOM 11264 N N . GLY E 1 288 ? -0.608 15.549 -107.280 1.00 60.18 288 GLY E N 1
ATOM 11265 C CA . GLY E 1 288 ? 0.028 14.976 -108.453 1.00 62.25 288 GLY E CA 1
ATOM 11266 C C . GLY E 1 288 ? 0.293 13.491 -108.294 1.00 63.98 288 GLY E C 1
ATOM 11267 O O . GLY E 1 288 ? 0.809 13.053 -107.265 1.00 64.47 288 GLY E O 1
ATOM 11268 N N . ALA E 1 289 ? -0.057 12.714 -109.315 1.00 65.28 289 ALA E N 1
ATOM 11269 C CA . ALA E 1 289 ? 0.142 11.268 -109.282 1.00 67.08 289 ALA E CA 1
ATOM 11270 C C . ALA E 1 289 ? 0.634 10.741 -110.631 1.00 68.70 289 ALA E C 1
ATOM 11271 O O . ALA E 1 289 ? 0.678 11.478 -111.618 1.00 68.80 289 ALA E O 1
ATOM 11273 N N . THR E 1 290 ? 1.004 9.464 -110.664 1.00 70.62 290 THR E N 1
ATOM 11274 C CA . THR E 1 290 ? 1.496 8.836 -111.885 1.00 72.95 290 THR E CA 1
ATOM 11275 C C . THR E 1 290 ? 0.480 7.874 -112.489 1.00 75.04 290 THR E C 1
ATOM 11276 O O . THR E 1 290 ? -0.549 7.576 -111.885 1.00 75.30 290 THR E O 1
ATOM 11280 N N . LYS E 1 291 ? 0.788 7.394 -113.690 1.00 77.52 291 LYS E N 1
ATOM 11281 C CA . LYS E 1 291 ? -0.076 6.469 -114.415 1.00 79.85 291 LYS E CA 1
ATOM 11282 C C . LYS E 1 291 ? -0.699 5.421 -113.500 1.00 79.31 291 LYS E C 1
ATOM 11283 O O . LYS E 1 291 ? -1.906 5.426 -113.266 1.00 78.81 291 LYS E O 1
ATOM 11289 N N . ASP E 1 292 ? 0.141 4.524 -112.994 1.00 79.15 292 ASP E N 1
ATOM 11290 C CA . ASP E 1 292 ? -0.296 3.449 -112.112 1.00 78.92 292 ASP E CA 1
ATOM 11291 C C . ASP E 1 292 ? -1.288 3.926 -111.058 1.00 78.71 292 ASP E C 1
ATOM 11292 O O . ASP E 1 292 ? -2.200 3.190 -110.679 1.00 79.07 292 ASP E O 1
ATOM 11297 N N . GLY E 1 293 ? -1.108 5.156 -110.585 1.00 77.70 293 GLY E N 1
ATOM 11298 C CA . GLY E 1 293 ? -2.018 5.695 -109.591 1.00 76.07 293 GLY E CA 1
ATOM 11299 C C . GLY E 1 293 ? -1.388 6.131 -108.281 1.00 74.92 293 GLY E C 1
ATOM 11300 O O . GLY E 1 293 ? -2.051 6.767 -107.462 1.00 74.79 293 GLY E O 1
ATOM 11301 N N . ARG E 1 294 ? -0.116 5.797 -108.074 1.00 73.90 294 ARG E N 1
ATOM 11302 C CA . ARG E 1 294 ? 0.576 6.167 -106.841 1.00 72.36 294 ARG E CA 1
ATOM 11303 C C . ARG E 1 294 ? 0.774 7.675 -106.711 1.00 71.00 294 ARG E C 1
ATOM 11304 O O . ARG E 1 294 ? 1.325 8.321 -107.604 1.00 70.45 294 ARG E O 1
ATOM 11312 N N . LEU E 1 295 ? 0.323 8.226 -105.588 1.00 69.04 295 LEU E N 1
ATOM 11313 C CA . LEU E 1 295 ? 0.452 9.655 -105.326 1.00 67.28 295 LEU E CA 1
ATOM 11314 C C . LEU E 1 295 ? 1.928 10.002 -105.174 1.00 66.33 295 LEU E C 1
ATOM 11315 O O . LEU E 1 295 ? 2.704 9.214 -104.629 1.00 66.32 295 LEU E O 1
ATOM 11320 N N . GLN E 1 296 ? 2.317 11.180 -105.650 1.00 65.10 296 GLN E N 1
ATOM 11321 C CA . GLN E 1 296 ? 3.708 11.605 -105.550 1.00 64.47 296 GLN E CA 1
ATOM 11322 C C . GLN E 1 296 ? 3.869 12.836 -104.667 1.00 63.92 296 GLN E C 1
ATOM 11323 O O . GLN E 1 296 ? 4.845 12.952 -103.922 1.00 63.38 296 GLN E O 1
ATOM 11329 N N . ALA E 1 297 ? 2.913 13.755 -104.748 1.00 63.05 297 ALA E N 1
ATOM 11330 C CA . ALA E 1 297 ? 2.981 14.968 -103.946 1.00 63.14 297 ALA E CA 1
ATOM 11331 C C . ALA E 1 297 ? 1.637 15.674 -103.811 1.00 62.55 297 ALA E C 1
ATOM 11332 O O . ALA E 1 297 ? 0.851 15.743 -104.759 1.00 62.45 297 ALA E O 1
ATOM 11334 N N . VAL E 1 298 ? 1.383 16.195 -102.615 1.00 61.57 298 VAL E N 1
ATOM 11335 C CA . VAL E 1 298 ? 0.154 16.916 -102.336 1.00 61.10 298 VAL E CA 1
ATOM 11336 C C . VAL E 1 298 ? 0.510 18.307 -101.830 1.00 60.03 298 VAL E C 1
ATOM 11337 O O . VAL E 1 298 ? 1.422 18.468 -101.020 1.00 59.32 298 VAL E O 1
ATOM 11341 N N . GLN E 1 299 ? -0.204 19.311 -102.321 1.00 59.27 299 GLN E N 1
ATOM 11342 C CA . GLN E 1 299 ? 0.038 20.682 -101.906 1.00 59.81 299 GLN E CA 1
ATOM 11343 C C . GLN E 1 299 ? -1.292 21.315 -101.530 1.00 58.86 299 GLN E C 1
ATOM 11344 O O . GLN E 1 299 ? -2.261 21.228 -102.283 1.00 58.33 299 GLN E O 1
ATOM 11350 N N . VAL E 1 300 ? -1.337 21.943 -100.359 1.00 57.67 300 VAL E N 1
ATOM 11351 C CA . VAL E 1 300 ? -2.560 22.574 -99.884 1.00 56.66 300 VAL E CA 1
ATOM 11352 C C . VAL E 1 300 ? -2.340 23.943 -99.254 1.00 56.30 300 VAL E C 1
ATOM 11353 O O . VAL E 1 300 ? -1.350 24.175 -98.560 1.00 56.78 300 VAL E O 1
ATOM 11357 N N . GLU E 1 301 ? -3.284 24.840 -99.511 1.00 55.46 301 GLU E N 1
ATOM 11358 C CA . GLU E 1 301 ? -3.266 26.194 -98.981 1.00 55.25 301 GLU E CA 1
ATOM 11359 C C . GLU E 1 301 ? -4.693 26.430 -98.513 1.00 55.28 301 GLU E C 1
ATOM 11360 O O . GLU E 1 301 ? -5.600 26.593 -99.329 1.00 55.53 301 GLU E O 1
ATOM 11366 N N . MET E 1 302 ? -4.899 26.437 -97.203 1.00 55.06 302 MET E N 1
ATOM 11367 C CA . MET E 1 302 ? -6.238 26.624 -96.663 1.00 54.61 302 MET E CA 1
ATOM 11368 C C . MET E 1 302 ? -6.386 27.835 -95.756 1.00 54.48 302 MET E C 1
ATOM 11369 O O . MET E 1 302 ? -5.407 28.357 -95.221 1.00 54.95 302 MET E O 1
ATOM 11374 N N . PHE E 1 303 ? -7.629 28.274 -95.589 1.00 54.15 303 PHE E N 1
ATOM 11375 C CA . PHE E 1 303 ? -7.950 29.418 -94.747 1.00 53.51 303 PHE E CA 1
ATOM 11376 C C . PHE E 1 303 ? -9.074 29.021 -93.799 1.00 52.00 303 PHE E C 1
ATOM 11377 O O . PHE E 1 303 ? -9.812 28.073 -94.067 1.00 52.50 303 PHE E O 1
ATOM 11385 N N . GLY E 1 304 ? -9.206 29.742 -92.691 1.00 49.67 304 GLY E N 1
ATOM 11386 C CA . GLY E 1 304 ? -10.254 29.419 -91.742 1.00 46.45 304 GLY E CA 1
ATOM 11387 C C . GLY E 1 304 ? -10.824 30.632 -91.040 1.00 44.72 304 GLY E C 1
ATOM 11388 O O . GLY E 1 304 ? -10.096 31.565 -90.703 1.00 44.72 304 GLY E O 1
ATOM 11389 N N . ASP E 1 305 ? -12.135 30.615 -90.821 1.00 43.16 305 ASP E N 1
ATOM 11390 C CA . ASP E 1 305 ? -12.834 31.704 -90.140 1.00 42.09 305 ASP E CA 1
ATOM 11391 C C . ASP E 1 305 ? -13.146 31.249 -88.707 1.00 40.90 305 ASP E C 1
ATOM 11392 O O . ASP E 1 305 ? -14.236 30.745 -88.433 1.00 41.17 305 ASP E O 1
ATOM 11397 N N . THR E 1 306 ? -12.194 31.435 -87.797 1.00 39.73 306 THR E N 1
ATOM 11398 C CA . THR E 1 306 ? -12.369 31.004 -86.410 1.00 38.16 306 THR E CA 1
ATOM 11399 C C . THR E 1 306 ? -13.378 31.821 -85.612 1.00 38.17 306 THR E C 1
ATOM 11400 O O . THR E 1 306 ? -13.703 31.470 -84.478 1.00 40.05 306 THR E O 1
ATOM 11404 N N . GLY E 1 307 ? -13.858 32.915 -86.189 1.00 37.91 307 GLY E N 1
ATOM 11405 C CA . GLY E 1 307 ? -14.845 33.724 -85.497 1.00 37.38 307 GLY E CA 1
ATOM 11406 C C . GLY E 1 307 ? -14.304 34.761 -84.533 1.00 36.77 307 GLY E C 1
ATOM 11407 O O . GLY E 1 307 ? -13.109 35.042 -84.510 1.00 36.87 307 GLY E O 1
ATOM 11408 N N . ALA E 1 308 ? -15.203 35.317 -83.725 1.00 36.32 308 ALA E N 1
ATOM 11409 C CA . ALA E 1 308 ? -14.870 36.355 -82.755 1.00 36.24 308 ALA E CA 1
ATOM 11410 C C . ALA E 1 308 ? -13.842 35.949 -81.707 1.00 36.47 308 ALA E C 1
ATOM 11411 O O . ALA E 1 308 ? -13.117 36.796 -81.180 1.00 34.39 308 ALA E O 1
ATOM 11413 N N . TYR E 1 309 ? -13.781 34.658 -81.399 1.00 36.95 309 TYR E N 1
ATOM 11414 C CA . TYR E 1 309 ? -12.832 34.171 -80.408 1.00 36.22 309 TYR E CA 1
ATOM 11415 C C . TYR E 1 309 ? -12.122 32.919 -80.906 1.00 37.39 309 TYR E C 1
ATOM 11416 O O . TYR E 1 309 ? -12.622 32.211 -81.782 1.00 38.40 309 TYR E O 1
ATOM 11425 N N . ALA E 1 310 ? -10.951 32.653 -80.339 1.00 37.50 310 ALA E N 1
ATOM 11426 C CA . ALA E 1 310 ? -10.155 31.502 -80.729 1.00 38.08 310 ALA E CA 1
ATOM 11427 C C . ALA E 1 310 ? -10.873 30.177 -80.513 1.00 38.41 310 ALA E C 1
ATOM 11428 O O . ALA E 1 310 ? -11.140 29.442 -81.469 1.00 40.01 310 ALA E O 1
ATOM 11430 N N . SER E 1 311 ? -11.191 29.882 -79.256 1.00 37.80 311 SER E N 1
ATOM 11431 C CA . SER E 1 311 ? -11.839 28.629 -78.904 1.00 36.77 311 SER E CA 1
ATOM 11432 C C . SER E 1 311 ? -10.887 27.523 -79.350 1.00 35.94 311 SER E C 1
ATOM 11433 O O . SER E 1 311 ? -9.681 27.617 -79.133 1.00 34.95 311 SER E O 1
ATOM 11436 N N . TYR E 1 312 ? -11.419 26.487 -79.985 1.00 35.23 312 TYR E N 1
ATOM 11437 C CA . TYR E 1 312 ? -10.590 25.381 -80.442 1.00 36.93 312 TYR E CA 1
ATOM 11438 C C . TYR E 1 312 ? -9.882 25.654 -81.764 1.00 37.10 312 TYR E C 1
ATOM 11439 O O . TYR E 1 312 ? -9.333 24.744 -82.380 1.00 36.89 312 TYR E O 1
ATOM 11448 N N . GLY E 1 313 ? -9.888 26.912 -82.189 1.00 37.33 313 GLY E N 1
ATOM 11449 C CA . GLY E 1 313 ? -9.241 27.277 -83.439 1.00 37.59 313 GLY E CA 1
ATOM 11450 C C . GLY E 1 313 ? -7.815 26.765 -83.577 1.00 36.60 313 GLY E C 1
ATOM 11451 O O . GLY E 1 313 ? -7.469 26.158 -84.596 1.00 35.70 313 GLY E O 1
ATOM 11452 N N . PRO E 1 314 ? -6.960 26.994 -82.569 1.00 36.40 314 PRO E N 1
ATOM 11453 C CA . PRO E 1 314 ? -5.571 26.534 -82.628 1.00 35.88 314 PRO E CA 1
ATOM 11454 C C . PRO E 1 314 ? -5.476 25.040 -82.893 1.00 36.96 314 PRO E C 1
ATOM 11455 O O . PRO E 1 314 ? -4.579 24.581 -83.596 1.00 37.64 314 PRO E O 1
ATOM 11459 N N . ALA E 1 315 ? -6.411 24.285 -82.328 1.00 37.97 315 ALA E N 1
ATOM 11460 C CA . ALA E 1 315 ? -6.422 22.838 -82.493 1.00 38.92 315 ALA E CA 1
ATOM 11461 C C . ALA E 1 315 ? -7.014 22.431 -83.837 1.00 39.39 315 ALA E C 1
ATOM 11462 O O . ALA E 1 315 ? -6.599 21.433 -84.427 1.00 39.14 315 ALA E O 1
ATOM 11464 N N . VAL E 1 316 ? -7.983 23.205 -84.317 1.00 40.57 316 VAL E N 1
ATOM 11465 C CA . VAL E 1 316 ? -8.626 22.908 -85.592 1.00 41.95 316 VAL E CA 1
ATOM 11466 C C . VAL E 1 316 ? -7.639 23.073 -86.741 1.00 42.32 316 VAL E C 1
ATOM 11467 O O . VAL E 1 316 ? -7.497 22.186 -87.581 1.00 42.03 316 VAL E O 1
ATOM 11471 N N . ILE E 1 317 ? -6.949 24.207 -86.770 1.00 42.76 317 ILE E N 1
ATOM 11472 C CA . ILE E 1 317 ? -5.985 24.469 -87.830 1.00 43.03 317 ILE E CA 1
ATOM 11473 C C . ILE E 1 317 ? -4.860 23.438 -87.829 1.00 43.21 317 ILE E C 1
ATOM 11474 O O . ILE E 1 317 ? -4.465 22.945 -88.882 1.00 43.47 317 ILE E O 1
ATOM 11479 N N . THR E 1 318 ? -4.360 23.105 -86.644 1.00 43.57 318 THR E N 1
ATOM 11480 C CA . THR E 1 318 ? -3.277 22.139 -86.507 1.00 44.25 318 THR E CA 1
ATOM 11481 C C . THR E 1 318 ? -3.670 20.744 -86.974 1.00 45.12 318 THR E C 1
ATOM 11482 O O . THR E 1 318 ? -2.954 20.120 -87.757 1.00 45.55 318 THR E O 1
ATOM 11486 N N . ARG E 1 319 ? -4.803 20.252 -86.487 1.00 44.94 319 ARG E N 1
ATOM 11487 C CA . ARG E 1 319 ? -5.255 18.923 -86.868 1.00 45.02 319 ARG E CA 1
ATOM 11488 C C . ARG E 1 319 ? -5.589 18.871 -88.355 1.00 44.87 319 ARG E C 1
ATOM 11489 O O . ARG E 1 319 ? -5.356 17.860 -89.017 1.00 43.95 319 ARG E O 1
ATOM 11497 N N . ALA E 1 320 ? -6.129 19.968 -88.877 1.00 45.57 320 ALA E N 1
ATOM 11498 C CA . ALA E 1 320 ? -6.495 20.038 -90.288 1.00 46.09 320 ALA E CA 1
ATOM 11499 C C . ALA E 1 320 ? -5.247 19.946 -91.160 1.00 46.17 320 ALA E C 1
ATOM 11500 O O . ALA E 1 320 ? -5.187 19.152 -92.100 1.00 45.81 320 ALA E O 1
ATOM 11502 N N . THR E 1 321 ? -4.254 20.767 -90.836 1.00 46.46 321 THR E N 1
ATOM 11503 C CA . THR E 1 321 ? -2.997 20.788 -91.566 1.00 46.08 321 THR E CA 1
ATOM 11504 C C . THR E 1 321 ? -2.388 19.392 -91.660 1.00 46.22 321 THR E C 1
ATOM 11505 O O . THR E 1 321 ? -1.939 18.971 -92.724 1.00 46.87 321 THR E O 1
ATOM 11509 N N . VAL E 1 322 ? -2.389 18.677 -90.542 1.00 46.27 322 VAL E N 1
ATOM 11510 C CA . VAL E 1 322 ? -1.811 17.340 -90.480 1.00 46.35 322 VAL E CA 1
ATOM 11511 C C . VAL E 1 322 ? -2.588 16.237 -91.209 1.00 46.84 322 VAL E C 1
ATOM 11512 O O . VAL E 1 322 ? -2.014 15.204 -91.554 1.00 47.85 322 VAL E O 1
ATOM 11516 N N . HIS E 1 323 ? -3.879 16.441 -91.452 1.00 47.28 323 HIS E N 1
ATOM 11517 C CA . HIS E 1 323 ? -4.676 15.419 -92.133 1.00 47.06 323 HIS E CA 1
ATOM 11518 C C . HIS E 1 323 ? -5.116 15.769 -93.550 1.00 46.68 323 HIS E C 1
ATOM 11519 O O . HIS E 1 323 ? -5.582 14.893 -94.276 1.00 45.10 323 HIS E O 1
ATOM 11526 N N . CYS E 1 324 ? -4.984 17.035 -93.942 1.00 47.30 324 CYS E N 1
ATOM 11527 C CA . CYS E 1 324 ? -5.420 17.463 -95.271 1.00 48.61 324 CYS E CA 1
ATOM 11528 C C . CYS E 1 324 ? -5.028 16.495 -96.391 1.00 49.67 324 CYS E C 1
ATOM 11529 O O . CYS E 1 324 ? -5.719 16.410 -97.411 1.00 48.79 324 CYS E O 1
ATOM 11532 N N . MET E 1 325 ? -3.932 15.762 -96.208 1.00 49.85 32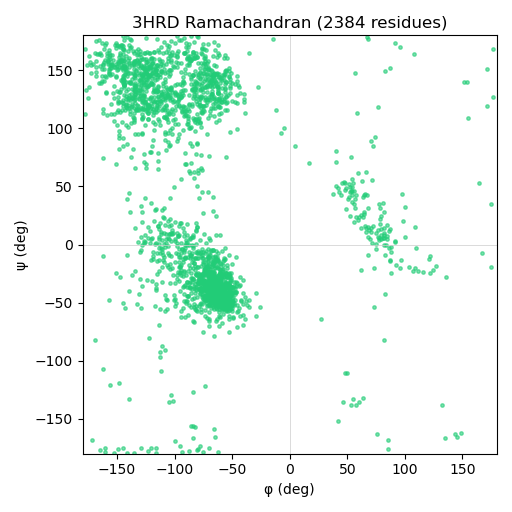5 MET E N 1
ATOM 11533 C CA . MET E 1 325 ? -3.528 14.785 -97.209 1.00 50.40 325 MET E CA 1
ATOM 11534 C C . MET E 1 325 ? -4.037 13.432 -96.706 1.00 51.57 325 MET E C 1
ATOM 11535 O O . MET E 1 325 ? -3.350 12.737 -95.970 1.00 53.50 325 MET E O 1
ATOM 11540 N N . GLY E 1 326 ? -5.269 13.094 -97.088 1.00 51.20 326 GLY E N 1
ATOM 11541 C CA . GLY E 1 326 ? -5.914 11.848 -96.683 1.00 49.80 326 GLY E CA 1
ATOM 11542 C C . GLY E 1 326 ? -5.107 10.706 -96.079 1.00 49.65 326 GLY E C 1
ATOM 11543 O O . GLY E 1 326 ? -3.889 10.777 -95.964 1.00 49.54 326 GLY E O 1
ATOM 11544 N N . PRO E 1 327 ? -5.777 9.614 -95.678 1.00 49.64 327 PRO E N 1
ATOM 11545 C CA . PRO E 1 327 ? -5.091 8.460 -95.085 1.00 49.96 327 PRO E CA 1
ATOM 11546 C C . PRO E 1 327 ? -4.269 7.680 -96.113 1.00 51.63 327 PRO E C 1
ATOM 11547 O O . PRO E 1 327 ? -4.303 6.449 -96.147 1.00 52.56 327 PRO E O 1
ATOM 11551 N N . TYR E 1 328 ? -3.525 8.402 -96.944 1.00 52.26 328 TYR E N 1
ATOM 11552 C CA . TYR E 1 328 ? -2.720 7.778 -97.985 1.00 53.20 328 TYR E CA 1
ATOM 11553 C C . TYR E 1 328 ? -1.248 8.150 -97.866 1.00 54.36 328 TYR E C 1
ATOM 11554 O O . TYR E 1 328 ? -0.904 9.169 -97.266 1.00 54.46 328 TYR E O 1
ATOM 11563 N N . VAL E 1 329 ? -0.383 7.316 -98.438 1.00 55.15 329 VAL E N 1
ATOM 11564 C CA . VAL E 1 329 ? 1.056 7.557 -98.401 1.00 55.39 329 VAL E CA 1
ATOM 11565 C C . VAL E 1 329 ? 1.460 8.565 -99.474 1.00 56.04 329 VAL E C 1
ATOM 11566 O O . VAL E 1 329 ? 1.374 8.285 -100.669 1.00 56.79 329 VAL E O 1
ATOM 11570 N N . VAL E 1 330 ? 1.890 9.742 -99.035 1.00 56.75 330 VAL E N 1
ATOM 11571 C CA . VAL E 1 330 ? 2.321 10.797 -99.943 1.00 57.02 330 VAL E CA 1
ATOM 11572 C C . VAL E 1 330 ? 3.755 11.172 -99.572 1.00 58.03 330 VAL E C 1
ATOM 11573 O O . VAL E 1 330 ? 4.004 11.708 -98.488 1.00 57.43 330 VAL E O 1
ATOM 11577 N N . PRO E 1 331 ? 4.718 10.886 -100.467 1.00 58.28 331 PRO E N 1
ATOM 11578 C CA . PRO E 1 331 ? 6.137 11.185 -100.239 1.00 57.98 331 PRO E CA 1
ATOM 11579 C C . PRO E 1 331 ? 6.484 12.673 -100.183 1.00 57.39 331 PRO E C 1
ATOM 11580 O O . PRO E 1 331 ? 7.541 13.050 -99.678 1.00 57.39 331 PRO E O 1
ATOM 11584 N N . ASN E 1 332 ? 5.591 13.516 -100.691 1.00 56.46 332 ASN E N 1
ATOM 11585 C CA . ASN E 1 332 ? 5.830 14.955 -100.693 1.00 56.30 332 ASN E CA 1
ATOM 11586 C C . ASN E 1 332 ? 4.575 15.714 -100.298 1.00 56.02 332 ASN E C 1
ATOM 11587 O O . ASN E 1 332 ? 3.516 15.533 -100.897 1.00 55.49 332 ASN E O 1
ATOM 11592 N N . VAL E 1 333 ? 4.694 16.571 -99.291 1.00 55.88 333 VAL E N 1
ATOM 11593 C CA . VAL E 1 333 ? 3.548 17.338 -98.828 1.00 55.58 333 VAL E CA 1
ATOM 11594 C C . VAL E 1 333 ? 3.882 18.778 -98.465 1.00 55.27 333 VAL E C 1
ATOM 11595 O O . VAL E 1 333 ? 4.868 19.051 -97.779 1.00 55.21 333 VAL E O 1
ATOM 11599 N N . ARG E 1 334 ? 3.045 19.695 -98.936 1.00 54.75 334 ARG E N 1
ATOM 11600 C CA . ARG E 1 334 ? 3.207 21.114 -98.651 1.00 54.38 334 ARG E CA 1
ATOM 11601 C C . ARG E 1 334 ? 1.886 21.644 -98.114 1.00 52.36 334 ARG E C 1
ATOM 11602 O O . ARG E 1 334 ? 0.848 21.515 -98.763 1.00 51.78 334 ARG E O 1
ATOM 11610 N N . VAL E 1 335 ? 1.915 22.242 -96.931 1.00 50.76 335 VAL E N 1
ATOM 11611 C CA . VAL E 1 335 ? 0.681 22.758 -96.361 1.00 49.34 335 VAL E CA 1
ATOM 11612 C C . VAL E 1 335 ? 0.795 24.159 -95.786 1.00 48.69 335 VAL E C 1
ATOM 11613 O O . VAL E 1 335 ? 1.662 24.445 -94.961 1.00 47.78 335 VAL E O 1
ATOM 11617 N N . ASP E 1 336 ? -0.097 25.028 -96.242 1.00 49.49 336 ASP E N 1
ATOM 11618 C CA . ASP E 1 336 ? -0.162 26.404 -95.771 1.00 50.63 336 ASP E CA 1
ATOM 11619 C C . ASP E 1 336 ? -1.580 26.604 -95.250 1.00 50.55 336 ASP E C 1
ATOM 11620 O O . ASP E 1 336 ? -2.552 26.441 -95.994 1.00 50.91 336 ASP E O 1
ATOM 11625 N N . ALA E 1 337 ? -1.700 26.939 -93.970 1.00 49.01 337 ALA E N 1
ATOM 11626 C CA . ALA E 1 337 ? -3.010 27.148 -93.373 1.00 47.52 337 ALA E CA 1
ATOM 11627 C C . ALA E 1 337 ? -3.024 28.417 -92.540 1.00 46.94 337 ALA E C 1
ATOM 11628 O O . ALA E 1 337 ? -2.097 28.682 -91.774 1.00 46.39 337 ALA E O 1
ATOM 11630 N N . LYS E 1 338 ? -4.088 29.197 -92.693 1.00 46.57 338 LYS E N 1
ATOM 11631 C CA . LYS E 1 338 ? -4.229 30.450 -91.967 1.00 46.31 338 LYS E CA 1
ATOM 11632 C C . LYS E 1 338 ? -5.660 30.652 -91.475 1.00 45.35 338 LYS E C 1
ATOM 11633 O O . LYS E 1 338 ? -6.610 30.609 -92.259 1.00 44.55 338 LYS E O 1
ATOM 11639 N N . PHE E 1 339 ? -5.804 30.861 -90.169 1.00 44.71 339 PHE E N 1
ATOM 11640 C CA . PHE E 1 339 ? -7.109 31.093 -89.558 1.00 42.64 339 PHE E CA 1
ATOM 11641 C C . PHE E 1 339 ? -7.182 32.539 -89.102 1.00 41.94 339 PHE E C 1
ATOM 11642 O O . PHE E 1 339 ? -6.240 33.066 -88.512 1.00 41.65 339 PHE E O 1
ATOM 11650 N N . VAL E 1 340 ? -8.310 33.177 -89.372 1.00 42.16 340 VAL E N 1
ATOM 11651 C CA . VAL E 1 340 ? -8.478 34.569 -89.015 1.00 42.77 340 VAL E CA 1
ATOM 11652 C C . VAL E 1 340 ? -9.690 34.830 -88.139 1.00 43.12 340 VAL E C 1
ATOM 11653 O O . VAL E 1 340 ? -10.687 34.109 -88.200 1.00 43.16 340 VAL E O 1
ATOM 11657 N N . TYR E 1 341 ? -9.583 35.873 -87.323 1.00 43.07 341 TYR E N 1
ATOM 11658 C CA . TYR E 1 341 ? -10.658 36.288 -86.439 1.00 43.26 341 TYR E CA 1
ATOM 11659 C C . TYR E 1 341 ? -11.617 37.130 -87.269 1.00 43.10 341 TYR E C 1
ATOM 11660 O O . TYR E 1 341 ? -11.190 37.930 -88.103 1.00 43.12 341 TYR E O 1
ATOM 11669 N N . THR E 1 342 ? -12.909 36.952 -87.033 1.00 42.41 342 THR E N 1
ATOM 11670 C CA . THR E 1 342 ? -13.938 37.707 -87.736 1.00 42.07 342 THR E CA 1
ATOM 11671 C C . THR E 1 342 ? -15.025 38.014 -86.715 1.00 43.33 342 THR E C 1
ATOM 11672 O O . THR E 1 342 ? -14.912 37.641 -85.549 1.00 42.76 342 THR E O 1
ATOM 11676 N N . ASN E 1 343 ? -16.077 38.696 -87.144 1.00 43.93 343 ASN E N 1
ATOM 11677 C CA . ASN E 1 343 ? -17.163 39.002 -86.233 1.00 44.87 343 ASN E CA 1
ATOM 11678 C C . ASN E 1 343 ? -18.292 37.985 -86.406 1.00 44.22 343 ASN E C 1
ATOM 11679 O O . ASN E 1 343 ? -19.383 38.151 -85.858 1.00 43.71 343 ASN E O 1
ATOM 11684 N N . ASN E 1 344 ? -18.012 36.930 -87.168 1.00 43.40 344 ASN E N 1
ATOM 11685 C CA . ASN E 1 344 ? -18.977 35.852 -87.400 1.00 44.07 344 ASN E CA 1
ATOM 11686 C C . ASN E 1 344 ? -19.078 35.007 -86.130 1.00 43.60 344 ASN E C 1
ATOM 11687 O O . ASN E 1 344 ? -18.189 35.048 -85.279 1.00 44.02 344 ASN E O 1
ATOM 11692 N N . PRO E 1 345 ? -20.162 34.230 -85.983 1.00 43.18 345 PRO E N 1
ATOM 11693 C CA . PRO E 1 345 ? -20.316 33.393 -84.791 1.00 42.33 345 PRO E CA 1
ATOM 11694 C C . PRO E 1 345 ? -19.023 32.652 -84.457 1.00 42.07 345 PRO E C 1
ATOM 11695 O O . PRO E 1 345 ? -18.341 32.140 -85.347 1.00 40.49 345 PRO E O 1
ATOM 11699 N N . MET E 1 346 ? -18.691 32.614 -83.168 1.00 41.68 346 MET E N 1
ATOM 11700 C CA . MET E 1 346 ? -17.481 31.954 -82.686 1.00 41.33 346 MET E CA 1
ATOM 11701 C C . MET E 1 346 ? -17.309 30.533 -83.210 1.00 40.87 346 MET E C 1
ATOM 11702 O O . MET E 1 346 ? -18.178 29.684 -83.023 1.00 41.84 346 MET E O 1
ATOM 11707 N N . SER E 1 347 ? -16.181 30.274 -83.864 1.00 40.23 347 SER E N 1
ATOM 11708 C CA . SER E 1 347 ? -15.898 28.943 -84.391 1.00 39.68 347 SER E CA 1
ATOM 11709 C C . SER E 1 347 ? -15.048 28.186 -83.373 1.00 39.87 347 SER E C 1
ATOM 11710 O O . SER E 1 347 ? -14.127 28.758 -82.778 1.00 41.05 347 SER E O 1
ATOM 11713 N N . GLY E 1 348 ? -15.354 26.908 -83.168 1.00 38.37 348 GLY E N 1
ATOM 11714 C CA . GLY E 1 348 ? -14.594 26.131 -82.208 1.00 37.35 348 GLY E CA 1
ATOM 11715 C C . GLY E 1 348 ? -14.453 24.658 -82.532 1.00 37.04 348 GLY E C 1
ATOM 11716 O O . GLY E 1 348 ? -13.895 24.286 -83.561 1.00 36.76 348 GLY E O 1
ATOM 11717 N N . ALA E 1 349 ? -14.957 23.816 -81.637 1.00 35.98 349 ALA E N 1
ATOM 11718 C CA . ALA E 1 349 ? -14.886 22.378 -81.818 1.00 36.04 349 ALA E CA 1
ATOM 11719 C C . ALA E 1 349 ? -16.240 21.787 -82.181 1.00 36.74 349 ALA E C 1
ATOM 11720 O O . ALA E 1 349 ? -17.247 22.048 -81.519 1.00 36.88 349 ALA E O 1
ATOM 11722 N N . PHE E 1 350 ? -16.249 20.990 -83.241 1.00 36.28 350 PHE E N 1
ATOM 11723 C CA . PHE E 1 350 ? -17.455 20.317 -83.700 1.00 35.26 350 PHE E CA 1
ATOM 11724 C C . PHE E 1 350 ? -16.993 19.004 -84.326 1.00 35.91 350 PHE E C 1
ATOM 11725 O O . PHE E 1 350 ? -16.151 18.989 -85.226 1.00 37.10 350 PHE E O 1
ATOM 11733 N N . ARG E 1 351 ? -17.532 17.907 -83.802 1.00 36.82 351 ARG E N 1
ATOM 11734 C CA . ARG E 1 351 ? -17.214 16.547 -84.233 1.00 36.94 351 ARG E CA 1
ATOM 11735 C C . ARG E 1 351 ? -16.338 16.467 -85.482 1.00 37.53 351 ARG E C 1
ATOM 11736 O O . ARG E 1 351 ? -16.836 16.530 -86.603 1.00 36.81 351 ARG E O 1
ATOM 11744 N N . GLY E 1 352 ? -15.032 16.330 -85.284 1.00 38.93 352 GLY E N 1
ATOM 11745 C CA . GLY E 1 352 ? -14.132 16.239 -86.418 1.00 42.94 352 GLY E CA 1
ATOM 11746 C C . GLY E 1 352 ? -12.875 17.078 -86.293 1.00 45.64 352 GLY E C 1
ATOM 11747 O O . GLY E 1 352 ? -11.844 16.743 -86.878 1.00 46.52 352 GLY E O 1
ATOM 11748 N N . PHE E 1 353 ? -12.953 18.174 -85.544 1.00 48.16 353 PHE E N 1
ATOM 11749 C CA . PHE E 1 353 ? -11.794 19.044 -85.347 1.00 51.11 353 PHE E CA 1
ATOM 11750 C C . PHE E 1 353 ? -11.151 19.507 -86.650 1.00 50.71 353 PHE E C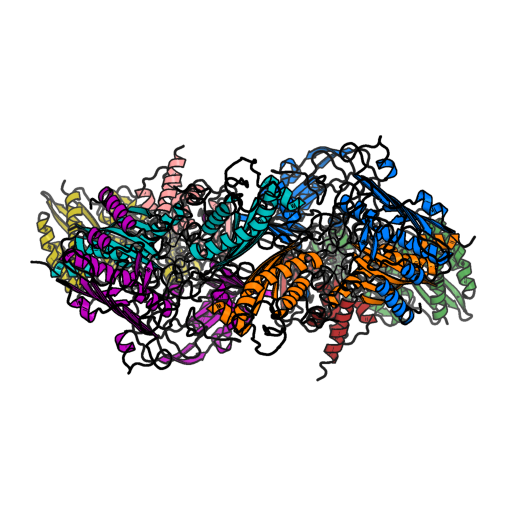 1
ATOM 11751 O O . PHE E 1 353 ? -9.928 19.518 -86.763 1.00 51.64 353 PHE E O 1
ATOM 11759 N N . GLY E 1 354 ? -11.966 19.884 -87.631 1.00 50.42 354 GLY E N 1
ATOM 11760 C CA . GLY E 1 354 ? -11.423 20.351 -88.895 1.00 49.01 354 GLY E CA 1
ATOM 11761 C C . GLY E 1 354 ? -11.047 19.265 -89.887 1.00 48.25 354 GLY E C 1
ATOM 11762 O O . GLY E 1 354 ? -10.583 19.565 -90.985 1.00 48.74 354 GLY E O 1
ATOM 11763 N N . VAL E 1 355 ? -11.231 18.004 -89.506 1.00 47.11 355 VAL E N 1
ATOM 11764 C CA . VAL E 1 355 ? -10.913 16.890 -90.395 1.00 44.98 355 VAL E CA 1
ATOM 11765 C C . VAL E 1 355 ? -12.037 16.632 -91.401 1.00 45.07 355 VAL E C 1
ATOM 11766 O O . VAL E 1 355 ? -11.777 16.274 -92.550 1.00 44.38 355 VAL E O 1
ATOM 11770 N N . PRO E 1 356 ? -13.305 16.798 -90.981 1.00 44.56 356 PRO E N 1
ATOM 11771 C CA . PRO E 1 356 ? -14.383 16.560 -91.942 1.00 44.74 356 PRO E CA 1
ATOM 11772 C C . PRO E 1 356 ? -14.198 17.489 -93.139 1.00 45.28 356 PRO E C 1
ATOM 11773 O O . PRO E 1 356 ? -14.338 17.071 -94.288 1.00 45.48 356 PRO E O 1
ATOM 11777 N N . GLN E 1 357 ? -13.872 18.749 -92.858 1.00 45.46 357 GLN E N 1
ATOM 11778 C CA . GLN E 1 357 ? -13.653 19.736 -93.907 1.00 45.81 357 GLN E CA 1
ATOM 11779 C C . GLN E 1 357 ? -12.494 19.279 -94.789 1.00 46.11 357 GLN E C 1
ATOM 11780 O O . GLN E 1 357 ? -12.572 19.312 -96.021 1.00 46.01 357 GLN E O 1
ATOM 11786 N N . ALA E 1 358 ? -11.418 18.846 -94.141 1.00 45.85 358 ALA E N 1
ATOM 11787 C CA . ALA E 1 358 ? -10.232 18.389 -94.847 1.00 45.91 358 ALA E CA 1
ATOM 11788 C C . ALA E 1 358 ? -10.484 17.113 -95.640 1.00 46.05 358 ALA E C 1
ATOM 11789 O O . ALA E 1 358 ? -9.858 16.890 -96.674 1.00 46.44 358 ALA E O 1
ATOM 11791 N N . SER E 1 359 ? -11.397 16.274 -95.161 1.00 47.09 359 SER E N 1
ATOM 11792 C CA . SER E 1 359 ? -11.689 15.020 -95.848 1.00 48.11 359 SER E CA 1
ATOM 11793 C C . SER E 1 359 ? -12.338 15.275 -97.197 1.00 48.68 359 SER E C 1
ATOM 11794 O O . SER E 1 359 ? -12.085 14.554 -98.160 1.00 48.05 359 SER E O 1
ATOM 11797 N N . VAL E 1 360 ? -13.176 16.303 -97.261 1.00 50.13 360 VAL E N 1
ATOM 11798 C CA . VAL E 1 360 ? -13.855 16.650 -98.503 1.00 51.96 360 VAL E CA 1
ATOM 11799 C C . VAL E 1 360 ? -12.801 16.987 -99.554 1.00 53.52 360 VAL E C 1
ATOM 11800 O O . VAL E 1 360 ? -12.847 16.503 -100.687 1.00 53.16 360 VAL E O 1
ATOM 11804 N N . CYS E 1 361 ? -11.839 17.809 -99.150 1.00 55.07 361 CYS E N 1
ATOM 11805 C CA . CYS E 1 361 ? -10.764 18.248 -100.023 1.00 56.37 361 CYS E CA 1
ATOM 11806 C C . CYS E 1 361 ? -9.911 17.122 -100.608 1.00 56.90 361 CYS E C 1
ATOM 11807 O O . CYS E 1 361 ? -9.735 17.050 -101.823 1.00 57.08 361 CYS E O 1
ATOM 11810 N N . HIS E 1 362 ? -9.378 16.245 -99.761 1.00 57.71 362 HIS E N 1
ATOM 11811 C CA . HIS E 1 362 ? -8.547 15.163 -100.276 1.00 58.09 362 HIS E CA 1
ATOM 11812 C C . HIS E 1 362 ? -9.340 14.030 -100.924 1.00 57.88 362 HIS E C 1
ATOM 11813 O O . HIS E 1 362 ? -8.890 13.445 -101.907 1.00 58.46 362 HIS E O 1
ATOM 11820 N N . GLU E 1 363 ? -10.519 13.717 -100.394 1.00 57.21 363 GLU E N 1
ATOM 11821 C CA . GLU E 1 363 ? -11.323 12.656 -100.988 1.00 56.26 363 GLU E CA 1
ATOM 11822 C C . GLU E 1 363 ? -11.857 13.140 -102.326 1.00 57.35 363 GLU E C 1
ATOM 11823 O O . GLU E 1 363 ? -12.103 12.347 -103.234 1.00 57.37 363 GLU E O 1
ATOM 11829 N N . GLY E 1 364 ? -12.030 14.453 -102.441 1.00 58.68 364 GLY E N 1
ATOM 11830 C CA . GLY E 1 364 ? -12.513 15.025 -103.682 1.00 60.33 364 GLY E CA 1
ATOM 11831 C C . GLY E 1 364 ? -11.439 14.893 -104.745 1.00 61.34 364 GLY E C 1
ATOM 11832 O O . GLY E 1 364 ? -11.730 14.659 -105.918 1.00 61.47 364 GLY E O 1
ATOM 11833 N N . GLN E 1 365 ? -10.188 15.046 -104.325 1.00 61.89 365 GLN E N 1
ATOM 11834 C CA . GLN E 1 365 ? -9.053 14.929 -105.230 1.00 63.03 365 GLN E CA 1
ATOM 11835 C C . GLN E 1 365 ? -8.890 13.476 -105.670 1.00 63.99 365 GLN E C 1
ATOM 11836 O O . GLN E 1 365 ? -8.811 13.190 -106.863 1.00 63.98 365 GLN E O 1
ATOM 11842 N N . MET E 1 366 ? -8.837 12.560 -104.706 1.00 64.72 366 MET E N 1
ATOM 11843 C CA . MET E 1 366 ? -8.678 11.144 -105.020 1.00 65.86 366 MET E CA 1
ATOM 11844 C C . MET E 1 366 ? -9.733 10.678 -106.017 1.00 66.77 366 MET E C 1
ATOM 11845 O O . MET E 1 366 ? -9.399 10.164 -107.086 1.00 66.69 366 MET E O 1
ATOM 11850 N N . ASN E 1 367 ? -11.005 10.856 -105.668 1.00 67.93 367 ASN E N 1
ATOM 11851 C CA . ASN E 1 367 ? -12.094 10.458 -106.553 1.00 68.74 367 ASN E CA 1
ATOM 11852 C C . ASN E 1 367 ? -11.928 11.130 -107.908 1.00 69.24 367 ASN E C 1
ATOM 11853 O O . ASN E 1 367 ? -12.430 10.643 -108.922 1.00 68.44 367 ASN E O 1
ATOM 11858 N N . ALA E 1 368 ? -11.222 12.258 -107.912 1.00 69.40 368 ALA E N 1
ATOM 11859 C CA . ALA E 1 368 ? -10.968 12.997 -109.139 1.00 69.01 368 ALA E CA 1
ATOM 11860 C C . ALA E 1 368 ? -9.912 12.250 -109.946 1.00 68.56 368 ALA E C 1
ATOM 11861 O O . ALA E 1 368 ? -10.049 12.088 -111.158 1.00 69.03 368 ALA E O 1
ATOM 11863 N N . LEU E 1 369 ? -8.863 11.792 -109.269 1.00 68.00 369 LEU E N 1
ATOM 11864 C CA . LEU E 1 369 ? -7.798 11.050 -109.933 1.00 67.54 369 LEU E CA 1
ATOM 11865 C C . LEU E 1 369 ? -8.320 9.702 -110.404 1.00 67.09 369 LEU E C 1
ATOM 11866 O O . LEU E 1 369 ? -7.929 9.211 -111.462 1.00 67.58 369 LEU E O 1
ATOM 11871 N N . ALA E 1 370 ? -9.205 9.105 -109.615 1.00 66.50 370 ALA E N 1
ATOM 11872 C CA . ALA E 1 370 ? -9.777 7.813 -109.966 1.00 66.10 370 ALA E CA 1
ATOM 11873 C C . ALA E 1 370 ? -10.621 7.938 -111.229 1.00 66.23 370 ALA E C 1
ATOM 11874 O O . ALA E 1 370 ? -10.773 6.979 -111.985 1.00 66.27 370 ALA E O 1
ATOM 11876 N N . LYS E 1 371 ? -11.165 9.130 -111.453 1.00 66.25 371 LYS E N 1
ATOM 11877 C CA . LYS E 1 371 ? -12.005 9.396 -112.617 1.00 65.98 371 LYS E CA 1
ATOM 11878 C C . LYS E 1 371 ? -11.148 9.669 -113.854 1.00 65.78 371 LYS E C 1
ATOM 11879 O O . LYS E 1 371 ? -11.543 9.356 -114.980 1.00 65.65 371 LYS E O 1
ATOM 11885 N N . ALA E 1 372 ? -9.970 10.247 -113.634 1.00 65.05 372 ALA E N 1
ATOM 11886 C CA . ALA E 1 372 ? -9.053 10.578 -114.720 1.00 64.23 372 ALA E CA 1
ATOM 11887 C C . ALA E 1 372 ? -8.085 9.445 -115.046 1.00 63.58 372 ALA E C 1
ATOM 11888 O O . ALA E 1 372 ? -7.205 9.601 -115.891 1.00 63.15 372 ALA E O 1
ATOM 11890 N N . LEU E 1 373 ? -8.245 8.308 -114.378 1.00 63.05 373 LEU E N 1
ATOM 11891 C CA . LEU E 1 373 ? -7.373 7.165 -114.618 1.00 62.68 373 LEU E CA 1
ATOM 11892 C C . LEU E 1 373 ? -8.170 5.871 -114.748 1.00 62.92 373 LEU E C 1
ATOM 11893 O O . LEU E 1 373 ? -7.610 4.774 -114.689 1.00 62.85 373 LEU E O 1
ATOM 11898 N N . GLY E 1 374 ? -9.481 6.012 -114.926 1.00 62.89 374 GLY E N 1
ATOM 11899 C CA . GLY E 1 374 ? -10.346 4.857 -115.077 1.00 63.70 374 GLY E CA 1
ATOM 11900 C C . GLY E 1 374 ? -10.158 3.778 -114.028 1.00 64.60 374 GLY E C 1
ATOM 11901 O O . GLY E 1 374 ? -10.357 2.594 -114.304 1.00 64.49 374 GLY E O 1
ATOM 11902 N N . MET E 1 375 ? -9.769 4.179 -112.822 1.00 65.13 375 MET E N 1
ATOM 11903 C CA . MET E 1 375 ? -9.570 3.227 -111.736 1.00 65.86 375 MET E CA 1
ATOM 11904 C C . MET E 1 375 ? -10.798 3.224 -110.837 1.00 65.60 375 MET E C 1
ATOM 11905 O O . MET E 1 375 ? -11.557 4.195 -110.808 1.00 65.26 375 MET E O 1
ATOM 11910 N N . ASP E 1 376 ? -10.999 2.131 -110.109 1.00 65.24 376 ASP E N 1
ATOM 11911 C CA . ASP E 1 376 ? -12.127 2.056 -109.193 1.00 65.19 376 ASP E CA 1
ATOM 11912 C C . ASP E 1 376 ? -11.745 2.865 -107.965 1.00 64.69 376 ASP E C 1
ATOM 11913 O O . ASP E 1 376 ? -10.708 2.621 -107.349 1.00 65.40 376 ASP E O 1
ATOM 11918 N N . PRO E 1 377 ? -12.588 3.832 -107.584 1.00 64.15 377 PRO E N 1
ATOM 11919 C CA . PRO E 1 377 ? -12.301 4.670 -106.416 1.00 63.50 377 PRO E CA 1
ATOM 11920 C C . PRO E 1 377 ? -11.702 3.931 -105.218 1.00 62.57 377 PRO E C 1
ATOM 11921 O O . PRO E 1 377 ? -10.926 4.508 -104.457 1.00 62.34 377 PRO E O 1
ATOM 11925 N N . ILE E 1 378 ? -12.047 2.657 -105.063 1.00 61.91 378 ILE E N 1
ATOM 11926 C CA . ILE E 1 378 ? -11.532 1.863 -103.951 1.00 62.16 378 ILE E CA 1
ATOM 11927 C C . ILE E 1 378 ? -10.093 1.414 -104.175 1.00 62.37 378 ILE E C 1
ATOM 11928 O O . ILE E 1 378 ? -9.234 1.598 -103.311 1.00 62.30 378 ILE E O 1
ATOM 11933 N N . ASP E 1 379 ? -9.833 0.825 -105.335 1.00 62.59 379 ASP E N 1
ATOM 11934 C CA . ASP E 1 379 ? -8.498 0.338 -105.656 1.00 62.88 379 ASP E CA 1
ATOM 11935 C C . ASP E 1 379 ? -7.422 1.417 -105.573 1.00 62.02 379 ASP E C 1
ATOM 11936 O O . ASP E 1 379 ? -6.401 1.231 -104.908 1.00 62.30 379 ASP E O 1
ATOM 11941 N N . ILE E 1 380 ? -7.649 2.543 -106.243 1.00 61.38 380 ILE E N 1
ATOM 11942 C CA . ILE E 1 380 ? -6.681 3.634 -106.228 1.00 60.74 380 ILE E CA 1
ATOM 11943 C C . ILE E 1 380 ? -6.386 4.047 -104.787 1.00 61.02 380 ILE E C 1
ATOM 11944 O O . ILE E 1 380 ? -5.326 4.606 -104.493 1.00 61.04 380 ILE E O 1
ATOM 11949 N N . ARG E 1 381 ? -7.334 3.768 -103.894 1.00 61.01 381 ARG E N 1
ATOM 11950 C CA . ARG E 1 381 ? -7.173 4.077 -102.478 1.00 60.74 381 ARG E CA 1
ATOM 11951 C C . ARG E 1 381 ? -6.371 2.954 -101.828 1.00 60.60 381 ARG E C 1
ATOM 11952 O O . ARG E 1 381 ? -5.373 3.204 -101.150 1.00 60.48 381 ARG E O 1
ATOM 11960 N N . ILE E 1 382 ? -6.806 1.715 -102.044 1.00 59.80 382 ILE E N 1
ATOM 11961 C CA . ILE E 1 382 ? -6.113 0.566 -101.479 1.00 59.62 382 ILE E CA 1
ATOM 11962 C C . ILE E 1 382 ? -4.635 0.636 -101.832 1.00 60.49 382 ILE E C 1
ATOM 11963 O O . ILE E 1 382 ? -3.779 0.203 -101.062 1.00 60.87 382 ILE E O 1
ATOM 11968 N N . LEU E 1 383 ? -4.344 1.188 -103.004 1.00 61.28 383 LEU E N 1
ATOM 11969 C CA . LEU E 1 383 ? -2.971 1.304 -103.475 1.00 63.03 383 LEU E CA 1
ATOM 11970 C C . LEU E 1 383 ? -2.142 2.291 -102.659 1.00 63.35 383 LEU E C 1
ATOM 11971 O O . LEU E 1 383 ? -1.002 2.003 -102.297 1.00 63.46 383 LEU E O 1
ATOM 11976 N N . ASN E 1 384 ? -2.718 3.455 -102.372 1.00 64.05 384 ASN E N 1
ATOM 11977 C CA . ASN E 1 384 ? -2.023 4.486 -101.605 1.00 64.77 384 ASN E CA 1
ATOM 11978 C C . ASN E 1 384 ? -2.390 4.462 -100.125 1.00 64.56 384 ASN E C 1
ATOM 11979 O O . ASN E 1 384 ? -1.992 5.345 -99.369 1.00 64.78 384 ASN E O 1
ATOM 11984 N N . ALA E 1 385 ? -3.145 3.449 -99.714 1.00 64.50 385 ALA E N 1
ATOM 11985 C CA . ALA E 1 385 ? -3.572 3.326 -98.322 1.00 64.36 385 ALA E CA 1
ATOM 11986 C C . ALA E 1 385 ? -2.414 3.127 -97.350 1.00 64.11 385 ALA E C 1
ATOM 11987 O O . ALA E 1 385 ? -1.424 2.468 -97.668 1.00 64.54 385 ALA E O 1
ATOM 11989 N N . HIS E 1 386 ? -2.551 3.706 -96.160 1.00 63.37 386 HIS E N 1
ATOM 11990 C CA . HIS E 1 386 ? -1.539 3.581 -95.122 1.00 62.43 386 HIS E CA 1
ATOM 11991 C C . HIS E 1 386 ? -1.444 2.130 -94.666 1.00 62.40 386 HIS E C 1
ATOM 11992 O O . HIS E 1 386 ? -2.436 1.402 -94.664 1.00 61.91 386 HIS E O 1
ATOM 11999 N N . GLN E 1 387 ? -0.243 1.716 -94.279 1.00 62.51 387 GLN E N 1
ATOM 12000 C CA . GLN E 1 387 ? -0.008 0.362 -93.796 1.00 62.25 387 GLN E CA 1
ATOM 12001 C C . GLN E 1 387 ? 1.110 0.455 -92.774 1.00 61.97 387 GLN E C 1
ATOM 12002 O O . GLN E 1 387 ? 1.848 1.439 -92.749 1.00 61.53 387 GLN E O 1
ATOM 12008 N N . VAL E 1 388 ? 1.235 -0.562 -91.931 1.00 61.47 388 VAL E N 1
ATOM 12009 C CA . VAL E 1 388 ? 2.291 -0.566 -90.926 1.00 61.69 388 VAL E CA 1
ATOM 12010 C C . VAL E 1 388 ? 3.644 -0.483 -91.626 1.00 61.98 388 VAL E C 1
ATOM 12011 O O . VAL E 1 388 ? 3.963 -1.321 -92.470 1.00 62.79 388 VAL E O 1
ATOM 12015 N N . GLY E 1 389 ? 4.430 0.534 -91.279 1.00 61.90 389 GLY E N 1
ATOM 12016 C CA . GLY E 1 389 ? 5.738 0.703 -91.887 1.00 61.00 389 GLY E CA 1
ATOM 12017 C C . GLY E 1 389 ? 5.849 1.969 -92.716 1.00 60.75 389 GLY E C 1
ATOM 12018 O O . GLY E 1 389 ? 6.949 2.487 -92.923 1.00 59.98 389 GLY E O 1
ATOM 12019 N N . ALA E 1 390 ? 4.709 2.467 -93.188 1.00 60.46 390 ALA E N 1
ATOM 12020 C CA . ALA E 1 390 ? 4.662 3.680 -94.000 1.00 60.76 390 ALA E CA 1
ATOM 12021 C C . ALA E 1 390 ? 5.165 4.898 -93.232 1.00 60.91 390 ALA E C 1
ATOM 12022 O O . ALA E 1 390 ? 5.285 4.868 -92.005 1.00 61.73 390 ALA E O 1
ATOM 12024 N N . LYS E 1 391 ? 5.452 5.971 -93.960 1.00 60.56 391 LYS E N 1
ATOM 12025 C CA . LYS E 1 391 ? 5.940 7.200 -93.349 1.00 60.56 391 LYS E CA 1
ATOM 12026 C C . LYS E 1 391 ? 4.936 8.326 -93.570 1.00 60.05 391 LYS E C 1
ATOM 12027 O O . LYS E 1 391 ? 4.444 8.523 -94.683 1.00 59.91 391 LYS E O 1
ATOM 12033 N N . LEU E 1 392 ? 4.636 9.059 -92.501 1.00 59.24 392 LEU E N 1
ATOM 12034 C CA . LEU E 1 392 ? 3.683 10.161 -92.554 1.00 58.43 392 LEU E CA 1
ATOM 12035 C C . LEU E 1 392 ? 4.351 11.477 -92.922 1.00 58.47 392 LEU E C 1
ATOM 12036 O O . LEU E 1 392 ? 5.570 11.624 -92.812 1.00 58.72 392 LEU E O 1
ATOM 12041 N N . ALA E 1 393 ? 3.541 12.438 -93.352 1.00 58.32 393 ALA E N 1
ATOM 12042 C CA . ALA E 1 393 ? 4.042 13.749 -93.746 1.00 58.42 393 ALA E CA 1
ATOM 12043 C C . ALA E 1 393 ? 4.823 14.437 -92.624 1.00 58.34 393 ALA E C 1
ATOM 12044 O O . ALA E 1 393 ? 5.525 15.423 -92.854 1.00 58.56 393 ALA E O 1
ATOM 12046 N N . THR E 1 394 ? 4.705 13.91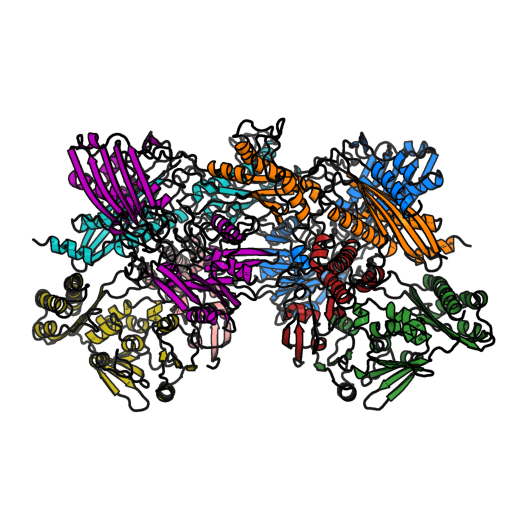0 -91.412 1.00 57.78 394 THR E N 1
ATOM 12047 C CA . THR E 1 394 ? 5.390 14.489 -90.266 1.00 57.74 394 THR E CA 1
ATOM 12048 C C . THR E 1 394 ? 6.667 13.730 -89.921 1.00 57.59 394 THR E C 1
ATOM 12049 O O . THR E 1 394 ? 7.342 14.047 -88.939 1.00 58.34 394 THR E O 1
ATOM 12053 N N . GLY E 1 395 ? 6.994 12.728 -90.733 1.00 57.02 395 GLY E N 1
ATOM 12054 C CA . GLY E 1 395 ? 8.190 11.938 -90.489 1.00 55.82 395 GLY E CA 1
ATOM 12055 C C . GLY E 1 395 ? 7.938 10.768 -89.556 1.00 55.21 395 GLY E C 1
ATOM 12056 O O . GLY E 1 395 ? 8.840 9.979 -89.269 1.00 55.37 395 GLY E O 1
ATOM 12057 N N . GLN E 1 396 ? 6.704 10.659 -89.076 1.00 54.39 396 GLN E N 1
ATOM 12058 C CA . GLN E 1 396 ? 6.321 9.582 -88.172 1.00 52.38 396 GLN E CA 1
ATOM 12059 C C . GLN E 1 396 ? 6.078 8.319 -88.987 1.00 51.10 396 GLN E C 1
ATOM 12060 O O . GLN E 1 396 ? 5.571 8.384 -90.105 1.00 50.22 396 GLN E O 1
ATOM 12066 N N . VAL E 1 397 ? 6.444 7.173 -88.427 1.00 50.22 397 VAL E N 1
ATOM 12067 C CA . VAL E 1 397 ? 6.244 5.906 -89.113 1.00 49.09 397 VAL E CA 1
ATOM 12068 C C . VAL E 1 397 ? 5.179 5.096 -88.377 1.00 48.82 397 VAL E C 1
ATOM 12069 O O . VAL E 1 397 ? 5.256 4.910 -87.161 1.00 47.87 397 VAL E O 1
ATOM 12073 N N . LEU E 1 398 ? 4.177 4.630 -89.117 1.00 48.76 398 LEU E N 1
ATOM 12074 C CA . LEU E 1 398 ? 3.104 3.841 -88.526 1.00 49.06 398 LEU E CA 1
ATOM 12075 C C . LEU E 1 398 ? 3.673 2.515 -88.045 1.00 49.27 398 LEU E C 1
ATOM 12076 O O . LEU E 1 398 ? 4.166 1.715 -88.839 1.00 49.44 398 LEU E O 1
ATOM 12081 N N . GLU E 1 399 ? 3.601 2.293 -86.737 1.00 49.79 399 GLU E N 1
ATOM 12082 C CA . GLU E 1 399 ? 4.131 1.078 -86.133 1.00 50.01 399 GLU E CA 1
ATOM 12083 C C . GLU E 1 399 ? 3.093 0.032 -85.734 1.00 48.89 399 GLU E C 1
ATOM 12084 O O . GLU E 1 399 ? 3.436 -1.129 -85.515 1.00 48.70 399 GLU E O 1
ATOM 12090 N N . ASN E 1 400 ? 1.830 0.429 -85.636 1.00 47.79 400 ASN E N 1
ATOM 12091 C CA . ASN E 1 400 ? 0.798 -0.527 -85.255 1.00 46.87 400 ASN E CA 1
ATOM 12092 C C . ASN E 1 400 ? -0.617 -0.066 -85.568 1.00 46.55 400 ASN E C 1
ATOM 12093 O O . ASN E 1 400 ? -0.841 1.071 -85.984 1.00 45.38 400 ASN E O 1
ATOM 12098 N N . SER E 1 401 ? -1.560 -0.979 -85.362 1.00 46.72 401 SER E N 1
ATOM 12099 C CA . SER E 1 401 ? -2.979 -0.732 -85.582 1.00 47.97 401 SER E CA 1
ATOM 12100 C C . SER E 1 401 ? -3.300 0.093 -86.822 1.00 48.02 401 SER E C 1
ATOM 12101 O O . SER E 1 401 ? -3.548 1.295 -86.735 1.00 48.23 401 SER E O 1
ATOM 12104 N N . VAL E 1 402 ? -3.300 -0.563 -87.976 1.00 48.13 402 VAL E N 1
ATOM 12105 C CA . VAL E 1 402 ? -3.613 0.094 -89.237 1.00 47.54 402 VAL E CA 1
ATOM 12106 C C . VAL E 1 402 ? -4.456 -0.874 -90.058 1.00 47.44 402 VAL E C 1
ATOM 12107 O O . VAL E 1 402 ? -3.931 -1.810 -90.654 1.00 48.31 402 VAL E O 1
ATOM 12111 N N . GLY E 1 403 ? -5.766 -0.653 -90.074 1.00 46.99 403 GLY E N 1
ATOM 12112 C CA . GLY E 1 403 ? -6.648 -1.535 -90.815 1.00 46.20 403 GLY E CA 1
ATOM 12113 C C . GLY E 1 403 ? -7.442 -0.817 -91.884 1.00 46.51 403 GLY E C 1
ATOM 12114 O O . GLY E 1 403 ? -8.597 -1.156 -92.140 1.00 46.12 403 GLY E O 1
ATOM 12115 N N . LEU E 1 404 ? -6.812 0.169 -92.517 1.00 46.70 404 LEU E N 1
ATOM 12116 C CA . LEU E 1 404 ? -7.445 0.961 -93.566 1.00 46.57 404 LEU E CA 1
ATOM 12117 C C . LEU E 1 404 ? -7.859 0.158 -94.791 1.00 46.72 404 LEU E C 1
ATOM 12118 O O . LEU E 1 404 ? -8.959 0.334 -95.311 1.00 45.16 404 LEU E O 1
ATOM 12123 N N . ILE E 1 405 ? -6.976 -0.713 -95.266 1.00 47.60 405 ILE E N 1
ATOM 12124 C CA . ILE E 1 405 ? -7.292 -1.513 -96.442 1.00 49.02 405 ILE E CA 1
ATOM 12125 C C . ILE E 1 405 ? -8.463 -2.447 -96.166 1.00 49.06 405 ILE E C 1
ATOM 12126 O O . ILE E 1 405 ? -9.291 -2.691 -97.045 1.00 49.24 405 ILE E O 1
ATOM 12131 N N . GLU E 1 406 ? -8.533 -2.963 -94.943 1.00 49.66 406 GLU E N 1
ATOM 12132 C CA . GLU E 1 406 ? -9.614 -3.869 -94.568 1.00 50.15 406 GLU E CA 1
ATOM 12133 C C . GLU E 1 406 ? -10.955 -3.137 -94.600 1.00 50.11 406 GLU E C 1
ATOM 12134 O O . GLU E 1 406 ? -11.968 -3.697 -95.025 1.00 50.40 406 GLU E O 1
ATOM 12140 N N . THR E 1 407 ? -10.958 -1.884 -94.156 1.00 49.65 407 THR E N 1
ATOM 12141 C CA . THR E 1 407 ? -12.178 -1.087 -94.155 1.00 48.92 407 THR E CA 1
ATOM 12142 C C . THR E 1 407 ? -12.586 -0.798 -95.601 1.00 48.76 407 THR E C 1
ATOM 12143 O O . THR E 1 407 ? -13.753 -0.538 -95.890 1.00 48.40 407 THR E O 1
ATOM 12147 N N . LEU E 1 408 ? -11.614 -0.850 -96.505 1.00 48.13 408 LEU E N 1
ATOM 12148 C CA . LEU E 1 408 ? -11.858 -0.591 -97.919 1.00 48.43 408 LEU E CA 1
ATOM 12149 C C . LEU E 1 408 ? -12.424 -1.809 -98.637 1.00 48.71 408 LEU E C 1
ATOM 12150 O O . LEU E 1 408 ? -13.295 -1.682 -99.500 1.00 49.05 408 LEU E O 1
ATOM 12155 N N . GLU E 1 409 ? -11.916 -2.985 -98.280 1.00 48.41 409 GLU E N 1
ATOM 12156 C CA . GLU E 1 409 ? -12.346 -4.237 -98.889 1.00 48.69 409 GLU E CA 1
ATOM 12157 C C . GLU E 1 409 ? -13.666 -4.706 -98.300 1.00 48.40 409 GLU E C 1
ATOM 12158 O O . GLU E 1 409 ? -14.620 -4.998 -99.026 1.00 47.81 409 GLU E O 1
ATOM 12164 N N . LYS E 1 410 ? -13.711 -4.789 -96.975 1.00 48.08 410 LYS E N 1
ATOM 12165 C CA . LYS E 1 410 ? -14.917 -5.214 -96.288 1.00 47.81 410 LYS E CA 1
ATOM 12166 C C . LYS E 1 410 ? -16.086 -4.308 -96.668 1.00 48.09 410 LYS E C 1
ATOM 12167 O O . LYS E 1 410 ? -17.202 -4.781 -96.879 1.00 47.95 410 LYS E O 1
ATOM 12173 N N . ALA E 1 411 ? -15.822 -3.008 -96.763 1.00 48.28 411 ALA E N 1
ATOM 12174 C CA . ALA E 1 411 ? -16.860 -2.042 -97.108 1.00 49.50 411 ALA E CA 1
ATOM 12175 C C . ALA E 1 411 ? -17.350 -2.247 -98.531 1.00 51.31 411 ALA E C 1
ATOM 12176 O O . ALA E 1 411 ? -18.553 -2.381 -98.771 1.00 52.14 411 ALA E O 1
ATOM 12178 N N . ARG E 1 412 ? -16.413 -2.255 -99.475 1.00 51.84 412 ARG E N 1
ATOM 12179 C CA . ARG E 1 412 ? -16.747 -2.451 -100.877 1.00 52.80 412 ARG E CA 1
ATOM 12180 C C . ARG E 1 412 ? -17.558 -3.732 -101.001 1.00 52.31 412 ARG E C 1
ATOM 12181 O O . ARG E 1 412 ? -18.606 -3.760 -101.647 1.00 51.77 412 ARG E O 1
ATOM 12189 N N . GLU E 1 413 ? -17.068 -4.790 -100.364 1.00 52.55 413 GLU E N 1
ATOM 12190 C CA . GLU E 1 413 ? -17.746 -6.076 -100.400 1.00 53.08 413 GLU E CA 1
ATOM 12191 C C . GLU E 1 413 ? -19.196 -5.924 -99.966 1.00 53.06 413 GLU E C 1
ATOM 12192 O O . GLU E 1 413 ? -20.114 -6.346 -100.671 1.00 52.97 413 GLU E O 1
ATOM 12198 N N . LYS E 1 414 ? -19.398 -5.305 -98.807 1.00 52.34 414 LYS E N 1
ATOM 12199 C CA . LYS E 1 414 ? -20.739 -5.112 -98.279 1.00 52.10 414 LYS E CA 1
ATOM 12200 C C . LYS E 1 414 ? -21.583 -4.286 -99.236 1.00 51.42 414 LYS E C 1
ATOM 12201 O O . LYS E 1 414 ? -22.772 -4.546 -99.403 1.00 51.25 414 LYS E O 1
ATOM 12207 N N . ALA E 1 415 ? -20.966 -3.284 -99.853 1.00 51.58 415 ALA E N 1
ATOM 12208 C CA . ALA E 1 415 ? -21.671 -2.425 -100.798 1.00 52.44 415 ALA E CA 1
ATOM 12209 C C . ALA E 1 415 ? -22.204 -3.283 -101.935 1.00 53.25 415 ALA E C 1
ATOM 12210 O O . ALA E 1 415 ? -23.379 -3.199 -102.295 1.00 52.66 415 ALA E O 1
ATOM 12212 N N . VAL E 1 416 ? -21.331 -4.112 -102.497 1.00 53.98 416 VAL E N 1
ATOM 12213 C CA . VAL E 1 416 ? -21.714 -4.996 -103.588 1.00 55.96 416 VAL E CA 1
ATOM 12214 C C . VAL E 1 416 ? -22.946 -5.806 -103.194 1.00 57.13 416 VAL E C 1
ATOM 12215 O O . VAL E 1 416 ? -23.944 -5.847 -103.915 1.00 57.14 416 VAL E O 1
ATOM 12219 N N . GLU E 1 417 ? -22.863 -6.438 -102.031 1.00 58.55 417 GLU E N 1
ATOM 12220 C CA . GLU E 1 417 ? -23.940 -7.264 -101.510 1.00 60.69 417 GLU E CA 1
ATOM 12221 C C . GLU E 1 417 ? -25.246 -6.506 -101.265 1.00 61.60 417 GLU E C 1
ATOM 12222 O O . GLU E 1 417 ? -26.322 -7.104 -101.306 1.00 61.59 417 GLU E O 1
ATOM 12228 N N . VAL E 1 418 ? -25.162 -5.199 -101.023 1.00 62.42 418 VAL E N 1
ATOM 12229 C CA . VAL E 1 418 ? -26.362 -4.408 -100.743 1.00 63.53 418 VAL E CA 1
ATOM 12230 C C . VAL E 1 418 ? -26.750 -3.323 -101.750 1.00 64.30 418 VAL E C 1
ATOM 12231 O O . VAL E 1 418 ? -27.923 -2.951 -101.831 1.00 63.57 418 VAL E O 1
ATOM 12235 N N . MET E 1 419 ? -25.785 -2.807 -102.507 1.00 65.63 419 MET E N 1
ATOM 12236 C CA . MET E 1 419 ? -26.078 -1.758 -103.485 1.00 66.89 419 MET E CA 1
ATOM 12237 C C . MET E 1 419 ? -25.560 -2.045 -104.896 1.00 67.83 419 MET E C 1
ATOM 12238 O O . MET E 1 419 ? -25.748 -1.237 -105.806 1.00 68.21 419 MET E O 1
ATOM 12243 N N . GLY E 1 420 ? -24.909 -3.191 -105.076 1.00 68.72 420 GLY E N 1
ATOM 12244 C CA . GLY E 1 420 ? -24.389 -3.543 -106.388 1.00 70.05 420 GLY E CA 1
ATOM 12245 C C . GLY E 1 420 ? -23.273 -2.633 -106.872 1.00 70.75 420 GLY E C 1
ATOM 12246 O O . GLY E 1 420 ? -23.409 -1.954 -107.891 1.00 69.78 420 GLY E O 1
ATOM 12247 N N . TYR E 1 421 ? -22.165 -2.626 -106.138 1.00 71.04 421 TYR E N 1
ATOM 12248 C CA . TYR E 1 421 ? -21.004 -1.807 -106.475 1.00 72.18 421 TYR E CA 1
ATOM 12249 C C . TYR E 1 421 ? -20.409 -2.243 -107.814 1.00 71.26 421 TYR E C 1
ATOM 12250 O O . TYR E 1 421 ? -20.467 -3.454 -108.110 1.00 70.83 421 TYR E O 1
ATOM 12259 N N . MET F 2 1 ? -35.651 13.513 -113.473 1.00 74.15 1 MET F N 1
ATOM 12260 C CA . MET F 2 1 ? -35.402 12.046 -113.564 1.00 74.48 1 MET F CA 1
ATOM 12261 C C . MET F 2 1 ? -34.469 11.575 -112.450 1.00 74.58 1 MET F C 1
ATOM 12262 O O . MET F 2 1 ? -33.362 12.090 -112.296 1.00 74.58 1 MET F O 1
ATOM 12267 N N . LYS F 2 2 ? -34.926 10.596 -111.674 1.00 74.76 2 LYS F N 1
ATOM 12268 C CA . LYS F 2 2 ? -34.140 10.046 -110.572 1.00 75.21 2 LYS F CA 1
ATOM 12269 C C . LYS F 2 2 ? -32.881 9.355 -111.096 1.00 75.98 2 LYS F C 1
ATOM 12270 O O . LYS F 2 2 ? -32.970 8.424 -111.894 1.00 75.60 2 LYS F O 1
ATOM 12276 N N . LYS F 2 3 ? -31.714 9.812 -110.648 1.00 77.69 3 LYS F N 1
ATOM 12277 C CA . LYS F 2 3 ? -30.446 9.216 -111.070 1.00 79.46 3 LYS F CA 1
ATOM 12278 C C . LYS F 2 3 ? -29.612 8.774 -109.872 1.00 79.45 3 LYS F C 1
ATOM 12279 O O . LYS F 2 3 ? -29.167 9.601 -109.076 1.00 79.64 3 LYS F O 1
ATOM 12285 N N . ARG F 2 4 ? -29.399 7.466 -109.752 1.00 79.67 4 ARG F N 1
ATOM 12286 C CA . ARG F 2 4 ? -28.626 6.914 -108.647 1.00 79.56 4 ARG F CA 1
ATOM 12287 C C . ARG F 2 4 ? -27.140 7.211 -108.742 1.00 77.23 4 ARG F C 1
ATOM 12288 O O . ARG F 2 4 ? -26.586 7.360 -109.831 1.00 76.71 4 ARG F O 1
ATOM 12296 N N . GLY F 2 5 ? -26.504 7.289 -107.579 1.00 74.65 5 GLY F N 1
ATOM 12297 C CA . GLY F 2 5 ? -25.082 7.557 -107.516 1.00 71.48 5 GLY F CA 1
ATOM 12298 C C . GLY F 2 5 ? -24.464 6.822 -106.344 1.00 69.04 5 GLY F C 1
ATOM 12299 O O . GLY F 2 5 ? -25.064 6.737 -105.272 1.00 68.89 5 GLY F O 1
ATOM 12300 N N . LYS F 2 6 ? -23.267 6.283 -106.551 1.00 66.12 6 LYS F N 1
ATOM 12301 C CA . LYS F 2 6 ? -22.564 5.550 -105.509 1.00 63.18 6 LYS F CA 1
ATOM 12302 C C . LYS F 2 6 ? -21.197 6.181 -105.283 1.00 61.86 6 LYS F C 1
ATOM 12303 O O . LYS F 2 6 ? -20.344 6.161 -106.170 1.00 61.22 6 LYS F O 1
ATOM 12309 N N . GLY F 2 7 ? -20.992 6.737 -104.094 1.00 60.34 7 GLY F N 1
ATOM 12310 C CA . GLY F 2 7 ? -19.723 7.371 -103.791 1.00 58.34 7 GLY F CA 1
ATOM 12311 C C . GLY F 2 7 ? -18.913 6.668 -102.719 1.00 56.84 7 GLY F C 1
ATOM 12312 O O . GLY F 2 7 ? -19.418 5.810 -101.996 1.00 57.15 7 GLY F O 1
ATOM 12313 N N . VAL F 2 8 ? -17.643 7.039 -102.619 1.00 54.65 8 VAL F N 1
ATOM 12314 C CA . VAL F 2 8 ? -16.750 6.454 -101.633 1.00 53.28 8 VAL F CA 1
ATOM 12315 C C . VAL F 2 8 ? -15.952 7.547 -100.927 1.00 52.36 8 VAL F C 1
ATOM 12316 O O . VAL F 2 8 ? -15.680 8.605 -101.497 1.00 52.57 8 VAL F O 1
ATOM 12320 N N . GLY F 2 9 ? -15.592 7.288 -99.675 1.00 51.23 9 GLY F N 1
ATOM 12321 C CA . GLY F 2 9 ? -14.832 8.255 -98.909 1.00 48.51 9 GLY F CA 1
ATOM 12322 C C . GLY F 2 9 ? -14.170 7.615 -97.707 1.00 47.30 9 GLY F C 1
ATOM 12323 O O . GLY F 2 9 ? -14.849 7.108 -96.814 1.00 46.62 9 GLY F O 1
ATOM 12324 N N . SER F 2 10 ? -12.841 7.628 -97.692 1.00 45.69 10 SER F N 1
ATOM 12325 C CA . SER F 2 10 ? -12.075 7.058 -96.594 1.00 44.18 10 SER F CA 1
ATOM 12326 C C . SER F 2 10 ? -11.515 8.170 -95.726 1.00 42.07 10 SER F C 1
ATOM 12327 O O . SER F 2 10 ? -11.483 9.334 -96.125 1.00 40.63 10 SER F O 1
ATOM 12330 N N . MET F 2 11 ? -11.069 7.804 -94.534 1.00 40.63 11 MET F N 1
ATOM 12331 C CA . MET F 2 11 ? -10.523 8.781 -93.614 1.00 39.67 11 MET F CA 1
ATOM 12332 C C . MET F 2 11 ? -9.620 8.166 -92.562 1.00 39.63 11 MET F C 1
ATOM 12333 O O . MET F 2 11 ? -9.633 6.955 -92.329 1.00 39.56 11 MET F O 1
ATOM 12338 N N . TRP F 2 12 ? -8.814 9.019 -91.946 1.00 39.08 12 TRP F N 1
ATOM 12339 C CA . TRP F 2 12 ? -7.947 8.603 -90.866 1.00 39.02 12 TRP F CA 1
ATOM 12340 C C . TRP F 2 12 ? -8.049 9.737 -89.853 1.00 39.30 12 TRP F C 1
ATOM 12341 O O . TRP F 2 12 ? -8.252 10.895 -90.223 1.00 39.63 12 TRP F O 1
ATOM 12352 N N . TYR F 2 13 ? -7.946 9.403 -88.575 1.00 38.58 13 TYR F N 1
ATOM 12353 C CA . TYR F 2 13 ? -8.067 10.411 -87.539 1.00 37.80 13 TYR F CA 1
ATOM 12354 C C . TYR F 2 13 ? -7.126 10.110 -86.384 1.00 36.81 13 TYR F C 1
ATOM 12355 O O . TYR F 2 13 ? -7.104 8.992 -85.867 1.00 35.73 13 TYR F O 1
ATOM 12364 N N . GLY F 2 14 ? -6.339 11.110 -85.996 1.00 36.82 14 GLY F N 1
ATOM 12365 C CA . GLY F 2 14 ? -5.419 10.939 -84.889 1.00 37.34 14 GLY F CA 1
ATOM 12366 C C . GLY F 2 14 ? -6.205 10.919 -83.592 1.00 37.97 14 GLY F C 1
ATOM 12367 O O . GLY F 2 14 ? -7.100 11.738 -83.389 1.00 37.81 14 GLY F O 1
ATOM 12368 N N . ILE F 2 15 ? -5.877 9.979 -82.714 1.00 38.65 15 ILE F N 1
ATOM 12369 C CA . ILE F 2 15 ? -6.566 9.853 -81.438 1.00 38.25 15 ILE F CA 1
ATOM 12370 C C . ILE F 2 15 ? -5.794 10.574 -80.333 1.00 39.53 15 ILE F C 1
ATOM 12371 O O . ILE F 2 15 ? -4.644 10.245 -80.041 1.00 40.33 15 ILE F O 1
ATOM 12376 N N . GLY F 2 16 ? -6.442 11.558 -79.719 1.00 40.27 16 GLY F N 1
ATOM 12377 C CA . GLY F 2 16 ? -5.807 12.327 -78.665 1.00 39.89 16 GLY F CA 1
ATOM 12378 C C . GLY F 2 16 ? -5.502 13.708 -79.200 1.00 40.29 16 GLY F C 1
ATOM 12379 O O . GLY F 2 16 ? -5.529 13.913 -80.411 1.00 40.20 16 GLY F O 1
ATOM 12380 N N . ASN F 2 17 ? -5.223 14.663 -78.319 1.00 41.39 17 ASN F N 1
ATOM 12381 C CA . ASN F 2 17 ? -4.918 16.012 -78.779 1.00 42.41 17 ASN F CA 1
ATOM 12382 C C . ASN F 2 17 ? -3.641 15.977 -79.615 1.00 42.53 17 ASN F C 1
ATOM 12383 O O . ASN F 2 17 ? -2.665 15.317 -79.252 1.00 41.90 17 ASN F O 1
ATOM 12388 N N . THR F 2 18 ? -3.664 16.689 -80.738 1.00 42.46 18 THR F N 1
ATOM 12389 C CA . THR F 2 18 ? -2.546 16.722 -81.675 1.00 41.86 18 THR F CA 1
ATOM 12390 C C . THR F 2 18 ? -1.225 17.269 -81.140 1.00 41.06 18 THR F C 1
ATOM 12391 O O . THR F 2 18 ? -1.105 18.455 -80.831 1.00 40.35 18 THR F O 1
ATOM 12395 N N . GLY F 2 19 ? -0.239 16.378 -81.039 1.00 40.61 19 GLY F N 1
ATOM 12396 C CA . GLY F 2 19 ? 1.088 16.743 -80.567 1.00 40.71 19 GLY F CA 1
ATOM 12397 C C . GLY F 2 19 ? 1.171 17.506 -79.258 1.00 41.43 19 GLY F C 1
ATOM 12398 O O . GLY F 2 19 ? 1.974 18.430 -79.124 1.00 42.18 19 GLY F O 1
ATOM 12399 N N . LEU F 2 20 ? 0.357 17.113 -78.284 1.00 41.09 20 LEU F N 1
ATOM 12400 C CA . LEU F 2 20 ? 0.337 17.777 -76.984 1.00 39.57 20 LEU F CA 1
ATOM 12401 C C . LEU F 2 20 ? -0.007 16.797 -75.881 1.00 38.18 20 LEU F C 1
ATOM 12402 O O . LEU F 2 20 ? -0.693 15.802 -76.112 1.00 38.40 20 LEU F O 1
ATOM 12407 N N . PRO F 2 21 ? 0.462 17.069 -74.657 1.00 37.10 21 PRO F N 1
ATOM 12408 C CA . PRO F 2 21 ? 0.159 16.170 -73.544 1.00 35.85 21 PRO F CA 1
ATOM 12409 C C . PRO F 2 21 ? -1.287 16.378 -73.083 1.00 35.44 21 PRO F C 1
ATOM 12410 O O . PRO F 2 21 ? -1.711 17.506 -72.823 1.00 35.34 21 PRO F O 1
ATOM 12414 N N . ASN F 2 22 ? -2.045 15.290 -73.012 1.00 35.35 22 ASN F N 1
ATOM 12415 C CA . ASN F 2 22 ? -3.436 15.342 -72.573 1.00 34.41 22 ASN F CA 1
ATOM 12416 C C . ASN F 2 22 ? -3.750 14.032 -71.865 1.00 32.63 22 ASN F C 1
ATOM 12417 O O . ASN F 2 22 ? -4.304 13.110 -72.455 1.00 33.79 22 ASN F O 1
ATOM 12422 N N . PRO F 2 23 ? -3.380 13.938 -70.578 1.00 31.12 23 PRO F N 1
ATOM 12423 C CA . PRO F 2 23 ? -3.597 12.752 -69.750 1.00 30.91 23 PRO F CA 1
ATOM 12424 C C . PRO F 2 23 ? -4.961 12.662 -69.069 1.00 31.43 23 PRO F C 1
ATOM 12425 O O . PRO F 2 23 ? -5.810 13.548 -69.202 1.00 30.29 23 PRO F O 1
ATOM 12429 N N . ALA F 2 24 ? -5.148 11.569 -68.338 1.00 31.44 24 ALA F N 1
ATOM 12430 C CA . ALA F 2 24 ? -6.372 11.311 -67.599 1.00 31.07 24 ALA F CA 1
ATOM 12431 C C . ALA F 2 24 ? -5.991 10.430 -66.424 1.00 30.54 24 ALA F C 1
ATOM 12432 O O . ALA F 2 24 ? -5.009 9.692 -66.495 1.00 30.37 24 ALA F O 1
ATOM 12434 N N . ALA F 2 25 ? -6.761 10.513 -65.343 1.00 28.91 25 ALA F N 1
ATOM 12435 C CA . ALA F 2 25 ? -6.485 9.716 -64.156 1.00 27.65 25 ALA F CA 1
ATOM 12436 C C . ALA F 2 25 ? -7.719 8.930 -63.729 1.00 26.60 25 ALA F C 1
ATOM 12437 O O . ALA F 2 25 ? -8.830 9.211 -64.177 1.00 27.04 25 ALA F O 1
ATOM 12439 N N . ALA F 2 26 ? -7.515 7.942 -62.866 1.00 25.78 26 ALA F N 1
ATOM 12440 C CA . ALA F 2 26 ? -8.613 7.125 -62.372 1.00 25.62 26 ALA F CA 1
ATOM 12441 C C . ALA F 2 26 ? -8.245 6.466 -61.051 1.00 25.29 26 ALA F C 1
ATOM 12442 O O . ALA F 2 26 ? -7.064 6.280 -60.745 1.00 25.13 26 ALA F O 1
ATOM 12444 N N . PHE F 2 27 ? -9.268 6.129 -60.267 1.00 25.19 27 PHE F N 1
ATOM 12445 C CA . PHE F 2 27 ? -9.092 5.458 -58.980 1.00 22.64 27 PHE F CA 1
ATOM 12446 C C . PHE F 2 27 ? -9.972 4.222 -59.020 1.00 22.75 27 PHE F C 1
ATOM 12447 O O . PHE F 2 27 ? -10.972 4.201 -59.739 1.00 21.66 27 PHE F O 1
ATOM 12455 N N . VAL F 2 28 ? -9.609 3.203 -58.249 1.00 21.70 28 VAL F N 1
ATOM 12456 C CA . VAL F 2 28 ? -10.382 1.967 -58.212 1.00 21.22 28 VAL F CA 1
ATOM 12457 C C . VAL F 2 28 ? -10.267 1.284 -56.862 1.00 20.20 28 VAL F C 1
ATOM 12458 O O . VAL F 2 28 ? -9.223 1.328 -56.221 1.00 19.53 28 VAL F O 1
ATOM 12462 N N . GLU F 2 29 ? -11.353 0.661 -56.429 1.00 20.60 29 GLU F N 1
ATOM 12463 C CA . GLU F 2 29 ? -11.356 -0.060 -55.165 1.00 21.44 29 GLU F CA 1
ATOM 12464 C C . GLU F 2 29 ? -12.183 -1.326 -55.311 1.00 21.57 29 GLU F C 1
ATOM 12465 O O . GLU F 2 29 ? -13.327 -1.292 -55.772 1.00 22.09 29 GLU F O 1
ATOM 12471 N N . ILE F 2 30 ? -11.588 -2.449 -54.928 1.00 23.02 30 ILE F N 1
ATOM 12472 C CA . ILE F 2 30 ? -12.264 -3.733 -55.003 1.00 23.47 30 ILE F CA 1
ATOM 12473 C C . ILE F 2 30 ? -12.766 -4.038 -53.603 1.00 23.67 30 ILE F C 1
ATOM 12474 O O . ILE F 2 30 ? -12.017 -3.940 -52.635 1.00 26.15 30 ILE F O 1
ATOM 12479 N N . HIS F 2 31 ? -14.035 -4.404 -53.496 1.00 22.81 31 HIS F N 1
ATOM 12480 C CA . HIS F 2 31 ? -14.629 -4.687 -52.196 1.00 22.51 31 HIS F CA 1
ATOM 12481 C C . HIS F 2 31 ? -14.545 -6.148 -51.782 1.00 23.76 31 HIS F C 1
ATOM 12482 O O . HIS F 2 31 ? -14.272 -7.029 -52.604 1.00 25.15 31 HIS F O 1
ATOM 12489 N N . GLY F 2 32 ? -14.790 -6.387 -50.495 1.00 24.75 32 GLY F N 1
ATOM 12490 C CA . GLY F 2 32 ? -14.716 -7.724 -49.935 1.00 24.44 32 GLY F CA 1
ATOM 12491 C C . GLY F 2 32 ? -15.554 -8.787 -50.607 1.00 25.34 32 GLY F C 1
ATOM 12492 O O . GLY F 2 32 ? -15.279 -9.975 -50.450 1.00 25.76 32 GLY F O 1
ATOM 12493 N N . ASP F 2 33 ? -16.575 -8.377 -51.353 1.00 25.47 33 ASP F N 1
ATOM 12494 C CA . ASP F 2 33 ? -17.442 -9.336 -52.031 1.00 24.21 33 ASP F CA 1
ATOM 12495 C C . ASP F 2 33 ? -17.114 -9.454 -53.512 1.00 23.66 33 ASP F C 1
ATOM 12496 O O . ASP F 2 33 ? -17.871 -10.033 -54.278 1.00 23.57 33 ASP F O 1
ATOM 12501 N N . GLY F 2 34 ? -15.979 -8.900 -53.916 1.00 24.49 34 GLY F N 1
ATOM 12502 C CA . GLY F 2 34 ? -15.598 -8.987 -55.310 1.00 23.98 34 GLY F CA 1
ATOM 12503 C C . GLY F 2 34 ? -16.254 -7.965 -56.210 1.00 24.92 34 GLY F C 1
ATOM 12504 O O . GLY F 2 34 ? -16.148 -8.064 -57.428 1.00 27.24 34 GLY F O 1
ATOM 12505 N N . SER F 2 35 ? -16.961 -6.998 -55.635 1.00 26.22 35 SER F N 1
ATOM 12506 C CA . SER F 2 35 ? -17.581 -5.954 -56.444 1.00 24.13 35 SER F CA 1
ATOM 12507 C C . SER F 2 35 ? -16.549 -4.835 -56.418 1.00 22.78 35 SER F C 1
ATOM 12508 O O . SER F 2 35 ? -15.533 -4.960 -55.735 1.00 23.64 35 SER F O 1
ATOM 12511 N N . ALA F 2 36 ? -16.783 -3.746 -57.138 1.00 19.92 36 ALA F N 1
ATOM 12512 C CA . ALA F 2 36 ? -15.787 -2.685 -57.144 1.00 19.84 36 ALA F CA 1
ATOM 12513 C C . ALA F 2 36 ? -16.309 -1.297 -57.505 1.00 20.47 36 ALA F C 1
ATOM 12514 O O . ALA F 2 36 ? -17.390 -1.153 -58.085 1.00 20.63 36 ALA F O 1
ATOM 12516 N N . ASN F 2 37 ? -15.529 -0.283 -57.140 1.00 19.08 37 ASN F N 1
ATOM 12517 C CA . ASN F 2 37 ? -15.859 1.102 -57.441 1.00 20.55 37 ASN F CA 1
ATOM 12518 C C . ASN F 2 37 ? -14.774 1.637 -58.352 1.00 22.13 37 ASN F C 1
ATOM 12519 O O . ASN F 2 37 ? -13.602 1.307 -58.179 1.00 24.96 37 ASN F O 1
ATOM 12524 N N . VAL F 2 38 ? -15.163 2.455 -59.322 1.00 22.04 38 VAL F N 1
ATOM 12525 C CA . VAL F 2 38 ? -14.210 3.072 -60.226 1.00 22.02 38 VAL F CA 1
ATOM 12526 C C . VAL F 2 38 ? -14.594 4.542 -60.333 1.00 23.15 38 VAL F C 1
ATOM 12527 O O . VAL F 2 38 ? -15.763 4.874 -60.525 1.00 23.65 38 VAL F O 1
ATOM 12531 N N . MET F 2 39 ? -13.602 5.415 -60.196 1.00 24.58 39 MET F N 1
ATOM 12532 C CA . MET F 2 39 ? -13.811 6.853 -60.266 1.00 25.05 39 MET F CA 1
ATOM 12533 C C . MET F 2 39 ? -12.891 7.468 -61.314 1.00 25.11 39 MET F C 1
ATOM 12534 O O . MET F 2 39 ? -11.678 7.317 -61.234 1.00 26.82 39 MET F O 1
ATOM 12539 N N . PHE F 2 40 ? -13.469 8.152 -62.297 1.00 24.80 40 PHE F N 1
ATOM 12540 C CA . PHE F 2 40 ? -12.688 8.826 -63.337 1.00 24.28 40 PHE F CA 1
ATOM 12541 C C . PHE F 2 40 ? -13.390 10.122 -63.735 1.00 24.84 40 PHE F C 1
ATOM 12542 O O . PHE F 2 40 ? -14.615 10.177 -63.798 1.00 25.36 40 PHE F O 1
ATOM 12550 N N . GLY F 2 41 ? -12.603 11.161 -63.999 1.00 24.76 41 GLY F N 1
ATOM 12551 C CA . GLY F 2 41 ? -13.166 12.448 -64.364 1.00 23.81 41 GLY F CA 1
ATOM 12552 C C . GLY F 2 41 ? -13.875 12.506 -65.700 1.00 23.88 41 GLY F C 1
ATOM 12553 O O . GLY F 2 41 ? -14.814 13.287 -65.864 1.00 23.67 41 GLY F O 1
ATOM 12554 N N . ALA F 2 42 ? -13.432 11.682 -66.648 1.00 23.96 42 ALA F N 1
ATOM 12555 C CA . ALA F 2 42 ? -14.001 11.642 -68.000 1.00 25.39 42 ALA F CA 1
ATOM 12556 C C . ALA F 2 42 ? -15.523 11.787 -68.050 1.00 25.41 42 ALA F C 1
ATOM 12557 O O . ALA F 2 42 ? -16.258 11.001 -67.453 1.00 24.94 42 ALA F O 1
ATOM 12559 N N . ALA F 2 43 ? -15.988 12.790 -68.783 1.00 24.37 43 ALA F N 1
ATOM 12560 C CA . ALA F 2 43 ? -17.416 13.037 -68.897 1.00 25.35 43 ALA F CA 1
ATOM 12561 C C . ALA F 2 43 ? -18.081 12.125 -69.915 1.00 25.82 43 ALA F C 1
ATOM 12562 O O . ALA F 2 43 ? -17.527 11.860 -70.985 1.00 26.09 43 ALA F O 1
ATOM 12564 N N . ASP F 2 44 ? -19.265 11.629 -69.571 1.00 25.44 44 ASP F N 1
ATOM 12565 C CA . ASP F 2 44 ? -20.021 10.784 -70.490 1.00 25.70 44 ASP F CA 1
ATOM 12566 C C . ASP F 2 44 ? -21.126 11.695 -71.003 1.00 25.69 44 ASP F C 1
ATOM 12567 O O . ASP F 2 44 ? -22.000 12.121 -70.241 1.00 24.95 44 ASP F O 1
ATOM 12572 N N . ILE F 2 45 ? -21.079 12.014 -72.290 1.00 25.44 45 ILE F N 1
ATOM 12573 C CA . ILE F 2 45 ? -22.078 12.895 -72.869 1.00 25.12 45 ILE F CA 1
ATOM 12574 C C . ILE F 2 45 ? -23.038 12.168 -73.795 1.00 25.64 45 ILE F C 1
ATOM 12575 O O . ILE F 2 45 ? -23.671 12.786 -74.654 1.00 26.10 45 ILE F O 1
ATOM 12580 N N . GLY F 2 46 ? -23.155 10.857 -73.602 1.00 24.52 46 GLY F N 1
ATOM 12581 C CA . GLY F 2 46 ? -24.050 10.059 -74.416 1.00 22.16 46 GLY F CA 1
ATOM 12582 C C . GLY F 2 46 ? -23.359 8.932 -75.161 1.00 23.42 46 GLY F C 1
ATOM 12583 O O . GLY F 2 46 ? -23.989 7.927 -75.500 1.00 21.53 46 GLY F O 1
ATOM 12584 N N . GLN F 2 47 ? -22.060 9.085 -75.403 1.00 25.17 47 GLN F N 1
ATOM 12585 C CA . GLN F 2 47 ? -21.311 8.074 -76.135 1.00 26.27 47 GLN F CA 1
ATOM 12586 C C . GLN F 2 47 ? -21.153 6.769 -75.360 1.00 27.59 47 GLN F C 1
ATOM 12587 O O . GLN F 2 47 ? -21.025 5.702 -75.963 1.00 29.63 47 GLN F O 1
ATOM 12593 N N . GLY F 2 48 ? -21.151 6.852 -74.031 1.00 27.51 48 GLY F N 1
ATOM 12594 C CA . GLY F 2 48 ? -21.023 5.654 -73.215 1.00 25.50 48 GLY F CA 1
ATOM 12595 C C . GLY F 2 48 ? -19.650 5.342 -72.636 1.00 25.88 48 GLY F C 1
ATOM 12596 O O . GLY F 2 48 ? -19.297 4.168 -72.463 1.00 27.19 48 GLY F O 1
ATOM 12597 N N . SER F 2 49 ? -18.873 6.375 -72.324 1.00 24.55 49 SER F N 1
ATOM 12598 C CA . SER F 2 49 ? -17.540 6.174 -71.759 1.00 24.98 49 SER F CA 1
ATOM 12599 C C . SER F 2 49 ? -17.610 5.512 -70.384 1.00 26.33 49 SER F C 1
ATOM 12600 O O . SER F 2 49 ? -16.751 4.706 -70.028 1.00 25.89 49 SER F O 1
ATOM 12603 N N . GLY F 2 50 ? -18.637 5.865 -69.613 1.00 27.34 50 GLY F N 1
ATOM 12604 C CA . GLY F 2 50 ? -18.801 5.299 -68.287 1.00 27.56 50 GLY F CA 1
ATOM 12605 C C . GLY F 2 50 ? -18.978 3.798 -68.365 1.00 27.95 50 GLY F C 1
ATOM 12606 O O . GLY F 2 50 ? -18.441 3.048 -67.547 1.00 28.48 50 GLY F O 1
ATOM 12607 N N . THR F 2 51 ? -19.744 3.362 -69.357 1.00 28.46 51 THR F N 1
ATOM 12608 C CA . THR F 2 51 ? -19.998 1.946 -69.565 1.00 28.27 51 THR F CA 1
ATOM 12609 C C . THR F 2 51 ? -18.749 1.278 -70.121 1.00 28.30 51 THR F C 1
ATOM 12610 O O . THR F 2 51 ? -18.417 0.158 -69.735 1.00 28.51 51 THR F O 1
ATOM 12614 N N . ALA F 2 52 ? -18.059 1.970 -71.024 1.00 27.65 52 ALA F N 1
ATOM 12615 C CA . ALA F 2 52 ? -16.834 1.433 -71.604 1.00 27.78 52 ALA F CA 1
ATOM 12616 C C . ALA F 2 52 ? -15.817 1.184 -70.494 1.00 28.05 52 ALA F C 1
ATOM 12617 O O . ALA F 2 52 ? -15.176 0.138 -70.456 1.00 29.44 52 ALA F O 1
ATOM 12619 N N . MET F 2 53 ? -15.681 2.145 -69.584 1.00 28.42 53 MET F N 1
ATOM 12620 C CA . MET F 2 53 ? -14.740 2.013 -68.476 1.00 29.23 53 MET F CA 1
ATOM 12621 C C . MET F 2 53 ? -15.116 0.844 -67.573 1.00 30.14 53 MET F C 1
ATOM 12622 O O . MET F 2 53 ? -14.248 0.158 -67.041 1.00 30.52 53 MET F O 1
ATOM 12627 N N . ALA F 2 54 ? -16.417 0.623 -67.404 1.00 30.94 54 ALA F N 1
ATOM 12628 C CA . ALA F 2 54 ? -16.915 -0.464 -66.569 1.00 31.11 54 ALA F CA 1
ATOM 12629 C C . ALA F 2 54 ? -16.550 -1.829 -67.159 1.00 32.34 54 ALA F C 1
ATOM 12630 O O . ALA F 2 54 ? -16.118 -2.733 -66.440 1.00 32.87 54 ALA F O 1
ATOM 12632 N N . GLN F 2 55 ? -16.732 -1.977 -68.467 1.00 32.80 55 GLN F N 1
ATOM 12633 C CA . GLN F 2 55 ? -16.410 -3.230 -69.136 1.00 32.34 55 GLN F CA 1
ATOM 12634 C C . GLN F 2 55 ? -14.904 -3.469 -69.112 1.00 32.65 55 GLN F C 1
ATOM 12635 O O . GLN F 2 55 ? -14.450 -4.600 -68.923 1.00 33.98 55 GLN F O 1
ATOM 12641 N N . ILE F 2 56 ? -14.129 -2.406 -69.291 1.00 31.24 56 ILE F N 1
ATOM 12642 C CA . ILE F 2 56 ? -12.675 -2.530 -69.261 1.00 31.65 56 ILE F CA 1
ATOM 12643 C C . ILE F 2 56 ? -12.254 -2.972 -67.860 1.00 32.13 56 ILE F C 1
ATOM 12644 O O . ILE F 2 56 ? -11.468 -3.910 -67.699 1.00 31.83 56 ILE F O 1
ATOM 12649 N N . ALA F 2 57 ? -12.799 -2.295 -66.850 1.00 31.29 57 ALA F N 1
ATOM 12650 C CA . ALA F 2 57 ? -12.494 -2.602 -65.459 1.00 30.00 57 ALA F CA 1
ATOM 12651 C C . ALA F 2 57 ? -12.816 -4.058 -65.173 1.00 28.40 57 ALA F C 1
ATOM 12652 O O . ALA F 2 57 ? -12.035 -4.764 -64.543 1.00 27.95 57 ALA F O 1
ATOM 12654 N N . ALA F 2 58 ? -13.972 -4.498 -65.648 1.00 26.74 58 ALA F N 1
ATOM 12655 C CA . ALA F 2 58 ? -14.413 -5.871 -65.450 1.00 28.40 58 ALA F CA 1
ATOM 12656 C C . ALA F 2 58 ? -13.448 -6.870 -66.088 1.00 29.85 58 ALA F C 1
ATOM 12657 O O . ALA F 2 58 ? -13.097 -7.885 -65.483 1.00 29.18 58 ALA F O 1
ATOM 12659 N N . GLU F 2 59 ? -13.024 -6.582 -67.314 1.00 31.81 59 GLU F N 1
ATOM 12660 C CA . GLU F 2 59 ? -12.109 -7.466 -68.023 1.00 33.50 59 GLU F CA 1
ATOM 12661 C C . GLU F 2 59 ? -10.770 -7.516 -67.303 1.00 34.03 59 GLU F C 1
ATOM 12662 O O . GLU F 2 59 ? -10.267 -8.592 -66.984 1.00 36.18 59 GLU F O 1
ATOM 12668 N N . GLU F 2 60 ? -10.202 -6.345 -67.037 1.00 35.35 60 GLU F N 1
ATOM 12669 C CA . GLU F 2 60 ? -8.909 -6.242 -66.365 1.00 35.67 60 GLU F CA 1
ATOM 12670 C C . GLU F 2 60 ? -8.873 -6.914 -64.992 1.00 35.69 60 GLU F C 1
ATOM 12671 O O . GLU F 2 60 ? -7.895 -7.581 -64.640 1.00 35.89 60 GLU F O 1
ATOM 12677 N N . LEU F 2 61 ? -9.940 -6.737 -64.220 1.00 34.44 61 LEU F N 1
ATOM 12678 C CA . LEU F 2 61 ? -10.021 -7.311 -62.881 1.00 33.60 61 LEU F CA 1
ATOM 12679 C C . LEU F 2 61 ? -10.532 -8.742 -62.868 1.00 34.58 61 LEU F C 1
ATOM 12680 O O . LEU F 2 61 ? -10.254 -9.491 -61.930 1.00 34.96 61 LEU F O 1
ATOM 12685 N N . GLY F 2 62 ? -11.280 -9.118 -63.901 1.00 34.97 62 GLY F N 1
ATOM 12686 C CA . GLY F 2 62 ? -11.830 -10.462 -63.958 1.00 35.78 62 GLY F CA 1
ATOM 12687 C C . GLY F 2 62 ? -13.086 -10.535 -63.107 1.00 36.83 62 GLY F C 1
ATOM 12688 O O . GLY F 2 62 ? -13.372 -11.553 -62.473 1.00 37.72 62 GLY F O 1
ATOM 12689 N N . LEU F 2 63 ? -13.839 -9.441 -63.098 1.00 36.27 63 LEU F N 1
ATOM 12690 C CA . LEU F 2 63 ? -15.065 -9.350 -62.321 1.00 35.79 63 LEU F CA 1
ATOM 12691 C C . LEU F 2 63 ? -16.276 -9.101 -63.212 1.00 36.16 63 LEU F C 1
ATOM 12692 O O . LEU F 2 63 ? -16.141 -8.657 -64.350 1.00 36.21 63 LEU F O 1
ATOM 12697 N N . ASP F 2 64 ? -17.461 -9.398 -62.687 1.00 37.62 64 ASP F N 1
ATOM 12698 C CA . ASP F 2 64 ? -18.694 -9.189 -63.434 1.00 37.47 64 ASP F CA 1
ATOM 12699 C C . ASP F 2 64 ? -18.960 -7.705 -63.654 1.00 36.29 64 ASP F C 1
ATOM 12700 O O . ASP F 2 64 ? -18.938 -6.909 -62.711 1.00 35.97 64 ASP F O 1
ATOM 12705 N N . TYR F 2 65 ? -19.219 -7.350 -64.905 1.00 33.51 65 TYR F N 1
ATOM 12706 C CA . TYR F 2 65 ? -19.528 -5.982 -65.280 1.00 32.60 65 TYR F CA 1
ATOM 12707 C C . TYR F 2 65 ? -20.631 -5.451 -64.365 1.00 34.38 65 TYR F C 1
ATOM 12708 O O . TYR F 2 65 ? -20.623 -4.283 -63.984 1.00 36.02 65 TYR F O 1
ATOM 12717 N N . GLU F 2 66 ? -21.571 -6.324 -64.008 1.00 35.08 66 GLU F N 1
ATOM 12718 C CA . GLU F 2 66 ? -22.698 -5.946 -63.160 1.00 36.63 66 GLU F CA 1
ATOM 12719 C C . GLU F 2 66 ? -22.304 -5.600 -61.728 1.00 35.37 66 GLU F C 1
ATOM 12720 O O . GLU F 2 66 ? -23.079 -4.962 -61.012 1.00 34.38 66 GLU F O 1
ATOM 12726 N N . LYS F 2 67 ? -21.117 -6.034 -61.308 1.00 33.02 67 LYS F N 1
ATOM 12727 C CA . LYS F 2 67 ? -20.651 -5.764 -59.955 1.00 32.61 67 LYS F CA 1
ATOM 12728 C C . LYS F 2 67 ? -19.811 -4.503 -59.898 1.00 31.51 67 LYS F C 1
ATOM 12729 O O . LYS F 2 67 ? -19.388 -4.071 -58.827 1.00 31.66 67 LYS F O 1
ATOM 12735 N N . ILE F 2 68 ? -19.576 -3.908 -61.057 1.00 30.44 68 ILE F N 1
ATOM 12736 C CA . ILE F 2 68 ? -18.780 -2.697 -61.125 1.00 29.06 68 ILE F CA 1
ATOM 12737 C C . ILE F 2 68 ? -19.661 -1.460 -61.062 1.00 28.51 68 ILE F C 1
ATOM 12738 O O . ILE F 2 68 ? -20.684 -1.388 -61.739 1.00 30.05 68 ILE F O 1
ATOM 12743 N N . HIS F 2 69 ? -19.282 -0.501 -60.225 1.00 26.87 69 HIS F N 1
ATOM 12744 C CA . HIS F 2 69 ? -20.027 0.750 -60.139 1.00 24.56 69 HIS F CA 1
ATOM 12745 C C . HIS F 2 69 ? -19.062 1.865 -60.479 1.00 23.68 69 HIS F C 1
ATOM 12746 O O . HIS F 2 69 ? -17.910 1.847 -60.057 1.00 23.62 69 HIS F O 1
ATOM 12753 N N . VAL F 2 70 ? -19.523 2.838 -61.249 1.00 24.02 70 VAL F N 1
ATOM 12754 C CA . VAL F 2 70 ? -18.645 3.925 -61.637 1.00 23.92 70 VAL F CA 1
ATOM 12755 C C . VAL F 2 70 ? -19.234 5.287 -61.355 1.00 25.17 70 VAL F C 1
ATOM 12756 O O . VAL F 2 70 ? -20.450 5.457 -61.317 1.00 24.23 70 VAL F O 1
ATOM 12760 N N . THR F 2 71 ? -18.340 6.246 -61.143 1.00 25.67 71 THR F N 1
ATOM 12761 C CA . THR F 2 71 ? -18.705 7.626 -60.866 1.00 26.18 71 THR F CA 1
ATOM 12762 C C . THR F 2 71 ? -17.772 8.445 -61.743 1.00 25.96 71 THR F C 1
ATOM 12763 O O . THR F 2 71 ? -16.589 8.128 -61.842 1.00 28.08 71 THR F O 1
ATOM 12767 N N . TRP F 2 72 ? -18.293 9.484 -62.386 1.00 24.91 72 TRP F N 1
ATOM 12768 C CA . TRP F 2 72 ? -17.462 10.302 -63.259 1.00 22.99 72 TRP F CA 1
ATOM 12769 C C . TRP F 2 72 ? -17.891 11.767 -63.271 1.00 22.78 72 TRP F C 1
ATOM 12770 O O . TRP F 2 72 ? -18.946 12.124 -62.750 1.00 20.01 72 TRP F O 1
ATOM 12781 N N . GLY F 2 73 ? -17.053 12.604 -63.874 1.00 22.79 73 GLY F N 1
ATOM 12782 C CA . GLY F 2 73 ? -17.344 14.022 -63.998 1.00 23.61 73 GLY F CA 1
ATOM 12783 C C . GLY F 2 73 ? -17.760 14.791 -62.761 1.00 24.51 73 GLY F C 1
ATOM 12784 O O . GLY F 2 73 ? -18.635 15.655 -62.829 1.00 25.97 73 GLY F O 1
ATOM 12785 N N . ASP F 2 74 ? -17.140 14.484 -61.628 1.00 25.26 74 ASP F N 1
ATOM 12786 C CA . ASP F 2 74 ? -17.435 15.174 -60.376 1.00 23.99 74 ASP F CA 1
ATOM 12787 C C . ASP F 2 74 ? -16.083 15.546 -59.782 1.00 23.75 74 ASP F C 1
ATOM 12788 O O . ASP F 2 74 ? -15.453 14.751 -59.086 1.00 25.37 74 ASP F O 1
ATOM 12793 N N . THR F 2 75 ? -15.662 16.770 -60.068 1.00 23.80 75 THR F N 1
ATOM 12794 C CA . THR F 2 75 ? -14.378 17.307 -59.643 1.00 22.75 75 THR F CA 1
ATOM 12795 C C . THR F 2 75 ? -13.971 17.081 -58.192 1.00 23.14 75 THR F C 1
ATOM 12796 O O . THR F 2 75 ? -12.789 16.919 -57.900 1.00 23.91 75 THR F O 1
ATOM 12800 N N . MET F 2 76 ? -14.933 17.063 -57.278 1.00 23.02 76 MET F N 1
ATOM 12801 C CA . MET F 2 76 ? -14.602 16.897 -55.869 1.00 22.44 76 MET F CA 1
ATOM 12802 C C . MET F 2 76 ? -14.043 15.540 -55.485 1.00 22.87 76 MET F C 1
ATOM 12803 O O . MET F 2 76 ? -13.238 15.437 -54.560 1.00 23.09 76 MET F O 1
ATOM 12808 N N . VAL F 2 77 ? -14.461 14.496 -56.184 1.00 22.17 77 VAL F N 1
ATOM 12809 C CA . VAL F 2 77 ? -13.999 13.164 -55.838 1.00 23.84 77 VAL F CA 1
ATOM 12810 C C . VAL F 2 77 ? -13.461 12.313 -56.979 1.00 25.49 77 VAL F C 1
ATOM 12811 O O . VAL F 2 77 ? -12.966 11.216 -56.734 1.00 27.46 77 VAL F O 1
ATOM 12815 N N . THR F 2 78 ? -13.568 12.793 -58.216 1.00 24.79 78 THR F N 1
ATOM 12816 C CA . THR F 2 78 ? -13.039 12.045 -59.355 1.00 25.43 78 THR F CA 1
ATOM 12817 C C . THR F 2 78 ? -11.826 12.808 -59.876 1.00 26.25 78 THR F C 1
ATOM 12818 O O . THR F 2 78 ? -11.836 14.035 -59.946 1.00 25.26 78 THR F O 1
ATOM 12822 N N . PRO F 2 79 ? -10.757 12.089 -60.240 1.00 27.71 79 PRO F N 1
ATOM 12823 C CA . PRO F 2 79 ? -9.562 12.763 -60.743 1.00 27.46 79 PRO F CA 1
ATOM 12824 C C . PRO F 2 79 ? -9.784 13.294 -62.147 1.00 28.37 79 PRO F C 1
ATOM 12825 O O . PRO F 2 79 ? -10.665 12.824 -62.861 1.00 28.93 79 PRO F O 1
ATOM 12829 N N . ASP F 2 80 ? -8.983 14.278 -62.533 1.00 29.44 80 ASP F N 1
ATOM 12830 C CA . ASP F 2 80 ? -9.087 14.892 -63.852 1.00 31.50 80 ASP F CA 1
ATOM 12831 C C . ASP F 2 80 ? -8.936 13.851 -64.965 1.00 30.85 80 ASP F C 1
ATOM 12832 O O . ASP F 2 80 ? -7.957 13.099 -65.006 1.00 30.65 80 ASP F O 1
ATOM 12837 N N . GLY F 2 81 ? -9.925 13.794 -65.853 1.00 29.18 81 GLY F N 1
ATOM 12838 C CA . GLY F 2 81 ? -9.875 12.840 -66.948 1.00 28.84 81 GLY F CA 1
ATOM 12839 C C . GLY F 2 81 ? -9.720 13.538 -68.285 1.00 27.84 81 GLY F C 1
ATOM 12840 O O . GLY F 2 81 ? -9.982 12.960 -69.339 1.00 27.70 81 GLY F O 1
ATOM 12841 N N . GLY F 2 82 ? -9.280 14.790 -68.240 1.00 27.24 82 GLY F N 1
ATOM 12842 C CA . GLY F 2 82 ? -9.125 15.552 -69.462 1.00 27.54 82 GLY F CA 1
ATOM 12843 C C . GLY F 2 82 ? -10.489 15.811 -70.069 1.00 27.55 82 GLY F C 1
ATOM 12844 O O . GLY F 2 82 ? -11.510 15.364 -69.542 1.00 25.86 82 GLY F O 1
ATOM 12845 N N . ALA F 2 83 ? -10.514 16.531 -71.182 1.00 28.78 83 ALA F N 1
ATOM 12846 C CA . ALA F 2 83 ? -11.768 16.844 -71.849 1.00 28.35 83 ALA F CA 1
ATOM 12847 C C . ALA F 2 83 ? -12.264 15.667 -72.685 1.00 29.26 83 ALA F C 1
ATOM 12848 O O . ALA F 2 83 ? -11.470 14.893 -73.223 1.00 28.77 83 ALA F O 1
ATOM 12850 N N . THR F 2 84 ? -13.583 15.522 -72.772 1.00 30.24 84 THR F N 1
ATOM 12851 C CA . THR F 2 84 ? -14.168 14.457 -73.573 1.00 31.89 84 THR F CA 1
ATOM 12852 C C . THR F 2 84 ? -14.222 15.009 -74.992 1.00 32.23 84 THR F C 1
ATOM 12853 O O . THR F 2 84 ? -15.225 15.579 -75.419 1.00 32.09 84 THR F O 1
ATOM 12857 N N . SER F 2 85 ? -13.110 14.864 -75.704 1.00 32.87 85 SER F N 1
ATOM 12858 C CA . SER F 2 85 ? -12.998 15.342 -77.076 1.00 33.72 85 SER F CA 1
ATOM 12859 C C . SER F 2 85 ? -11.853 14.606 -77.746 1.00 32.07 85 SER F C 1
ATOM 12860 O O . SER F 2 85 ? -11.127 13.868 -77.094 1.00 31.56 85 SER F O 1
ATOM 12863 N N . ALA F 2 86 ? -11.695 14.822 -79.049 1.00 32.87 86 ALA F N 1
ATOM 12864 C CA . ALA F 2 86 ? -10.637 14.181 -79.826 1.00 30.92 86 ALA F CA 1
ATOM 12865 C C . ALA F 2 86 ? -10.675 12.663 -79.709 1.00 30.76 86 ALA F C 1
ATOM 12866 O O . ALA F 2 86 ? -9.630 12.013 -79.718 1.00 30.15 86 ALA F O 1
ATOM 12868 N N . SER F 2 87 ? -11.880 12.106 -79.603 1.00 30.29 87 SER F N 1
ATOM 12869 C CA . SER F 2 87 ? -12.069 10.657 -79.478 1.00 31.49 87 SER F CA 1
ATOM 12870 C C . SER F 2 87 ? -10.976 10.028 -78.608 1.00 32.02 87 SER F C 1
ATOM 12871 O O . SER F 2 87 ? -10.443 8.967 -78.938 1.00 32.97 87 SER F O 1
ATOM 12874 N N . ARG F 2 88 ? -10.658 10.673 -77.488 1.00 31.73 88 ARG F N 1
ATOM 12875 C CA . ARG F 2 88 ? -9.591 10.193 -76.609 1.00 33.21 88 ARG F CA 1
ATOM 12876 C C . ARG F 2 88 ? -9.963 9.367 -75.374 1.00 32.41 88 ARG F C 1
ATOM 12877 O O . ARG F 2 88 ? -9.185 8.517 -74.944 1.00 32.58 88 ARG F O 1
ATOM 12885 N N . GLN F 2 89 ? -11.141 9.604 -74.809 1.00 32.69 89 GLN F N 1
ATOM 12886 C CA . GLN F 2 89 ? -11.535 8.908 -73.584 1.00 32.91 89 GLN F CA 1
ATOM 12887 C C . GLN F 2 89 ? -11.321 7.400 -73.498 1.00 31.30 89 GLN F C 1
ATOM 12888 O O . GLN F 2 89 ? -10.718 6.929 -72.535 1.00 30.03 89 GLN F O 1
ATOM 12894 N N . THR F 2 90 ? -11.796 6.634 -74.476 1.00 32.01 90 THR F N 1
ATOM 12895 C CA . THR F 2 90 ? -11.597 5.185 -74.413 1.00 32.23 90 THR F CA 1
ATOM 12896 C C . THR F 2 90 ? -10.101 4.868 -74.343 1.00 32.77 90 THR F C 1
ATOM 12897 O O . THR F 2 90 ? -9.676 3.976 -73.609 1.00 33.19 90 THR F O 1
ATOM 12901 N N . LEU F 2 91 ? -9.299 5.614 -75.094 1.00 32.80 91 LEU F N 1
ATOM 12902 C CA . LEU F 2 91 ? -7.855 5.402 -75.090 1.00 32.28 91 LEU F CA 1
ATOM 12903 C C . LEU F 2 91 ? -7.185 5.835 -73.780 1.00 32.27 91 LEU F C 1
ATOM 12904 O O . LEU F 2 91 ? -6.656 5.010 -73.029 1.00 32.65 91 LEU F O 1
ATOM 12909 N N . ILE F 2 92 ? -7.222 7.139 -73.521 1.00 31.66 92 ILE F N 1
ATOM 12910 C CA . ILE F 2 92 ? -6.583 7.733 -72.353 1.00 31.14 92 ILE F CA 1
ATOM 12911 C C . ILE F 2 92 ? -7.185 7.393 -70.988 1.00 30.09 92 ILE F C 1
ATOM 12912 O O . ILE F 2 92 ? -6.461 7.002 -70.078 1.00 30.52 92 ILE F O 1
ATOM 12917 N N . THR F 2 93 ? -8.492 7.542 -70.819 1.00 29.50 93 THR F N 1
ATOM 12918 C CA . THR F 2 93 ? -9.078 7.198 -69.528 1.00 28.95 93 THR F CA 1
ATOM 12919 C C . THR F 2 93 ? -9.163 5.676 -69.431 1.00 28.41 93 THR F C 1
ATOM 12920 O O . THR F 2 93 ? -9.112 5.107 -68.345 1.00 28.13 93 THR F O 1
ATOM 12924 N N . GLY F 2 94 ? -9.264 5.018 -70.581 1.00 29.32 94 GLY F N 1
ATOM 12925 C CA . GLY F 2 94 ? -9.326 3.568 -70.589 1.00 28.14 94 GLY F CA 1
ATOM 12926 C C . GLY F 2 94 ? -8.056 2.980 -70.003 1.00 28.33 94 GLY F C 1
ATOM 12927 O O . GLY F 2 94 ? -8.108 2.024 -69.228 1.00 27.78 94 GLY F O 1
ATOM 12928 N N . ASN F 2 95 ? -6.909 3.551 -70.366 1.00 28.69 95 ASN F N 1
ATOM 12929 C CA . ASN F 2 95 ? -5.628 3.066 -69.851 1.00 29.24 95 ASN F CA 1
ATOM 12930 C C . ASN F 2 95 ? -5.464 3.447 -68.388 1.00 28.53 95 ASN F C 1
ATOM 12931 O O . ASN F 2 95 ? -4.901 2.688 -67.598 1.00 28.85 95 ASN F O 1
ATOM 12936 N N . ALA F 2 96 ? -5.956 4.627 -68.028 1.00 27.15 96 ALA F N 1
ATOM 12937 C CA . ALA F 2 96 ? -5.865 5.078 -66.647 1.00 27.16 96 ALA F CA 1
ATOM 12938 C C . ALA F 2 96 ? -6.534 4.029 -65.774 1.00 26.43 96 ALA F C 1
ATOM 12939 O O . ALA F 2 96 ? -6.008 3.637 -64.733 1.00 24.95 96 ALA F O 1
ATOM 12941 N N . VAL F 2 97 ? -7.694 3.563 -66.222 1.00 28.36 97 VAL F N 1
ATOM 12942 C CA . VAL F 2 97 ? -8.447 2.563 -65.483 1.00 29.73 97 VAL F CA 1
ATOM 12943 C C . VAL F 2 97 ? -7.669 1.257 -65.342 1.00 29.91 97 VAL F C 1
ATOM 12944 O O . VAL F 2 97 ? -7.562 0.707 -64.247 1.00 30.60 97 VAL F O 1
ATOM 12948 N N . ILE F 2 98 ? -7.122 0.762 -66.446 1.00 30.64 98 ILE F N 1
ATOM 12949 C CA . ILE F 2 98 ? -6.359 -0.479 -66.409 1.00 29.82 98 ILE F CA 1
ATOM 12950 C C . ILE F 2 98 ? -5.192 -0.367 -65.439 1.00 29.11 98 ILE F C 1
ATOM 12951 O O . ILE F 2 98 ? -4.941 -1.275 -64.650 1.00 28.84 98 ILE F O 1
ATOM 12956 N N . LEU F 2 99 ? -4.483 0.755 -65.500 1.00 28.90 99 LEU F N 1
ATOM 12957 C CA . LEU F 2 99 ? -3.339 0.988 -64.625 1.00 28.85 99 LEU F CA 1
ATOM 12958 C C . LEU F 2 99 ? -3.760 1.070 -63.161 1.00 29.37 99 LEU F C 1
ATOM 12959 O O . LEU F 2 99 ? -3.024 0.641 -62.274 1.00 29.47 99 LEU F O 1
ATOM 12964 N N . ALA F 2 100 ? -4.940 1.633 -62.918 1.00 29.49 100 ALA F N 1
ATOM 12965 C CA . ALA F 2 100 ? -5.477 1.748 -61.569 1.00 29.02 100 ALA F CA 1
ATOM 12966 C C . ALA F 2 100 ? -5.844 0.348 -61.079 1.00 29.12 100 ALA F C 1
ATOM 12967 O O . ALA F 2 100 ? -5.684 0.026 -59.899 1.00 28.69 100 ALA F O 1
ATOM 12969 N N . CYS F 2 101 ? -6.341 -0.480 -61.995 1.00 29.28 101 CYS F N 1
ATOM 12970 C CA . CYS F 2 101 ? -6.722 -1.853 -61.672 1.00 30.32 101 CYS F CA 1
ATOM 12971 C C . CYS F 2 101 ? -5.495 -2.690 -61.341 1.00 30.74 101 CYS F C 1
ATOM 12972 O O . CYS F 2 101 ? -5.489 -3.458 -60.379 1.00 31.96 101 CYS F O 1
ATOM 12975 N N . ARG F 2 102 ? -4.451 -2.538 -62.146 1.00 31.48 102 ARG F N 1
ATOM 12976 C CA . ARG F 2 102 ? -3.226 -3.291 -61.937 1.00 32.39 102 ARG F CA 1
ATOM 12977 C C . ARG F 2 102 ? -2.617 -3.022 -60.570 1.00 31.97 102 ARG F C 1
ATOM 12978 O O . ARG F 2 102 ? -2.184 -3.950 -59.885 1.00 33.10 102 ARG F O 1
ATOM 12986 N N . GLN F 2 103 ? -2.582 -1.758 -60.168 1.00 30.45 103 GLN F N 1
ATOM 12987 C CA . GLN F 2 103 ? -2.035 -1.421 -58.864 1.00 30.30 103 GLN F CA 1
ATOM 12988 C C . GLN F 2 103 ? -2.872 -2.129 -57.804 1.00 30.93 103 GLN F C 1
ATOM 12989 O O . GLN F 2 103 ? -2.340 -2.706 -56.851 1.00 30.24 103 GLN F O 1
ATOM 12995 N N . ALA F 2 104 ? -4.189 -2.093 -57.986 1.00 32.32 104 ALA F N 1
ATOM 12996 C CA . ALA F 2 104 ? -5.109 -2.736 -57.057 1.00 33.42 104 ALA F CA 1
ATOM 12997 C C . ALA F 2 104 ? -4.841 -4.234 -57.030 1.00 34.24 104 ALA F C 1
ATOM 12998 O O . ALA F 2 104 ? -4.929 -4.870 -55.980 1.00 34.49 104 ALA F O 1
ATOM 13000 N N . LYS F 2 105 ? -4.507 -4.786 -58.193 1.00 35.20 105 LYS F N 1
ATOM 13001 C CA . LYS F 2 105 ? -4.227 -6.213 -58.327 1.00 36.43 105 LYS F CA 1
ATOM 13002 C C . LYS F 2 105 ? -2.915 -6.639 -57.675 1.00 36.25 105 LYS F C 1
ATOM 13003 O O . LYS F 2 105 ? -2.684 -7.829 -57.456 1.00 36.61 105 LYS F O 1
ATOM 13009 N N . GLU F 2 106 ? -2.061 -5.670 -57.359 1.00 36.94 106 GLU F N 1
ATOM 13010 C CA . GLU F 2 106 ? -0.779 -5.969 -56.731 1.00 36.40 106 GLU F CA 1
ATOM 13011 C C . GLU F 2 106 ? -0.944 -6.745 -55.428 1.00 35.96 106 GLU F C 1
ATOM 13012 O O . GLU F 2 106 ? -0.176 -7.662 -55.149 1.00 36.09 106 GLU F O 1
ATOM 13018 N N . THR F 2 107 ? -1.946 -6.389 -54.631 1.00 35.14 107 THR F N 1
ATOM 13019 C CA . THR F 2 107 ? -2.168 -7.083 -53.367 1.00 34.94 107 THR F CA 1
ATOM 13020 C C . THR F 2 107 ? -2.982 -8.351 -53.584 1.00 33.46 107 THR F C 1
ATOM 13021 O O . THR F 2 107 ? -2.845 -9.321 -52.839 1.00 31.90 107 THR F O 1
ATOM 13025 N N . LEU F 2 108 ? -3.834 -8.339 -54.601 1.00 32.40 108 LEU F N 1
ATOM 13026 C CA . LEU F 2 108 ? -4.640 -9.512 -54.912 1.00 32.96 108 LEU F CA 1
ATOM 13027 C C . LEU F 2 108 ? -3.704 -10.599 -55.426 1.00 33.10 108 LEU F C 1
ATOM 13028 O O . LEU F 2 108 ? -3.802 -11.760 -55.026 1.00 33.56 108 LEU F O 1
ATOM 13033 N N . ALA F 2 109 ? -2.788 -10.211 -56.309 1.00 33.01 109 ALA F N 1
ATOM 13034 C CA . ALA F 2 109 ? -1.821 -11.148 -56.877 1.00 34.00 109 ALA F CA 1
ATOM 13035 C C . ALA F 2 109 ? -0.859 -11.647 -55.800 1.00 34.79 109 ALA F C 1
ATOM 13036 O O . ALA F 2 109 ? -0.589 -12.841 -55.700 1.00 34.33 109 ALA F O 1
ATOM 13038 N N . LYS F 2 110 ? -0.342 -10.726 -54.995 1.00 36.88 110 LYS F N 1
ATOM 13039 C CA . LYS F 2 110 ? 0.575 -11.086 -53.918 1.00 38.14 110 LYS F CA 1
ATOM 13040 C C . LYS F 2 110 ? -0.118 -12.057 -52.976 1.00 38.69 110 LYS F C 1
ATOM 13041 O O . LYS F 2 110 ? 0.466 -13.057 -52.566 1.00 40.18 110 LYS F O 1
ATOM 13047 N N . THR F 2 111 ? -1.369 -11.756 -52.641 1.00 39.03 111 THR F N 1
ATOM 13048 C CA . THR F 2 111 ? -2.153 -12.596 -51.741 1.00 38.69 111 THR F CA 1
ATOM 13049 C C . THR F 2 111 ? -2.407 -13.968 -52.350 1.00 38.33 111 THR F C 1
ATOM 13050 O O . THR F 2 111 ? -2.254 -14.995 -51.690 1.00 37.00 111 THR F O 1
ATOM 13054 N N . ALA F 2 112 ? -2.810 -13.974 -53.613 1.00 37.37 112 ALA F N 1
ATOM 13055 C CA . ALA F 2 112 ? -3.090 -15.217 -54.307 1.00 39.17 112 ALA F CA 1
ATOM 13056 C C . ALA F 2 112 ? -1.812 -16.033 -54.461 1.00 40.80 112 ALA F C 1
ATOM 13057 O O . ALA F 2 112 ? -1.785 -17.226 -54.160 1.00 40.92 112 ALA F O 1
ATOM 13059 N N . ALA F 2 113 ? -0.756 -15.370 -54.924 1.00 42.37 113 ALA F N 1
ATOM 13060 C CA . ALA F 2 113 ? 0.539 -16.001 -55.143 1.00 44.33 113 ALA F CA 1
ATOM 13061 C C . ALA F 2 113 ? 1.080 -16.691 -53.902 1.00 46.71 113 ALA F C 1
ATOM 13062 O O . ALA F 2 113 ? 1.857 -17.640 -54.007 1.00 46.76 113 ALA F O 1
ATOM 13064 N N . GLU F 2 114 ? 0.682 -16.214 -52.726 1.00 49.76 114 GLU F N 1
ATOM 13065 C CA . GLU F 2 114 ? 1.139 -16.813 -51.476 1.00 52.04 114 GLU F CA 1
ATOM 13066 C C . GLU F 2 114 ? 0.557 -18.220 -51.375 1.00 54.78 114 GLU F C 1
ATOM 13067 O O . GLU F 2 114 ? 0.325 -18.752 -50.287 1.00 54.89 114 GLU F O 1
ATOM 13073 N N . LYS F 2 115 ? 0.325 -18.807 -52.544 1.00 57.26 115 LYS F N 1
ATOM 13074 C CA . LYS F 2 115 ? -0.212 -20.151 -52.671 1.00 59.31 115 LYS F CA 1
ATOM 13075 C C . LYS F 2 115 ? 0.549 -20.823 -53.817 1.00 60.62 115 LYS F C 1
ATOM 13076 O O . LYS F 2 115 ? -0.029 -21.468 -54.694 1.00 61.05 115 LYS F O 1
ATOM 13082 N N . LEU F 2 116 ? 1.867 -20.620 -53.776 1.00 62.37 116 LEU F N 1
ATOM 13083 C CA . LEU F 2 116 ? 2.841 -21.157 -54.726 1.00 63.73 116 LEU F CA 1
ATOM 13084 C C . LEU F 2 116 ? 2.863 -20.587 -56.143 1.00 64.79 116 LEU F C 1
ATOM 13085 O O . LEU F 2 116 ? 2.207 -21.114 -57.042 1.00 64.94 116 LEU F O 1
ATOM 13090 N N . ASP F 2 117 ? 3.651 -19.525 -56.320 1.00 66.09 117 ASP F N 1
ATOM 13091 C CA . ASP F 2 117 ? 3.846 -18.822 -57.595 1.00 68.62 117 ASP F CA 1
ATOM 13092 C C . ASP F 2 117 ? 4.034 -17.333 -57.321 1.00 71.38 117 ASP F C 1
ATOM 13093 O O . ASP F 2 117 ? 4.275 -16.943 -56.181 1.00 71.67 117 ASP F O 1
ATOM 13098 N N . CYS F 2 118 ? 3.923 -16.506 -58.359 1.00 74.98 118 CYS F N 1
ATOM 13099 C CA . CYS F 2 118 ? 4.074 -15.061 -58.197 1.00 79.28 118 CYS F CA 1
ATOM 13100 C C . CYS F 2 118 ? 3.498 -14.247 -59.357 1.00 81.09 118 CYS F C 1
ATOM 13101 O O . CYS F 2 118 ? 2.282 -14.132 -59.499 1.00 81.20 118 CYS F O 1
ATOM 13104 N N . ALA F 2 119 ? 4.377 -13.676 -60.175 1.00 83.55 119 ALA F N 1
ATOM 13105 C CA . ALA F 2 119 ? 3.957 -12.867 -61.315 1.00 86.00 119 ALA F CA 1
ATOM 13106 C C . ALA F 2 119 ? 2.933 -13.580 -62.200 1.00 88.07 119 ALA F C 1
ATOM 13107 O O . ALA F 2 119 ? 1.899 -13.011 -62.545 1.00 88.27 119 ALA F O 1
ATOM 13109 N N . PRO F 2 120 ? 3.207 -14.838 -62.580 1.00 90.05 120 PRO F N 1
ATOM 13110 C CA . PRO F 2 120 ? 2.271 -15.580 -63.428 1.00 91.46 120 PRO F CA 1
ATOM 13111 C C . PRO F 2 120 ? 1.069 -16.050 -62.621 1.00 92.49 120 PRO F C 1
ATOM 13112 O O . PRO F 2 120 ? 1.210 -16.866 -61.709 1.00 92.69 120 PRO F O 1
ATOM 13116 N N . GLU F 2 121 ? -0.114 -15.541 -62.954 1.00 93.42 121 GLU F N 1
ATOM 13117 C CA . GLU F 2 121 ? -1.312 -15.935 -62.228 1.00 93.39 121 GLU F CA 1
ATOM 13118 C C . GLU F 2 121 ? -2.610 -15.746 -63.009 1.00 91.21 121 GLU F C 1
ATOM 13119 O O . GLU F 2 121 ? -3.444 -16.648 -63.054 1.00 91.81 121 GLU F O 1
ATOM 13125 N N . GLU F 2 122 ? -2.781 -14.578 -63.621 1.00 87.66 122 GLU F N 1
ATOM 13126 C CA . GLU F 2 122 ? -3.989 -14.282 -64.396 1.00 84.31 122 GLU F CA 1
ATOM 13127 C C . GLU F 2 122 ? -5.229 -14.066 -63.534 1.00 81.86 122 GLU F C 1
ATOM 13128 O O . GLU F 2 122 ? -6.017 -14.987 -63.302 1.00 80.45 122 GLU F O 1
ATOM 13134 N N . LEU F 2 123 ? -5.384 -12.834 -63.061 1.00 79.27 123 LEU F N 1
ATOM 13135 C CA . LEU F 2 123 ? -6.521 -12.442 -62.238 1.00 75.84 123 LEU F CA 1
ATOM 13136 C C . LEU F 2 123 ? -7.643 -12.053 -63.183 1.00 74.39 123 LEU F C 1
ATOM 13137 O O . LEU F 2 123 ? -7.982 -10.875 -63.300 1.00 75.16 123 LEU F O 1
ATOM 13142 N N . SER F 2 124 ? -8.215 -13.034 -63.869 1.00 72.09 124 SER F N 1
ATOM 13143 C CA . SER F 2 124 ? -9.286 -12.732 -64.801 1.00 70.50 124 SER F CA 1
ATOM 13144 C C . SER F 2 124 ? -10.328 -13.829 -64.965 1.00 69.13 124 SER F C 1
ATOM 13145 O O . SER F 2 124 ? -10.297 -14.855 -64.288 1.00 67.63 124 SER F O 1
ATOM 13148 N N . PHE F 2 125 ? -11.254 -13.582 -65.883 1.00 68.66 125 PHE F N 1
ATOM 13149 C CA . PHE F 2 125 ? -12.327 -14.509 -66.187 1.00 67.99 125 PHE F CA 1
ATOM 13150 C C . PHE F 2 125 ? -13.173 -14.886 -64.982 1.00 67.30 125 PHE F C 1
ATOM 13151 O O . PHE F 2 125 ? -12.685 -14.954 -63.854 1.00 66.53 125 PHE F O 1
ATOM 13159 N N . ARG F 2 126 ? -14.452 -15.124 -65.254 1.00 66.89 126 ARG F N 1
ATOM 13160 C CA . ARG F 2 126 ? -15.438 -15.497 -64.251 1.00 66.29 126 ARG F CA 1
ATOM 13161 C C . ARG F 2 126 ? -14.941 -15.500 -62.812 1.00 64.18 126 ARG F C 1
ATOM 13162 O O . ARG F 2 126 ? -14.533 -16.527 -62.276 1.00 63.48 126 ARG F O 1
ATOM 13170 N N . ASP F 2 127 ? -14.985 -14.320 -62.208 1.00 61.93 127 ASP F N 1
ATOM 13171 C CA . ASP F 2 127 ? -14.585 -14.092 -60.826 1.00 60.52 127 ASP F CA 1
ATOM 13172 C C . ASP F 2 127 ? -13.728 -15.147 -60.142 1.00 59.43 127 ASP F C 1
ATOM 13173 O O . ASP F 2 127 ? -14.193 -15.846 -59.242 1.00 58.99 127 ASP F O 1
ATOM 13178 N N . ASN F 2 128 ? -12.480 -15.265 -60.568 1.00 58.91 128 ASN F N 1
ATOM 13179 C CA . ASN F 2 128 ? -11.557 -16.197 -59.944 1.00 59.68 128 ASN F CA 1
ATOM 13180 C C . ASN F 2 128 ? -10.162 -16.039 -60.517 1.00 60.05 128 ASN F C 1
ATOM 13181 O O . ASN F 2 128 ? -9.984 -15.897 -61.723 1.00 59.36 128 ASN F O 1
ATOM 13186 N N . THR F 2 129 ? -9.175 -16.038 -59.630 1.00 61.53 129 THR F N 1
ATOM 13187 C CA . THR F 2 129 ? -7.787 -15.891 -60.028 1.00 63.42 129 THR F CA 1
ATOM 13188 C C . THR F 2 129 ? -7.196 -17.270 -60.313 1.00 66.94 129 THR F C 1
ATOM 13189 O O . THR F 2 129 ? -6.900 -18.039 -59.397 1.00 66.26 129 THR F O 1
ATOM 13193 N N . VAL F 2 130 ? -7.048 -17.579 -61.600 1.00 72.03 130 VAL F N 1
ATOM 13194 C CA . VAL F 2 130 ? -6.510 -18.865 -62.034 1.00 77.11 130 VAL F CA 1
ATOM 13195 C C . VAL F 2 130 ? -4.990 -18.855 -61.995 1.00 81.70 130 VAL F C 1
ATOM 13196 O O . VAL F 2 130 ? -4.392 -18.074 -61.263 1.00 82.30 130 VAL F O 1
ATOM 13200 N N . PHE F 2 131 ? -4.367 -19.726 -62.782 1.00 87.93 131 PHE F N 1
ATOM 13201 C CA . PHE F 2 131 ? -2.911 -19.804 -62.827 1.00 93.83 131 PHE F CA 1
ATOM 13202 C C . PHE F 2 131 ? -2.408 -19.635 -64.260 1.00 94.96 131 PHE F C 1
ATOM 13203 O O . PHE F 2 131 ? -3.078 -20.044 -65.207 1.00 95.17 131 PHE F O 1
ATOM 13211 N N . ILE F 2 132 ? -1.230 -19.030 -64.407 1.00 95.79 132 ILE F N 1
ATOM 13212 C CA . ILE F 2 132 ? -0.631 -18.792 -65.721 1.00 96.71 132 ILE F CA 1
ATOM 13213 C C . ILE F 2 132 ? -1.037 -19.839 -66.748 1.00 96.36 132 ILE F C 1
ATOM 13214 O O . ILE F 2 132 ? -1.653 -19.516 -67.763 1.00 96.37 132 ILE F O 1
ATOM 13219 N N . THR F 2 133 ? -0.691 -21.093 -66.481 1.00 96.15 133 THR F N 1
ATOM 13220 C CA . THR F 2 133 ? -1.034 -22.182 -67.381 1.00 95.67 133 THR F CA 1
ATOM 13221 C C . THR F 2 133 ? -2.515 -22.514 -67.226 1.00 96.09 133 THR F C 1
ATOM 13222 O O . THR F 2 133 ? -3.332 -22.153 -68.073 1.00 96.51 133 THR F O 1
ATOM 13226 N N . ALA F 2 134 ? -2.858 -23.194 -66.138 1.00 96.13 134 ALA F N 1
ATOM 13227 C CA . ALA F 2 134 ? -4.243 -23.563 -65.880 1.00 96.15 134 ALA F CA 1
ATOM 13228 C C . ALA F 2 134 ? -4.375 -24.091 -64.464 1.00 96.63 134 ALA F C 1
ATOM 13229 O O . ALA F 2 134 ? -4.762 -23.360 -63.554 1.00 96.47 134 ALA F O 1
ATOM 13231 N N . ASP F 2 135 ? -4.048 -25.364 -64.274 1.00 97.51 135 ASP F N 1
ATOM 13232 C CA . ASP F 2 135 ? -4.145 -25.954 -62.951 1.00 98.36 135 ASP F CA 1
ATOM 13233 C C . ASP F 2 135 ? -3.052 -26.935 -62.534 1.00 99.26 135 ASP F C 1
ATOM 13234 O O . ASP F 2 135 ? -3.337 -27.953 -61.899 1.00 99.47 135 ASP F O 1
ATOM 13239 N N . PRO F 2 136 ? -1.785 -26.652 -62.891 1.00 99.50 136 PRO F N 1
ATOM 13240 C CA . PRO F 2 136 ? -0.725 -27.577 -62.477 1.00 99.35 136 PRO F CA 1
ATOM 13241 C C . PRO F 2 136 ? -0.678 -27.399 -60.959 1.00 98.76 136 PRO F C 1
ATOM 13242 O O . PRO F 2 136 ? 0.055 -28.074 -60.235 1.00 98.83 136 PRO F O 1
ATOM 13246 N N . GLU F 2 137 ? -1.500 -26.446 -60.528 1.00 97.81 137 GLU F N 1
ATOM 13247 C CA . GLU F 2 137 ? -1.725 -26.046 -59.146 1.00 95.92 137 GLU F CA 1
ATOM 13248 C C . GLU F 2 137 ? -3.092 -25.370 -59.272 1.00 93.94 137 GLU F C 1
ATOM 13249 O O . GLU F 2 137 ? -3.206 -24.314 -59.899 1.00 93.72 137 GLU F O 1
ATOM 13255 N N . ARG F 2 138 ? -4.123 -25.988 -58.701 1.00 91.41 138 ARG F N 1
ATOM 13256 C CA . ARG F 2 138 ? -5.491 -25.472 -58.786 1.00 87.80 138 ARG F CA 1
ATOM 13257 C C . ARG F 2 138 ? -5.634 -23.952 -58.779 1.00 83.71 138 ARG F C 1
ATOM 13258 O O . ARG F 2 138 ? -4.708 -23.219 -58.430 1.00 83.85 138 ARG F O 1
ATOM 13266 N N . SER F 2 139 ? -6.816 -23.490 -59.167 1.00 78.33 139 SER F N 1
ATOM 13267 C CA . SER F 2 139 ? -7.112 -22.068 -59.217 1.00 72.30 139 SER F CA 1
ATOM 13268 C C . SER F 2 139 ? -7.548 -21.576 -57.846 1.00 68.10 139 SER F C 1
ATOM 13269 O O . SER F 2 139 ? -7.234 -22.187 -56.826 1.00 68.12 139 SER F O 1
ATOM 13272 N N . MET F 2 140 ? -8.289 -20.475 -57.834 1.00 62.62 140 MET F N 1
ATOM 13273 C CA . MET F 2 140 ? -8.775 -19.883 -56.596 1.00 56.61 140 MET F CA 1
ATOM 13274 C C . MET F 2 140 ? -9.885 -18.900 -56.948 1.00 52.28 140 MET F C 1
ATOM 13275 O O . MET F 2 140 ? -9.781 -18.174 -57.935 1.00 51.41 140 MET F O 1
ATOM 13280 N N . THR F 2 141 ? -10.948 -18.880 -56.150 1.00 48.31 141 THR F N 1
ATOM 13281 C CA . THR F 2 141 ? -12.067 -17.979 -56.410 1.00 44.64 141 THR F CA 1
ATOM 13282 C C . THR F 2 141 ? -11.850 -16.616 -55.761 1.00 43.38 141 THR F C 1
ATOM 13283 O O . THR F 2 141 ? -11.127 -16.493 -54.771 1.00 42.80 141 THR F O 1
ATOM 13287 N N . TYR F 2 142 ? -12.477 -15.593 -56.330 1.00 42.02 142 TYR F N 1
ATOM 13288 C CA . TYR F 2 142 ? -12.360 -14.240 -55.806 1.00 40.58 142 TYR F CA 1
ATOM 13289 C C . TYR F 2 142 ? -12.864 -14.228 -54.366 1.00 40.74 142 TYR F C 1
ATOM 13290 O O . TYR F 2 142 ? -12.353 -13.488 -53.520 1.00 39.67 142 TYR F O 1
ATOM 13299 N N . GLY F 2 143 ? -13.864 -15.063 -54.096 1.00 39.07 143 GLY F N 1
ATOM 13300 C CA . GLY F 2 143 ? -14.425 -15.144 -52.762 1.00 38.54 143 GLY F CA 1
ATOM 13301 C C . GLY F 2 143 ? -13.407 -15.645 -51.755 1.00 39.61 143 GLY F C 1
ATOM 13302 O O . GLY F 2 143 ? -13.359 -15.165 -50.620 1.00 38.69 143 GLY F O 1
ATOM 13303 N N . GLU F 2 144 ? -12.597 -16.617 -52.166 1.00 39.17 144 GLU F N 1
ATOM 13304 C CA . GLU F 2 144 ? -11.572 -17.167 -51.289 1.00 40.68 144 GLU F CA 1
ATOM 13305 C C . GLU F 2 144 ? -10.419 -16.174 -51.207 1.00 39.06 144 GLU F C 1
ATOM 13306 O O . GLU F 2 144 ? -9.752 -16.060 -50.176 1.00 40.08 144 GLU F O 1
ATOM 13312 N N . LEU F 2 145 ? -10.195 -15.456 -52.303 1.00 36.86 145 LEU F N 1
ATOM 13313 C CA . LEU F 2 145 ? -9.126 -14.467 -52.371 1.00 35.32 145 LEU F CA 1
ATOM 13314 C C . LEU F 2 145 ? -9.398 -13.276 -51.458 1.00 33.70 145 LEU F C 1
ATOM 13315 O O . LEU F 2 145 ? -8.508 -12.812 -50.742 1.00 33.40 145 LEU F O 1
ATOM 13320 N N . MET F 2 146 ? -10.632 -12.787 -51.487 1.00 31.86 146 MET F N 1
ATOM 13321 C CA . MET F 2 146 ? -11.011 -11.646 -50.669 1.00 31.05 146 MET F CA 1
ATOM 13322 C C . MET F 2 146 ? -10.976 -11.992 -49.185 1.00 29.65 146 MET F C 1
ATOM 13323 O O . MET F 2 146 ? -10.737 -11.125 -48.349 1.00 29.48 146 MET F O 1
ATOM 13328 N N . ALA F 2 147 ? -11.210 -13.260 -48.862 1.00 29.12 147 ALA F N 1
ATOM 13329 C CA . ALA F 2 147 ? -11.177 -13.700 -47.472 1.00 29.95 147 ALA F CA 1
ATOM 13330 C C . ALA F 2 147 ? -9.717 -13.761 -47.005 1.00 30.39 147 ALA F C 1
ATOM 13331 O O . ALA F 2 147 ? -9.412 -13.506 -45.837 1.00 30.09 147 ALA F O 1
ATOM 13333 N N . ALA F 2 148 ? -8.820 -14.094 -47.930 1.00 29.46 148 ALA F N 1
ATOM 13334 C CA . ALA F 2 148 ? -7.396 -14.176 -47.625 1.00 30.39 148 ALA F CA 1
ATOM 13335 C C . ALA F 2 148 ? -6.802 -12.772 -47.585 1.00 30.30 148 ALA F C 1
ATOM 13336 O O . ALA F 2 148 ? -5.825 -12.510 -46.882 1.00 31.31 148 ALA F O 1
ATOM 13338 N N . MET F 2 149 ? -7.398 -11.874 -48.361 1.00 30.20 149 MET F N 1
ATOM 13339 C CA . MET F 2 149 ? -6.959 -10.486 -48.426 1.00 30.30 149 MET F CA 1
ATOM 13340 C C . MET F 2 149 ? -7.243 -9.867 -47.061 1.00 29.44 149 MET F C 1
ATOM 13341 O O . MET F 2 149 ? -6.406 -9.173 -46.484 1.00 28.64 149 MET F O 1
ATOM 13346 N N . LYS F 2 150 ? -8.446 -10.136 -46.562 1.00 28.47 150 LYS F N 1
ATOM 13347 C CA . LYS F 2 150 ? -8.917 -9.646 -45.273 1.00 27.59 150 LYS F CA 1
ATOM 13348 C C . LYS F 2 150 ? -8.071 -10.211 -44.141 1.00 26.89 150 LYS F C 1
ATOM 13349 O O . LYS F 2 150 ? -7.647 -9.484 -43.244 1.00 26.71 150 LYS F O 1
ATOM 13355 N N . ALA F 2 151 ? -7.841 -11.519 -44.185 1.00 25.59 151 ALA F N 1
ATOM 13356 C CA . ALA F 2 151 ? -7.044 -12.189 -43.171 1.00 24.65 151 ALA F CA 1
ATOM 13357 C C . ALA F 2 151 ? -5.624 -11.628 -43.144 1.00 24.55 151 ALA F C 1
ATOM 13358 O O . ALA F 2 151 ? -4.986 -11.610 -42.092 1.00 25.19 151 ALA F O 1
ATOM 13360 N N . ALA F 2 152 ? -5.138 -11.165 -44.296 1.00 24.03 152 ALA F N 1
ATOM 13361 C CA . ALA F 2 152 ? -3.789 -10.607 -44.395 1.00 26.00 152 ALA F CA 1
ATOM 13362 C C . ALA F 2 152 ? -3.730 -9.092 -44.158 1.00 27.29 152 ALA F C 1
ATOM 13363 O O . ALA F 2 152 ? -2.651 -8.487 -44.192 1.00 27.52 152 ALA F O 1
ATOM 13365 N N . GLY F 2 153 ? -4.885 -8.482 -43.912 1.00 27.49 153 GLY F N 1
ATOM 13366 C CA . GLY F 2 153 ? -4.925 -7.049 -43.666 1.00 27.17 153 GLY F CA 1
ATOM 13367 C C . GLY F 2 153 ? -4.578 -6.194 -44.874 1.00 27.34 153 GLY F C 1
ATOM 13368 O O . GLY F 2 153 ? -4.029 -5.105 -44.730 1.00 26.34 153 GLY F O 1
ATOM 13369 N N . ARG F 2 154 ? -4.900 -6.679 -46.069 1.00 28.32 154 ARG F N 1
ATOM 13370 C CA . ARG F 2 154 ? -4.609 -5.930 -47.286 1.00 29.73 154 ARG F CA 1
ATOM 13371 C C . ARG F 2 154 ? -5.870 -5.441 -47.981 1.00 29.05 154 ARG F C 1
ATOM 13372 O O . ARG F 2 154 ? -6.922 -6.062 -47.910 1.00 28.09 154 ARG F O 1
ATOM 13380 N N . MET F 2 155 ? -5.749 -4.312 -48.659 1.00 30.14 155 MET F N 1
ATOM 13381 C CA . MET F 2 155 ? -6.866 -3.749 -49.391 1.00 29.96 155 MET F CA 1
ATOM 13382 C C . MET F 2 155 ? -6.430 -3.594 -50.838 1.00 29.37 155 MET F C 1
ATOM 13383 O O . MET F 2 155 ? -5.244 -3.442 -51.116 1.00 31.41 155 MET F O 1
ATOM 13388 N N . ALA F 2 156 ? -7.381 -3.643 -51.762 1.00 28.19 156 ALA F N 1
ATOM 13389 C CA . ALA F 2 156 ? -7.051 -3.520 -53.171 1.00 26.70 156 ALA F CA 1
ATOM 13390 C C . ALA F 2 156 ? -7.510 -2.185 -53.732 1.00 27.36 156 ALA F C 1
ATOM 13391 O O . ALA F 2 156 ? -8.634 -2.056 -54.215 1.00 28.15 156 ALA F O 1
ATOM 13393 N N . VAL F 2 157 ? -6.636 -1.187 -53.658 1.00 26.52 157 VAL F N 1
ATOM 13394 C CA . VAL F 2 157 ? -6.950 0.131 -54.183 1.00 26.08 157 VAL F CA 1
ATOM 13395 C C . VAL F 2 157 ? -5.865 0.559 -55.163 1.00 27.68 157 VAL F C 1
ATOM 13396 O O . VAL F 2 157 ? -4.697 0.174 -55.031 1.00 27.00 157 VAL F O 1
ATOM 13400 N N . GLY F 2 158 ? -6.257 1.353 -56.150 1.00 27.94 158 GLY F N 1
ATOM 13401 C CA . GLY F 2 158 ? -5.301 1.807 -57.135 1.00 28.33 158 GLY F CA 1
ATOM 13402 C C . GLY F 2 158 ? -5.605 3.174 -57.705 1.00 28.45 158 GLY F C 1
ATOM 13403 O O . GLY F 2 158 ? -6.734 3.652 -57.657 1.00 27.90 158 GLY F O 1
ATOM 13404 N N . ALA F 2 159 ? -4.565 3.804 -58.233 1.00 28.36 159 ALA F N 1
ATOM 13405 C CA . ALA F 2 159 ? -4.661 5.111 -58.853 1.00 29.52 159 ALA F CA 1
ATOM 13406 C C . ALA F 2 159 ? -3.850 4.970 -60.125 1.00 30.48 159 ALA F C 1
ATOM 13407 O O . ALA F 2 159 ? -2.837 4.273 -60.145 1.00 30.79 159 ALA F O 1
ATOM 13409 N N . GLY F 2 160 ? -4.293 5.617 -61.192 1.00 31.19 160 GLY F N 1
ATOM 13410 C CA . GLY F 2 160 ? -3.560 5.513 -62.433 1.00 33.00 160 GLY F CA 1
ATOM 13411 C C . GLY F 2 160 ? -3.830 6.669 -63.362 1.00 33.95 160 GLY F C 1
ATOM 13412 O O . GLY F 2 160 ? -4.916 7.251 -63.347 1.00 34.36 160 GLY F O 1
ATOM 13413 N N . SER F 2 161 ? -2.820 7.008 -64.155 1.00 32.78 161 SER F N 1
ATOM 13414 C CA . SER F 2 161 ? -2.921 8.080 -65.123 1.00 33.04 161 SER F CA 1
ATOM 13415 C C . SER F 2 161 ? -2.142 7.662 -66.364 1.00 34.92 161 SER F C 1
ATOM 13416 O O . SER F 2 161 ? -1.206 6.865 -66.292 1.00 33.73 161 SER F O 1
ATOM 13419 N N . TYR F 2 162 ? -2.548 8.190 -67.509 1.00 37.42 162 TYR F N 1
ATOM 13420 C CA . TYR F 2 162 ? -1.905 7.855 -68.763 1.00 39.57 162 TYR F CA 1
ATOM 13421 C C . TYR F 2 162 ? -1.877 9.079 -69.660 1.00 40.69 162 TYR F C 1
ATOM 13422 O O . TYR F 2 162 ? -2.718 9.965 -69.533 1.00 40.91 162 TYR F O 1
ATOM 13431 N N . ASN F 2 163 ? -0.905 9.120 -70.564 1.00 42.74 163 ASN F N 1
ATOM 13432 C CA . ASN F 2 163 ? -0.769 10.225 -71.505 1.00 44.95 163 ASN F CA 1
ATOM 13433 C C . ASN F 2 163 ? -0.188 9.691 -72.809 1.00 46.63 163 ASN F C 1
ATOM 13434 O O . ASN F 2 163 ? 0.890 9.098 -72.816 1.00 45.71 163 ASN F O 1
ATOM 13439 N N . PRO F 2 164 ? -0.902 9.884 -73.928 1.00 48.27 164 PRO F N 1
ATOM 13440 C CA . PRO F 2 164 ? -0.415 9.403 -75.225 1.00 49.70 164 PRO F CA 1
ATOM 13441 C C . PRO F 2 164 ? 1.044 9.784 -75.428 1.00 50.67 164 PRO F C 1
ATOM 13442 O O . PRO F 2 164 ? 1.448 10.900 -75.099 1.00 50.85 164 PRO F O 1
ATOM 13446 N N . ASN F 2 165 ? 1.828 8.851 -75.958 1.00 50.99 165 ASN F N 1
ATOM 13447 C CA . ASN F 2 165 ? 3.244 9.090 -76.196 1.00 51.60 165 ASN F CA 1
ATOM 13448 C C . ASN F 2 165 ? 3.396 9.832 -77.516 1.00 51.14 165 ASN F C 1
ATOM 13449 O O . ASN F 2 165 ? 3.386 9.222 -78.585 1.00 51.04 165 ASN F O 1
ATOM 13454 N N . THR F 2 166 ? 3.534 11.151 -77.434 1.00 50.68 166 THR F N 1
ATOM 13455 C CA . THR F 2 166 ? 3.672 11.975 -78.625 1.00 50.38 166 THR F CA 1
ATOM 13456 C C . THR F 2 166 ? 4.862 12.920 -78.541 1.00 50.90 166 THR F C 1
ATOM 13457 O O . THR F 2 166 ? 5.637 12.880 -77.587 1.00 50.48 166 THR F O 1
ATOM 13461 N N . THR F 2 167 ? 4.985 13.775 -79.552 1.00 51.40 167 THR F N 1
ATOM 13462 C CA . THR F 2 167 ? 6.069 14.749 -79.641 1.00 51.63 167 THR F CA 1
ATOM 13463 C C . THR F 2 167 ? 5.508 16.107 -80.053 1.00 51.32 167 THR F C 1
ATOM 13464 O O . THR F 2 167 ? 4.372 16.207 -80.511 1.00 50.37 167 THR F O 1
ATOM 13468 N N . GLY F 2 168 ? 6.303 17.155 -79.878 1.00 51.43 168 GLY F N 1
ATOM 13469 C CA . GLY F 2 168 ? 5.861 18.467 -80.298 1.00 51.70 168 GLY F CA 1
ATOM 13470 C C . GLY F 2 168 ? 6.157 18.535 -81.785 1.00 51.85 168 GLY F C 1
ATOM 13471 O O . GLY F 2 168 ? 6.960 17.743 -82.287 1.00 51.85 168 GLY F O 1
ATOM 13472 N N . LEU F 2 169 ? 5.509 19.453 -82.497 1.00 50.90 169 LEU F N 1
ATOM 13473 C CA . LEU F 2 169 ? 5.739 19.598 -83.931 1.00 50.37 169 LEU F CA 1
ATOM 13474 C C . LEU F 2 169 ? 6.614 20.814 -84.199 1.00 51.13 169 LEU F C 1
ATOM 13475 O O . LEU F 2 169 ? 6.401 21.880 -83.620 1.00 51.64 169 LEU F O 1
ATOM 13480 N N . ALA F 2 170 ? 7.600 20.653 -85.074 1.00 51.13 170 ALA F N 1
ATOM 13481 C CA . ALA F 2 170 ? 8.491 21.754 -85.412 1.00 52.02 170 ALA F CA 1
ATOM 13482 C C . ALA F 2 170 ? 7.701 22.797 -86.186 1.00 52.88 170 ALA F C 1
ATOM 13483 O O . ALA F 2 170 ? 7.041 22.478 -87.173 1.00 53.65 170 ALA F O 1
ATOM 13485 N N . PRO F 2 171 ? 7.754 24.062 -85.747 1.00 54.05 171 PRO F N 1
ATOM 13486 C CA . PRO F 2 171 ? 7.020 25.126 -86.438 1.00 55.25 171 PRO F CA 1
ATOM 13487 C C . PRO F 2 171 ? 7.509 25.340 -87.871 1.00 56.97 171 PRO F C 1
ATOM 13488 O O . PRO F 2 171 ? 6.863 26.023 -88.668 1.00 57.28 171 PRO F O 1
ATOM 13492 N N . GLU F 2 172 ? 8.650 24.742 -88.190 1.00 58.37 172 GLU F N 1
ATOM 13493 C CA . GLU F 2 172 ? 9.244 24.864 -89.516 1.00 60.47 172 GLU F CA 1
ATOM 13494 C C . GLU F 2 172 ? 8.436 24.111 -90.567 1.00 61.43 172 GLU F C 1
ATOM 13495 O O . GLU F 2 172 ? 7.881 24.704 -91.495 1.00 60.85 172 GLU F O 1
ATOM 13501 N N . ASN F 2 173 ? 8.380 22.794 -90.403 1.00 62.51 173 ASN F N 1
ATOM 13502 C CA . ASN F 2 173 ? 7.685 21.918 -91.336 1.00 63.98 173 ASN F CA 1
ATOM 13503 C C . ASN F 2 173 ? 6.591 21.061 -90.697 1.00 63.97 173 ASN F C 1
ATOM 13504 O O . ASN F 2 173 ? 6.014 20.198 -91.359 1.00 63.59 173 ASN F O 1
ATOM 13509 N N . MET F 2 174 ? 6.314 21.288 -89.416 1.00 64.31 174 MET F N 1
ATOM 13510 C CA . MET F 2 174 ? 5.286 20.526 -88.704 1.00 64.48 174 MET F CA 1
ATOM 13511 C C . MET F 2 174 ? 5.670 19.053 -88.572 1.00 63.68 174 MET F C 1
ATOM 13512 O O . MET F 2 174 ? 4.839 18.171 -88.782 1.00 64.12 174 MET F O 1
ATOM 13517 N N . SER F 2 175 ? 6.927 18.789 -88.229 1.00 63.10 175 SER F N 1
ATOM 13518 C CA . SER F 2 175 ? 7.399 17.416 -88.076 1.00 62.67 175 SER F CA 1
ATOM 13519 C C . SER F 2 175 ? 7.311 16.949 -86.628 1.00 62.04 175 SER F C 1
ATOM 13520 O O . SER F 2 175 ? 7.317 17.760 -85.703 1.00 62.27 175 SER F O 1
ATOM 13523 N N . GLY F 2 176 ? 7.237 15.635 -86.438 1.00 61.33 176 GLY F N 1
ATOM 13524 C CA . GLY F 2 176 ? 7.154 15.085 -85.097 1.00 60.22 176 GLY F CA 1
ATOM 13525 C C . GLY F 2 176 ? 6.256 13.865 -85.007 1.00 59.86 176 GLY F C 1
ATOM 13526 O O . GLY F 2 176 ? 5.941 13.237 -86.019 1.00 59.02 176 GLY F O 1
ATOM 13527 N N . ILE F 2 177 ? 5.850 13.529 -83.787 1.00 59.09 177 ILE F N 1
ATOM 13528 C CA . ILE F 2 177 ? 4.980 12.384 -83.543 1.00 58.82 177 ILE F CA 1
ATOM 13529 C C . ILE F 2 177 ? 3.704 12.918 -82.890 1.00 58.15 177 ILE F C 1
ATOM 13530 O O . ILE F 2 177 ? 3.574 12.915 -81.666 1.00 58.08 177 ILE F O 1
ATOM 13535 N N . PRO F 2 178 ? 2.745 13.384 -83.706 1.00 56.82 178 PRO F N 1
ATOM 13536 C CA . PRO F 2 178 ? 1.469 13.937 -83.238 1.00 55.93 178 PRO F CA 1
ATOM 13537 C C . PRO F 2 178 ? 0.516 13.005 -82.491 1.00 54.66 178 PRO F C 1
ATOM 13538 O O . PRO F 2 178 ? -0.223 13.452 -81.614 1.00 54.80 178 PRO F O 1
ATOM 13542 N N . PHE F 2 179 ? 0.526 11.720 -82.834 1.00 52.59 179 PHE F N 1
ATOM 13543 C CA . PHE F 2 179 ? -0.361 10.752 -82.187 1.00 49.76 179 PHE F CA 1
ATOM 13544 C C . PHE F 2 179 ? 0.310 9.387 -82.074 1.00 47.61 179 PHE F C 1
ATOM 13545 O O . PHE F 2 179 ? 1.204 9.067 -82.856 1.00 47.29 179 PHE F O 1
ATOM 13553 N N . GLU F 2 180 ? -0.117 8.582 -81.104 1.00 44.39 180 GLU F N 1
ATOM 13554 C CA . GLU F 2 180 ? 0.455 7.251 -80.943 1.00 42.46 180 GLU F CA 1
ATOM 13555 C C . GLU F 2 180 ? -0.393 6.215 -81.669 1.00 40.88 180 GLU F C 1
ATOM 13556 O O . GLU F 2 180 ? -0.012 5.050 -81.784 1.00 42.12 180 GLU F O 1
ATOM 13562 N N . VAL F 2 181 ? -1.544 6.645 -82.165 1.00 38.78 181 VAL F N 1
ATOM 13563 C CA . VAL F 2 181 ? -2.419 5.749 -82.899 1.00 38.89 181 VAL F CA 1
ATOM 13564 C C . VAL F 2 181 ? -3.440 6.529 -83.717 1.00 39.32 181 VAL F C 1
ATOM 13565 O O . VAL F 2 181 ? -3.957 7.562 -83.282 1.00 40.03 181 VAL F O 1
ATOM 13569 N N . TYR F 2 182 ? -3.708 6.035 -84.918 1.00 39.30 182 TYR F N 1
ATOM 13570 C CA . TYR F 2 182 ? -4.661 6.667 -85.819 1.00 38.39 182 TYR F CA 1
ATOM 13571 C C . TYR F 2 182 ? -5.800 5.702 -86.101 1.00 38.50 182 TYR F C 1
ATOM 13572 O O . TYR F 2 182 ? -5.606 4.487 -86.113 1.00 37.30 182 TYR F O 1
ATOM 13581 N N . SER F 2 183 ? -6.990 6.245 -86.323 1.00 37.91 183 SER F N 1
ATOM 13582 C CA . SER F 2 183 ? -8.138 5.417 -86.640 1.00 39.21 183 SER F CA 1
ATOM 13583 C C . SER F 2 183 ? -8.433 5.597 -88.118 1.00 40.46 183 SER F C 1
ATOM 13584 O O . SER F 2 183 ? -8.189 6.664 -88.683 1.00 39.84 183 SER F O 1
ATOM 13587 N N . TYR F 2 184 ? -8.946 4.547 -88.747 1.00 42.16 184 TYR F N 1
ATOM 13588 C CA . TYR F 2 184 ? -9.268 4.610 -90.161 1.00 43.65 184 TYR F CA 1
ATOM 13589 C C . TYR F 2 184 ? -10.716 4.223 -90.413 1.00 43.49 184 TYR F C 1
ATOM 13590 O O . TYR F 2 184 ? -11.377 3.653 -89.545 1.00 43.58 184 TYR F O 1
ATOM 13599 N N . ALA F 2 185 ? -11.212 4.546 -91.600 1.00 43.48 185 ALA F N 1
ATOM 13600 C CA . ALA F 2 185 ? -12.588 4.231 -91.938 1.00 44.53 185 ALA F CA 1
ATOM 13601 C C . ALA F 2 185 ? -12.905 4.527 -93.396 1.00 44.44 185 ALA F C 1
ATOM 13602 O O . ALA F 2 185 ? -12.366 5.460 -93.992 1.00 44.54 185 ALA F O 1
ATOM 13604 N N . THR F 2 186 ? -13.794 3.721 -93.961 1.00 43.60 186 THR F N 1
ATOM 13605 C CA . THR F 2 186 ? -14.208 3.895 -95.341 1.00 43.98 186 THR F CA 1
ATOM 13606 C C . THR F 2 186 ? -15.719 3.791 -95.404 1.00 44.34 186 THR F C 1
ATOM 13607 O O . THR F 2 186 ? -16.307 2.841 -94.891 1.00 44.20 186 THR F O 1
ATOM 13611 N N . THR F 2 187 ? -16.352 4.777 -96.022 1.00 45.33 187 THR F N 1
ATOM 13612 C CA . THR F 2 187 ? -17.797 4.764 -96.142 1.00 47.26 187 THR F CA 1
ATOM 13613 C C . THR F 2 187 ? -18.193 4.867 -97.606 1.00 47.82 187 THR F C 1
ATOM 13614 O O . THR F 2 187 ? -17.610 5.640 -98.371 1.00 47.63 187 THR F O 1
ATOM 13618 N N . ILE F 2 188 ? -19.178 4.067 -97.992 1.00 47.71 188 ILE F N 1
ATOM 13619 C CA . ILE F 2 188 ? -19.668 4.072 -99.358 1.00 48.02 188 ILE F CA 1
ATOM 13620 C C . ILE F 2 188 ? -21.157 4.367 -99.293 1.00 48.78 188 ILE F C 1
ATOM 13621 O O . ILE F 2 188 ? -21.922 3.605 -98.702 1.00 49.29 188 ILE F O 1
ATOM 13626 N N . ALA F 2 189 ? -21.564 5.478 -99.894 1.00 50.52 189 ALA F N 1
ATOM 13627 C CA . ALA F 2 189 ? -22.964 5.877 -99.882 1.00 52.91 189 ALA F CA 1
ATOM 13628 C C . ALA F 2 189 ? -23.632 5.789 -101.249 1.00 54.03 189 ALA F C 1
ATOM 13629 O O . ALA F 2 189 ? -22.988 5.982 -102.283 1.00 53.91 189 ALA F O 1
ATOM 13631 N N . GLU F 2 190 ? -24.929 5.489 -101.237 1.00 55.41 190 GLU F N 1
ATOM 13632 C CA . GLU F 2 190 ? -25.724 5.398 -102.457 1.00 56.56 190 GLU F CA 1
ATOM 13633 C C . GLU F 2 190 ? -26.796 6.473 -102.382 1.00 56.99 190 GLU F C 1
ATOM 13634 O O . GLU F 2 190 ? -27.583 6.509 -101.438 1.00 56.46 190 GLU F O 1
ATOM 13640 N N . VAL F 2 191 ? -26.830 7.346 -103.382 1.00 58.55 191 VAL F N 1
ATOM 13641 C CA . VAL F 2 191 ? -27.804 8.425 -103.399 1.00 59.70 191 VAL F CA 1
ATOM 13642 C C . VAL F 2 191 ? -28.652 8.428 -104.664 1.00 60.31 191 VAL F C 1
ATOM 13643 O O . VAL F 2 191 ? -28.254 7.890 -105.695 1.00 59.73 191 VAL F O 1
ATOM 13647 N N . GLU F 2 192 ? -29.828 9.037 -104.565 1.00 61.30 192 GLU F N 1
ATOM 13648 C CA . GLU F 2 192 ? -30.750 9.142 -105.685 1.00 63.09 192 GLU F CA 1
ATOM 13649 C C . GLU F 2 192 ? -31.151 10.607 -105.816 1.00 63.54 192 GLU F C 1
ATOM 13650 O O . GLU F 2 192 ? -31.748 11.180 -104.905 1.00 63.66 192 GLU F O 1
ATOM 13656 N N . VAL F 2 193 ? -30.819 11.209 -106.953 1.00 64.21 193 VAL F N 1
ATOM 13657 C CA . VAL F 2 193 ? -31.122 12.614 -107.184 1.00 64.75 193 VAL F CA 1
ATOM 13658 C C . VAL F 2 193 ? -32.237 12.856 -108.198 1.00 65.68 193 VAL F C 1
ATOM 13659 O O . VAL F 2 193 ? -32.347 12.153 -109.205 1.00 65.66 193 VAL F O 1
ATOM 13663 N N . ASP F 2 194 ? -33.059 13.863 -107.915 1.00 66.65 194 ASP F N 1
ATOM 13664 C CA . ASP F 2 194 ? -34.172 14.250 -108.775 1.00 67.29 194 ASP F CA 1
ATOM 13665 C C . ASP F 2 194 ? -33.717 15.494 -109.535 1.00 67.45 194 ASP F C 1
ATOM 13666 O O . ASP F 2 194 ? -33.830 16.611 -109.031 1.00 67.40 194 ASP F O 1
ATOM 13671 N N . THR F 2 195 ? -33.202 15.289 -110.745 1.00 67.70 195 THR F N 1
ATOM 13672 C CA . THR F 2 195 ? -32.686 16.372 -111.585 1.00 68.14 195 THR F CA 1
ATOM 13673 C C . THR F 2 195 ? -33.579 17.591 -111.803 1.00 67.81 195 THR F C 1
ATOM 13674 O O . THR F 2 195 ? -33.099 18.638 -112.233 1.00 68.65 195 THR F O 1
ATOM 13678 N N . GLU F 2 196 ? -34.868 17.471 -111.516 1.00 67.27 196 GLU F N 1
ATOM 13679 C CA . GLU F 2 196 ? -35.769 18.599 -111.712 1.00 67.17 196 GLU F CA 1
ATOM 13680 C C . GLU F 2 196 ? -35.974 19.421 -110.441 1.00 65.72 196 GLU F C 1
ATOM 13681 O O . GLU F 2 196 ? -35.721 20.628 -110.432 1.00 65.47 196 GLU F O 1
ATOM 13687 N N . THR F 2 197 ? -36.429 18.769 -109.373 1.00 63.66 197 THR F N 1
ATOM 13688 C CA . THR F 2 197 ? -36.655 19.447 -108.097 1.00 61.12 197 THR F CA 1
ATOM 13689 C C . THR F 2 197 ? -35.334 19.644 -107.367 1.00 60.52 197 THR F C 1
ATOM 13690 O O . THR F 2 197 ? -35.172 20.595 -106.602 1.00 60.49 197 THR F O 1
ATOM 13694 N N . GLY F 2 198 ? -34.393 18.737 -107.610 1.00 59.32 198 GLY F N 1
ATOM 13695 C CA . GLY F 2 198 ? -33.095 18.824 -106.969 1.00 58.05 198 GLY F CA 1
ATOM 13696 C C . GLY F 2 198 ? -33.052 18.042 -105.671 1.00 57.75 198 GLY F C 1
ATOM 13697 O O . GLY F 2 198 ? -32.039 18.042 -104.973 1.00 57.86 198 GLY F O 1
ATOM 13698 N N . GLU F 2 199 ? -34.156 17.376 -105.345 1.00 56.86 199 GLU F N 1
ATOM 13699 C CA . GLU F 2 199 ? -34.237 16.586 -104.122 1.00 56.07 199 GLU F CA 1
ATOM 13700 C C . GLU F 2 199 ? -33.135 15.540 -104.126 1.00 55.04 199 GLU F C 1
ATOM 13701 O O . GLU F 2 199 ? -32.762 15.030 -105.182 1.00 54.62 199 GLU F O 1
ATOM 13707 N N . VAL F 2 200 ? -32.609 15.234 -102.945 1.00 53.76 200 VAL F N 1
ATOM 13708 C CA . VAL F 2 200 ? -31.561 14.232 -102.814 1.00 53.13 200 VAL F CA 1
ATOM 13709 C C . VAL F 2 200 ? -31.947 13.238 -101.732 1.00 53.41 200 VAL F C 1
ATOM 13710 O O . VAL F 2 200 ? -32.296 13.624 -100.617 1.00 54.15 200 VAL F O 1
ATOM 13714 N N . ASP F 2 201 ? -31.880 11.956 -102.072 1.00 52.99 201 ASP F N 1
ATOM 13715 C CA . ASP F 2 201 ? -32.231 10.890 -101.146 1.00 52.40 201 ASP F CA 1
ATOM 13716 C C . ASP F 2 201 ? -31.061 9.956 -100.875 1.00 51.85 201 ASP F C 1
ATOM 13717 O O . ASP F 2 201 ? -30.584 9.276 -101.781 1.00 52.08 201 ASP F O 1
ATOM 13722 N N . VAL F 2 202 ? -30.590 9.932 -99.631 1.00 51.40 202 VAL F N 1
ATOM 13723 C CA . VAL F 2 202 ? -29.507 9.030 -99.260 1.00 50.07 202 VAL F CA 1
ATOM 13724 C C . VAL F 2 202 ? -30.240 7.715 -99.038 1.00 49.64 202 VAL F C 1
ATOM 13725 O O . VAL F 2 202 ? -30.978 7.565 -98.066 1.00 49.29 202 VAL F O 1
ATOM 13729 N N . LEU F 2 203 ? -30.051 6.772 -99.954 1.00 49.12 203 LEU F N 1
ATOM 13730 C CA . LEU F 2 203 ? -30.737 5.486 -99.886 1.00 48.09 203 LEU F CA 1
ATOM 13731 C C . LEU F 2 203 ? -30.122 4.460 -98.944 1.00 47.65 203 LEU F C 1
ATOM 13732 O O . LEU F 2 203 ? -30.814 3.895 -98.094 1.00 48.08 203 LEU F O 1
ATOM 13737 N N . LYS F 2 204 ? -28.827 4.210 -99.104 1.00 46.26 204 LYS F N 1
ATOM 13738 C CA . LYS F 2 204 ? -28.138 3.231 -98.278 1.00 45.74 204 LYS F CA 1
ATOM 13739 C C . LYS F 2 204 ? -26.729 3.711 -97.997 1.00 45.43 204 LYS F C 1
ATOM 13740 O O . LYS F 2 204 ? -26.148 4.440 -98.798 1.00 46.05 204 LYS F O 1
ATOM 13746 N N . VAL F 2 205 ? -26.177 3.295 -96.863 1.00 44.71 205 VAL F N 1
ATOM 13747 C CA . VAL F 2 205 ? -24.823 3.683 -96.497 1.00 44.69 205 VAL F CA 1
ATOM 13748 C C . VAL F 2 205 ? -24.102 2.554 -95.777 1.00 45.13 205 VAL F C 1
ATOM 13749 O O . VAL F 2 205 ? -24.669 1.902 -94.898 1.00 45.67 205 VAL F O 1
ATOM 13753 N N . VAL F 2 206 ? -22.852 2.322 -96.163 1.00 45.06 206 VAL F N 1
ATOM 13754 C CA . VAL F 2 206 ? -22.033 1.288 -95.546 1.00 44.87 206 VAL F CA 1
ATOM 13755 C C . VAL F 2 206 ? -20.787 1.948 -94.960 1.00 44.61 206 VAL F C 1
ATOM 13756 O O . VAL F 2 206 ? -20.024 2.601 -95.674 1.00 45.70 206 VAL F O 1
ATOM 13760 N N . SER F 2 207 ? -20.591 1.782 -93.654 1.00 43.13 207 SER F N 1
ATOM 13761 C CA . SER F 2 207 ? -19.449 2.375 -92.970 1.00 40.91 207 SER F CA 1
ATOM 13762 C C . SER F 2 207 ? -18.604 1.353 -92.235 1.00 40.30 207 SER F C 1
ATOM 13763 O O . SER F 2 207 ? -19.086 0.651 -91.349 1.00 40.94 207 SER F O 1
ATOM 13766 N N . ALA F 2 208 ? -17.334 1.286 -92.610 1.00 38.88 208 ALA F N 1
ATOM 13767 C CA . ALA F 2 208 ? -16.391 0.371 -91.994 1.00 39.01 208 ALA F CA 1
ATOM 13768 C C . ALA F 2 208 ? -15.415 1.216 -91.193 1.00 39.04 208 ALA F C 1
ATOM 13769 O O . ALA F 2 208 ? -14.897 2.216 -91.694 1.00 39.62 208 ALA F O 1
ATOM 13771 N N . HIS F 2 209 ? -15.161 0.823 -89.951 1.00 38.11 209 HIS F N 1
ATOM 13772 C CA . HIS F 2 209 ? -14.251 1.591 -89.112 1.00 37.91 209 HIS F CA 1
ATOM 13773 C C . HIS F 2 209 ? -13.233 0.749 -88.357 1.00 38.67 209 HIS F C 1
ATOM 13774 O O . HIS F 2 209 ? -13.559 -0.301 -87.800 1.00 38.94 209 HIS F O 1
ATOM 13781 N N . ASP F 2 210 ? -11.993 1.219 -88.347 1.00 40.19 210 ASP F N 1
ATOM 13782 C CA . ASP F 2 210 ? -10.935 0.534 -87.624 1.00 42.04 210 ASP F CA 1
ATOM 13783 C C . ASP F 2 210 ? -10.960 1.054 -86.185 1.00 42.58 210 ASP F C 1
ATOM 13784 O O . ASP F 2 210 ? -10.467 2.147 -85.887 1.00 41.77 210 ASP F O 1
ATOM 13789 N N . VAL F 2 211 ? -11.562 0.267 -85.302 1.00 42.99 211 VAL F N 1
ATOM 13790 C CA . VAL F 2 211 ? -11.672 0.633 -83.899 1.00 43.64 211 VAL F CA 1
ATOM 13791 C C . VAL F 2 211 ? -10.660 -0.150 -83.071 1.00 43.89 211 VAL F C 1
ATOM 13792 O O . VAL F 2 211 ? -10.698 -0.122 -81.840 1.00 44.24 211 VAL F O 1
ATOM 13796 N N . GLY F 2 212 ? -9.751 -0.840 -83.758 1.00 44.33 212 GLY F N 1
ATOM 13797 C CA . GLY F 2 212 ? -8.743 -1.634 -83.074 1.00 44.19 212 GLY F CA 1
ATOM 13798 C C . GLY F 2 212 ? -9.379 -2.880 -82.492 1.00 44.03 212 GLY F C 1
ATOM 13799 O O . GLY F 2 212 ? -8.942 -4.002 -82.747 1.00 43.72 212 GLY F O 1
ATOM 13800 N N . THR F 2 213 ? -10.424 -2.656 -81.703 1.00 44.42 213 THR F N 1
ATOM 13801 C CA . THR F 2 213 ? -11.203 -3.701 -81.049 1.00 43.83 213 THR F CA 1
ATOM 13802 C C . THR F 2 213 ? -12.331 -2.975 -80.316 1.00 42.93 213 THR F C 1
ATOM 13803 O O . THR F 2 213 ? -12.102 -1.972 -79.645 1.00 43.24 213 THR F O 1
ATOM 13807 N N . PRO F 2 214 ? -13.569 -3.460 -80.451 1.00 42.37 214 PRO F N 1
ATOM 13808 C CA . PRO F 2 214 ? -14.684 -2.797 -79.776 1.00 42.39 214 PRO F CA 1
ATOM 13809 C C . PRO F 2 214 ? -14.889 -3.171 -78.305 1.00 41.62 214 PRO F C 1
ATOM 13810 O O . PRO F 2 214 ? -14.867 -4.350 -77.939 1.00 41.97 214 PRO F O 1
ATOM 13814 N N . ILE F 2 215 ? -15.082 -2.153 -77.468 1.00 40.76 215 ILE F N 1
ATOM 13815 C CA . ILE F 2 215 ? -15.328 -2.360 -76.045 1.00 39.60 215 ILE F CA 1
ATOM 13816 C C . ILE F 2 215 ? -16.774 -2.842 -75.898 1.00 39.18 215 ILE F C 1
ATOM 13817 O O . ILE F 2 215 ? -17.076 -3.703 -75.067 1.00 38.44 215 ILE F O 1
ATOM 13822 N N . ASN F 2 216 ? -17.655 -2.272 -76.719 1.00 37.90 216 ASN F N 1
ATOM 13823 C CA . ASN F 2 216 ? -19.075 -2.622 -76.739 1.00 37.51 216 ASN F CA 1
ATOM 13824 C C . ASN F 2 216 ? -19.569 -2.394 -78.167 1.00 37.73 216 ASN F C 1
ATOM 13825 O O . ASN F 2 216 ? -19.790 -1.256 -78.588 1.00 38.47 216 ASN F O 1
ATOM 13830 N N . ARG F 2 217 ? -19.731 -3.483 -78.909 1.00 37.70 217 ARG F N 1
ATOM 13831 C CA . ARG F 2 217 ? -20.175 -3.415 -80.295 1.00 38.11 217 ARG F CA 1
ATOM 13832 C C . ARG F 2 217 ? -21.417 -2.552 -80.480 1.00 38.46 217 ARG F C 1
ATOM 13833 O O . ARG F 2 217 ? -21.431 -1.643 -81.315 1.00 38.81 217 ARG F O 1
ATOM 13841 N N . SER F 2 218 ? -22.456 -2.826 -79.699 1.00 37.27 218 SER F N 1
ATOM 13842 C CA . SER F 2 218 ? -23.686 -2.058 -79.806 1.00 37.65 218 SER F CA 1
ATOM 13843 C C . SER F 2 218 ? -23.430 -0.563 -79.611 1.00 37.79 218 SER F C 1
ATOM 13844 O O . SER F 2 218 ? -24.049 0.268 -80.279 1.00 38.02 218 SER F O 1
ATOM 13847 N N . MET F 2 219 ? -22.522 -0.214 -78.703 1.00 36.99 219 MET F N 1
ATOM 13848 C CA . MET F 2 219 ? -22.227 1.198 -78.480 1.00 37.13 219 MET F CA 1
ATOM 13849 C C . MET F 2 219 ? -21.476 1.788 -79.672 1.00 36.70 219 MET F C 1
ATOM 13850 O O . MET F 2 219 ? -21.628 2.973 -79.973 1.00 36.97 219 MET F O 1
ATOM 13855 N N . VAL F 2 220 ? -20.676 0.966 -80.353 1.00 35.95 220 VAL F N 1
ATOM 13856 C CA . VAL F 2 220 ? -19.923 1.436 -81.519 1.00 34.73 220 VAL F CA 1
ATOM 13857 C C . VAL F 2 220 ? -20.849 1.641 -82.706 1.00 35.56 220 VAL F C 1
ATOM 13858 O O . VAL F 2 220 ? -20.751 2.644 -83.412 1.00 35.58 220 VAL F O 1
ATOM 13862 N N . GLU F 2 221 ? -21.740 0.681 -82.928 1.00 35.81 221 GLU F N 1
ATOM 13863 C CA . GLU F 2 221 ? -22.688 0.776 -84.029 1.00 37.56 221 GLU F CA 1
ATOM 13864 C C . GLU F 2 221 ? -23.503 2.051 -83.862 1.00 38.17 221 GLU F C 1
ATOM 13865 O O . GLU F 2 221 ? -23.784 2.745 -84.837 1.00 38.39 221 GLU F O 1
ATOM 13871 N N . GLY F 2 222 ? -23.874 2.358 -82.619 1.00 39.08 222 GLY F N 1
ATOM 13872 C CA . GLY F 2 222 ? -24.649 3.557 -82.344 1.00 37.68 222 GLY F CA 1
ATOM 13873 C C . GLY F 2 222 ? -23.897 4.818 -82.731 1.00 38.27 222 GLY F C 1
ATOM 13874 O O . GLY F 2 222 ? -24.490 5.768 -83.243 1.00 39.01 222 GLY F O 1
ATOM 13875 N N . GLN F 2 223 ? -22.590 4.834 -82.484 1.00 38.24 223 GLN F N 1
ATOM 13876 C CA . GLN F 2 223 ? -21.758 5.987 -82.827 1.00 38.65 223 GLN F CA 1
ATOM 13877 C C . GLN F 2 223 ? -21.646 6.147 -84.340 1.00 39.11 223 GLN F C 1
ATOM 13878 O O . GLN F 2 223 ? -21.608 7.267 -84.851 1.00 40.54 223 GLN F O 1
ATOM 13884 N N . ILE F 2 224 ? -21.593 5.021 -85.048 1.00 37.94 224 ILE F N 1
ATOM 13885 C CA . ILE F 2 224 ? -21.499 5.017 -86.504 1.00 38.45 224 ILE F CA 1
ATOM 13886 C C . ILE F 2 224 ? -22.822 5.458 -87.127 1.00 39.64 224 ILE F C 1
ATOM 13887 O O . ILE F 2 224 ? -22.847 6.260 -88.061 1.00 38.34 224 ILE F O 1
ATOM 13892 N N . GLU F 2 225 ? -23.919 4.926 -86.600 1.00 39.75 225 GLU F N 1
ATOM 13893 C CA . GLU F 2 225 ? -25.238 5.255 -87.105 1.00 39.64 225 GLU F CA 1
ATOM 13894 C C . GLU F 2 225 ? -25.543 6.726 -86.840 1.00 40.78 225 GLU F C 1
ATOM 13895 O O . GLU F 2 225 ? -26.324 7.350 -87.561 1.00 42.30 225 GLU F O 1
ATOM 13901 N N . GLY F 2 226 ? -24.910 7.286 -85.815 1.00 39.95 226 GLY F N 1
ATOM 13902 C CA . GLY F 2 226 ? -25.124 8.689 -85.513 1.00 39.25 226 GLY F CA 1
ATOM 13903 C C . GLY F 2 226 ? -24.249 9.539 -86.415 1.00 38.83 226 GLY F C 1
ATOM 13904 O O . GLY F 2 226 ? -24.678 10.572 -86.937 1.00 37.68 226 GLY F O 1
ATOM 13905 N N . GLY F 2 227 ? -23.008 9.095 -86.599 1.00 39.44 227 GLY F N 1
ATOM 13906 C CA . GLY F 2 227 ? -22.078 9.819 -87.443 1.00 39.34 227 GLY F CA 1
ATOM 13907 C C . GLY F 2 227 ? -22.615 9.950 -88.851 1.00 39.33 227 GLY F C 1
ATOM 13908 O O . GLY F 2 227 ? -22.710 11.053 -89.393 1.00 39.78 227 GLY F O 1
ATOM 13909 N N . VAL F 2 228 ? -22.969 8.816 -89.445 1.00 38.81 228 VAL F N 1
ATOM 13910 C CA . VAL F 2 228 ? -23.508 8.790 -90.797 1.00 37.29 228 VAL F CA 1
ATOM 13911 C C . VAL F 2 228 ? -24.645 9.793 -90.912 1.00 37.97 228 VAL F C 1
ATOM 13912 O O . VAL F 2 228 ? -24.633 10.678 -91.774 1.00 37.88 228 VAL F O 1
ATOM 13916 N N . THR F 2 229 ? -25.624 9.650 -90.024 1.00 37.47 229 THR F N 1
ATOM 13917 C CA . THR F 2 229 ? -26.789 10.521 -90.014 1.00 36.61 229 THR F CA 1
ATOM 13918 C C . THR F 2 229 ? -26.417 11.988 -89.859 1.00 36.92 229 THR F C 1
ATOM 13919 O O . THR F 2 229 ? -27.023 12.857 -90.481 1.00 36.75 229 THR F O 1
ATOM 13923 N N . MET F 2 230 ? -25.425 12.272 -89.026 1.00 37.32 230 MET F N 1
ATOM 13924 C CA . MET F 2 230 ? -25.010 13.653 -88.844 1.00 38.35 230 MET F CA 1
ATOM 13925 C C . MET F 2 230 ? -24.293 14.110 -90.113 1.00 39.00 230 MET F C 1
ATOM 13926 O O . MET F 2 230 ? -24.279 15.299 -90.438 1.00 39.47 230 MET F O 1
ATOM 13931 N N . GLY F 2 231 ? -23.704 13.151 -90.826 1.00 39.11 231 GLY F N 1
ATOM 13932 C CA . GLY F 2 231 ? -22.996 13.455 -92.056 1.00 39.25 231 GLY F CA 1
ATOM 13933 C C . GLY F 2 231 ? -23.979 13.764 -93.162 1.00 39.70 231 GLY F C 1
ATOM 13934 O O . GLY F 2 231 ? -23.705 14.573 -94.041 1.00 40.25 231 GLY F O 1
ATOM 13935 N N . GLN F 2 232 ? -25.131 13.108 -93.119 1.00 40.48 232 GLN F N 1
ATOM 13936 C CA . GLN F 2 232 ? -26.171 13.335 -94.111 1.00 40.94 232 GLN F CA 1
ATOM 13937 C C . GLN F 2 232 ? -26.583 14.796 -94.003 1.00 40.87 232 GLN F C 1
ATOM 13938 O O . GLN F 2 232 ? -26.548 15.542 -94.983 1.00 40.61 232 GLN F O 1
ATOM 13944 N N . GLY F 2 233 ? -26.968 15.195 -92.796 1.00 40.75 233 GLY F N 1
ATOM 13945 C CA . GLY F 2 233 ? -27.378 16.565 -92.561 1.00 41.88 233 GLY F CA 1
ATOM 13946 C C . GLY F 2 233 ? -26.279 17.548 -92.907 1.00 41.99 233 GLY F C 1
ATOM 13947 O O . GLY F 2 233 ? -26.547 18.629 -93.432 1.00 42.92 233 GLY F O 1
ATOM 13948 N N . PHE F 2 234 ? -25.040 17.167 -92.617 1.00 42.23 234 PHE F N 1
ATOM 13949 C CA . PHE F 2 234 ? -23.878 18.007 -92.896 1.00 43.10 234 PHE F CA 1
ATOM 13950 C C . PHE F 2 234 ? -23.888 18.524 -94.328 1.00 43.70 234 PHE F C 1
ATOM 13951 O O . PHE F 2 234 ? -23.688 19.715 -94.582 1.00 44.24 234 PHE F O 1
ATOM 13959 N N . VAL F 2 235 ? -24.118 17.613 -95.265 1.00 43.95 235 VAL F N 1
ATOM 13960 C CA . VAL F 2 235 ? -24.109 17.954 -96.676 1.00 43.85 235 VAL F CA 1
ATOM 13961 C C . VAL F 2 235 ? -25.435 18.413 -97.272 1.00 44.61 235 VAL F C 1
ATOM 13962 O O . VAL F 2 235 ? -25.479 19.401 -98.007 1.00 44.92 235 VAL F O 1
ATOM 13966 N N . LEU F 2 236 ? -26.517 17.716 -96.948 1.00 44.75 236 LEU F N 1
ATOM 13967 C CA . LEU F 2 236 ? -27.804 18.048 -97.538 1.00 45.21 236 LEU F CA 1
ATOM 13968 C C . LEU F 2 236 ? -28.761 18.982 -96.803 1.00 45.35 236 LEU F C 1
ATOM 13969 O O . LEU F 2 236 ? -29.573 19.646 -97.444 1.00 44.80 236 LEU F O 1
ATOM 13974 N N . MET F 2 237 ? -28.676 19.062 -95.480 1.00 45.99 237 MET F N 1
ATOM 13975 C CA . MET F 2 237 ? -29.618 19.908 -94.746 1.00 46.73 237 MET F CA 1
ATOM 13976 C C . MET F 2 237 ? -29.036 20.986 -93.836 1.00 46.37 237 MET F C 1
ATOM 13977 O O . MET F 2 237 ? -29.649 22.039 -93.642 1.00 46.11 237 MET F O 1
ATOM 13982 N N . GLU F 2 238 ? -27.859 20.728 -93.281 1.00 46.14 238 GLU F N 1
ATOM 13983 C CA . GLU F 2 238 ? -27.247 21.657 -92.341 1.00 45.88 238 GLU F CA 1
ATOM 13984 C C . GLU F 2 238 ? -26.447 22.836 -92.881 1.00 45.33 238 GLU F C 1
ATOM 13985 O O . GLU F 2 238 ? -25.563 22.677 -93.717 1.00 45.57 238 GLU F O 1
ATOM 13991 N N . GLU F 2 239 ? -26.772 24.023 -92.377 1.00 45.32 239 GLU F N 1
ATOM 13992 C CA . GLU F 2 239 ? -26.093 25.256 -92.764 1.00 45.10 239 GLU F CA 1
ATOM 13993 C C . GLU F 2 239 ? -26.572 26.463 -91.953 1.00 44.80 239 GLU F C 1
ATOM 13994 O O . GLU F 2 239 ? -27.770 26.755 -91.889 1.00 45.22 239 GLU F O 1
ATOM 14000 N N . ILE F 2 240 ? -25.621 27.161 -91.339 1.00 44.11 240 ILE F N 1
ATOM 14001 C CA . ILE F 2 240 ? -25.915 28.346 -90.542 1.00 43.52 240 ILE F CA 1
ATOM 14002 C C . ILE F 2 240 ? -25.777 29.583 -91.427 1.00 44.85 240 ILE F C 1
ATOM 14003 O O . ILE F 2 240 ? -24.836 29.684 -92.212 1.00 43.83 240 ILE F O 1
ATOM 14008 N N . GLU F 2 241 ? -26.713 30.519 -91.296 1.00 46.34 241 GLU F N 1
ATOM 14009 C CA . GLU F 2 241 ? -26.678 31.756 -92.075 1.00 47.21 241 GLU F CA 1
ATOM 14010 C C . GLU F 2 241 ? -26.460 32.935 -91.131 1.00 46.90 241 GLU F C 1
ATOM 14011 O O . GLU F 2 241 ? -27.128 33.043 -90.101 1.00 46.41 241 GLU F O 1
ATOM 14017 N N . VAL F 2 242 ? -25.527 33.816 -91.482 1.00 46.31 242 VAL F N 1
ATOM 14018 C CA . VAL F 2 242 ? -25.232 34.969 -90.640 1.00 45.81 242 VAL F CA 1
ATOM 14019 C C . VAL F 2 242 ? -25.594 36.305 -91.271 1.00 45.86 242 VAL F C 1
ATOM 14020 O O . VAL F 2 242 ? -25.147 36.633 -92.369 1.00 45.53 242 VAL F O 1
ATOM 14024 N N . ASN F 2 243 ? -26.401 37.076 -90.552 1.00 46.29 243 ASN F N 1
ATOM 14025 C CA . ASN F 2 243 ? -26.824 38.395 -91.000 1.00 46.57 243 ASN F CA 1
ATOM 14026 C C . ASN F 2 243 ? -25.609 39.315 -90.890 1.00 46.96 243 ASN F C 1
ATOM 14027 O O . ASN F 2 243 ? -25.334 39.858 -89.821 1.00 46.48 243 ASN F O 1
ATOM 14032 N N . THR F 2 244 ? -24.885 39.479 -91.997 1.00 47.66 244 THR F N 1
ATOM 14033 C CA . THR F 2 244 ? -23.680 40.309 -92.022 1.00 48.14 244 THR F CA 1
ATOM 14034 C C . THR F 2 244 ? -23.916 41.786 -91.749 1.00 48.22 244 THR F C 1
ATOM 14035 O O . THR F 2 244 ? -23.127 42.634 -92.160 1.00 47.68 244 THR F O 1
ATOM 14039 N N . LYS F 2 245 ? -25.006 42.086 -91.057 1.00 49.15 245 LYS F N 1
ATOM 14040 C CA . LYS F 2 245 ? -25.343 43.455 -90.695 1.00 49.21 245 LYS F CA 1
ATOM 14041 C C . LYS F 2 245 ? -25.070 43.599 -89.198 1.00 48.09 245 LYS F C 1
ATOM 14042 O O . LYS F 2 245 ? -24.314 44.475 -88.768 1.00 47.52 245 LYS F O 1
ATOM 14048 N N . ASN F 2 246 ? -25.685 42.720 -88.413 1.00 46.71 246 ASN F N 1
ATOM 14049 C CA . ASN F 2 246 ? -25.510 42.723 -86.966 1.00 44.03 246 ASN F CA 1
ATOM 14050 C C . ASN F 2 246 ? -24.697 41.505 -86.533 1.00 42.44 246 ASN F C 1
ATOM 14051 O O . ASN F 2 246 ? -24.440 41.306 -85.345 1.00 41.50 246 ASN F O 1
ATOM 14056 N N . GLY F 2 247 ? -24.293 40.698 -87.507 1.00 41.40 247 GLY F N 1
ATOM 14057 C CA . GLY F 2 247 ? -23.500 39.517 -87.215 1.00 42.27 247 GLY F CA 1
ATOM 14058 C C . GLY F 2 247 ? -24.224 38.467 -86.395 1.00 42.62 247 GLY F C 1
ATOM 14059 O O . GLY F 2 247 ? -23.597 37.702 -85.661 1.00 43.45 247 GLY F O 1
ATOM 14060 N N . ALA F 2 248 ? -25.546 38.421 -86.522 1.00 42.26 248 ALA F N 1
ATOM 14061 C CA . ALA F 2 248 ? -26.351 37.456 -85.785 1.00 42.28 248 ALA F CA 1
ATOM 14062 C C . ALA F 2 248 ? -26.689 36.244 -86.652 1.00 41.56 248 ALA F C 1
ATOM 14063 O O . ALA F 2 248 ? -26.748 36.346 -87.876 1.00 41.42 248 ALA F O 1
ATOM 14065 N N . ILE F 2 249 ? -26.902 35.094 -86.019 1.00 40.40 249 ILE F N 1
ATOM 14066 C CA . ILE F 2 249 ? -27.257 33.894 -86.764 1.00 39.60 249 ILE F CA 1
ATOM 14067 C C . ILE F 2 249 ? -28.731 34.021 -87.113 1.00 40.06 249 ILE F C 1
ATOM 14068 O O . ILE F 2 249 ? -29.542 34.377 -86.262 1.00 40.67 249 ILE F O 1
ATOM 14073 N N . LYS F 2 250 ? -29.072 33.744 -88.368 1.00 40.76 250 LYS F N 1
ATOM 14074 C CA . LYS F 2 250 ? -30.451 33.851 -88.830 1.00 40.49 250 LYS F CA 1
ATOM 14075 C C . LYS F 2 250 ? -31.350 32.685 -88.431 1.00 39.18 250 LYS F C 1
ATOM 14076 O O . LYS F 2 250 ? -32.496 32.891 -88.037 1.00 39.25 250 LYS F O 1
ATOM 14082 N N . ASN F 2 251 ? -30.839 31.465 -88.531 1.00 37.72 251 ASN F N 1
ATOM 14083 C CA . ASN F 2 251 ? -31.642 30.292 -88.201 1.00 38.12 251 ASN F CA 1
ATOM 14084 C C . ASN F 2 251 ? -31.152 29.504 -86.987 1.00 38.96 251 ASN F C 1
ATOM 14085 O O . ASN F 2 251 ? -30.750 28.349 -87.105 1.00 38.20 251 ASN F O 1
ATOM 14090 N N . PRO F 2 252 ? -31.197 30.116 -85.798 1.00 40.10 252 PRO F N 1
ATOM 14091 C CA . PRO F 2 252 ? -30.752 29.449 -84.570 1.00 41.35 252 PRO F CA 1
ATOM 14092 C C . PRO F 2 252 ? -31.729 28.403 -84.019 1.00 41.64 252 PRO F C 1
ATOM 14093 O O . PRO F 2 252 ? -31.359 27.592 -83.172 1.00 42.35 252 PRO F O 1
ATOM 14097 N N . SER F 2 253 ? -32.971 28.425 -84.495 1.00 42.26 253 SER F N 1
ATOM 14098 C CA . SER F 2 253 ? -33.981 27.480 -84.024 1.00 43.69 253 SER F CA 1
ATOM 14099 C C . SER F 2 253 ? -33.899 26.134 -84.737 1.00 43.73 253 SER F C 1
ATOM 14100 O O . SER F 2 253 ? -33.122 25.963 -85.674 1.00 43.84 253 SER F O 1
ATOM 14103 N N . MET F 2 254 ? -34.698 25.175 -84.286 1.00 43.87 254 MET F N 1
ATOM 14104 C CA . MET F 2 254 ? -34.698 23.852 -84.897 1.00 44.79 254 MET F CA 1
ATOM 14105 C C . MET F 2 254 ? -35.551 23.772 -86.160 1.00 44.48 254 MET F C 1
ATOM 14106 O O . MET F 2 254 ? -35.391 22.851 -86.962 1.00 44.37 254 MET F O 1
ATOM 14111 N N . SER F 2 255 ? -36.455 24.731 -86.341 1.00 44.38 255 SER F N 1
ATOM 14112 C CA . SER F 2 255 ? -37.312 24.734 -87.521 1.00 43.76 255 SER F CA 1
ATOM 14113 C C . SER F 2 255 ? -36.582 25.323 -88.717 1.00 42.11 255 SER F C 1
ATOM 14114 O O . SER F 2 255 ? -36.905 25.008 -89.860 1.00 42.49 255 SER F O 1
ATOM 14117 N N . LYS F 2 256 ? -35.596 26.175 -88.458 1.00 41.56 256 LYS F N 1
ATOM 14118 C CA . LYS F 2 256 ? -34.836 26.784 -89.544 1.00 40.78 256 LYS F CA 1
ATOM 14119 C C . LYS F 2 256 ? -33.474 26.131 -89.754 1.00 39.36 256 LYS F C 1
ATOM 14120 O O . LYS F 2 256 ? -32.875 26.274 -90.818 1.00 38.56 256 LYS F O 1
ATOM 14126 N N . TYR F 2 257 ? -32.971 25.432 -88.738 1.00 38.13 257 TYR F N 1
ATOM 14127 C CA . TYR F 2 257 ? -31.710 24.713 -88.890 1.00 36.82 257 TYR F CA 1
ATOM 14128 C C . TYR F 2 257 ? -32.155 23.265 -88.976 1.00 37.05 257 TYR F C 1
ATOM 14129 O O . TYR F 2 257 ? -32.536 22.660 -87.973 1.00 37.48 257 TYR F O 1
ATOM 14138 N N . ILE F 2 258 ? -32.104 22.719 -90.182 1.00 36.67 258 ILE F N 1
ATOM 14139 C CA . ILE F 2 258 ? -32.556 21.363 -90.440 1.00 35.62 258 ILE F CA 1
ATOM 14140 C C . ILE F 2 258 ? -31.551 20.244 -90.242 1.00 35.47 258 ILE F C 1
ATOM 14141 O O . ILE F 2 258 ? -30.445 20.284 -90.779 1.00 34.95 258 ILE F O 1
ATOM 14146 N N . ILE F 2 259 ? -31.957 19.235 -89.477 1.00 35.50 259 ILE F N 1
ATOM 14147 C CA . ILE F 2 259 ? -31.126 18.061 -89.240 1.00 35.43 259 ILE F CA 1
ATOM 14148 C C . ILE F 2 259 ? -31.973 16.856 -89.644 1.00 36.28 259 ILE F C 1
ATOM 14149 O O . ILE F 2 259 ? -33.201 16.936 -89.670 1.00 36.29 259 ILE F O 1
ATOM 14154 N N . PRO F 2 260 ? -31.330 15.725 -89.967 1.00 36.17 260 PRO F N 1
ATOM 14155 C CA . PRO F 2 260 ? -32.031 14.508 -90.379 1.00 36.56 260 PRO F CA 1
ATOM 14156 C C . PRO F 2 260 ? -33.140 14.030 -89.445 1.00 37.82 260 PRO F C 1
ATOM 14157 O O . PRO F 2 260 ? -32.979 14.000 -88.223 1.00 39.16 260 PRO F O 1
ATOM 14161 N N . SER F 2 261 ? -34.270 13.668 -90.042 1.00 37.75 261 SER F N 1
ATOM 14162 C CA . SER F 2 261 ? -35.414 13.146 -89.313 1.00 37.75 261 SER F CA 1
ATOM 14163 C C . SER F 2 261 ? -35.257 11.639 -89.419 1.00 37.65 261 SER F C 1
ATOM 14164 O O . SER F 2 261 ? -34.340 11.171 -90.092 1.00 36.56 261 SER F O 1
ATOM 14167 N N . ASN F 2 262 ? -36.134 10.877 -88.772 1.00 38.00 262 ASN F N 1
ATOM 14168 C CA . ASN F 2 262 ? -36.021 9.421 -88.821 1.00 39.35 262 ASN F CA 1
ATOM 14169 C C . ASN F 2 262 ? -36.464 8.874 -90.169 1.00 40.88 262 ASN F C 1
ATOM 14170 O O . ASN F 2 262 ? -36.093 7.763 -90.552 1.00 41.08 262 ASN F O 1
ATOM 14175 N N . ARG F 2 263 ? -37.251 9.663 -90.890 1.00 42.41 263 ARG F N 1
ATOM 14176 C CA . ARG F 2 263 ? -37.732 9.253 -92.201 1.00 45.09 263 ARG F CA 1
ATOM 14177 C C . ARG F 2 263 ? -36.695 9.576 -93.270 1.00 46.22 263 ARG F C 1
ATOM 14178 O O . ARG F 2 263 ? -36.843 9.182 -94.429 1.00 47.79 263 ARG F O 1
ATOM 14186 N N . ASP F 2 264 ? -35.642 10.285 -92.872 1.00 45.99 264 ASP F N 1
ATOM 14187 C CA . ASP F 2 264 ? -34.577 10.673 -93.792 1.00 46.41 264 ASP F CA 1
ATOM 14188 C C . ASP F 2 264 ? -33.385 9.731 -93.738 1.00 46.50 264 ASP F C 1
ATOM 14189 O O . ASP F 2 264 ? -32.609 9.640 -94.689 1.00 46.44 264 ASP F O 1
ATOM 14194 N N . VAL F 2 265 ? -33.240 9.038 -92.616 1.00 46.93 265 VAL F N 1
ATOM 14195 C CA . VAL F 2 265 ? -32.139 8.106 -92.428 1.00 47.21 265 VAL F CA 1
ATOM 14196 C C . VAL F 2 265 ? -32.177 6.960 -93.438 1.00 47.36 265 VAL F C 1
ATOM 14197 O O . VAL F 2 265 ? -33.227 6.364 -93.680 1.00 47.58 265 VAL F O 1
ATOM 14201 N N . PRO F 2 266 ? -31.024 6.646 -94.048 1.00 47.63 266 PRO F N 1
ATOM 14202 C CA . PRO F 2 266 ? -30.885 5.573 -95.036 1.00 48.02 266 PRO F CA 1
ATOM 14203 C C . PRO F 2 266 ? -30.505 4.260 -94.376 1.00 48.71 266 PRO F C 1
ATOM 14204 O O . PRO F 2 266 ? -30.083 4.243 -93.224 1.00 48.96 266 PRO F O 1
ATOM 14208 N N . GLU F 2 267 ? -30.645 3.164 -95.110 1.00 49.65 267 GLU F N 1
ATOM 14209 C CA . GLU F 2 267 ? -30.269 1.862 -94.582 1.00 51.31 267 GLU F CA 1
ATOM 14210 C C . GLU F 2 267 ? -28.793 1.969 -94.226 1.00 50.94 267 GLU F C 1
ATOM 14211 O O . GLU F 2 267 ? -27.977 2.329 -95.075 1.00 51.02 267 GLU F O 1
ATOM 14217 N N . ILE F 2 268 ? -28.450 1.661 -92.979 1.00 50.40 268 ILE F N 1
ATOM 14218 C CA . ILE F 2 268 ? -27.061 1.748 -92.540 1.00 49.28 268 ILE F CA 1
ATOM 14219 C C . ILE F 2 268 ? -26.424 0.389 -92.268 1.00 48.04 268 ILE F C 1
ATOM 14220 O O . ILE F 2 268 ? -26.966 -0.435 -91.532 1.00 48.06 268 ILE F O 1
ATOM 14225 N N . HIS F 2 269 ? -25.265 0.159 -92.873 1.00 46.73 269 HIS F N 1
ATOM 14226 C CA . HIS F 2 269 ? -24.538 -1.081 -92.654 1.00 44.77 269 HIS F CA 1
ATOM 14227 C C . HIS F 2 269 ? -23.184 -0.747 -92.046 1.00 43.75 269 HIS F C 1
ATOM 14228 O O . HIS F 2 269 ? -22.288 -0.248 -92.724 1.00 43.43 269 HIS F O 1
ATOM 14235 N N . SER F 2 270 ? -23.051 -1.008 -90.752 1.00 42.45 270 SER F N 1
ATOM 14236 C CA . SER F 2 270 ? -21.810 -0.728 -90.050 1.00 42.37 270 SER F CA 1
ATOM 14237 C C . SER F 2 270 ? -20.912 -1.953 -90.046 1.00 41.54 270 SER F C 1
ATOM 14238 O O . SER F 2 270 ? -21.386 -3.087 -89.962 1.00 40.47 270 SER F O 1
ATOM 14241 N N . ILE F 2 271 ? -19.611 -1.716 -90.153 1.00 41.89 271 ILE F N 1
ATOM 14242 C CA . ILE F 2 271 ? -18.631 -2.792 -90.146 1.00 42.29 271 ILE F CA 1
ATOM 14243 C C . ILE F 2 271 ? -17.519 -2.460 -89.162 1.00 42.66 271 ILE F C 1
ATOM 14244 O O . ILE F 2 271 ? -16.785 -1.485 -89.339 1.00 44.24 271 ILE F O 1
ATOM 14249 N N . LEU F 2 272 ? -17.398 -3.273 -88.122 1.00 43.41 272 LEU F N 1
ATOM 14250 C CA . LEU F 2 272 ? -16.377 -3.057 -87.111 1.00 44.57 272 LEU F CA 1
ATOM 14251 C C . LEU F 2 272 ? -15.083 -3.757 -87.490 1.00 45.39 272 LEU F C 1
ATOM 14252 O O . LEU F 2 272 ? -14.980 -4.983 -87.420 1.00 44.43 272 LEU F O 1
ATOM 14257 N N . VAL F 2 273 ? -14.097 -2.967 -87.901 1.00 46.68 273 VAL F N 1
ATOM 14258 C CA . VAL F 2 273 ? -12.802 -3.506 -88.282 1.00 47.74 273 VAL F CA 1
ATOM 14259 C C . VAL F 2 273 ? -11.879 -3.483 -87.075 1.00 49.45 273 VAL F C 1
ATOM 14260 O O . VAL F 2 273 ? -11.883 -2.527 -86.299 1.00 49.19 273 VAL F O 1
ATOM 14264 N N . GLU F 2 274 ? -11.090 -4.540 -86.923 1.00 50.38 274 GLU F N 1
ATOM 14265 C CA . GLU F 2 274 ? -10.160 -4.643 -85.811 1.00 51.35 274 GLU F CA 1
ATOM 14266 C C . GLU F 2 274 ? -8.720 -4.541 -86.292 1.00 52.07 274 GLU F C 1
ATOM 14267 O O . GLU F 2 274 ? -8.426 -4.785 -87.464 1.00 51.75 274 GLU F O 1
ATOM 14273 N N . SER F 2 275 ? -7.829 -4.169 -85.378 1.00 52.38 275 SER F N 1
ATOM 14274 C CA . SER F 2 275 ? -6.410 -4.037 -85.683 1.00 52.85 275 SER F CA 1
ATOM 14275 C C . SER F 2 275 ? -5.596 -4.365 -84.435 1.00 53.01 275 SER F C 1
ATOM 14276 O O . SER F 2 275 ? -6.100 -4.257 -83.317 1.00 53.64 275 SER F O 1
ATOM 14279 N N . GLU F 2 276 ? -4.342 -4.771 -84.630 1.00 52.98 276 GLU F N 1
ATOM 14280 C CA . GLU F 2 276 ? -3.464 -5.147 -83.521 1.00 53.03 276 GLU F CA 1
ATOM 14281 C C . GLU F 2 276 ? -2.384 -4.115 -83.200 1.00 51.85 276 GLU F C 1
ATOM 14282 O O . GLU F 2 276 ? -2.156 -3.174 -83.962 1.00 50.27 276 GLU F O 1
ATOM 14288 N N . GLY F 2 277 ? -1.726 -4.312 -82.058 1.00 51.46 277 GLY F N 1
ATOM 14289 C CA . GLY F 2 277 ? -0.651 -3.428 -81.643 1.00 52.10 277 GLY F CA 1
ATOM 14290 C C . GLY F 2 277 ? -0.972 -2.317 -80.660 1.00 52.06 277 GLY F C 1
ATOM 14291 O O . GLY F 2 277 ? -0.499 -1.195 -80.839 1.00 52.31 277 GLY F O 1
ATOM 14292 N N . GLY F 2 278 ? -1.750 -2.613 -79.619 1.00 52.60 278 GLY F N 1
ATOM 14293 C CA . GLY F 2 278 ? -2.090 -1.591 -78.636 1.00 50.64 278 GLY F CA 1
ATOM 14294 C C . GLY F 2 278 ? -2.411 -0.271 -79.311 1.00 48.46 278 GLY F C 1
ATOM 14295 O O . GLY F 2 278 ? -2.852 -0.277 -80.457 1.00 49.63 278 GLY F O 1
ATOM 14296 N N . PRO F 2 279 ? -2.191 0.879 -78.654 1.00 46.80 279 PRO F N 1
ATOM 14297 C CA . PRO F 2 279 ? -1.659 1.082 -77.305 1.00 45.72 279 PRO F CA 1
ATOM 14298 C C . PRO F 2 279 ? -2.776 1.317 -76.294 1.00 44.43 279 PRO F C 1
ATOM 14299 O O . PRO F 2 279 ? -2.534 1.387 -75.087 1.00 45.38 279 PRO F O 1
ATOM 14303 N N . GLY F 2 280 ? -3.997 1.450 -76.800 1.00 42.09 280 GLY F N 1
ATOM 14304 C CA . GLY F 2 280 ? -5.134 1.689 -75.934 1.00 40.15 280 GLY F CA 1
ATOM 14305 C C . GLY F 2 280 ? -5.522 0.496 -75.087 1.00 39.03 280 GLY F C 1
ATOM 14306 O O . GLY F 2 280 ? -4.839 -0.530 -75.094 1.00 37.67 280 GLY F O 1
ATOM 14307 N N . PRO F 2 281 ? -6.629 0.602 -74.339 1.00 38.78 281 PRO F N 1
ATOM 14308 C CA . PRO F 2 281 ? -7.088 -0.495 -73.485 1.00 38.69 281 PRO F CA 1
ATOM 14309 C C . PRO F 2 281 ? -7.412 -1.737 -74.319 1.00 39.16 281 PRO F C 1
ATOM 14310 O O . PRO F 2 281 ? -8.416 -1.773 -75.028 1.00 36.47 281 PRO F O 1
ATOM 14314 N N . PHE F 2 282 ? -6.549 -2.748 -74.231 1.00 40.76 282 PHE F N 1
ATOM 14315 C CA . PHE F 2 282 ? -6.724 -3.980 -74.993 1.00 42.40 282 PHE F CA 1
ATOM 14316 C C . PHE F 2 282 ? -6.533 -3.699 -76.487 1.00 44.28 282 PHE F C 1
ATOM 14317 O O . PHE F 2 282 ? -6.914 -4.510 -77.331 1.00 45.69 282 PHE F O 1
ATOM 14325 N N . GLY F 2 283 ? -5.949 -2.541 -76.802 1.00 44.68 283 GLY F N 1
ATOM 14326 C CA . GLY F 2 283 ? -5.702 -2.170 -78.189 1.00 44.78 283 GLY F CA 1
ATOM 14327 C C . GLY F 2 283 ? -6.805 -1.371 -78.872 1.00 45.18 283 GLY F C 1
ATOM 14328 O O . GLY F 2 283 ? -6.707 -1.053 -80.061 1.00 45.06 283 GLY F O 1
ATOM 14329 N N . ALA F 2 284 ? -7.853 -1.039 -78.124 1.00 44.16 284 ALA F N 1
ATOM 14330 C CA . ALA F 2 284 ? -8.981 -0.284 -78.665 1.00 42.77 284 ALA F CA 1
ATOM 14331 C C . ALA F 2 284 ? -8.655 1.197 -78.866 1.00 42.26 284 ALA F C 1
ATOM 14332 O O . ALA F 2 284 ? -7.867 1.776 -78.117 1.00 42.24 284 ALA F O 1
ATOM 14334 N N . LYS F 2 285 ? -9.264 1.808 -79.881 1.00 41.19 285 LYS F N 1
ATOM 14335 C CA . LYS F 2 285 ? -9.044 3.224 -80.156 1.00 40.02 285 LYS F CA 1
ATOM 14336 C C . LYS F 2 285 ? -10.341 3.952 -80.514 1.00 39.25 285 LYS F C 1
ATOM 14337 O O . LYS F 2 285 ? -11.403 3.335 -80.622 1.00 38.22 285 LYS F O 1
ATOM 14343 N N . GLY F 2 286 ? -10.238 5.267 -80.695 1.00 39.01 286 GLY F N 1
ATOM 14344 C CA . GLY F 2 286 ? -11.394 6.097 -81.002 1.00 39.25 286 GLY F CA 1
ATOM 14345 C C . GLY F 2 286 ? -12.260 5.808 -82.220 1.00 40.04 286 GLY F C 1
ATOM 14346 O O . GLY F 2 286 ? -11.846 5.137 -83.167 1.00 40.82 286 GLY F O 1
ATOM 14347 N N . VAL F 2 287 ? -13.481 6.341 -82.180 1.00 39.39 287 VAL F N 1
ATOM 14348 C CA . VAL F 2 287 ? -14.460 6.192 -83.250 1.00 38.00 287 VAL F CA 1
ATOM 14349 C C . VAL F 2 287 ? -15.547 7.262 -83.092 1.00 38.04 287 VAL F C 1
ATOM 14350 O O . VAL F 2 287 ? -16.379 7.454 -83.974 1.00 36.96 287 VAL F O 1
ATOM 14354 N N . GLY F 2 288 ? -15.528 7.954 -81.957 1.00 39.29 288 GLY F N 1
ATOM 14355 C CA . GLY F 2 288 ? -16.511 8.991 -81.694 1.00 39.57 288 GLY F CA 1
ATOM 14356 C C . GLY F 2 288 ? -16.636 9.996 -82.823 1.00 39.77 288 GLY F C 1
ATOM 14357 O O . GLY F 2 288 ? -17.726 10.225 -83.349 1.00 40.48 288 GLY F O 1
ATOM 14358 N N . GLU F 2 289 ? -15.521 10.608 -83.196 1.00 39.97 289 GLU F N 1
ATOM 14359 C CA . GLU F 2 289 ? -15.531 11.577 -84.283 1.00 40.13 289 GLU F CA 1
ATOM 14360 C C . GLU F 2 289 ? -15.299 10.907 -85.641 1.00 40.22 289 GLU F C 1
ATOM 14361 O O . GLU F 2 289 ? -15.827 11.354 -86.656 1.00 41.37 289 GLU F O 1
ATOM 14367 N N . PRO F 2 290 ? -14.507 9.824 -85.678 1.00 40.85 290 PRO F N 1
ATOM 14368 C CA . PRO F 2 290 ? -14.260 9.137 -86.952 1.00 41.38 290 PRO F CA 1
ATOM 14369 C C . PRO F 2 290 ? -15.533 8.544 -87.560 1.00 41.32 290 PRO F C 1
ATOM 14370 O O . PRO F 2 290 ? -15.539 8.115 -88.711 1.00 42.93 290 PRO F O 1
ATOM 14374 N N . ALA F 2 291 ? -16.611 8.531 -86.786 1.00 40.91 291 ALA F N 1
ATOM 14375 C CA . ALA F 2 291 ? -17.880 7.976 -87.245 1.00 40.46 291 ALA F CA 1
ATOM 14376 C C . ALA F 2 291 ? -18.682 8.928 -88.129 1.00 40.61 291 ALA F C 1
ATOM 14377 O O . ALA F 2 291 ? -19.664 8.525 -88.752 1.00 41.13 291 ALA F O 1
ATOM 14379 N N . LEU F 2 292 ? -18.272 10.190 -88.180 1.00 40.67 292 LEU F N 1
ATOM 14380 C CA . LEU F 2 292 ? -18.969 11.188 -88.988 1.00 40.69 292 LEU F CA 1
ATOM 14381 C C . LEU F 2 292 ? -18.147 11.643 -90.188 1.00 42.04 292 LEU F C 1
ATOM 14382 O O . LEU F 2 292 ? -18.693 11.966 -91.245 1.00 42.13 292 LEU F O 1
ATOM 14387 N N . ILE F 2 293 ? -16.832 11.659 -90.008 1.00 42.32 293 ILE F N 1
ATOM 14388 C CA . ILE F 2 293 ? -15.903 12.115 -91.029 1.00 42.39 293 ILE F CA 1
ATOM 14389 C C . ILE F 2 293 ? -16.001 11.490 -92.421 1.00 42.54 293 ILE F C 1
ATOM 14390 O O . ILE F 2 293 ? -16.278 12.190 -93.395 1.00 42.02 293 ILE F O 1
ATOM 14395 N N . PRO F 2 294 ? -15.790 10.170 -92.533 1.00 42.39 294 PRO F N 1
ATOM 14396 C CA . PRO F 2 294 ? -15.854 9.493 -93.834 1.00 42.85 294 PRO F CA 1
ATOM 14397 C C . PRO F 2 294 ? -17.163 9.613 -94.623 1.00 43.50 294 PRO F C 1
ATOM 14398 O O . PRO F 2 294 ? -17.143 9.668 -95.853 1.00 43.42 294 PRO F O 1
ATOM 14402 N N . MET F 2 295 ? -18.293 9.661 -93.925 1.00 43.52 295 MET F N 1
ATOM 14403 C CA . MET F 2 295 ? -19.594 9.760 -94.582 1.00 43.63 295 MET F CA 1
ATOM 14404 C C . MET F 2 295 ? -19.798 11.034 -95.397 1.00 44.58 295 MET F C 1
ATOM 14405 O O . MET F 2 295 ? -20.514 11.025 -96.396 1.00 45.18 295 MET F O 1
ATOM 14410 N N . ILE F 2 296 ? -19.175 12.127 -94.973 1.00 44.96 296 ILE F N 1
ATOM 14411 C CA . ILE F 2 296 ? -19.319 13.403 -95.663 1.00 45.04 296 ILE F CA 1
ATOM 14412 C C . ILE F 2 296 ? -18.820 13.381 -97.111 1.00 46.22 296 ILE F C 1
ATOM 14413 O O . ILE F 2 296 ? -19.591 13.615 -98.041 1.00 45.39 296 ILE F O 1
ATOM 14418 N N . PRO F 2 297 ? -17.524 13.103 -97.324 1.00 47.04 297 PRO F N 1
ATOM 14419 C CA . PRO F 2 297 ? -17.029 13.074 -98.704 1.00 48.05 297 PRO F CA 1
ATOM 14420 C C . PRO F 2 297 ? -17.623 11.921 -99.521 1.00 48.53 297 PRO F C 1
ATOM 14421 O O . PRO F 2 297 ? -17.386 11.806 -100.727 1.00 49.14 297 PRO F O 1
ATOM 14425 N N . ALA F 2 298 ? -18.400 11.074 -98.856 1.00 48.64 298 ALA F N 1
ATOM 14426 C CA . ALA F 2 298 ? -19.027 9.941 -99.515 1.00 48.58 298 ALA F CA 1
ATOM 14427 C C . ALA F 2 298 ? -20.312 10.387 -100.196 1.00 49.09 298 ALA F C 1
ATOM 14428 O O . ALA F 2 298 ? -20.574 10.030 -101.343 1.00 49.13 298 ALA F O 1
ATOM 14430 N N . VAL F 2 299 ? -21.117 11.166 -99.484 1.00 49.55 299 VAL F N 1
ATOM 14431 C CA . VAL F 2 299 ? -22.364 11.662 -100.047 1.00 49.58 299 VAL F CA 1
ATOM 14432 C C . VAL F 2 299 ? -22.028 12.627 -101.179 1.00 49.33 299 VAL F C 1
ATOM 14433 O O . VAL F 2 299 ? -22.693 12.642 -102.212 1.00 49.18 299 VAL F O 1
ATOM 14437 N N . VAL F 2 300 ? -20.986 13.425 -100.978 1.00 50.65 300 VAL F N 1
ATOM 14438 C CA . VAL F 2 300 ? -20.540 14.381 -101.988 1.00 51.71 300 VAL F CA 1
ATOM 14439 C C . VAL F 2 300 ? -20.230 13.621 -103.271 1.00 51.96 300 VAL F C 1
ATOM 14440 O O . VAL F 2 300 ? -20.755 13.938 -104.337 1.00 51.29 300 VAL F O 1
ATOM 14444 N N . ALA F 2 301 ? -19.370 12.615 -103.149 1.00 52.26 301 ALA F N 1
ATOM 14445 C CA . ALA F 2 301 ? -18.982 11.791 -104.281 1.00 52.88 301 ALA F CA 1
ATOM 14446 C C . ALA F 2 301 ? -20.214 11.147 -104.915 1.00 53.49 301 ALA F C 1
ATOM 14447 O O . ALA F 2 301 ? -20.394 11.190 -106.134 1.00 53.56 301 ALA F O 1
ATOM 14449 N N . ALA F 2 302 ? -21.063 10.556 -104.080 1.00 54.61 302 ALA F N 1
ATOM 14450 C CA . ALA F 2 302 ? -22.277 9.903 -104.557 1.00 55.85 302 ALA F CA 1
ATOM 14451 C C . ALA F 2 302 ? -23.063 10.816 -105.488 1.00 56.79 302 ALA F C 1
ATOM 14452 O O . ALA F 2 302 ? -23.502 10.392 -106.553 1.00 56.69 302 ALA F O 1
ATOM 14454 N N . ILE F 2 303 ? -23.236 12.071 -105.084 1.00 57.43 303 ILE F N 1
ATOM 14455 C CA . ILE F 2 303 ? -23.972 13.035 -105.892 1.00 58.38 303 ILE F CA 1
ATOM 14456 C C . ILE F 2 303 ? -23.250 13.345 -107.203 1.00 58.92 303 ILE F C 1
ATOM 14457 O O . ILE F 2 303 ? -23.889 13.512 -108.243 1.00 58.21 303 ILE F O 1
ATOM 14462 N N . GLU F 2 304 ? -21.921 13.420 -107.152 1.00 59.76 304 GLU F N 1
ATOM 14463 C CA . GLU F 2 304 ? -21.128 13.705 -108.346 1.00 60.23 304 GLU F CA 1
ATOM 14464 C C . GLU F 2 304 ? -21.356 12.617 -109.390 1.00 60.79 304 GLU F C 1
ATOM 14465 O O . GLU F 2 304 ? -21.495 12.895 -110.583 1.00 60.45 304 GLU F O 1
ATOM 14471 N N . ASP F 2 305 ? -21.396 11.374 -108.924 1.00 60.82 305 ASP F N 1
ATOM 14472 C CA . ASP F 2 305 ? -21.595 10.228 -109.797 1.00 61.54 305 ASP F CA 1
ATOM 14473 C C . ASP F 2 305 ? -22.989 10.210 -110.417 1.00 61.97 305 ASP F C 1
ATOM 14474 O O . ASP F 2 305 ? -23.138 10.014 -111.622 1.00 61.79 305 ASP F O 1
ATOM 14479 N N . ALA F 2 306 ? -24.005 10.426 -109.590 1.00 62.62 306 ALA F N 1
ATOM 14480 C CA . ALA F 2 306 ? -25.391 10.420 -110.043 1.00 63.63 306 ALA F CA 1
ATOM 14481 C C . ALA F 2 306 ? -25.720 11.514 -111.054 1.00 64.41 306 ALA F C 1
ATOM 14482 O O . ALA F 2 306 ? -26.527 11.305 -111.960 1.00 64.34 306 ALA F O 1
ATOM 14484 N N . LEU F 2 307 ? -25.099 12.679 -110.901 1.00 65.17 307 LEU F N 1
ATOM 14485 C CA . LEU F 2 307 ? -25.361 13.797 -111.797 1.00 65.81 307 LEU F CA 1
ATOM 14486 C C . LEU F 2 307 ? -24.276 14.033 -112.840 1.00 66.11 307 LEU F C 1
ATOM 14487 O O . LEU F 2 307 ? -24.464 14.822 -113.766 1.00 65.74 307 LEU F O 1
ATOM 14492 N N . GLY F 2 308 ? -23.144 13.353 -112.694 1.00 66.74 308 GLY F N 1
ATOM 14493 C CA . GLY F 2 308 ? -22.061 13.527 -113.644 1.00 67.23 308 GLY F CA 1
ATOM 14494 C C . GLY F 2 308 ? -21.512 14.943 -113.650 1.00 67.83 308 GLY F C 1
ATOM 14495 O O . GLY F 2 308 ? -21.456 15.595 -114.692 1.00 67.37 308 GLY F O 1
ATOM 14496 N N . THR F 2 309 ? -21.114 15.420 -112.476 1.00 68.89 309 THR F N 1
ATOM 14497 C CA . THR F 2 309 ? -20.554 16.759 -112.322 1.00 69.97 309 THR F CA 1
ATOM 14498 C C . THR F 2 309 ? -19.780 16.802 -111.011 1.00 70.34 309 THR F C 1
ATOM 14499 O O . THR F 2 309 ? -20.169 16.159 -110.035 1.00 71.16 309 THR F O 1
ATOM 14503 N N . ARG F 2 310 ? -18.685 17.552 -110.987 1.00 70.23 310 ARG F N 1
ATOM 14504 C CA . ARG F 2 310 ? -17.878 17.657 -109.779 1.00 70.23 310 ARG F CA 1
ATOM 14505 C C . ARG F 2 310 ? -18.383 18.740 -108.832 1.00 69.04 310 ARG F C 1
ATOM 14506 O O . ARG F 2 310 ? -18.870 19.786 -109.264 1.00 69.03 310 ARG F O 1
ATOM 14514 N N . PHE F 2 311 ? -18.267 18.469 -107.536 1.00 67.87 311 PHE F N 1
ATOM 14515 C CA . PHE F 2 311 ? -18.678 19.410 -106.501 1.00 65.73 311 PHE F CA 1
ATOM 14516 C C . PHE F 2 311 ? -17.554 19.573 -105.486 1.00 63.83 311 PHE F C 1
ATOM 14517 O O . PHE F 2 311 ? -16.958 18.593 -105.033 1.00 63.70 311 PHE F O 1
ATOM 14525 N N . THR F 2 312 ? -17.262 20.823 -105.145 1.00 61.59 312 THR F N 1
ATOM 14526 C CA . THR F 2 312 ? -16.198 21.132 -104.200 1.00 59.29 312 THR F CA 1
ATOM 14527 C C . THR F 2 312 ? -16.681 22.064 -103.093 1.00 57.83 312 THR F C 1
ATOM 14528 O O . THR F 2 312 ? -15.888 22.528 -102.273 1.00 57.81 312 THR F O 1
ATOM 14532 N N . HIS F 2 313 ? -17.981 22.337 -103.071 1.00 55.62 313 HIS F N 1
ATOM 14533 C CA . HIS F 2 313 ? -18.540 23.218 -102.059 1.00 54.68 313 HIS F CA 1
ATOM 14534 C C . HIS F 2 313 ? -19.763 22.644 -101.346 1.00 52.31 313 HIS F C 1
ATOM 14535 O O . HIS F 2 313 ? -20.728 22.212 -101.983 1.00 51.48 313 HIS F O 1
ATOM 14542 N N . THR F 2 314 ? -19.708 22.638 -100.017 1.00 48.78 314 THR F N 1
ATOM 14543 C CA . THR F 2 314 ? -20.817 22.157 -99.207 1.00 45.77 314 THR F CA 1
ATOM 14544 C C . THR F 2 314 ? -21.510 23.393 -98.645 1.00 44.64 314 THR F C 1
ATOM 14545 O O . THR F 2 314 ? -20.873 24.424 -98.432 1.00 44.93 314 THR F O 1
ATOM 14549 N N . PRO F 2 315 ? -22.824 23.311 -98.396 1.00 43.71 315 PRO F N 1
ATOM 14550 C CA . PRO F 2 315 ? -23.706 22.158 -98.597 1.00 43.29 315 PRO F CA 1
ATOM 14551 C C . PRO F 2 315 ? -24.282 22.090 -100.012 1.00 43.40 315 PRO F C 1
ATOM 14552 O O . PRO F 2 315 ? -24.353 23.102 -100.709 1.00 42.48 315 PRO F O 1
ATOM 14556 N N . ILE F 2 316 ? -24.702 20.898 -100.426 1.00 43.85 316 ILE F N 1
ATOM 14557 C CA . ILE F 2 316 ? -25.293 20.716 -101.748 1.00 44.09 316 ILE F CA 1
ATOM 14558 C C . ILE F 2 316 ? -26.815 20.779 -101.645 1.00 44.27 316 ILE F C 1
ATOM 14559 O O . ILE F 2 316 ? -27.469 19.779 -101.353 1.00 42.99 316 ILE F O 1
ATOM 14564 N N . MET F 2 317 ? -27.371 21.962 -101.885 1.00 45.10 317 MET F N 1
ATOM 14565 C CA . MET F 2 317 ? -28.814 22.160 -101.810 1.00 47.33 317 MET F CA 1
ATOM 14566 C C . MET F 2 317 ? -29.514 21.916 -103.156 1.00 48.64 317 MET F C 1
ATOM 14567 O O . MET F 2 317 ? -28.861 21.753 -104.192 1.00 47.96 317 MET F O 1
ATOM 14572 N N . PRO F 2 318 ? -30.860 21.874 -103.151 1.00 49.56 318 PRO F N 1
ATOM 14573 C CA . PRO F 2 318 ? -31.641 21.648 -104.372 1.00 50.85 318 PRO F CA 1
ATOM 14574 C C . PRO F 2 318 ? -31.416 22.705 -105.447 1.00 52.17 318 PRO F C 1
ATOM 14575 O O . PRO F 2 318 ? -31.563 22.426 -106.636 1.00 51.02 318 PRO F O 1
ATOM 14579 N N . LYS F 2 319 ? -31.067 23.918 -105.026 1.00 54.05 319 LYS F N 1
ATOM 14580 C CA . LYS F 2 319 ? -30.818 24.995 -105.974 1.00 56.29 319 LYS F CA 1
ATOM 14581 C C . LYS F 2 319 ? -29.505 24.715 -106.696 1.00 57.81 319 LYS F C 1
ATOM 14582 O O . LYS F 2 319 ? -29.383 24.954 -107.896 1.00 58.46 319 LYS F O 1
ATOM 14588 N N . ASP F 2 320 ? -28.527 24.205 -105.953 1.00 59.18 320 ASP F N 1
ATOM 14589 C CA . ASP F 2 320 ? -27.226 23.888 -106.521 1.00 60.90 320 ASP F CA 1
ATOM 14590 C C . ASP F 2 320 ? -27.339 22.698 -107.467 1.00 62.48 320 ASP F C 1
ATOM 14591 O O . ASP F 2 320 ? -26.616 22.614 -108.460 1.00 63.11 320 ASP F O 1
ATOM 14596 N N . ILE F 2 321 ? -28.246 21.778 -107.153 1.00 63.60 321 ILE F N 1
ATOM 14597 C CA . ILE F 2 321 ? -28.467 20.602 -107.990 1.00 64.55 321 ILE F CA 1
ATOM 14598 C C . ILE F 2 321 ? -28.987 21.058 -109.352 1.00 65.14 321 ILE F C 1
ATOM 14599 O O . ILE F 2 321 ? -28.319 20.895 -110.373 1.00 64.67 321 ILE F O 1
ATOM 14604 N N . VAL F 2 322 ? -30.185 21.635 -109.349 1.00 65.89 322 VAL F N 1
ATOM 14605 C CA . VAL F 2 322 ? -30.825 22.132 -110.561 1.00 66.63 322 VAL F CA 1
ATOM 14606 C C . VAL F 2 322 ? -29.875 22.982 -111.400 1.00 67.26 322 VAL F C 1
ATOM 14607 O O . VAL F 2 322 ? -29.860 22.880 -112.626 1.00 66.93 322 VAL F O 1
ATOM 14611 N N . ALA F 2 323 ? -29.090 23.823 -110.734 1.00 68.25 323 ALA F N 1
ATOM 14612 C CA . ALA F 2 323 ? -28.139 24.693 -111.419 1.00 68.99 323 ALA F CA 1
ATOM 14613 C C . ALA F 2 323 ? -27.066 23.890 -112.150 1.00 69.57 323 ALA F C 1
ATOM 14614 O O . ALA F 2 323 ? -26.643 24.259 -113.245 1.00 70.20 323 ALA F O 1
ATOM 14616 N N . ALA F 2 324 ? -26.623 22.794 -111.542 1.00 69.92 324 ALA F N 1
ATOM 14617 C CA . ALA F 2 324 ? -25.605 21.949 -112.154 1.00 70.74 324 ALA F CA 1
ATOM 14618 C C . ALA F 2 324 ? -26.221 21.134 -113.288 1.00 71.43 324 ALA F C 1
ATOM 14619 O O . ALA F 2 324 ? -25.523 20.690 -114.200 1.00 70.66 324 ALA F O 1
ATOM 14621 N N . VAL F 2 325 ? -27.537 20.950 -113.220 1.00 72.86 325 VAL F N 1
ATOM 14622 C CA . VAL F 2 325 ? -28.281 20.189 -114.221 1.00 74.61 325 VAL F CA 1
ATOM 14623 C C . VAL F 2 325 ? -28.508 20.984 -115.506 1.00 75.92 325 VAL F C 1
ATOM 14624 O O . VAL F 2 325 ? -28.151 20.533 -116.595 1.00 75.74 325 VAL F O 1
ATOM 14628 N N . LYS F 2 326 ? -29.111 22.162 -115.369 1.00 77.28 326 LYS F N 1
ATOM 14629 C CA . LYS F 2 326 ? -29.394 23.024 -116.509 1.00 78.55 326 LYS F CA 1
ATOM 14630 C C . LYS F 2 326 ? -28.111 23.431 -117.233 1.00 79.98 326 LYS F C 1
ATOM 14631 O O . LYS F 2 326 ? -28.111 23.634 -118.450 1.00 80.38 326 LYS F O 1
ATOM 14637 N N . ALA F 2 327 ? -27.019 23.545 -116.483 1.00 81.30 327 ALA F N 1
ATOM 14638 C CA . ALA F 2 327 ? -25.735 23.924 -117.058 1.00 82.98 327 ALA F CA 1
ATOM 14639 C C . ALA F 2 327 ? -25.114 22.755 -117.815 1.00 84.45 327 ALA F C 1
ATOM 14640 O O . ALA F 2 327 ? -23.895 22.662 -117.942 1.00 84.53 327 ALA F O 1
ATOM 14642 N N . GLN F 2 328 ? -25.961 21.863 -118.315 1.00 86.45 328 GLN F N 1
ATOM 14643 C CA . GLN F 2 328 ? -25.491 20.704 -119.061 1.00 88.70 328 GLN F CA 1
ATOM 14644 C C . GLN F 2 328 ? -26.340 20.449 -120.296 1.00 89.23 328 GLN F C 1
ATOM 14645 O O . GLN F 2 328 ? -25.861 19.865 -121.268 1.00 89.66 328 GLN F O 1
ATOM 14651 N N . GLU F 2 329 ? -27.599 20.882 -120.252 1.00 89.17 329 GLU F N 1
ATOM 14652 C CA . GLU F 2 329 ? -28.517 20.684 -121.370 1.00 88.64 329 GLU F CA 1
ATOM 14653 C C . GLU F 2 329 ? -27.849 20.879 -122.725 1.00 87.57 329 GLU F C 1
ATOM 14654 O O . GLU F 2 329 ? -27.241 21.919 -122.993 1.00 87.54 329 GLU F O 1
ATOM 14660 N N . LYS F 2 330 ? -27.974 19.859 -123.571 1.00 85.87 330 LYS F N 1
ATOM 14661 C CA . LYS F 2 330 ? -27.388 19.854 -124.908 1.00 83.90 330 LYS F CA 1
ATOM 14662 C C . LYS F 2 330 ? -27.708 21.123 -125.699 1.00 83.64 330 LYS F C 1
ATOM 14663 O O . LYS F 2 330 ? -28.544 21.933 -125.295 1.00 82.94 330 LYS F O 1
ATOM 14669 N N . MET G 3 1 ? -44.854 33.541 -68.584 1.00 57.23 1 MET G N 1
ATOM 14670 C CA . MET G 3 1 ? -45.231 34.404 -69.741 1.00 56.64 1 MET G CA 1
ATOM 14671 C C . MET G 3 1 ? -46.154 35.544 -69.315 1.00 57.43 1 MET G C 1
ATOM 14672 O O . MET G 3 1 ? -46.384 35.764 -68.124 1.00 56.96 1 MET G O 1
ATOM 14677 N N . LYS G 3 2 ? -46.683 36.260 -70.302 1.00 58.62 2 LYS G N 1
ATOM 14678 C CA . LYS G 3 2 ? -47.576 37.387 -70.061 1.00 59.89 2 LYS G CA 1
ATOM 14679 C C . LYS G 3 2 ? -48.874 36.977 -69.372 1.00 60.57 2 LYS G C 1
ATOM 14680 O O . LYS G 3 2 ? -49.384 35.877 -69.589 1.00 61.57 2 LYS G O 1
ATOM 14686 N N . ASP G 3 3 ? -49.401 37.873 -68.543 1.00 60.71 3 ASP G N 1
ATOM 14687 C CA . ASP G 3 3 ? -50.643 37.629 -67.818 1.00 60.79 3 ASP G CA 1
ATOM 14688 C C . ASP G 3 3 ? -51.841 37.847 -68.737 1.00 59.92 3 ASP G C 1
ATOM 14689 O O . ASP G 3 3 ? -51.869 38.800 -69.516 1.00 60.05 3 ASP G O 1
ATOM 14694 N N . PHE G 3 4 ? -52.829 36.963 -68.651 1.00 58.36 4 PHE G N 1
ATOM 14695 C CA . PHE G 3 4 ? -54.027 37.087 -69.472 1.00 56.56 4 PHE G CA 1
ATOM 14696 C C . PHE G 3 4 ? -55.158 36.246 -68.913 1.00 56.48 4 PHE G C 1
ATOM 14697 O O . PHE G 3 4 ? -54.922 35.258 -68.219 1.00 56.92 4 PHE G O 1
ATOM 14705 N N . GLU G 3 5 ? -56.389 36.650 -69.211 1.00 56.59 5 GLU G N 1
ATOM 14706 C CA . GLU G 3 5 ? -57.569 35.934 -68.742 1.00 56.77 5 GLU G CA 1
ATOM 14707 C C . GLU G 3 5 ? -57.793 34.732 -69.653 1.00 55.56 5 GLU G C 1
ATOM 14708 O O . GLU G 3 5 ? -57.850 34.873 -70.876 1.00 55.42 5 GLU G O 1
ATOM 14714 N N . PHE G 3 6 ? -57.921 33.553 -69.055 1.00 53.67 6 PHE G N 1
ATOM 14715 C CA . PHE G 3 6 ? -58.114 32.328 -69.819 1.00 52.44 6 PHE G CA 1
ATOM 14716 C C . PHE G 3 6 ? -59.543 31.806 -69.724 1.00 52.47 6 PHE G C 1
ATOM 14717 O O . PHE G 3 6 ? -60.005 31.420 -68.646 1.00 52.26 6 PHE G O 1
ATOM 14725 N N . PHE G 3 7 ? -60.236 31.796 -70.861 1.00 52.09 7 PHE G N 1
ATOM 14726 C CA . PHE G 3 7 ? -61.610 31.308 -70.925 1.00 51.72 7 PHE G CA 1
ATOM 14727 C C . PHE G 3 7 ? -61.714 30.053 -71.787 1.00 51.93 7 PHE G C 1
ATOM 14728 O O . PHE G 3 7 ? -60.997 29.902 -72.778 1.00 50.58 7 PHE G O 1
ATOM 14736 N N . ALA G 3 8 ? -62.615 29.158 -71.397 1.00 52.65 8 ALA G N 1
ATOM 14737 C CA . ALA G 3 8 ? -62.842 27.915 -72.120 1.00 53.69 8 ALA G CA 1
ATOM 14738 C C . ALA G 3 8 ? -64.341 27.622 -72.126 1.00 54.56 8 ALA G C 1
ATOM 14739 O O . ALA G 3 8 ? -64.852 26.909 -71.262 1.00 53.59 8 ALA G O 1
ATOM 14741 N N . PRO G 3 9 ? -65.065 28.179 -73.109 1.00 56.12 9 PRO G N 1
ATOM 14742 C CA . PRO G 3 9 ? -66.512 27.982 -73.233 1.00 57.34 9 PRO G CA 1
ATOM 14743 C C . PRO G 3 9 ? -66.839 26.545 -73.610 1.00 58.65 9 PRO G C 1
ATOM 14744 O O . PRO G 3 9 ? -66.051 25.880 -74.279 1.00 59.20 9 PRO G O 1
ATOM 14748 N N . LYS G 3 10 ? -68.004 26.071 -73.184 1.00 60.46 10 LYS G N 1
ATOM 14749 C CA . LYS G 3 10 ? -68.414 24.708 -73.487 1.00 61.57 10 LYS G CA 1
ATOM 14750 C C . LYS G 3 10 ? -69.189 24.620 -74.793 1.00 62.66 10 LYS G C 1
ATOM 14751 O O . LYS G 3 10 ? -68.893 23.780 -75.641 1.00 63.37 10 LYS G O 1
ATOM 14757 N N . THR G 3 11 ? -70.179 25.489 -74.962 1.00 64.04 11 THR G N 1
ATOM 14758 C CA . THR G 3 11 ? -70.975 25.486 -76.183 1.00 65.26 11 THR G CA 1
ATOM 14759 C C . THR G 3 11 ? -70.510 26.589 -77.123 1.00 66.12 11 THR G C 1
ATOM 14760 O O . THR G 3 11 ? -69.974 27.606 -76.683 1.00 65.92 11 THR G O 1
ATOM 14764 N N . LEU G 3 12 ? -70.707 26.378 -78.419 1.00 67.66 12 LEU G N 1
ATOM 14765 C CA . LEU G 3 12 ? -70.310 27.364 -79.416 1.00 69.79 12 LEU G CA 1
ATOM 14766 C C . LEU G 3 12 ? -71.153 28.609 -79.176 1.00 71.08 12 LEU G C 1
ATOM 14767 O O . LEU G 3 12 ? -70.716 29.735 -79.412 1.00 70.98 12 LEU G O 1
ATOM 14772 N N . GLU G 3 13 ? -72.369 28.380 -78.693 1.00 72.97 13 GLU G N 1
ATOM 14773 C CA . GLU G 3 13 ? -73.315 29.448 -78.399 1.00 74.72 13 GLU G CA 1
ATOM 14774 C C . GLU G 3 13 ? -72.792 30.291 -77.239 1.00 74.52 13 GLU G C 1
ATOM 14775 O O . GLU G 3 13 ? -73.132 31.466 -77.104 1.00 74.51 13 GLU G O 1
ATOM 14781 N N . GLU G 3 14 ? -71.959 29.675 -76.407 1.00 74.58 14 GLU G N 1
ATOM 14782 C CA . GLU G 3 14 ? -71.383 30.340 -75.245 1.00 74.23 14 GLU G CA 1
ATOM 14783 C C . GLU G 3 14 ? -70.077 31.030 -75.614 1.00 72.62 14 GLU G C 1
ATOM 14784 O O . GLU G 3 14 ? -69.730 32.072 -75.059 1.00 72.52 14 GLU G O 1
ATOM 14790 N N . ALA G 3 15 ? -69.359 30.439 -76.561 1.00 70.98 15 ALA G N 1
ATOM 14791 C CA . ALA G 3 15 ? -68.088 30.987 -77.012 1.00 69.56 15 ALA G CA 1
ATOM 14792 C C . ALA G 3 15 ? -68.294 32.370 -77.607 1.00 68.68 15 ALA G C 1
ATOM 14793 O O . ALA G 3 15 ? -67.622 33.328 -77.224 1.00 68.13 15 ALA G O 1
ATOM 14795 N N . LYS G 3 16 ? -69.232 32.459 -78.547 1.00 68.46 16 LYS G N 1
ATOM 14796 C CA . LYS G 3 16 ? -69.548 33.712 -79.228 1.00 67.01 16 LYS G CA 1
ATOM 14797 C C . LYS G 3 16 ? -69.734 34.863 -78.240 1.00 66.06 16 LYS G C 1
ATOM 14798 O O . LYS G 3 16 ? -69.358 36.003 -78.522 1.00 64.88 16 LYS G O 1
ATOM 14804 N N . GLY G 3 17 ? -70.312 34.560 -77.082 1.00 65.30 17 GLY G N 1
ATOM 14805 C CA . GLY G 3 17 ? -70.515 35.587 -76.079 1.00 65.51 17 GLY G CA 1
ATOM 14806 C C . GLY G 3 17 ? -69.192 36.203 -75.662 1.00 65.85 17 GLY G C 1
ATOM 14807 O O . GLY G 3 17 ? -69.033 37.427 -75.667 1.00 65.47 17 GLY G O 1
ATOM 14808 N N . LEU G 3 18 ? -68.238 35.345 -75.308 1.00 66.11 18 LEU G N 1
ATOM 14809 C CA . LEU G 3 18 ? -66.908 35.776 -74.882 1.00 65.96 18 LEU G CA 1
ATOM 14810 C C . LEU G 3 18 ? -66.203 36.540 -75.996 1.00 65.86 18 LEU G C 1
ATOM 14811 O O . LEU G 3 18 ? -65.545 37.553 -75.753 1.00 65.25 18 LEU G O 1
ATOM 14816 N N . LEU G 3 19 ? -66.343 36.041 -77.220 1.00 66.03 19 LEU G N 1
ATOM 14817 C CA . LEU G 3 19 ? -65.737 36.672 -78.383 1.00 66.70 19 LEU G CA 1
ATOM 14818 C C . LEU G 3 19 ? -66.248 38.100 -78.544 1.00 67.65 19 LEU G C 1
ATOM 14819 O O . LEU G 3 19 ? -65.461 39.039 -78.682 1.00 68.18 19 LEU G O 1
ATOM 14824 N N . HIS G 3 20 ? -67.569 38.257 -78.525 1.00 68.21 20 HIS G N 1
ATOM 14825 C CA . HIS G 3 20 ? -68.183 39.572 -78.669 1.00 68.26 20 HIS G CA 1
ATOM 14826 C C . HIS G 3 20 ? -67.952 40.424 -77.427 1.00 67.92 20 HIS G C 1
ATOM 14827 O O . HIS G 3 20 ? -67.630 41.607 -77.528 1.00 67.20 20 HIS G O 1
ATOM 14834 N N . GLN G 3 21 ? -68.125 39.816 -76.257 1.00 68.13 21 GLN G N 1
ATOM 14835 C CA . GLN G 3 21 ? -67.935 40.522 -74.997 1.00 68.53 21 GLN G CA 1
ATOM 14836 C C . GLN G 3 21 ? -66.550 41.161 -74.964 1.00 69.68 21 GLN G C 1
ATOM 14837 O O . GLN G 3 21 ? -66.406 42.330 -74.606 1.00 69.91 21 GLN G O 1
ATOM 14843 N N . TYR G 3 22 ? -65.536 40.384 -75.341 1.00 70.51 22 TYR G N 1
ATOM 14844 C CA . TYR G 3 22 ? -64.156 40.863 -75.357 1.00 71.44 22 TYR G CA 1
ATOM 14845 C C . TYR G 3 22 ? -63.709 41.142 -76.789 1.00 72.19 22 TYR G C 1
ATOM 14846 O O . TYR G 3 22 ? -62.574 40.854 -77.162 1.00 72.73 22 TYR G O 1
ATOM 14855 N N . LYS G 3 23 ? -64.607 41.715 -77.582 1.00 72.84 23 LYS G N 1
ATOM 14856 C CA . LYS G 3 23 ? -64.326 42.018 -78.981 1.00 73.02 23 LYS G CA 1
ATOM 14857 C C . LYS G 3 23 ? -63.368 43.189 -79.204 1.00 71.94 23 LYS G C 1
ATOM 14858 O O . LYS G 3 23 ? -62.796 43.324 -80.285 1.00 71.91 23 LYS G O 1
ATOM 14864 N N . ASP G 3 24 ? -63.175 44.022 -78.187 1.00 70.75 24 ASP G N 1
ATOM 14865 C CA . ASP G 3 24 ? -62.311 45.192 -78.334 1.00 69.67 24 ASP G CA 1
ATOM 14866 C C . ASP G 3 24 ? -60.935 45.136 -77.675 1.00 67.86 24 ASP G C 1
ATOM 14867 O O . ASP G 3 24 ? -60.118 46.034 -77.886 1.00 67.37 24 ASP G O 1
ATOM 14872 N N . VAL G 3 25 ? -60.660 44.103 -76.886 1.00 66.10 25 VAL G N 1
ATOM 14873 C CA . VAL G 3 25 ? -59.368 44.034 -76.215 1.00 63.73 25 VAL G CA 1
ATOM 14874 C C . VAL G 3 25 ? -58.151 43.997 -77.143 1.00 62.09 25 VAL G C 1
ATOM 14875 O O . VAL G 3 25 ? -57.186 44.727 -76.914 1.00 62.52 25 VAL G O 1
ATOM 14879 N N . PRO G 3 26 ? -58.164 43.164 -78.200 1.00 60.05 26 PRO G N 1
ATOM 14880 C CA . PRO G 3 26 ? -59.160 42.207 -78.689 1.00 59.01 26 PRO G CA 1
ATOM 14881 C C . PRO G 3 26 ? -58.868 40.814 -78.125 1.00 57.75 26 PRO G C 1
ATOM 14882 O O . PRO G 3 26 ? -57.926 40.638 -77.356 1.00 58.42 26 PRO G O 1
ATOM 14886 N N . PRO G 3 27 ? -59.670 39.808 -78.501 1.00 56.56 27 PRO G N 1
ATOM 14887 C CA . PRO G 3 27 ? -59.453 38.450 -77.996 1.00 55.47 27 PRO G CA 1
ATOM 14888 C C . PRO G 3 27 ? -58.505 37.611 -78.847 1.00 54.64 27 PRO G C 1
ATOM 14889 O O . PRO G 3 27 ? -58.187 37.964 -79.981 1.00 54.69 27 PRO G O 1
ATOM 14893 N N . ALA G 3 28 ? -58.059 36.494 -78.285 1.00 53.88 28 ALA G N 1
ATOM 14894 C CA . ALA G 3 28 ? -57.163 35.582 -78.984 1.00 53.00 28 ALA G CA 1
ATOM 14895 C C . ALA G 3 28 ? -57.653 34.160 -78.756 1.00 52.52 28 ALA G C 1
ATOM 14896 O O . ALA G 3 28 ? -57.559 33.628 -77.652 1.00 52.32 28 ALA G O 1
ATOM 14898 N N . ILE G 3 29 ? -58.191 33.551 -79.805 1.00 52.07 29 ILE G N 1
ATOM 14899 C CA . ILE G 3 29 ? -58.707 32.194 -79.711 1.00 51.82 29 ILE G CA 1
ATOM 14900 C C . ILE G 3 29 ? -57.575 31.174 -79.733 1.00 51.29 29 ILE G C 1
ATOM 14901 O O . ILE G 3 29 ? -56.536 31.401 -80.354 1.00 50.99 29 ILE G O 1
ATOM 14906 N N . ILE G 3 30 ? -57.772 30.058 -79.040 1.00 50.02 30 ILE G N 1
ATOM 14907 C CA . ILE G 3 30 ? -56.775 29.000 -79.035 1.00 49.72 30 ILE G CA 1
ATOM 14908 C C . ILE G 3 30 ? -57.428 27.640 -79.239 1.00 48.71 30 ILE G C 1
ATOM 14909 O O . ILE G 3 30 ? -58.321 27.232 -78.491 1.00 48.58 30 ILE G O 1
ATOM 14914 N N . ALA G 3 31 ? -56.986 26.958 -80.286 1.00 47.11 31 ALA G N 1
ATOM 14915 C CA . ALA G 3 31 ? -57.480 25.638 -80.618 1.00 46.81 31 ALA G CA 1
ATOM 14916 C C . ALA G 3 31 ? -56.353 24.668 -80.294 1.00 46.53 31 ALA G C 1
ATOM 14917 O O . ALA G 3 31 ? -56.252 24.188 -79.165 1.00 46.76 31 ALA G O 1
ATOM 14919 N N . GLY G 3 32 ? -55.501 24.400 -81.282 1.00 44.83 32 GLY G N 1
ATOM 14920 C CA . GLY G 3 32 ? -54.385 23.493 -81.079 1.00 44.21 32 GLY G CA 1
ATOM 14921 C C . GLY G 3 32 ? -53.255 24.135 -80.292 1.00 43.17 32 GLY G C 1
ATOM 14922 O O . GLY G 3 32 ? -52.603 23.488 -79.471 1.00 42.63 32 GLY G O 1
ATOM 14923 N N . GLY G 3 33 ? -53.030 25.418 -80.541 1.00 42.01 33 GLY G N 1
ATOM 14924 C CA . GLY G 3 33 ? -51.978 26.135 -79.847 1.00 41.40 33 GLY G CA 1
ATOM 14925 C C . GLY G 3 33 ? -50.635 26.005 -80.538 1.00 40.15 33 GLY G C 1
ATOM 14926 O O . GLY G 3 33 ? -49.710 26.760 -80.241 1.00 38.90 33 GLY G O 1
ATOM 14927 N N . THR G 3 34 ? -50.534 25.062 -81.473 1.00 39.91 34 THR G N 1
ATOM 14928 C CA . THR G 3 34 ? -49.286 24.821 -82.196 1.00 39.90 34 THR G CA 1
ATOM 14929 C C . THR G 3 34 ? -48.779 26.008 -83.006 1.00 39.68 34 THR G C 1
ATOM 14930 O O . THR G 3 34 ? -47.824 25.882 -83.769 1.00 41.03 34 THR G O 1
ATOM 14934 N N . ASP G 3 35 ? -49.411 27.161 -82.840 1.00 40.12 35 ASP G N 1
ATOM 14935 C CA . ASP G 3 35 ? -48.989 28.354 -83.556 1.00 40.07 35 ASP G CA 1
ATOM 14936 C C . ASP G 3 35 ? -49.062 29.572 -82.642 1.00 39.42 35 ASP G C 1
ATOM 14937 O O . ASP G 3 35 ? -48.180 30.430 -82.667 1.00 39.65 35 ASP G O 1
ATOM 14942 N N . LEU G 3 36 ? -50.112 29.633 -81.828 1.00 38.35 36 LEU G N 1
ATOM 14943 C CA . LEU G 3 36 ? -50.311 30.745 -80.906 1.00 38.90 36 LEU G CA 1
ATOM 14944 C C . LEU G 3 36 ? -49.392 30.644 -79.697 1.00 40.30 36 LEU G C 1
ATOM 14945 O O . LEU G 3 36 ? -48.701 31.605 -79.350 1.00 39.76 36 LEU G O 1
ATOM 14950 N N . VAL G 3 37 ? -49.396 29.479 -79.053 1.00 41.11 37 VAL G N 1
ATOM 14951 C CA . VAL G 3 37 ? -48.561 29.261 -77.879 1.00 42.02 37 VAL G CA 1
ATOM 14952 C C . VAL G 3 37 ? -47.118 29.665 -78.178 1.00 42.75 37 VAL G C 1
ATOM 14953 O O . VAL G 3 37 ? -46.466 30.318 -77.362 1.00 43.47 37 VAL G O 1
ATOM 14957 N N . ILE G 3 38 ? -46.626 29.290 -79.354 1.00 42.42 38 ILE G N 1
ATOM 14958 C CA . ILE G 3 38 ? -45.264 29.635 -79.732 1.00 43.63 38 ILE G CA 1
ATOM 14959 C C . ILE G 3 38 ? -45.126 31.141 -79.943 1.00 44.38 38 ILE G C 1
ATOM 14960 O O . ILE G 3 38 ? -44.173 31.754 -79.463 1.00 44.87 38 ILE G O 1
ATOM 14965 N N . GLU G 3 39 ? -46.078 31.734 -80.657 1.00 45.22 39 GLU G N 1
ATOM 14966 C CA . GLU G 3 39 ? -46.047 33.172 -80.918 1.00 46.84 39 GLU G CA 1
ATOM 14967 C C . GLU G 3 39 ? -46.073 33.962 -79.610 1.00 47.78 39 GLU G C 1
ATOM 14968 O O . GLU G 3 39 ? -45.556 35.076 -79.534 1.00 47.55 39 GLU G O 1
ATOM 14974 N N . ILE G 3 40 ? -46.675 33.381 -78.579 1.00 48.73 40 ILE G N 1
ATOM 14975 C CA . ILE G 3 40 ? -46.742 34.039 -77.284 1.00 50.49 40 ILE G CA 1
ATOM 14976 C C . ILE G 3 40 ? -45.425 33.840 -76.540 1.00 51.85 40 ILE G C 1
ATOM 14977 O O . ILE G 3 40 ? -44.875 34.780 -75.965 1.00 51.45 40 ILE G O 1
ATOM 14982 N N . ASN G 3 41 ? -44.927 32.607 -76.559 1.00 53.40 41 ASN G N 1
ATOM 14983 C CA . ASN G 3 41 ? -43.676 32.267 -75.891 1.00 55.00 41 ASN G CA 1
ATOM 14984 C C . ASN G 3 41 ? -42.514 33.079 -76.462 1.00 55.73 41 ASN G C 1
ATOM 14985 O O . ASN G 3 41 ? -41.542 33.358 -75.762 1.00 55.68 41 ASN G O 1
ATOM 14990 N N . ASP G 3 42 ? -42.615 33.454 -77.734 1.00 56.36 42 ASP G N 1
ATOM 14991 C CA . ASP G 3 42 ? -41.577 34.257 -78.372 1.00 57.63 42 ASP G CA 1
ATOM 14992 C C . ASP G 3 42 ? -41.966 35.732 -78.325 1.00 57.89 42 ASP G C 1
ATOM 14993 O O . ASP G 3 42 ? -41.318 36.582 -78.934 1.00 58.45 42 ASP G O 1
ATOM 14998 N N . ARG G 3 43 ? -43.033 36.022 -77.591 1.00 58.62 43 ARG G N 1
ATOM 14999 C CA . ARG G 3 43 ? -43.538 37.382 -77.439 1.00 59.31 43 ARG G CA 1
ATOM 15000 C C . ARG G 3 43 ? -43.784 38.126 -78.748 1.00 59.70 43 ARG G C 1
ATOM 15001 O O . ARG G 3 43 ? -43.337 39.262 -78.924 1.00 60.44 43 ARG G O 1
ATOM 15009 N N . TRP G 3 44 ? -44.497 37.478 -79.663 1.00 59.66 44 TRP G N 1
ATOM 15010 C CA . TRP G 3 44 ? -44.845 38.081 -80.943 1.00 59.64 44 TRP G CA 1
ATOM 15011 C C . TRP G 3 44 ? -46.248 38.644 -80.757 0.40 59.94 44 TRP G C 1
ATOM 15012 O O . TRP G 3 44 ? -46.619 39.652 -81.357 0.40 59.58 44 TRP G O 1
ATOM 15014 N N . GLU G 3 45 ? -47.014 37.970 -79.905 1.00 60.44 45 GLU G N 1
ATOM 15015 C CA . GLU G 3 45 ? -48.383 38.351 -79.578 1.00 61.84 45 GLU G CA 1
ATOM 15016 C C . GLU G 3 45 ? -48.517 38.452 -78.059 1.00 61.97 45 GLU G C 1
ATOM 15017 O O . GLU G 3 45 ? -48.175 37.514 -77.337 1.00 61.82 45 GLU G O 1
ATOM 15023 N N . LYS G 3 46 ? -49.010 39.589 -77.577 1.00 61.94 46 LYS G N 1
ATOM 15024 C CA . LYS G 3 46 ? -49.181 39.803 -76.142 1.00 61.68 46 LYS G CA 1
ATOM 15025 C C . LYS G 3 46 ? -50.666 39.930 -75.815 1.00 60.22 46 LYS G C 1
ATOM 15026 O O . LYS G 3 46 ? -51.154 41.016 -75.498 1.00 60.23 46 LYS G O 1
ATOM 15032 N N . PRO G 3 47 ? -51.403 38.812 -75.886 1.00 58.70 47 PRO G N 1
ATOM 15033 C CA . PRO G 3 47 ? -52.839 38.770 -75.607 1.00 58.10 47 PRO G CA 1
ATOM 15034 C C . PRO G 3 47 ? -53.219 39.032 -74.157 1.00 57.84 47 PRO G C 1
ATOM 15035 O O . PRO G 3 47 ? -52.538 38.587 -73.235 1.00 58.12 47 PRO G O 1
ATOM 15039 N N . ASP G 3 48 ? -54.314 39.761 -73.968 1.00 57.52 48 ASP G N 1
ATOM 15040 C CA . ASP G 3 48 ? -54.810 40.066 -72.634 1.00 56.80 48 ASP G CA 1
ATOM 15041 C C . ASP G 3 48 ? -55.882 39.038 -72.289 1.00 56.95 48 ASP G C 1
ATOM 15042 O O . ASP G 3 48 ? -56.155 38.773 -71.116 1.00 57.16 48 ASP G O 1
ATOM 15047 N N . VAL G 3 49 ? -56.483 38.461 -73.326 1.00 56.26 49 VAL G N 1
ATOM 15048 C CA . VAL G 3 49 ? -57.530 37.462 -73.152 1.00 56.01 49 VAL G CA 1
ATOM 15049 C C . VAL G 3 49 ? -57.417 36.359 -74.196 1.00 55.82 49 VAL G C 1
ATOM 15050 O O . VAL G 3 49 ? -57.269 36.633 -75.388 1.00 56.47 49 VAL G O 1
ATOM 15054 N N . VAL G 3 50 ? -57.480 35.111 -73.741 1.00 54.65 50 VAL G N 1
ATOM 15055 C CA . VAL G 3 50 ? -57.413 33.969 -74.646 1.00 53.75 50 VAL G CA 1
ATOM 15056 C C . VAL G 3 50 ? -58.670 33.139 -74.451 1.00 52.72 50 VAL G C 1
ATOM 15057 O O . VAL G 3 50 ? -59.190 33.037 -73.338 1.00 53.11 50 VAL G O 1
ATOM 15061 N N . ILE G 3 51 ? -59.162 32.554 -75.536 1.00 51.60 51 ILE G N 1
ATOM 15062 C CA . ILE G 3 51 ? -60.362 31.737 -75.469 1.00 50.76 51 ILE G CA 1
ATOM 15063 C C . ILE G 3 51 ? -60.079 30.338 -76.000 1.00 50.70 51 ILE G C 1
ATOM 15064 O O . ILE G 3 51 ? -59.808 30.156 -77.185 1.00 50.11 51 ILE G O 1
ATOM 15069 N N . ASP G 3 52 ? -60.130 29.354 -75.110 1.00 50.83 52 ASP G N 1
ATOM 15070 C CA . ASP G 3 52 ? -59.888 27.969 -75.488 1.00 51.49 52 ASP G CA 1
ATOM 15071 C C . ASP G 3 52 ? -61.187 27.378 -76.022 1.00 51.66 52 ASP G C 1
ATOM 15072 O O . ASP G 3 52 ? -62.224 27.435 -75.360 1.00 52.58 52 ASP G O 1
ATOM 15077 N N . ILE G 3 53 ? -61.129 26.813 -77.223 1.00 51.14 53 ILE G N 1
ATOM 15078 C CA . ILE G 3 53 ? -62.318 26.238 -77.841 1.00 50.68 53 ILE G CA 1
ATOM 15079 C C . ILE G 3 53 ? -62.260 24.723 -78.009 1.00 50.35 53 ILE G C 1
ATOM 15080 O O . ILE G 3 53 ? -63.200 24.115 -78.524 1.00 50.14 53 ILE G O 1
ATOM 15085 N N . LYS G 3 54 ? -61.163 24.117 -77.572 1.00 49.01 54 LYS G N 1
ATOM 15086 C CA . LYS G 3 54 ? -60.994 22.674 -77.697 1.00 48.38 54 LYS G CA 1
ATOM 15087 C C . LYS G 3 54 ? -62.100 21.844 -77.056 1.00 47.95 54 LYS G C 1
ATOM 15088 O O . LYS G 3 54 ? -62.180 20.639 -77.283 1.00 48.04 54 LYS G O 1
ATOM 15094 N N . LYS G 3 55 ? -62.949 22.478 -76.255 1.00 48.80 55 LYS G N 1
ATOM 15095 C CA . LYS G 3 55 ? -64.043 21.755 -75.610 1.00 49.90 55 LYS G CA 1
ATOM 15096 C C . LYS G 3 55 ? -65.235 21.642 -76.556 1.00 50.91 55 LYS G C 1
ATOM 15097 O O . LYS G 3 55 ? -66.170 20.881 -76.306 1.00 51.41 55 LYS G O 1
ATOM 15103 N N . LEU G 3 56 ? -65.187 22.408 -77.643 1.00 52.38 56 LEU G N 1
ATOM 15104 C CA . LEU G 3 56 ? -66.247 22.421 -78.652 1.00 52.71 56 LEU G CA 1
ATOM 15105 C C . LEU G 3 56 ? -66.149 21.179 -79.533 1.00 53.46 56 LEU G C 1
ATOM 15106 O O . LEU G 3 56 ? -65.683 21.251 -80.671 1.00 53.62 56 LEU G O 1
ATOM 15111 N N . LYS G 3 57 ? -66.597 20.044 -79.008 1.00 54.77 57 LYS G N 1
ATOM 15112 C CA . LYS G 3 57 ? -66.534 18.793 -79.751 1.00 56.69 57 LYS G CA 1
ATOM 15113 C C . LYS G 3 57 ? -67.511 18.722 -80.916 1.00 58.26 57 LYS G C 1
ATOM 15114 O O . LYS G 3 57 ? -67.393 17.846 -81.772 1.00 57.95 57 LYS G O 1
ATOM 15120 N N . GLU G 3 58 ? -68.475 19.635 -80.956 1.00 60.38 58 GLU G N 1
ATOM 15121 C CA . GLU G 3 58 ? -69.431 19.626 -82.053 1.00 62.28 58 GLU G CA 1
ATOM 15122 C C . GLU G 3 58 ? -68.812 20.315 -83.263 1.00 62.80 58 GLU G C 1
ATOM 15123 O O . GLU G 3 58 ? -69.502 20.619 -84.236 1.00 63.97 58 GLU G O 1
ATOM 15129 N N . LEU G 3 59 ? -67.506 20.560 -83.196 1.00 62.43 59 LEU G N 1
ATOM 15130 C CA . LEU G 3 59 ? -66.796 21.198 -84.297 1.00 62.42 59 LEU G CA 1
ATOM 15131 C C . LEU G 3 59 ? -65.745 20.284 -84.906 1.00 62.08 59 LEU G C 1
ATOM 15132 O O . LEU G 3 59 ? -65.031 20.680 -85.822 1.00 62.18 59 LEU G O 1
ATOM 15137 N N . GLU G 3 60 ? -65.641 19.066 -84.386 1.00 61.73 60 GLU G N 1
ATOM 15138 C CA . GLU G 3 60 ? -64.686 18.102 -84.922 1.00 61.54 60 GLU G CA 1
ATOM 15139 C C . GLU G 3 60 ? -65.495 17.086 -85.713 1.00 61.37 60 GLU G C 1
ATOM 15140 O O . GLU G 3 60 ? -66.038 16.138 -85.145 1.00 61.55 60 GLU G O 1
ATOM 15146 N N . TYR G 3 61 ? -65.586 17.291 -87.023 1.00 60.92 61 TYR G N 1
ATOM 15147 C CA . TYR G 3 61 ? -66.345 16.386 -87.874 1.00 60.55 61 TYR G CA 1
ATOM 15148 C C . TYR G 3 61 ? -66.017 16.580 -89.343 1.00 60.51 61 TYR G C 1
ATOM 15149 O O . TYR G 3 61 ? -65.615 17.660 -89.769 1.00 60.52 61 TYR G O 1
ATOM 15158 N N . ILE G 3 62 ? -66.203 15.518 -90.112 1.00 61.38 62 ILE G N 1
ATOM 15159 C CA . ILE G 3 62 ? -65.964 15.554 -91.543 1.00 62.72 62 ILE G CA 1
ATOM 15160 C C . ILE G 3 62 ? -67.133 14.833 -92.204 1.00 64.30 62 ILE G C 1
ATOM 15161 O O . ILE G 3 62 ? -67.051 13.648 -92.533 1.00 63.75 62 ILE G O 1
ATOM 15166 N N . ARG G 3 63 ? -68.230 15.567 -92.371 1.00 65.74 63 ARG G N 1
ATOM 15167 C CA . ARG G 3 63 ? -69.448 15.044 -92.978 1.00 67.78 63 ARG G CA 1
ATOM 15168 C C . ARG G 3 63 ? -69.342 15.053 -94.501 1.00 68.74 63 ARG G C 1
ATOM 15169 O O . ARG G 3 63 ? -68.895 16.033 -95.097 1.00 69.08 63 ARG G O 1
ATOM 15177 N N . VAL G 3 64 ? -69.755 13.957 -95.127 1.00 70.15 64 VAL G N 1
ATOM 15178 C CA . VAL G 3 64 ? -69.715 13.842 -96.579 1.00 71.81 64 VAL G CA 1
ATOM 15179 C C . VAL G 3 64 ? -71.127 14.000 -97.136 1.00 73.01 64 VAL G C 1
ATOM 15180 O O . VAL G 3 64 ? -71.820 13.015 -97.377 1.00 72.92 64 VAL G O 1
ATOM 15184 N N . GLU G 3 65 ? -71.547 15.244 -97.339 1.00 75.00 65 GLU G N 1
ATOM 15185 C CA . GLU G 3 65 ? -72.884 15.523 -97.852 1.00 77.15 65 GLU G CA 1
ATOM 15186 C C . GLU G 3 65 ? -73.027 15.295 -99.354 1.00 78.36 65 GLU G C 1
ATOM 15187 O O . GLU G 3 65 ? -72.050 15.344 -100.103 1.00 79.04 65 GLU G O 1
ATOM 15193 N N . GLU G 3 66 ? -74.267 15.050 -99.771 1.00 79.25 66 GLU G N 1
ATOM 15194 C CA . GLU G 3 66 ? -74.625 14.802 -101.165 1.00 79.83 66 GLU G CA 1
ATOM 15195 C C . GLU G 3 66 ? -73.689 15.418 -102.200 1.00 79.46 66 GLU G C 1
ATOM 15196 O O . GLU G 3 66 ? -73.187 14.722 -103.083 1.00 79.33 66 GLU G O 1
ATOM 15202 N N . ASN G 3 67 ? -73.456 16.722 -102.092 1.00 78.95 67 ASN G N 1
ATOM 15203 C CA . ASN G 3 67 ? -72.600 17.413 -103.047 1.00 78.78 67 ASN G CA 1
ATOM 15204 C C . ASN G 3 67 ? -71.370 18.070 -102.426 1.00 77.80 67 ASN G C 1
ATOM 15205 O O . ASN G 3 67 ? -70.322 18.168 -103.064 1.00 78.04 67 ASN G O 1
ATOM 15210 N N . THR G 3 68 ? -71.494 18.524 -101.185 1.00 76.48 68 THR G N 1
ATOM 15211 C CA . THR G 3 68 ? -70.376 19.175 -100.516 1.00 74.85 68 THR G CA 1
ATOM 15212 C C . THR G 3 68 ? -69.862 18.362 -99.337 1.00 73.65 68 THR G C 1
ATOM 15213 O O . THR G 3 68 ? -70.564 17.502 -98.800 1.00 73.41 68 THR G O 1
ATOM 15217 N N . ILE G 3 69 ? -68.625 18.646 -98.946 1.00 71.85 69 ILE G N 1
ATOM 15218 C CA . ILE G 3 69 ? -67.990 17.978 -97.820 1.00 69.92 69 ILE G CA 1
ATOM 15219 C C . ILE G 3 69 ? -67.757 19.036 -96.750 1.00 68.89 69 ILE G C 1
ATOM 15220 O O . ILE G 3 69 ? -67.050 20.016 -96.986 1.00 68.55 69 ILE G O 1
ATOM 15225 N N . HIS G 3 70 ? -68.362 18.844 -95.582 1.00 67.70 70 HIS G N 1
ATOM 15226 C CA . HIS G 3 70 ? -68.221 19.797 -94.486 1.00 66.89 70 HIS G CA 1
ATOM 15227 C C . HIS G 3 70 ? -67.235 19.309 -93.427 1.00 65.03 70 HIS G C 1
ATOM 15228 O O . HIS G 3 70 ? -67.370 18.205 -92.893 1.00 64.84 70 HIS G O 1
ATOM 15235 N N . ILE G 3 71 ? -66.239 20.139 -93.132 1.00 62.48 71 ILE G N 1
ATOM 15236 C CA . ILE G 3 71 ? -65.230 19.796 -92.140 1.00 59.94 71 ILE G CA 1
ATOM 15237 C C . ILE G 3 71 ? -65.222 20.811 -91.006 1.00 58.69 71 ILE G C 1
ATOM 15238 O O . ILE G 3 71 ? -65.116 22.017 -91.236 1.00 58.05 71 ILE G O 1
ATOM 15243 N N . GLY G 3 72 ? -65.340 20.315 -89.780 1.00 57.95 72 GLY G N 1
ATOM 15244 C CA . GLY G 3 72 ? -65.329 21.197 -88.630 1.00 57.24 72 GLY G CA 1
ATOM 15245 C C . GLY G 3 72 ? -64.011 21.945 -88.542 1.00 55.94 72 GLY G C 1
ATOM 15246 O O . GLY G 3 72 ? -62.956 21.403 -88.876 1.00 54.85 72 GLY G O 1
ATOM 15247 N N . ALA G 3 73 ? -64.070 23.195 -88.097 1.00 55.17 73 ALA G N 1
ATOM 15248 C CA . ALA G 3 73 ? -62.872 24.012 -87.978 1.00 54.93 73 ALA G CA 1
ATOM 15249 C C . ALA G 3 73 ? -61.863 23.386 -87.019 1.00 54.61 73 ALA G C 1
ATOM 15250 O O . ALA G 3 73 ? -60.656 23.478 -87.239 1.00 55.14 73 ALA G O 1
ATOM 15252 N N . LEU G 3 74 ? -62.353 22.746 -85.960 1.00 53.89 74 LEU G N 1
ATOM 15253 C CA . LEU G 3 74 ? -61.466 22.120 -84.990 1.00 53.52 74 LEU G CA 1
ATOM 15254 C C . LEU G 3 74 ? -60.918 20.766 -85.417 1.00 53.73 74 LEU G C 1
ATOM 15255 O O . LEU G 3 74 ? -60.080 20.191 -84.724 1.00 54.67 74 LEU G O 1
ATOM 15260 N N . SER G 3 75 ? -61.386 20.247 -86.547 1.00 53.28 75 SER G N 1
ATOM 15261 C CA . SER G 3 75 ? -60.886 18.963 -87.019 1.00 51.92 75 SER G CA 1
ATOM 15262 C C . SER G 3 75 ? -59.373 19.093 -87.121 1.00 51.27 75 SER G C 1
ATOM 15263 O O . SER G 3 75 ? -58.867 20.136 -87.533 1.00 51.28 75 SER G O 1
ATOM 15266 N N . THR G 3 76 ? -58.654 18.048 -86.726 1.00 49.95 76 THR G N 1
ATOM 15267 C CA . THR G 3 76 ? -57.197 18.078 -86.778 1.00 48.69 76 THR G CA 1
ATOM 15268 C C . THR G 3 76 ? -56.690 17.393 -88.035 1.00 47.80 76 THR G C 1
ATOM 15269 O O . THR G 3 76 ? -57.409 16.615 -88.665 1.00 47.93 76 THR G O 1
ATOM 15273 N N . PHE G 3 77 ? -55.446 17.686 -88.394 1.00 46.72 77 PHE G N 1
ATOM 15274 C CA . PHE G 3 77 ? -54.840 17.095 -89.577 1.00 45.53 77 PHE G CA 1
ATOM 15275 C C . PHE G 3 77 ? -54.682 15.588 -89.437 1.00 46.50 77 PHE G C 1
ATOM 15276 O O . PHE G 3 77 ? -54.347 14.897 -90.404 1.00 46.97 77 PHE G O 1
ATOM 15284 N N . THR G 3 78 ? -54.918 15.075 -88.233 1.00 46.46 78 THR G N 1
ATOM 15285 C CA . THR G 3 78 ? -54.827 13.640 -88.009 1.00 45.72 78 THR G CA 1
ATOM 15286 C C . THR G 3 78 ? -56.192 13.022 -88.299 1.00 46.08 78 THR G C 1
ATOM 15287 O O . THR G 3 78 ? -56.281 11.989 -88.963 1.00 45.95 78 THR G O 1
ATOM 15291 N N . GLN G 3 79 ? -57.252 13.661 -87.810 1.00 46.61 79 GLN G N 1
ATOM 15292 C CA . GLN G 3 79 ? -58.607 13.163 -88.043 1.00 48.07 79 GLN G CA 1
ATOM 15293 C C . GLN G 3 79 ? -58.896 13.220 -89.538 1.00 48.89 79 GLN G C 1
ATOM 15294 O O . GLN G 3 79 ? -59.654 12.407 -90.074 1.00 49.33 79 GLN G O 1
ATOM 15300 N N . ILE G 3 80 ? -58.271 14.186 -90.201 1.00 48.81 80 ILE G N 1
ATOM 15301 C CA . ILE G 3 80 ? -58.446 14.390 -91.631 1.00 48.16 80 ILE G CA 1
ATOM 15302 C C . ILE G 3 80 ? -57.709 13.368 -92.496 1.00 48.86 80 ILE G C 1
ATOM 15303 O O . ILE G 3 80 ? -58.292 12.817 -93.429 1.00 49.20 80 ILE G O 1
ATOM 15308 N N . GLU G 3 81 ? -56.443 13.103 -92.188 1.00 49.26 81 GLU G N 1
ATOM 15309 C CA . GLU G 3 81 ? -55.669 12.142 -92.971 1.00 49.55 81 GLU G CA 1
ATOM 15310 C C . GLU G 3 81 ? -56.141 10.708 -92.729 1.00 50.08 81 GLU G C 1
ATOM 15311 O O . GLU G 3 81 ? -55.845 9.814 -93.521 1.00 50.17 81 GLU G O 1
ATOM 15317 N N . ASN G 3 82 ? -56.868 10.485 -91.638 1.00 50.42 82 ASN G N 1
ATOM 15318 C CA . ASN G 3 82 ? -57.355 9.144 -91.329 1.00 52.46 82 ASN G CA 1
ATOM 15319 C C . ASN G 3 82 ? -58.787 8.906 -91.791 1.00 53.51 82 ASN G C 1
ATOM 15320 O O . ASN G 3 82 ? -59.267 7.773 -91.769 1.00 53.09 82 ASN G O 1
ATOM 15325 N N . HIS G 3 83 ? -59.475 9.969 -92.195 1.00 55.35 83 HIS G N 1
ATOM 15326 C CA . HIS G 3 83 ? -60.843 9.822 -92.675 1.00 57.40 83 HIS G CA 1
ATOM 15327 C C . HIS G 3 83 ? -60.801 8.919 -93.906 1.00 59.13 83 HIS G C 1
ATOM 15328 O O . HIS G 3 83 ? -60.107 9.219 -94.880 1.00 59.15 83 HIS G O 1
ATOM 15335 N N . PRO G 3 84 ? -61.542 7.799 -93.875 1.00 60.74 84 PRO G N 1
ATOM 15336 C CA . PRO G 3 84 ? -61.578 6.849 -94.991 1.00 62.13 84 PRO G CA 1
ATOM 15337 C C . PRO G 3 84 ? -62.024 7.425 -96.337 1.00 63.93 84 PRO G C 1
ATOM 15338 O O . PRO G 3 84 ? -61.836 6.794 -97.378 1.00 64.51 84 PRO G O 1
ATOM 15342 N N . PHE G 3 85 ? -62.603 8.621 -96.327 1.00 65.82 85 PHE G N 1
ATOM 15343 C CA . PHE G 3 85 ? -63.056 9.232 -97.570 1.00 67.32 85 PHE G CA 1
ATOM 15344 C C . PHE G 3 85 ? -62.042 10.244 -98.087 1.00 67.08 85 PHE G C 1
ATOM 15345 O O . PHE G 3 85 ? -61.653 10.202 -99.256 1.00 66.89 85 PHE G O 1
ATOM 15353 N N . ILE G 3 86 ? -61.617 11.152 -97.216 1.00 66.53 86 ILE G N 1
ATOM 15354 C CA . ILE G 3 86 ? -60.650 12.172 -97.596 1.00 66.78 86 ILE G CA 1
ATOM 15355 C C . ILE G 3 86 ? -59.406 11.526 -98.189 1.00 67.71 86 ILE G C 1
ATOM 15356 O O . ILE G 3 86 ? -58.808 12.047 -99.127 1.00 67.93 86 ILE G O 1
ATOM 15361 N N . ARG G 3 87 ? -59.020 10.383 -97.637 1.00 68.95 87 ARG G N 1
ATOM 15362 C CA . ARG G 3 87 ? -57.836 9.687 -98.112 1.00 70.60 87 ARG G CA 1
ATOM 15363 C C . ARG G 3 87 ? -58.082 8.938 -99.410 1.00 70.28 87 ARG G C 1
ATOM 15364 O O . ARG G 3 87 ? -57.157 8.714 -100.188 1.00 70.62 87 ARG G O 1
ATOM 15372 N N . SER G 3 88 ? -59.331 8.559 -99.647 1.00 70.16 88 SER G N 1
ATOM 15373 C CA . SER G 3 88 ? -59.672 7.806 -100.846 1.00 70.31 88 SER G CA 1
ATOM 15374 C C . SER G 3 88 ? -60.058 8.626 -102.072 1.00 70.00 88 SER G C 1
ATOM 15375 O O . SER G 3 88 ? -59.892 8.158 -103.196 1.00 69.71 88 SER G O 1
ATOM 15378 N N . HIS G 3 89 ? -60.566 9.838 -101.874 1.00 70.10 89 HIS G N 1
ATOM 15379 C CA . HIS G 3 89 ? -60.980 10.650 -103.015 1.00 70.55 89 HIS G CA 1
ATOM 15380 C C . HIS G 3 89 ? -60.409 12.063 -103.062 1.00 69.94 89 HIS G C 1
ATOM 15381 O O . HIS G 3 89 ? -60.117 12.584 -104.141 1.00 70.21 89 HIS G O 1
ATOM 15388 N N . VAL G 3 90 ? -60.258 12.684 -101.898 1.00 68.36 90 VAL G N 1
ATOM 15389 C CA . VAL G 3 90 ? -59.724 14.040 -101.825 1.00 66.92 90 VAL G CA 1
ATOM 15390 C C . VAL G 3 90 ? -58.213 14.000 -101.580 1.00 66.58 90 VAL G C 1
ATOM 15391 O O . VAL G 3 90 ? -57.708 14.575 -100.617 1.00 67.28 90 VAL G O 1
ATOM 15395 N N . ARG G 3 91 ? -57.499 13.318 -102.469 1.00 65.73 91 ARG G N 1
ATOM 15396 C CA . ARG G 3 91 ? -56.052 13.171 -102.367 1.00 64.98 91 ARG G CA 1
ATOM 15397 C C . ARG G 3 91 ? -55.249 14.433 -102.068 1.00 63.44 91 ARG G C 1
ATOM 15398 O O . ARG G 3 91 ? -54.301 14.389 -101.284 1.00 63.22 91 ARG G O 1
ATOM 15406 N N . ALA G 3 92 ? -55.611 15.551 -102.689 1.00 61.37 92 ALA G N 1
ATOM 15407 C CA . ALA G 3 92 ? -54.888 16.801 -102.466 1.00 59.22 92 ALA G CA 1
ATOM 15408 C C . ALA G 3 92 ? -54.898 17.189 -100.990 1.00 57.86 92 ALA G C 1
ATOM 15409 O O . ALA G 3 92 ? -53.878 17.602 -100.439 1.00 57.74 92 ALA G O 1
ATOM 15411 N N . LEU G 3 93 ? -56.059 17.063 -100.359 1.00 56.39 93 LEU G N 1
ATOM 15412 C CA . LEU G 3 93 ? -56.201 17.389 -98.950 1.00 55.81 93 LEU G CA 1
ATOM 15413 C C . LEU G 3 93 ? -55.399 16.393 -98.115 1.00 55.50 93 LEU G C 1
ATOM 15414 O O . LEU G 3 93 ? -54.578 16.777 -97.282 1.00 55.55 93 LEU G O 1
ATOM 15419 N N . TYR G 3 94 ? -55.641 15.110 -98.354 1.00 54.37 94 TYR G N 1
ATOM 15420 C CA . TYR G 3 94 ? -54.959 14.046 -97.632 1.00 53.76 94 TYR G CA 1
ATOM 15421 C C . TYR G 3 94 ? -53.446 14.222 -97.589 1.00 53.72 94 TYR G C 1
ATOM 15422 O O . TYR G 3 94 ? -52.865 14.379 -96.517 1.00 55.16 94 TYR G O 1
ATOM 15431 N N . LYS G 3 95 ? -52.810 14.183 -98.754 1.00 53.85 95 LYS G N 1
ATOM 15432 C CA . LYS G 3 95 ? -51.362 14.333 -98.843 1.00 53.96 95 LYS G CA 1
ATOM 15433 C C . LYS G 3 95 ? -50.865 15.544 -98.072 1.00 53.46 95 LYS G C 1
ATOM 15434 O O . LYS G 3 95 ? -49.799 15.505 -97.458 1.00 53.78 95 LYS G O 1
ATOM 15440 N N . ALA G 3 96 ? -51.641 16.622 -98.112 1.00 52.62 96 ALA G N 1
ATOM 15441 C CA . ALA G 3 96 ? -51.273 17.846 -97.414 1.00 51.53 96 ALA G CA 1
ATOM 15442 C C . ALA G 3 96 ? -51.410 17.642 -95.911 1.00 50.57 96 ALA G C 1
ATOM 15443 O O . ALA G 3 96 ? -50.575 18.091 -95.129 1.00 49.55 96 ALA G O 1
ATOM 15445 N N . ALA G 3 97 ? -52.473 16.955 -95.517 1.00 49.95 97 ALA G N 1
ATOM 15446 C CA . ALA G 3 97 ? -52.728 16.691 -94.114 1.00 49.64 97 ALA G CA 1
ATOM 15447 C C . ALA G 3 97 ? -51.678 15.752 -93.541 1.00 49.51 97 ALA G C 1
ATOM 15448 O O . ALA G 3 97 ? -51.180 15.969 -92.437 1.00 50.20 97 ALA G O 1
ATOM 15450 N N . SER G 3 98 ? -51.334 14.717 -94.301 1.00 48.99 98 SER G N 1
ATOM 15451 C CA . SER G 3 98 ? -50.360 13.727 -93.856 1.00 48.48 98 SER G CA 1
ATOM 15452 C C . SER G 3 98 ? -48.911 14.215 -93.843 1.00 48.52 98 SER G C 1
ATOM 15453 O O . SER G 3 98 ? -48.001 13.453 -93.507 1.00 49.25 98 SER G O 1
ATOM 15456 N N . GLN G 3 99 ? -48.685 15.474 -94.204 1.00 46.93 99 GLN G N 1
ATOM 15457 C CA . GLN G 3 99 ? -47.325 16.000 -94.216 1.00 45.97 99 GLN G CA 1
ATOM 15458 C C . GLN G 3 99 ? -47.149 17.272 -93.403 1.00 43.68 99 GLN G C 1
ATOM 15459 O O . GLN G 3 99 ? -46.090 17.896 -93.443 1.00 43.55 99 GLN G O 1
ATOM 15465 N N . VAL G 3 100 ? -48.182 17.656 -92.662 1.00 41.38 100 VAL G N 1
ATOM 15466 C CA . VAL G 3 100 ? -48.102 18.851 -91.833 1.00 40.90 100 VAL G CA 1
ATOM 15467 C C . VAL G 3 100 ? -47.297 18.548 -90.576 1.00 39.93 100 VAL G C 1
ATOM 15468 O O . VAL G 3 100 ? -47.685 17.701 -89.775 1.00 39.27 100 VAL G O 1
ATOM 15472 N N . GLY G 3 101 ? -46.171 19.238 -90.417 1.00 39.28 101 GLY G N 1
ATOM 15473 C CA . GLY G 3 101 ? -45.325 19.033 -89.253 1.00 38.16 101 GLY G CA 1
ATOM 15474 C C . GLY G 3 101 ? -45.019 17.581 -88.929 1.00 36.40 101 GLY G C 1
ATOM 15475 O O . GLY G 3 101 ? -44.297 16.905 -89.659 1.00 38.06 101 GLY G O 1
ATOM 15476 N N . SER G 3 102 ? -45.574 17.096 -87.826 1.00 35.92 102 SER G N 1
ATOM 15477 C CA . SER G 3 102 ? -45.346 15.720 -87.406 1.00 35.14 102 SER G CA 1
ATOM 15478 C C . SER G 3 102 ? -46.606 15.158 -86.778 1.00 34.39 102 SER G C 1
ATOM 15479 O O . SER G 3 102 ? -47.609 15.860 -86.632 1.00 34.21 102 SER G O 1
ATOM 15482 N N . PRO G 3 103 ? -46.575 13.873 -86.408 1.00 34.09 103 PRO G N 1
ATOM 15483 C CA . PRO G 3 103 ? -47.739 13.248 -85.786 1.00 34.93 103 PRO G CA 1
ATOM 15484 C C . PRO G 3 103 ? -48.247 14.070 -84.600 1.00 35.61 103 PRO G C 1
ATOM 15485 O O . PRO G 3 103 ? -49.460 14.222 -84.410 1.00 35.86 103 PRO G O 1
ATOM 15489 N N . GLN G 3 104 ? -47.317 14.606 -83.813 1.00 35.89 104 GLN G N 1
ATOM 15490 C CA . GLN G 3 104 ? -47.681 15.412 -82.652 1.00 37.23 104 GLN G CA 1
ATOM 15491 C C . GLN G 3 104 ? -48.449 16.659 -83.044 1.00 36.37 104 GLN G C 1
ATOM 15492 O O . GLN G 3 104 ? -49.495 16.957 -82.476 1.00 36.84 104 GLN G O 1
ATOM 15498 N N . ILE G 3 105 ? -47.921 17.388 -84.018 1.00 37.13 105 ILE G N 1
ATOM 15499 C CA . ILE G 3 105 ? -48.553 18.617 -84.469 1.00 37.22 105 ILE G CA 1
ATOM 15500 C C . ILE G 3 105 ? -49.883 18.321 -85.161 1.00 38.20 105 ILE G C 1
ATOM 15501 O O . ILE G 3 105 ? -50.818 19.123 -85.099 1.00 37.96 105 ILE G O 1
ATOM 15506 N N . ARG G 3 106 ? -49.969 17.165 -85.814 1.00 38.39 106 ARG G N 1
ATOM 15507 C CA . ARG G 3 106 ? -51.196 16.789 -86.505 1.00 39.04 106 ARG G CA 1
ATOM 15508 C C . ARG G 3 106 ? -52.297 16.386 -85.533 1.00 39.48 106 ARG G C 1
ATOM 15509 O O . ARG G 3 106 ? -53.480 16.438 -85.871 1.00 39.44 106 ARG G O 1
ATOM 15517 N N . ASN G 3 107 ? -51.907 15.988 -84.325 1.00 39.50 107 ASN G N 1
ATOM 15518 C CA . ASN G 3 107 ? -52.880 15.596 -83.317 1.00 38.99 107 ASN G CA 1
ATOM 15519 C C . ASN G 3 107 ? -53.464 16.828 -82.634 1.00 40.31 107 ASN G C 1
ATOM 15520 O O . ASN G 3 107 ? -54.536 16.769 -82.028 1.00 39.42 107 ASN G O 1
ATOM 15525 N N . LEU G 3 108 ? -52.760 17.950 -82.745 1.00 42.63 108 LEU G N 1
ATOM 15526 C CA . LEU G 3 108 ? -53.217 19.193 -82.133 1.00 44.80 108 LEU G CA 1
ATOM 15527 C C . LEU G 3 108 ? -53.718 20.198 -83.163 1.00 45.83 108 LEU G C 1
ATOM 15528 O O . LEU G 3 108 ? -54.783 20.795 -82.989 1.00 47.22 108 LEU G O 1
ATOM 15533 N N . GLY G 3 109 ? -52.948 20.385 -84.230 1.00 45.77 109 GLY G N 1
ATOM 15534 C CA . GLY G 3 109 ? -53.334 21.329 -85.266 1.00 47.85 109 GLY G CA 1
ATOM 15535 C C . GLY G 3 109 ? -54.703 21.066 -85.865 1.00 48.09 109 GLY G C 1
ATOM 15536 O O . GLY G 3 109 ? -55.043 19.925 -86.188 1.00 48.68 109 GLY G O 1
ATOM 15537 N N . THR G 3 110 ? -55.493 22.124 -86.014 1.00 47.55 110 THR G N 1
ATOM 15538 C CA . THR G 3 110 ? -56.829 22.006 -86.583 1.00 47.83 110 THR G CA 1
ATOM 15539 C C . THR G 3 110 ? -56.906 22.846 -87.854 1.00 48.38 110 THR G C 1
ATOM 15540 O O . THR G 3 110 ? -56.296 23.913 -87.934 1.00 49.45 110 THR G O 1
ATOM 15544 N N . ILE G 3 111 ? -57.656 22.365 -88.843 1.00 48.29 111 ILE G N 1
ATOM 15545 C CA . ILE G 3 111 ? -57.797 23.067 -90.118 1.00 47.44 111 ILE G CA 1
ATOM 15546 C C . ILE G 3 111 ? -58.232 24.515 -89.937 1.00 47.17 111 ILE G C 1
ATOM 15547 O O . ILE G 3 111 ? -57.820 25.395 -90.693 1.00 46.71 111 ILE G O 1
ATOM 15552 N N . GLY G 3 112 ? -59.066 24.758 -88.932 1.00 47.65 112 GLY G N 1
ATOM 15553 C CA . GLY G 3 112 ? -59.524 26.110 -88.671 1.00 47.83 112 GLY G CA 1
ATOM 15554 C C . GLY G 3 112 ? -58.369 26.994 -88.247 1.00 48.18 112 GLY G C 1
ATOM 15555 O O . GLY G 3 112 ? -58.302 28.167 -88.613 1.00 47.28 112 GLY G O 1
ATOM 15556 N N . GLY G 3 113 ? -57.451 26.423 -87.473 1.00 48.66 113 GLY G N 1
ATOM 15557 C CA . GLY G 3 113 ? -56.304 27.179 -87.011 1.00 49.89 113 GLY G CA 1
ATOM 15558 C C . GLY G 3 113 ? -55.317 27.457 -88.127 1.00 51.06 113 GLY G C 1
ATOM 15559 O O . GLY G 3 113 ? -54.671 28.506 -88.159 1.00 50.09 113 GLY G O 1
ATOM 15560 N N . ASN G 3 114 ? -55.196 26.512 -89.052 1.00 51.96 114 ASN G N 1
ATOM 15561 C CA . ASN G 3 114 ? -54.278 26.672 -90.168 1.00 53.20 114 ASN G CA 1
ATOM 15562 C C . ASN G 3 114 ? -54.767 27.757 -91.121 1.00 53.25 114 ASN G C 1
ATOM 15563 O O . ASN G 3 114 ? -53.992 28.609 -91.555 1.00 53.67 114 ASN G O 1
ATOM 15568 N N . LEU G 3 115 ? -56.059 27.732 -91.435 1.00 53.31 115 LEU G N 1
ATOM 15569 C CA . LEU G 3 115 ? -56.632 28.717 -92.345 1.00 53.28 115 LEU G CA 1
ATOM 15570 C C . LEU G 3 115 ? -56.772 30.088 -91.694 1.00 53.50 115 LEU G C 1
ATOM 15571 O O . LEU G 3 115 ? -56.781 31.109 -92.384 1.00 54.02 115 LEU G O 1
ATOM 15576 N N . SER G 3 116 ? -56.880 30.109 -90.368 1.00 53.46 116 SER G N 1
ATOM 15577 C CA . SER G 3 116 ? -57.008 31.364 -89.638 1.00 53.10 116 SER G CA 1
ATOM 15578 C C . SER G 3 116 ? -55.660 32.070 -89.549 1.00 53.77 116 SER G C 1
ATOM 15579 O O . SER G 3 116 ? -55.600 33.298 -89.480 1.00 54.79 116 SER G O 1
ATOM 15582 N N . THR G 3 117 ? -54.581 31.291 -89.542 1.00 53.81 117 THR G N 1
ATOM 15583 C CA . THR G 3 117 ? -53.235 31.851 -89.461 1.00 53.36 117 THR G CA 1
ATOM 15584 C C . THR G 3 117 ? -52.807 32.374 -90.828 1.00 53.90 117 THR G C 1
ATOM 15585 O O . THR G 3 117 ? -52.018 33.318 -90.924 1.00 54.35 117 THR G O 1
ATOM 15589 N N . SER G 3 118 ? -53.333 31.754 -91.881 1.00 53.78 118 SER G N 1
ATOM 15590 C CA . SER G 3 118 ? -53.032 32.162 -93.253 1.00 53.66 118 SER G CA 1
ATOM 15591 C C . SER G 3 118 ? -51.536 32.353 -93.490 1.00 52.83 118 SER G C 1
ATOM 15592 O O . SER G 3 118 ? -51.101 33.401 -93.971 1.00 52.30 118 SER G O 1
ATOM 15595 N N . SER G 3 119 ? -50.756 31.330 -93.160 1.00 52.68 119 SER G N 1
ATOM 15596 C CA . SER G 3 119 ? -49.309 31.384 -93.327 1.00 52.95 119 SER G CA 1
ATOM 15597 C C . SER G 3 119 ? -48.866 31.248 -94.783 1.00 53.17 119 SER G C 1
ATOM 15598 O O . SER G 3 119 ? -49.526 30.597 -95.593 1.00 52.76 119 SER G O 1
ATOM 15601 N N . VAL G 3 120 ? -47.728 31.861 -95.091 1.00 53.52 120 VAL G N 1
ATOM 15602 C CA . VAL G 3 120 ? -47.145 31.844 -96.430 1.00 54.25 120 VAL G CA 1
ATOM 15603 C C . VAL G 3 120 ? -46.809 30.443 -96.935 1.00 54.17 120 VAL G C 1
ATOM 15604 O O . VAL G 3 120 ? -46.803 30.201 -98.142 1.00 54.42 120 VAL G O 1
ATOM 15608 N N . ALA G 3 121 ? -46.514 29.528 -96.017 1.00 53.74 121 ALA G N 1
ATOM 15609 C CA . ALA G 3 121 ? -46.167 28.161 -96.395 1.00 52.77 121 ALA G CA 1
ATOM 15610 C C . ALA G 3 121 ? -47.169 27.160 -95.839 1.00 52.21 121 ALA G C 1
ATOM 15611 O O . ALA G 3 121 ? -46.876 25.967 -95.730 1.00 51.97 121 ALA G O 1
ATOM 15613 N N . GLY G 3 122 ? -48.354 27.655 -95.497 1.00 52.11 122 GLY G N 1
ATOM 15614 C CA . GLY G 3 122 ? -49.390 26.798 -94.955 1.00 53.59 122 GLY G CA 1
ATOM 15615 C C . GLY G 3 122 ? -49.805 25.682 -95.896 1.00 54.84 122 GLY G C 1
ATOM 15616 O O . GLY G 3 122 ? -50.373 25.935 -96.962 1.00 55.29 122 GLY G O 1
ATOM 15617 N N . ASP G 3 123 ? -49.514 24.444 -95.506 1.00 55.39 123 ASP G N 1
ATOM 15618 C CA . ASP G 3 123 ? -49.871 23.285 -96.313 1.00 55.64 123 ASP G CA 1
ATOM 15619 C C . ASP G 3 123 ? -51.381 23.112 -96.294 1.00 56.59 123 ASP G C 1
ATOM 15620 O O . ASP G 3 123 ? -51.974 22.622 -97.255 1.00 56.41 123 ASP G O 1
ATOM 15625 N N . GLY G 3 124 ? -51.999 23.514 -95.189 1.00 57.84 124 GLY G N 1
ATOM 15626 C CA . GLY G 3 124 ? -53.441 23.425 -95.090 1.00 58.92 124 GLY G CA 1
ATOM 15627 C C . GLY G 3 124 ? -54.010 24.508 -95.987 1.00 59.48 124 GLY G C 1
ATOM 15628 O O . GLY G 3 124 ? -54.923 24.268 -96.777 1.00 60.07 124 GLY G O 1
ATOM 15629 N N . VAL G 3 125 ? -53.454 25.708 -95.864 1.00 59.28 125 VAL G N 1
ATOM 15630 C CA . VAL G 3 125 ? -53.883 26.840 -96.670 1.00 59.00 125 VAL G CA 1
ATOM 15631 C C . VAL G 3 125 ? -53.825 26.439 -98.134 1.00 58.56 125 VAL G C 1
ATOM 15632 O O . VAL G 3 125 ? -54.810 26.547 -98.860 1.00 58.51 125 VAL G O 1
ATOM 15636 N N . SER G 3 126 ? -52.658 25.964 -98.551 1.00 58.46 126 SER G N 1
ATOM 15637 C CA . SER G 3 126 ? -52.436 25.537 -99.925 1.00 58.64 126 SER G CA 1
ATOM 15638 C C . SER G 3 126 ? -53.456 24.490 -100.367 1.00 58.63 126 SER G C 1
ATOM 15639 O O . SER G 3 126 ? -54.093 24.626 -101.412 1.00 58.29 126 SER G O 1
ATOM 15642 N N . ALA G 3 127 ? -53.608 23.444 -99.565 1.00 58.59 127 ALA G N 1
ATOM 15643 C CA . ALA G 3 127 ? -54.546 22.382 -99.888 1.00 59.03 127 ALA G CA 1
ATOM 15644 C C . ALA G 3 127 ? -55.946 22.923 -100.173 1.00 59.59 127 ALA G C 1
ATOM 15645 O O . ALA G 3 127 ? -56.525 22.644 -101.225 1.00 59.89 127 ALA G O 1
ATOM 15647 N N . MET G 3 128 ? -56.485 23.702 -99.241 1.00 59.64 128 MET G N 1
ATOM 15648 C CA . MET G 3 128 ? -57.826 24.258 -99.399 1.00 60.06 128 MET G CA 1
ATOM 15649 C C . MET G 3 128 ? -57.989 25.193 -100.594 1.00 59.97 128 MET G C 1
ATOM 15650 O O . MET G 3 128 ? -59.046 25.215 -101.227 1.00 59.77 128 MET G O 1
ATOM 15655 N N . THR G 3 129 ? -56.953 25.966 -100.904 1.00 59.97 129 THR G N 1
ATOM 15656 C CA . THR G 3 129 ? -57.027 26.890 -102.028 1.00 59.87 129 THR G CA 1
ATOM 15657 C C . THR G 3 129 ? -57.078 26.120 -103.337 1.00 59.77 129 THR G C 1
ATOM 15658 O O . THR G 3 129 ? -57.871 26.437 -104.223 1.00 59.72 129 THR G O 1
ATOM 15662 N N . THR G 3 130 ? -56.229 25.106 -103.458 1.00 59.79 130 THR G N 1
ATOM 15663 C CA . THR G 3 130 ? -56.204 24.292 -104.661 1.00 59.95 130 THR G CA 1
ATOM 15664 C C . THR G 3 130 ? -57.598 23.711 -104.885 1.00 60.37 130 THR G C 1
ATOM 15665 O O . THR G 3 130 ? -57.981 23.404 -106.013 1.00 60.52 130 THR G O 1
ATOM 15669 N N . LEU G 3 131 ? -58.356 23.572 -103.802 1.00 60.51 131 LEU G N 1
ATOM 15670 C CA . LEU G 3 131 ? -59.713 23.044 -103.884 1.00 60.58 131 LEU G CA 1
ATOM 15671 C C . LEU G 3 131 ? -60.748 24.160 -103.921 1.00 60.75 131 LEU G C 1
ATOM 15672 O O . LEU G 3 131 ? -61.929 23.903 -104.147 1.00 61.93 131 LEU G O 1
ATOM 15677 N N . ASP G 3 132 ? -60.309 25.396 -103.701 1.00 60.85 132 ASP G N 1
ATOM 15678 C CA . ASP G 3 132 ? -61.225 26.534 -103.702 1.00 61.24 132 ASP G CA 1
ATOM 15679 C C . ASP G 3 132 ? -62.363 26.230 -102.732 1.00 60.96 132 ASP G C 1
ATOM 15680 O O . ASP G 3 132 ? -63.478 25.910 -103.145 1.00 60.46 132 ASP G O 1
ATOM 15685 N N . ALA G 3 133 ? -62.070 26.333 -101.440 1.00 61.06 133 ALA G N 1
ATOM 15686 C CA . ALA G 3 133 ? -63.051 26.038 -100.403 1.00 60.95 133 ALA G CA 1
ATOM 15687 C C . ALA G 3 133 ? -63.754 27.264 -99.847 1.00 60.29 133 ALA G C 1
ATOM 15688 O O . ALA G 3 133 ? -63.330 28.394 -100.069 1.00 59.61 133 ALA G O 1
ATOM 15690 N N . THR G 3 134 ? -64.839 27.017 -99.120 1.00 60.96 134 THR G N 1
ATOM 15691 C CA . THR G 3 134 ? -65.623 28.075 -98.498 1.00 62.34 134 THR G CA 1
ATOM 15692 C C . THR G 3 134 ? -65.597 27.865 -96.989 1.00 62.64 134 THR G C 1
ATOM 15693 O O . THR G 3 134 ? -65.712 26.736 -96.514 1.00 62.69 134 THR G O 1
ATOM 15697 N N . VAL G 3 135 ? -65.450 28.951 -96.239 1.00 62.49 135 VAL G N 1
ATOM 15698 C CA . VAL G 3 135 ? -65.402 28.862 -94.786 1.00 62.43 135 VAL G CA 1
ATOM 15699 C C . VAL G 3 135 ? -66.584 29.552 -94.114 1.00 62.87 135 VAL G C 1
ATOM 15700 O O . VAL G 3 135 ? -66.921 30.691 -94.435 1.00 62.09 135 VAL G O 1
ATOM 15704 N N . VAL G 3 136 ? -67.203 28.844 -93.176 1.00 63.62 136 VAL G N 1
ATOM 15705 C CA . VAL G 3 136 ? -68.355 29.350 -92.438 1.00 63.75 136 VAL G CA 1
ATOM 15706 C C . VAL G 3 136 ? -67.916 30.124 -91.194 1.00 63.92 136 VAL G C 1
ATOM 15707 O O . VAL G 3 136 ? -67.437 29.532 -90.226 1.00 64.21 136 VAL G O 1
ATOM 15711 N N . LEU G 3 137 ? -68.085 31.443 -91.224 1.00 63.74 137 LEU G N 1
ATOM 15712 C CA . LEU G 3 137 ? -67.714 32.296 -90.098 1.00 63.97 137 LEU G CA 1
ATOM 15713 C C . LEU G 3 137 ? -68.946 32.653 -89.272 1.00 64.54 137 LEU G C 1
ATOM 15714 O O . LEU G 3 137 ? -69.964 33.074 -89.820 1.00 65.20 137 LEU G O 1
ATOM 15719 N N . GLU G 3 138 ? -68.855 32.495 -87.955 1.00 65.26 138 GLU G N 1
ATOM 15720 C CA . GLU G 3 138 ? -69.984 32.804 -87.080 1.00 65.45 138 GLU G CA 1
ATOM 15721 C C . GLU G 3 138 ? -69.664 33.816 -85.988 1.00 66.95 138 GLU G C 1
ATOM 15722 O O . GLU G 3 138 ? -68.536 33.893 -85.497 1.00 66.80 138 GLU G O 1
ATOM 15728 N N . SER G 3 139 ? -70.679 34.588 -85.612 1.00 68.34 139 SER G N 1
ATOM 15729 C CA . SER G 3 139 ? -70.545 35.607 -84.582 1.00 70.33 139 SER G CA 1
ATOM 15730 C C . SER G 3 139 ? -71.899 35.826 -83.923 1.00 71.92 139 SER G C 1
ATOM 15731 O O . SER G 3 139 ? -72.881 35.176 -84.278 1.00 71.90 139 SER G O 1
ATOM 15734 N N . VAL G 3 140 ? -71.947 36.738 -82.961 1.00 73.86 140 VAL G N 1
ATOM 15735 C CA . VAL G 3 140 ? -73.194 37.044 -82.273 1.00 76.39 140 VAL G CA 1
ATOM 15736 C C . VAL G 3 140 ? -74.015 37.961 -83.166 1.00 77.93 140 VAL G C 1
ATOM 15737 O O . VAL G 3 140 ? -75.242 38.011 -83.072 1.00 77.85 140 VAL G O 1
ATOM 15741 N N . ARG G 3 141 ? -73.315 38.685 -84.036 1.00 79.40 141 ARG G N 1
ATOM 15742 C CA . ARG G 3 141 ? -73.944 39.622 -84.957 1.00 80.50 141 ARG G CA 1
ATOM 15743 C C . ARG G 3 141 ? -74.696 38.910 -86.077 1.00 81.62 141 ARG G C 1
ATOM 15744 O O . ARG G 3 141 ? -75.863 39.210 -86.340 1.00 82.02 141 ARG G O 1
ATOM 15752 N N . GLY G 3 142 ? -74.027 37.970 -86.737 1.00 82.03 142 GLY G N 1
ATOM 15753 C CA . GLY G 3 142 ? -74.669 37.244 -87.816 1.00 82.14 142 GLY G CA 1
ATOM 15754 C C . GLY G 3 142 ? -73.731 36.354 -88.607 1.00 81.93 142 GLY G C 1
ATOM 15755 O O . GLY G 3 142 ? -72.768 36.829 -89.212 1.00 82.52 142 GLY G O 1
ATOM 15756 N N . THR G 3 143 ? -74.016 35.055 -88.601 1.00 81.05 143 THR G N 1
ATOM 15757 C CA . THR G 3 143 ? -73.206 34.085 -89.327 1.00 80.14 143 THR G CA 1
ATOM 15758 C C . THR G 3 143 ? -73.075 34.483 -90.794 1.00 78.60 143 THR G C 1
ATOM 15759 O O . THR G 3 143 ? -73.871 35.268 -91.305 1.00 78.94 143 THR G O 1
ATOM 15763 N N . ARG G 3 144 ? -72.066 33.941 -91.465 1.00 76.90 144 ARG G N 1
ATOM 15764 C CA . ARG G 3 144 ? -71.839 34.245 -92.872 1.00 74.99 144 ARG G CA 1
ATOM 15765 C C . ARG G 3 144 ? -70.961 33.193 -93.541 1.00 74.26 144 ARG G C 1
ATOM 15766 O O . ARG G 3 144 ? -70.603 32.183 -92.934 1.00 74.41 144 ARG G O 1
ATOM 15774 N N . GLN G 3 145 ? -70.622 33.442 -94.800 1.00 72.89 145 GLN G N 1
ATOM 15775 C CA . GLN G 3 145 ? -69.779 32.538 -95.570 1.00 71.36 145 GLN G CA 1
ATOM 15776 C C . GLN G 3 145 ? -68.986 33.315 -96.604 1.00 70.62 145 GLN G C 1
ATOM 15777 O O . GLN G 3 145 ? -69.196 34.516 -96.788 1.00 70.52 145 GLN G O 1
ATOM 15783 N N . MET G 3 146 ? -68.073 32.619 -97.273 1.00 70.24 146 MET G N 1
ATOM 15784 C CA . MET G 3 146 ? -67.238 33.216 -98.307 1.00 70.04 146 MET G CA 1
ATOM 15785 C C . MET G 3 146 ? -66.157 32.234 -98.722 1.00 69.95 146 MET G C 1
ATOM 15786 O O . MET G 3 146 ? -65.729 31.398 -97.927 1.00 69.95 146 MET G O 1
ATOM 15791 N N . LYS G 3 147 ? -65.726 32.333 -99.973 1.00 69.83 147 LYS G N 1
ATOM 15792 C CA . LYS G 3 147 ? -64.686 31.450 -100.473 1.00 69.61 147 LYS G CA 1
ATOM 15793 C C . LYS G 3 147 ? -63.397 31.809 -99.747 1.00 68.50 147 LYS G C 1
ATOM 15794 O O . LYS G 3 147 ? -63.044 32.986 -99.638 1.00 68.16 147 LYS G O 1
ATOM 15800 N N . LEU G 3 148 ? -62.708 30.793 -99.239 1.00 67.06 148 LEU G N 1
ATOM 15801 C CA . LEU G 3 148 ? -61.455 30.992 -98.520 1.00 65.15 148 LEU G CA 1
ATOM 15802 C C . LEU G 3 148 ? -60.531 31.906 -99.316 1.00 64.28 148 LEU G C 1
ATOM 15803 O O . LEU G 3 148 ? -59.744 32.665 -98.749 1.00 64.06 148 LEU G O 1
ATOM 15808 N N . THR G 3 149 ? -60.637 31.826 -100.637 1.00 63.21 149 THR G N 1
ATOM 15809 C CA . THR G 3 149 ? -59.818 32.639 -101.523 1.00 62.55 149 THR G CA 1
ATOM 15810 C C . THR G 3 149 ? -60.030 34.133 -101.265 1.00 62.00 149 THR G C 1
ATOM 15811 O O . THR G 3 149 ? -59.083 34.919 -101.328 1.00 61.38 149 THR G O 1
ATOM 15815 N N . ASP G 3 150 ? -61.269 34.522 -100.974 1.00 61.30 150 ASP G N 1
ATOM 15816 C CA . ASP G 3 150 ? -61.579 35.921 -100.687 1.00 61.41 150 ASP G CA 1
ATOM 15817 C C . ASP G 3 150 ? -61.200 36.192 -99.244 1.00 62.34 150 ASP G C 1
ATOM 15818 O O . ASP G 3 150 ? -60.912 37.325 -98.862 1.00 62.01 150 ASP G O 1
ATOM 15823 N N . PHE G 3 151 ? -61.212 35.131 -98.444 1.00 64.55 151 PHE G N 1
ATOM 15824 C CA . PHE G 3 151 ? -60.859 35.221 -97.037 1.00 65.88 151 PHE G CA 1
ATOM 15825 C C . PHE G 3 151 ? -59.438 35.771 -96.912 1.00 67.07 151 PHE G C 1
ATOM 15826 O O . PHE G 3 151 ? -59.205 36.751 -96.206 1.00 67.28 151 PHE G O 1
ATOM 15834 N N . PHE G 3 152 ? -58.496 35.148 -97.616 1.00 68.43 152 PHE G N 1
ATOM 15835 C CA . PHE G 3 152 ? -57.104 35.582 -97.570 1.00 70.73 152 PHE G CA 1
ATOM 15836 C C . PHE G 3 152 ? -56.930 37.038 -97.974 1.00 72.64 152 PHE G C 1
ATOM 15837 O O . PHE G 3 152 ? -56.255 37.799 -97.282 1.00 73.32 152 PHE G O 1
ATOM 15845 N N . ASP G 3 153 ? -57.532 37.426 -99.094 1.00 74.62 153 ASP G N 1
ATOM 15846 C CA . ASP G 3 153 ? -57.429 38.801 -99.570 1.00 76.03 153 ASP G CA 1
ATOM 15847 C C . ASP G 3 153 ? -58.116 39.769 -98.613 1.00 76.23 153 ASP G C 1
ATOM 15848 O O . ASP G 3 153 ? -57.666 40.901 -98.438 1.00 75.56 153 ASP G O 1
ATOM 15853 N N . GLY G 3 154 ? -59.202 39.315 -97.994 1.00 76.70 154 GLY G N 1
ATOM 15854 C CA . GLY G 3 154 ? -59.929 40.156 -97.059 1.00 77.69 154 GLY G CA 1
ATOM 15855 C C . GLY G 3 154 ? -59.041 40.674 -95.941 1.00 78.30 154 GLY G C 1
ATOM 15856 O O . GLY G 3 154 ? -57.957 40.139 -95.706 1.00 78.56 154 GLY G O 1
ATOM 15857 N N . GLU G 3 155 ? -59.496 41.712 -95.245 1.00 78.17 155 GLU G N 1
ATOM 15858 C CA . GLU G 3 155 ? -58.717 42.285 -94.155 1.00 78.32 155 GLU G CA 1
ATOM 15859 C C . GLU G 3 155 ? -59.560 42.795 -92.992 1.00 78.10 155 GLU G C 1
ATOM 15860 O O . GLU G 3 155 ? -59.990 43.948 -92.980 1.00 78.47 155 GLU G O 1
ATOM 15866 N N . GLY G 3 156 ? -59.784 41.925 -92.011 1.00 77.93 156 GLY G N 1
ATOM 15867 C CA . GLY G 3 156 ? -60.564 42.298 -90.844 1.00 76.99 156 GLY G CA 1
ATOM 15868 C C . GLY G 3 156 ? -59.702 43.010 -89.819 1.00 76.40 156 GLY G C 1
ATOM 15869 O O . GLY G 3 156 ? -59.024 43.986 -90.148 1.00 75.88 156 GLY G O 1
ATOM 15870 N N . PHE G 3 157 ? -59.717 42.531 -88.578 1.00 76.10 157 PHE G N 1
ATOM 15871 C CA . PHE G 3 157 ? -58.914 43.155 -87.533 1.00 75.64 157 PHE G CA 1
ATOM 15872 C C . PHE G 3 157 ? -57.455 42.731 -87.681 1.00 74.77 157 PHE G C 1
ATOM 15873 O O . PHE G 3 157 ? -56.601 43.095 -86.874 1.00 74.97 157 PHE G O 1
ATOM 15881 N N . LYS G 3 158 ? -57.188 41.966 -88.736 1.00 73.89 158 LYS G N 1
ATOM 15882 C CA . LYS G 3 158 ? -55.848 41.484 -89.052 1.00 73.24 158 LYS G CA 1
ATOM 15883 C C . LYS G 3 158 ? -55.709 41.389 -90.569 1.00 71.28 158 LYS G C 1
ATOM 15884 O O . LYS G 3 158 ? -56.571 40.823 -91.237 1.00 70.69 158 LYS G O 1
ATOM 15890 N N . ARG G 3 159 ? -54.625 41.936 -91.110 1.00 69.76 159 ARG G N 1
ATOM 15891 C CA . ARG G 3 159 ? -54.409 41.917 -92.554 1.00 68.68 159 ARG G CA 1
ATOM 15892 C C . ARG G 3 159 ? -54.403 40.532 -93.196 1.00 68.16 159 ARG G C 1
ATOM 15893 O O . ARG G 3 159 ? -55.032 40.329 -94.231 1.00 68.27 159 ARG G O 1
ATOM 15901 N N . ARG G 3 160 ? -53.696 39.583 -92.589 1.00 67.48 160 ARG G N 1
ATOM 15902 C CA . ARG G 3 160 ? -53.613 38.231 -93.136 1.00 66.38 160 ARG G CA 1
ATOM 15903 C C . ARG G 3 160 ? -54.928 37.721 -93.724 1.00 66.22 160 ARG G C 1
ATOM 15904 O O . ARG G 3 160 ? -54.940 37.157 -94.816 1.00 65.44 160 ARG G O 1
ATOM 15912 N N . ASN G 3 161 ? -56.030 37.920 -93.005 1.00 66.88 161 ASN G N 1
ATOM 15913 C CA . ASN G 3 161 ? -57.341 37.476 -93.477 1.00 67.24 161 ASN G CA 1
ATOM 15914 C C . ASN G 3 161 ? -58.470 38.424 -93.072 1.00 67.84 161 ASN G C 1
ATOM 15915 O O . ASN G 3 161 ? -58.225 39.475 -92.478 1.00 68.19 161 ASN G O 1
ATOM 15920 N N . ALA G 3 162 ? -59.707 38.032 -93.381 1.00 68.21 162 ALA G N 1
ATOM 15921 C CA . ALA G 3 162 ? -60.887 38.853 -93.100 1.00 67.75 162 ALA G CA 1
ATOM 15922 C C . ALA G 3 162 ? -61.587 38.602 -91.767 1.00 67.50 162 ALA G C 1
ATOM 15923 O O . ALA G 3 162 ? -62.712 39.058 -91.558 1.00 66.80 162 ALA G O 1
ATOM 15925 N N . LEU G 3 163 ? -60.930 37.885 -90.865 1.00 67.78 163 LEU G N 1
ATOM 15926 C CA . LEU G 3 163 ? -61.521 37.599 -89.564 1.00 67.65 163 LEU G CA 1
ATOM 15927 C C . LEU G 3 163 ? -61.802 38.869 -88.769 1.00 67.61 163 LEU G C 1
ATOM 15928 O O . LEU G 3 163 ? -61.075 39.855 -88.873 1.00 67.57 163 LEU G O 1
ATOM 15933 N N . GLU G 3 164 ? -62.869 38.834 -87.979 1.00 68.18 164 GLU G N 1
ATOM 15934 C CA . GLU G 3 164 ? -63.240 39.959 -87.131 1.00 68.98 164 GLU G CA 1
ATOM 15935 C C . GLU G 3 164 ? -63.051 39.531 -85.679 1.00 69.55 164 GLU G C 1
ATOM 15936 O O . GLU G 3 164 ? -63.255 38.365 -85.335 1.00 69.19 164 GLU G O 1
ATOM 15942 N N . ALA G 3 165 ? -62.660 40.481 -84.836 1.00 69.91 165 ALA G N 1
ATOM 15943 C CA . ALA G 3 165 ? -62.419 40.220 -83.422 1.00 70.28 165 ALA G CA 1
ATOM 15944 C C . ALA G 3 165 ? -63.518 39.411 -82.735 1.00 70.49 165 ALA G C 1
ATOM 15945 O O . ALA G 3 165 ? -63.338 38.947 -81.609 1.00 70.67 165 ALA G O 1
ATOM 15947 N N . ASP G 3 166 ? -64.649 39.229 -83.408 1.00 70.86 166 ASP G N 1
ATOM 15948 C CA . ASP G 3 166 ? -65.752 38.484 -82.817 1.00 71.41 166 ASP G CA 1
ATOM 15949 C C . ASP G 3 166 ? -66.213 37.287 -83.644 1.00 71.03 166 ASP G C 1
ATOM 15950 O O . ASP G 3 166 ? -67.293 36.746 -83.406 1.00 71.09 166 ASP G O 1
ATOM 15955 N N . GLU G 3 167 ? -65.403 36.869 -84.610 1.00 70.26 167 GLU G N 1
ATOM 15956 C CA . GLU G 3 167 ? -65.771 35.732 -85.446 1.00 69.80 167 GLU G CA 1
ATOM 15957 C C . GLU G 3 167 ? -64.980 34.470 -85.114 1.00 68.37 167 GLU G C 1
ATOM 15958 O O . GLU G 3 167 ? -63.892 34.536 -84.545 1.00 68.13 167 GLU G O 1
ATOM 15964 N N . ILE G 3 168 ? -65.543 33.321 -85.476 1.00 66.60 168 ILE G N 1
ATOM 15965 C CA . ILE G 3 168 ? -64.907 32.031 -85.239 1.00 64.34 168 ILE G CA 1
ATOM 15966 C C . ILE G 3 168 ? -65.214 31.047 -86.361 1.00 63.24 168 ILE G C 1
ATOM 15967 O O . ILE G 3 168 ? -66.325 30.528 -86.447 1.00 63.99 168 ILE G O 1
ATOM 15972 N N . MET G 3 169 ? -64.236 30.795 -87.223 1.00 61.79 169 MET G N 1
ATOM 15973 C CA . MET G 3 169 ? -64.431 29.851 -88.315 1.00 60.93 169 MET G CA 1
ATOM 15974 C C . MET G 3 169 ? -64.928 28.558 -87.680 1.00 61.08 169 MET G C 1
ATOM 15975 O O . MET G 3 169 ? -64.329 28.062 -86.729 1.00 61.78 169 MET G O 1
ATOM 15980 N N . THR G 3 170 ? -66.028 28.019 -88.194 1.00 60.62 170 THR G N 1
ATOM 15981 C CA . THR G 3 170 ? -66.595 26.800 -87.634 1.00 60.56 170 THR G CA 1
ATOM 15982 C C . THR G 3 170 ? -66.646 25.642 -88.616 1.00 60.80 170 THR G C 1
ATOM 15983 O O . THR G 3 170 ? -66.885 24.499 -88.221 1.00 60.90 170 THR G O 1
ATOM 15987 N N . GLU G 3 171 ? -66.418 25.927 -89.893 1.00 60.71 171 GLU G N 1
ATOM 15988 C CA . GLU G 3 171 ? -66.472 24.880 -90.903 1.00 60.86 171 GLU G CA 1
ATOM 15989 C C . GLU G 3 171 ? -65.758 25.267 -92.189 1.00 60.02 171 GLU G C 1
ATOM 15990 O O . GLU G 3 171 ? -65.565 26.448 -92.479 1.00 59.76 171 GLU G O 1
ATOM 15996 N N . VAL G 3 172 ? -65.356 24.251 -92.944 1.00 59.34 172 VAL G N 1
ATOM 15997 C CA . VAL G 3 172 ? -64.692 24.440 -94.226 1.00 59.69 172 VAL G CA 1
ATOM 15998 C C . VAL G 3 172 ? -65.493 23.585 -95.201 1.00 60.88 172 VAL G C 1
ATOM 15999 O O . VAL G 3 172 ? -65.911 22.477 -94.851 1.00 60.92 172 VAL G O 1
ATOM 16003 N N . ILE G 3 173 ? -65.713 24.091 -96.412 1.00 61.62 173 ILE G N 1
ATOM 16004 C CA . ILE G 3 173 ? -66.501 23.357 -97.396 1.00 61.96 173 ILE G CA 1
ATOM 16005 C C . ILE G 3 173 ? -65.797 23.174 -98.734 1.00 63.18 173 ILE G C 1
ATOM 16006 O O . ILE G 3 173 ? -65.133 24.083 -99.230 1.00 62.61 173 ILE G O 1
ATOM 16011 N N . ILE G 3 174 ? -65.949 21.986 -99.311 1.00 65.54 174 ILE G N 1
ATOM 16012 C CA . ILE G 3 174 ? -65.351 21.665 -100.603 1.00 68.35 174 ILE G CA 1
ATOM 16013 C C . ILE G 3 174 ? -66.278 20.751 -101.407 1.00 71.21 174 ILE G C 1
ATOM 16014 O O . ILE G 3 174 ? -66.967 19.899 -100.845 1.00 71.96 174 ILE G O 1
ATOM 16019 N N . ASP G 3 175 ? -66.292 20.934 -102.723 1.00 74.00 175 ASP G N 1
ATOM 16020 C CA . ASP G 3 175 ? -67.124 20.117 -103.600 1.00 76.68 175 ASP G CA 1
ATOM 16021 C C . ASP G 3 175 ? -66.717 18.654 -103.445 1.00 77.21 175 ASP G C 1
ATOM 16022 O O . ASP G 3 175 ? -65.535 18.354 -103.269 1.00 77.26 175 ASP G O 1
ATOM 16027 N N . ARG G 3 176 ? -67.688 17.747 -103.501 1.00 77.63 176 ARG G N 1
ATOM 16028 C CA . ARG G 3 176 ? -67.381 16.326 -103.386 1.00 78.33 176 ARG G CA 1
ATOM 16029 C C . ARG G 3 176 ? -66.837 15.790 -104.706 1.00 80.21 176 ARG G C 1
ATOM 16030 O O . ARG G 3 176 ? -67.518 15.833 -105.728 1.00 80.29 176 ARG G O 1
ATOM 16038 N N . PRO G 3 177 ? -65.598 15.279 -104.700 1.00 82.38 177 PRO G N 1
ATOM 16039 C CA . PRO G 3 177 ? -65.004 14.740 -105.926 1.00 84.17 177 PRO G CA 1
ATOM 16040 C C . PRO G 3 177 ? -65.768 13.525 -106.445 1.00 85.80 177 PRO G C 1
ATOM 16041 O O . PRO G 3 177 ? -65.953 12.542 -105.727 1.00 85.86 177 PRO G O 1
ATOM 16045 N N . ASP G 3 178 ? -66.219 13.605 -107.692 1.00 87.40 178 ASP G N 1
ATOM 16046 C CA . ASP G 3 178 ? -66.945 12.506 -108.313 1.00 88.80 178 ASP G CA 1
ATOM 16047 C C . ASP G 3 178 ? -65.932 11.606 -109.009 1.00 89.06 178 ASP G C 1
ATOM 16048 O O . ASP G 3 178 ? -64.750 11.938 -109.086 1.00 89.15 178 ASP G O 1
ATOM 16053 N N . ALA G 3 179 ? -66.395 10.469 -109.513 1.00 89.10 179 ALA G N 1
ATOM 16054 C CA . ALA G 3 179 ? -65.515 9.525 -110.190 1.00 89.33 179 ALA G CA 1
ATOM 16055 C C . ALA G 3 179 ? -64.782 10.149 -111.375 1.00 89.24 179 ALA G C 1
ATOM 16056 O O . ALA G 3 179 ? -63.850 9.554 -111.917 1.00 89.18 179 ALA G O 1
ATOM 16058 N N . HIS G 3 180 ? -65.197 11.348 -111.776 1.00 88.94 180 HIS G N 1
ATOM 16059 C CA . HIS G 3 180 ? -64.566 12.019 -112.906 1.00 88.39 180 HIS G CA 1
ATOM 16060 C C . HIS G 3 180 ? -63.649 13.166 -112.494 1.00 86.51 180 HIS G C 1
ATOM 16061 O O . HIS G 3 180 ? -63.116 13.875 -113.347 1.00 86.90 180 HIS G O 1
ATOM 16068 N N . SER G 3 181 ? -63.464 13.351 -111.191 1.00 83.83 181 SER G N 1
ATOM 16069 C CA . SER G 3 181 ? -62.595 14.413 -110.691 1.00 80.61 181 SER G CA 1
ATOM 16070 C C . SER G 3 181 ? -61.433 13.811 -109.908 1.00 78.66 181 SER G C 1
ATOM 16071 O O . SER G 3 181 ? -61.460 12.633 -109.553 1.00 78.28 181 SER G O 1
ATOM 16074 N N . ALA G 3 182 ? -60.413 14.621 -109.646 1.00 76.23 182 ALA G N 1
ATOM 16075 C CA . ALA G 3 182 ? -59.242 14.163 -108.907 1.00 73.52 182 ALA G CA 1
ATOM 16076 C C . ALA G 3 182 ? -58.456 15.339 -108.334 1.00 71.91 182 ALA G C 1
ATOM 16077 O O . ALA G 3 182 ? -58.574 16.468 -108.811 1.00 71.38 182 ALA G O 1
ATOM 16079 N N . SER G 3 183 ? -57.655 15.067 -107.307 1.00 70.08 183 SER G N 1
ATOM 16080 C CA . SER G 3 183 ? -56.843 16.099 -106.667 1.00 68.02 183 SER G CA 1
ATOM 16081 C C . SER G 3 183 ? -55.481 15.544 -106.264 1.00 66.40 183 SER G C 1
ATOM 16082 O O . SER G 3 183 ? -55.339 14.350 -106.007 1.00 66.03 183 SER G O 1
ATOM 16085 N N . ALA G 3 184 ? -54.476 16.411 -106.215 1.00 65.00 184 ALA G N 1
ATOM 16086 C CA . ALA G 3 184 ? -53.131 15.981 -105.850 1.00 63.72 184 ALA G CA 1
ATOM 16087 C C . ALA G 3 184 ? -52.338 17.085 -105.164 1.00 62.75 184 ALA G C 1
ATOM 16088 O O . ALA G 3 184 ? -52.547 18.270 -105.421 1.00 62.82 184 ALA G O 1
ATOM 16090 N N . PHE G 3 185 ? -51.424 16.683 -104.290 1.00 61.23 185 PHE G N 1
ATOM 16091 C CA . PHE G 3 185 ? -50.584 17.634 -103.578 1.00 59.34 185 PHE G CA 1
ATOM 16092 C C . PHE G 3 185 ? -49.162 17.100 -103.536 1.00 56.59 185 PHE G C 1
ATOM 16093 O O . PHE G 3 185 ? -48.939 15.896 -103.662 1.00 56.38 185 PHE G O 1
ATOM 16101 N N . TYR G 3 186 ? -48.200 17.998 -103.376 1.00 53.87 186 TYR G N 1
ATOM 16102 C CA . TYR G 3 186 ? -46.805 17.593 -103.293 1.00 52.66 186 TYR G CA 1
ATOM 16103 C C . TYR G 3 186 ? -46.012 18.601 -102.485 1.00 52.40 186 TYR G C 1
ATOM 16104 O O . TYR G 3 186 ? -46.027 19.799 -102.780 1.00 53.12 186 TYR G O 1
ATOM 16113 N N . LYS G 3 187 ? -45.311 18.109 -101.469 1.00 51.64 187 LYS G N 1
ATOM 16114 C CA . LYS G 3 187 ? -44.518 18.975 -100.615 1.00 50.08 187 LYS G CA 1
ATOM 16115 C C . LYS G 3 187 ? -43.038 18.889 -100.939 1.00 49.70 187 LYS G C 1
ATOM 16116 O O . LYS G 3 187 ? -42.411 17.843 -100.775 1.00 49.55 187 LYS G O 1
ATOM 16122 N N . LEU G 3 188 ? -42.491 20.000 -101.418 1.00 49.79 188 LEU G N 1
ATOM 16123 C CA . LEU G 3 188 ? -41.075 20.085 -101.750 1.00 49.84 188 LEU G CA 1
ATOM 16124 C C . LEU G 3 188 ? -40.398 20.623 -100.496 1.00 50.84 188 LEU G C 1
ATOM 16125 O O . LEU G 3 188 ? -40.416 21.830 -100.247 1.00 51.15 188 LEU G O 1
ATOM 16130 N N . ALA G 3 189 ? -39.812 19.731 -99.702 1.00 51.25 189 ALA G N 1
ATOM 16131 C CA . ALA G 3 189 ? -39.168 20.144 -98.462 1.00 51.18 189 ALA G CA 1
ATOM 16132 C C . ALA G 3 189 ? -37.714 19.712 -98.339 1.00 50.74 189 ALA G C 1
ATOM 16133 O O . ALA G 3 189 ? -37.173 19.034 -99.213 1.00 51.48 189 ALA G O 1
ATOM 16135 N N . LYS G 3 190 ? -37.092 20.116 -97.235 1.00 49.53 190 LYS G N 1
ATOM 16136 C CA . LYS G 3 190 ? -35.697 19.799 -96.961 1.00 48.22 190 LYS G CA 1
ATOM 16137 C C . LYS G 3 190 ? -35.512 18.407 -96.371 1.00 46.32 190 LYS G C 1
ATOM 16138 O O . LYS G 3 190 ? -34.512 17.740 -96.640 1.00 45.57 190 LYS G O 1
ATOM 16144 N N . ARG G 3 191 ? -36.477 17.976 -95.564 1.00 44.89 191 ARG G N 1
ATOM 16145 C CA . ARG G 3 191 ? -36.428 16.659 -94.935 1.00 43.74 191 ARG G CA 1
ATOM 16146 C C . ARG G 3 191 ? -37.794 15.994 -95.027 1.00 43.02 191 ARG G C 1
ATOM 16147 O O . ARG G 3 191 ? -38.788 16.655 -95.323 1.00 42.83 191 ARG G O 1
ATOM 16155 N N . LYS G 3 192 ? -37.845 14.693 -94.758 1.00 42.05 192 LYS G N 1
ATOM 16156 C CA . LYS G 3 192 ? -39.093 13.942 -94.851 1.00 42.13 192 LYS G CA 1
ATOM 16157 C C . LYS G 3 192 ? -40.051 14.018 -93.663 1.00 42.18 192 LYS G C 1
ATOM 16158 O O . LYS G 3 192 ? -40.944 13.181 -93.527 1.00 42.96 192 LYS G O 1
ATOM 16164 N N . SER G 3 193 ? -39.876 15.022 -92.811 1.00 42.29 193 SER G N 1
ATOM 16165 C CA . SER G 3 193 ? -40.746 15.211 -91.653 1.00 41.46 193 SER G CA 1
ATOM 16166 C C . SER G 3 193 ? -40.405 16.533 -90.969 1.00 40.93 193 SER G C 1
ATOM 16167 O O . SER G 3 193 ? -39.277 17.013 -91.078 1.00 39.35 193 SER G O 1
ATOM 16170 N N . LEU G 3 194 ? -41.374 17.117 -90.267 1.00 41.29 194 LEU G N 1
ATOM 16171 C CA . LEU G 3 194 ? -41.147 18.386 -89.581 1.00 42.55 194 LEU G CA 1
ATOM 16172 C C . LEU G 3 194 ? -40.457 19.343 -90.545 1.00 43.92 194 LEU G C 1
ATOM 16173 O O . LEU G 3 194 ? -39.403 19.905 -90.235 1.00 43.98 194 LEU G O 1
ATOM 16178 N N . ALA G 3 195 ? -41.050 19.526 -91.717 1.00 45.11 195 ALA G N 1
ATOM 16179 C CA . ALA G 3 195 ? -40.454 20.394 -92.714 1.00 46.48 195 ALA G CA 1
ATOM 16180 C C . ALA G 3 195 ? -41.361 21.518 -93.167 1.00 47.26 195 ALA G C 1
ATOM 16181 O O . ALA G 3 195 ? -42.574 21.359 -93.253 1.00 47.56 195 ALA G O 1
ATOM 16183 N N . ILE G 3 196 ? -40.756 22.664 -93.446 1.00 48.47 196 ILE G N 1
ATOM 16184 C CA . ILE G 3 196 ? -41.495 23.815 -93.930 1.00 50.26 196 ILE G CA 1
ATOM 16185 C C . ILE G 3 196 ? -41.430 23.704 -95.448 1.00 50.70 196 ILE G C 1
ATOM 16186 O O . ILE G 3 196 ? -40.351 23.526 -96.015 1.00 50.52 196 ILE G O 1
ATOM 16191 N N . SER G 3 197 ? -42.585 23.792 -96.100 1.00 50.34 197 SER G N 1
ATOM 16192 C CA . SER G 3 197 ? -42.650 23.678 -97.552 1.00 50.99 197 SER G CA 1
ATOM 16193 C C . SER G 3 197 ? -41.897 24.763 -98.315 1.00 50.58 197 SER G C 1
ATOM 16194 O O . SER G 3 197 ? -42.050 25.954 -98.037 1.00 49.72 197 SER G O 1
ATOM 16197 N N . VAL G 3 198 ? -41.075 24.331 -99.271 1.00 50.52 198 VAL G N 1
ATOM 16198 C CA . VAL G 3 198 ? -40.319 25.247 -100.120 1.00 51.66 198 VAL G CA 1
ATOM 16199 C C . VAL G 3 198 ? -41.280 25.604 -101.250 1.00 52.88 198 VAL G C 1
ATOM 16200 O O . VAL G 3 198 ? -41.263 26.714 -101.787 1.00 53.11 198 VAL G O 1
ATOM 16204 N N . ILE G 3 199 ? -42.125 24.636 -101.589 1.00 53.70 199 ILE G N 1
ATOM 16205 C CA . ILE G 3 199 ? -43.136 24.790 -102.623 1.00 54.59 199 ILE G CA 1
ATOM 16206 C C . ILE G 3 199 ? -44.293 23.860 -102.304 1.00 54.19 199 ILE G C 1
ATOM 16207 O O . ILE G 3 199 ? -44.145 22.640 -102.355 1.00 54.61 199 ILE G O 1
ATOM 16212 N N . GLY G 3 200 ? -45.439 24.439 -101.965 1.00 54.49 200 GLY G N 1
ATOM 16213 C CA . GLY G 3 200 ? -46.608 23.635 -101.660 1.00 55.38 200 GLY G CA 1
ATOM 16214 C C . GLY G 3 200 ? -47.421 23.410 -102.919 1.00 55.94 200 GLY G C 1
ATOM 16215 O O . GLY G 3 200 ? -48.526 23.938 -103.054 1.00 55.11 200 GLY G O 1
ATOM 16216 N N . GLY G 3 201 ? -46.866 22.625 -103.842 1.00 56.85 201 GLY G N 1
ATOM 16217 C CA . GLY G 3 201 ? -47.538 22.346 -105.102 1.00 58.73 201 GLY G CA 1
ATOM 16218 C C . GLY G 3 201 ? -48.867 21.618 -105.000 1.00 59.81 201 GLY G C 1
ATOM 16219 O O . GLY G 3 201 ? -48.936 20.493 -104.501 1.00 59.48 201 GLY G O 1
ATOM 16220 N N . GLY G 3 202 ? -49.925 22.262 -105.487 1.00 61.01 202 GLY G N 1
ATOM 16221 C CA . GLY G 3 202 ? -51.250 21.667 -105.448 1.00 62.94 202 GLY G CA 1
ATOM 16222 C C . GLY G 3 202 ? -51.989 21.819 -106.766 1.00 64.14 202 GLY G C 1
ATOM 16223 O O . GLY G 3 202 ? -51.831 22.823 -107.459 1.00 63.73 202 GLY G O 1
ATOM 16224 N N . MET G 3 203 ? -52.802 20.824 -107.108 1.00 65.35 203 MET G N 1
ATOM 16225 C CA . MET G 3 203 ? -53.557 20.847 -108.357 1.00 67.33 203 MET G CA 1
ATOM 16226 C C . MET G 3 203 ? -54.854 20.052 -108.223 1.00 68.58 203 MET G C 1
ATOM 16227 O O . MET G 3 203 ? -54.936 19.121 -107.422 1.00 68.51 203 MET G O 1
ATOM 16232 N N . ALA G 3 204 ? -55.862 20.419 -109.010 1.00 70.45 204 ALA G N 1
ATOM 16233 C CA . ALA G 3 204 ? -57.156 19.736 -108.977 1.00 73.16 204 ALA G CA 1
ATOM 16234 C C . ALA G 3 204 ? -57.948 19.990 -110.260 1.00 74.63 204 ALA G C 1
ATOM 16235 O O . ALA G 3 204 ? -58.087 21.136 -110.692 1.00 74.82 204 ALA G O 1
ATOM 16237 N N . VAL G 3 205 ? -58.477 18.926 -110.861 1.00 76.11 205 VAL G N 1
ATOM 16238 C CA . VAL G 3 205 ? -59.235 19.066 -112.103 1.00 77.61 205 VAL G CA 1
ATOM 16239 C C . VAL G 3 205 ? -60.431 18.127 -112.232 1.00 78.93 205 VAL G C 1
ATOM 16240 O O . VAL G 3 205 ? -60.437 17.027 -111.681 1.00 78.46 205 VAL G O 1
ATOM 16244 N N . LYS G 3 206 ? -61.437 18.579 -112.977 1.00 81.22 206 LYS G N 1
ATOM 16245 C CA . LYS G 3 206 ? -62.650 17.803 -113.234 1.00 83.37 206 LYS G CA 1
ATOM 16246 C C . LYS G 3 206 ? -62.762 17.603 -114.746 1.00 83.91 206 LYS G C 1
ATOM 16247 O O . LYS G 3 206 ? -62.254 18.415 -115.519 1.00 83.68 206 LYS G O 1
ATOM 16253 N N . VAL G 3 207 ? -63.420 16.527 -115.170 1.00 84.96 207 VAL G N 1
ATOM 16254 C CA . VAL G 3 207 ? -63.573 16.255 -116.596 1.00 86.19 207 VAL G CA 1
ATOM 16255 C C . VAL G 3 207 ? -64.985 15.821 -116.988 1.00 87.61 207 VAL G C 1
ATOM 16256 O O . VAL G 3 207 ? -65.687 15.165 -116.214 1.00 87.82 207 VAL G O 1
ATOM 16260 N N . ASP G 3 208 ? -65.393 16.201 -118.197 1.00 88.84 208 ASP G N 1
ATOM 16261 C CA . ASP G 3 208 ? -66.707 15.846 -118.719 1.00 89.43 208 ASP G CA 1
ATOM 16262 C C . ASP G 3 208 ? -66.590 14.473 -119.369 1.00 89.89 208 ASP G C 1
ATOM 16263 O O . ASP G 3 208 ? -65.696 13.698 -119.033 1.00 89.88 208 ASP G O 1
ATOM 16265 N N . ASP G 3 209 ? -67.485 14.175 -120.302 1.00 90.50 209 ASP G N 1
ATOM 16266 C CA . ASP G 3 209 ? -67.461 12.887 -120.984 1.00 90.84 209 ASP G CA 1
ATOM 16267 C C . ASP G 3 209 ? -66.323 12.832 -122.001 1.00 90.23 209 ASP G C 1
ATOM 16268 O O . ASP G 3 209 ? -65.969 13.848 -122.601 1.00 90.68 209 ASP G O 1
ATOM 16273 N N . ALA G 3 210 ? -65.757 11.641 -122.185 1.00 88.95 210 ALA G N 1
ATOM 16274 C CA . ALA G 3 210 ? -64.656 11.424 -123.123 1.00 87.51 210 ALA G CA 1
ATOM 16275 C C . ALA G 3 210 ? -63.350 12.025 -122.612 1.00 86.44 210 ALA G C 1
ATOM 16276 O O . ALA G 3 210 ? -62.395 12.196 -123.372 1.00 85.95 210 ALA G O 1
ATOM 16278 N N . GLY G 3 211 ? -63.317 12.341 -121.321 1.00 85.27 211 GLY G N 1
ATOM 16279 C CA . GLY G 3 211 ? -62.128 12.919 -120.723 1.00 83.21 211 GLY G CA 1
ATOM 16280 C C . GLY G 3 211 ? -61.872 14.349 -121.162 1.00 81.73 211 GLY G C 1
ATOM 16281 O O . GLY G 3 211 ? -60.793 14.664 -121.661 1.00 81.74 211 GLY G O 1
ATOM 16282 N N . VAL G 3 212 ? -62.859 15.218 -120.972 1.00 80.20 212 VAL G N 1
ATOM 16283 C CA . VAL G 3 212 ? -62.730 16.619 -121.357 1.00 78.64 212 VAL G CA 1
ATOM 16284 C C . VAL G 3 212 ? -62.757 17.541 -120.140 1.00 78.05 212 VAL G C 1
ATOM 16285 O O . VAL G 3 212 ? -63.803 17.743 -119.523 1.00 77.48 212 VAL G O 1
ATOM 16289 N N . CYS G 3 213 ? -61.597 18.103 -119.813 1.00 77.83 213 CYS G N 1
ATOM 16290 C CA . CYS G 3 213 ? -61.446 19.001 -118.671 1.00 77.86 213 CYS G CA 1
ATOM 16291 C C . CYS G 3 213 ? -62.570 20.032 -118.570 1.00 78.18 213 CYS G C 1
ATOM 16292 O O . CYS G 3 213 ? -62.965 20.633 -119.568 1.00 77.91 213 CYS G O 1
ATOM 16295 N N . THR G 3 214 ? -63.076 20.230 -117.354 1.00 78.90 214 THR G N 1
ATOM 16296 C CA . THR G 3 214 ? -64.153 21.183 -117.097 1.00 80.05 214 THR G CA 1
ATOM 16297 C C . THR G 3 214 ? -63.657 22.357 -116.253 1.00 81.29 214 THR G C 1
ATOM 16298 O O . THR G 3 214 ? -63.792 23.519 -116.643 1.00 80.97 214 THR G O 1
ATOM 16302 N N . TRP G 3 215 ? -63.089 22.041 -115.093 1.00 82.98 215 TRP G N 1
ATOM 16303 C CA . TRP G 3 215 ? -62.577 23.055 -114.177 1.00 84.62 215 TRP G CA 1
ATOM 16304 C C . TRP G 3 215 ? -61.250 22.626 -113.567 1.00 83.59 215 TRP G C 1
ATOM 16305 O O . TRP G 3 215 ? -61.196 21.681 -112.779 1.00 83.96 215 TRP G O 1
ATOM 16316 N N . ALA G 3 216 ? -60.183 23.328 -113.936 1.00 82.09 216 ALA G N 1
ATOM 16317 C CA . ALA G 3 216 ? -58.854 23.025 -113.420 1.00 80.38 216 ALA G CA 1
ATOM 16318 C C . ALA G 3 216 ? -58.437 24.058 -112.379 1.00 79.35 216 ALA G C 1
ATOM 16319 O O . ALA G 3 216 ? -58.851 25.219 -112.436 1.00 79.23 216 ALA G O 1
ATOM 16321 N N . SER G 3 217 ? -57.617 23.623 -111.426 1.00 77.85 217 SER G N 1
ATOM 16322 C CA . SER G 3 217 ? -57.130 24.493 -110.362 1.00 75.91 217 SER G CA 1
ATOM 16323 C C . SER G 3 217 ? -55.662 24.200 -110.071 1.00 74.12 217 SER G C 1
ATOM 16324 O O . SER G 3 217 ? -55.312 23.096 -109.655 1.00 74.35 217 SER G O 1
ATOM 16327 N N . MET G 3 218 ? -54.807 25.193 -110.294 1.00 72.09 218 MET G N 1
ATOM 16328 C CA . MET G 3 218 ? -53.378 25.030 -110.061 1.00 70.26 218 MET G CA 1
ATOM 16329 C C . MET G 3 218 ? -52.822 26.149 -109.184 1.00 69.01 218 MET G C 1
ATOM 16330 O O . MET G 3 218 ? -52.710 27.299 -109.613 1.00 68.84 218 MET G O 1
ATOM 16335 N N . ARG G 3 219 ? -52.474 25.794 -107.952 1.00 67.36 219 ARG G N 1
ATOM 16336 C CA . ARG G 3 219 ? -51.934 26.746 -106.991 1.00 65.29 219 ARG G CA 1
ATOM 16337 C C . ARG G 3 219 ? -50.497 26.397 -106.637 1.00 64.48 219 ARG G C 1
ATOM 16338 O O . ARG G 3 219 ? -50.085 25.240 -106.738 1.00 64.02 219 ARG G O 1
ATOM 16346 N N . GLY G 3 220 ? -49.743 27.410 -106.223 1.00 64.15 220 GLY G N 1
ATOM 16347 C CA . GLY G 3 220 ? -48.358 27.211 -105.840 1.00 63.19 220 GLY G CA 1
ATOM 16348 C C . GLY G 3 220 ? -48.144 27.670 -104.409 1.00 63.12 220 GLY G C 1
ATOM 16349 O O . GLY G 3 220 ? -48.350 28.843 -104.090 1.00 62.17 220 GLY G O 1
ATOM 16350 N N . GLY G 3 221 ? -47.736 26.743 -103.545 1.00 62.79 221 GLY G N 1
ATOM 16351 C CA . GLY G 3 221 ? -47.501 27.077 -102.152 1.00 62.02 221 GLY G CA 1
ATOM 16352 C C . GLY G 3 221 ? -46.123 27.659 -101.894 1.00 61.45 221 GLY G C 1
ATOM 16353 O O . GLY G 3 221 ? -45.148 27.285 -102.546 1.00 61.94 221 GLY G O 1
ATOM 16354 N N . CYS G 3 222 ? -46.054 28.576 -100.933 1.00 61.19 222 CYS G N 1
ATOM 16355 C CA . CYS G 3 222 ? -44.813 29.247 -100.546 1.00 60.86 222 CYS G CA 1
ATOM 16356 C C . CYS G 3 222 ? -44.305 30.206 -101.621 1.00 59.92 222 CYS G C 1
ATOM 16357 O O . CYS G 3 222 ? -43.229 30.788 -101.486 1.00 60.82 222 CYS G O 1
ATOM 16360 N N . ILE G 3 223 ? -45.083 30.370 -102.685 1.00 58.67 223 ILE G N 1
ATOM 16361 C CA . ILE G 3 223 ? -44.716 31.274 -103.773 1.00 57.34 223 ILE G CA 1
ATOM 16362 C C . ILE G 3 223 ? -45.615 32.509 -103.703 1.00 57.36 223 ILE G C 1
ATOM 16363 O O . ILE G 3 223 ? -46.813 32.442 -103.993 1.00 56.94 223 ILE G O 1
ATOM 16368 N N . GLY G 3 224 ? -45.031 33.638 -103.315 1.00 56.88 224 GLY G N 1
ATOM 16369 C CA . GLY G 3 224 ? -45.810 34.855 -103.188 1.00 56.66 224 GLY G CA 1
ATOM 16370 C C . GLY G 3 224 ? -46.449 34.886 -101.810 1.00 56.89 224 GLY G C 1
ATOM 16371 O O . GLY G 3 224 ? -46.203 33.994 -100.993 1.00 57.46 224 GLY G O 1
ATOM 16372 N N . ARG G 3 225 ? -47.267 35.898 -101.540 1.00 55.91 225 ARG G N 1
ATOM 16373 C CA . ARG G 3 225 ? -47.914 36.004 -100.239 1.00 55.03 225 ARG G CA 1
ATOM 16374 C C . ARG G 3 225 ? -48.952 34.907 -100.034 1.00 55.19 225 ARG G C 1
ATOM 16375 O O . ARG G 3 225 ? -49.239 34.517 -98.904 1.00 54.51 225 ARG G O 1
ATOM 16383 N N . TYR G 3 226 ? -49.516 34.414 -101.130 1.00 56.13 226 TYR G N 1
ATOM 16384 C CA . TYR G 3 226 ? -50.518 33.355 -101.060 1.00 57.28 226 TYR G CA 1
ATOM 16385 C C . TYR G 3 226 ? -50.260 32.337 -102.166 1.00 58.16 226 TYR G C 1
ATOM 16386 O O . TYR G 3 226 ? -49.432 32.567 -103.048 1.00 58.43 226 TYR G O 1
ATOM 16395 N N . PRO G 3 227 ? -50.958 31.190 -102.126 1.00 59.12 227 PRO G N 1
ATOM 16396 C CA . PRO G 3 227 ? -50.786 30.143 -103.139 1.00 59.85 227 PRO G CA 1
ATOM 16397 C C . PRO G 3 227 ? -50.917 30.679 -104.564 1.00 60.59 227 PRO G C 1
ATOM 16398 O O . PRO G 3 227 ? -52.023 30.826 -105.082 1.00 60.28 227 PRO G O 1
ATOM 16402 N N . LEU G 3 228 ? -49.778 30.963 -105.188 1.00 61.57 228 LEU G N 1
ATOM 16403 C CA . LEU G 3 228 ? -49.744 31.493 -106.547 1.00 62.80 228 LEU G CA 1
ATOM 16404 C C . LEU G 3 228 ? -50.802 30.857 -107.450 1.00 64.55 228 LEU G C 1
ATOM 16405 O O . LEU G 3 228 ? -50.731 29.666 -107.763 1.00 65.31 228 LEU G O 1
ATOM 16410 N N . HIS G 3 229 ? -51.780 31.659 -107.864 1.00 65.78 229 HIS G N 1
ATOM 16411 C CA . HIS G 3 229 ? -52.859 31.188 -108.732 1.00 66.69 229 HIS G CA 1
ATOM 16412 C C . HIS G 3 229 ? -52.410 31.126 -110.187 1.00 67.08 229 HIS G C 1
ATOM 16413 O O . HIS G 3 229 ? -52.265 32.154 -110.844 1.00 67.37 229 HIS G O 1
ATOM 16420 N N . PHE G 3 230 ? -52.196 29.918 -110.687 1.00 67.78 230 PHE G N 1
ATOM 16421 C CA . PHE G 3 230 ? -51.782 29.746 -112.068 1.00 69.33 230 PHE G CA 1
ATOM 16422 C C . PHE G 3 230 ? -53.014 29.784 -112.971 1.00 70.55 230 PHE G C 1
ATOM 16423 O O . PHE G 3 230 ? -53.289 28.844 -113.717 1.00 70.29 230 PHE G O 1
ATOM 16431 N N . LYS G 3 231 ? -53.751 30.887 -112.886 1.00 71.74 231 LYS G N 1
ATOM 16432 C CA . LYS G 3 231 ? -54.961 31.084 -113.674 1.00 73.26 231 LYS G CA 1
ATOM 16433 C C . LYS G 3 231 ? -54.720 30.861 -115.162 1.00 74.67 231 LYS G C 1
ATOM 16434 O O . LYS G 3 231 ? -55.419 30.077 -115.802 1.00 75.27 231 LYS G O 1
ATOM 16440 N N . GLN G 3 232 ? -53.729 31.557 -115.708 1.00 76.33 232 GLN G N 1
ATOM 16441 C CA . GLN G 3 232 ? -53.406 31.442 -117.124 1.00 77.98 232 GLN G CA 1
ATOM 16442 C C . GLN G 3 232 ? -53.039 30.009 -117.499 1.00 78.45 232 GLN G C 1
ATOM 16443 O O . GLN G 3 232 ? -53.246 29.579 -118.635 1.00 78.51 232 GLN G O 1
ATOM 16449 N N . ALA G 3 233 ? -52.498 29.271 -116.535 1.00 79.05 233 ALA G N 1
ATOM 16450 C CA . ALA G 3 233 ? -52.111 27.884 -116.759 1.00 79.43 233 ALA G CA 1
ATOM 16451 C C . ALA G 3 233 ? -53.343 26.979 -116.760 1.00 79.83 233 ALA G C 1
ATOM 16452 O O . ALA G 3 233 ? -53.379 25.962 -117.454 1.00 79.10 233 ALA G O 1
ATOM 16454 N N . GLU G 3 234 ? -54.348 27.357 -115.973 1.00 80.43 234 GLU G N 1
ATOM 16455 C CA . GLU G 3 234 ? -55.589 26.591 -115.876 1.00 80.90 234 GLU G CA 1
ATOM 16456 C C . GLU G 3 234 ? -56.318 26.623 -117.215 1.00 81.11 234 GLU G C 1
ATOM 16457 O O . GLU G 3 234 ? -56.266 25.667 -117.989 1.00 81.28 234 GLU G O 1
ATOM 16463 N N . GLU G 3 235 ? -56.993 27.742 -117.466 1.00 81.14 235 GLU G N 1
ATOM 16464 C CA . GLU G 3 235 ? -57.762 27.972 -118.686 1.00 81.27 235 GLU G CA 1
ATOM 16465 C C . GLU G 3 235 ? -57.215 27.230 -119.904 1.00 81.25 235 GLU G C 1
ATOM 16466 O O . GLU G 3 235 ? -57.977 26.674 -120.697 1.00 81.53 235 GLU G O 1
ATOM 16472 N N . MET G 3 236 ? -55.893 27.230 -120.047 1.00 81.13 236 MET G N 1
ATOM 16473 C CA . MET G 3 236 ? -55.244 26.572 -121.173 1.00 81.52 236 MET G CA 1
ATOM 16474 C C . MET G 3 236 ? -55.691 25.121 -121.337 1.00 82.15 236 MET G C 1
ATOM 16475 O O . MET G 3 236 ? -56.117 24.710 -122.417 1.00 81.71 236 MET G O 1
ATOM 16480 N N . LEU G 3 237 ? -55.597 24.352 -120.258 1.00 83.12 237 LEU G N 1
ATOM 16481 C CA . LEU G 3 237 ? -55.979 22.945 -120.282 1.00 84.35 237 LEU G CA 1
ATOM 16482 C C . LEU G 3 237 ? -57.492 22.737 -120.289 1.00 85.09 237 LEU G C 1
ATOM 16483 O O . LEU G 3 237 ? -57.997 21.846 -120.973 1.00 85.02 237 LEU G O 1
ATOM 16488 N N . VAL G 3 238 ? -58.208 23.557 -119.525 1.00 86.14 238 VAL G N 1
ATOM 16489 C CA . VAL G 3 238 ? -59.664 23.458 -119.436 1.00 87.11 238 VAL G CA 1
ATOM 16490 C C . VAL G 3 238 ? -60.341 23.531 -120.800 1.00 87.62 238 VAL G C 1
ATOM 16491 O O . VAL G 3 238 ? -60.101 24.457 -121.577 1.00 87.48 238 VAL G O 1
ATOM 16495 N N . GLY G 3 239 ? -61.196 22.549 -121.074 1.00 87.87 239 GLY G N 1
ATOM 16496 C CA . GLY G 3 239 ? -61.903 22.507 -122.340 1.00 88.00 239 GLY G CA 1
ATOM 16497 C C . GLY G 3 239 ? -61.247 21.576 -123.342 1.00 88.17 239 GLY G C 1
ATOM 16498 O O . GLY G 3 239 ? -61.478 21.689 -124.545 1.00 88.12 239 GLY G O 1
ATOM 16499 N N . ALA G 3 240 ? -60.428 20.653 -122.847 1.00 88.05 240 ALA G N 1
ATOM 16500 C CA . ALA G 3 240 ? -59.739 19.699 -123.711 1.00 87.42 240 ALA G CA 1
ATOM 16501 C C . ALA G 3 240 ? -59.237 18.494 -122.919 1.00 86.75 240 ALA G C 1
ATOM 16502 O O . ALA G 3 240 ? -58.938 18.601 -121.728 1.00 86.86 240 ALA G O 1
ATOM 16504 N N . PRO G 3 241 ? -59.145 17.325 -123.573 1.00 85.69 241 PRO G N 1
ATOM 16505 C CA . PRO G 3 241 ? -58.675 16.102 -122.918 1.00 84.66 241 PRO G CA 1
ATOM 16506 C C . PRO G 3 241 ? -57.330 16.291 -122.220 1.00 83.56 241 PRO G C 1
ATOM 16507 O O . PRO G 3 241 ? -56.517 17.126 -122.622 1.00 83.31 241 PRO G O 1
ATOM 16511 N N . LEU G 3 242 ? -57.102 15.507 -121.173 1.00 82.01 242 LEU G N 1
ATOM 16512 C CA . LEU G 3 242 ? -55.865 15.593 -120.415 1.00 80.14 242 LEU G CA 1
ATOM 16513 C C . LEU G 3 242 ? -54.941 14.409 -120.657 1.00 79.48 242 LEU G C 1
ATOM 16514 O O . LEU G 3 242 ? -55.219 13.286 -120.236 1.00 78.87 242 LEU G O 1
ATOM 16519 N N . THR G 3 243 ? -53.843 14.674 -121.353 1.00 79.24 243 THR G N 1
ATOM 16520 C CA . THR G 3 243 ? -52.841 13.661 -121.643 1.00 78.88 243 THR G CA 1
ATOM 16521 C C . THR G 3 243 ? -51.575 14.098 -120.916 1.00 79.62 243 THR G C 1
ATOM 16522 O O . THR G 3 243 ? -51.547 15.166 -120.306 1.00 79.73 243 THR G O 1
ATOM 16526 N N . MET G 3 244 ? -50.530 13.283 -120.980 1.00 80.45 244 MET G N 1
ATOM 16527 C CA . MET G 3 244 ? -49.281 13.615 -120.306 1.00 81.01 244 MET G CA 1
ATOM 16528 C C . MET G 3 244 ? -48.601 14.832 -120.929 1.00 81.29 244 MET G C 1
ATOM 16529 O O . MET G 3 244 ? -48.071 15.690 -120.220 1.00 81.64 244 MET G O 1
ATOM 16534 N N . GLU G 3 245 ? -48.625 14.910 -122.254 1.00 81.26 245 GLU G N 1
ATOM 16535 C CA . GLU G 3 245 ? -47.995 16.019 -122.958 1.00 81.08 245 GLU G CA 1
ATOM 16536 C C . GLU G 3 245 ? -48.829 17.301 -122.952 1.00 80.03 245 GLU G C 1
ATOM 16537 O O . GLU G 3 245 ? -48.277 18.400 -123.009 1.00 79.72 245 GLU G O 1
ATOM 16543 N N . THR G 3 246 ? -50.151 17.168 -122.882 1.00 79.14 246 THR G N 1
ATOM 16544 C CA . THR G 3 246 ? -51.023 18.341 -122.874 1.00 78.38 246 THR G CA 1
ATOM 16545 C C . THR G 3 246 ? -50.759 19.194 -121.643 1.00 77.93 246 THR G C 1
ATOM 16546 O O . THR G 3 246 ? -50.931 20.413 -121.669 1.00 78.27 246 THR G O 1
ATOM 16550 N N . MET G 3 247 ? -50.344 18.541 -120.563 1.00 76.73 247 MET G N 1
ATOM 16551 C CA . MET G 3 247 ? -50.062 19.224 -119.310 1.00 74.98 247 MET G CA 1
ATOM 16552 C C . MET G 3 247 ? -48.618 19.717 -119.280 1.00 74.04 247 MET G C 1
ATOM 16553 O O . MET G 3 247 ? -48.320 20.757 -118.695 1.00 73.87 247 MET G O 1
ATOM 16558 N N . GLU G 3 248 ? -47.722 18.971 -119.918 1.00 73.15 248 GLU G N 1
ATOM 16559 C CA . GLU G 3 248 ? -46.317 19.354 -119.955 1.00 72.44 248 GLU G CA 1
ATOM 16560 C C . GLU G 3 248 ? -46.114 20.620 -120.779 1.00 72.36 248 GLU G C 1
ATOM 16561 O O . GLU G 3 248 ? -45.065 21.262 -120.705 1.00 72.09 248 GLU G O 1
ATOM 16567 N N . ALA G 3 249 ? -47.125 20.976 -121.564 1.00 72.34 249 ALA G N 1
ATOM 16568 C CA . ALA G 3 249 ? -47.062 22.176 -122.389 1.00 72.16 249 ALA G CA 1
ATOM 16569 C C . ALA G 3 249 ? -47.489 23.361 -121.532 1.00 71.99 249 ALA G C 1
ATOM 16570 O O . ALA G 3 249 ? -47.510 24.504 -121.991 1.00 71.91 249 ALA G O 1
ATOM 16572 N N . THR G 3 250 ? -47.830 23.070 -120.281 1.00 72.09 250 THR G N 1
ATOM 16573 C CA . THR G 3 250 ? -48.258 24.092 -119.334 1.00 72.15 250 THR G CA 1
ATOM 16574 C C . THR G 3 250 ? -47.074 24.540 -118.482 1.00 72.07 250 THR G C 1
ATOM 16575 O O . THR G 3 250 ? -47.108 25.610 -117.875 1.00 72.15 250 THR G O 1
ATOM 16579 N N . LEU G 3 251 ? -46.027 23.717 -118.444 1.00 72.18 251 LEU G N 1
ATOM 16580 C CA . LEU G 3 251 ? -44.827 24.026 -117.668 1.00 72.26 251 LEU G CA 1
ATOM 16581 C C . LEU G 3 251 ? -44.310 25.443 -117.922 1.00 73.22 251 LEU G C 1
ATOM 16582 O O . LEU G 3 251 ? -44.081 26.204 -116.979 1.00 73.15 251 LEU G O 1
ATOM 16587 N N . PRO G 3 252 ? -44.116 25.813 -119.199 1.00 73.98 252 PRO G N 1
ATOM 16588 C CA . PRO G 3 252 ? -43.622 27.148 -119.548 1.00 74.50 252 PRO G CA 1
ATOM 16589 C C . PRO G 3 252 ? -44.374 28.286 -118.857 1.00 74.99 252 PRO G C 1
ATOM 16590 O O . PRO G 3 252 ? -43.757 29.191 -118.291 1.00 74.89 252 PRO G O 1
ATOM 16594 N N . ILE G 3 253 ? -45.702 28.240 -118.906 1.00 75.41 253 ILE G N 1
ATOM 16595 C CA . ILE G 3 253 ? -46.520 29.275 -118.280 1.00 76.00 253 ILE G CA 1
ATOM 16596 C C . ILE G 3 253 ? -46.184 29.389 -116.797 1.00 74.97 253 ILE G C 1
ATOM 16597 O O . ILE G 3 253 ? -45.901 30.481 -116.303 1.00 75.00 253 ILE G O 1
ATOM 16602 N N . LEU G 3 254 ? -46.215 28.259 -116.093 1.00 73.57 254 LEU G N 1
ATOM 16603 C CA . LEU G 3 254 ? -45.903 28.233 -114.666 1.00 71.48 254 LEU G CA 1
ATOM 16604 C C . LEU G 3 254 ? -44.514 28.826 -114.447 1.00 69.81 254 LEU G C 1
ATOM 16605 O O . LEU G 3 254 ? -44.292 29.577 -113.498 1.00 69.14 254 LEU G O 1
ATOM 16610 N N . HIS G 3 255 ? -43.586 28.481 -115.336 1.00 67.89 255 HIS G N 1
ATOM 16611 C CA . HIS G 3 255 ? -42.219 28.976 -115.260 1.00 66.52 255 HIS G CA 1
ATOM 16612 C C . HIS G 3 255 ? -42.189 30.497 -115.325 1.00 67.13 255 HIS G C 1
ATOM 16613 O O . HIS G 3 255 ? -41.628 31.152 -114.449 1.00 67.40 255 HIS G O 1
ATOM 16620 N N . ASP G 3 256 ? -42.792 31.054 -116.369 1.00 67.85 256 ASP G N 1
ATOM 16621 C CA . ASP G 3 256 ? -42.821 32.498 -116.542 1.00 68.41 256 ASP G CA 1
ATOM 16622 C C . ASP G 3 256 ? -43.671 33.171 -115.472 1.00 68.87 256 ASP G C 1
ATOM 16623 O O . ASP G 3 256 ? -43.409 34.313 -115.094 1.00 68.21 256 ASP G O 1
ATOM 16628 N N . THR G 3 257 ? -44.691 32.465 -114.990 1.00 69.85 257 THR G N 1
ATOM 16629 C CA . THR G 3 257 ? -45.568 33.005 -113.955 1.00 71.96 257 THR G CA 1
ATOM 16630 C C . THR G 3 257 ? -44.749 33.255 -112.694 1.00 73.26 257 THR G C 1
ATOM 16631 O O . THR G 3 257 ? -45.083 34.119 -111.880 1.00 73.24 257 THR G O 1
ATOM 16635 N N . VAL G 3 258 ? -43.674 32.487 -112.547 1.00 74.69 258 VAL G N 1
ATOM 16636 C CA . VAL G 3 258 ? -42.786 32.604 -111.399 1.00 76.57 258 VAL G CA 1
ATOM 16637 C C . VAL G 3 258 ? -41.776 33.723 -111.622 1.00 78.35 258 VAL G C 1
ATOM 16638 O O . VAL G 3 258 ? -41.806 34.745 -110.938 1.00 78.80 258 VAL G O 1
ATOM 16642 N N . TYR G 3 259 ? -40.886 33.523 -112.588 1.00 80.50 259 TYR G N 1
ATOM 16643 C CA . TYR G 3 259 ? -39.856 34.504 -112.905 1.00 83.25 259 TYR G CA 1
ATOM 16644 C C . TYR G 3 259 ? -40.406 35.924 -113.003 1.00 85.79 259 TYR G C 1
ATOM 16645 O O . TYR G 3 259 ? -39.710 36.885 -112.680 1.00 85.77 259 TYR G O 1
ATOM 16654 N N . ASP G 3 260 ? -41.653 36.055 -113.446 1.00 89.02 260 ASP G N 1
ATOM 16655 C CA . ASP G 3 260 ? -42.271 37.369 -113.592 1.00 92.54 260 ASP G CA 1
ATOM 16656 C C . ASP G 3 260 ? -43.018 37.815 -112.342 1.00 94.73 260 ASP G C 1
ATOM 16657 O O . ASP G 3 260 ? -42.675 38.829 -111.734 1.00 94.25 260 ASP G O 1
ATOM 16662 N N . MET G 3 261 ? -44.042 37.059 -111.965 1.00 97.90 261 MET G N 1
ATOM 16663 C CA . MET G 3 261 ? -44.836 37.388 -110.789 1.00 101.55 261 MET G CA 1
ATOM 16664 C C . MET G 3 261 ? -44.102 36.951 -109.519 1.00 103.99 261 MET G C 1
ATOM 16665 O O . MET G 3 261 ? -44.709 36.439 -108.576 1.00 104.24 261 MET G O 1
ATOM 16670 N N . ALA G 3 262 ? -42.788 37.169 -109.515 1.00 106.81 262 ALA G N 1
ATOM 16671 C CA . ALA G 3 262 ? -41.913 36.823 -108.395 1.00 109.69 262 ALA G CA 1
ATOM 16672 C C . ALA G 3 262 ? -40.461 36.851 -108.872 1.00 111.75 262 ALA G C 1
ATOM 16673 O O . ALA G 3 262 ? -39.719 35.888 -108.685 1.00 112.19 262 ALA G O 1
ATOM 16675 N N . ARG G 3 263 ? -40.064 37.963 -109.483 1.00 114.20 263 ARG G N 1
ATOM 16676 C CA . ARG G 3 263 ? -38.710 38.121 -110.008 1.00 116.62 263 ARG G CA 1
ATOM 16677 C C . ARG G 3 263 ? -37.711 38.630 -108.974 1.00 116.59 263 ARG G C 1
ATOM 16678 O O . ARG G 3 263 ? -36.550 38.218 -108.968 1.00 116.25 263 ARG G O 1
ATOM 16686 N N . ALA G 3 264 ? -38.163 39.532 -108.108 1.00 116.38 264 ALA G N 1
ATOM 16687 C CA . ALA G 3 264 ? -37.306 40.101 -107.073 1.00 115.89 264 ALA G CA 1
ATOM 16688 C C . ALA G 3 264 ? -36.801 39.017 -106.126 1.00 115.24 264 ALA G C 1
ATOM 16689 O O . ALA G 3 264 ? -35.596 38.883 -105.906 1.00 114.95 264 ALA G O 1
ATOM 16691 N N . ARG G 3 265 ? -37.736 38.252 -105.568 1.00 114.16 265 ARG G N 1
ATOM 16692 C CA . ARG G 3 265 ? -37.417 37.167 -104.645 1.00 112.54 265 ARG G CA 1
ATOM 16693 C C . ARG G 3 265 ? -36.174 36.434 -105.149 1.00 110.54 265 ARG G C 1
ATOM 16694 O O . ARG G 3 265 ? -36.104 36.047 -106.313 1.00 110.90 265 ARG G O 1
ATOM 16702 N N . PRO G 3 266 ? -35.172 36.242 -104.278 1.00 108.16 266 PRO G N 1
ATOM 16703 C CA . PRO G 3 266 ? -33.938 35.550 -104.666 1.00 105.47 266 PRO G CA 1
ATOM 16704 C C . PRO G 3 266 ? -34.157 34.063 -104.931 1.00 102.30 266 PRO G C 1
ATOM 16705 O O . PRO G 3 266 ? -33.283 33.379 -105.465 1.00 101.52 266 PRO G O 1
ATOM 16709 N N . SER G 3 267 ? -35.335 33.575 -104.556 1.00 98.65 267 SER G N 1
ATOM 16710 C CA . SER G 3 267 ? -35.687 32.173 -104.738 1.00 94.76 267 SER G CA 1
ATOM 16711 C C . SER G 3 267 ? -36.070 31.875 -106.183 1.00 91.84 267 SER G C 1
ATOM 16712 O O . SER G 3 267 ? -35.834 30.775 -106.680 1.00 91.51 267 SER G O 1
ATOM 16715 N N . VAL G 3 268 ? -36.660 32.864 -106.848 1.00 88.21 268 VAL G N 1
ATOM 16716 C CA . VAL G 3 268 ? -37.101 32.728 -108.234 1.00 84.19 268 VAL G CA 1
ATOM 16717 C C . VAL G 3 268 ? -36.155 31.894 -109.093 1.00 81.03 268 VAL G C 1
ATOM 16718 O O . VAL G 3 268 ? -36.582 30.948 -109.750 1.00 81.24 268 VAL G O 1
ATOM 16722 N N . LEU G 3 269 ? -34.875 32.249 -109.082 1.00 77.63 269 LEU G N 1
ATOM 16723 C CA . LEU G 3 269 ? -33.860 31.539 -109.856 1.00 74.28 269 LEU G CA 1
ATOM 16724 C C . LEU G 3 269 ? -34.080 30.029 -109.804 1.00 71.31 269 LEU G C 1
ATOM 16725 O O . LEU G 3 269 ? -34.124 29.356 -110.834 1.00 70.77 269 LEU G O 1
ATOM 16730 N N . TYR G 3 270 ? -34.222 29.513 -108.588 1.00 67.78 270 TYR G N 1
ATOM 16731 C CA . TYR G 3 270 ? -34.423 28.090 -108.357 1.00 63.85 270 TYR G CA 1
ATOM 16732 C C . TYR G 3 270 ? -35.869 27.636 -108.524 1.00 62.39 270 TYR G C 1
ATOM 16733 O O . TYR G 3 270 ? -36.156 26.728 -109.301 1.00 61.22 270 TYR G O 1
ATOM 16742 N N . LYS G 3 271 ? -36.773 28.271 -107.787 1.00 61.39 271 LYS G N 1
ATOM 16743 C CA . LYS G 3 271 ? -38.184 27.906 -107.820 1.00 61.06 271 LYS G CA 1
ATOM 16744 C C . LYS G 3 271 ? -38.835 27.824 -109.196 1.00 61.45 271 LYS G C 1
ATOM 16745 O O . LYS G 3 271 ? -39.630 26.917 -109.444 1.00 61.59 271 LYS G O 1
ATOM 16751 N N . LYS G 3 272 ? -38.515 28.754 -110.090 1.00 60.84 272 LYS G N 1
ATOM 16752 C CA . LYS G 3 272 ? -39.108 28.723 -111.425 1.00 60.04 272 LYS G CA 1
ATOM 16753 C C . LYS G 3 272 ? -38.815 27.385 -112.111 1.00 59.94 272 LYS G C 1
ATOM 16754 O O . LYS G 3 272 ? -39.589 26.924 -112.952 1.00 60.38 272 LYS G O 1
ATOM 16760 N N . GLU G 3 273 ? -37.700 26.765 -111.736 1.00 58.87 273 GLU G N 1
ATOM 16761 C CA . GLU G 3 273 ? -37.286 25.490 -112.309 1.00 57.74 273 GLU G CA 1
ATOM 16762 C C . GLU G 3 273 ? -37.899 24.304 -111.566 1.00 57.56 273 GLU G C 1
ATOM 16763 O O . GLU G 3 273 ? -38.500 23.413 -112.174 1.00 57.57 273 GLU G O 1
ATOM 16769 N N . SER G 3 274 ? -37.737 24.298 -110.246 1.00 56.74 274 SER G N 1
ATOM 16770 C CA . SER G 3 274 ? -38.253 23.225 -109.403 1.00 55.04 274 SER G CA 1
ATOM 16771 C C . SER G 3 274 ? -39.770 23.092 -109.486 1.00 54.18 274 SER G C 1
ATOM 16772 O O . SER G 3 274 ? -40.304 21.985 -109.460 1.00 53.16 274 SER G O 1
ATOM 16775 N N . VAL G 3 275 ? -40.460 24.222 -109.584 1.00 54.13 275 VAL G N 1
ATOM 16776 C CA . VAL G 3 275 ? -41.917 24.221 -109.666 1.00 55.15 275 VAL G CA 1
ATOM 16777 C C . VAL G 3 275 ? -42.411 23.299 -110.783 1.00 56.27 275 VAL G C 1
ATOM 16778 O O . VAL G 3 275 ? -43.509 22.747 -110.708 1.00 55.22 275 VAL G O 1
ATOM 16782 N N . GLN G 3 276 ? -41.589 23.128 -111.812 1.00 57.81 276 GLN G N 1
ATOM 16783 C CA . GLN G 3 276 ? -41.949 22.273 -112.933 1.00 60.31 276 GLN G CA 1
ATOM 16784 C C . GLN G 3 276 ? -41.857 20.804 -112.534 1.00 61.10 276 GLN G C 1
ATOM 16785 O O . GLN G 3 276 ? -42.831 20.060 -112.655 1.00 61.25 276 GLN G O 1
ATOM 16791 N N . GLY G 3 277 ? -40.685 20.393 -112.057 1.00 62.00 277 GLY G N 1
ATOM 16792 C CA . GLY G 3 277 ? -40.498 19.013 -111.644 1.00 62.02 277 GLY G CA 1
ATOM 16793 C C . GLY G 3 277 ? -41.578 18.567 -110.679 1.00 61.78 277 GLY G C 1
ATOM 16794 O O . GLY G 3 277 ? -41.950 17.393 -110.638 1.00 62.18 277 GLY G O 1
ATOM 16795 N N . VAL G 3 278 ? -42.086 19.516 -109.901 1.00 61.24 278 VAL G N 1
ATOM 16796 C CA . VAL G 3 278 ? -43.132 19.238 -108.929 1.00 61.39 278 VAL G CA 1
ATOM 16797 C C . VAL G 3 278 ? -44.448 18.935 -109.635 1.00 61.05 278 VAL G C 1
ATOM 16798 O O . VAL G 3 278 ? -45.032 17.866 -109.451 1.00 61.01 278 VAL G O 1
ATOM 16802 N N . PHE G 3 279 ? -44.910 19.886 -110.443 1.00 60.10 279 PHE G N 1
ATOM 16803 C CA . PHE G 3 279 ? -46.159 19.720 -111.171 1.00 58.72 279 PHE G CA 1
ATOM 16804 C C . PHE G 3 279 ? -46.158 18.517 -112.107 1.00 57.52 279 PHE G C 1
ATOM 16805 O O . PHE G 3 279 ? -47.219 17.981 -112.426 1.00 57.23 279 PHE G O 1
ATOM 16813 N N . LYS G 3 280 ? -44.978 18.091 -112.549 1.00 56.04 280 LYS G N 1
ATOM 16814 C CA . LYS G 3 280 ? -44.898 16.916 -113.405 1.00 55.04 280 LYS G CA 1
ATOM 16815 C C . LYS G 3 280 ? -45.323 15.749 -112.531 1.00 55.60 280 LYS G C 1
ATOM 16816 O O . LYS G 3 280 ? -46.111 14.896 -112.946 1.00 56.39 280 LYS G O 1
ATOM 16822 N N . LYS G 3 281 ? -44.794 15.727 -111.310 1.00 54.98 281 LYS G N 1
ATOM 16823 C CA . LYS G 3 281 ? -45.117 14.687 -110.346 1.00 54.26 281 LYS G CA 1
ATOM 16824 C C . LYS G 3 281 ? -46.612 14.732 -110.052 1.00 54.35 281 LYS G C 1
ATOM 16825 O O . LYS G 3 281 ? -47.219 13.715 -109.714 1.00 53.81 281 LYS G O 1
ATOM 16831 N N . LEU G 3 282 ? -47.195 15.921 -110.177 1.00 54.14 282 LEU G N 1
ATOM 16832 C CA . LEU G 3 282 ? -48.622 16.106 -109.942 1.00 55.37 282 LEU G CA 1
ATOM 16833 C C . LEU G 3 282 ? -49.433 15.583 -111.122 1.00 56.53 282 LEU G C 1
ATOM 16834 O O . LEU G 3 282 ? -50.460 14.929 -110.939 1.00 56.19 282 LEU G O 1
ATOM 16839 N N . PHE G 3 283 ? -48.969 15.875 -112.333 1.00 58.22 283 PHE G N 1
ATOM 16840 C CA . PHE G 3 283 ? -49.663 15.423 -113.531 1.00 59.86 283 PHE G CA 1
ATOM 16841 C C . PHE G 3 283 ? -49.787 13.907 -113.501 1.00 61.84 283 PHE G C 1
ATOM 16842 O O . PHE G 3 283 ? -50.827 13.355 -113.858 1.00 61.82 283 PHE G O 1
ATOM 16850 N N . VAL G 3 284 ? -48.718 13.243 -113.072 1.00 64.22 284 VAL G N 1
ATOM 16851 C CA . VAL G 3 284 ? -48.700 11.787 -112.975 1.00 66.59 284 VAL G CA 1
ATOM 16852 C C . VAL G 3 284 ? -49.749 11.320 -111.976 1.00 68.39 284 VAL G C 1
ATOM 16853 O O . VAL G 3 284 ? -50.564 10.448 -112.274 1.00 68.48 284 VAL G O 1
ATOM 16857 N N . ASP G 3 285 ? -49.717 11.909 -110.785 1.00 71.25 285 ASP G N 1
ATOM 16858 C CA . ASP G 3 285 ? -50.659 11.565 -109.728 1.00 73.72 285 ASP G CA 1
ATOM 16859 C C . ASP G 3 285 ? -52.087 11.689 -110.259 1.00 75.15 285 ASP G C 1
ATOM 16860 O O . ASP G 3 285 ? -52.876 10.746 -110.177 1.00 75.25 285 ASP G O 1
ATOM 16865 N N . ILE G 3 286 ? -52.409 12.856 -110.809 1.00 76.76 286 ILE G N 1
ATOM 16866 C CA . ILE G 3 286 ? -53.735 13.112 -111.359 1.00 78.45 286 ILE G CA 1
ATOM 16867 C C . ILE G 3 286 ? -54.061 12.136 -112.484 1.00 79.39 286 ILE G C 1
ATOM 16868 O O . ILE G 3 286 ? -55.201 11.689 -112.622 1.00 79.51 286 ILE G O 1
ATOM 16873 N N . LEU G 3 287 ? -53.048 11.810 -113.280 1.00 80.61 287 LEU G N 1
ATOM 16874 C CA . LEU G 3 287 ? -53.205 10.894 -114.405 1.00 82.30 287 LEU G CA 1
ATOM 16875 C C . LEU G 3 287 ? -53.711 9.527 -113.947 1.00 82.69 287 LEU G C 1
ATOM 16876 O O . LEU G 3 287 ? -54.709 9.020 -114.461 1.00 83.11 287 LEU G O 1
ATOM 16881 N N . ASP G 3 288 ? -53.018 8.936 -112.979 1.00 82.79 288 ASP G N 1
ATOM 16882 C CA . ASP G 3 288 ? -53.393 7.627 -112.455 1.00 82.91 288 ASP G CA 1
ATOM 16883 C C . ASP G 3 288 ? -54.810 7.611 -111.891 1.00 82.37 288 ASP G C 1
ATOM 16884 O O . ASP G 3 288 ? -55.578 6.685 -112.153 1.00 82.32 288 ASP G O 1
ATOM 16889 N N . GLN G 3 289 ? -55.148 8.635 -111.113 1.00 81.69 289 GLN G N 1
ATOM 16890 C CA . GLN G 3 289 ? -56.469 8.734 -110.499 1.00 81.13 289 GLN G CA 1
ATOM 16891 C C . GLN G 3 289 ? -57.599 8.642 -111.517 1.00 81.44 289 GLN G C 1
ATOM 16892 O O . GLN G 3 289 ? -58.631 8.024 -111.256 1.00 81.25 289 GLN G O 1
ATOM 16898 N N . LEU G 3 290 ? -57.399 9.262 -112.675 1.00 81.91 290 LEU G N 1
ATOM 16899 C CA . LEU G 3 290 ? -58.404 9.254 -113.729 1.00 82.62 290 LEU G CA 1
ATOM 16900 C C . LEU G 3 290 ? -58.311 7.992 -114.580 1.00 84.42 290 LEU G C 1
ATOM 16901 O O . LEU G 3 290 ? -59.222 7.163 -114.577 1.00 83.95 290 LEU G O 1
ATOM 16906 N N . GLU G 3 291 ? -57.204 7.850 -115.303 1.00 86.72 291 GLU G N 1
ATOM 16907 C CA . GLU G 3 291 ? -56.990 6.692 -116.168 1.00 88.79 291 GLU G CA 1
ATOM 16908 C C . GLU G 3 291 ? -56.862 5.403 -115.359 1.00 89.56 291 GLU G C 1
ATOM 16909 O O . GLU G 3 291 ? -57.317 5.328 -114.217 1.00 90.36 291 GLU G O 1
ATOM 16915 N N . GLY G 3 292 ? -56.245 4.389 -115.959 1.00 90.10 292 GLY G N 1
ATOM 16916 C CA . GLY G 3 292 ? -56.074 3.119 -115.276 1.00 90.45 292 GLY G CA 1
ATOM 16917 C C . GLY G 3 292 ? -56.633 1.947 -116.060 1.00 90.49 292 GLY G C 1
ATOM 16918 O O . GLY G 3 292 ? -57.046 0.939 -115.484 1.00 90.72 292 GLY G O 1
ATOM 16919 N N . MET H 4 1 ? -56.047 38.836 -64.090 1.00 65.67 1 MET H N 1
ATOM 16920 C CA . MET H 4 1 ? -56.016 37.368 -64.360 1.00 66.08 1 MET H CA 1
ATOM 16921 C C . MET H 4 1 ? -56.361 36.559 -63.111 1.00 65.89 1 MET H C 1
ATOM 16922 O O . MET H 4 1 ? -55.748 36.739 -62.058 1.00 66.12 1 MET H O 1
ATOM 16927 N N . ASN H 4 2 ? -57.342 35.669 -63.235 1.00 65.34 2 ASN H N 1
ATOM 16928 C CA . ASN H 4 2 ? -57.761 34.832 -62.114 1.00 64.92 2 ASN H CA 1
ATOM 16929 C C . ASN H 4 2 ? -57.247 33.411 -62.304 1.00 63.42 2 ASN H C 1
ATOM 16930 O O . ASN H 4 2 ? -57.170 32.916 -63.429 1.00 62.68 2 ASN H O 1
ATOM 16935 N N . LYS H 4 3 ? -56.896 32.755 -61.203 1.00 61.71 3 LYS H N 1
ATOM 16936 C CA . LYS H 4 3 ? -56.403 31.386 -61.271 1.00 60.52 3 LYS H CA 1
ATOM 16937 C C . LYS H 4 3 ? -57.529 30.475 -61.734 1.00 58.80 3 LYS H C 1
ATOM 16938 O O . LYS H 4 3 ? -58.692 30.708 -61.411 1.00 59.28 3 LYS H O 1
ATOM 16944 N N . ILE H 4 4 ? -57.185 29.442 -62.494 1.00 56.66 4 ILE H N 1
ATOM 16945 C CA . ILE H 4 4 ? -58.186 28.502 -62.988 1.00 55.41 4 ILE H CA 1
ATOM 16946 C C . ILE H 4 4 ? -58.046 27.141 -62.313 1.00 54.55 4 ILE H C 1
ATOM 16947 O O . ILE H 4 4 ? -56.963 26.769 -61.846 1.00 53.22 4 ILE H O 1
ATOM 16952 N N . THR H 4 5 ? -59.153 26.405 -62.258 1.00 52.57 5 THR H N 1
ATOM 16953 C CA . THR H 4 5 ? -59.157 25.077 -61.660 1.00 50.89 5 THR H CA 1
ATOM 16954 C C . THR H 4 5 ? -58.956 24.062 -62.780 1.00 50.02 5 THR H C 1
ATOM 16955 O O . THR H 4 5 ? -59.675 24.079 -63.778 1.00 49.89 5 THR H O 1
ATOM 16959 N N . ILE H 4 6 ? -57.965 23.192 -62.622 1.00 48.26 6 ILE H N 1
ATOM 16960 C CA . ILE H 4 6 ? -57.680 22.181 -63.629 1.00 46.59 6 ILE H CA 1
ATOM 16961 C C . ILE H 4 6 ? -57.830 20.773 -63.064 1.00 46.56 6 ILE H C 1
ATOM 16962 O O . ILE H 4 6 ? -57.191 20.413 -62.073 1.00 46.63 6 ILE H O 1
ATOM 16967 N N . ASN H 4 7 ? -58.680 19.982 -63.708 1.00 45.55 7 ASN H N 1
ATOM 16968 C CA . ASN H 4 7 ? -58.916 18.608 -63.299 1.00 45.46 7 ASN H CA 1
ATOM 16969 C C . ASN H 4 7 ? -58.417 17.714 -64.423 1.00 44.73 7 ASN H C 1
ATOM 16970 O O . ASN H 4 7 ? -58.719 17.955 -65.591 1.00 44.53 7 ASN H O 1
ATOM 16975 N N . LEU H 4 8 ? -57.647 16.690 -64.076 1.00 43.24 8 LEU H N 1
ATOM 16976 C CA . LEU H 4 8 ? -57.115 15.784 -65.082 1.00 42.57 8 LEU H CA 1
ATOM 16977 C C . LEU H 4 8 ? -56.678 14.484 -64.443 1.00 42.97 8 LEU H C 1
ATOM 16978 O O . LEU H 4 8 ? -56.591 14.379 -63.218 1.00 42.96 8 LEU H O 1
ATOM 16983 N N . ASN H 4 9 ? -56.410 13.489 -65.281 1.00 43.05 9 ASN H N 1
ATOM 16984 C CA . ASN H 4 9 ? -55.936 12.203 -64.794 1.00 43.23 9 ASN H CA 1
ATOM 16985 C C . ASN H 4 9 ? -54.468 12.092 -65.172 1.00 42.05 9 ASN H C 1
ATOM 16986 O O . ASN H 4 9 ? -54.132 11.725 -66.296 1.00 41.65 9 ASN H O 1
ATOM 16991 N N . LEU H 4 10 ? -53.596 12.424 -64.227 1.00 41.54 10 LEU H N 1
ATOM 16992 C CA . LEU H 4 10 ? -52.163 12.370 -64.465 1.00 39.94 10 LEU H CA 1
ATOM 16993 C C . LEU H 4 10 ? -51.578 11.041 -64.002 1.00 38.68 10 LEU H C 1
ATOM 16994 O O . LEU H 4 10 ? -51.773 10.619 -62.862 1.00 39.47 10 LEU H O 1
ATOM 16999 N N . ASN H 4 11 ? -50.871 10.384 -64.909 1.00 37.66 11 ASN H N 1
ATOM 17000 C CA . ASN H 4 11 ? -50.237 9.106 -64.636 1.00 37.93 11 ASN H CA 1
ATOM 17001 C C . ASN H 4 11 ? -51.041 8.115 -63.798 1.00 38.91 11 ASN H C 1
ATOM 17002 O O . ASN H 4 11 ? -50.543 7.570 -62.816 1.00 37.96 11 ASN H O 1
ATOM 17007 N N . GLY H 4 12 ? -52.287 7.883 -64.195 1.00 40.19 12 GLY H N 1
ATOM 17008 C CA . GLY H 4 12 ? -53.120 6.921 -63.494 1.00 42.09 12 GLY H CA 1
ATOM 17009 C C . GLY H 4 12 ? -53.901 7.387 -62.283 1.00 43.38 12 GLY H C 1
ATOM 17010 O O . GLY H 4 12 ? -54.655 6.608 -61.698 1.00 42.93 12 GLY H O 1
ATOM 17011 N N . GLU H 4 13 ? -53.737 8.641 -61.888 1.00 44.09 13 GLU H N 1
ATOM 17012 C CA . GLU H 4 13 ? -54.470 9.127 -60.732 1.00 45.20 13 GLU H CA 1
ATOM 17013 C C . GLU H 4 13 ? -55.160 10.450 -60.994 1.00 45.81 13 GLU H C 1
ATOM 17014 O O . GLU H 4 13 ? -54.679 11.279 -61.769 1.00 46.04 13 GLU H O 1
ATOM 17020 N N . ALA H 4 14 ? -56.304 10.634 -60.346 1.00 46.36 14 ALA H N 1
ATOM 17021 C CA . ALA H 4 14 ? -57.084 11.851 -60.492 1.00 46.26 14 ALA H CA 1
ATOM 17022 C C . ALA H 4 14 ? -56.447 12.990 -59.713 1.00 46.13 14 ALA H C 1
ATOM 17023 O O . ALA H 4 14 ? -56.385 12.959 -58.487 1.00 47.24 14 ALA H O 1
ATOM 17025 N N . ARG H 4 15 ? -55.962 13.995 -60.425 1.00 45.90 15 ARG H N 1
ATOM 17026 C CA . ARG H 4 15 ? -55.353 15.140 -59.771 1.00 45.29 15 ARG H CA 1
ATOM 17027 C C . ARG H 4 15 ? -56.221 16.356 -60.061 1.00 46.10 15 ARG H C 1
ATOM 17028 O O . ARG H 4 15 ? -57.102 16.315 -60.922 1.00 45.76 15 ARG H O 1
ATOM 17036 N N . SER H 4 16 ? -55.973 17.434 -59.333 1.00 46.35 16 SER H N 1
ATOM 17037 C CA . SER H 4 16 ? -56.729 18.661 -59.505 1.00 47.58 16 SER H CA 1
ATOM 17038 C C . SER H 4 16 ? -55.895 19.793 -58.929 1.00 47.34 16 SER H C 1
ATOM 17039 O O . SER H 4 16 ? -55.403 19.694 -57.805 1.00 48.74 16 SER H O 1
ATOM 17042 N N . ILE H 4 17 ? -55.735 20.869 -59.690 1.00 46.30 17 ILE H N 1
ATOM 17043 C CA . ILE H 4 17 ? -54.931 21.984 -59.217 1.00 46.00 17 ILE H CA 1
ATOM 17044 C C . ILE H 4 17 ? -55.450 23.347 -59.659 1.00 45.42 17 ILE H C 1
ATOM 17045 O O . ILE H 4 17 ? -55.880 23.519 -60.795 1.00 45.57 17 ILE H O 1
ATOM 17050 N N . VAL H 4 18 ? -55.407 24.311 -58.746 1.00 46.05 18 VAL H N 1
ATOM 17051 C CA . VAL H 4 18 ? -55.850 25.668 -59.040 1.00 46.80 18 VAL H CA 1
ATOM 17052 C C . VAL H 4 18 ? -54.596 26.499 -59.254 1.00 47.38 18 VAL H C 1
ATOM 17053 O O . VAL H 4 18 ? -53.798 26.661 -58.335 1.00 47.66 18 VAL H O 1
ATOM 17057 N N . THR H 4 19 ? -54.422 27.024 -60.465 1.00 48.32 19 THR H N 1
ATOM 17058 C CA . THR H 4 19 ? -53.239 27.821 -60.786 1.00 49.90 19 THR H CA 1
ATOM 17059 C C . THR H 4 19 ? -53.492 28.854 -61.882 1.00 49.80 19 THR H C 1
ATOM 17060 O O . THR H 4 19 ? -54.550 28.862 -62.512 1.00 50.82 19 THR H O 1
ATOM 17064 N N . GLU H 4 20 ? -52.513 29.727 -62.102 1.00 49.02 20 GLU H N 1
ATOM 17065 C CA . GLU H 4 20 ? -52.628 30.742 -63.137 1.00 48.94 20 GLU H CA 1
ATOM 17066 C C . GLU H 4 20 ? -52.585 30.022 -64.479 1.00 47.79 20 GLU H C 1
ATOM 17067 O O . GLU H 4 20 ? -51.847 29.055 -64.645 1.00 47.85 20 GLU H O 1
ATOM 17073 N N . PRO H 4 21 ? -53.388 30.477 -65.452 1.00 46.80 21 PRO H N 1
ATOM 17074 C CA . PRO H 4 21 ? -53.437 29.865 -66.784 1.00 45.23 21 PRO H CA 1
ATOM 17075 C C . PRO H 4 21 ? -52.344 30.324 -67.745 1.00 43.86 21 PRO H C 1
ATOM 17076 O O . PRO H 4 21 ? -52.155 29.733 -68.808 1.00 42.58 21 PRO H O 1
ATOM 17080 N N . ASN H 4 22 ? -51.625 31.375 -67.373 1.00 44.01 22 ASN H N 1
ATOM 17081 C CA . ASN H 4 22 ? -50.572 31.904 -68.235 1.00 43.85 22 ASN H CA 1
ATOM 17082 C C . ASN H 4 22 ? -49.283 31.082 -68.241 1.00 42.17 22 ASN H C 1
ATOM 17083 O O . ASN H 4 22 ? -48.226 31.552 -67.823 1.00 41.55 22 ASN H O 1
ATOM 17088 N N . LYS H 4 23 ? -49.387 29.850 -68.734 1.00 41.04 23 LYS H N 1
ATOM 17089 C CA . LYS H 4 23 ? -48.248 28.943 -68.830 1.00 39.88 23 LYS H CA 1
ATOM 17090 C C . LYS H 4 23 ? -48.582 27.793 -69.785 1.00 39.66 23 LYS H C 1
ATOM 17091 O O . LYS H 4 23 ? -49.748 27.554 -70.102 1.00 39.27 23 LYS H O 1
ATOM 17097 N N . ARG H 4 24 ? -47.553 27.086 -70.241 1.00 38.42 24 ARG H N 1
ATOM 17098 C CA . ARG H 4 24 ? -47.733 25.965 -71.156 1.00 37.46 24 ARG H CA 1
ATOM 17099 C C . ARG H 4 24 ? -47.936 24.674 -70.378 1.00 37.57 24 ARG H C 1
ATOM 17100 O O . ARG H 4 24 ? -47.569 24.585 -69.209 1.00 37.82 24 ARG H O 1
ATOM 17108 N N . LEU H 4 25 ? -48.518 23.672 -71.028 1.00 36.98 25 LEU H N 1
ATOM 17109 C CA . LEU H 4 25 ? -48.760 22.393 -70.374 1.00 36.80 25 LEU H CA 1
ATOM 17110 C C . LEU H 4 25 ? -47.439 21.784 -69.928 1.00 36.76 25 LEU H C 1
ATOM 17111 O O . LEU H 4 25 ? -47.384 21.080 -68.917 1.00 37.72 25 LEU H O 1
ATOM 17116 N N . LEU H 4 26 ? -46.382 22.060 -70.689 1.00 35.67 26 LEU H N 1
ATOM 17117 C CA . LEU H 4 26 ? -45.048 21.566 -70.373 1.00 34.17 26 LEU H CA 1
ATOM 17118 C C . LEU H 4 26 ? -44.595 22.122 -69.029 1.00 34.33 26 LEU H C 1
ATOM 17119 O O . LEU H 4 26 ? -44.036 21.401 -68.203 1.00 33.11 26 LEU H O 1
ATOM 17124 N N . ASP H 4 27 ? -44.827 23.414 -68.824 1.00 34.03 27 ASP H N 1
ATOM 17125 C CA . ASP H 4 27 ? -44.449 24.052 -67.574 1.00 35.76 27 ASP H CA 1
ATOM 17126 C C . ASP H 4 27 ? -45.246 23.426 -66.433 1.00 35.22 27 ASP H C 1
ATOM 17127 O O . ASP H 4 27 ? -44.682 23.053 -65.406 1.00 35.92 27 ASP H O 1
ATOM 17132 N N . LEU H 4 28 ? -46.556 23.299 -66.623 1.00 33.97 28 LEU H N 1
ATOM 17133 C CA . LEU H 4 28 ? -47.419 22.721 -65.601 1.00 33.35 28 LEU H CA 1
ATOM 17134 C C . LEU H 4 28 ? -46.883 21.371 -65.138 1.00 33.16 28 LEU H C 1
ATOM 17135 O O . LEU H 4 28 ? -46.748 21.125 -63.937 1.00 32.53 28 LEU H O 1
ATOM 17140 N N . LEU H 4 29 ? -46.563 20.503 -66.091 1.00 32.51 29 LEU H N 1
ATOM 17141 C CA . LEU H 4 29 ? -46.059 19.179 -65.757 1.00 33.13 29 LEU H CA 1
ATOM 17142 C C . LEU H 4 29 ? -44.689 19.201 -65.087 1.00 33.64 29 LEU H C 1
ATOM 17143 O O . LEU H 4 29 ? -44.497 18.561 -64.055 1.00 34.85 29 LEU H O 1
ATOM 17148 N N . ARG H 4 30 ? -43.741 19.934 -65.663 1.00 33.56 30 ARG H N 1
ATOM 17149 C CA . ARG H 4 30 ? -42.394 20.016 -65.096 1.00 34.24 30 ARG H CA 1
ATOM 17150 C C . ARG H 4 30 ? -42.323 20.706 -63.736 1.00 34.41 30 ARG H C 1
ATOM 17151 O O . ARG H 4 30 ? -41.768 20.167 -62.779 1.00 33.72 30 ARG H O 1
ATOM 17159 N N . GLU H 4 31 ? -42.887 21.906 -63.666 1.00 35.15 31 GLU H N 1
ATOM 17160 C CA . GLU H 4 31 ? -42.857 22.707 -62.452 1.00 37.01 31 GLU H CA 1
ATOM 17161 C C . GLU H 4 31 ? -43.881 22.366 -61.375 1.00 36.81 31 GLU H C 1
ATOM 17162 O O . GLU H 4 31 ? -43.512 22.074 -60.241 1.00 37.97 31 GLU H O 1
ATOM 17168 N N . ASP H 4 32 ? -45.162 22.410 -61.723 1.00 36.83 32 ASP H N 1
ATOM 17169 C CA . ASP H 4 32 ? -46.224 22.133 -60.755 1.00 36.29 32 ASP H CA 1
ATOM 17170 C C . ASP H 4 32 ? -46.313 20.678 -60.302 1.00 35.30 32 ASP H C 1
ATOM 17171 O O . ASP H 4 32 ? -46.661 20.407 -59.155 1.00 34.83 32 ASP H O 1
ATOM 17176 N N . PHE H 4 33 ? -45.999 19.743 -61.195 1.00 34.54 33 PHE H N 1
ATOM 17177 C CA . PHE H 4 33 ? -46.076 18.323 -60.859 1.00 34.32 33 PHE H CA 1
ATOM 17178 C C . PHE H 4 33 ? -44.725 17.648 -60.718 1.00 33.35 33 PHE H C 1
ATOM 17179 O O . PHE H 4 33 ? -44.646 16.459 -60.406 1.00 32.58 33 PHE H O 1
ATOM 17187 N N . GLY H 4 34 ? -43.664 18.407 -60.957 1.00 33.10 34 GLY H N 1
ATOM 17188 C CA . GLY H 4 34 ? -42.324 17.867 -60.820 1.00 34.38 34 GLY H CA 1
ATOM 17189 C C . GLY H 4 34 ? -41.924 16.780 -61.797 1.00 34.10 34 GLY H C 1
ATOM 17190 O O . GLY H 4 34 ? -40.926 16.093 -61.580 1.00 35.23 34 GLY H O 1
ATOM 17191 N N . LEU H 4 35 ? -42.690 16.614 -62.868 1.00 32.72 35 LEU H N 1
ATOM 17192 C CA . LEU H 4 35 ? -42.377 15.602 -63.866 1.00 31.84 35 LEU H CA 1
ATOM 17193 C C . LEU H 4 35 ? -41.294 16.140 -64.789 1.00 31.72 35 LEU H C 1
ATOM 17194 O O . LEU H 4 35 ? -41.588 16.710 -65.841 1.00 32.43 35 LEU H O 1
ATOM 17199 N N . THR H 4 36 ? -40.038 15.955 -64.397 1.00 30.73 36 THR H N 1
ATOM 17200 C CA . THR H 4 36 ? -38.927 16.450 -65.200 1.00 30.60 36 THR H CA 1
ATOM 17201 C C . THR H 4 36 ? -38.477 15.515 -66.324 1.00 29.42 36 THR H C 1
ATOM 17202 O O . THR H 4 36 ? -37.463 15.772 -66.974 1.00 29.63 36 THR H O 1
ATOM 17206 N N . SER H 4 37 ? -39.210 14.428 -66.552 1.00 28.46 37 SER H N 1
ATOM 17207 C CA . SER H 4 37 ? -38.855 13.515 -67.637 1.00 29.56 37 SER H CA 1
ATOM 17208 C C . SER H 4 37 ? -39.266 14.211 -68.932 1.00 29.70 37 SER H C 1
ATOM 17209 O O . SER H 4 37 ? -38.713 13.955 -69.998 1.00 30.26 37 SER H O 1
ATOM 17212 N N . VAL H 4 38 ? -40.246 15.101 -68.815 1.00 29.25 38 VAL H N 1
ATOM 17213 C CA . VAL H 4 38 ? -40.740 15.869 -69.949 1.00 28.12 38 VAL H CA 1
ATOM 17214 C C . VAL H 4 38 ? -39.723 16.976 -70.216 1.00 27.91 38 VAL H C 1
ATOM 17215 O O . VAL H 4 38 ? -39.706 17.993 -69.524 1.00 28.15 38 VAL H O 1
ATOM 17219 N N . LYS H 4 39 ? -38.877 16.776 -71.219 1.00 28.64 39 LYS H N 1
ATOM 17220 C CA . LYS H 4 39 ? -37.841 17.754 -71.555 1.00 29.98 39 LYS H CA 1
ATOM 17221 C C . LYS H 4 39 ? -38.332 18.883 -72.448 1.00 29.95 39 LYS H C 1
ATOM 17222 O O . LYS H 4 39 ? -39.409 18.806 -73.026 1.00 32.05 39 LYS H O 1
ATOM 17228 N N . GLU H 4 40 ? -37.531 19.939 -72.536 1.00 30.57 40 GLU H N 1
ATOM 17229 C CA . GLU H 4 40 ? -37.822 21.087 -73.388 1.00 30.11 40 GLU H CA 1
ATOM 17230 C C . GLU H 4 40 ? -36.568 21.308 -74.224 1.00 29.58 40 GLU H C 1
ATOM 17231 O O . GLU H 4 40 ? -35.614 21.947 -73.780 1.00 29.25 40 GLU H O 1
ATOM 17237 N N . GLY H 4 41 ? -36.568 20.763 -75.435 1.00 29.39 41 GLY H N 1
ATOM 17238 C CA . GLY H 4 41 ? -35.407 20.889 -76.294 1.00 29.77 41 GLY H CA 1
ATOM 17239 C C . GLY H 4 41 ? -35.402 21.998 -77.329 1.00 30.75 41 GLY H C 1
ATOM 17240 O O . GLY H 4 41 ? -34.342 22.313 -77.872 1.00 30.50 41 GLY H O 1
ATOM 17241 N N . CYS H 4 42 ? -36.552 22.603 -77.614 1.00 32.28 42 CYS H N 1
ATOM 17242 C CA . CYS H 4 42 ? -36.580 23.658 -78.629 1.00 34.71 42 CYS H CA 1
ATOM 17243 C C . CYS H 4 42 ? -37.594 24.764 -78.373 1.00 36.12 42 CYS H C 1
ATOM 17244 O O . CYS H 4 42 ? -37.402 25.898 -78.817 1.00 36.50 42 CYS H O 1
ATOM 17247 N N . SER H 4 43 ? -38.676 24.430 -77.677 1.00 37.33 43 SER H N 1
ATOM 17248 C CA . SER H 4 43 ? -39.716 25.403 -77.349 1.00 39.79 43 SER H CA 1
ATOM 17249 C C . SER H 4 43 ? -40.632 25.735 -78.524 1.00 41.02 43 SER H C 1
ATOM 17250 O O . SER H 4 43 ? -41.480 26.621 -78.410 1.00 40.85 43 SER H O 1
ATOM 17253 N N . GLU H 4 44 ? -40.469 25.030 -79.643 1.00 41.98 44 GLU H N 1
ATOM 17254 C CA . GLU H 4 44 ? -41.290 25.282 -80.829 1.00 42.95 44 GLU H CA 1
ATOM 17255 C C . GLU H 4 44 ? -41.981 24.059 -81.443 1.00 42.69 44 GLU H C 1
ATOM 17256 O O . GLU H 4 44 ? -42.391 24.096 -82.607 1.00 43.31 44 GLU H O 1
ATOM 17262 N N . GLY H 4 45 ? -42.108 22.985 -80.667 1.00 41.20 45 GLY H N 1
ATOM 17263 C CA . GLY H 4 45 ? -42.774 21.783 -81.150 1.00 40.09 45 GLY H CA 1
ATOM 17264 C C . GLY H 4 45 ? -42.028 20.900 -82.137 1.00 39.61 45 GLY H C 1
ATOM 17265 O O . GLY H 4 45 ? -42.608 19.961 -82.682 1.00 39.39 45 GLY H O 1
ATOM 17266 N N . GLU H 4 46 ? -40.743 21.172 -82.345 1.00 39.61 46 GLU H N 1
ATOM 17267 C CA . GLU H 4 46 ? -39.924 20.420 -83.294 1.00 38.76 46 GLU H CA 1
ATOM 17268 C C . GLU H 4 46 ? -39.242 19.129 -82.817 1.00 38.42 46 GLU H C 1
ATOM 17269 O O . GLU H 4 46 ? -39.408 18.076 -83.436 1.00 38.27 46 GLU H O 1
ATOM 17275 N N . CYS H 4 47 ? -38.475 19.199 -81.732 1.00 36.30 47 CYS H N 1
ATOM 17276 C CA . CYS H 4 47 ? -37.747 18.021 -81.245 1.00 34.15 47 CYS H CA 1
ATOM 17277 C C . CYS H 4 47 ? -38.589 16.867 -80.694 1.00 32.57 47 CYS H C 1
ATOM 17278 O O . CYS H 4 47 ? -38.184 15.708 -80.769 1.00 31.81 47 CYS H O 1
ATOM 17281 N N . GLY H 4 48 ? -39.750 17.182 -80.133 1.00 32.31 48 GLY H N 1
ATOM 17282 C CA . GLY H 4 48 ? -40.604 16.146 -79.580 1.00 31.60 48 GLY H CA 1
ATOM 17283 C C . GLY H 4 48 ? -40.231 15.718 -78.167 1.00 33.10 48 GLY H C 1
ATOM 17284 O O . GLY H 4 48 ? -40.973 14.969 -77.527 1.00 32.80 48 GLY H O 1
ATOM 17285 N N . ALA H 4 49 ? -39.086 16.194 -77.675 1.00 31.30 49 ALA H N 1
ATOM 17286 C CA . ALA H 4 49 ? -38.616 15.845 -76.335 1.00 31.09 49 ALA H CA 1
ATOM 17287 C C . ALA H 4 49 ? -39.652 16.096 -75.242 1.00 30.76 49 ALA H C 1
ATOM 17288 O O . ALA H 4 49 ? -39.603 15.473 -74.177 1.00 30.33 49 ALA H O 1
ATOM 17290 N N . CYS H 4 50 ? -40.582 17.009 -75.503 1.00 30.12 50 CYS H N 1
ATOM 17291 C CA . CYS H 4 50 ? -41.617 17.338 -74.532 1.00 30.70 50 CYS H CA 1
ATOM 17292 C C . CYS H 4 50 ? -42.885 16.546 -74.790 1.00 31.43 50 CYS H C 1
ATOM 17293 O O . CYS H 4 50 ? -43.953 16.913 -74.312 1.00 33.21 50 CYS H O 1
ATOM 17296 N N . THR H 4 51 ? -42.778 15.460 -75.541 1.00 33.22 51 THR H N 1
ATOM 17297 C CA . THR H 4 51 ? -43.956 14.664 -75.857 1.00 33.92 51 THR H CA 1
ATOM 17298 C C . THR H 4 51 ? -44.520 13.914 -74.663 1.00 34.63 51 THR H C 1
ATOM 17299 O O . THR H 4 51 ? -43.778 13.375 -73.845 1.00 36.70 51 THR H O 1
ATOM 17303 N N . VAL H 4 52 ? -45.844 13.898 -74.566 1.00 34.72 52 VAL H N 1
ATOM 17304 C CA . VAL H 4 52 ? -46.536 13.171 -73.514 1.00 34.30 52 VAL H CA 1
ATOM 17305 C C . VAL H 4 52 ? -47.766 12.566 -74.180 1.00 35.97 52 VAL H C 1
ATOM 17306 O O . VAL H 4 52 ? -48.222 13.063 -75.211 1.00 35.55 52 VAL H O 1
ATOM 17310 N N . ILE H 4 53 ? -48.287 11.483 -73.614 1.00 36.48 53 ILE H N 1
ATOM 17311 C CA . ILE H 4 53 ? -49.469 10.856 -74.174 1.00 36.46 53 ILE H CA 1
ATOM 17312 C C . ILE H 4 53 ? -50.687 11.619 -73.674 1.00 37.93 53 ILE H C 1
ATOM 17313 O O . ILE H 4 53 ? -51.062 11.542 -72.502 1.00 37.97 53 ILE H O 1
ATOM 17318 N N . PHE H 4 54 ? -51.288 12.369 -74.588 1.00 39.40 54 PHE H N 1
ATOM 17319 C CA . PHE H 4 54 ? -52.457 13.190 -74.306 1.00 39.72 54 PHE H CA 1
ATOM 17320 C C . PHE H 4 54 ? -53.692 12.504 -74.880 1.00 39.35 54 PHE H C 1
ATOM 17321 O O . PHE H 4 54 ? -53.962 12.597 -76.079 1.00 39.17 54 PHE H O 1
ATOM 17329 N N . ASN H 4 55 ? -54.427 11.801 -74.025 1.00 38.89 55 ASN H N 1
ATOM 17330 C CA . ASN H 4 55 ? -55.627 11.098 -74.455 1.00 38.02 55 ASN H CA 1
ATOM 17331 C C . ASN H 4 55 ? -55.300 10.081 -75.543 1.00 38.53 55 ASN H C 1
ATOM 17332 O O . ASN H 4 55 ? -55.800 10.173 -76.667 1.00 38.20 55 ASN H O 1
ATOM 17337 N N . GLY H 4 56 ? -54.456 9.114 -75.204 1.00 37.05 56 GLY H N 1
ATOM 17338 C CA . GLY H 4 56 ? -54.083 8.093 -76.165 1.00 36.42 56 GLY H CA 1
ATOM 17339 C C . GLY H 4 56 ? -53.240 8.611 -77.316 1.00 34.95 56 GLY H C 1
ATOM 17340 O O . GLY H 4 56 ? -52.713 7.827 -78.103 1.00 34.76 56 GLY H O 1
ATOM 17341 N N . ASP H 4 57 ? -53.101 9.928 -77.417 1.00 34.29 57 ASP H N 1
ATOM 17342 C CA . ASP H 4 57 ? -52.322 10.517 -78.497 1.00 34.43 57 ASP H CA 1
ATOM 17343 C C . ASP H 4 57 ? -51.144 11.327 -78.007 1.00 34.56 57 ASP H C 1
ATOM 17344 O O . ASP H 4 57 ? -51.260 12.079 -77.042 1.00 33.95 57 ASP H O 1
ATOM 17349 N N . PRO H 4 58 ? -49.985 11.190 -78.676 1.00 34.50 58 PRO H N 1
ATOM 17350 C CA . PRO H 4 58 ? -48.805 11.946 -78.264 1.00 34.61 58 PRO H CA 1
ATOM 17351 C C . PRO H 4 58 ? -48.969 13.384 -78.731 1.00 35.44 58 PRO H C 1
ATOM 17352 O O . PRO H 4 58 ? -49.545 13.630 -79.792 1.00 35.66 58 PRO H O 1
ATOM 17356 N N . VAL H 4 59 ? -48.483 14.330 -77.935 1.00 35.65 59 VAL H N 1
ATOM 17357 C CA . VAL H 4 59 ? -48.585 15.741 -78.289 1.00 35.71 59 VAL H CA 1
ATOM 17358 C C . VAL H 4 59 ? -47.396 16.518 -77.748 1.00 36.43 59 VAL H C 1
ATOM 17359 O O . VAL H 4 59 ? -46.741 16.092 -76.796 1.00 36.57 59 VAL H O 1
ATOM 17363 N N . THR H 4 60 ? -47.113 17.659 -78.361 1.00 37.42 60 THR H N 1
ATOM 17364 C CA . THR H 4 60 ? -46.015 18.492 -77.901 1.00 37.83 60 THR H CA 1
ATOM 17365 C C . THR H 4 60 ? -46.588 19.425 -76.842 1.00 37.88 60 THR H C 1
ATOM 17366 O O . THR H 4 60 ? -47.391 20.309 -77.147 1.00 38.55 60 THR H O 1
ATOM 17370 N N . THR H 4 61 ? -46.183 19.205 -75.592 1.00 37.17 61 THR H N 1
ATOM 17371 C CA . THR H 4 61 ? -46.667 20.001 -74.471 1.00 35.65 61 THR H CA 1
ATOM 17372 C C . THR H 4 61 ? -46.137 21.426 -74.460 1.00 35.81 61 THR H C 1
ATOM 17373 O O . THR H 4 61 ? -46.623 22.265 -73.702 1.00 36.47 61 THR H O 1
ATOM 17377 N N . CYS H 4 62 ? -45.144 21.708 -75.298 1.00 35.64 62 CYS H N 1
ATOM 17378 C CA . CYS H 4 62 ? -44.595 23.056 -75.368 1.00 36.71 62 CYS H CA 1
ATOM 17379 C C . CYS H 4 62 ? -45.507 23.924 -76.239 1.00 37.42 62 CYS H C 1
ATOM 17380 O O . CYS H 4 62 ? -45.326 25.138 -76.324 1.00 37.09 62 CYS H O 1
ATOM 17383 N N . CYS H 4 63 ? -46.489 23.288 -76.876 1.00 37.53 63 CYS H N 1
ATOM 17384 C CA . CYS H 4 63 ? -47.442 23.979 -77.744 1.00 38.07 63 CYS H CA 1
ATOM 17385 C C . CYS H 4 63 ? -48.828 24.084 -77.113 1.00 38.35 63 CYS H C 1
ATOM 17386 O O . CYS H 4 63 ? -49.765 24.563 -77.748 1.00 38.66 63 CYS H O 1
ATOM 17389 N N . MET H 4 64 ? -48.962 23.642 -75.869 1.00 38.37 64 MET H N 1
ATOM 17390 C CA . MET H 4 64 ? -50.262 23.663 -75.210 1.00 38.55 64 MET H CA 1
ATOM 17391 C C . MET H 4 64 ? -50.325 24.515 -73.939 1.00 40.01 64 MET H C 1
ATOM 17392 O O . MET H 4 64 ? -49.372 24.565 -73.162 1.00 41.29 64 MET H O 1
ATOM 17397 N N . LEU H 4 65 ? -51.459 25.182 -73.737 1.00 39.67 65 LEU H N 1
ATOM 17398 C CA . LEU H 4 65 ? -51.670 26.011 -72.555 1.00 39.26 65 LEU H CA 1
ATOM 17399 C C . LEU H 4 65 ? -52.158 25.134 -71.404 1.00 38.78 65 LEU H C 1
ATOM 17400 O O . LEU H 4 65 ? -53.056 24.314 -71.577 1.00 36.56 65 LEU H O 1
ATOM 17405 N N . ALA H 4 66 ? -51.558 25.319 -70.232 1.00 38.98 66 ALA H N 1
ATOM 17406 C CA . ALA H 4 66 ? -51.905 24.551 -69.037 1.00 39.54 66 ALA H CA 1
ATOM 17407 C C . ALA H 4 66 ? -53.395 24.213 -68.924 1.00 39.90 66 ALA H C 1
ATOM 17408 O O . ALA H 4 66 ? -53.760 23.067 -68.660 1.00 40.61 66 ALA H O 1
ATOM 17410 N N . GLY H 4 67 ? -54.248 25.209 -69.123 1.00 39.49 67 GLY H N 1
ATOM 17411 C CA . GLY H 4 67 ? -55.678 24.984 -69.025 1.00 39.82 67 GLY H CA 1
ATOM 17412 C C . GLY H 4 67 ? -56.252 23.945 -69.974 1.00 40.08 67 GLY H C 1
ATOM 17413 O O . GLY H 4 67 ? -57.287 23.338 -69.688 1.00 40.31 67 GLY H O 1
ATOM 17414 N N . GLN H 4 68 ? -55.593 23.735 -71.105 1.00 39.71 68 GLN H N 1
ATOM 17415 C CA . GLN H 4 68 ? -56.069 22.771 -72.083 1.00 40.85 68 GLN H CA 1
ATOM 17416 C C . GLN H 4 68 ? -55.955 21.320 -71.626 1.00 42.32 68 GLN H C 1
ATOM 17417 O O . GLN H 4 68 ? -56.478 20.421 -72.283 1.00 42.92 68 GLN H O 1
ATOM 17423 N N . ALA H 4 69 ? -55.275 21.090 -70.507 1.00 43.39 69 ALA H N 1
ATOM 17424 C CA . ALA H 4 69 ? -55.098 19.735 -69.989 1.00 44.62 69 ALA H CA 1
ATOM 17425 C C . ALA H 4 69 ? -56.240 19.358 -69.062 1.00 46.21 69 ALA H C 1
ATOM 17426 O O . ALA H 4 69 ? -56.205 18.317 -68.401 1.00 46.15 69 ALA H O 1
ATOM 17428 N N . ASP H 4 70 ? -57.250 20.218 -69.017 1.00 47.29 70 ASP H N 1
ATOM 17429 C CA . ASP H 4 70 ? -58.418 19.994 -68.182 1.00 48.41 70 ASP H CA 1
ATOM 17430 C C . ASP H 4 70 ? -59.281 18.877 -68.760 1.00 49.18 70 ASP H C 1
ATOM 17431 O O . ASP H 4 70 ? -59.510 18.816 -69.967 1.00 49.02 70 ASP H O 1
ATOM 17436 N N . GLU H 4 71 ? -59.750 17.993 -67.887 1.00 49.85 71 GLU H N 1
ATOM 17437 C CA . GLU H 4 71 ? -60.587 16.868 -68.282 1.00 50.79 71 GLU H CA 1
ATOM 17438 C C . GLU H 4 71 ? -59.863 15.866 -69.171 1.00 50.16 71 GLU H C 1
ATOM 17439 O O . GLU H 4 71 ? -60.501 15.029 -69.805 1.00 50.89 71 GLU H O 1
ATOM 17445 N N . SER H 4 72 ? -58.537 15.936 -69.215 1.00 49.26 72 SER H N 1
ATOM 17446 C CA . SER H 4 72 ? -57.771 15.016 -70.051 1.00 47.75 72 SER H CA 1
ATOM 17447 C C . SER H 4 72 ? -57.060 13.925 -69.264 1.00 46.21 72 SER H C 1
ATOM 17448 O O . SER H 4 72 ? -57.008 13.950 -68.037 1.00 47.11 72 SER H O 1
ATOM 17451 N N . THR H 4 73 ? -56.515 12.962 -69.997 1.00 43.97 73 THR H N 1
ATOM 17452 C CA . THR H 4 73 ? -55.776 11.853 -69.413 1.00 41.59 73 THR H CA 1
ATOM 17453 C C . THR H 4 73 ? -54.359 11.951 -69.964 1.00 39.75 73 THR H C 1
ATOM 17454 O O . THR H 4 73 ? -54.133 11.751 -71.163 1.00 37.56 73 THR H O 1
ATOM 17458 N N . ILE H 4 74 ? -53.416 12.274 -69.083 1.00 36.88 74 ILE H N 1
ATOM 17459 C CA . ILE H 4 74 ? -52.021 12.439 -69.469 1.00 35.78 74 ILE H CA 1
ATOM 17460 C C . ILE H 4 74 ? -51.090 11.405 -68.864 1.00 35.17 74 ILE H C 1
ATOM 17461 O O . ILE H 4 74 ? -51.175 11.086 -67.680 1.00 35.70 74 ILE H O 1
ATOM 17466 N N . ILE H 4 75 ? -50.191 10.890 -69.691 1.00 34.41 75 ILE H N 1
ATOM 17467 C CA . ILE H 4 75 ? -49.221 9.902 -69.245 1.00 33.11 75 ILE H CA 1
ATOM 17468 C C . ILE H 4 75 ? -47.835 10.380 -69.650 1.00 32.94 75 ILE H C 1
ATOM 17469 O O . ILE H 4 75 ? -47.581 10.634 -70.830 1.00 33.17 75 ILE H O 1
ATOM 17474 N N . THR H 4 76 ? -46.951 10.531 -68.669 1.00 31.39 76 THR H N 1
ATOM 17475 C CA . THR H 4 76 ? -45.587 10.967 -68.942 1.00 30.26 76 THR H CA 1
ATOM 17476 C C . THR H 4 76 ? -44.710 9.761 -68.696 1.00 29.09 76 THR H C 1
ATOM 17477 O O . THR H 4 76 ? -45.197 8.725 -68.241 1.00 29.58 76 THR H O 1
ATOM 17481 N N . LEU H 4 77 ? -43.422 9.874 -68.986 1.00 28.89 77 LEU H N 1
ATOM 17482 C CA . LEU H 4 77 ? -42.549 8.726 -68.795 1.00 28.92 77 LEU H CA 1
ATOM 17483 C C . LEU H 4 77 ? -42.649 8.107 -67.406 1.00 29.13 77 LEU H C 1
ATOM 17484 O O . LEU H 4 77 ? -42.587 6.888 -67.266 1.00 29.54 77 LEU H O 1
ATOM 17489 N N . GLU H 4 78 ? -42.820 8.930 -66.376 1.00 30.71 78 GLU H N 1
ATOM 17490 C CA . GLU H 4 78 ? -42.918 8.384 -65.025 1.00 31.75 78 GLU H CA 1
ATOM 17491 C C . GLU H 4 78 ? -44.099 7.436 -64.886 1.00 32.80 78 GLU H C 1
ATOM 17492 O O . GLU H 4 78 ? -44.070 6.515 -64.069 1.00 34.41 78 GLU H O 1
ATOM 17498 N N . GLY H 4 79 ? -45.132 7.652 -65.695 1.00 33.77 79 GLY H N 1
ATOM 17499 C CA . GLY H 4 79 ? -46.313 6.810 -65.618 1.00 33.63 79 GLY H CA 1
ATOM 17500 C C . GLY H 4 79 ? -46.213 5.484 -66.343 1.00 34.38 79 GLY H C 1
ATOM 17501 O O . GLY H 4 79 ? -47.110 4.653 -66.230 1.00 33.38 79 GLY H O 1
ATOM 17502 N N . VAL H 4 80 ? -45.123 5.273 -67.075 1.00 35.87 80 VAL H N 1
ATOM 17503 C CA . VAL H 4 80 ? -44.941 4.040 -67.831 1.00 37.27 80 VAL H CA 1
ATOM 17504 C C . VAL H 4 80 ? -44.501 2.870 -66.963 1.00 38.63 80 VAL H C 1
ATOM 17505 O O . VAL H 4 80 ? -44.979 1.747 -67.130 1.00 38.80 80 VAL H O 1
ATOM 17509 N N . ALA H 4 81 ? -43.585 3.135 -66.040 1.00 39.90 81 ALA H N 1
ATOM 17510 C CA . ALA H 4 81 ? -43.076 2.091 -65.162 1.00 41.18 81 ALA H CA 1
ATOM 17511 C C . ALA H 4 81 ? -44.201 1.329 -64.471 1.00 42.35 81 ALA H C 1
ATOM 17512 O O . ALA H 4 81 ? -45.227 1.906 -64.100 1.00 41.70 81 ALA H O 1
ATOM 17514 N N . GLU H 4 82 ? -44.004 0.024 -64.321 1.00 43.81 82 GLU H N 1
ATOM 17515 C CA . GLU H 4 82 ? -44.972 -0.837 -63.658 1.00 46.71 82 GLU H CA 1
ATOM 17516 C C . GLU H 4 82 ? -44.445 -1.090 -62.252 1.00 49.02 82 GLU H C 1
ATOM 17517 O O . GLU H 4 82 ? -43.414 -1.744 -62.071 1.00 48.69 82 GLU H O 1
ATOM 17523 N N . ASP H 4 83 ? -45.159 -0.550 -61.267 1.00 51.07 83 ASP H N 1
ATOM 17524 C CA . ASP H 4 83 ? -44.787 -0.655 -59.862 1.00 52.79 83 ASP H CA 1
ATOM 17525 C C . ASP H 4 83 ? -43.288 -0.455 -59.659 1.00 51.43 83 ASP H C 1
ATOM 17526 O O . ASP H 4 83 ? -42.624 -1.242 -58.984 1.00 51.39 83 ASP H O 1
ATOM 17531 N N . GLY H 4 84 ? -42.765 0.608 -60.263 1.00 49.69 84 GLY H N 1
ATOM 17532 C CA . GLY H 4 84 ? -41.358 0.934 -60.126 1.00 47.90 84 GLY H CA 1
ATOM 17533 C C . GLY H 4 84 ? -40.394 0.181 -61.018 1.00 46.50 84 GLY H C 1
ATOM 17534 O O . GLY H 4 84 ? -39.187 0.421 -60.960 1.00 46.20 84 GLY H O 1
ATOM 17535 N N . LYS H 4 85 ? -40.912 -0.724 -61.841 1.00 45.57 85 LYS H N 1
ATOM 17536 C CA . LYS H 4 85 ? -40.068 -1.506 -62.740 1.00 44.41 85 LYS H CA 1
ATOM 17537 C C . LYS H 4 85 ? -40.249 -1.110 -64.204 1.00 41.71 85 LYS H C 1
ATOM 17538 O O . LYS H 4 85 ? -41.321 -0.658 -64.604 1.00 42.34 85 LYS H O 1
ATOM 17544 N N . PRO H 4 86 ? -39.192 -1.272 -65.019 1.00 38.75 86 PRO H N 1
ATOM 17545 C CA . PRO H 4 86 ? -39.209 -0.942 -66.448 1.00 37.01 86 PRO H CA 1
ATOM 17546 C C . PRO H 4 86 ? -40.207 -1.809 -67.199 1.00 35.23 86 PRO H C 1
ATOM 17547 O O . PRO H 4 86 ? -40.141 -3.034 -67.127 1.00 33.29 86 PRO H O 1
ATOM 17551 N N . SER H 4 87 ? -41.130 -1.177 -67.913 1.00 34.38 87 SER H N 1
ATOM 17552 C CA . SER H 4 87 ? -42.112 -1.919 -68.691 1.00 34.60 87 SER H CA 1
ATOM 17553 C C . SER H 4 87 ? -41.355 -2.716 -69.752 1.00 34.90 87 SER H C 1
ATOM 17554 O O . SER H 4 87 ? -40.121 -2.675 -69.807 1.00 33.83 87 SER H O 1
ATOM 17557 N N . LEU H 4 88 ? -42.085 -3.440 -70.595 1.00 34.67 88 LEU H N 1
ATOM 17558 C CA . LEU H 4 88 ? -41.443 -4.230 -71.642 1.00 33.53 88 LEU H CA 1
ATOM 17559 C C . LEU H 4 88 ? -40.751 -3.310 -72.632 1.00 32.17 88 LEU H C 1
ATOM 17560 O O . LEU H 4 88 ? -39.617 -3.545 -73.040 1.00 32.55 88 LEU H O 1
ATOM 17565 N N . LEU H 4 89 ? -41.462 -2.262 -73.023 1.00 32.81 89 LEU H N 1
ATOM 17566 C CA . LEU H 4 89 ? -40.949 -1.279 -73.961 1.00 32.23 89 LEU H CA 1
ATOM 17567 C C . LEU H 4 89 ? -39.658 -0.676 -73.421 1.00 31.91 89 LEU H C 1
ATOM 17568 O O . LEU H 4 89 ? -38.638 -0.619 -74.114 1.00 31.92 89 LEU H O 1
ATOM 17573 N N . GLN H 4 90 ? -39.707 -0.226 -72.173 1.00 32.08 90 GLN H N 1
ATOM 17574 C CA . GLN H 4 90 ? -38.537 0.366 -71.539 1.00 31.28 90 GLN H CA 1
ATOM 17575 C C . GLN H 4 90 ? -37.373 -0.622 -71.504 1.00 30.31 90 GLN H C 1
ATOM 17576 O O . GLN H 4 90 ? -36.225 -0.237 -71.690 1.00 30.66 90 GLN H O 1
ATOM 17582 N N . GLN H 4 91 ? -37.678 -1.895 -71.271 1.00 31.66 91 GLN H N 1
ATOM 17583 C CA . GLN H 4 91 ? -36.653 -2.929 -71.198 1.00 33.08 91 GLN H CA 1
ATOM 17584 C C . GLN H 4 91 ? -36.013 -3.102 -72.560 1.00 33.22 91 GLN H C 1
ATOM 17585 O O . GLN H 4 91 ? -34.790 -3.274 -72.671 1.00 33.15 91 GLN H O 1
ATOM 17591 N N . CYS H 4 92 ? -36.839 -3.052 -73.600 1.00 32.31 92 CYS H N 1
ATOM 17592 C CA . CYS H 4 92 ? -36.324 -3.199 -74.954 1.00 32.34 92 CYS H CA 1
ATOM 17593 C C . CYS H 4 92 ? -35.402 -2.041 -75.314 1.00 31.58 92 CYS H C 1
ATOM 17594 O O . CYS H 4 92 ? -34.341 -2.247 -75.895 1.00 30.94 92 CYS H O 1
ATOM 17597 N N . PHE H 4 93 ? -35.799 -0.825 -74.958 1.00 31.36 93 PHE H N 1
ATOM 17598 C CA . PHE H 4 93 ? -34.968 0.343 -75.228 1.00 32.23 93 PHE H CA 1
ATOM 17599 C C . PHE H 4 93 ? -33.597 0.146 -74.574 1.00 33.28 93 PHE H C 1
ATOM 17600 O O . PHE H 4 93 ? -32.564 0.506 -75.142 1.00 33.28 93 PHE H O 1
ATOM 17608 N N . LEU H 4 94 ? -33.602 -0.440 -73.379 1.00 34.25 94 LEU H N 1
ATOM 17609 C CA . LEU H 4 94 ? -32.375 -0.702 -72.633 1.00 35.28 94 LEU H CA 1
ATOM 17610 C C . LEU H 4 94 ? -31.425 -1.673 -73.333 1.00 36.63 94 LEU H C 1
ATOM 17611 O O . LEU H 4 94 ? -30.240 -1.383 -73.516 1.00 36.91 94 LEU H O 1
ATOM 17616 N N . GLU H 4 95 ? -31.956 -2.830 -73.712 1.00 37.32 95 GLU H N 1
ATOM 17617 C CA . GLU H 4 95 ? -31.165 -3.873 -74.353 1.00 38.00 95 GLU H CA 1
ATOM 17618 C C . GLU H 4 95 ? -30.811 -3.646 -75.816 1.00 37.98 95 GLU H C 1
ATOM 17619 O O . GLU H 4 95 ? -29.808 -4.176 -76.295 1.00 38.41 95 GLU H O 1
ATOM 17625 N N . ALA H 4 96 ? -31.629 -2.866 -76.519 1.00 37.77 96 ALA H N 1
ATOM 17626 C CA . ALA H 4 96 ? -31.418 -2.601 -77.943 1.00 36.74 96 ALA H CA 1
ATOM 17627 C C . ALA H 4 96 ? -30.316 -1.600 -78.261 1.00 36.06 96 ALA H C 1
ATOM 17628 O O . ALA H 4 96 ? -29.826 -1.556 -79.388 1.00 36.76 96 ALA H O 1
ATOM 17630 N N . GLY H 4 97 ? -29.930 -0.802 -77.274 1.00 34.45 97 GLY H N 1
ATOM 17631 C CA . GLY H 4 97 ? -28.900 0.193 -77.496 1.00 32.22 97 GLY H CA 1
ATOM 17632 C C . GLY H 4 97 ? -29.507 1.481 -78.012 1.00 30.74 97 GLY H C 1
ATOM 17633 O O . GLY H 4 97 ? -28.798 2.364 -78.490 1.00 31.13 97 GLY H O 1
ATOM 17634 N N . ALA H 4 98 ? -30.827 1.592 -77.911 1.00 31.06 98 ALA H N 1
ATOM 17635 C CA . ALA H 4 98 ? -31.545 2.780 -78.373 1.00 31.34 98 ALA H CA 1
ATOM 17636 C C . ALA H 4 98 ? -31.290 4.020 -77.519 1.00 31.18 98 ALA H C 1
ATOM 17637 O O . ALA H 4 98 ? -31.910 5.066 -77.737 1.00 31.13 98 ALA H O 1
ATOM 17639 N N . VAL H 4 99 ? -30.383 3.915 -76.553 1.00 30.02 99 VAL H N 1
ATOM 17640 C CA . VAL H 4 99 ? -30.107 5.045 -75.678 1.00 29.16 99 VAL H CA 1
ATOM 17641 C C . VAL H 4 99 ? -28.672 5.523 -75.651 1.00 28.08 99 VAL H C 1
ATOM 17642 O O . VAL H 4 99 ? -27.767 4.785 -75.272 1.00 29.30 99 VAL H O 1
ATOM 17646 N N . GLN H 4 100 ? -28.468 6.768 -76.059 1.00 27.50 100 GLN H N 1
ATOM 17647 C CA . GLN H 4 100 ? -27.146 7.348 -76.005 1.00 28.67 100 GLN H CA 1
ATOM 17648 C C . GLN H 4 100 ? -27.176 8.456 -74.958 1.00 29.43 100 GLN H C 1
ATOM 17649 O O . GLN H 4 100 ? -26.985 8.171 -73.773 1.00 28.04 100 GLN H O 1
ATOM 17655 N N . CYS H 4 101 ? -27.446 9.700 -75.355 1.00 29.94 101 CYS H N 1
ATOM 17656 C CA . CYS H 4 101 ? -27.475 10.784 -74.371 1.00 28.81 101 CYS H CA 1
ATOM 17657 C C . CYS H 4 101 ? -28.739 10.698 -73.507 1.00 30.04 101 CYS H C 1
ATOM 17658 O O . CYS H 4 101 ? -28.761 11.162 -72.366 1.00 29.48 101 CYS H O 1
ATOM 17661 N N . GLY H 4 102 ? -29.787 10.101 -74.065 1.00 29.87 102 GLY H N 1
ATOM 17662 C CA . GLY H 4 102 ? -31.028 9.920 -73.333 1.00 30.56 102 GLY H CA 1
ATOM 17663 C C . GLY H 4 102 ? -31.963 11.105 -73.161 1.00 30.84 102 GLY H C 1
ATOM 17664 O O . GLY H 4 102 ? -32.968 10.994 -72.457 1.00 31.83 102 GLY H O 1
ATOM 17665 N N . TYR H 4 103 ? -31.658 12.234 -73.791 1.00 30.09 103 TYR H N 1
ATOM 17666 C CA . TYR H 4 103 ? -32.515 13.405 -73.654 1.00 29.48 103 TYR H CA 1
ATOM 17667 C C . TYR H 4 103 ? -33.825 13.239 -74.437 1.00 29.50 103 TYR H C 1
ATOM 17668 O O . TYR H 4 103 ? -34.873 13.716 -74.010 1.00 29.08 103 TYR H O 1
ATOM 17677 N N . CYS H 4 104 ? -33.762 12.545 -75.571 1.00 29.10 104 CYS H N 1
ATOM 17678 C CA . CYS H 4 104 ? -34.938 12.322 -76.419 1.00 28.43 104 CYS H CA 1
ATOM 17679 C C . CYS H 4 104 ? -35.736 11.080 -76.017 1.00 28.02 104 CYS H C 1
ATOM 17680 O O . CYS H 4 104 ? -36.896 10.919 -76.404 1.00 27.14 104 CYS H O 1
ATOM 17683 N N . THR H 4 105 ? -35.099 10.204 -75.246 1.00 27.12 105 THR H N 1
ATOM 17684 C CA . THR H 4 105 ? -35.697 8.946 -74.818 1.00 25.48 105 THR H CA 1
ATOM 17685 C C . THR H 4 105 ? -37.116 9.001 -74.244 1.00 26.58 105 THR H C 1
ATOM 17686 O O . THR H 4 105 ? -37.972 8.193 -74.612 1.00 27.43 105 THR H O 1
ATOM 17690 N N . PRO H 4 106 ? -37.386 9.933 -73.321 1.00 26.74 106 PRO H N 1
ATOM 17691 C CA . PRO H 4 106 ? -38.745 9.984 -72.777 1.00 27.58 106 PRO H CA 1
ATOM 17692 C C . PRO H 4 106 ? -39.801 10.105 -73.881 1.00 28.59 106 PRO H C 1
ATOM 17693 O O . PRO H 4 106 ? -40.747 9.315 -73.944 1.00 27.58 106 PRO H O 1
ATOM 17697 N N . GLY H 4 107 ? -39.623 11.096 -74.750 1.00 29.34 107 GLY H N 1
ATOM 17698 C CA . GLY H 4 107 ? -40.562 11.314 -75.835 1.00 29.97 107 GLY H CA 1
ATOM 17699 C C . GLY H 4 107 ? -40.675 10.108 -76.744 1.00 31.00 107 GLY H C 1
ATOM 17700 O O . GLY H 4 107 ? -41.774 9.690 -77.101 1.00 30.44 107 GLY H O 1
ATOM 17701 N N . MET H 4 108 ? -39.529 9.553 -77.121 1.00 32.40 108 MET H N 1
ATOM 17702 C CA . MET H 4 108 ? -39.488 8.386 -77.991 1.00 32.96 108 MET H CA 1
ATOM 17703 C C . MET H 4 108 ? -40.351 7.270 -77.413 1.00 32.81 108 MET H C 1
ATOM 17704 O O . MET H 4 108 ? -41.234 6.737 -78.084 1.00 34.52 108 MET H O 1
ATOM 17709 N N . ILE H 4 109 ? -40.092 6.927 -76.158 1.00 31.83 109 ILE H N 1
ATOM 17710 C CA . ILE H 4 109 ? -40.827 5.868 -75.492 1.00 29.80 109 ILE H CA 1
ATOM 17711 C C . ILE H 4 109 ? -42.320 6.148 -75.437 1.00 30.72 109 ILE H C 1
ATOM 17712 O O . ILE H 4 109 ? -43.132 5.248 -75.650 1.00 31.67 109 ILE H O 1
ATOM 17717 N N . LEU H 4 110 ? -42.689 7.393 -75.163 1.00 30.54 110 LEU H N 1
ATOM 17718 C CA . LEU H 4 110 ? -44.101 7.750 -75.076 1.00 30.83 110 LEU H CA 1
ATOM 17719 C C . LEU H 4 110 ? -44.802 7.655 -76.432 1.00 32.95 110 LEU H C 1
ATOM 17720 O O . LEU H 4 110 ? -45.972 7.261 -76.520 1.00 32.51 110 LEU H O 1
ATOM 17725 N N . THR H 4 111 ? -44.079 8.006 -77.491 1.00 33.66 111 THR H N 1
ATOM 17726 C CA . THR H 4 111 ? -44.627 7.939 -78.834 1.00 33.36 111 THR H CA 1
ATOM 17727 C C . THR H 4 111 ? -44.785 6.474 -79.220 1.00 34.37 111 THR H C 1
ATOM 17728 O O . THR H 4 111 ? -45.809 6.078 -79.774 1.00 36.86 111 THR H O 1
ATOM 17732 N N . ALA H 4 112 ? -43.774 5.670 -78.910 1.00 34.21 112 ALA H N 1
ATOM 17733 C CA . ALA H 4 112 ? -43.815 4.245 -79.210 1.00 35.25 112 ALA H CA 1
ATOM 17734 C C . ALA H 4 112 ? -44.895 3.542 -78.389 1.00 35.99 112 ALA H C 1
ATOM 17735 O O . ALA H 4 112 ? -45.519 2.592 -78.859 1.00 37.94 112 ALA H O 1
ATOM 17737 N N . LYS H 4 113 ? -45.115 3.996 -77.159 1.00 36.32 113 LYS H N 1
ATOM 17738 C CA . LYS H 4 113 ? -46.136 3.383 -76.319 1.00 35.92 113 LYS H CA 1
ATOM 17739 C C . LYS H 4 113 ? -47.521 3.744 -76.836 1.00 35.84 113 LYS H C 1
ATOM 17740 O O . LYS H 4 113 ? -48.400 2.888 -76.912 1.00 34.76 113 LYS H O 1
ATOM 17746 N N . ALA H 4 114 ? -47.710 5.015 -77.181 1.00 36.36 114 ALA H N 1
ATOM 17747 C CA . ALA H 4 114 ? -48.994 5.479 -77.694 1.00 38.03 114 ALA H CA 1
ATOM 17748 C C . ALA H 4 114 ? -49.364 4.642 -78.908 1.00 38.59 114 ALA H C 1
ATOM 17749 O O . ALA H 4 114 ? -50.518 4.242 -79.075 1.00 37.79 114 ALA H O 1
ATOM 17751 N N . LEU H 4 115 ? -48.371 4.378 -79.751 1.00 38.76 115 LEU H N 1
ATOM 17752 C CA . LEU H 4 115 ? -48.581 3.572 -80.943 1.00 38.64 115 LEU H CA 1
ATOM 17753 C C . LEU H 4 115 ? -48.992 2.158 -80.549 1.00 39.66 115 LEU H C 1
ATOM 17754 O O . LEU H 4 115 ? -50.103 1.723 -80.837 1.00 38.97 115 LEU H O 1
ATOM 17759 N N . LEU H 4 116 ? -48.089 1.449 -79.879 1.00 40.91 116 LEU H N 1
ATOM 17760 C CA . LEU H 4 116 ? -48.347 0.075 -79.467 1.00 42.11 116 LEU H CA 1
ATOM 17761 C C . LEU H 4 116 ? -49.643 -0.121 -78.688 1.00 42.80 116 LEU H C 1
ATOM 17762 O O . LEU H 4 116 ? -50.202 -1.217 -78.687 1.00 43.61 116 LEU H O 1
ATOM 17767 N N . ASP H 4 117 ? -50.128 0.928 -78.030 1.00 43.80 117 ASP H N 1
ATOM 17768 C CA . ASP H 4 117 ? -51.371 0.814 -77.274 1.00 44.36 117 ASP H CA 1
ATOM 17769 C C . ASP H 4 117 ? -52.587 0.826 -78.204 1.00 45.24 117 ASP H C 1
ATOM 17770 O O . ASP H 4 117 ? -53.723 0.579 -77.775 1.00 45.81 117 ASP H O 1
ATOM 17775 N N . LYS H 4 118 ? -52.344 1.115 -79.478 1.00 43.97 118 LYS H N 1
ATOM 17776 C CA . LYS H 4 118 ? -53.413 1.143 -80.466 1.00 43.87 118 LYS H CA 1
ATOM 17777 C C . LYS H 4 118 ? -53.172 0.055 -81.500 1.00 43.50 118 LYS H C 1
ATOM 17778 O O . LYS H 4 118 ? -54.101 -0.613 -81.949 1.00 44.70 118 LYS H O 1
ATOM 17784 N N . ASN H 4 119 ? -51.909 -0.113 -81.866 1.00 43.18 119 ASN H N 1
ATOM 17785 C CA . ASN H 4 119 ? -51.512 -1.097 -82.859 1.00 42.55 119 ASN H CA 1
ATOM 17786 C C . ASN H 4 119 ? -50.391 -1.958 -82.274 1.00 42.40 119 ASN H C 1
ATOM 17787 O O . ASN H 4 119 ? -49.221 -1.584 -82.306 1.00 40.83 119 ASN H O 1
ATOM 17792 N N . PRO H 4 120 ? -50.752 -3.121 -81.709 1.00 42.45 120 PRO H N 1
ATOM 17793 C CA . PRO H 4 120 ? -49.817 -4.070 -81.097 1.00 43.79 120 PRO H CA 1
ATOM 17794 C C . PRO H 4 120 ? -48.806 -4.620 -82.086 1.00 45.04 120 PRO H C 1
ATOM 17795 O O . PRO H 4 120 ? -47.647 -4.858 -81.741 1.00 45.92 120 PRO H O 1
ATOM 17799 N N . ASP H 4 121 ? -49.257 -4.832 -83.316 1.00 46.40 121 ASP H N 1
ATOM 17800 C CA . ASP H 4 121 ? -48.394 -5.367 -84.353 1.00 47.09 121 ASP H CA 1
ATOM 17801 C C . ASP H 4 121 ? -48.314 -4.386 -85.512 1.00 46.69 121 ASP H C 1
ATOM 17802 O O . ASP H 4 121 ? -48.994 -4.545 -86.526 1.00 47.38 121 ASP H O 1
ATOM 17807 N N . PRO H 4 122 ? -47.490 -3.341 -85.366 1.00 46.59 122 PRO H N 1
ATOM 17808 C CA . PRO H 4 122 ? -47.323 -2.326 -86.408 1.00 46.04 122 PRO H CA 1
ATOM 17809 C C . PRO H 4 122 ? -46.250 -2.720 -87.421 1.00 45.44 122 PRO H C 1
ATOM 17810 O O . PRO H 4 122 ? -45.423 -3.595 -87.158 1.00 45.56 122 PRO H O 1
ATOM 17814 N N . THR H 4 123 ? -46.270 -2.076 -88.581 1.00 45.08 123 THR H N 1
ATOM 17815 C CA . THR H 4 123 ? -45.274 -2.341 -89.614 1.00 44.21 123 THR H CA 1
ATOM 17816 C C . THR H 4 123 ? -44.095 -1.424 -89.322 1.00 44.81 123 THR H C 1
ATOM 17817 O O . THR H 4 123 ? -44.260 -0.390 -88.677 1.00 44.54 123 THR H O 1
ATOM 17821 N N . ASP H 4 124 ? -42.911 -1.792 -89.794 1.00 45.44 124 ASP H N 1
ATOM 17822 C CA . ASP H 4 124 ? -41.738 -0.962 -89.571 1.00 46.20 124 ASP H CA 1
ATOM 17823 C C . ASP H 4 124 ? -42.006 0.459 -90.064 1.00 45.96 124 ASP H C 1
ATOM 17824 O O . ASP H 4 124 ? -41.531 1.431 -89.478 1.00 45.99 124 ASP H O 1
ATOM 17829 N N . GLU H 4 125 ? -42.784 0.575 -91.136 1.00 46.17 125 GLU H N 1
ATOM 17830 C CA . GLU H 4 125 ? -43.119 1.878 -91.701 1.00 45.77 125 GLU H CA 1
ATOM 17831 C C . GLU H 4 125 ? -44.058 2.623 -90.759 1.00 43.98 125 GLU H C 1
ATOM 17832 O O . GLU H 4 125 ? -43.897 3.821 -90.532 1.00 44.50 125 GLU H O 1
ATOM 17838 N N . GLU H 4 126 ? -45.039 1.913 -90.214 1.00 42.19 126 GLU H N 1
ATOM 17839 C CA . GLU H 4 126 ? -45.989 2.523 -89.290 1.00 40.85 126 GLU H CA 1
ATOM 17840 C C . GLU H 4 126 ? -45.244 2.991 -88.049 1.00 40.36 126 GLU H C 1
ATOM 17841 O O . GLU H 4 126 ? -45.631 3.969 -87.405 1.00 39.81 126 GLU H O 1
ATOM 17847 N N . ILE H 4 127 ? -44.171 2.279 -87.720 1.00 39.03 127 ILE H N 1
ATOM 17848 C CA . ILE H 4 127 ? -43.353 2.610 -86.566 1.00 38.09 127 ILE H CA 1
ATOM 17849 C C . ILE H 4 127 ? -42.580 3.882 -86.861 1.00 38.95 127 ILE H C 1
ATOM 17850 O O . ILE H 4 127 ? -42.538 4.797 -86.040 1.00 39.69 127 ILE H O 1
ATOM 17855 N N . THR H 4 128 ? -41.979 3.940 -88.045 1.00 39.44 128 THR H N 1
ATOM 17856 C CA . THR H 4 128 ? -41.204 5.105 -88.444 1.00 41.02 128 THR H CA 1
ATOM 17857 C C . THR H 4 128 ? -42.037 6.382 -88.418 1.00 42.06 128 THR H C 1
ATOM 17858 O O . THR H 4 128 ? -41.720 7.320 -87.691 1.00 43.16 128 THR H O 1
ATOM 17862 N N . VAL H 4 129 ? -43.104 6.416 -89.207 1.00 43.17 129 VAL H N 1
ATOM 17863 C CA . VAL H 4 129 ? -43.956 7.597 -89.269 1.00 44.22 129 VAL H CA 1
ATOM 17864 C C . VAL H 4 129 ? -44.489 7.954 -87.891 1.00 44.25 129 VAL H C 1
ATOM 17865 O O . VAL H 4 129 ? -44.641 9.129 -87.558 1.00 45.00 129 VAL H O 1
ATOM 17869 N N . ALA H 4 130 ? -44.768 6.930 -87.093 1.00 44.40 130 ALA H N 1
ATOM 17870 C CA . ALA H 4 130 ? -45.298 7.119 -85.749 1.00 44.40 130 ALA H CA 1
ATOM 17871 C C . ALA H 4 130 ? -44.367 7.935 -84.867 1.00 44.27 130 ALA H C 1
ATOM 17872 O O . ALA H 4 130 ? -44.821 8.749 -84.062 1.00 44.55 130 ALA H O 1
ATOM 17874 N N . MET H 4 131 ? -43.065 7.724 -85.024 1.00 43.59 131 MET H N 1
ATOM 17875 C CA . MET H 4 131 ? -42.086 8.435 -84.214 1.00 43.41 131 MET H CA 1
ATOM 17876 C C . MET H 4 131 ? -41.362 9.555 -84.945 1.00 42.37 131 MET H C 1
ATOM 17877 O O . MET H 4 131 ? -40.412 10.127 -84.416 1.00 42.47 131 MET H O 1
ATOM 17882 N N . SER H 4 132 ? -41.817 9.874 -86.153 1.00 40.72 132 SER H N 1
ATOM 17883 C CA . SER H 4 132 ? -41.190 10.924 -86.948 1.00 39.92 132 SER H CA 1
ATOM 17884 C C . SER H 4 132 ? -41.303 12.307 -86.306 1.00 39.14 132 SER H C 1
ATOM 17885 O O . SER H 4 132 ? -40.734 13.279 -86.802 1.00 38.57 132 SER H O 1
ATOM 17888 N N . GLY H 4 133 ? -42.032 12.394 -85.200 1.00 38.20 133 GLY H N 1
ATOM 17889 C CA . GLY H 4 133 ? -42.179 13.671 -84.529 1.00 37.06 133 GLY H CA 1
ATOM 17890 C C . GLY H 4 133 ? -41.108 13.902 -83.478 1.00 36.41 133 GLY H C 1
ATOM 17891 O O . GLY H 4 133 ? -41.061 14.968 -82.866 1.00 34.88 133 GLY H O 1
ATOM 17892 N N . ASN H 4 134 ? -40.247 12.908 -83.272 1.00 36.43 134 ASN H N 1
ATOM 17893 C CA . ASN H 4 134 ? -39.179 12.996 -82.276 1.00 36.52 134 ASN H CA 1
ATOM 17894 C C . ASN H 4 134 ? -37.788 12.972 -82.906 1.00 35.97 134 ASN H C 1
ATOM 17895 O O . ASN H 4 134 ? -37.430 12.031 -83.613 1.00 36.29 134 ASN H O 1
ATOM 17900 N N . LEU H 4 135 ? -37.002 14.007 -82.630 1.00 35.18 135 LEU H N 1
ATOM 17901 C CA . LEU H 4 135 ? -35.654 14.114 -83.176 1.00 34.97 135 LEU H CA 1
ATOM 17902 C C . LEU H 4 135 ? -34.556 13.651 -82.214 1.00 34.81 135 LEU H C 1
ATOM 17903 O O . LEU H 4 135 ? -34.593 13.936 -81.019 1.00 34.42 135 LEU H O 1
ATOM 17908 N N . CYS H 4 136 ? -33.581 12.929 -82.753 1.00 34.73 136 CYS H N 1
ATOM 17909 C CA . CYS H 4 136 ? -32.449 12.436 -81.975 1.00 34.87 136 CYS H CA 1
ATOM 17910 C C . CYS H 4 136 ? -31.197 12.845 -82.732 1.00 35.45 136 CYS H C 1
ATOM 17911 O O . CYS H 4 136 ? -31.158 12.788 -83.956 1.00 36.77 136 CYS H O 1
ATOM 17914 N N . ARG H 4 137 ? -30.171 13.260 -82.008 1.00 35.06 137 ARG H N 1
ATOM 17915 C CA . ARG H 4 137 ? -28.945 13.696 -82.645 1.00 33.78 137 ARG H CA 1
ATOM 17916 C C . ARG H 4 137 ? -27.832 12.702 -82.376 1.00 33.21 137 ARG H C 1
ATOM 17917 O O . ARG H 4 137 ? -26.731 12.834 -82.912 1.00 32.71 137 ARG H O 1
ATOM 17925 N N . CYS H 4 138 ? -28.135 11.694 -81.563 1.00 33.74 138 CYS H N 1
ATOM 17926 C CA . CYS H 4 138 ? -27.147 10.687 -81.177 1.00 34.44 138 CYS H CA 1
ATOM 17927 C C . CYS H 4 138 ? -27.173 9.346 -81.919 1.00 35.89 138 CYS H C 1
ATOM 17928 O O . CYS H 4 138 ? -26.153 8.891 -82.441 1.00 37.23 138 CYS H O 1
ATOM 17931 N N . THR H 4 139 ? -28.343 8.718 -81.951 1.00 36.98 139 THR H N 1
ATOM 17932 C CA . THR H 4 139 ? -28.499 7.382 -82.527 1.00 37.20 139 THR H CA 1
ATOM 17933 C C . THR H 4 139 ? -28.644 7.175 -84.027 1.00 37.22 139 THR H C 1
ATOM 17934 O O . THR H 4 139 ? -28.299 6.111 -84.535 1.00 38.09 139 THR H O 1
ATOM 17938 N N . GLY H 4 140 ? -29.151 8.167 -84.741 1.00 37.70 140 GLY H N 1
ATOM 17939 C CA . GLY H 4 140 ? -29.361 7.975 -86.163 1.00 37.45 140 GLY H CA 1
ATOM 17940 C C . GLY H 4 140 ? -30.708 7.283 -86.312 1.00 36.74 140 GLY H C 1
ATOM 17941 O O . GLY H 4 140 ? -31.114 6.891 -87.407 1.00 37.54 140 GLY H O 1
ATOM 17942 N N . TYR H 4 141 ? -31.389 7.128 -85.175 1.00 35.27 141 TYR H N 1
ATOM 17943 C CA . TYR H 4 141 ? -32.710 6.511 -85.091 1.00 33.47 141 TYR H CA 1
ATOM 17944 C C . TYR H 4 141 ? -32.740 4.994 -85.272 1.00 33.49 141 TYR H C 1
ATOM 17945 O O . TYR H 4 141 ? -33.698 4.332 -84.853 1.00 32.63 141 TYR H O 1
ATOM 17954 N N . ILE H 4 142 ? -31.696 4.443 -85.882 1.00 31.73 142 ILE H N 1
ATOM 17955 C CA . ILE H 4 142 ? -31.643 3.010 -86.130 1.00 31.98 142 ILE H CA 1
ATOM 17956 C C . ILE H 4 142 ? -32.051 2.156 -84.932 1.00 33.33 142 ILE H C 1
ATOM 17957 O O . ILE H 4 142 ? -33.125 1.547 -84.928 1.00 34.58 142 ILE H O 1
ATOM 17962 N N . LYS H 4 143 ? -31.197 2.125 -83.912 1.00 33.58 143 LYS H N 1
ATOM 17963 C CA . LYS H 4 143 ? -31.440 1.319 -82.719 1.00 31.76 143 LYS H CA 1
ATOM 17964 C C . LYS H 4 143 ? -32.676 1.672 -81.897 1.00 31.01 143 LYS H C 1
ATOM 17965 O O . LYS H 4 143 ? -33.132 0.860 -81.095 1.00 30.54 143 LYS H O 1
ATOM 17971 N N . ILE H 4 144 ? -33.216 2.872 -82.081 1.00 30.90 144 ILE H N 1
ATOM 17972 C CA . ILE H 4 144 ? -34.427 3.252 -81.362 1.00 30.61 144 ILE H CA 1
ATOM 17973 C C . ILE H 4 144 ? -35.541 2.436 -81.993 1.00 32.64 144 ILE H C 1
ATOM 17974 O O . ILE H 4 144 ? -36.328 1.799 -81.298 1.00 34.36 144 ILE H O 1
ATOM 17979 N N . HIS H 4 145 ? -35.582 2.445 -83.322 1.00 33.72 145 HIS H N 1
ATOM 17980 C CA . HIS H 4 145 ? -36.587 1.701 -84.073 1.00 34.81 145 HIS H CA 1
ATOM 17981 C C . HIS H 4 145 ? -36.482 0.221 -83.720 1.00 34.47 145 HIS H C 1
ATOM 17982 O O . HIS H 4 145 ? -37.489 -0.432 -83.442 1.00 34.51 145 HIS H O 1
ATOM 17989 N N . ALA H 4 146 ? -35.258 -0.299 -83.719 1.00 34.84 146 ALA H N 1
ATOM 17990 C CA . ALA H 4 146 ? -35.022 -1.703 -83.398 1.00 35.86 146 ALA H CA 1
ATOM 17991 C C . ALA H 4 146 ? -35.662 -2.082 -82.063 1.00 37.68 146 ALA H C 1
ATOM 17992 O O . ALA H 4 146 ? -36.229 -3.166 -81.922 1.00 37.60 146 ALA H O 1
ATOM 17994 N N . ALA H 4 147 ? -35.571 -1.180 -81.088 1.00 38.47 147 ALA H N 1
ATOM 17995 C CA . ALA H 4 147 ? -36.135 -1.420 -79.764 1.00 38.95 147 ALA H CA 1
ATOM 17996 C C . ALA H 4 147 ? -37.653 -1.553 -79.836 1.00 39.12 147 ALA H C 1
ATOM 17997 O O . ALA H 4 147 ? -38.251 -2.352 -79.118 1.00 38.69 147 ALA H O 1
ATOM 17999 N N . VAL H 4 148 ? -38.272 -0.763 -80.706 1.00 39.44 148 VAL H N 1
ATOM 18000 C CA . VAL H 4 148 ? -39.714 -0.813 -80.870 1.00 39.62 148 VAL H CA 1
ATOM 18001 C C . VAL H 4 148 ? -40.085 -2.131 -81.553 1.00 41.66 148 VAL H C 1
ATOM 18002 O O . VAL H 4 148 ? -41.018 -2.819 -81.138 1.00 40.87 148 VAL H O 1
ATOM 18006 N N . ARG H 4 149 ? -39.340 -2.475 -82.601 1.00 43.99 149 ARG H N 1
ATOM 18007 C CA . ARG H 4 149 ? -39.570 -3.706 -83.350 1.00 45.29 149 ARG H CA 1
ATOM 18008 C C . ARG H 4 149 ? -39.365 -4.862 -82.375 1.00 46.85 149 ARG H C 1
ATOM 18009 O O . ARG H 4 149 ? -40.101 -5.851 -82.387 1.00 46.85 149 ARG H O 1
ATOM 18017 N N . TYR H 4 150 ? -38.356 -4.704 -81.523 1.00 47.62 150 TYR H N 1
ATOM 18018 C CA . TYR H 4 150 ? -37.995 -5.691 -80.512 1.00 49.03 150 TYR H CA 1
ATOM 18019 C C . TYR H 4 150 ? -39.170 -5.929 -79.561 1.00 47.75 150 TYR H C 1
ATOM 18020 O O . TYR H 4 150 ? -39.539 -7.069 -79.282 1.00 46.63 150 TYR H O 1
ATOM 18029 N N . ALA H 4 151 ? -39.753 -4.840 -79.072 1.00 46.30 151 ALA H N 1
ATOM 18030 C CA . ALA H 4 151 ? -40.881 -4.911 -78.152 1.00 46.07 151 ALA H CA 1
ATOM 18031 C C . ALA H 4 151 ? -42.081 -5.611 -78.781 1.00 47.15 151 ALA H C 1
ATOM 18032 O O . ALA H 4 151 ? -42.685 -6.496 -78.175 1.00 46.75 151 ALA H O 1
ATOM 18034 N N . VAL H 4 152 ? -42.426 -5.199 -79.997 1.00 48.95 152 VAL H N 1
ATOM 18035 C CA . VAL H 4 152 ? -43.553 -5.777 -80.722 1.00 49.56 152 VAL H CA 1
ATOM 18036 C C . VAL H 4 152 ? -43.414 -7.295 -80.831 1.00 50.55 152 VAL H C 1
ATOM 18037 O O . VAL H 4 152 ? -44.358 -8.034 -80.561 1.00 48.74 152 VAL H O 1
ATOM 18041 N N . GLU H 4 153 ? -42.234 -7.761 -81.225 1.00 52.01 153 GLU H N 1
ATOM 18042 C CA . GLU H 4 153 ? -42.011 -9.192 -81.353 1.00 55.10 153 GLU H CA 1
ATOM 18043 C C . GLU H 4 153 ? -42.255 -9.904 -80.024 1.00 57.57 153 GLU H C 1
ATOM 18044 O O . GLU H 4 153 ? -42.976 -10.903 -79.966 1.00 57.89 153 GLU H O 1
ATOM 18050 N N . ARG H 4 154 ? -41.656 -9.388 -78.957 1.00 60.58 154 ARG H N 1
ATOM 18051 C CA . ARG H 4 154 ? -41.832 -9.981 -77.638 1.00 63.25 154 ARG H CA 1
ATOM 18052 C C . ARG H 4 154 ? -43.286 -9.817 -77.202 1.00 63.53 154 ARG H C 1
ATOM 18053 O O . ARG H 4 154 ? -43.745 -10.487 -76.278 1.00 63.55 154 ARG H O 1
ATOM 18061 N N . CYS H 4 155 ? -44.007 -8.928 -77.883 1.00 64.30 155 CYS H N 1
ATOM 18062 C CA . CYS H 4 155 ? -45.419 -8.688 -77.595 1.00 65.43 155 CYS H CA 1
ATOM 18063 C C . CYS H 4 155 ? -46.252 -9.847 -78.136 1.00 65.52 155 CYS H C 1
ATOM 18064 O O . CYS H 4 155 ? -47.308 -10.169 -77.593 1.00 65.94 155 CYS H O 1
ATOM 18067 N N . ALA H 4 156 ? -45.773 -10.465 -79.212 1.00 65.62 156 ALA H N 1
ATOM 18068 C CA . ALA H 4 156 ? -46.473 -11.588 -79.827 1.00 65.94 156 ALA H CA 1
ATOM 18069 C C . ALA H 4 156 ? -46.848 -12.622 -78.767 1.00 66.24 156 ALA H C 1
ATOM 18070 O O . ALA H 4 156 ? -48.029 -12.890 -78.527 1.00 66.64 156 ALA H O 1
ATOM 18072 N N . ASN H 4 157 ? -45.828 -13.190 -78.132 1.00 65.98 157 ASN H N 1
ATOM 18073 C CA . ASN H 4 157 ? -46.005 -14.194 -77.087 1.00 64.89 157 ASN H CA 1
ATOM 18074 C C . ASN H 4 157 ? -47.036 -13.757 -76.047 1.00 64.09 157 ASN H C 1
ATOM 18075 O O . ASN H 4 157 ? -46.682 -13.306 -74.958 1.00 62.86 157 ASN H O 1
#

Nearest PDB structures (foldseek):
  3hrd-assembly1_C  TM=9.977E-01  e=1.643E-59  Eubacterium barkeri
  1ffv-assembly1_F  TM=9.053E-01  e=3.651E-25  Hydrogenophaga pseudoflava
  1ffu-assembly1_F  TM=9.051E-01  e=1.156E-24  Hydrogenophaga pseudoflava
  1t3q-assembly1_F  TM=8.914E-01  e=9.086E-24  Pseudomonas putida
  1zxi-assembly1_F  TM=8.793E-01  e=1.885E-22  Afipia carboxidovorans OM5

Sequence (2400 aa):
GKDYQVLGKNKVKVDSLEKVMGTAKFAADYSFPDMLYAGVFRSTVPHARIVSLDLSKARAIDGVEAVLDYHAIPGKNRFGIIIKDEPCLVDDKVRRYGDAIAVVAAQTPDLVQEALDAITIEYEELEGIFTMERALEEDSPAIHGDTNIHQVKHLEYGDVDAAFKQCDIVVEDTYSTHRLTHMFIEPDAGVSYYDNEGMLTVVVSTQNPHYDRGEVAGMLALPNSKVRIIQATTGGGFGGKLDLSVQCHCALLTYHTKKPVKMVRSREESTTVSSKRHPMTMHCKTGATKDGRLQAVQVEMFGDTGAYASYGPAVITRATVHCMGPYVVPNVRVDAKFVYTNNPMSGAFRGFGVPQASVCHEGQMNALAKALGMDPIDIRILNAHQVGAKLATGQVLENSVGLIETLEKAREKAVEVMGYMKKRGKGVGSMWYGIGNTGLPNPAAAFVEIHGDGSANVMFGAADIGQGSGTAMAQIAAEELGLDYEKIHVTWGDTMVTPDGGATSASRQTLITGNAVILACRQAKETLAKTAAEKLDCAPEELSFRDNTVFITADPERSMTYGELMAAMKAAGRMAVGAGSYNPNTTGLAPENMSGIPFEVYSYATTIAEVEVDTETGEVDVLKVVSAHDVGTPINRSMVEGQIEGGVTMGQGFVLMEEIEVNTKNGAIKNPSMSKYIIPSNRDVPEIHSILVESEGGPGPFGAKGVGEPALIPMIPAVVAAIEDALGTRFTHTPIMPKDIVAAVKAQEKMKDFEFFAPKTLEEAKGLLHQYKDVPPAIIAGGTDLVIEINDRWEKPDVVIDIKKLKELEYIRVEENTIHIGALSTFTQIENHPFIRSHVRALYKAASQVGSPQIRNLGTIGGNLSTSSVAGDGVSAMTTLDATVVLESVRGTRQMKLTDFFDGEGFKRRNALEADEIMTEVIIDRPDAHSASAFYKLAKRKSLAISVIGGGMAVKVDDAGVCTWASMRGGCIGRYPLHFKQAEEMLVGAPLTMETMEATLPILHDTVYDMARARPSVLYKKESVQGVFKKLFVDILDQLEMNKITINLNLNGEARSIVTEPNKRLLDLLREDFGLTSVKEGCSEGECGACTVIFNGDPVTTCCMLAGQADESTIITLEGVAEDGKPSLLQQCFLEAGAVQCGYCTPGMILTAKALLDKNPDPTDEEITVAMSGNLCRCTGYIKIHAAVRYAVERCANAAAGKDYQVLGKNKVKVDSLEKVMGTAKFAADYSFPDMLYAGVFRSTVPHARIVSLDLSKARAIDGVEAVLDYHAIPGKNRFGIIIKDEPCLVDDKVRRYGDAIAVVAAQTPDLVQEALDAITIEYEELEGIFTMERALEEDSPAIHGDTNIHQVKHLEYGDVDAAFKQCDIVVEDTYSTHRLTHMFIEPDAGVSYYDNEGMLTVVVSTQNPHYDRGEVAGMLALPNSKVRIIQATTGGGFGGKLDLSVQCHCALLTYHTKKPVKMVRSREESTTVSSKRHPMTMHCKTGATKDGRLQAVQVEMFGDTGAYASYGPAVITRATVHCMGPYVVPNVRVDAKFVYTNNPMSGAFRGFGVPQASVCHEGQMNALAKALGMDPIDIRILNAHQVGAKLATGQVLENSVGLIETLEKAREKAVEVMGYMKKRGKGVGSMWYGIGNTGLPNPAAAFVEIHGDGSANVMFGAADIGQGSGTAMAQIAAEELGLDYEKIHVTWGDTMVTPDGGATSASRQTLITGNAVILACRQAKETLAKTAAEKLDCAPEELSFRDNTVFITADPERSMTYGELMAAMKAAGRMAVGAGSYNPNTTGLAPENMSGIPFEVYSYATTIAEVEVDTETGEVDVLKVVSAHDVGTPINRSMVEGQIEGGVTMGQGFVLMEEIEVNTKNGAIKNPSMSKYIIPSNRDVPEIHSILVESEGGPGPFGAKGVGEPALIPMIPAVVAAIEDALGTRFTHTPIMPKDIVAAVKAQEKMKDFEFFAPKTLEEAKGLLHQYKDVPPAIIAGGTDLVIEINDRWEKPDVVIDIKKLKELEYIRVEENTIHIGALSTFTQIENHPFIRSHVRALYKAASQVGSPQIRNLGTIGGNLSTSSVAGDGVSAMTTLDATVVLESVRGTRQMKLTDFFDGEGFKRRNALEADEIMTEVIIDRPDAHSASAFYKLAKRKSLAISVIGGGMAVKVDDAGVCTWASMRGGCIGRYPLHFKQAEEMLVGAPLTMETMEATLPILHDTVYDMARARPSVLYKKESVQGVFKKLFVDILDQLEGMNKITINLNLNGEARSIVTEPNKRLLDLLREDFGLTSVKEGCSEGECGACTVIFNGDPVTTCCMLAGQADESTIITLEGVAEDGKPSLLQQCFLEAGAVQCGYCTPGMILTAKALLDKNPDPTDEEITVAMSGNLCRCTGYIKIHAAVRYAVERCAN

Radius of gyration: 43.57 Å; Cα contacts (8 Å, |Δi|>4): 6602; chains: 8; bounding box: 97×82×148 Å